Protein 6JPL (pdb70)

GO terms:
  GO:0005737 cytoplasm (C, IDA)
  GO:0005768 endosome (C, IDA)
  GO:0002130 wobble position ribose methylation (P, IMP)
  GO:0005737 cytoplasm (C, HDA)
  GO:0032456 endocytic recycling (P, IMP)
  GO:0002130 wobble position ribose methylation (P, IPI)
  GO:0002128 tRNA nucleoside ribose methylation (P, IDA)
  GO:0030234 enzyme regulator activity (F, IDA)

Secondary structure (DSSP, 8-state):
-EEEEEE----EEEEETTEEEEEETTEEEEEETTTTEEEEEEE-SSS----EEEE-TTSEEEEEETTEEEEEEHHHHHH-SB-GGG-EE-SS-EEEEEE-TTSSEEEEEETTS-EEEEETT--EEEEE--SSS---EEEEEEEEEETTEEEEEEEETTS-EEEEETTTTEEEEEE---SS-EEEEEE-TTSSEEEEEETTSEEEEEETTT--EEEEEE--SS-EEEEEEETTTTEEEEEETTSEEEEEEEEE-SSSSEEEEEEEEEE-S-SS-EEEEEEETTTTEEEEEETTS-EEEEETTTTTSSS-SEEEEEHHHHHHHH-S-PPTT--EEEEEEETTEEEEEETT-EEEEEETTT--EEEEEE-GGGGSS-EEEEEGGGTEEEEE-SSSEEEEEEE-TTT--EEEEEEEE-TT-SS--EEEEEEEETTEEEEEEE-S-SSSPEEEEEEETTT--EEEEEEEPPPSS--EEEEEEETTEEEEEESTT-EEEEETT-TTSPPEEE--SSS-S-EEEEEEEEEETTEEEEEEEETTSEEEEEEEEE--EEEEEEEEEE-SSSEEEEEEE-TTS-EEEEEEETTEEEEEETTTTEEEEEEE--TT--SEEEEEETTEEEEEEEETTEEEEEEEEPPSS-SEEE----SS-EEEEEEPPP-SS---GGGGGEEEEEEEETTS-EEEEEEETTT--EEEEEEE---SS---EEEE-SSSEEEEE-STT-EEEEEEE--SSS--EEEEEEEPP-----EEEEEEEE-TTSS-EEEEEEETTSEEEEEEEETTTTEEEEEEEEE--SS-EEEEEEEEETTEEEEEEEETTSEEEEEE-GGGSSEEE-SSS--EEE-------EEPPPPSEEEE--SS-EEEEEEEE-TTSSEEEEEEEETTS-EEEEEEEE-TT--EEEEEEEEETTSSSS-EEEEEEETTTTEEEEEETTSEEEEEEEETTEEEEEEEEE-S-EEEEEEEEEE----EEEEEEEEEEEEEE-/--HHHHHHHHTT-SSTTHHHHHHHHTTT-TTS-TT--EEEEET-TT-HHHHHHHIIIIITS-GGG-SS-EEEEEESS-----TTEEEEE--TTSSHHHHHHHHHTTSPPEEEEEE---PPP-S-HHHHHHHHHHHHHHHHHHHHHHEEEEEEEEEEEE-STTHHHHHHHTGGGEEEEEEE--SSS-TTS-EEEEEEEEE---------HHHHHHHHH-S-----EE-----/-EEEEEE----EEEEETTEEEEEETTEEEEEETTTTEEEEEEE-SSS----EEEE-TTSEEEEEETTEEEEEEHHHHHH-SB-GGG-EE-SS-EEEEEE-TTSSEEEEEETTS-EEEEETT--EEEEE--SSS---EEEEEEEEEETTEEEEEEEETTS-EEEEETTTTEEEEEE---SS-EEEEEE-TTSSEEEEEETTSEEEEEETTT--EEEEEE--SS-EEEEEEETTTTEEEEEETTSEEEEEEEEE-SSSSEEEEEEEEEE-S-SS-EEEEEEETTTTEEEEEETTS-EEEEETTTTTSSS-SEEEEEHHHHHHHH-S-PPTT--EEEEEEETTEEEEEETT-EEEEEETTT--EEEEEE-GGGGSS-EEEEEGGGTEEEEE-TTSEEEEEEE-TTT--EEEEEEEE-TT-SS--EEEEEEEETTEEEEEEE-S-TTSPEEEEEEETTT--EEEEEEE---SS--EEEEEEETTEEEEEESTT-EEEEETT-TTSPPEEE--SSS-S-EEEEEEEEEETTEEEEEEEETTSEEEEEEEEE--EEEEEEEEEE-SSSEEEEEEE-TTS-EEEEEEETTEEEEEETTTTEEEEEEE--TT--SEEEEEETTEEEEEEEETTEEEEEEEEPPSS-SEEE----SS-EEEEEEPPP-SS---GGGGGEEEEEEEETTS-EEEEEEETTT--EEEEEEE---SS---EEEE-SSSEEEEE-STT-EEEEEEE--SSS--EEEEEEEPP-----EEEEEEEE-TTSS-EEEEEEETTSEEEEEEEETTTTEEEEEEEEE--SS-EEEEEEEEETTEEEEEEEETT-EEEEEE-GGGSSEEE-SSS--EEE-------EEPPPPSEEEE--SS-EEEEEEEE-TTSSEEEEEEEETTS-EEEEEEEE-TT--EEEEEEEEETTSSSS-EEEEEEETTTTEEEEEETTSEEEEEEEETTEEEEEEEEE-S-EEEEEEEEEE----EEEEEEEEEEEEEE-/--HHHHHHHHTT-SSTTHHHHHHHHTTT-TTS-TT--EEEEES-TT-HHHHHHHIIIIITS-GGG-SS-EEEEEESS-----TTEEEEE--TTSHHHHHHHHHHTTS--EEEEEE---PPP-S-HHHHHHHHHHHHHHHHHHHHHHEEEEEEEEEEEE-STTHHHHHHHTGGGEEEEEEE--SSS-TTS-EEEEEEEEE---------HHHHHHHHH-S-----EE-----

Radius of gyration: 40.27 Å; Cα contacts (8 Å, |Δi|>4): 6974; chains: 4; bounding box: 94×99×113 Å

Structure (mmCIF, N/CA/C/O backbone):
data_6JPL
#
_entry.id   6JPL
#
_cell.length_a   253.558
_cell.length_b   110.671
_cell.length_c   133.559
_cell.angle_alpha   90.000
_cell.angle_beta   90.010
_cell.angle_gamma   90.000
#
_symmetry.space_group_name_H-M   'C 1 2 1'
#
loop_
_entity.id
_entity.type
_entity.pdbx_description
1 polymer "tRNA (guanosine(34)-2'-O)-methyltransferase non-catalytic subunit TRM734"
2 polymer "tRNA (cytidine(34)/guanosine(34)-2'-O)-methyltransferase"
3 non-polymer '4-(2-HYDROXYETHYL)-1-PIPERAZINE ETHANESULFONIC ACID'
4 non-polymer 'SULFATE ION'
5 non-polymer S-ADENOSYLMETHIONINE
6 water water
#
loop_
_atom_site.group_PDB
_atom_site.id
_atom_site.type_symbol
_atom_site.label_atom_id
_atom_site.label_alt_id
_atom_site.label_comp_id
_atom_site.label_asym_id
_atom_site.label_entity_id
_atom_site.label_seq_id
_atom_site.pdbx_PDB_ins_code
_atom_site.Cartn_x
_atom_site.Cartn_y
_atom_site.Cartn_z
_atom_site.occupancy
_atom_site.B_iso_or_equiv
_atom_site.auth_seq_id
_atom_site.auth_comp_id
_atom_site.auth_asym_id
_atom_site.auth_atom_id
_atom_site.pdbx_PDB_model_num
ATOM 1 N N . MET A 1 1 ? -47.866 20.988 41.592 1.00 52.43 1 MET A N 1
ATOM 2 C CA . MET A 1 1 ? -47.163 22.131 42.169 1.00 48.41 1 MET A CA 1
ATOM 3 C C . MET A 1 1 ? -47.650 22.383 43.588 1.00 50.48 1 MET A C 1
ATOM 4 O O . MET A 1 1 ? -48.814 22.134 43.884 1.00 45.85 1 MET A O 1
ATOM 9 N N . LYS A 1 2 ? -46.796 22.903 44.469 1.00 46.64 2 LYS A N 1
ATOM 10 C CA . LYS A 1 2 ? -47.219 23.183 45.832 1.00 47.31 2 LYS A CA 1
ATOM 11 C C . LYS A 1 2 ? -46.957 24.638 46.180 1.00 44.48 2 LYS A C 1
ATOM 12 O O . LYS A 1 2 ? -45.860 25.156 45.943 1.00 42.75 2 LYS A O 1
ATOM 18 N N . ASP A 1 3 ? -47.962 25.278 46.768 1.00 46.33 3 ASP A N 1
ATOM 19 C CA . ASP A 1 3 ? -47.839 26.660 47.196 1.00 43.96 3 ASP A CA 1
ATOM 20 C C . ASP A 1 3 ? -47.104 26.706 48.525 1.00 47.92 3 ASP A C 1
ATOM 21 O O . ASP A 1 3 ? -47.409 25.925 49.429 1.00 51.94 3 ASP A O 1
ATOM 26 N N . LEU A 1 4 ? -46.137 27.622 48.638 1.00 45.21 4 LEU A N 1
ATOM 27 C CA . LEU A 1 4 ? -45.228 27.717 49.777 1.00 40.45 4 LEU A CA 1
ATOM 28 C C . LEU A 1 4 ? -45.489 28.963 50.622 1.00 45.94 4 LEU A C 1
ATOM 29 O O . LEU A 1 4 ? -45.788 28.860 51.816 1.00 40.25 4 LEU A O 1
ATOM 34 N N . SER A 1 5 ? -45.388 30.158 50.036 1.00 42.91 5 SER A N 1
ATOM 35 C CA . SER A 1 5 ? -45.711 31.388 50.742 1.00 38.55 5 SER A CA 1
ATOM 36 C C . SER A 1 5 ? -46.478 32.331 49.824 1.00 40.80 5 SER A C 1
ATOM 37 O O . SER A 1 5 ? -46.451 32.210 48.589 1.00 38.07 5 SER A O 1
ATOM 40 N N . HIS A 1 6 ? -47.123 33.310 50.456 1.00 39.52 6 HIS A N 1
ATOM 41 C CA . HIS A 1 6 ? -47.853 34.352 49.753 1.00 36.82 6 HIS A CA 1
ATOM 42 C C . HIS A 1 6 ? -47.751 35.653 50.526 1.00 35.41 6 HIS A C 1
ATOM 43 O O . HIS A 1 6 ? -48.020 35.684 51.731 1.00 34.10 6 HIS A O 1
ATOM 50 N N . TYR A 1 7 ? -47.424 36.731 49.820 1.00 33.59 7 TYR A N 1
ATOM 51 C CA . TYR A 1 7 ? -47.513 38.079 50.371 1.00 32.57 7 TYR A CA 1
ATOM 52 C C . TYR A 1 7 ? -48.390 38.909 49.447 1.00 31.98 7 TYR A C 1
ATOM 53 O O . TYR A 1 7 ? -48.096 39.034 48.251 1.00 29.71 7 TYR A O 1
ATOM 62 N N . GLY A 1 8 ? -49.494 39.429 49.980 1.00 32.80 8 GLY A N 1
ATOM 63 C CA . GLY A 1 8 ? -50.436 40.144 49.157 1.00 27.60 8 GLY A CA 1
ATOM 64 C C . GLY A 1 8 ? -51.610 40.646 49.950 1.00 31.72 8 GLY A C 1
ATOM 65 O O . GLY A 1 8 ? -51.612 40.587 51.180 1.00 31.02 8 GLY A O 1
ATOM 66 N N . PRO A 1 9 ? -52.641 41.132 49.248 1.00 30.99 9 PRO A N 1
ATOM 67 C CA . PRO A 1 9 ? -53.772 41.782 49.914 1.00 29.68 9 PRO A CA 1
ATOM 68 C C . PRO A 1 9 ? -54.305 40.989 51.099 1.00 29.98 9 PRO A C 1
ATOM 69 O O . PRO A 1 9 ? -54.618 39.808 50.981 1.00 28.46 9 PRO A O 1
ATOM 73 N N . ALA A 1 10 ? -54.386 41.654 52.254 1.00 32.71 10 ALA A N 1
ATOM 74 C CA . ALA A 1 10 ? -54.892 41.081 53.500 1.00 28.99 10 ALA A CA 1
ATOM 75 C C . ALA A 1 10 ? -56.124 41.879 53.902 1.00 30.03 10 ALA A C 1
ATOM 76 O O . ALA A 1 10 ? -56.013 43.035 54.309 1.00 32.10 10 ALA A O 1
ATOM 78 N N . LEU A 1 11 ? -57.302 41.285 53.767 1.00 29.22 11 LEU A N 1
ATOM 79 C CA . LEU A 1 11 ? -58.506 42.092 53.751 1.00 27.22 11 LEU A CA 1
ATOM 80 C C . LEU A 1 11 ? -59.084 42.385 55.139 1.00 32.61 11 LEU A C 1
ATOM 81 O O . LEU A 1 11 ? -59.839 43.347 55.275 1.00 31.86 11 LEU A O 1
ATOM 86 N N . CYS A 1 12 ? -58.742 41.621 56.177 1.00 29.41 12 CYS A N 1
ATOM 87 C CA . CYS A 1 12 ? -59.339 41.851 57.487 1.00 32.10 12 CYS A CA 1
ATOM 88 C C . CYS A 1 12 ? -58.388 41.383 58.577 1.00 32.86 12 CYS A C 1
ATOM 89 O O . CYS A 1 12 ? -57.495 40.571 58.340 1.00 34.23 12 CYS A O 1
ATOM 92 N N . VAL A 1 13 ? -58.589 41.920 59.778 1.00 30.99 13 VAL A N 1
ATOM 93 C CA . VAL A 1 13 ? -57.821 41.526 60.954 1.00 34.64 13 VAL A CA 1
ATOM 94 C C . VAL A 1 13 ? -58.710 41.624 62.180 1.00 33.97 13 VAL A C 1
ATOM 95 O O . VAL A 1 13 ? -59.556 42.516 62.285 1.00 34.51 13 VAL A O 1
ATOM 99 N N . LYS A 1 14 ? -58.486 40.717 63.129 1.00 38.51 14 LYS A N 1
ATOM 100 C CA . LYS A 1 14 ? -59.215 40.712 64.392 1.00 35.88 14 LYS A CA 1
ATOM 101 C C . LYS A 1 14 ? -58.255 40.439 65.532 1.00 34.39 14 LYS A C 1
ATOM 102 O O . LYS A 1 14 ? -57.424 39.531 65.439 1.00 36.54 14 LYS A O 1
ATOM 108 N N . PHE A 1 15 ? -58.378 41.227 66.598 1.00 35.89 15 PHE A N 1
ATOM 109 C CA . PHE A 1 15 ? -57.761 40.896 67.874 1.00 35.80 15 PHE A CA 1
ATOM 110 C C . PHE A 1 15 ? -58.592 39.833 68.586 1.00 43.61 15 PHE A C 1
ATOM 111 O O . PHE A 1 15 ? -59.829 39.902 68.595 1.00 39.97 15 PHE A O 1
ATOM 119 N N . TYR A 1 16 ? -57.911 38.854 69.202 1.00 43.11 16 TYR A N 1
ATOM 120 C CA . TYR A 1 16 ? -58.608 37.808 69.964 1.00 49.55 16 TYR A CA 1
ATOM 121 C C . TYR A 1 16 ? -57.676 37.315 71.076 1.00 47.64 16 TYR A C 1
ATOM 122 O O . TYR A 1 16 ? -56.873 36.409 70.854 1.00 47.57 16 TYR A O 1
ATOM 131 N N . ASN A 1 17 ? -57.813 37.906 72.270 1.00 51.72 17 ASN A N 1
ATOM 132 C CA . ASN A 1 17 ? -57.087 37.461 73.460 1.00 47.72 17 ASN A CA 1
ATOM 133 C C . ASN A 1 17 ? -55.630 37.125 73.171 1.00 51.30 17 ASN A C 1
ATOM 134 O O . ASN A 1 17 ? -55.241 35.949 73.234 1.00 50.56 17 ASN A O 1
ATOM 139 N N . ASP A 1 18 ? -54.829 38.120 72.814 1.00 43.16 18 ASP A N 1
ATOM 140 C CA . ASP A 1 18 ? -53.394 37.962 72.576 1.00 47.20 18 ASP A CA 1
ATOM 141 C C . ASP A 1 18 ? -53.095 37.338 71.217 1.00 43.86 18 ASP A C 1
ATOM 142 O O . ASP A 1 18 ? -51.926 37.212 70.864 1.00 44.10 18 ASP A O 1
ATOM 147 N N . TYR A 1 19 ? -54.095 36.973 70.436 1.00 46.73 19 TYR A N 1
ATOM 148 C CA . TYR A 1 19 ? -53.874 36.644 69.040 1.00 43.58 19 TYR A CA 1
ATOM 149 C C . TYR A 1 19 ? -54.306 37.800 68.152 1.00 40.86 19 TYR A C 1
ATOM 150 O O . TYR A 1 19 ? -55.207 38.573 68.491 1.00 40.83 19 TYR A O 1
ATOM 159 N N . VAL A 1 20 ? -53.669 37.897 66.993 1.00 43.90 20 VAL A N 1
ATOM 160 C CA . VAL A 1 20 ? -54.245 38.576 65.841 1.00 38.99 20 VAL A CA 1
ATOM 161 C C . VAL A 1 20 ? -54.563 37.502 64.818 1.00 36.27 20 VAL A C 1
ATOM 162 O O . VAL A 1 20 ? -53.698 36.682 64.487 1.00 38.10 20 VAL A O 1
ATOM 166 N N . LEU A 1 21 ? -55.804 37.475 64.355 1.00 34.33 21 LEU A N 1
ATOM 167 C CA . LEU A 1 21 ? -56.189 36.642 63.224 1.00 36.53 21 LEU A CA 1
ATOM 168 C C . LEU A 1 21 ? -56.337 37.552 62.010 1.00 38.38 21 LEU A C 1
ATOM 169 O O . LEU A 1 21 ? -57.060 38.555 62.059 1.00 37.66 21 LEU A O 1
ATOM 174 N N . ALA A 1 22 ? -55.627 37.232 60.942 1.00 31.48 22 ALA A N 1
ATOM 175 C CA . ALA A 1 22 ? -55.627 38.074 59.765 1.00 34.36 22 ALA A CA 1
ATOM 176 C C . ALA A 1 22 ? -56.134 37.264 58.597 1.00 33.03 22 ALA A C 1
ATOM 177 O O . ALA A 1 22 ? -55.621 36.171 58.337 1.00 36.65 22 ALA A O 1
ATOM 179 N N . GLY A 1 23 ? -57.149 37.791 57.915 1.00 29.12 23 GLY A N 1
ATOM 180 C CA . GLY A 1 23 ? -57.488 37.300 56.591 1.00 31.92 23 GLY A CA 1
ATOM 181 C C . GLY A 1 23 ? -56.364 37.688 55.652 1.00 31.92 23 GLY A C 1
ATOM 182 O O . GLY A 1 23 ? -56.010 38.874 55.557 1.00 34.34 23 GLY A O 1
ATOM 183 N N . TYR A 1 24 ? -55.748 36.712 55.010 1.00 33.00 24 TYR A N 1
ATOM 184 C CA . TYR A 1 24 ? -54.492 36.948 54.308 1.00 34.95 24 TYR A CA 1
ATOM 185 C C . TYR A 1 24 ? -54.584 36.152 53.016 1.00 33.25 24 TYR A C 1
ATOM 186 O O . TYR A 1 24 ? -54.268 34.963 53.001 1.00 37.07 24 TYR A O 1
ATOM 195 N N . GLY A 1 25 ? -55.008 36.795 51.938 1.00 32.82 25 GLY A N 1
ATOM 196 C CA . GLY A 1 25 ? -55.349 36.043 50.756 1.00 30.77 25 GLY A CA 1
ATOM 197 C C . GLY A 1 25 ? -56.448 35.064 51.123 1.00 34.10 25 GLY A C 1
ATOM 198 O O . GLY A 1 25 ? -57.389 35.406 51.844 1.00 34.48 25 GLY A O 1
ATOM 199 N N . PRO A 1 26 ? -56.356 33.825 50.648 1.00 33.90 26 PRO A N 1
ATOM 200 C CA . PRO A 1 26 ? -57.339 32.813 51.032 1.00 31.48 26 PRO A CA 1
ATOM 201 C C . PRO A 1 26 ? -57.037 32.132 52.357 1.00 36.85 26 PRO A C 1
ATOM 202 O O . PRO A 1 26 ? -57.694 31.136 52.673 1.00 37.50 26 PRO A O 1
ATOM 206 N N . PHE A 1 27 ? -56.059 32.619 53.128 1.00 35.78 27 PHE A N 1
ATOM 207 C CA . PHE A 1 27 ? -55.698 32.010 54.404 1.00 36.51 27 PHE A CA 1
ATOM 208 C C . PHE A 1 27 ? -56.173 32.874 55.567 1.00 38.89 27 PHE A C 1
ATOM 209 O O . PHE A 1 27 ? -56.545 34.047 55.407 1.00 34.11 27 PHE A O 1
ATOM 217 N N . ILE A 1 28 ? -56.169 32.261 56.754 1.00 38.09 28 ILE A N 1
ATOM 218 C CA . ILE A 1 28 ? -56.098 32.977 58.024 1.00 37.20 28 ILE A CA 1
ATOM 219 C C . ILE A 1 28 ? -54.698 32.753 58.570 1.00 39.73 28 ILE A C 1
ATOM 220 O O . ILE A 1 28 ? -54.187 31.622 58.546 1.00 40.14 28 ILE A O 1
ATOM 225 N N . HIS A 1 29 ? -54.063 33.844 58.992 1.00 34.21 29 HIS A N 1
ATOM 226 C CA . HIS A 1 29 ? -52.817 33.827 59.741 1.00 36.68 29 HIS A CA 1
ATOM 227 C C . HIS A 1 29 ? -53.141 34.087 61.204 1.00 39.24 29 HIS A C 1
ATOM 228 O O . HIS A 1 29 ? -53.896 35.019 61.514 1.00 40.21 29 HIS A O 1
ATOM 235 N N . VAL A 1 30 ? -52.568 33.289 62.104 1.00 38.19 30 VAL A N 1
ATOM 236 C CA . VAL A 1 30 ? -52.730 33.521 63.538 1.00 40.47 30 VAL A CA 1
ATOM 237 C C . VAL A 1 30 ? -51.375 33.943 64.080 1.00 39.75 30 VAL A C 1
ATOM 238 O O . VAL A 1 30 ? -50.380 33.227 63.914 1.00 41.49 30 VAL A O 1
ATOM 242 N N . TYR A 1 31 ? -51.329 35.120 64.684 1.00 35.92 31 TYR A N 1
ATOM 243 C CA . TYR A 1 31 ? -50.106 35.662 65.248 1.00 43.21 31 TYR A CA 1
ATOM 244 C C . TYR A 1 31 ? -50.249 35.811 66.752 1.00 41.12 31 TYR A C 1
ATOM 245 O O . TYR A 1 31 ? -51.312 36.193 67.249 1.00 41.88 31 TYR A O 1
ATOM 254 N N . ASP A 1 32 ? -49.163 35.538 67.468 1.00 45.79 32 ASP A N 1
ATOM 255 C CA . ASP A 1 32 ? -49.005 36.025 68.835 1.00 41.84 32 ASP A CA 1
ATOM 256 C C . ASP A 1 32 ? -48.459 37.440 68.716 1.00 38.29 32 ASP A C 1
ATOM 257 O O . ASP A 1 32 ? -47.300 37.636 68.358 1.00 40.27 32 ASP A O 1
ATOM 262 N N . TYR A 1 33 ? -49.303 38.443 68.950 1.00 39.15 33 TYR A N 1
ATOM 263 C CA . TYR A 1 33 ? -48.930 39.778 68.493 1.00 40.09 33 TYR A CA 1
ATOM 264 C C . TYR A 1 33 ? -47.930 40.479 69.405 1.00 46.47 33 TYR A C 1
ATOM 265 O O . TYR A 1 33 ? -47.226 41.385 68.933 1.00 45.97 33 TYR A O 1
ATOM 274 N N . HIS A 1 34 ? -47.806 40.077 70.677 1.00 42.92 34 HIS A N 1
ATOM 275 C CA . HIS A 1 34 ? -46.787 40.720 71.512 1.00 41.38 34 HIS A CA 1
ATOM 276 C C . HIS A 1 34 ? -45.384 40.347 71.059 1.00 37.13 34 HIS A C 1
ATOM 277 O O . HIS A 1 34 ? -44.476 41.186 71.085 1.00 39.09 34 HIS A O 1
ATOM 284 N N . SER A 1 35 ? -45.185 39.115 70.596 1.00 41.60 35 SER A N 1
ATOM 285 C CA . SER A 1 35 ? -43.882 38.705 70.081 1.00 39.25 35 SER A CA 1
ATOM 286 C C . SER A 1 35 ? -43.801 38.727 68.556 1.00 44.98 35 SER A C 1
ATOM 287 O O . SER A 1 35 ? -42.724 38.457 68.009 1.00 40.48 35 SER A O 1
ATOM 290 N N . ALA A 1 36 ? -44.916 39.002 67.864 1.00 41.65 36 ALA A N 1
ATOM 291 C CA . ALA A 1 36 ? -44.959 39.013 66.405 1.00 44.03 36 ALA A CA 1
ATOM 292 C C . ALA A 1 36 ? -44.608 37.645 65.825 1.00 42.33 36 ALA A C 1
ATOM 293 O O . ALA A 1 36 ? -43.980 37.538 64.778 1.00 43.89 36 ALA A O 1
ATOM 295 N N . THR A 1 37 ? -45.021 36.578 66.481 1.00 46.20 37 THR A N 1
ATOM 296 C CA . THR A 1 37 ? -44.690 35.255 65.969 1.00 46.55 37 THR A CA 1
ATOM 297 C C . THR A 1 37 ? -45.884 34.703 65.211 1.00 43.22 37 THR A C 1
ATOM 298 O O . THR A 1 37 ? -47.018 34.773 65.698 1.00 42.06 37 THR A O 1
ATOM 302 N N . LEU A 1 38 ? -45.625 34.180 64.013 1.00 41.65 38 LEU A N 1
ATOM 303 C CA . LEU A 1 38 ? -46.655 33.547 63.210 1.00 44.11 38 LEU A CA 1
ATOM 304 C C . LEU A 1 38 ? -46.857 32.140 63.739 1.00 44.18 38 LEU A C 1
ATOM 305 O O . LEU A 1 38 ? -45.988 31.282 63.578 1.00 41.64 38 LEU A O 1
ATOM 310 N N . ILE A 1 39 ? -48.003 31.901 64.366 1.00 42.60 39 ILE A N 1
ATOM 311 C CA . ILE A 1 39 ? -48.270 30.587 64.934 1.00 45.44 39 ILE A CA 1
ATOM 312 C C . ILE A 1 39 ? -48.637 29.588 63.846 1.00 43.89 39 ILE A C 1
ATOM 313 O O . ILE A 1 39 ? -48.113 28.471 63.816 1.00 47.91 39 ILE A O 1
ATOM 318 N N . ASN A 1 40 ? -49.543 29.956 62.943 1.00 42.36 40 ASN A N 1
ATOM 319 C CA . ASN A 1 40 ? -49.905 29.050 61.858 1.00 42.45 40 ASN A CA 1
ATOM 320 C C . ASN A 1 40 ? -50.559 29.834 60.725 1.00 41.00 40 ASN A C 1
ATOM 321 O O . ASN A 1 40 ? -51.110 30.916 60.930 1.00 39.41 40 ASN A O 1
ATOM 326 N N . LYS A 1 41 ? -50.477 29.255 59.527 1.00 39.16 41 LYS A N 1
ATOM 327 C CA . LYS A 1 41 ? -51.152 29.707 58.316 1.00 42.99 41 LYS A CA 1
ATOM 328 C C . LYS A 1 41 ? -52.100 28.601 57.912 1.00 41.92 41 LYS A C 1
ATOM 329 O O . LYS A 1 41 ? -51.654 27.488 57.621 1.00 43.23 41 LYS A O 1
ATOM 335 N N . CYS A 1 42 ? -53.391 28.896 57.854 1.00 40.92 42 CYS A N 1
ATOM 336 C CA . CYS A 1 42 ? -54.357 27.874 57.478 1.00 39.68 42 CYS A CA 1
ATOM 337 C C . CYS A 1 42 ? -55.176 28.370 56.294 1.00 39.31 42 CYS A C 1
ATOM 338 O O . CYS A 1 42 ? -55.813 29.423 56.379 1.00 34.18 42 CYS A O 1
ATOM 341 N N . ARG A 1 43 ? -55.156 27.623 55.195 1.00 37.00 43 ARG A N 1
ATOM 342 C CA . ARG A 1 43 ? -55.954 27.991 54.031 1.00 39.96 43 ARG A CA 1
ATOM 343 C C . ARG A 1 43 ? -57.428 27.682 54.293 1.00 42.53 43 ARG A C 1
ATOM 344 O O . ARG A 1 43 ? -57.786 26.532 54.563 1.00 44.75 43 ARG A O 1
ATOM 352 N N . LEU A 1 44 ? -58.288 28.705 54.217 1.00 36.64 44 LEU A N 1
ATOM 353 C CA . LEU A 1 44 ? -59.721 28.484 54.400 1.00 37.24 44 LEU A CA 1
ATOM 354 C C . LEU A 1 44 ? -60.482 28.281 53.087 1.00 40.21 44 LEU A C 1
ATOM 355 O O . LEU A 1 44 ? -61.465 27.533 53.064 1.00 41.23 44 LEU A O 1
ATOM 360 N N . PHE A 1 45 ? -60.090 28.955 52.000 1.00 39.16 45 PHE A N 1
ATOM 361 C CA . PHE A 1 45 ? -60.847 28.921 50.748 1.00 42.77 45 PHE A CA 1
ATOM 362 C C . PHE A 1 45 ? -59.972 28.416 49.607 1.00 42.46 45 PHE A C 1
ATOM 363 O O . PHE A 1 45 ? -58.757 28.607 49.612 1.00 43.27 45 PHE A O 1
ATOM 371 N N . HIS A 1 46 ? -60.598 27.792 48.607 1.00 44.93 46 HIS A N 1
ATOM 372 C CA . HIS A 1 46 ? -59.819 27.264 47.486 1.00 51.74 46 HIS A CA 1
ATOM 373 C C . HIS A 1 46 ? -59.111 28.388 46.736 1.00 49.43 46 HIS A C 1
ATOM 374 O O . HIS A 1 46 ? -57.900 28.317 46.485 1.00 49.54 46 HIS A O 1
ATOM 381 N N . TYR A 1 47 ? -59.841 29.448 46.390 1.00 49.18 47 TYR A N 1
ATOM 382 C CA . TYR A 1 47 ? -59.227 30.575 45.692 1.00 52.43 47 TYR A CA 1
ATOM 383 C C . TYR A 1 47 ? -59.655 31.950 46.206 1.00 46.95 47 TYR A C 1
ATOM 384 O O . TYR A 1 47 ? -58.883 32.904 46.051 1.00 47.25 47 TYR A O 1
ATOM 393 N N . ASN A 1 48 ? -60.830 32.098 46.815 1.00 42.01 48 ASN A N 1
ATOM 394 C CA . ASN A 1 48 ? -61.307 33.412 47.234 1.00 39.66 48 ASN A CA 1
ATOM 395 C C . ASN A 1 48 ? -60.506 33.936 48.422 1.00 38.72 48 ASN A C 1
ATOM 396 O O . ASN A 1 48 ? -60.106 33.187 49.321 1.00 38.23 48 ASN A O 1
ATOM 401 N N . LYS A 1 49 ? -60.316 35.246 48.449 1.00 35.72 49 LYS A N 1
ATOM 402 C CA . LYS A 1 49 ? -59.693 35.852 49.613 1.00 34.93 49 LYS A CA 1
ATOM 403 C C . LYS A 1 49 ? -60.716 35.917 50.748 1.00 33.44 49 LYS A C 1
ATOM 404 O O . LYS A 1 49 ? -61.921 35.901 50.520 1.00 35.77 49 LYS A O 1
ATOM 410 N N . VAL A 1 50 ? -60.215 35.967 51.979 1.00 33.23 50 VAL A N 1
ATOM 411 C CA . VAL A 1 50 ? -61.039 36.139 53.170 1.00 30.73 50 VAL A CA 1
ATOM 412 C C . VAL A 1 50 ? -61.289 37.636 53.322 1.00 35.79 50 VAL A C 1
ATOM 413 O O . VAL A 1 50 ? -60.371 38.395 53.653 1.00 32.62 50 VAL A O 1
ATOM 417 N N . HIS A 1 51 ? -62.531 38.064 53.081 1.00 29.53 51 HIS A N 1
ATOM 418 C CA . HIS A 1 51 ? -62.916 39.465 53.258 1.00 32.19 51 HIS A CA 1
ATOM 419 C C . HIS A 1 51 ? -63.278 39.823 54.694 1.00 32.52 51 HIS A C 1
ATOM 420 O O . HIS A 1 51 ? -63.160 40.996 55.089 1.00 32.23 51 HIS A O 1
ATOM 427 N N . GLY A 1 52 ? -63.785 38.871 55.462 1.00 32.94 52 GLY A N 1
ATOM 428 C CA . GLY A 1 52 ? -64.206 39.153 56.823 1.00 36.19 52 GLY A CA 1
ATOM 429 C C . GLY A 1 52 ? -64.140 37.901 57.668 1.00 38.95 52 GLY A C 1
ATOM 430 O O . GLY A 1 52 ? -64.238 36.777 57.160 1.00 34.68 52 GLY A O 1
ATOM 431 N N . LEU A 1 53 ? -63.956 38.096 58.968 1.00 34.98 53 LEU A N 1
ATOM 432 C CA . LEU A 1 53 ? -63.921 36.971 59.887 1.00 37.65 53 LEU A CA 1
ATOM 433 C C . LEU A 1 53 ? -64.379 37.483 61.237 1.00 36.87 53 LEU A C 1
ATOM 434 O O . LEU A 1 53 ? -64.240 38.670 61.529 1.00 39.18 53 LEU A O 1
ATOM 439 N N . SER A 1 54 ? -65.001 36.601 62.023 1.00 40.70 54 SER A N 1
ATOM 440 C CA . SER A 1 54 ? -65.307 36.900 63.421 1.00 43.50 54 SER A CA 1
ATOM 441 C C . SER A 1 54 ? -65.281 35.610 64.234 1.00 44.76 54 SER A C 1
ATOM 442 O O . SER A 1 54 ? -65.437 34.507 63.702 1.00 46.32 54 SER A O 1
ATOM 445 N N . LEU A 1 55 ? -65.078 35.764 65.536 1.00 50.27 55 LEU A N 1
ATOM 446 C CA . LEU A 1 55 ? -64.922 34.636 66.443 1.00 49.54 55 LEU A CA 1
ATOM 447 C C . LEU A 1 55 ? -66.060 34.595 67.447 1.00 48.41 55 LEU A C 1
ATOM 448 O O . LEU A 1 55 ? -66.445 35.625 68.003 1.00 47.17 55 LEU A O 1
ATOM 453 N N . SER A 1 56 ? -66.607 33.406 67.669 1.00 49.50 56 SER A N 1
ATOM 454 C CA . SER A 1 56 ? -67.481 33.246 68.823 1.00 51.78 56 SER A CA 1
ATOM 455 C C . SER A 1 56 ? -66.642 33.176 70.095 1.00 55.67 56 SER A C 1
ATOM 456 O O . SER A 1 56 ? -65.430 32.949 70.056 1.00 53.90 56 SER A O 1
ATOM 459 N N . SER A 1 57 ? -67.306 33.405 71.232 1.00 57.34 57 SER A N 1
ATOM 460 C CA . SER A 1 57 ? -66.636 33.297 72.526 1.00 60.85 57 SER A CA 1
ATOM 461 C C . SER A 1 57 ? -65.995 31.925 72.726 1.00 63.01 57 SER A C 1
ATOM 462 O O . SER A 1 57 ? -64.941 31.816 73.366 1.00 65.85 57 SER A O 1
ATOM 465 N N . GLU A 1 58 ? -66.581 30.879 72.147 1.00 58.12 58 GLU A N 1
ATOM 466 C CA . GLU A 1 58 ? -66.113 29.513 72.316 1.00 57.44 58 GLU A CA 1
ATOM 467 C C . GLU A 1 58 ? -65.139 29.067 71.223 1.00 63.07 58 GLU A C 1
ATOM 468 O O . GLU A 1 58 ? -64.954 27.858 71.030 1.00 64.86 58 GLU A O 1
ATOM 474 N N . GLY A 1 59 ? -64.538 30.000 70.484 1.00 59.38 59 GLY A N 1
ATOM 475 C CA . GLY A 1 59 ? -63.491 29.639 69.542 1.00 58.75 59 GLY A CA 1
ATOM 476 C C . GLY A 1 59 ? -63.918 29.213 68.148 1.00 53.80 59 GLY A C 1
ATOM 477 O O . GLY A 1 59 ? -63.081 28.706 67.392 1.00 51.74 59 GLY A O 1
ATOM 478 N N . LYS A 1 60 ? -65.185 29.360 67.780 1.00 54.61 60 LYS A N 1
ATOM 479 C CA . LYS A 1 60 ? -65.551 29.129 66.389 1.00 53.71 60 LYS A CA 1
ATOM 480 C C . LYS A 1 60 ? -65.245 30.372 65.554 1.00 45.69 60 LYS A C 1
ATOM 481 O O . LYS A 1 60 ? -65.448 31.506 66.003 1.00 45.77 60 LYS A O 1
ATOM 487 N N . ILE A 1 61 ? -64.738 30.158 64.344 1.00 36.82 61 ILE A N 1
ATOM 488 C CA . ILE A 1 61 ? -64.444 31.249 63.416 1.00 43.10 61 ILE A CA 1
ATOM 489 C C . ILE A 1 61 ? -65.440 31.211 62.262 1.00 37.28 61 ILE A C 1
ATOM 490 O O . ILE A 1 61 ? -65.525 30.213 61.535 1.00 36.37 61 ILE A O 1
ATOM 495 N N . LEU A 1 62 ? -66.159 32.313 62.068 1.00 33.93 62 LEU A N 1
ATOM 496 C CA . LEU A 1 62 ? -66.966 32.518 60.867 1.00 36.30 62 LEU A CA 1
ATOM 497 C C . LEU A 1 62 ? -66.197 33.410 59.886 1.00 36.49 62 LEU A C 1
ATOM 498 O O . LEU A 1 62 ? -65.853 34.550 60.210 1.00 35.19 62 LEU A O 1
ATOM 503 N N . ALA A 1 63 ? -65.926 32.896 58.694 1.00 38.89 63 ALA A N 1
ATOM 504 C CA . ALA A 1 63 ? -65.200 33.650 57.675 1.00 39.67 63 ALA A CA 1
ATOM 505 C C . ALA A 1 63 ? -65.962 33.616 56.358 1.00 39.40 63 ALA A C 1
ATOM 506 O O . ALA A 1 63 ? -66.614 32.617 56.022 1.00 38.81 63 ALA A O 1
ATOM 508 N N . TYR A 1 64 ? -65.880 34.724 55.618 1.00 36.59 64 TYR A N 1
ATOM 509 C CA . TYR A 1 64 ? -66.539 34.857 54.323 1.00 35.79 64 TYR A CA 1
ATOM 510 C C . TYR A 1 64 ? -65.634 35.640 53.379 1.00 35.71 64 TYR A C 1
ATOM 511 O O . TYR A 1 64 ? -64.719 36.339 53.806 1.00 34.73 64 TYR A O 1
ATOM 520 N N . GLY A 1 65 ? -65.916 35.536 52.084 1.00 35.51 65 GLY A N 1
ATOM 521 C CA . GLY A 1 65 ? -65.194 36.296 51.079 1.00 34.48 65 GLY A CA 1
ATOM 522 C C . GLY A 1 65 ? -65.761 36.042 49.700 1.00 35.52 65 GLY A C 1
ATOM 523 O O . GLY A 1 65 ? -65.737 34.900 49.223 1.00 34.03 65 GLY A O 1
ATOM 524 N N . ALA A 1 66 ? -66.281 37.086 49.053 1.00 32.35 66 ALA A N 1
ATOM 525 C CA . ALA A 1 66 ? -66.953 36.967 47.750 1.00 33.58 66 ALA A CA 1
ATOM 526 C C . ALA A 1 66 ? -68.121 36.014 47.961 1.00 35.71 66 ALA A C 1
ATOM 527 O O . ALA A 1 66 ? -68.989 36.315 48.798 1.00 37.91 66 ALA A O 1
ATOM 529 N N . ARG A 1 67 ? -68.193 34.871 47.282 1.00 34.94 67 ARG A N 1
ATOM 530 C CA . ARG A 1 67 ? -69.309 33.968 47.528 1.00 42.96 67 ARG A CA 1
ATOM 531 C C . ARG A 1 67 ? -68.969 32.853 48.510 1.00 42.71 67 ARG A C 1
ATOM 532 O O . ARG A 1 67 ? -69.806 31.978 48.740 1.00 41.72 67 ARG A O 1
ATOM 540 N N . SER A 1 68 ? -67.782 32.869 49.112 1.00 36.45 68 SER A N 1
ATOM 541 C CA . SER A 1 68 ? -67.396 31.806 50.022 1.00 35.99 68 SER A CA 1
ATOM 542 C C . SER A 1 68 ? -67.741 32.152 51.468 1.00 38.89 68 SER A C 1
ATOM 543 O O . SER A 1 68 ? -67.683 33.314 51.888 1.00 38.24 68 SER A O 1
ATOM 546 N N . VAL A 1 69 ? -68.103 31.122 52.232 1.00 36.34 69 VAL A N 1
ATOM 547 C CA . VAL A 1 69 ? -68.296 31.253 53.670 1.00 33.17 69 VAL A CA 1
ATOM 548 C C . VAL A 1 69 ? -67.846 29.953 54.307 1.00 38.98 69 VAL A C 1
ATOM 549 O O . VAL A 1 69 ? -67.930 28.883 53.702 1.00 40.42 69 VAL A O 1
ATOM 553 N N . THR A 1 70 ? -67.332 30.050 55.528 1.00 38.16 70 THR A N 1
ATOM 554 C CA . THR A 1 70 ? -66.971 28.843 56.243 1.00 38.19 70 THR A CA 1
ATOM 555 C C . THR A 1 70 ? -67.121 29.085 57.737 1.00 37.14 70 THR A C 1
ATOM 556 O O . THR A 1 70 ? -67.057 30.221 58.218 1.00 37.72 70 THR A O 1
ATOM 560 N N . ILE A 1 71 ? -67.368 28.001 58.462 1.00 43.77 71 ILE A N 1
ATOM 561 C CA . ILE A 1 71 ? -67.319 27.988 59.919 1.00 41.55 71 ILE A CA 1
ATOM 562 C C . ILE A 1 71 ? -66.277 26.964 60.326 1.00 40.26 71 ILE A C 1
ATOM 563 O O . ILE A 1 71 ? -66.328 25.804 59.899 1.00 39.63 71 ILE A O 1
ATOM 568 N N . VAL A 1 72 ? -65.327 27.393 61.138 1.00 37.41 72 VAL A N 1
ATOM 569 C CA . VAL A 1 72 ? -64.139 26.603 61.375 1.00 39.08 72 VAL A CA 1
ATOM 570 C C . VAL A 1 72 ? -63.723 26.803 62.830 1.00 44.14 72 VAL A C 1
ATOM 571 O O . VAL A 1 72 ? -64.049 27.815 63.460 1.00 45.37 72 VAL A O 1
ATOM 575 N N . GLU A 1 73 ? -63.036 25.808 63.375 1.00 42.94 73 GLU A N 1
ATOM 576 C CA . GLU A 1 73 ? -62.633 25.808 64.770 1.00 49.40 73 GLU A CA 1
ATOM 577 C C . GLU A 1 73 ? -61.251 26.447 64.931 1.00 44.40 73 GLU A C 1
ATOM 578 O O . GLU A 1 73 ? -60.312 26.100 64.208 1.00 45.40 73 GLU A O 1
ATOM 584 N N . LEU A 1 74 ? -61.131 27.384 65.880 1.00 42.32 74 LEU A N 1
ATOM 585 C CA . LEU A 1 74 ? -59.846 28.037 66.117 1.00 44.01 74 LEU A CA 1
ATOM 586 C C . LEU A 1 74 ? -58.754 27.018 66.396 1.00 50.11 74 LEU A C 1
ATOM 587 O O . LEU A 1 74 ? -57.609 27.188 65.962 1.00 47.40 74 LEU A O 1
ATOM 592 N N . GLU A 1 75 ? -59.091 25.943 67.108 1.00 49.82 75 GLU A N 1
ATOM 593 C CA . GLU A 1 75 ? -58.088 24.939 67.408 1.00 54.26 75 GLU A CA 1
ATOM 594 C C . GLU A 1 75 ? -57.606 24.239 66.142 1.00 51.98 75 GLU A C 1
ATOM 595 O O . GLU A 1 75 ? -56.428 23.882 66.043 1.00 52.09 75 GLU A O 1
ATOM 601 N N . ASP A 1 76 ? -58.479 24.045 65.156 1.00 49.33 76 ASP A N 1
ATOM 602 C CA . ASP A 1 76 ? -58.005 23.455 63.908 1.00 51.74 76 ASP A CA 1
ATOM 603 C C . ASP A 1 76 ? -57.162 24.442 63.116 1.00 51.07 76 ASP A C 1
ATOM 604 O O . ASP A 1 76 ? -56.123 24.069 62.556 1.00 53.67 76 ASP A O 1
ATOM 609 N N . VAL A 1 77 ? -57.588 25.705 63.072 1.00 48.28 77 VAL A N 1
ATOM 610 C CA . VAL A 1 77 ? -56.841 26.735 62.355 1.00 48.82 77 VAL A CA 1
ATOM 611 C C . VAL A 1 77 ? -55.446 26.892 62.950 1.00 48.39 77 VAL A C 1
ATOM 612 O O . VAL A 1 77 ? -54.469 27.142 62.222 1.00 41.07 77 VAL A O 1
ATOM 616 N N . LEU A 1 78 ? -55.317 26.666 64.264 1.00 48.85 78 LEU A N 1
ATOM 617 C CA . LEU A 1 78 ? -54.005 26.727 64.913 1.00 47.97 78 LEU A CA 1
ATOM 618 C C . LEU A 1 78 ? -53.051 25.638 64.430 1.00 46.58 78 LEU A C 1
ATOM 619 O O . LEU A 1 78 ? -51.838 25.838 64.485 1.00 49.67 78 LEU A O 1
ATOM 624 N N . LYS A 1 79 ? -53.546 24.482 63.965 1.00 50.55 79 LYS A N 1
ATOM 625 C CA . LYS A 1 79 ? -52.633 23.375 63.681 1.00 52.04 79 LYS A CA 1
ATOM 626 C C . LYS A 1 79 ? -52.731 22.760 62.293 1.00 53.02 79 LYS A C 1
ATOM 627 O O . LYS A 1 79 ? -51.812 22.033 61.902 1.00 55.53 79 LYS A O 1
ATOM 633 N N . LYS A 1 80 ? -53.774 23.028 61.529 1.00 53.41 80 LYS A N 1
ATOM 634 C CA . LYS A 1 80 ? -53.898 22.398 60.227 1.00 54.75 80 LYS A CA 1
ATOM 635 C C . LYS A 1 80 ? -53.421 23.334 59.120 1.00 53.31 80 LYS A C 1
ATOM 636 O O . LYS A 1 80 ? -53.544 24.558 59.212 1.00 53.84 80 LYS A O 1
ATOM 642 N N . GLU A 1 81 ? -52.825 22.731 58.089 1.00 50.60 81 GLU A N 1
ATOM 643 C CA . GLU A 1 81 ? -52.417 23.457 56.890 1.00 52.61 81 GLU A CA 1
ATOM 644 C C . GLU A 1 81 ? -53.614 24.014 56.120 1.00 48.36 81 GLU A C 1
ATOM 645 O O . GLU A 1 81 ? -53.553 25.126 55.581 1.00 47.27 81 GLU A O 1
ATOM 651 N N . SER A 1 82 ? -54.693 23.246 56.015 1.00 42.89 82 SER A N 1
ATOM 652 C CA . SER A 1 82 ? -55.808 23.648 55.175 1.00 41.70 82 SER A CA 1
ATOM 653 C C . SER A 1 82 ? -57.107 23.089 55.734 1.00 44.49 82 SER A C 1
ATOM 654 O O . SER A 1 82 ? -57.143 21.991 56.295 1.00 45.17 82 SER A O 1
ATOM 657 N N . LEU A 1 83 ? -58.181 23.856 55.544 1.00 43.85 83 LEU A N 1
ATOM 658 C CA . LEU A 1 83 ? -59.537 23.489 55.929 1.00 41.92 83 LEU A CA 1
ATOM 659 C C . LEU A 1 83 ? -60.519 23.818 54.805 1.00 47.01 83 LEU A C 1
ATOM 660 O O . LEU A 1 83 ? -61.693 24.127 55.064 1.00 45.34 83 LEU A O 1
ATOM 665 N N . VAL A 1 84 ? -60.049 23.746 53.552 1.00 41.52 84 VAL A N 1
ATOM 666 C CA . VAL A 1 84 ? -60.851 24.124 52.397 1.00 46.31 84 VAL A CA 1
ATOM 667 C C . VAL A 1 84 ? -62.062 23.228 52.189 1.00 47.77 84 VAL A C 1
ATOM 668 O O . VAL A 1 84 ? -62.974 23.606 51.450 1.00 48.93 84 VAL A O 1
ATOM 672 N N . ASP A 1 85 ? -62.102 22.040 52.805 1.00 48.20 85 ASP A N 1
ATOM 673 C CA . ASP A 1 85 ? -63.274 21.184 52.613 1.00 51.81 85 ASP A CA 1
ATOM 674 C C . ASP A 1 85 ? -64.506 21.761 53.289 1.00 50.01 85 ASP A C 1
ATOM 675 O O . ASP A 1 85 ? -65.629 21.412 52.917 1.00 54.83 85 ASP A O 1
ATOM 680 N N . PHE A 1 86 ? -64.323 22.630 54.268 1.00 48.19 86 PHE A N 1
ATOM 681 C CA . PHE A 1 86 ? -65.448 23.241 54.946 1.00 46.23 86 PHE A CA 1
ATOM 682 C C . PHE A 1 86 ? -65.961 24.468 54.211 1.00 47.47 86 PHE A C 1
ATOM 683 O O . PHE A 1 86 ? -67.002 25.013 54.592 1.00 47.66 86 PHE A O 1
ATOM 691 N N . GLU A 1 87 ? -65.284 24.880 53.146 1.00 48.33 87 GLU A N 1
ATOM 692 C CA . GLU A 1 87 ? -65.737 26.021 52.368 1.00 43.76 87 GLU A CA 1
ATOM 693 C C . GLU A 1 87 ? -67.072 25.723 51.707 1.00 48.62 87 GLU A C 1
ATOM 694 O O . GLU A 1 87 ? -67.246 24.667 51.089 1.00 49.67 87 GLU A O 1
ATOM 700 N N . ARG A 1 88 ? -68.010 26.667 51.819 1.00 44.81 88 ARG A N 1
ATOM 701 C CA . ARG A 1 88 ? -69.272 26.615 51.095 1.00 48.60 88 ARG A CA 1
ATOM 702 C C . ARG A 1 88 ? -69.391 27.840 50.194 1.00 45.34 88 ARG A C 1
ATOM 703 O O . ARG A 1 88 ? -68.864 28.914 50.507 1.00 39.93 88 ARG A O 1
ATOM 711 N N . ILE A 1 89 ? -70.085 27.670 49.066 1.00 43.73 89 ILE A N 1
ATOM 712 C CA . ILE A 1 89 ? -70.259 28.722 48.072 1.00 42.12 89 ILE A CA 1
ATOM 713 C C . ILE A 1 89 ? -71.716 29.168 48.086 1.00 43.27 89 ILE A C 1
ATOM 714 O O . ILE A 1 89 ? -72.616 28.362 47.840 1.00 46.29 89 ILE A O 1
ATOM 719 N N . ASN A 1 90 ? -71.958 30.447 48.359 1.00 44.34 90 ASN A N 1
ATOM 720 C CA . ASN A 1 90 ? -73.301 30.994 48.242 1.00 43.65 90 ASN A CA 1
ATOM 721 C C . ASN A 1 90 ? -73.548 31.483 46.817 1.00 47.89 90 ASN A C 1
ATOM 722 O O . ASN A 1 90 ? -72.614 31.836 46.092 1.00 48.06 90 ASN A O 1
ATOM 727 N N . SER A 1 91 ? -74.823 31.520 46.420 1.00 47.22 91 SER A N 1
ATOM 728 C CA . SER A 1 91 ? -75.135 31.935 45.057 1.00 48.57 91 SER A CA 1
ATOM 729 C C . SER A 1 91 ? -74.831 33.419 44.822 1.00 46.10 91 SER A C 1
ATOM 730 O O . SER A 1 91 ? -74.478 33.794 43.700 1.00 45.12 91 SER A O 1
ATOM 733 N N . ASP A 1 92 ? -74.959 34.269 45.845 1.00 42.59 92 ASP A N 1
ATOM 734 C CA . ASP A 1 92 ? -74.695 35.702 45.750 1.00 40.25 92 ASP A CA 1
ATOM 735 C C . ASP A 1 92 ? -73.451 36.091 46.560 1.00 44.19 92 ASP A C 1
ATOM 736 O O . ASP A 1 92 ? -73.082 35.430 47.542 1.00 38.61 92 ASP A O 1
ATOM 741 N N . TRP A 1 93 ? -72.838 37.214 46.170 1.00 38.87 93 TRP A N 1
ATOM 742 C CA . TRP A 1 93 ? -71.745 37.791 46.952 1.00 39.97 93 TRP A CA 1
ATOM 743 C C . TRP A 1 93 ? -72.187 38.021 48.397 1.00 37.04 93 TRP A C 1
ATOM 744 O O . TRP A 1 93 ? -73.285 38.529 48.652 1.00 34.94 93 TRP A O 1
ATOM 755 N N . ILE A 1 94 ? -71.320 37.654 49.336 1.00 29.17 94 ILE A N 1
ATOM 756 C CA . ILE A 1 94 ? -71.574 37.808 50.769 1.00 35.27 94 ILE A CA 1
ATOM 757 C C . ILE A 1 94 ? -70.915 39.099 51.226 1.00 33.14 94 ILE A C 1
ATOM 758 O O . ILE A 1 94 ? -69.683 39.223 51.214 1.00 34.59 94 ILE A O 1
ATOM 763 N N . THR A 1 95 ? -71.739 40.059 51.621 1.00 33.79 95 THR A N 1
ATOM 764 C CA . THR A 1 95 ? -71.256 41.354 52.091 1.00 35.39 95 THR A CA 1
ATOM 765 C C . THR A 1 95 ? -70.853 41.328 53.562 1.00 36.24 95 THR A C 1
ATOM 766 O O . THR A 1 95 ? -69.899 42.006 53.953 1.00 38.29 95 THR A O 1
ATOM 770 N N . GLY A 1 96 ? -71.568 40.569 54.396 1.00 34.16 96 GLY A N 1
ATOM 771 C CA . GLY A 1 96 ? -71.198 40.468 55.795 1.00 35.17 96 GLY A CA 1
ATOM 772 C C . GLY A 1 96 ? -71.675 39.170 56.410 1.00 37.05 96 GLY A C 1
ATOM 773 O O . GLY A 1 96 ? -72.505 38.458 55.843 1.00 39.89 96 GLY A O 1
ATOM 774 N N . ALA A 1 97 ? -71.137 38.874 57.593 1.00 38.68 97 ALA A N 1
ATOM 775 C CA . ALA A 1 97 ? -71.494 37.678 58.341 1.00 37.41 97 ALA A CA 1
ATOM 776 C C . ALA A 1 97 ? -71.270 37.939 59.822 1.00 41.62 97 ALA A C 1
ATOM 777 O O . ALA A 1 97 ? -70.257 38.528 60.191 1.00 40.51 97 ALA A O 1
ATOM 779 N N . THR A 1 98 ? -72.236 37.536 60.655 1.00 41.06 98 THR A N 1
ATOM 780 C CA . THR A 1 98 ? -72.156 37.599 62.117 1.00 38.17 98 THR A CA 1
ATOM 781 C C . THR A 1 98 ? -72.747 36.324 62.702 1.00 41.36 98 THR A C 1
ATOM 782 O O . THR A 1 98 ? -73.673 35.733 62.138 1.00 41.84 98 THR A O 1
ATOM 786 N N . PHE A 1 99 ? -72.212 35.915 63.844 1.00 40.64 99 PHE A N 1
ATOM 787 C CA . PHE A 1 99 ? -72.872 34.897 64.641 1.00 38.04 99 PHE A CA 1
ATOM 788 C C . PHE A 1 99 ? -74.148 35.464 65.239 1.00 42.57 99 PHE A C 1
ATOM 789 O O . PHE A 1 99 ? -74.240 36.661 65.551 1.00 37.99 99 PHE A O 1
ATOM 797 N N . SER A 1 100 ? -75.145 34.596 65.399 1.00 41.28 100 SER A N 1
ATOM 798 C CA . SER A 1 100 ? -76.281 34.966 66.229 1.00 42.42 100 SER A CA 1
ATOM 799 C C . SER A 1 100 ? -75.800 35.180 67.654 1.00 40.13 100 SER A C 1
ATOM 800 O O . SER A 1 100 ? -74.712 34.738 68.040 1.00 38.26 100 SER A O 1
ATOM 803 N N . PHE A 1 101 ? -76.641 35.852 68.441 1.00 41.42 101 PHE A N 1
ATOM 804 C CA . PHE A 1 101 ? -76.287 36.195 69.812 1.00 40.26 101 PHE A CA 1
ATOM 805 C C . PHE A 1 101 ? -75.810 34.981 70.603 1.00 42.61 101 PHE A C 1
ATOM 806 O O . PHE A 1 101 ? -74.864 35.078 71.388 1.00 39.65 101 PHE A O 1
ATOM 814 N N . ASP A 1 102 ? -76.465 33.840 70.437 1.00 45.65 102 ASP A N 1
ATOM 815 C CA . ASP A 1 102 ? -76.059 32.642 71.161 1.00 43.77 102 ASP A CA 1
ATOM 816 C C . ASP A 1 102 ? -75.082 31.773 70.385 1.00 45.19 102 ASP A C 1
ATOM 817 O O . ASP A 1 102 ? -74.764 30.670 70.844 1.00 41.73 102 ASP A O 1
ATOM 822 N N . ASN A 1 103 ? -74.638 32.219 69.203 1.00 43.12 103 ASN A N 1
ATOM 823 C CA . ASN A 1 103 ? -73.654 31.507 68.388 1.00 40.00 103 ASN A CA 1
ATOM 824 C C . ASN A 1 103 ? -74.168 30.174 67.888 1.00 40.43 103 ASN A C 1
ATOM 825 O O . ASN A 1 103 ? -73.375 29.301 67.526 1.00 44.12 103 ASN A O 1
ATOM 830 N N . LEU A 1 104 ? -75.485 29.996 67.860 1.00 43.50 104 LEU A N 1
ATOM 831 C CA . LEU A 1 104 ? -76.079 28.768 67.345 1.00 45.61 104 LEU A CA 1
ATOM 832 C C . LEU A 1 104 ? -76.468 28.867 65.874 1.00 45.27 104 LEU A C 1
ATOM 833 O O . LEU A 1 104 ? -76.549 27.833 65.204 1.00 47.83 104 LEU A O 1
ATOM 838 N N . GLN A 1 105 ? -76.720 30.072 65.365 1.00 44.00 105 GLN A N 1
ATOM 839 C CA . GLN A 1 105 ? -76.886 30.327 63.940 1.00 45.74 105 GLN A CA 1
ATOM 840 C C . GLN A 1 105 ? -75.830 31.332 63.476 1.00 47.81 105 GLN A C 1
ATOM 841 O O . GLN A 1 105 ? -75.133 31.960 64.286 1.00 42.59 105 GLN A O 1
ATOM 847 N N . ILE A 1 106 ? -75.729 31.491 62.152 1.00 42.93 106 ILE A N 1
ATOM 848 C CA . ILE A 1 106 ? -74.998 32.598 61.542 1.00 42.52 106 ILE A CA 1
ATOM 849 C C . ILE A 1 106 ? -75.968 33.389 60.672 1.00 43.18 106 ILE A C 1
ATOM 850 O O . ILE A 1 106 ? -76.977 32.858 60.191 1.00 41.31 106 ILE A O 1
ATOM 855 N N . TYR A 1 107 ? -75.685 34.682 60.520 1.00 38.07 107 TYR A N 1
ATOM 856 C CA . TYR A 1 107 ? -76.467 35.580 59.679 1.00 38.65 107 TYR A CA 1
ATOM 857 C C . TYR A 1 107 ? -75.569 36.059 58.545 1.00 41.79 107 TYR A C 1
ATOM 858 O O . TYR A 1 107 ? -74.508 36.640 58.799 1.00 41.24 107 TYR A O 1
ATOM 867 N N . LEU A 1 108 ? -75.987 35.825 57.305 1.00 40.63 108 LEU A N 1
ATOM 868 C CA . LEU A 1 108 ? -75.220 36.218 56.128 1.00 39.39 108 LEU A CA 1
ATOM 869 C C . LEU A 1 108 ? -75.951 37.346 55.410 1.00 36.57 108 LEU A C 1
ATOM 870 O O . LEU A 1 108 ? -77.100 37.173 54.989 1.00 37.56 108 LEU A O 1
ATOM 875 N N . LEU A 1 109 ? -75.289 38.493 55.269 1.00 35.24 109 LEU A N 1
ATOM 876 C CA . LEU A 1 109 ? -75.833 39.607 54.500 1.00 33.44 109 LEU A CA 1
ATOM 877 C C . LEU A 1 109 ? -75.311 39.499 53.069 1.00 37.28 109 LEU A C 1
ATOM 878 O O . LEU A 1 109 ? -74.091 39.492 52.854 1.00 35.55 109 LEU A O 1
ATOM 883 N N . THR A 1 110 ? -76.223 39.380 52.095 1.00 35.57 110 THR A N 1
ATOM 884 C CA . THR A 1 110 ? -75.804 39.353 50.701 1.00 34.21 110 THR A CA 1
ATOM 885 C C . THR A 1 110 ? -75.693 40.773 50.174 1.00 36.51 110 THR A C 1
ATOM 886 O O . THR A 1 110 ? -76.142 41.732 50.808 1.00 32.99 110 THR A O 1
ATOM 890 N N . CYS A 1 111 ? -75.111 40.893 48.972 1.00 32.44 111 CYS A N 1
ATOM 891 C CA . CYS A 1 111 ? -74.961 42.186 48.319 1.00 38.26 111 CYS A CA 1
ATOM 892 C C . CYS A 1 111 ? -76.287 42.769 47.869 1.00 38.69 111 CYS A C 1
ATOM 893 O O . CYS A 1 111 ? -76.331 43.939 47.478 1.00 39.93 111 CYS A O 1
ATOM 896 N N . TYR A 1 112 ? -77.361 41.994 47.919 1.00 36.67 112 TYR A N 1
ATOM 897 C CA . TYR A 1 112 ? -78.676 42.510 47.586 1.00 41.74 112 TYR A CA 1
ATOM 898 C C . TYR A 1 112 ? -79.518 42.770 48.823 1.00 40.85 112 TYR A C 1
ATOM 899 O O . TYR A 1 112 ? -80.746 42.879 48.721 1.00 41.54 112 TYR A O 1
ATOM 908 N N . ASN A 1 113 ? -78.871 42.903 49.985 1.00 36.79 113 ASN A N 1
ATOM 909 C CA . ASN A 1 113 ? -79.532 43.291 51.235 1.00 42.83 113 ASN A CA 1
ATOM 910 C C . ASN A 1 113 ? -80.563 42.249 51.682 1.00 36.23 113 ASN A C 1
ATOM 911 O O . ASN A 1 113 ? -81.581 42.596 52.267 1.00 38.35 113 ASN A O 1
ATOM 916 N N . LYS A 1 114 ? -80.307 40.965 51.417 1.00 39.06 114 LYS A N 1
ATOM 917 C CA . LYS A 1 114 ? -81.064 39.864 52.010 1.00 40.32 114 LYS A CA 1
ATOM 918 C C . LYS A 1 114 ? -80.187 39.225 53.070 1.00 38.28 114 LYS A C 1
ATOM 919 O O . LYS A 1 114 ? -78.966 39.145 52.907 1.00 38.82 114 LYS A O 1
ATOM 925 N N . VAL A 1 115 ? -80.797 38.791 54.167 1.00 39.61 115 VAL A N 1
ATOM 926 C CA . VAL A 1 115 ? -80.077 38.098 55.223 1.00 41.36 115 VAL A CA 1
ATOM 927 C C . VAL A 1 115 ? -80.479 36.630 55.188 1.00 42.04 115 VAL A C 1
ATOM 928 O O . VAL A 1 115 ? -81.672 36.305 55.156 1.00 41.88 115 VAL A O 1
ATOM 932 N N . LEU A 1 116 ? -79.487 35.749 55.149 1.00 40.38 116 LEU A N 1
ATOM 933 C CA . LEU A 1 116 ? -79.709 34.312 55.203 1.00 41.40 116 LEU A CA 1
ATOM 934 C C . LEU A 1 116 ? -79.364 33.843 56.609 1.00 40.05 116 LEU A C 1
ATOM 935 O O . LEU A 1 116 ? -78.204 33.924 57.017 1.00 43.19 116 LEU A O 1
ATOM 940 N N . ILE A 1 117 ? -80.355 33.348 57.339 1.00 38.84 117 ILE A N 1
ATOM 941 C CA . ILE A 1 117 ? -80.125 32.762 58.655 1.00 36.50 117 ILE A CA 1
ATOM 942 C C . ILE A 1 117 ? -79.802 31.292 58.445 1.00 40.12 117 ILE A C 1
ATOM 943 O O . ILE A 1 117 ? -80.648 30.525 57.974 1.00 42.78 117 ILE A O 1
ATOM 948 N N . CYS A 1 118 ? -78.578 30.899 58.793 1.00 37.41 118 CYS A N 1
ATOM 949 C CA . CYS A 1 118 ? -78.074 29.565 58.520 1.00 38.63 118 CYS A CA 1
ATOM 950 C C . CYS A 1 118 ? -77.741 28.826 59.811 1.00 40.94 118 CYS A C 1
ATOM 951 O O . CYS A 1 118 ? -77.604 29.425 60.882 1.00 40.93 118 CYS A O 1
ATOM 954 N N . ASP A 1 119 ? -77.622 27.502 59.700 1.00 43.76 119 ASP A N 1
ATOM 955 C CA . ASP A 1 119 ? -77.150 26.704 60.820 1.00 44.05 119 ASP A CA 1
ATOM 956 C C . ASP A 1 119 ? -75.630 26.649 60.769 1.00 41.58 119 ASP A C 1
ATOM 957 O O . ASP A 1 119 ? -75.006 27.126 59.818 1.00 41.61 119 ASP A O 1
ATOM 962 N N . LEU A 1 120 ? -75.018 26.025 61.779 1.00 47.40 120 LEU A N 1
ATOM 963 C CA . LEU A 1 120 ? -73.552 26.049 61.765 1.00 42.68 120 LEU A CA 1
ATOM 964 C C . LEU A 1 120 ? -72.933 25.101 60.766 1.00 43.98 120 LEU A C 1
ATOM 965 O O . LEU A 1 120 ? -71.716 24.943 60.793 1.00 50.02 120 LEU A O 1
ATOM 970 N N . ASN A 1 121 ? -73.690 24.493 59.858 1.00 47.34 121 ASN A N 1
ATOM 971 C CA . ASN A 1 121 ? -73.133 23.913 58.644 1.00 48.48 121 ASN A CA 1
ATOM 972 C C . ASN A 1 121 ? -73.287 24.864 57.466 1.00 47.73 121 ASN A C 1
ATOM 973 O O . ASN A 1 121 ? -73.076 24.462 56.317 1.00 49.49 121 ASN A O 1
ATOM 978 N N . CYS A 1 122 ? -73.700 26.105 57.733 1.00 43.82 122 CYS A N 1
ATOM 979 C CA . CYS A 1 122 ? -73.916 27.122 56.709 1.00 48.28 122 CYS A CA 1
ATOM 980 C C . CYS A 1 122 ? -75.088 26.773 55.796 1.00 48.72 122 CYS A C 1
ATOM 981 O O . CYS A 1 122 ? -75.160 27.253 54.662 1.00 52.45 122 CYS A O 1
ATOM 984 N N . GLU A 1 123 ? -76.036 25.970 56.283 1.00 48.68 123 GLU A N 1
ATOM 985 C CA . GLU A 1 123 ? -77.237 25.676 55.513 1.00 46.82 123 GLU A CA 1
ATOM 986 C C . GLU A 1 123 ? -78.318 26.664 55.907 1.00 44.53 123 GLU A C 1
ATOM 987 O O . GLU A 1 123 ? -78.470 26.995 57.084 1.00 45.99 123 GLU A O 1
ATOM 993 N N . VAL A 1 124 ? -79.022 27.178 54.900 1.00 41.59 124 VAL A N 1
ATOM 994 C CA . VAL A 1 124 ? -80.032 28.204 55.110 1.00 40.14 124 VAL A CA 1
ATOM 995 C C . VAL A 1 124 ? -81.221 27.602 55.848 1.00 44.68 124 VAL A C 1
ATOM 996 O O . VAL A 1 124 ? -81.719 26.528 55.485 1.00 40.41 124 VAL A O 1
ATOM 1000 N N . LEU A 1 125 ? -81.678 28.299 56.885 1.00 41.14 125 LEU A N 1
ATOM 1001 C CA . LEU A 1 125 ? -82.912 27.989 57.588 1.00 42.17 125 LEU A CA 1
ATOM 1002 C C . LEU A 1 125 ? -84.074 28.829 57.081 1.00 45.07 125 LEU A C 1
ATOM 1003 O O . LEU A 1 125 ? -85.166 28.300 56.850 1.00 45.58 125 LEU A O 1
ATOM 1008 N N . PHE A 1 126 ? -83.852 30.123 56.881 1.00 45.64 126 PHE A N 1
ATOM 1009 C CA . PHE A 1 126 ? -84.823 31.009 56.242 1.00 43.32 126 PHE A CA 1
ATOM 1010 C C . PHE A 1 126 ? -84.107 32.304 55.869 1.00 40.65 126 PHE A C 1
ATOM 1011 O O . PHE A 1 126 ? -82.912 32.478 56.128 1.00 45.75 126 PHE A O 1
ATOM 1019 N N . ARG A 1 127 ? -84.840 33.194 55.218 1.00 37.84 127 ARG A N 1
ATOM 1020 C CA . ARG A 1 127 ? -84.303 34.440 54.692 1.00 42.70 127 ARG A CA 1
ATOM 1021 C C . ARG A 1 127 ? -85.150 35.612 55.160 1.00 44.81 127 ARG A C 1
ATOM 1022 O O . ARG A 1 127 ? -86.377 35.516 55.256 1.00 46.83 127 ARG A O 1
ATOM 1030 N N . LYS A 1 128 ? -84.492 36.725 55.435 1.00 44.63 128 LYS A N 1
ATOM 1031 C CA . LYS A 1 128 ? -85.189 37.953 55.748 1.00 43.49 128 LYS A CA 1
ATOM 1032 C C . LYS A 1 128 ? -84.827 38.991 54.700 1.00 47.54 128 LYS A C 1
ATOM 1033 O O . LYS A 1 128 ? -83.731 38.953 54.126 1.00 47.41 128 LYS A O 1
ATOM 1039 N N . SER A 1 129 ? -85.781 39.868 54.393 1.00 44.21 129 SER A N 1
ATOM 1040 C CA . SER A 1 129 ? -85.522 40.936 53.439 1.00 47.87 129 SER A CA 1
ATOM 1041 C C . SER A 1 129 ? -86.566 42.018 53.617 1.00 48.57 129 SER A C 1
ATOM 1042 O O . SER A 1 129 ? -87.611 41.806 54.231 1.00 52.90 129 SER A O 1
ATOM 1045 N N . LEU A 1 130 ? -86.262 43.183 53.076 1.00 51.84 130 LEU A N 1
ATOM 1046 C CA . LEU A 1 130 ? -87.203 44.282 53.100 1.00 48.20 130 LEU A CA 1
ATOM 1047 C C . LEU A 1 130 ? -88.176 44.175 51.934 1.00 52.66 130 LEU A C 1
ATOM 1048 O O . LEU A 1 130 ? -88.000 43.386 50.999 1.00 56.65 130 LEU A O 1
ATOM 1053 N N . GLY A 1 131 ? -89.214 44.993 52.003 1.00 53.00 131 GLY A N 1
ATOM 1054 C CA . GLY A 1 131 ? -90.053 45.231 50.858 1.00 64.95 131 GLY A CA 1
ATOM 1055 C C . GLY A 1 131 ? -89.576 46.446 50.083 1.00 67.55 131 GLY A C 1
ATOM 1056 O O . GLY A 1 131 ? -88.787 47.254 50.575 1.00 66.61 131 GLY A O 1
ATOM 1057 N N . GLY A 1 132 ? -90.034 46.539 48.846 1.00 72.77 132 GLY A N 1
ATOM 1058 C CA . GLY A 1 132 ? -89.642 47.612 47.959 1.00 74.40 132 GLY A CA 1
ATOM 1059 C C . GLY A 1 132 ? -88.646 47.127 46.932 1.00 76.42 132 GLY A C 1
ATOM 1060 O O . GLY A 1 132 ? -88.365 45.930 46.797 1.00 75.78 132 GLY A O 1
ATOM 1061 N N . GLU A 1 133 ? -88.070 48.092 46.218 1.00 82.30 133 GLU A N 1
ATOM 1062 C CA . GLU A 1 133 ? -87.184 47.714 45.130 1.00 83.70 133 GLU A CA 1
ATOM 1063 C C . GLU A 1 133 ? -85.830 47.314 45.694 1.00 73.42 133 GLU A C 1
ATOM 1064 O O . GLU A 1 133 ? -85.454 47.679 46.812 1.00 68.84 133 GLU A O 1
ATOM 1070 N N . ARG A 1 134 ? -85.110 46.535 44.899 1.00 72.74 134 ARG A N 1
ATOM 1071 C CA . ARG A 1 134 ? -83.837 45.980 45.316 1.00 72.91 134 ARG A CA 1
ATOM 1072 C C . ARG A 1 134 ? -82.859 47.081 45.664 1.00 65.52 134 ARG A C 1
ATOM 1073 O O . ARG A 1 134 ? -82.922 48.192 45.131 1.00 67.58 134 ARG A O 1
ATOM 1081 N N . SER A 1 135 ? -81.919 46.742 46.532 1.00 58.74 135 SER A N 1
ATOM 1082 C CA . SER A 1 135 ? -80.764 47.580 46.802 1.00 58.05 135 SER A CA 1
ATOM 1083 C C . SER A 1 135 ? -79.523 46.753 46.526 1.00 53.34 135 SER A C 1
ATOM 1084 O O . SER A 1 135 ? -79.448 45.588 46.936 1.00 48.97 135 SER A O 1
ATOM 1087 N N . ILE A 1 136 ? -78.570 47.352 45.820 1.00 49.63 136 ILE A N 1
ATOM 1088 C CA . ILE A 1 136 ? -77.251 46.778 45.622 1.00 46.85 136 ILE A CA 1
ATOM 1089 C C . ILE A 1 136 ? -76.318 47.390 46.660 1.00 44.31 136 ILE A C 1
ATOM 1090 O O . ILE A 1 136 ? -76.323 48.610 46.866 1.00 41.51 136 ILE A O 1
ATOM 1095 N N . LEU A 1 137 ? -75.537 46.549 47.332 1.00 40.69 137 LEU A N 1
ATOM 1096 C CA . LEU A 1 137 ? -74.704 46.997 48.439 1.00 39.12 137 LEU A CA 1
ATOM 1097 C C . LEU A 1 137 ? -73.232 46.925 48.062 1.00 39.63 137 LEU A C 1
ATOM 1098 O O . LEU A 1 137 ? -72.797 45.981 47.398 1.00 40.76 137 LEU A O 1
ATOM 1103 N N . TYR A 1 138 ? -72.470 47.928 48.491 1.00 35.78 138 TYR A N 1
ATOM 1104 C CA . TYR A 1 138 ? -71.021 47.828 48.482 1.00 40.21 138 TYR A CA 1
ATOM 1105 C C . TYR A 1 138 ? -70.459 47.551 49.862 1.00 38.15 138 TYR A C 1
ATOM 1106 O O . TYR A 1 138 ? -69.280 47.234 49.971 1.00 41.16 138 TYR A O 1
ATOM 1115 N N . SER A 1 139 ? -71.287 47.613 50.899 1.00 36.26 139 SER A N 1
ATOM 1116 C CA . SER A 1 139 ? -70.866 47.333 52.263 1.00 36.21 139 SER A CA 1
ATOM 1117 C C . SER A 1 139 ? -72.099 47.061 53.123 1.00 35.61 139 SER A C 1
ATOM 1118 O O . SER A 1 139 ? -73.241 47.311 52.718 1.00 37.50 139 SER A O 1
ATOM 1121 N N . GLY A 1 140 ? -71.842 46.598 54.334 1.00 29.98 140 GLY A N 1
ATOM 1122 C CA . GLY A 1 140 ? -72.865 46.447 55.345 1.00 32.49 140 GLY A CA 1
ATOM 1123 C C . GLY A 1 140 ? -72.419 45.521 56.449 1.00 35.44 140 GLY A C 1
ATOM 1124 O O . GLY A 1 140 ? -71.538 44.678 56.284 1.00 37.91 140 GLY A O 1
ATOM 1125 N N . ILE A 1 141 ? -73.044 45.681 57.608 1.00 33.10 141 ILE A N 1
ATOM 1126 C CA . ILE A 1 141 ? -72.807 44.778 58.719 1.00 32.96 141 ILE A CA 1
ATOM 1127 C C . ILE A 1 141 ? -74.120 44.448 59.405 1.00 36.69 141 ILE A C 1
ATOM 1128 O O . ILE A 1 141 ? -75.085 45.229 59.391 1.00 38.44 141 ILE A O 1
ATOM 1133 N N . ILE A 1 142 ? -74.131 43.281 60.035 1.00 37.26 142 ILE A N 1
ATOM 1134 C CA . ILE A 1 142 ? -75.212 42.871 60.912 1.00 41.15 142 ILE A CA 1
ATOM 1135 C C . ILE A 1 142 ? -74.718 43.011 62.346 1.00 36.60 142 ILE A C 1
ATOM 1136 O O . ILE A 1 142 ? -73.732 42.384 62.743 1.00 38.74 142 ILE A O 1
ATOM 1141 N N . LYS A 1 143 ? -75.399 43.852 63.107 1.00 39.08 143 LYS A N 1
ATOM 1142 C CA . LYS A 1 143 ? -75.039 44.190 64.474 1.00 40.74 143 LYS A CA 1
ATOM 1143 C C . LYS A 1 143 ? -76.041 43.537 65.425 1.00 39.94 143 LYS A C 1
ATOM 1144 O O . LYS A 1 143 ? -77.238 43.852 65.384 1.00 43.93 143 LYS A O 1
ATOM 1150 N N . VAL A 1 144 ? -75.553 42.625 66.258 1.00 34.33 144 VAL A N 1
ATOM 1151 C CA . VAL A 1 144 ? -76.359 41.855 67.199 1.00 37.19 144 VAL A CA 1
ATOM 1152 C C . VAL A 1 144 ? -76.321 42.563 68.547 1.00 42.72 144 VAL A C 1
ATOM 1153 O O . VAL A 1 144 ? -75.294 42.539 69.232 1.00 40.53 144 VAL A O 1
ATOM 1157 N N . PHE A 1 145 ? -77.425 43.203 68.942 1.00 45.16 145 PHE A N 1
ATOM 1158 C CA . PHE A 1 145 ? -77.481 43.844 70.251 1.00 41.96 145 PHE A CA 1
ATOM 1159 C C . PHE A 1 145 ? -77.985 42.896 71.340 1.00 41.50 145 PHE A C 1
ATOM 1160 O O . PHE A 1 145 ? -77.529 42.964 72.483 1.00 45.74 145 PHE A O 1
ATOM 1168 N N . GLY A 1 146 ? -78.926 42.023 71.018 1.00 44.60 146 GLY A N 1
ATOM 1169 C CA . GLY A 1 146 ? -79.438 41.060 71.967 1.00 44.62 146 GLY A CA 1
ATOM 1170 C C . GLY A 1 146 ? -79.999 39.874 71.214 1.00 45.14 146 GLY A C 1
ATOM 1171 O O . GLY A 1 146 ? -79.977 39.850 69.980 1.00 45.32 146 GLY A O 1
ATOM 1172 N N . PRO A 1 147 ? -80.549 38.886 71.932 1.00 44.80 147 PRO A N 1
ATOM 1173 C CA . PRO A 1 147 ? -81.039 37.670 71.252 1.00 42.06 147 PRO A CA 1
ATOM 1174 C C . PRO A 1 147 ? -81.999 37.949 70.107 1.00 43.32 147 PRO A C 1
ATOM 1175 O O . PRO A 1 147 ? -81.938 37.262 69.074 1.00 40.14 147 PRO A O 1
ATOM 1179 N N . ASP A 1 148 ? -82.875 38.944 70.269 1.00 40.49 148 ASP A N 1
ATOM 1180 C CA . ASP A 1 148 ? -83.917 39.280 69.297 1.00 46.46 148 ASP A CA 1
ATOM 1181 C C . ASP A 1 148 ? -83.766 40.672 68.684 1.00 46.55 148 ASP A C 1
ATOM 1182 O O . ASP A 1 148 ? -84.684 41.127 67.997 1.00 46.20 148 ASP A O 1
ATOM 1187 N N . LYS A 1 149 ? -82.688 41.391 68.974 1.00 41.02 149 LYS A N 1
ATOM 1188 C CA . LYS A 1 149 ? -82.491 42.760 68.497 1.00 43.40 149 LYS A CA 1
ATOM 1189 C C . LYS A 1 149 ? -81.282 42.749 67.555 1.00 43.63 149 LYS A C 1
ATOM 1190 O O . LYS A 1 149 ? -80.135 42.941 67.974 1.00 41.37 149 LYS A O 1
ATOM 1196 N N . VAL A 1 150 ? -81.540 42.520 66.272 1.00 38.59 150 VAL A N 1
ATOM 1197 C CA . VAL A 1 150 ? -80.477 42.425 65.279 1.00 41.68 150 VAL A CA 1
ATOM 1198 C C . VAL A 1 150 ? -80.733 43.491 64.218 1.00 42.99 150 VAL A C 1
ATOM 1199 O O . VAL A 1 150 ? -81.790 43.492 63.574 1.00 42.28 150 VAL A O 1
ATOM 1203 N N . TYR A 1 151 ? -79.773 44.401 64.044 1.00 41.78 151 TYR A N 1
ATOM 1204 C CA . TYR A 1 151 ? -79.882 45.463 63.050 1.00 42.04 151 TYR A CA 1
ATOM 1205 C C . TYR A 1 151 ? -79.051 45.119 61.823 1.00 39.35 151 TYR A C 1
ATOM 1206 O O . TYR A 1 151 ? -77.883 44.739 61.935 1.00 39.98 151 TYR A O 1
ATOM 1215 N N . VAL A 1 152 ? -79.679 45.218 60.663 1.00 41.38 152 VAL A N 1
ATOM 1216 C CA . VAL A 1 152 ? -79.021 45.073 59.377 1.00 39.96 152 VAL A CA 1
ATOM 1217 C C . VAL A 1 152 ? -78.728 46.484 58.895 1.00 43.41 152 VAL A C 1
ATOM 1218 O O . VAL A 1 152 ? -79.643 47.318 58.817 1.00 40.86 152 VAL A O 1
ATOM 1222 N N . ASN A 1 153 ? -77.449 46.765 58.639 1.00 38.12 153 ASN A N 1
ATOM 1223 C CA . ASN A 1 153 ? -76.954 48.110 58.340 1.00 41.06 153 ASN A CA 1
ATOM 1224 C C . ASN A 1 153 ? -76.299 48.068 56.971 1.00 37.28 153 ASN A C 1
ATOM 1225 O O . ASN A 1 153 ? -75.166 47.598 56.851 1.00 39.08 153 ASN A O 1
ATOM 1230 N N . ALA A 1 154 ? -77.018 48.520 55.948 1.00 36.89 154 ALA A N 1
ATOM 1231 C CA . ALA A 1 154 ? -76.661 48.261 54.559 1.00 42.58 154 ALA A CA 1
ATOM 1232 C C . ALA A 1 154 ? -76.183 49.536 53.872 1.00 43.47 154 ALA A C 1
ATOM 1233 O O . ALA A 1 154 ? -76.906 50.543 53.852 1.00 42.13 154 ALA A O 1
ATOM 1235 N N . GLY A 1 155 ? -74.989 49.478 53.278 1.00 38.23 155 GLY A N 1
ATOM 1236 C CA . GLY A 1 155 ? -74.468 50.620 52.542 1.00 37.92 155 GLY A CA 1
ATOM 1237 C C . GLY A 1 155 ? -74.655 50.448 51.053 1.00 35.44 155 GLY A C 1
ATOM 1238 O O . GLY A 1 155 ? -73.948 49.642 50.447 1.00 36.00 155 GLY A O 1
ATOM 1239 N N . THR A 1 156 ? -75.612 51.171 50.458 1.00 32.60 156 THR A N 1
ATOM 1240 C CA . THR A 1 156 ? -75.957 50.969 49.058 1.00 41.30 156 THR A CA 1
ATOM 1241 C C . THR A 1 156 ? -74.992 51.700 48.124 1.00 40.84 156 THR A C 1
ATOM 1242 O O . THR A 1 156 ? -74.257 52.612 48.519 1.00 37.28 156 THR A O 1
ATOM 1246 N N . VAL A 1 157 ? -75.000 51.268 46.862 1.00 41.81 157 VAL A N 1
ATOM 1247 C CA . VAL A 1 157 ? -74.193 51.927 45.844 1.00 43.78 157 VAL A CA 1
ATOM 1248 C C . VAL A 1 157 ? -74.713 53.339 45.584 1.00 46.64 157 VAL A C 1
ATOM 1249 O O . VAL A 1 157 ? -73.937 54.231 45.226 1.00 44.28 157 VAL A O 1
ATOM 1253 N N . MET A 1 158 ? -76.020 53.576 45.776 1.00 45.19 158 MET A N 1
ATOM 1254 C CA . MET A 1 158 ? -76.637 54.881 45.556 1.00 43.43 158 MET A CA 1
ATOM 1255 C C . MET A 1 158 ? -76.367 55.883 46.672 1.00 50.32 158 MET A C 1
ATOM 1256 O O . MET A 1 158 ? -76.825 57.030 46.560 1.00 51.24 158 MET A O 1
ATOM 1261 N N . GLY A 1 159 ? -75.680 55.488 47.749 1.00 44.03 159 GLY A N 1
ATOM 1262 C CA . GLY A 1 159 ? -75.301 56.433 48.789 1.00 42.07 159 GLY A CA 1
ATOM 1263 C C . GLY A 1 159 ? -76.252 56.570 49.962 1.00 48.65 159 GLY A C 1
ATOM 1264 O O . GLY A 1 159 ? -76.112 57.526 50.742 1.00 41.13 159 GLY A O 1
ATOM 1265 N N . GLY A 1 160 ? -77.221 55.663 50.108 1.00 43.63 160 GLY A N 1
ATOM 1266 C CA . GLY A 1 160 ? -78.022 55.591 51.309 1.00 42.57 160 GLY A CA 1
ATOM 1267 C C . GLY A 1 160 ? -77.517 54.483 52.213 1.00 38.56 160 GLY A C 1
ATOM 1268 O O . GLY A 1 160 ? -76.965 53.489 51.748 1.00 43.45 160 GLY A O 1
ATOM 1269 N N . VAL A 1 161 ? -77.674 54.690 53.517 1.00 39.64 161 VAL A N 1
ATOM 1270 C CA . VAL A 1 161 ? -77.392 53.681 54.531 1.00 37.91 161 VAL A CA 1
ATOM 1271 C C . VAL A 1 161 ? -78.743 53.211 55.075 1.00 47.22 161 VAL A C 1
ATOM 1272 O O . VAL A 1 161 ? -79.428 53.954 55.794 1.00 45.10 161 VAL A O 1
ATOM 1276 N N . ILE A 1 162 ? -79.139 51.986 54.736 1.00 44.05 162 ILE A N 1
ATOM 1277 C CA . ILE A 1 162 ? -80.411 51.430 55.190 1.00 40.88 162 ILE A CA 1
ATOM 1278 C C . ILE A 1 162 ? -80.159 50.647 56.474 1.00 43.22 162 ILE A C 1
ATOM 1279 O O . ILE A 1 162 ? -79.374 49.691 56.487 1.00 43.95 162 ILE A O 1
ATOM 1284 N N . ILE A 1 163 ? -80.808 51.064 57.560 1.00 42.91 163 ILE A N 1
ATOM 1285 C CA . ILE A 1 163 ? -80.763 50.357 58.834 1.00 41.18 163 ILE A CA 1
ATOM 1286 C C . ILE A 1 163 ? -82.141 49.754 59.077 1.00 45.63 163 ILE A C 1
ATOM 1287 O O . ILE A 1 163 ? -83.138 50.485 59.171 1.00 39.82 163 ILE A O 1
ATOM 1292 N N . TRP A 1 164 ? -82.206 48.422 59.151 1.00 43.05 164 TRP A N 1
ATOM 1293 C CA . TRP A 1 164 ? -83.485 47.755 59.341 1.00 42.82 164 TRP A CA 1
ATOM 1294 C C . TRP A 1 164 ? -83.390 46.633 60.364 1.00 39.68 164 TRP A C 1
ATOM 1295 O O . TRP A 1 164 ? -82.320 46.059 60.591 1.00 38.74 164 TRP A O 1
ATOM 1306 N N . ASP A 1 165 ? -84.541 46.333 60.982 1.00 44.14 165 ASP A N 1
ATOM 1307 C CA . ASP A 1 165 ? -84.627 45.314 62.028 1.00 41.64 165 ASP A CA 1
ATOM 1308 C C . ASP A 1 165 ? -84.793 43.938 61.402 1.00 38.65 165 ASP A C 1
ATOM 1309 O O . ASP A 1 165 ? -85.733 43.710 60.638 1.00 39.12 165 ASP A O 1
ATOM 1314 N N . LEU A 1 166 ? -83.889 43.018 61.742 1.00 38.23 166 LEU A N 1
ATOM 1315 C CA . LEU A 1 166 ? -83.824 41.738 61.041 1.00 39.85 166 LEU A CA 1
ATOM 1316 C C . LEU A 1 166 ? -85.125 40.936 61.191 1.00 43.70 166 LEU A C 1
ATOM 1317 O O . LEU A 1 166 ? -85.738 40.526 60.200 1.00 42.58 166 LEU A O 1
ATOM 1322 N N . PHE A 1 167 ? -85.552 40.671 62.424 1.00 43.71 167 PHE A N 1
ATOM 1323 C CA . PHE A 1 167 ? -86.608 39.670 62.566 1.00 45.73 167 PHE A CA 1
ATOM 1324 C C . PHE A 1 167 ? -87.975 40.198 62.169 1.00 46.38 167 PHE A C 1
ATOM 1325 O O . PHE A 1 167 ? -88.777 39.441 61.601 1.00 51.07 167 PHE A O 1
ATOM 1333 N N . SER A 1 168 ? -88.239 41.486 62.381 1.00 42.38 168 SER A N 1
ATOM 1334 C CA . SER A 1 168 ? -89.487 42.068 61.922 1.00 43.70 168 SER A CA 1
ATOM 1335 C C . SER A 1 168 ? -89.439 42.532 60.473 1.00 44.00 168 SER A C 1
ATOM 1336 O O . SER A 1 168 ? -90.471 42.987 59.961 1.00 41.98 168 SER A O 1
ATOM 1339 N N . GLU A 1 169 ? -88.276 42.458 59.810 1.00 40.90 169 GLU A N 1
ATOM 1340 C CA . GLU A 1 169 ? -88.136 42.895 58.421 1.00 40.33 169 GLU A CA 1
ATOM 1341 C C . GLU A 1 169 ? -88.683 44.311 58.235 1.00 41.99 169 GLU A C 1
ATOM 1342 O O . GLU A 1 169 ? -89.442 44.596 57.311 1.00 45.25 169 GLU A O 1
ATOM 1348 N N . THR A 1 170 ? -88.304 45.202 59.140 1.00 39.30 170 THR A N 1
ATOM 1349 C CA . THR A 1 170 ? -88.872 46.540 59.216 1.00 44.08 170 THR A CA 1
ATOM 1350 C C . THR A 1 170 ? -87.760 47.575 59.083 1.00 41.50 170 THR A C 1
ATOM 1351 O O . THR A 1 170 ? -86.762 47.516 59.806 1.00 44.26 170 THR A O 1
ATOM 1355 N N . LYS A 1 171 ? -87.949 48.524 58.171 1.00 42.68 171 LYS A N 1
ATOM 1356 C CA . LYS A 1 171 ? -87.009 49.618 57.990 1.00 45.33 171 LYS A CA 1
ATOM 1357 C C . LYS A 1 171 ? -87.051 50.549 59.196 1.00 48.56 171 LYS A C 1
ATOM 1358 O O . LYS A 1 171 ? -88.122 50.962 59.642 1.00 50.28 171 LYS A O 1
ATOM 1364 N N . ILE A 1 172 ? -85.880 50.839 59.751 1.00 45.95 172 ILE A N 1
ATOM 1365 C CA . ILE A 1 172 ? -85.725 51.782 60.845 1.00 40.34 172 ILE A CA 1
ATOM 1366 C C . ILE A 1 172 ? -85.313 53.159 60.332 1.00 47.09 172 ILE A C 1
ATOM 1367 O O . ILE A 1 172 ? -85.851 54.182 60.754 1.00 48.69 172 ILE A O 1
ATOM 1372 N N . HIS A 1 173 ? -84.326 53.207 59.437 1.00 49.75 173 HIS A N 1
ATOM 1373 C CA . HIS A 1 173 ? -83.796 54.473 58.951 1.00 45.46 173 HIS A CA 1
ATOM 1374 C C . HIS A 1 173 ? -83.350 54.327 57.504 1.00 42.46 173 HIS A C 1
ATOM 1375 O O . HIS A 1 173 ? -82.872 53.270 57.077 1.00 41.90 173 HIS A O 1
ATOM 1382 N N . ASN A 1 174 ? -83.459 55.423 56.770 1.00 42.55 174 ASN A N 1
ATOM 1383 C CA . ASN A 1 174 ? -82.817 55.561 55.473 1.00 43.22 174 ASN A CA 1
ATOM 1384 C C . ASN A 1 174 ? -81.955 56.806 55.648 1.00 47.39 174 ASN A C 1
ATOM 1385 O O . ASN A 1 174 ? -82.455 57.929 55.547 1.00 44.38 174 ASN A O 1
ATOM 1390 N N . LEU A 1 175 ? -80.681 56.599 55.991 1.00 43.80 175 LEU A N 1
ATOM 1391 C CA . LEU A 1 175 ? -79.756 57.703 56.227 1.00 42.71 175 LEU A CA 1
ATOM 1392 C C . LEU A 1 175 ? -79.213 58.184 54.889 1.00 42.31 175 LEU A C 1
ATOM 1393 O O . LEU A 1 175 ? -78.442 57.470 54.231 1.00 43.32 175 LEU A O 1
ATOM 1398 N N . LEU A 1 176 ? -79.604 59.396 54.500 1.00 42.15 176 LEU A N 1
ATOM 1399 C CA . LEU A 1 176 ? -79.186 60.046 53.263 1.00 41.63 176 LEU A CA 1
ATOM 1400 C C . LEU A 1 176 ? -78.338 61.271 53.594 1.00 42.41 176 LEU A C 1
ATOM 1401 O O . LEU A 1 176 ? -78.488 61.881 54.656 1.00 40.82 176 LEU A O 1
ATOM 1406 N N . GLY A 1 177 ? -77.416 61.608 52.695 1.00 42.28 177 GLY A N 1
ATOM 1407 C CA . GLY A 1 177 ? -76.509 62.715 52.933 1.00 45.16 177 GLY A CA 1
ATOM 1408 C C . GLY A 1 177 ? -75.157 62.539 52.255 1.00 50.05 177 GLY A C 1
ATOM 1409 O O . GLY A 1 177 ? -74.555 63.514 51.789 1.00 46.21 177 GLY A O 1
ATOM 1410 N N . HIS A 1 178 ? -74.669 61.298 52.200 1.00 46.06 178 HIS A N 1
ATOM 1411 C CA . HIS A 1 178 ? -73.459 60.987 51.458 1.00 47.00 178 HIS A CA 1
ATOM 1412 C C . HIS A 1 178 ? -73.652 61.311 49.980 1.00 46.38 178 HIS A C 1
ATOM 1413 O O . HIS A 1 178 ? -74.769 61.381 49.477 1.00 45.29 178 HIS A O 1
ATOM 1420 N N . GLU A 1 179 ? -72.538 61.527 49.280 1.00 44.80 179 GLU A N 1
ATOM 1421 C CA . GLU A 1 179 ? -72.607 61.810 47.855 1.00 48.25 179 GLU A CA 1
ATOM 1422 C C . GLU A 1 179 ? -72.233 60.620 46.983 1.00 47.95 179 GLU A C 1
ATOM 1423 O O . GLU A 1 179 ? -72.684 60.551 45.836 1.00 58.41 179 GLU A O 1
ATOM 1429 N N . GLY A 1 180 ? -71.456 59.672 47.482 1.00 46.66 180 GLY A N 1
ATOM 1430 C CA . GLY A 1 180 ? -71.122 58.546 46.629 1.00 49.54 180 GLY A CA 1
ATOM 1431 C C . GLY A 1 180 ? -71.639 57.227 47.162 1.00 48.29 180 GLY A C 1
ATOM 1432 O O . GLY A 1 180 ? -72.536 57.209 48.004 1.00 44.17 180 GLY A O 1
ATOM 1433 N N . SER A 1 181 ? -71.095 56.123 46.667 1.00 42.30 181 SER A N 1
ATOM 1434 C CA . SER A 1 181 ? -71.419 54.812 47.199 1.00 43.23 181 SER A CA 1
ATOM 1435 C C . SER A 1 181 ? -70.883 54.675 48.617 1.00 43.92 181 SER A C 1
ATOM 1436 O O . SER A 1 181 ? -69.860 55.272 48.975 1.00 43.14 181 SER A O 1
ATOM 1439 N N . ILE A 1 182 ? -71.568 53.859 49.417 1.00 38.44 182 ILE A N 1
ATOM 1440 C CA . ILE A 1 182 ? -71.216 53.660 50.821 1.00 38.05 182 ILE A CA 1
ATOM 1441 C C . ILE A 1 182 ? -70.250 52.488 50.916 1.00 36.49 182 ILE A C 1
ATOM 1442 O O . ILE A 1 182 ? -70.621 51.350 50.613 1.00 35.26 182 ILE A O 1
ATOM 1447 N N . PHE A 1 183 ? -69.011 52.746 51.342 1.00 35.58 183 PHE A N 1
ATOM 1448 C CA . PHE A 1 183 ? -68.068 51.638 51.416 1.00 33.16 183 PHE A CA 1
ATOM 1449 C C . PHE A 1 183 ? -67.884 51.087 52.821 1.00 32.62 183 PHE A C 1
ATOM 1450 O O . PHE A 1 183 ? -67.327 50.005 52.963 1.00 33.71 183 PHE A O 1
ATOM 1458 N N . TYR A 1 184 ? -68.397 51.742 53.853 1.00 31.64 184 TYR A N 1
ATOM 1459 C CA . TYR A 1 184 ? -68.453 51.014 55.107 1.00 33.98 184 TYR A CA 1
ATOM 1460 C C . TYR A 1 184 ? -69.466 51.632 56.048 1.00 35.64 184 TYR A C 1
ATOM 1461 O O . TYR A 1 184 ? -69.687 52.849 56.043 1.00 35.50 184 TYR A O 1
ATOM 1470 N N . VAL A 1 185 ? -70.081 50.755 56.845 1.00 29.96 185 VAL A N 1
ATOM 1471 C CA . VAL A 1 185 ? -71.027 51.119 57.885 1.00 30.77 185 VAL A CA 1
ATOM 1472 C C . VAL A 1 185 ? -70.634 50.393 59.159 1.00 31.76 185 VAL A C 1
ATOM 1473 O O . VAL A 1 185 ? -70.346 49.189 59.127 1.00 30.96 185 VAL A O 1
ATOM 1477 N N . ASN A 1 186 ? -70.679 51.101 60.287 1.00 31.66 186 ASN A N 1
ATOM 1478 C CA . ASN A 1 186 ? -70.529 50.430 61.567 1.00 33.00 186 ASN A CA 1
ATOM 1479 C C . ASN A 1 186 ? -71.416 51.123 62.596 1.00 34.94 186 ASN A C 1
ATOM 1480 O O . ASN A 1 186 ? -71.867 52.257 62.398 1.00 34.45 186 ASN A O 1
ATOM 1485 N N . LEU A 1 187 ? -71.690 50.410 63.686 1.00 36.56 187 LEU A N 1
ATOM 1486 C CA . LEU A 1 187 ? -72.531 50.892 64.776 1.00 36.01 187 LEU A CA 1
ATOM 1487 C C . LEU A 1 187 ? -71.726 50.866 66.063 1.00 32.86 187 LEU A C 1
ATOM 1488 O O . LEU A 1 187 ? -70.963 49.929 66.305 1.00 36.01 187 LEU A O 1
ATOM 1493 N N . SER A 1 188 ? -71.907 51.883 66.898 1.00 36.81 188 SER A N 1
ATOM 1494 C CA . SER A 1 188 ? -71.288 51.866 68.220 1.00 38.41 188 SER A CA 1
ATOM 1495 C C . SER A 1 188 ? -71.842 50.707 69.050 1.00 38.12 188 SER A C 1
ATOM 1496 O O . SER A 1 188 ? -72.968 50.260 68.850 1.00 39.04 188 SER A O 1
ATOM 1499 N N . ASN A 1 189 ? -71.024 50.198 69.973 1.00 42.55 189 ASN A N 1
ATOM 1500 C CA . ASN A 1 189 ? -71.470 49.094 70.817 1.00 47.34 189 ASN A CA 1
ATOM 1501 C C . ASN A 1 189 ? -72.642 49.490 71.710 1.00 45.91 189 ASN A C 1
ATOM 1502 O O . ASN A 1 189 ? -73.568 48.697 71.898 1.00 47.02 189 ASN A O 1
ATOM 1507 N N . ASN A 1 190 ? -72.644 50.717 72.239 1.00 43.34 190 ASN A N 1
ATOM 1508 C CA . ASN A 1 190 ? -73.712 51.144 73.145 1.00 42.93 190 ASN A CA 1
ATOM 1509 C C . ASN A 1 190 ? -74.994 51.519 72.426 1.00 43.29 190 ASN A C 1
ATOM 1510 O O . ASN A 1 190 ? -75.871 52.108 73.056 1.00 43.91 190 ASN A O 1
ATOM 1515 N N . GLY A 1 191 ? -75.121 51.221 71.133 1.00 45.34 191 GLY A N 1
ATOM 1516 C CA . GLY A 1 191 ? -76.355 51.502 70.423 1.00 38.37 191 GLY A CA 1
ATOM 1517 C C . GLY A 1 191 ? -76.638 52.960 70.141 1.00 41.94 191 GLY A C 1
ATOM 1518 O O . GLY A 1 191 ? -77.716 53.280 69.618 1.00 41.49 191 GLY A O 1
ATOM 1519 N N . ARG A 1 192 ? -75.716 53.872 70.443 1.00 41.05 192 ARG A N 1
ATOM 1520 C CA . ARG A 1 192 ? -76.045 55.276 70.203 1.00 40.73 192 ARG A CA 1
ATOM 1521 C C . ARG A 1 192 ? -75.875 55.700 68.750 1.00 44.40 192 ARG A C 1
ATOM 1522 O O . ARG A 1 192 ? -76.612 56.581 68.296 1.00 41.07 192 ARG A O 1
ATOM 1530 N N . TYR A 1 193 ? -74.901 55.139 68.014 1.00 40.58 193 TYR A N 1
ATOM 1531 C CA . TYR A 1 193 ? -74.429 55.790 66.795 1.00 38.17 193 TYR A CA 1
ATOM 1532 C C . TYR A 1 193 ? -74.220 54.828 65.634 1.00 38.03 193 TYR A C 1
ATOM 1533 O O . TYR A 1 193 ? -73.851 53.659 65.805 1.00 33.24 193 TYR A O 1
ATOM 1542 N N . VAL A 1 194 ? -74.397 55.390 64.443 1.00 35.99 194 VAL A N 1
ATOM 1543 C CA . VAL A 1 194 ? -73.953 54.826 63.179 1.00 35.46 194 VAL A CA 1
ATOM 1544 C C . VAL A 1 194 ? -72.786 55.672 62.665 1.00 41.36 194 VAL A C 1
ATOM 1545 O O . VAL A 1 194 ? -72.766 56.899 62.837 1.00 38.22 194 VAL A O 1
ATOM 1549 N N . ALA A 1 195 ? -71.818 55.015 62.029 1.00 35.83 195 ALA A N 1
ATOM 1550 C CA . ALA A 1 195 ? -70.785 55.683 61.251 1.00 37.80 195 ALA A CA 1
ATOM 1551 C C . ALA A 1 195 ? -70.770 55.090 59.848 1.00 35.22 195 ALA A C 1
ATOM 1552 O O . ALA A 1 195 ? -70.876 53.870 59.675 1.00 37.05 195 ALA A O 1
ATOM 1554 N N . SER A 1 196 ? -70.717 55.951 58.846 1.00 36.56 196 SER A N 1
ATOM 1555 C CA . SER A 1 196 ? -70.617 55.504 57.470 1.00 32.42 196 SER A CA 1
ATOM 1556 C C . SER A 1 196 ? -69.528 56.300 56.765 1.00 38.16 196 SER A C 1
ATOM 1557 O O . SER A 1 196 ? -69.209 57.432 57.139 1.00 39.28 196 SER A O 1
ATOM 1560 N N . CYS A 1 197 ? -68.984 55.704 55.713 1.00 38.88 197 CYS A N 1
ATOM 1561 C CA . CYS A 1 197 ? -67.976 56.352 54.892 1.00 42.37 197 CYS A CA 1
ATOM 1562 C C . CYS A 1 197 ? -68.217 55.971 53.441 1.00 42.91 197 CYS A C 1
ATOM 1563 O O . CYS A 1 197 ? -68.807 54.924 53.141 1.00 42.90 197 CYS A O 1
ATOM 1566 N N . SER A 1 198 ? -67.763 56.849 52.548 1.00 38.45 198 SER A N 1
ATOM 1567 C CA . SER A 1 198 ? -68.029 56.741 51.126 1.00 44.31 198 SER A CA 1
ATOM 1568 C C . SER A 1 198 ? -66.759 57.054 50.334 1.00 49.73 198 SER A C 1
ATOM 1569 O O . SER A 1 198 ? -65.668 57.251 50.893 1.00 43.40 198 SER A O 1
ATOM 1572 N N . ASP A 1 199 ? -66.892 57.057 49.008 1.00 48.05 199 ASP A N 1
ATOM 1573 C CA . ASP A 1 199 ? -65.853 57.621 48.157 1.00 51.04 199 ASP A CA 1
ATOM 1574 C C . ASP A 1 199 ? -66.030 59.124 47.948 1.00 49.87 199 ASP A C 1
ATOM 1575 O O . ASP A 1 199 ? -65.271 59.712 47.172 1.00 46.31 199 ASP A O 1
ATOM 1580 N N . ASP A 1 200 ? -67.016 59.756 48.617 1.00 46.54 200 ASP A N 1
ATOM 1581 C CA . ASP A 1 200 ? -66.995 61.213 48.712 1.00 42.32 200 ASP A CA 1
ATOM 1582 C C . ASP A 1 200 ? -65.948 61.714 49.693 1.00 45.99 200 ASP A C 1
ATOM 1583 O O . ASP A 1 200 ? -65.876 62.925 49.915 1.00 52.71 200 ASP A O 1
ATOM 1588 N N . ARG A 1 201 ? -65.185 60.809 50.310 1.00 40.18 201 ARG A N 1
ATOM 1589 C CA . ARG A 1 201 ? -64.100 61.059 51.248 1.00 40.87 201 ARG A CA 1
ATOM 1590 C C . ARG A 1 201 ? -64.594 61.499 52.624 1.00 42.03 201 ARG A C 1
ATOM 1591 O O . ARG A 1 201 ? -63.769 61.843 53.499 1.00 38.06 201 ARG A O 1
ATOM 1599 N N . SER A 1 202 ? -65.897 61.487 52.879 1.00 41.71 202 SER A N 1
ATOM 1600 C CA . SER A 1 202 ? -66.391 61.917 54.181 1.00 45.39 202 SER A CA 1
ATOM 1601 C C . SER A 1 202 ? -66.759 60.733 55.079 1.00 41.70 202 SER A C 1
ATOM 1602 O O . SER A 1 202 ? -67.139 59.655 54.609 1.00 39.63 202 SER A O 1
ATOM 1605 N N . ILE A 1 203 ? -66.642 60.954 56.384 1.00 33.10 203 ILE A N 1
ATOM 1606 C CA . ILE A 1 203 ? -67.220 60.077 57.392 1.00 40.56 203 ILE A CA 1
ATOM 1607 C C . ILE A 1 203 ? -68.424 60.789 58.001 1.00 43.11 203 ILE A C 1
ATOM 1608 O O . ILE A 1 203 ? -68.355 61.987 58.314 1.00 44.07 203 ILE A O 1
ATOM 1613 N N . ARG A 1 204 ? -69.537 60.075 58.136 1.00 38.63 204 ARG A N 1
ATOM 1614 C CA . ARG A 1 204 ? -70.746 60.663 58.710 1.00 43.98 204 ARG A CA 1
ATOM 1615 C C . ARG A 1 204 ? -71.188 59.906 59.955 1.00 43.62 204 ARG A C 1
ATOM 1616 O O . ARG A 1 204 ? -71.336 58.679 59.929 1.00 42.26 204 ARG A O 1
ATOM 1624 N N . LEU A 1 205 ? -71.354 60.648 61.047 1.00 38.94 205 LEU A N 1
ATOM 1625 C CA . LEU A 1 205 ? -71.833 60.121 62.311 1.00 39.15 205 LEU A CA 1
ATOM 1626 C C . LEU A 1 205 ? -73.333 60.394 62.411 1.00 44.64 205 LEU A C 1
ATOM 1627 O O . LEU A 1 205 ? -73.779 61.530 62.211 1.00 41.81 205 LEU A O 1
ATOM 1632 N N . TRP A 1 206 ? -74.108 59.343 62.666 1.00 41.25 206 TRP A N 1
ATOM 1633 C CA . TRP A 1 206 ? -75.556 59.430 62.698 1.00 40.11 206 TRP A CA 1
ATOM 1634 C C . TRP A 1 206 ? -76.083 59.013 64.065 1.00 42.01 206 TRP A C 1
ATOM 1635 O O . TRP A 1 206 ? -75.508 58.156 64.751 1.00 41.65 206 TRP A O 1
ATOM 1646 N N . ASP A 1 207 ? -77.197 59.620 64.442 1.00 44.86 207 ASP A N 1
ATOM 1647 C CA . ASP A 1 207 ? -77.913 59.263 65.663 1.00 45.06 207 ASP A CA 1
ATOM 1648 C C . ASP A 1 207 ? -78.747 58.021 65.375 1.00 43.96 207 ASP A C 1
ATOM 1649 O O . ASP A 1 207 ? -79.682 58.071 64.570 1.00 42.20 207 ASP A O 1
ATOM 1654 N N . LEU A 1 208 ? -78.403 56.896 66.003 1.00 40.09 208 LEU A N 1
ATOM 1655 C CA . LEU A 1 208 ? -79.134 55.666 65.702 1.00 44.40 208 LEU A CA 1
ATOM 1656 C C . LEU A 1 208 ? -80.588 55.730 66.186 1.00 48.41 208 LEU A C 1
ATOM 1657 O O . LEU A 1 208 ? -81.469 55.093 65.595 1.00 46.73 208 LEU A O 1
ATOM 1662 N N . GLU A 1 209 ? -80.859 56.482 67.254 1.00 46.06 209 GLU A N 1
ATOM 1663 C CA . GLU A 1 209 ? -82.232 56.629 67.725 1.00 50.90 209 GLU A CA 1
ATOM 1664 C C . GLU A 1 209 ? -83.042 57.509 66.776 1.00 52.20 209 GLU A C 1
ATOM 1665 O O . GLU A 1 209 ? -84.037 57.062 66.198 1.00 47.55 209 GLU A O 1
ATOM 1671 N N . THR A 1 210 ? -82.594 58.750 66.551 1.00 52.56 210 THR A N 1
ATOM 1672 C CA . THR A 1 210 ? -83.362 59.714 65.766 1.00 48.40 210 THR A CA 1
ATOM 1673 C C . THR A 1 210 ? -83.135 59.634 64.261 1.00 49.07 210 THR A C 1
ATOM 1674 O O . THR A 1 210 ? -83.926 60.220 63.508 1.00 51.97 210 THR A O 1
ATOM 1678 N N . GLY A 1 211 ? -82.105 58.925 63.799 1.00 47.11 211 GLY A N 1
ATOM 1679 C CA . GLY A 1 211 ? -81.781 58.891 62.377 1.00 47.42 211 GLY A CA 1
ATOM 1680 C C . GLY A 1 211 ? -81.239 60.185 61.804 1.00 45.19 211 GLY A C 1
ATOM 1681 O O . GLY A 1 211 ? -81.149 60.319 60.579 1.00 49.44 211 GLY A O 1
ATOM 1682 N N . LYS A 1 212 ? -80.838 61.124 62.653 1.00 45.61 212 LYS A N 1
ATOM 1683 C CA . LYS A 1 212 ? -80.305 62.409 62.222 1.00 50.13 212 LYS A CA 1
ATOM 1684 C C . LYS A 1 212 ? -78.789 62.358 62.080 1.00 45.26 212 LYS A C 1
ATOM 1685 O O . LYS A 1 212 ? -78.094 61.714 62.877 1.00 46.26 212 LYS A O 1
ATOM 1691 N N . GLN A 1 213 ? -78.280 63.061 61.076 1.00 42.85 213 GLN A N 1
ATOM 1692 C CA . GLN A 1 213 ? -76.845 63.229 60.920 1.00 41.80 213 GLN A CA 1
ATOM 1693 C C . GLN A 1 213 ? -76.324 64.204 61.972 1.00 46.62 213 GLN A C 1
ATOM 1694 O O . GLN A 1 213 ? -76.865 65.297 62.151 1.00 48.40 213 GLN A O 1
ATOM 1700 N N . LEU A 1 214 ? -75.288 63.799 62.690 1.00 45.66 214 LEU A N 1
ATOM 1701 C CA . LEU A 1 214 ? -74.732 64.612 63.763 1.00 46.51 214 LEU A CA 1
ATOM 1702 C C . LEU A 1 214 ? -73.455 65.331 63.360 1.00 49.41 214 LEU A C 1
ATOM 1703 O O . LEU A 1 214 ? -73.225 66.459 63.792 1.00 49.40 214 LEU A O 1
ATOM 1708 N N . SER A 1 215 ? -72.602 64.694 62.560 1.00 51.10 215 SER A N 1
ATOM 1709 C CA . SER A 1 215 ? -71.292 65.263 62.286 1.00 47.00 215 SER A CA 1
ATOM 1710 C C . SER A 1 215 ? -70.780 64.696 60.970 1.00 46.06 215 SER A C 1
ATOM 1711 O O . SER A 1 215 ? -71.088 63.556 60.610 1.00 44.86 215 SER A O 1
ATOM 1714 N N . VAL A 1 216 ? -70.033 65.516 60.237 1.00 45.75 216 VAL A N 1
ATOM 1715 C CA . VAL A 1 216 ? -69.376 65.088 59.006 1.00 44.07 216 VAL A CA 1
ATOM 1716 C C . VAL A 1 216 ? -67.889 65.343 59.166 1.00 45.26 216 VAL A C 1
ATOM 1717 O O . VAL A 1 216 ? -67.474 66.483 59.412 1.00 47.44 216 VAL A O 1
ATOM 1721 N N . GLY A 1 217 ? -67.088 64.296 59.008 1.00 39.54 217 GLY A N 1
ATOM 1722 C CA . GLY A 1 217 ? -65.658 64.444 59.174 1.00 41.72 217 GLY A CA 1
ATOM 1723 C C . GLY A 1 217 ? -64.947 64.365 57.839 1.00 42.06 217 GLY A C 1
ATOM 1724 O O . GLY A 1 217 ? -65.121 63.394 57.099 1.00 43.04 217 GLY A O 1
ATOM 1725 N N . TRP A 1 218 ? -64.157 65.385 57.510 1.00 45.35 218 TRP A N 1
ATOM 1726 C CA . TRP A 1 218 ? -63.326 65.397 56.312 1.00 41.08 218 TRP A CA 1
ATOM 1727 C C . TRP A 1 218 ? -61.859 65.451 56.684 1.00 44.58 218 TRP A C 1
ATOM 1728 O O . TRP A 1 218 ? -61.383 66.484 57.154 1.00 47.70 218 TRP A O 1
ATOM 1739 N N . SER A 1 219 ? -61.157 64.335 56.521 1.00 43.20 219 SER A N 1
ATOM 1740 C CA . SER A 1 219 ? -59.718 64.304 56.757 1.00 40.05 219 SER A CA 1
ATOM 1741 C C . SER A 1 219 ? -58.995 63.442 55.733 1.00 43.00 219 SER A C 1
ATOM 1742 O O . SER A 1 219 ? -57.988 63.871 55.154 1.00 46.94 219 SER A O 1
ATOM 1745 N N . HIS A 1 220 ? -59.456 62.200 55.567 1.00 38.89 220 HIS A N 1
ATOM 1746 C CA . HIS A 1 220 ? -58.903 61.320 54.548 1.00 39.72 220 HIS A CA 1
ATOM 1747 C C . HIS A 1 220 ? -58.875 62.009 53.188 1.00 39.16 220 HIS A C 1
ATOM 1748 O O . HIS A 1 220 ? -59.733 62.835 52.868 1.00 37.70 220 HIS A O 1
ATOM 1755 N N . THR A 1 221 ? -57.874 61.649 52.381 1.00 39.44 221 THR A N 1
ATOM 1756 C CA . THR A 1 221 ? -57.637 62.277 51.084 1.00 39.64 221 THR A CA 1
ATOM 1757 C C . THR A 1 221 ? -57.988 61.364 49.920 1.00 40.45 221 THR A C 1
ATOM 1758 O O . THR A 1 221 ? -57.757 61.739 48.762 1.00 45.69 221 THR A O 1
ATOM 1762 N N . ALA A 1 222 ? -58.503 60.169 50.193 1.00 35.71 222 ALA A N 1
ATOM 1763 C CA . ALA A 1 222 ? -59.027 59.281 49.164 1.00 35.85 222 ALA A CA 1
ATOM 1764 C C . ALA A 1 222 ? -60.113 58.407 49.804 1.00 39.56 222 ALA A C 1
ATOM 1765 O O . ALA A 1 222 ? -60.505 58.616 50.956 1.00 40.70 222 ALA A O 1
ATOM 1767 N N . ARG A 1 223 ? -60.583 57.410 49.062 1.00 35.95 223 ARG A N 1
ATOM 1768 C CA . ARG A 1 223 ? -61.739 56.632 49.485 1.00 37.53 223 ARG A CA 1
ATOM 1769 C C . ARG A 1 223 ? -61.460 55.895 50.792 1.00 36.30 223 ARG A C 1
ATOM 1770 O O . ARG A 1 223 ? -60.329 55.479 51.078 1.00 33.57 223 ARG A O 1
ATOM 1778 N N . ILE A 1 224 ? -62.489 55.770 51.612 1.00 37.66 224 ILE A N 1
ATOM 1779 C CA . ILE A 1 224 ? -62.361 55.150 52.920 1.00 34.76 224 ILE A CA 1
ATOM 1780 C C . ILE A 1 224 ? -62.973 53.763 52.858 1.00 33.05 224 ILE A C 1
ATOM 1781 O O . ILE A 1 224 ? -64.100 53.599 52.382 1.00 34.71 224 ILE A O 1
ATOM 1786 N N . TRP A 1 225 ? -62.228 52.759 53.321 1.00 29.83 225 TRP A N 1
ATOM 1787 C CA . TRP A 1 225 ? -62.628 51.372 53.122 1.00 32.29 225 TRP A CA 1
ATOM 1788 C C . TRP A 1 225 ? -63.147 50.672 54.380 1.00 34.29 225 TRP A C 1
ATOM 1789 O O . TRP A 1 225 ? -63.725 49.582 54.267 1.00 32.77 225 TRP A O 1
ATOM 1800 N N . ASN A 1 226 ? -62.915 51.230 55.567 1.00 31.24 226 ASN A N 1
ATOM 1801 C CA . ASN A 1 226 ? -63.272 50.534 56.790 1.00 29.27 226 ASN A CA 1
ATOM 1802 C C . ASN A 1 226 ? -63.247 51.515 57.953 1.00 31.75 226 ASN A C 1
ATOM 1803 O O . ASN A 1 226 ? -62.431 52.441 57.979 1.00 34.91 226 ASN A O 1
ATOM 1808 N N . LEU A 1 227 ? -64.145 51.304 58.917 1.00 27.59 227 LEU A N 1
ATOM 1809 C CA . LEU A 1 227 ? -64.140 52.124 60.124 1.00 30.58 227 LEU A CA 1
ATOM 1810 C C . LEU A 1 227 ? -64.848 51.372 61.240 1.00 31.97 227 LEU A C 1
ATOM 1811 O O . LEU A 1 227 ? -65.585 50.412 60.990 1.00 31.30 227 LEU A O 1
ATOM 1816 N N . MET A 1 228 ? -64.624 51.828 62.476 1.00 33.03 228 MET A N 1
ATOM 1817 C CA . MET A 1 228 ? -65.240 51.188 63.640 1.00 34.43 228 MET A CA 1
ATOM 1818 C C . MET A 1 228 ? -65.075 52.080 64.860 1.00 36.15 228 MET A C 1
ATOM 1819 O O . MET A 1 228 ? -64.164 52.909 64.930 1.00 36.03 228 MET A O 1
ATOM 1824 N N . PHE A 1 229 ? -65.982 51.897 65.819 1.00 39.43 229 PHE A N 1
ATOM 1825 C CA . PHE A 1 229 ? -65.919 52.549 67.116 1.00 36.06 229 PHE A CA 1
ATOM 1826 C C . PHE A 1 229 ? -65.024 51.741 68.040 1.00 35.39 229 PHE A C 1
ATOM 1827 O O . PHE A 1 229 ? -64.922 50.524 67.904 1.00 37.10 229 PHE A O 1
ATOM 1835 N N . PHE A 1 230 ? -64.378 52.430 68.979 1.00 36.46 230 PHE A N 1
ATOM 1836 C CA . PHE A 1 230 ? -63.520 51.782 69.965 1.00 40.35 230 PHE A CA 1
ATOM 1837 C C . PHE A 1 230 ? -63.410 52.686 71.185 1.00 42.62 230 PHE A C 1
ATOM 1838 O O . PHE A 1 230 ? -63.874 53.827 71.180 1.00 42.22 230 PHE A O 1
ATOM 1846 N N . ASP A 1 231 ? -62.787 52.155 72.236 1.00 40.70 231 ASP A N 1
ATOM 1847 C CA . ASP A 1 231 ? -62.637 52.849 73.516 1.00 45.71 231 ASP A CA 1
ATOM 1848 C C . ASP A 1 231 ? -63.999 53.266 74.089 1.00 49.17 231 ASP A C 1
ATOM 1849 O O . ASP A 1 231 ? -64.276 54.449 74.333 1.00 44.12 231 ASP A O 1
ATOM 1854 N N . ASN A 1 232 ? -64.847 52.259 74.312 1.00 47.87 232 ASN A N 1
ATOM 1855 C CA . ASN A 1 232 ? -66.207 52.466 74.826 1.00 49.60 232 ASN A CA 1
ATOM 1856 C C . ASN A 1 232 ? -66.973 53.493 74.003 1.00 47.30 232 ASN A C 1
ATOM 1857 O O . ASN A 1 232 ? -67.666 54.367 74.547 1.00 38.48 232 ASN A O 1
ATOM 1862 N N . ASP A 1 233 ? -66.836 53.387 72.680 1.00 44.56 233 ASP A N 1
ATOM 1863 C CA . ASP A 1 233 ? -67.591 54.206 71.741 1.00 42.12 233 ASP A CA 1
ATOM 1864 C C . ASP A 1 233 ? -67.254 55.685 71.855 1.00 43.03 233 ASP A C 1
ATOM 1865 O O . ASP A 1 233 ? -68.020 56.524 71.385 1.00 39.51 233 ASP A O 1
ATOM 1870 N N . SER A 1 234 ? -66.115 56.024 72.470 1.00 42.17 234 SER A N 1
ATOM 1871 C CA . SER A 1 234 ? -65.691 57.418 72.557 1.00 43.88 234 SER A CA 1
ATOM 1872 C C . SER A 1 234 ? -64.824 57.852 71.387 1.00 45.22 234 SER A C 1
ATOM 1873 O O . SER A 1 234 ? -64.603 59.060 71.220 1.00 47.15 234 SER A O 1
ATOM 1876 N N . LYS A 1 235 ? -64.349 56.906 70.570 1.00 42.08 235 LYS A N 1
ATOM 1877 C CA . LYS A 1 235 ? -63.466 57.208 69.451 1.00 42.04 235 LYS A CA 1
ATOM 1878 C C . LYS A 1 235 ? -63.863 56.401 68.223 1.00 39.76 235 LYS A C 1
ATOM 1879 O O . LYS A 1 235 ? -64.541 55.375 68.311 1.00 37.59 235 LYS A O 1
ATOM 1885 N N . LEU A 1 236 ? -63.408 56.872 67.068 1.00 41.99 236 LEU A N 1
ATOM 1886 C CA . LEU A 1 236 ? -63.630 56.195 65.801 1.00 37.84 236 LEU A CA 1
ATOM 1887 C C . LEU A 1 236 ? -62.292 56.063 65.080 1.00 39.73 236 LEU A C 1
ATOM 1888 O O . LEU A 1 236 ? -61.461 56.976 65.127 1.00 37.55 236 LEU A O 1
ATOM 1893 N N . ILE A 1 237 ? -62.072 54.918 64.444 1.00 33.88 237 ILE A N 1
ATOM 1894 C CA . ILE A 1 237 ? -60.846 54.643 63.711 1.00 34.97 237 ILE A CA 1
ATOM 1895 C C . ILE A 1 237 ? -61.229 54.305 62.276 1.00 34.37 237 ILE A C 1
ATOM 1896 O O . ILE A 1 237 ? -62.182 53.563 62.043 1.00 31.16 237 ILE A O 1
ATOM 1901 N N . SER A 1 238 ? -60.529 54.899 61.317 1.00 35.92 238 SER A N 1
ATOM 1902 C CA . SER A 1 238 ? -60.813 54.669 59.912 1.00 31.87 238 SER A CA 1
ATOM 1903 C C . SER A 1 238 ? -59.522 54.432 59.145 1.00 33.76 238 SER A C 1
ATOM 1904 O O . SER A 1 238 ? -58.416 54.783 59.576 1.00 35.89 238 SER A O 1
ATOM 1907 N N . VAL A 1 239 ? -59.690 53.860 57.968 1.00 34.70 239 VAL A N 1
ATOM 1908 C CA . VAL A 1 239 ? -58.588 53.268 57.239 1.00 30.43 239 VAL A CA 1
ATOM 1909 C C . VAL A 1 239 ? -58.940 53.406 55.764 1.00 36.85 239 VAL A C 1
ATOM 1910 O O . VAL A 1 239 ? -60.111 53.255 55.397 1.00 32.51 239 VAL A O 1
ATOM 1914 N N . SER A 1 240 ? -57.956 53.772 54.924 1.00 35.56 240 SER A N 1
ATOM 1915 C CA . SER A 1 240 ? -58.279 54.369 53.630 1.00 30.60 240 SER A CA 1
ATOM 1916 C C . SER A 1 240 ? -57.340 53.985 52.483 1.00 29.83 240 SER A C 1
ATOM 1917 O O . SER A 1 240 ? -56.218 53.509 52.664 1.00 30.88 240 SER A O 1
ATOM 1920 N N . GLU A 1 241 ? -57.837 54.253 51.275 1.00 30.29 241 GLU A N 1
ATOM 1921 C CA . GLU A 1 241 ? -57.025 54.231 50.059 1.00 31.27 241 GLU A CA 1
ATOM 1922 C C . GLU A 1 241 ? -55.815 55.160 50.163 1.00 29.53 241 GLU A C 1
ATOM 1923 O O . GLU A 1 241 ? -54.782 54.886 49.556 1.00 30.79 241 GLU A O 1
ATOM 1929 N N . ASP A 1 242 ? -55.889 56.213 50.979 1.00 31.27 242 ASP A N 1
ATOM 1930 C CA . ASP A 1 242 ? -54.757 57.117 51.154 1.00 32.71 242 ASP A CA 1
ATOM 1931 C C . ASP A 1 242 ? -53.640 56.531 52.011 1.00 34.03 242 ASP A C 1
ATOM 1932 O O . ASP A 1 242 ? -52.697 57.249 52.344 1.00 30.37 242 ASP A O 1
ATOM 1937 N N . CYS A 1 243 ? -53.732 55.262 52.403 1.00 34.53 243 CYS A N 1
ATOM 1938 C CA . CYS A 1 243 ? -52.710 54.579 53.185 1.00 31.97 243 CYS A CA 1
ATOM 1939 C C . CYS A 1 243 ? -52.561 55.113 54.606 1.00 32.86 243 CYS A C 1
ATOM 1940 O O . CYS A 1 243 ? -51.558 54.805 55.271 1.00 32.63 243 CYS A O 1
ATOM 1943 N N . THR A 1 244 ? -53.505 55.899 55.102 1.00 32.86 244 THR A N 1
ATOM 1944 C CA . THR A 1 244 ? -53.457 56.348 56.484 1.00 32.99 244 THR A CA 1
ATOM 1945 C C . THR A 1 244 ? -54.540 55.664 57.305 1.00 34.06 244 THR A C 1
ATOM 1946 O O . THR A 1 244 ? -55.585 55.258 56.785 1.00 30.67 244 THR A O 1
ATOM 1950 N N . CYS A 1 245 ? -54.253 55.528 58.593 1.00 33.96 245 CYS A N 1
ATOM 1951 C CA . CYS A 1 245 ? -55.205 55.135 59.615 1.00 31.16 245 CYS A CA 1
ATOM 1952 C C . CYS A 1 245 ? -55.490 56.367 60.468 1.00 30.58 245 CYS A C 1
ATOM 1953 O O . CYS A 1 245 ? -54.557 56.992 60.982 1.00 36.74 245 CYS A O 1
ATOM 1956 N N . ARG A 1 246 ? -56.760 56.740 60.609 1.00 32.54 246 ARG A N 1
ATOM 1957 C CA . ARG A 1 246 ? -57.106 57.980 61.295 1.00 32.13 246 ARG A CA 1
ATOM 1958 C C . ARG A 1 246 ? -58.010 57.711 62.481 1.00 35.99 246 ARG A C 1
ATOM 1959 O O . ARG A 1 246 ? -59.004 56.981 62.375 1.00 34.47 246 ARG A O 1
ATOM 1967 N N . VAL A 1 247 ? -57.653 58.307 63.608 1.00 41.05 247 VAL A N 1
ATOM 1968 C CA . VAL A 1 247 ? -58.409 58.199 64.845 1.00 35.99 247 VAL A CA 1
ATOM 1969 C C . VAL A 1 247 ? -59.176 59.494 65.053 1.00 42.02 247 VAL A C 1
ATOM 1970 O O . VAL A 1 247 ? -58.643 60.590 64.833 1.00 43.66 247 VAL A O 1
ATOM 1974 N N . TRP A 1 248 ? -60.445 59.369 65.439 1.00 40.38 248 TRP A N 1
ATOM 1975 C CA . TRP A 1 248 ? -61.331 60.498 65.644 1.00 41.76 248 TRP A CA 1
ATOM 1976 C C . TRP A 1 248 ? -61.885 60.430 67.058 1.00 42.13 248 TRP A C 1
ATOM 1977 O O . TRP A 1 248 ? -62.090 59.344 67.606 1.00 41.01 248 TRP A O 1
ATOM 1988 N N . ASN A 1 249 ? -62.126 61.595 67.646 1.00 41.71 249 ASN A N 1
ATOM 1989 C CA . ASN A 1 249 ? -62.824 61.672 68.920 1.00 44.65 249 ASN A CA 1
ATOM 1990 C C . ASN A 1 249 ? -64.304 61.881 68.659 1.00 46.06 249 ASN A C 1
ATOM 1991 O O . ASN A 1 249 ? -64.690 62.678 67.793 1.00 45.27 249 ASN A O 1
ATOM 1996 N N . ILE A 1 250 ? -65.131 61.151 69.399 1.00 46.24 250 ILE A N 1
ATOM 1997 C CA . ILE A 1 250 ? -66.560 61.434 69.459 1.00 50.11 250 ILE A CA 1
ATOM 1998 C C . ILE A 1 250 ? -66.731 62.375 70.644 1.00 48.33 250 ILE A C 1
ATOM 1999 O O . ILE A 1 250 ? -66.491 61.982 71.784 1.00 51.75 250 ILE A O 1
ATOM 2004 N N . ILE A 1 251 ? -67.052 63.636 70.381 1.00 48.64 251 ILE A N 1
ATOM 2005 C CA . ILE A 1 251 ? -67.157 64.639 71.439 1.00 53.26 251 ILE A CA 1
ATOM 2006 C C . ILE A 1 251 ? -68.638 64.904 71.674 1.00 50.91 251 ILE A C 1
ATOM 2007 O O . ILE A 1 251 ? -69.328 65.452 70.808 1.00 50.39 251 ILE A O 1
ATOM 2012 N N . GLU A 1 252 ? -69.121 64.530 72.849 1.00 59.22 252 GLU A N 1
ATOM 2013 C CA . GLU A 1 252 ? -70.536 64.612 73.186 1.00 64.94 252 GLU A CA 1
ATOM 2014 C C . GLU A 1 252 ? -70.796 65.850 74.027 1.00 66.97 252 GLU A C 1
ATOM 2015 O O . GLU A 1 252 ? -70.079 66.112 74.995 1.00 66.27 252 GLU A O 1
ATOM 2021 N N . SER A 1 253 ? -71.800 66.621 73.630 1.00 74.10 253 SER A N 1
ATOM 2022 C CA . SER A 1 253 ? -72.242 67.778 74.388 1.00 78.93 253 SER A CA 1
ATOM 2023 C C . SER A 1 253 ? -73.765 67.794 74.395 1.00 82.90 253 SER A C 1
ATOM 2024 O O . SER A 1 253 ? -74.424 67.006 73.712 1.00 83.32 253 SER A O 1
ATOM 2027 N N . ARG A 1 254 ? -74.322 68.673 75.226 1.00 87.83 254 ARG A N 1
ATOM 2028 C CA . ARG A 1 254 ? -75.768 68.860 75.272 1.00 85.12 254 ARG A CA 1
ATOM 2029 C C . ARG A 1 254 ? -76.274 69.611 74.042 1.00 84.56 254 ARG A C 1
ATOM 2030 O O . ARG A 1 254 ? -77.245 69.190 73.396 1.00 81.54 254 ARG A O 1
ATOM 2038 N N . GLU A 1 255 ? -75.601 70.708 73.682 1.00 82.41 255 GLU A N 1
ATOM 2039 C CA . GLU A 1 255 ? -76.121 71.613 72.660 1.00 83.05 255 GLU A CA 1
ATOM 2040 C C . GLU A 1 255 ? -75.998 71.042 71.243 1.00 84.21 255 GLU A C 1
ATOM 2041 O O . GLU A 1 255 ? -76.748 71.448 70.349 1.00 87.42 255 GLU A O 1
ATOM 2047 N N . ASN A 1 256 ? -75.051 70.136 71.007 1.00 83.74 256 ASN A N 1
ATOM 2048 C CA . ASN A 1 256 ? -75.005 69.306 69.808 1.00 79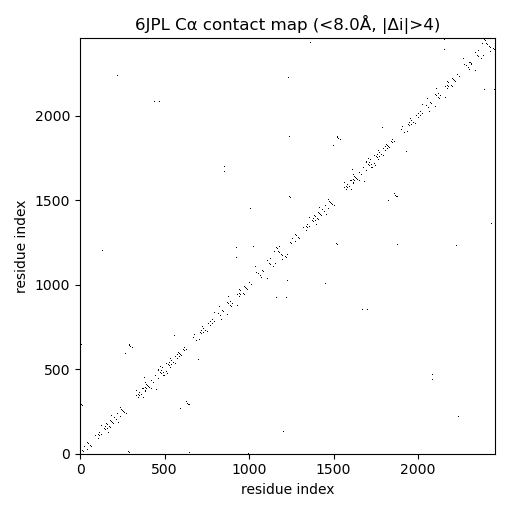.49 256 ASN A CA 1
ATOM 2049 C C . ASN A 1 256 ? -74.809 67.881 70.298 1.00 77.51 256 ASN A C 1
ATOM 2050 O O . ASN A 1 256 ? -74.038 67.670 71.237 1.00 82.66 256 ASN A O 1
ATOM 2055 N N . VAL A 1 257 ? -75.496 66.900 69.705 1.00 70.13 257 VAL A N 1
ATOM 2056 C CA . VAL A 1 257 ? -75.487 65.573 70.330 1.00 71.55 257 VAL A CA 1
ATOM 2057 C C . VAL A 1 257 ? -74.064 65.037 70.433 1.00 70.77 257 VAL A C 1
ATOM 2058 O O . VAL A 1 257 ? -73.594 64.683 71.525 1.00 67.79 257 VAL A O 1
ATOM 2062 N N . ALA A 1 258 ? -73.344 65.018 69.311 1.00 61.56 258 ALA A N 1
ATOM 2063 C CA . ALA A 1 258 ? -71.979 64.511 69.273 1.00 54.89 258 ALA A CA 1
ATOM 2064 C C . ALA A 1 258 ? -71.341 64.963 67.975 1.00 53.11 258 ALA A C 1
ATOM 2065 O O . ALA A 1 258 ? -72.025 65.151 66.967 1.00 53.33 258 ALA A O 1
ATOM 2067 N N . GLU A 1 259 ? -70.027 65.100 67.992 1.00 53.40 259 GLU A N 1
ATOM 2068 C CA . GLU A 1 259 ? -69.329 65.481 66.778 1.00 52.65 259 GLU A CA 1
ATOM 2069 C C . GLU A 1 259 ? -68.001 64.753 66.699 1.00 49.90 259 GLU A C 1
ATOM 2070 O O . GLU A 1 259 ? -67.363 64.482 67.720 1.00 48.72 259 GLU A O 1
ATOM 2076 N N . LEU A 1 260 ? -67.624 64.419 65.459 1.00 51.45 260 LEU A N 1
ATOM 2077 C CA . LEU A 1 260 ? -66.330 63.836 65.131 1.00 48.37 260 LEU A CA 1
ATOM 2078 C C . LEU A 1 260 ? -65.262 64.914 65.092 1.00 46.76 260 LEU A C 1
ATOM 2079 O O . LEU A 1 260 ? -65.471 65.990 64.535 1.00 48.70 260 LEU A O 1
ATOM 2084 N N . SER A 1 261 ? -64.112 64.620 65.682 1.00 47.36 261 SER A N 1
ATOM 2085 C CA . SER A 1 261 ? -62.997 65.557 65.706 1.00 47.89 261 SER A CA 1
ATOM 2086 C C . SER A 1 261 ? -61.716 64.777 65.456 1.00 43.77 261 SER A C 1
ATOM 2087 O O . SER A 1 261 ? -61.439 63.817 66.181 1.00 43.06 261 SER A O 1
ATOM 2090 N N . ILE A 1 262 ? -60.956 65.152 64.413 1.00 46.67 262 ILE A N 1
ATOM 2091 C CA . ILE A 1 262 ? -59.751 64.396 64.068 1.00 42.27 262 ILE A CA 1
ATOM 2092 C C . ILE A 1 262 ? -58.739 64.477 65.203 1.00 44.20 262 ILE A C 1
ATOM 2093 O O . ILE A 1 262 ? -58.529 65.534 65.814 1.00 47.07 262 ILE A O 1
ATOM 2098 N N . SER A 1 263 ? -58.101 63.348 65.493 1.00 44.04 263 SER A N 1
ATOM 2099 C CA . SER A 1 263 ? -57.193 63.247 66.628 1.00 44.18 263 SER A CA 1
ATOM 2100 C C . SER A 1 263 ? -55.782 62.838 66.231 1.00 42.28 263 SER A C 1
ATOM 2101 O O . SER A 1 263 ? -54.814 63.438 66.710 1.00 47.79 263 SER A O 1
ATOM 2104 N N . ASN A 1 264 ? -55.631 61.823 65.386 1.00 42.80 264 ASN A N 1
ATOM 2105 C CA . ASN A 1 264 ? -54.315 61.313 65.016 1.00 41.23 264 ASN A CA 1
ATOM 2106 C C . ASN A 1 264 ? -54.383 60.764 63.597 1.00 42.45 264 ASN A C 1
ATOM 2107 O O . ASN A 1 264 ? -55.405 60.210 63.179 1.00 40.74 264 ASN A O 1
ATOM 2112 N N . VAL A 1 265 ? -53.274 60.898 62.874 1.00 41.31 265 VAL A N 1
ATOM 2113 C CA . VAL A 1 265 ? -53.127 60.401 61.514 1.00 34.96 265 VAL A CA 1
ATOM 2114 C C . VAL A 1 265 ? -51.880 59.531 61.473 1.00 39.06 265 VAL A C 1
ATOM 2115 O O . VAL A 1 265 ? -50.793 59.987 61.841 1.00 40.10 265 VAL A O 1
ATOM 2119 N N . TYR A 1 266 ? -52.027 58.286 61.026 1.00 40.44 266 TYR A N 1
ATOM 2120 C CA . TYR A 1 266 ? -50.908 57.352 60.937 1.00 38.50 266 TYR A CA 1
ATOM 2121 C C . TYR A 1 266 ? -50.793 56.873 59.501 1.00 35.83 266 TYR A C 1
ATOM 2122 O O . TYR A 1 266 ? -51.738 56.286 58.965 1.00 34.31 266 TYR A O 1
ATOM 2131 N N . GLU A 1 267 ? -49.638 57.104 58.894 1.00 39.27 267 GLU A N 1
ATOM 2132 C CA . GLU A 1 267 ? -49.322 56.587 57.562 1.00 38.40 267 GLU A CA 1
ATOM 2133 C C . GLU A 1 267 ? -48.620 55.243 57.738 1.00 34.76 267 GLU A C 1
ATOM 2134 O O . GLU A 1 267 ? -47.501 55.195 58.255 1.00 35.21 267 GLU A O 1
ATOM 2140 N N . VAL A 1 268 ? -49.266 54.150 57.319 1.00 28.57 268 VAL A N 1
ATOM 2141 C CA . VAL A 1 268 ? -48.880 52.830 57.823 1.00 32.67 268 VAL A CA 1
ATOM 2142 C C . VAL A 1 268 ? -48.777 51.739 56.758 1.00 32.87 268 VAL A C 1
ATOM 2143 O O . VAL A 1 268 ? -48.285 50.639 57.041 1.00 33.48 268 VAL A O 1
ATOM 2147 N N . HIS A 1 269 ? -49.239 52.006 55.537 1.00 30.95 269 HIS A N 1
ATOM 2148 C CA . HIS A 1 269 ? -49.137 51.023 54.467 1.00 32.25 269 HIS A CA 1
ATOM 2149 C C . HIS A 1 269 ? -48.613 51.642 53.174 1.00 31.78 269 HIS A C 1
ATOM 2150 O O . HIS A 1 269 ? -48.606 52.856 52.991 1.00 35.09 269 HIS A O 1
ATOM 2157 N N . LEU A 1 270 ? -48.184 50.778 52.272 1.00 31.23 270 LEU A N 1
ATOM 2158 C CA . LEU A 1 270 ? -47.636 51.213 51.001 1.00 31.92 270 LEU A CA 1
ATOM 2159 C C . LEU A 1 270 ? -48.761 51.428 49.995 1.00 35.90 270 LEU A C 1
ATOM 2160 O O . LEU A 1 270 ? -49.844 50.824 50.077 1.00 30.54 270 LEU A O 1
ATOM 2165 N N . ILE A 1 271 ? -48.475 52.282 49.022 1.00 31.71 271 ILE A N 1
ATOM 2166 C CA . ILE A 1 271 ? -49.435 52.625 47.987 1.00 36.73 271 ILE A CA 1
ATOM 2167 C C . ILE A 1 271 ? -49.881 51.330 47.265 1.00 34.58 271 ILE A C 1
ATOM 2168 O O . ILE A 1 271 ? -49.036 50.550 46.857 1.00 34.86 271 ILE A O 1
ATOM 2173 N N . LYS A 1 272 ? -51.196 51.052 47.256 1.00 30.25 272 LYS A N 1
ATOM 2174 C CA . LYS A 1 272 ? -52.101 51.932 47.991 1.00 35.27 272 LYS A CA 1
ATOM 2175 C C . LYS A 1 272 ? -53.023 51.333 49.096 1.00 36.82 272 LYS A C 1
ATOM 2176 O O . LYS A 1 272 ? -52.689 51.485 50.259 1.00 54.97 272 LYS A O 1
ATOM 2182 N N . SER A 1 273 ? -54.120 50.663 48.869 1.00 36.01 273 SER A N 1
ATOM 2183 C CA . SER A 1 273 ? -55.163 50.773 49.918 1.00 28.84 273 SER A CA 1
ATOM 2184 C C . SER A 1 273 ? -54.899 50.019 51.247 1.00 30.89 273 SER A C 1
ATOM 2185 O O . SER A 1 273 ? -54.126 49.053 51.326 1.00 28.30 273 SER A O 1
ATOM 2188 N N . ILE A 1 274 ? -55.599 50.467 52.311 1.00 33.07 274 ILE A N 1
ATOM 2189 C CA . ILE A 1 274 ? -55.731 49.722 53.574 1.00 30.98 274 ILE A CA 1
ATOM 2190 C C . ILE A 1 274 ? -57.156 49.176 53.714 1.00 29.83 274 ILE A C 1
ATOM 2191 O O . ILE A 1 274 ? -58.123 49.946 53.697 1.00 31.19 274 ILE A O 1
ATOM 2196 N N . TRP A 1 275 ? -57.280 47.862 53.939 1.00 30.51 275 TRP A N 1
ATOM 2197 C CA . TRP A 1 275 ? -58.565 47.153 53.945 1.00 31.27 275 TRP A CA 1
ATOM 2198 C C . TRP A 1 275 ? -59.098 46.818 55.337 1.00 34.28 275 TRP A C 1
ATOM 2199 O O . TRP A 1 275 ? -60.310 46.942 55.569 1.00 33.43 275 TRP A O 1
ATOM 2210 N N . GLY A 1 276 ? -58.248 46.375 56.267 1.00 28.62 276 GLY A N 1
ATOM 2211 C CA . GLY A 1 276 ? -58.703 45.878 57.552 1.00 29.87 276 GLY A CA 1
ATOM 2212 C C . GLY A 1 276 ? -58.192 46.717 58.710 1.00 35.65 276 GLY A C 1
ATOM 2213 O O . GLY A 1 276 ? -57.144 47.363 58.612 1.00 36.72 276 GLY A O 1
ATOM 2214 N N . VAL A 1 277 ? -58.944 46.703 59.813 1.00 32.86 277 VAL A N 1
ATOM 2215 C CA . VAL A 1 277 ? -58.554 47.396 61.039 1.00 29.62 277 VAL A CA 1
ATOM 2216 C C . VAL A 1 277 ? -59.273 46.761 62.223 1.00 32.88 277 VAL A C 1
ATOM 2217 O O . VAL A 1 277 ? -60.431 46.348 62.119 1.00 34.36 277 VAL A O 1
ATOM 2221 N N . ASP A 1 278 ? -58.593 46.723 63.365 1.00 34.63 278 ASP A N 1
ATOM 2222 C CA . ASP A 1 278 ? -59.209 46.350 64.632 1.00 39.94 278 ASP A CA 1
ATOM 2223 C C . ASP A 1 278 ? -58.402 46.988 65.756 1.00 38.89 278 ASP A C 1
ATOM 2224 O O . ASP A 1 278 ? -57.206 47.260 65.601 1.00 37.73 278 ASP A O 1
ATOM 2229 N N . VAL A 1 279 ? -59.074 47.224 66.883 1.00 34.73 279 VAL A N 1
ATOM 2230 C CA . VAL A 1 279 ? -58.508 47.885 68.049 1.00 35.46 279 VAL A CA 1
ATOM 2231 C C . VAL A 1 279 ? -58.644 46.958 69.255 1.00 39.80 279 VAL A C 1
ATOM 2232 O O . VAL A 1 279 ? -59.667 46.287 69.426 1.00 39.65 279 VAL A O 1
ATOM 2236 N N . LYS A 1 280 ? -57.596 46.893 70.067 1.00 44.68 280 LYS A N 1
ATOM 2237 C CA . LYS A 1 280 ? -57.626 46.194 71.350 1.00 45.19 280 LYS A CA 1
ATOM 2238 C C . LYS A 1 280 ? -57.786 47.282 72.413 1.00 44.03 280 LYS A C 1
ATOM 2239 O O . LYS A 1 280 ? -56.843 48.023 72.699 1.00 42.79 280 LYS A O 1
ATOM 2245 N N . ASP A 1 281 ? -59.011 47.434 72.933 1.00 44.17 281 ASP A N 1
ATOM 2246 C CA . ASP A 1 281 ? -59.306 48.556 73.827 1.00 50.15 281 ASP A CA 1
ATOM 2247 C C . ASP A 1 281 ? -58.419 48.560 75.073 1.00 51.18 281 ASP A C 1
ATOM 2248 O O . ASP A 1 281 ? -58.000 49.628 75.535 1.00 47.88 281 ASP A O 1
ATOM 2253 N N . ASP A 1 282 ? -58.126 47.385 75.638 1.00 47.59 282 ASP A N 1
ATOM 2254 C CA . ASP A 1 282 ? -57.324 47.345 76.858 1.00 50.36 282 ASP A CA 1
ATOM 2255 C C . ASP A 1 282 ? -55.979 48.042 76.647 1.00 53.86 282 ASP A C 1
ATOM 2256 O O . ASP A 1 282 ? -55.604 48.923 77.425 1.00 52.34 282 ASP A O 1
ATOM 2261 N N . GLU A 1 283 ? -55.221 47.645 75.617 1.00 49.37 283 GLU A N 1
ATOM 2262 C CA . GLU A 1 283 ? -53.888 48.209 75.430 1.00 46.19 283 GLU A CA 1
ATOM 2263 C C . GLU A 1 283 ? -53.875 49.452 74.540 1.00 43.04 283 GLU A C 1
ATOM 2264 O O . GLU A 1 283 ? -52.818 50.082 74.402 1.00 41.32 283 GLU A O 1
ATOM 2270 N N . MET A 1 284 ? -55.016 49.863 73.996 1.00 42.94 284 MET A N 1
ATOM 2271 C CA . MET A 1 284 ? -55.058 50.969 73.032 1.00 47.02 284 MET A CA 1
ATOM 2272 C C . MET A 1 284 ? -54.054 50.741 71.896 1.00 41.22 284 MET A C 1
ATOM 2273 O O . MET A 1 284 ? -53.236 51.598 71.561 1.00 40.61 284 MET A O 1
ATOM 2278 N N . ILE A 1 285 ? -54.108 49.544 71.326 1.00 39.67 285 ILE A N 1
ATOM 2279 C CA . ILE A 1 285 ? -53.326 49.148 70.160 1.00 40.51 285 ILE A CA 1
ATOM 2280 C C . ILE A 1 285 ? -54.295 48.919 68.998 1.00 42.18 285 ILE A C 1
ATOM 2281 O O . ILE A 1 285 ? -55.420 48.442 69.204 1.00 40.24 285 ILE A O 1
ATOM 2286 N N . ALA A 1 286 ? -53.877 49.267 67.784 1.00 37.93 286 ALA A N 1
ATOM 2287 C CA . ALA A 1 286 ? -54.645 48.931 66.590 1.00 38.08 286 ALA A CA 1
ATOM 2288 C C . ALA A 1 286 ? -53.840 47.995 65.698 1.00 37.87 286 ALA A C 1
ATOM 2289 O O . ALA A 1 286 ? -52.610 47.944 65.755 1.00 33.68 286 ALA A O 1
ATOM 2291 N N . VAL A 1 287 ? -54.547 47.240 64.864 1.00 34.31 287 VAL A N 1
ATOM 2292 C CA . VAL A 1 287 ? -53.905 46.413 63.856 1.00 32.24 287 VAL A CA 1
ATOM 2293 C C . VAL A 1 287 ? -54.543 46.760 62.514 1.00 34.41 287 VAL A C 1
ATOM 2294 O O . VAL A 1 287 ? -55.766 46.906 62.432 1.00 35.27 287 VAL A O 1
ATOM 2298 N N . THR A 1 288 ? -53.721 46.953 61.470 1.00 34.01 288 THR A N 1
ATOM 2299 C CA . THR A 1 288 ? -54.244 47.270 60.143 1.00 27.68 288 THR A CA 1
ATOM 2300 C C . THR A 1 288 ? -53.695 46.291 59.114 1.00 32.46 288 THR A C 1
ATOM 2301 O O . THR A 1 288 ? -52.551 45.831 59.228 1.00 29.68 288 THR A O 1
ATOM 2305 N N . SER A 1 289 ? -54.522 45.959 58.107 1.00 28.93 289 SER A N 1
ATOM 2306 C CA . SER A 1 289 ? -54.115 45.039 57.046 1.00 28.59 289 SER A CA 1
ATOM 2307 C C . SER A 1 289 ? -54.225 45.719 55.683 1.00 32.13 289 SER A C 1
ATOM 2308 O O . SER A 1 289 ? -55.252 46.340 55.359 1.00 28.71 289 SER A O 1
ATOM 2311 N N . GLY A 1 290 ? -53.177 45.575 54.868 1.00 28.83 290 GLY A N 1
ATOM 2312 C CA . GLY A 1 290 ? -53.078 46.404 53.684 1.00 27.24 290 GLY A CA 1
ATOM 2313 C C . GLY A 1 290 ? -53.096 45.657 52.365 1.00 31.79 290 GLY A C 1
ATOM 2314 O O . GLY A 1 290 ? -52.911 44.435 52.316 1.00 32.50 290 GLY A O 1
ATOM 2315 N N . ASN A 1 291 ? -53.331 46.393 51.278 1.00 29.52 291 ASN A N 1
ATOM 2316 C CA . ASN A 1 291 ? -53.160 45.811 49.961 1.00 28.61 291 ASN A CA 1
ATOM 2317 C C . ASN A 1 291 ? -51.742 45.316 49.763 1.00 29.46 291 ASN A C 1
ATOM 2318 O O . ASN A 1 291 ? -51.516 44.369 48.995 1.00 27.76 291 ASN A O 1
ATOM 2323 N N . ASP A 1 292 ? -50.777 45.945 50.445 1.00 27.04 292 ASP A N 1
ATOM 2324 C CA . ASP A 1 292 ? -49.371 45.561 50.401 1.00 29.88 292 ASP A CA 1
ATOM 2325 C C . ASP A 1 292 ? -49.061 44.272 51.167 1.00 32.83 292 ASP A C 1
ATOM 2326 O O . ASP A 1 292 ? -47.915 43.845 51.145 1.00 32.57 292 ASP A O 1
ATOM 2331 N N . GLY A 1 293 ? -50.025 43.633 51.832 1.00 31.27 293 GLY A N 1
ATOM 2332 C CA . GLY A 1 293 ? -49.711 42.433 52.581 1.00 32.09 293 GLY A CA 1
ATOM 2333 C C . GLY A 1 293 ? -49.009 42.700 53.885 1.00 31.51 293 GLY A C 1
ATOM 2334 O O . GLY A 1 293 ? -48.526 41.762 54.530 1.00 33.22 293 GLY A O 1
ATOM 2335 N N . ARG A 1 294 ? -48.913 43.955 54.267 1.00 29.75 294 ARG A N 1
ATOM 2336 C CA . ARG A 1 294 ? -48.369 44.338 55.547 1.00 33.72 294 ARG A CA 1
ATOM 2337 C C . ARG A 1 294 ? -49.482 44.262 56.584 1.00 29.59 294 ARG A C 1
ATOM 2338 O O . ARG A 1 294 ? -50.639 44.554 56.283 1.00 30.82 294 ARG A O 1
ATOM 2346 N N . LEU A 1 295 ? -49.133 43.802 57.780 1.00 30.95 295 LEU A N 1
ATOM 2347 C CA . LEU A 1 295 ? -49.987 43.870 58.964 1.00 33.32 295 LEU A CA 1
ATOM 2348 C C . LEU A 1 295 ? -49.254 44.747 59.970 1.00 32.83 295 LEU A C 1
ATOM 2349 O O . LEU A 1 295 ? -48.181 44.373 60.460 1.00 35.19 295 LEU A O 1
ATOM 2354 N N . LYS A 1 296 ? -49.811 45.917 60.254 1.00 27.97 296 LYS A N 1
ATOM 2355 C CA . LYS A 1 296 ? -49.145 46.922 61.064 1.00 31.33 296 LYS A CA 1
ATOM 2356 C C . LYS A 1 296 ? -49.827 47.025 62.423 1.00 32.74 296 LYS A C 1
ATOM 2357 O O . LYS A 1 296 ? -51.057 47.099 62.499 1.00 32.57 296 LYS A O 1
ATOM 2363 N N . LEU A 1 297 ? -49.027 47.042 63.484 1.00 32.37 297 LEU A N 1
ATOM 2364 C CA . LEU A 1 297 ? -49.500 47.326 64.831 1.00 34.34 297 LEU A CA 1
ATOM 2365 C C . LEU A 1 297 ? -49.220 48.793 65.136 1.00 32.78 297 LEU A C 1
ATOM 2366 O O . LEU A 1 297 ? -48.107 49.286 64.890 1.00 35.57 297 LEU A O 1
ATOM 2371 N N . ILE A 1 298 ? -50.217 49.490 65.655 1.00 31.47 298 ILE A N 1
ATOM 2372 C CA . ILE A 1 298 ? -50.133 50.927 65.875 1.00 35.48 298 ILE A CA 1
ATOM 2373 C C . ILE A 1 298 ? -50.336 51.189 67.358 1.00 39.10 298 ILE A C 1
ATOM 2374 O O . ILE A 1 298 ? -51.370 50.810 67.924 1.00 42.10 298 ILE A O 1
ATOM 2379 N N . ASP A 1 299 ? -49.365 51.846 67.987 1.00 44.34 299 ASP A N 1
ATOM 2380 C CA . ASP A 1 299 ? -49.543 52.328 69.354 1.00 43.86 299 ASP A CA 1
ATOM 2381 C C . ASP A 1 299 ? -50.426 53.565 69.317 1.00 40.18 299 ASP A C 1
ATOM 2382 O O . ASP A 1 299 ? -49.964 54.652 68.956 1.00 44.11 299 ASP A O 1
ATOM 2387 N N . LEU A 1 300 ? -51.686 53.422 69.720 1.00 40.09 300 LEU A N 1
ATOM 2388 C CA . LEU A 1 300 ? -52.581 54.577 69.683 1.00 39.77 300 LEU A CA 1
ATOM 2389 C C . LEU A 1 300 ? -52.247 55.623 70.741 1.00 40.16 300 LEU A C 1
ATOM 2390 O O . LEU A 1 300 ? -52.841 56.709 70.726 1.00 35.03 300 LEU A O 1
ATOM 2395 N N . LEU A 1 301 ? -51.319 55.335 71.655 1.00 42.59 301 LEU A N 1
ATOM 2396 C CA . LEU A 1 301 ? -50.944 56.277 72.705 1.00 46.34 301 LEU A CA 1
ATOM 2397 C C . LEU A 1 301 ? -49.471 56.638 72.613 1.00 45.14 301 LEU A C 1
ATOM 2398 O O . LEU A 1 301 ? -48.799 56.826 73.630 1.00 43.05 301 LEU A O 1
ATOM 2403 N N . GLN A 1 302 ? -48.960 56.739 71.386 1.00 44.08 302 GLN A N 1
ATOM 2404 C CA . GLN A 1 302 ? -47.554 57.066 71.193 1.00 45.95 302 GLN A CA 1
ATOM 2405 C C . GLN A 1 302 ? -47.189 58.353 71.906 1.00 48.39 302 GLN A C 1
ATOM 2406 O O . GLN A 1 302 ? -46.078 58.482 72.424 1.00 46.09 302 GLN A O 1
ATOM 2412 N N . LEU A 1 303 ? -48.126 59.288 71.996 1.00 42.47 303 LEU A N 1
ATOM 2413 C CA . LEU A 1 303 ? -47.855 60.567 72.621 1.00 41.78 303 LEU A CA 1
ATOM 2414 C C . LEU A 1 303 ? -48.254 60.610 74.102 1.00 48.47 303 LEU A C 1
ATOM 2415 O O . LEU A 1 303 ? -48.086 61.653 74.744 1.00 44.17 303 LEU A O 1
ATOM 2420 N N . LYS A 1 304 ? -48.787 59.520 74.664 1.00 45.35 304 LYS A N 1
ATOM 2421 C CA . LYS A 1 304 ? -49.354 59.605 76.012 1.00 46.44 304 LYS A CA 1
ATOM 2422 C C . LYS A 1 304 ? -49.012 58.453 76.937 1.00 45.25 304 LYS A C 1
ATOM 2423 O O . LYS A 1 304 ? -49.236 58.593 78.143 1.00 45.31 304 LYS A O 1
ATOM 2429 N N . ARG A 1 305 ? -48.514 57.318 76.438 1.00 45.71 305 ARG A N 1
ATOM 2430 C CA . ARG A 1 305 ? -48.489 56.089 77.231 1.00 47.97 305 ARG A CA 1
ATOM 2431 C C . ARG A 1 305 ? -47.702 56.258 78.526 1.00 49.12 305 ARG A C 1
ATOM 2432 O O . ARG A 1 305 ? -48.161 55.857 79.597 1.00 49.34 305 ARG A O 1
ATOM 2440 N N . HIS A 1 306 ? -46.512 56.840 78.451 1.00 47.33 306 HIS A N 1
ATOM 2441 C CA . HIS A 1 306 ? -45.679 56.942 79.641 1.00 49.22 306 HIS A CA 1
ATOM 2442 C C . HIS A 1 306 ? -45.815 58.267 80.366 1.00 48.65 306 HIS A C 1
ATOM 2443 O O . HIS A 1 306 ? -45.337 58.376 81.497 1.00 56.18 306 HIS A O 1
ATOM 2450 N N . GLY A 1 307 ? -46.473 59.254 79.773 1.00 47.23 307 GLY A N 1
ATOM 2451 C CA . GLY A 1 307 ? -46.778 60.488 80.461 1.00 42.44 307 GLY A CA 1
ATOM 2452 C C . GLY A 1 307 ? -45.719 61.563 80.368 1.00 44.33 307 GLY A C 1
ATOM 2453 O O . GLY A 1 307 ? -45.966 62.685 80.814 1.00 44.65 307 GLY A O 1
ATOM 2454 N N . ASP A 1 308 ? -44.563 61.285 79.775 1.00 39.99 308 ASP A N 1
ATOM 2455 C CA . ASP A 1 308 ? -43.572 62.335 79.583 1.00 43.75 308 ASP A CA 1
ATOM 2456 C C . ASP A 1 308 ? -43.176 62.509 78.119 1.00 43.52 308 ASP A C 1
ATOM 2457 O O . ASP A 1 308 ? -42.091 63.022 77.838 1.00 41.99 308 ASP A O 1
ATOM 2462 N N . GLU A 1 309 ? -44.042 62.121 77.179 1.00 37.52 309 GLU A N 1
ATOM 2463 C CA . GLU A 1 309 ? -43.663 62.155 75.766 1.00 39.85 309 GLU A CA 1
ATOM 2464 C C . GLU A 1 309 ? -43.505 63.579 75.240 1.00 37.74 309 GLU A C 1
ATOM 2465 O O . GLU A 1 309 ? -42.674 63.824 74.364 1.00 38.82 309 GLU A O 1
ATOM 2471 N N . GLU A 1 310 ? -44.316 64.520 75.720 1.00 39.13 310 GLU A N 1
ATOM 2472 C CA . GLU A 1 310 ? -44.337 65.880 75.194 1.00 40.95 310 GLU A CA 1
ATOM 2473 C C . GLU A 1 310 ? -44.254 66.900 76.319 1.00 41.35 310 GLU A C 1
ATOM 2474 O O . GLU A 1 310 ? -45.050 66.857 77.260 1.00 47.93 310 GLU A O 1
ATOM 2480 N N . THR A 1 311 ? -43.334 67.850 76.178 1.00 39.36 311 THR A N 1
ATOM 2481 C CA . THR A 1 311 ? -43.074 68.898 77.153 1.00 41.72 311 THR A CA 1
ATOM 2482 C C . THR A 1 311 ? -42.573 70.121 76.413 1.00 42.03 311 THR A C 1
ATOM 2483 O O . THR A 1 311 ? -41.831 69.985 75.436 1.00 38.10 311 THR A O 1
ATOM 2487 N N . SER A 1 312 ? -42.943 71.307 76.887 1.00 37.82 312 SER A N 1
ATOM 2488 C CA . SER A 1 312 ? -42.398 72.505 76.269 1.00 43.64 312 SER A CA 1
ATOM 2489 C C . SER A 1 312 ? -42.239 73.597 77.314 1.00 41.12 312 SER A C 1
ATOM 2490 O O . SER A 1 312 ? -42.944 73.619 78.323 1.00 42.47 312 SER A O 1
ATOM 2493 N N . PHE A 1 313 ? -41.287 74.493 77.064 1.00 40.35 313 PHE A N 1
ATOM 2494 C CA . PHE A 1 313 ? -40.980 75.598 77.958 1.00 40.39 313 PHE A CA 1
ATOM 2495 C C . PHE A 1 313 ? -40.714 76.830 77.122 1.00 41.17 313 PHE A C 1
ATOM 2496 O O . PHE A 1 313 ? -39.892 76.782 76.203 1.00 38.64 313 PHE A O 1
ATOM 2504 N N . SER A 1 314 ? -41.403 77.923 77.436 1.00 41.29 314 SER A N 1
ATOM 2505 C CA . SER A 1 314 ? -40.992 79.205 76.896 1.00 40.57 314 SER A CA 1
ATOM 2506 C C . SER A 1 314 ? -39.899 79.798 77.775 1.00 40.01 314 SER A C 1
ATOM 2507 O O . SER A 1 314 ? -39.621 79.323 78.878 1.00 36.92 314 SER A O 1
ATOM 2510 N N . LEU A 1 315 ? -39.295 80.873 77.286 1.00 40.41 315 LEU A N 1
ATOM 2511 C CA . LEU A 1 315 ? -38.311 81.561 78.102 1.00 42.07 315 LEU A CA 1
ATOM 2512 C C . LEU A 1 315 ? -38.920 82.067 79.413 1.00 45.29 315 LEU A C 1
ATOM 2513 O O . LEU A 1 315 ? -38.227 82.121 80.438 1.00 45.42 315 LEU A O 1
ATOM 2518 N N . ASP A 1 316 ? -40.223 82.390 79.420 1.00 43.04 316 ASP A N 1
ATOM 2519 C CA . ASP A 1 316 ? -40.858 82.844 80.652 1.00 39.38 316 ASP A CA 1
ATOM 2520 C C . ASP A 1 316 ? -41.002 81.714 81.658 1.00 44.11 316 ASP A C 1
ATOM 2521 O O . ASP A 1 316 ? -40.782 81.922 82.862 1.00 42.02 316 ASP A O 1
ATOM 2526 N N . ASP A 1 317 ? -41.419 80.524 81.200 1.00 40.90 317 ASP A N 1
ATOM 2527 C CA . ASP A 1 317 ? -41.443 79.374 82.105 1.00 42.10 317 ASP A CA 1
ATOM 2528 C C . ASP A 1 317 ? -40.066 79.164 82.718 1.00 46.23 317 ASP A C 1
ATOM 2529 O O . ASP A 1 317 ? -39.933 78.946 83.928 1.00 48.04 317 ASP A O 1
ATOM 2534 N N . ILE A 1 318 ? -39.025 79.250 81.894 1.00 40.69 318 ILE A N 1
ATOM 2535 C CA . ILE A 1 318 ? -37.682 79.005 82.392 1.00 49.70 318 ILE A CA 1
ATOM 2536 C C . ILE A 1 318 ? -37.303 80.077 83.406 1.00 50.77 318 ILE A C 1
ATOM 2537 O O . ILE A 1 318 ? -36.788 79.776 84.490 1.00 48.06 318 ILE A O 1
ATOM 2542 N N . ALA A 1 319 ? -37.592 81.340 83.079 1.00 48.03 319 ALA A N 1
ATOM 2543 C CA . ALA A 1 319 ? -37.314 82.432 84.002 1.00 49.09 319 ALA A CA 1
ATOM 2544 C C . ALA A 1 319 ? -38.094 82.297 85.305 1.00 51.62 319 ALA A C 1
ATOM 2545 O O . ALA A 1 319 ? -37.631 82.766 86.349 1.00 53.98 319 ALA A O 1
ATOM 2547 N N . LYS A 1 320 ? -39.270 81.662 85.277 1.00 51.51 320 LYS A N 1
ATOM 2548 C CA . LYS A 1 320 ? -40.005 81.471 86.525 1.00 53.03 320 LYS A CA 1
ATOM 2549 C C . LYS A 1 320 ? -39.208 80.631 87.506 1.00 53.01 320 LYS A C 1
ATOM 2550 O O . LYS A 1 320 ? -39.412 80.738 88.719 1.00 48.60 320 LYS A O 1
ATOM 2556 N N . GLN A 1 321 ? -38.304 79.789 87.001 1.00 55.04 321 GLN A N 1
ATOM 2557 C CA . GLN A 1 321 ? -37.515 78.881 87.826 1.00 51.22 321 GLN A CA 1
ATOM 2558 C C . GLN A 1 321 ? -36.083 79.350 88.045 1.00 53.10 321 GLN A C 1
ATOM 2559 O O . GLN A 1 321 ? -35.553 79.185 89.144 1.00 58.34 321 GLN A O 1
ATOM 2565 N N . CYS A 1 322 ? -35.440 79.926 87.027 1.00 55.18 322 CYS A N 1
ATOM 2566 C CA . CYS A 1 322 ? -34.104 80.495 87.182 1.00 50.39 322 CYS A CA 1
ATOM 2567 C C . CYS A 1 322 ? -34.130 81.914 87.723 1.00 57.14 322 CYS A C 1
ATOM 2568 O O . CYS A 1 322 ? -33.078 82.442 88.092 1.00 59.63 322 CYS A O 1
ATOM 2571 N N . GLY A 1 323 ? -35.279 82.570 87.707 1.00 57.55 323 GLY A N 1
ATOM 2572 C CA . GLY A 1 323 ? -35.333 83.981 88.009 1.00 54.55 323 GLY A CA 1
ATOM 2573 C C . GLY A 1 323 ? -35.328 84.822 86.751 1.00 57.50 323 GLY A C 1
ATOM 2574 O O . GLY A 1 323 ? -35.069 84.353 85.640 1.00 57.18 323 GLY A O 1
ATOM 2575 N N . ASP A 1 324 ? -35.636 86.101 86.952 1.00 61.41 324 ASP A N 1
ATOM 2576 C CA . ASP A 1 324 ? -35.708 87.079 85.872 1.00 59.18 324 ASP A CA 1
ATOM 2577 C C . ASP A 1 324 ? -34.272 87.505 85.558 1.00 63.21 324 ASP A C 1
ATOM 2578 O O . ASP A 1 324 ? -33.773 88.534 86.020 1.00 68.78 324 ASP A O 1
ATOM 2583 N N . ILE A 1 325 ? -33.584 86.671 84.775 1.00 57.22 325 ILE A N 1
ATOM 2584 C CA . ILE A 1 325 ? -32.175 86.893 84.462 1.00 55.07 325 ILE A CA 1
ATOM 2585 C C . ILE A 1 325 ? -31.920 87.169 82.995 1.00 57.19 325 ILE A C 1
ATOM 2586 O O . ILE A 1 325 ? -30.790 87.542 82.646 1.00 57.36 325 ILE A O 1
ATOM 2591 N N . PHE A 1 326 ? -32.898 86.999 82.118 1.00 52.93 326 PHE A N 1
ATOM 2592 C CA . PHE A 1 326 ? -32.627 87.090 80.695 1.00 55.81 326 PHE A CA 1
ATOM 2593 C C . PHE A 1 326 ? -32.777 88.522 80.203 1.00 58.25 326 PHE A C 1
ATOM 2594 O O . PHE A 1 326 ? -33.633 89.272 80.679 1.00 62.90 326 PHE A O 1
ATOM 2602 N N . GLU A 1 327 ? -31.909 88.898 79.271 1.00 56.11 327 GLU A N 1
ATOM 2603 C CA . GLU A 1 327 ? -31.888 90.234 78.707 1.00 57.30 327 GLU A CA 1
ATOM 2604 C C . GLU A 1 327 ? -32.862 90.332 77.546 1.00 57.28 327 GLU A C 1
ATOM 2605 O O . GLU A 1 327 ? -33.377 89.333 77.039 1.00 55.62 327 GLU A O 1
ATOM 2611 N N . LYS A 1 328 ? -33.102 91.562 77.115 1.00 60.46 328 LYS A N 1
ATOM 2612 C CA . LYS A 1 328 ? -33.906 91.768 75.922 1.00 63.37 328 LYS A CA 1
ATOM 2613 C C . LYS A 1 328 ? -33.271 91.016 74.758 1.00 63.91 328 LYS A C 1
ATOM 2614 O O . LYS A 1 328 ? -32.049 91.072 74.560 1.00 59.65 328 LYS A O 1
ATOM 2620 N N . ASN A 1 329 ? -34.102 90.254 74.042 1.00 58.28 329 ASN A N 1
ATOM 2621 C CA . ASN A 1 329 ? -33.737 89.548 72.818 1.00 58.57 329 ASN A CA 1
ATOM 2622 C C . ASN A 1 329 ? -32.819 88.350 73.045 1.00 56.56 329 ASN A C 1
ATOM 2623 O O . ASN A 1 329 ? -32.210 87.855 72.091 1.00 56.61 329 ASN A O 1
ATOM 2628 N N . GLU A 1 330 ? -32.688 87.868 74.280 1.00 55.45 330 GLU A N 1
ATOM 2629 C CA . GLU A 1 330 ? -31.846 86.710 74.567 1.00 53.52 330 GLU A CA 1
ATOM 2630 C C . GLU A 1 330 ? -32.673 85.437 74.445 1.00 54.38 330 GLU A C 1
ATOM 2631 O O . GLU A 1 330 ? -33.759 85.343 75.028 1.00 53.59 330 GLU A O 1
ATOM 2637 N N . SER A 1 331 ? -32.160 84.457 73.701 1.00 48.74 331 SER A N 1
ATOM 2638 C CA . SER A 1 331 ? -32.887 83.209 73.511 1.00 50.23 331 SER A CA 1
ATOM 2639 C C . SER A 1 331 ? -31.917 82.039 73.570 1.00 44.40 331 SER A C 1
ATOM 2640 O O . SER A 1 331 ? -30.698 82.204 73.504 1.00 44.71 331 SER A O 1
ATOM 2643 N N . ILE A 1 332 ? -32.485 80.840 73.690 1.00 42.14 332 ILE A N 1
ATOM 2644 C CA . ILE A 1 332 ? -31.696 79.618 73.702 1.00 40.33 332 ILE A CA 1
ATOM 2645 C C . ILE A 1 332 ? -31.142 79.363 72.307 1.00 44.41 332 ILE A C 1
ATOM 2646 O O . ILE A 1 332 ? -31.880 79.388 71.317 1.00 43.83 332 ILE A O 1
ATOM 2651 N N . LYS A 1 333 ? -29.824 79.146 72.214 1.00 50.29 333 LYS A N 1
ATOM 2652 C CA . LYS A 1 333 ? -29.169 78.961 70.921 1.00 46.29 333 LYS A CA 1
ATOM 2653 C C . LYS A 1 333 ? -28.474 77.615 70.753 1.00 44.98 333 LYS A C 1
ATOM 2654 O O . LYS A 1 333 ? -27.941 77.354 69.673 1.00 49.69 333 LYS A O 1
ATOM 2660 N N . GLY A 1 334 ? -28.460 76.760 71.772 1.00 42.89 334 GLY A N 1
ATOM 2661 C CA . GLY A 1 334 ? -27.887 75.431 71.644 1.00 37.48 334 GLY A CA 1
ATOM 2662 C C . GLY A 1 334 ? -28.354 74.570 72.793 1.00 39.53 334 GLY A C 1
ATOM 2663 O O . GLY A 1 334 ? -28.751 75.082 73.845 1.00 38.82 334 GLY A O 1
ATOM 2664 N N . PHE A 1 335 ? -28.336 73.253 72.581 1.00 33.56 335 PHE A N 1
ATOM 2665 C CA . PHE A 1 335 ? -28.785 72.358 73.638 1.00 34.81 335 PHE A CA 1
ATOM 2666 C C . PHE A 1 335 ? -28.312 70.937 73.358 1.00 37.46 335 PHE A C 1
ATOM 2667 O O . PHE A 1 335 ? -28.196 70.515 72.206 1.00 37.33 335 PHE A O 1
ATOM 2675 N N . GLN A 1 336 ? -28.081 70.194 74.437 1.00 39.20 336 GLN A N 1
ATOM 2676 C CA . GLN A 1 336 ? -27.682 68.798 74.354 1.00 40.54 336 GLN A CA 1
ATOM 2677 C C . GLN A 1 336 ? -28.452 68.021 75.402 1.00 37.89 336 GLN A C 1
ATOM 2678 O O . GLN A 1 336 ? -28.776 68.549 76.463 1.00 38.42 336 GLN A O 1
ATOM 2684 N N . TRP A 1 337 ? -28.721 66.759 75.106 1.00 34.86 337 TRP A N 1
ATOM 2685 C CA . TRP A 1 337 ? -29.338 65.861 76.065 1.00 37.90 337 TRP A CA 1
ATOM 2686 C C . TRP A 1 337 ? -28.265 64.973 76.681 1.00 41.59 337 TRP A C 1
ATOM 2687 O O . TRP A 1 337 ? -27.428 64.408 75.967 1.00 43.72 337 TRP A O 1
ATOM 2698 N N . PHE A 1 338 ? -28.288 64.864 78.002 1.00 38.87 338 PHE A N 1
ATOM 2699 C CA . PHE A 1 338 ? -27.450 63.949 78.757 1.00 38.59 338 PHE A CA 1
ATOM 2700 C C . PHE A 1 338 ? -28.359 63.093 79.642 1.00 45.25 338 PHE A C 1
ATOM 2701 O O . PHE A 1 338 ? -29.590 63.237 79.641 1.00 41.31 338 PHE A O 1
ATOM 2709 N N . SER A 1 339 ? -27.742 62.192 80.404 1.00 48.57 339 SER A N 1
ATOM 2710 C CA . SER A 1 339 ? -28.501 61.290 81.272 1.00 50.30 339 SER A CA 1
ATOM 2711 C C . SER A 1 339 ? -29.460 62.053 82.183 1.00 44.47 339 SER A C 1
ATOM 2712 O O . SER A 1 339 ? -30.588 61.614 82.419 1.00 51.29 339 SER A O 1
ATOM 2715 N N . PHE A 1 340 ? -29.018 63.190 82.713 1.00 42.36 340 PHE A N 1
ATOM 2716 C CA . PHE A 1 340 ? -29.814 63.959 83.654 1.00 45.33 340 PHE A CA 1
ATOM 2717 C C . PHE A 1 340 ? -30.838 64.866 82.982 1.00 42.64 340 PHE A C 1
ATOM 2718 O O . PHE A 1 340 ? -31.750 65.351 83.656 1.00 44.04 340 PHE A O 1
ATOM 2726 N N . GLY A 1 341 ? -30.683 65.150 81.699 1.00 39.52 341 GLY A N 1
ATOM 2727 C CA . GLY A 1 341 ? -31.557 66.106 81.060 1.00 41.50 341 GLY A CA 1
ATOM 2728 C C . GLY A 1 341 ? -30.808 66.993 80.094 1.00 41.99 341 GLY A C 1
ATOM 2729 O O . GLY A 1 341 ? -29.911 66.521 79.383 1.00 41.58 341 GLY A O 1
ATOM 2730 N N . VAL A 1 342 ? -31.141 68.279 80.066 1.00 36.17 342 VAL A N 1
ATOM 2731 C CA . VAL A 1 342 ? -30.665 69.172 79.025 1.00 35.38 342 VAL A CA 1
ATOM 2732 C C . VAL A 1 342 ? -29.600 70.090 79.593 1.00 41.13 342 VAL A C 1
ATOM 2733 O O . VAL A 1 342 ? -29.698 70.554 80.737 1.00 41.20 342 VAL A O 1
ATOM 2737 N N . ILE A 1 343 ? -28.566 70.325 78.796 1.00 37.67 343 ILE A N 1
ATOM 2738 C CA . ILE A 1 343 ? -27.711 71.485 78.946 1.00 38.74 343 ILE A CA 1
ATOM 2739 C C . ILE A 1 343 ? -28.003 72.353 77.741 1.00 39.33 343 ILE A C 1
ATOM 2740 O O . ILE A 1 343 ? -28.046 71.853 76.611 1.00 37.70 343 ILE A O 1
ATOM 2745 N N . ALA A 1 344 ? -28.264 73.630 77.986 1.00 39.71 344 ALA A N 1
ATOM 2746 C CA . ALA A 1 344 ? -28.549 74.580 76.931 1.00 38.74 344 ALA A CA 1
ATOM 2747 C C . ALA A 1 344 ? -27.679 75.814 77.141 1.00 40.64 344 ALA A C 1
ATOM 2748 O O . ALA A 1 344 ? -27.179 76.061 78.240 1.00 40.08 344 ALA A O 1
ATOM 2750 N N . ILE A 1 345 ? -27.513 76.603 76.082 1.00 40.37 345 ILE A N 1
ATOM 2751 C CA . ILE A 1 345 ? -26.761 77.847 76.165 1.00 42.40 345 ILE A CA 1
ATOM 2752 C C . ILE A 1 345 ? -27.545 78.917 75.418 1.00 40.13 345 ILE A C 1
ATOM 2753 O O . ILE A 1 345 ? -28.135 78.649 74.366 1.00 40.34 345 ILE A O 1
ATOM 2758 N N . THR A 1 346 ? -27.567 80.125 75.978 1.00 41.77 346 THR A N 1
ATOM 2759 C CA . THR A 1 346 ? -28.279 81.238 75.377 1.00 44.00 346 THR A CA 1
ATOM 2760 C C . THR A 1 346 ? -27.366 82.040 74.468 1.00 45.53 346 THR A C 1
ATOM 2761 O O . THR A 1 346 ? -26.139 81.893 74.483 1.00 49.40 346 THR A O 1
ATOM 2765 N N . SER A 1 347 ? -27.995 82.929 73.690 1.00 44.29 347 SER A N 1
ATOM 2766 C CA . SER A 1 347 ? -27.307 83.837 72.781 1.00 48.83 347 SER A CA 1
ATOM 2767 C C . SER A 1 347 ? -26.367 84.787 73.501 1.00 48.37 347 SER A C 1
ATOM 2768 O O . SER A 1 347 ? -25.569 85.464 72.841 1.00 49.45 347 SER A O 1
ATOM 2771 N N . LEU A 1 348 ? -26.486 84.894 74.820 1.00 47.80 348 LEU A N 1
ATOM 2772 C CA . LEU A 1 348 ? -25.592 85.689 75.643 1.00 52.74 348 LEU A CA 1
ATOM 2773 C C . LEU A 1 348 ? -24.642 84.824 76.466 1.00 49.90 348 LEU A C 1
ATOM 2774 O O . LEU A 1 348 ? -23.983 85.338 77.370 1.00 47.80 348 LEU A O 1
ATOM 2779 N N . GLY A 1 349 ? -24.550 83.528 76.167 1.00 49.32 349 GLY A N 1
ATOM 2780 C CA . GLY A 1 349 ? -23.613 82.665 76.860 1.00 46.91 349 GLY A CA 1
ATOM 2781 C C . GLY A 1 349 ? -24.032 82.224 78.242 1.00 46.97 349 GLY A C 1
ATOM 2782 O O . GLY A 1 349 ? -23.178 81.845 79.043 1.00 49.17 349 GLY A O 1
ATOM 2783 N N . LYS A 1 350 ? -25.323 82.264 78.558 1.00 50.03 350 LYS A N 1
ATOM 2784 C CA . LYS A 1 350 ? -25.810 81.684 79.800 1.00 46.02 350 LYS A CA 1
ATOM 2785 C C . LYS A 1 350 ? -26.010 80.188 79.593 1.00 43.03 350 LYS A C 1
ATOM 2786 O O . LYS A 1 350 ? -26.670 79.766 78.643 1.00 44.78 350 LYS A O 1
ATOM 2792 N N . ILE A 1 351 ? -25.418 79.386 80.459 1.00 43.92 351 ILE A N 1
ATOM 2793 C CA . ILE A 1 351 ? -25.491 77.939 80.348 1.00 40.93 351 ILE A CA 1
ATOM 2794 C C . ILE A 1 351 ? -26.501 77.455 81.372 1.00 44.90 351 ILE A C 1
ATOM 2795 O O . ILE A 1 351 ? -26.314 77.656 82.581 1.00 43.76 351 ILE A O 1
ATOM 2800 N N . LEU A 1 352 ? -27.558 76.806 80.886 1.00 42.36 352 LEU A N 1
ATOM 2801 C CA . LEU A 1 352 ? -28.696 76.388 81.685 1.00 40.09 352 LEU A CA 1
ATOM 2802 C C . LEU A 1 352 ? -28.774 74.871 81.729 1.00 41.42 352 LEU A C 1
ATOM 2803 O O . LEU A 1 352 ? -28.353 74.174 80.798 1.00 44.94 352 LEU A O 1
ATOM 2808 N N . LYS A 1 353 ? -29.353 74.365 82.803 1.00 39.41 353 LYS A N 1
ATOM 2809 C CA . LYS A 1 353 ? -29.493 72.936 82.999 1.00 42.46 353 LYS A CA 1
ATOM 2810 C C . LYS A 1 353 ? -30.947 72.630 83.311 1.00 44.62 353 LYS A C 1
ATOM 2811 O O . LYS A 1 353 ? -31.546 73.255 84.193 1.00 43.00 353 LYS A O 1
ATOM 2817 N N . TYR A 1 354 ? -31.521 71.695 82.565 1.00 42.13 354 TYR A N 1
ATOM 2818 C CA . TYR A 1 354 ? -32.860 71.203 82.833 1.00 42.55 354 TYR A CA 1
ATOM 2819 C C . TYR A 1 354 ? -32.740 69.780 83.347 1.00 44.59 354 TYR A C 1
ATOM 2820 O O . TYR A 1 354 ? -32.096 68.938 82.709 1.00 46.26 354 TYR A O 1
ATOM 2829 N N . SER A 1 355 ? -33.347 69.512 84.494 1.00 43.75 355 SER A N 1
ATOM 2830 C CA . SER A 1 355 ? -33.285 68.190 85.094 1.00 45.48 355 SER A CA 1
ATOM 2831 C C . SER A 1 355 ? -34.508 67.386 84.667 1.00 45.39 355 SER A C 1
ATOM 2832 O O . SER A 1 355 ? -35.644 67.775 84.954 1.00 47.21 355 SER A O 1
ATOM 2835 N N . ASP A 1 356 ? -34.277 66.256 83.996 1.00 47.32 356 ASP A N 1
ATOM 2836 C CA . ASP A 1 356 ? -35.393 65.383 83.626 1.00 47.86 356 ASP A CA 1
ATOM 2837 C C . ASP A 1 356 ? -36.138 64.858 84.854 1.00 48.64 356 ASP A C 1
ATOM 2838 O O . ASP A 1 356 ? -37.342 64.574 84.774 1.00 50.44 356 ASP A O 1
ATOM 2843 N N . VAL A 1 357 ? -35.455 64.723 85.993 1.00 47.02 357 VAL A N 1
ATOM 2844 C CA . VAL A 1 357 ? -36.092 64.161 87.187 1.00 48.46 357 VAL A CA 1
ATOM 2845 C C . VAL A 1 357 ? -36.999 65.192 87.859 1.00 50.36 357 VAL A C 1
ATOM 2846 O O . VAL A 1 357 ? -38.200 64.955 88.041 1.00 53.55 357 VAL A O 1
ATOM 2850 N N . THR A 1 358 ? -36.439 66.348 88.250 1.00 46.68 358 THR A N 1
ATOM 2851 C CA . THR A 1 358 ? -37.195 67.364 88.984 1.00 46.42 358 THR A CA 1
ATOM 2852 C C . THR A 1 358 ? -38.035 68.293 88.093 1.00 50.72 358 THR A C 1
ATOM 2853 O O . THR A 1 358 ? -38.904 69.008 88.614 1.00 49.86 358 THR A O 1
ATOM 2857 N N . LYS A 1 359 ? -37.807 68.313 86.780 1.00 45.17 359 LYS A N 1
ATOM 2858 C CA . LYS A 1 359 ? -38.470 69.218 85.841 1.00 44.29 359 LYS A CA 1
ATOM 2859 C C . LYS A 1 359 ? -38.080 70.681 86.056 1.00 45.10 359 LYS A C 1
ATOM 2860 O O . LYS A 1 359 ? -38.757 71.581 85.558 1.00 48.03 359 LYS A O 1
ATOM 2866 N N . GLN A 1 360 ? -36.979 70.954 86.749 1.00 45.28 360 GLN A N 1
ATOM 2867 C CA . GLN A 1 360 ? -36.569 72.318 87.049 1.00 47.16 360 GLN A CA 1
ATOM 2868 C C . GLN A 1 360 ? -35.415 72.765 86.154 1.00 47.70 360 GLN A C 1
ATOM 2869 O O . GLN A 1 360 ? -34.534 71.979 85.798 1.00 45.73 360 GLN A O 1
ATOM 2875 N N . TRP A 1 361 ? -35.429 74.046 85.804 1.00 44.82 361 TRP A N 1
ATOM 2876 C CA . TRP A 1 361 ? -34.329 74.710 85.125 1.00 45.87 361 TRP A CA 1
ATOM 2877 C C . TRP A 1 361 ? -33.504 75.494 86.136 1.00 47.72 361 TRP A C 1
ATOM 2878 O O . TRP A 1 361 ? -34.035 76.017 87.117 1.00 49.88 361 TRP A O 1
ATOM 2889 N N . LYS A 1 362 ? -32.204 75.609 85.874 1.00 43.77 362 LYS A N 1
ATOM 2890 C CA . LYS A 1 362 ? -31.381 76.465 86.712 1.00 45.96 362 LYS A CA 1
ATOM 2891 C C . LYS A 1 362 ? -30.187 76.996 85.925 1.00 45.13 362 LYS A C 1
ATOM 2892 O O . LYS A 1 362 ? -29.698 76.369 84.979 1.00 47.19 362 LYS A O 1
ATOM 2898 N N . LEU A 1 363 ? -29.768 78.199 86.286 1.00 41.71 363 LEU A N 1
ATOM 2899 C CA . LEU A 1 363 ? -28.574 78.774 85.701 1.00 44.29 363 LEU A CA 1
ATOM 2900 C C . LEU A 1 363 ? -27.353 78.054 86.254 1.00 47.53 363 LEU A C 1
ATOM 2901 O O . LEU A 1 363 ? -27.227 77.888 87.467 1.00 50.69 363 LEU A O 1
ATOM 2906 N N . LEU A 1 364 ? -26.471 77.585 85.374 1.00 46.62 364 LEU A N 1
ATOM 2907 C CA . LEU A 1 364 ? -25.256 76.915 85.843 1.00 51.20 364 LEU A CA 1
ATOM 2908 C C . LEU A 1 364 ? -24.040 77.818 85.842 1.00 45.89 364 LEU A C 1
ATOM 2909 O O . LEU A 1 364 ? -23.260 77.774 86.791 1.00 55.34 364 LEU A O 1
ATOM 2914 N N . LEU A 1 365 ? -23.887 78.672 84.831 1.00 41.65 365 LEU A N 1
ATOM 2915 C CA . LEU A 1 365 ? -22.774 79.611 84.753 1.00 50.78 365 LEU A CA 1
ATOM 2916 C C . LEU A 1 365 ? -22.950 80.427 83.481 1.00 51.55 365 LEU A C 1
ATOM 2917 O O . LEU A 1 365 ? -23.726 80.077 82.585 1.00 47.81 365 LEU A O 1
ATOM 2922 N N . THR A 1 366 ? -22.191 81.511 83.406 1.00 52.58 366 THR A N 1
ATOM 2923 C CA . THR A 1 366 ? -22.209 82.406 82.266 1.00 52.36 366 THR A CA 1
ATOM 2924 C C . THR A 1 366 ? -20.789 82.524 81.746 1.00 50.94 366 THR A C 1
ATOM 2925 O O . THR A 1 366 ? -19.849 82.639 82.533 1.00 53.29 366 THR A O 1
ATOM 2929 N N . ASN A 1 367 ? -20.620 82.411 80.438 1.00 49.16 367 ASN A N 1
ATOM 2930 C CA . ASN A 1 367 ? -19.312 82.613 79.830 1.00 50.43 367 ASN A CA 1
ATOM 2931 C C . ASN A 1 367 ? -19.498 83.590 78.673 1.00 53.23 367 ASN A C 1
ATOM 2932 O O . ASN A 1 367 ? -19.928 83.207 77.580 1.00 52.11 367 ASN A O 1
ATOM 2937 N N . GLU A 1 368 ? -19.143 84.851 78.930 1.00 59.71 368 GLU A N 1
ATOM 2938 C CA . GLU A 1 368 ? -19.449 85.956 78.031 1.00 59.62 368 GLU A CA 1
ATOM 2939 C C . GLU A 1 368 ? -18.801 85.799 76.663 1.00 61.15 368 GLU A C 1
ATOM 2940 O O . GLU A 1 368 ? -19.283 86.406 75.699 1.00 59.72 368 GLU A O 1
ATOM 2946 N N . LYS A 1 369 ? -17.725 85.004 76.558 1.00 57.29 369 LYS A N 1
ATOM 2947 C CA . LYS A 1 369 ? -17.127 84.719 75.253 1.00 55.35 369 LYS A CA 1
ATOM 2948 C C . LYS A 1 369 ? -18.150 84.149 74.281 1.00 53.00 369 LYS A C 1
ATOM 2949 O O . LYS A 1 369 ? -18.081 84.405 73.071 1.00 53.31 369 LYS A O 1
ATOM 2955 N N . PHE A 1 370 ? -19.112 83.383 74.789 1.00 51.35 370 PHE A N 1
ATOM 2956 C CA . PHE A 1 370 ? -20.054 82.667 73.946 1.00 55.60 370 PHE A CA 1
ATOM 2957 C C . PHE A 1 370 ? -21.384 83.413 73.788 1.00 58.75 370 PHE A C 1
ATOM 2958 O O . PHE A 1 370 ? -22.421 82.804 73.498 1.00 52.33 370 PHE A O 1
ATOM 2966 N N . ASN A 1 371 ? -21.350 84.743 73.921 1.00 57.42 371 ASN A N 1
ATOM 2967 C CA . ASN A 1 371 ? -22.412 85.604 73.426 1.00 55.48 371 ASN A CA 1
ATOM 2968 C C . ASN A 1 371 ? -22.184 86.000 71.983 1.00 58.07 371 ASN A C 1
ATOM 2969 O O . ASN A 1 371 ? -22.843 86.918 71.489 1.00 62.14 371 ASN A O 1
ATOM 2974 N N . SER A 1 372 ? -21.251 85.348 71.305 1.00 60.14 372 SER A N 1
ATOM 2975 C CA . SER A 1 372 ? -20.922 85.660 69.924 1.00 63.10 372 SER A CA 1
ATOM 2976 C C . SER A 1 372 ? -21.208 84.425 69.076 1.00 62.91 372 SER A C 1
ATOM 2977 O O . SER A 1 372 ? -20.283 83.726 68.648 1.00 58.95 372 SER A O 1
ATOM 2980 N N . TYR A 1 373 ? -22.502 84.153 68.863 1.00 63.18 373 TYR A N 1
ATOM 2981 C CA . TYR A 1 373 ? -23.013 83.078 68.012 1.00 63.54 373 TYR A CA 1
ATOM 2982 C C . TYR A 1 373 ? -22.493 81.724 68.486 1.00 60.04 373 TYR A C 1
ATOM 2983 O O . TYR A 1 373 ? -21.733 81.065 67.764 1.00 59.73 373 TYR A O 1
ATOM 2992 N N . PRO A 1 374 ? -22.880 81.274 69.678 1.00 59.82 374 PRO A N 1
ATOM 2993 C CA . PRO A 1 374 ? -22.391 79.981 70.175 1.00 52.12 374 PRO A CA 1
ATOM 2994 C C . PRO A 1 374 ? -22.939 78.804 69.376 1.00 54.16 374 PRO A C 1
ATOM 2995 O O . PRO A 1 374 ? -24.074 78.817 68.892 1.00 58.69 374 PRO A O 1
ATOM 2999 N N . ILE A 1 375 ? -22.101 77.780 69.236 1.00 51.62 375 ILE A N 1
ATOM 3000 C CA . ILE A 1 375 ? -22.455 76.495 68.645 1.00 49.81 375 ILE A CA 1
ATOM 3001 C C . ILE A 1 375 ? -22.332 75.470 69.762 1.00 51.51 375 ILE A C 1
ATOM 3002 O O . ILE A 1 375 ? -21.449 75.585 70.621 1.00 52.45 375 ILE A O 1
ATOM 3007 N N . THR A 1 376 ? -23.202 74.470 69.751 1.00 47.08 376 THR A N 1
ATOM 3008 C CA . THR A 1 376 ? -23.251 73.466 70.797 1.00 43.50 376 THR A CA 1
ATOM 3009 C C . THR A 1 376 ? -23.013 72.092 70.190 1.00 44.11 376 THR A C 1
ATOM 3010 O O . THR A 1 376 ? -23.611 71.744 69.175 1.00 47.87 376 THR A O 1
ATOM 3014 N N . ASN A 1 377 ? -22.151 71.318 70.829 1.00 45.00 377 ASN A N 1
ATOM 3015 C CA . ASN A 1 377 ? -21.863 69.947 70.460 1.00 45.33 377 ASN A CA 1
ATOM 3016 C C . ASN A 1 377 ? -21.793 69.157 71.757 1.00 44.41 377 ASN A C 1
ATOM 3017 O O . ASN A 1 377 ? -21.916 69.724 72.849 1.00 42.78 377 ASN A O 1
ATOM 3022 N N . GLY A 1 378 ? -21.629 67.842 71.644 1.00 43.71 378 GLY A N 1
ATOM 3023 C CA . GLY A 1 378 ? -21.555 67.016 72.833 1.00 42.98 378 GLY A CA 1
ATOM 3024 C C . GLY A 1 378 ? -21.165 65.588 72.524 1.00 45.47 378 GLY A C 1
ATOM 3025 O O . GLY A 1 378 ? -21.297 65.108 71.393 1.00 42.60 378 GLY A O 1
ATOM 3026 N N . ILE A 1 379 ? -20.673 64.918 73.561 1.00 47.64 379 ILE A N 1
ATOM 3027 C CA . ILE A 1 379 ? -20.500 63.473 73.566 1.00 47.53 379 ILE A CA 1
ATOM 3028 C C . ILE A 1 379 ? -21.514 62.958 74.581 1.00 47.62 379 ILE A C 1
ATOM 3029 O O . ILE A 1 379 ? -21.241 62.948 75.786 1.00 45.62 379 ILE A O 1
ATOM 3034 N N . GLN A 1 380 ? -22.699 62.560 74.103 1.00 48.26 380 GLN A N 1
ATOM 3035 C CA . GLN A 1 380 ? -23.828 62.306 74.999 1.00 52.62 380 GLN A CA 1
ATOM 3036 C C . GLN A 1 380 ? -23.492 61.256 76.046 1.00 52.62 380 GLN A C 1
ATOM 3037 O O . GLN A 1 380 ? -23.754 61.447 77.236 1.00 52.98 380 GLN A O 1
ATOM 3043 N N . THR A 1 381 ? -22.904 60.137 75.616 1.00 58.94 381 THR A N 1
ATOM 3044 C CA . THR A 1 381 ? -22.639 59.018 76.513 1.00 50.99 381 THR A CA 1
ATOM 3045 C C . THR A 1 381 ? -21.655 59.376 77.613 1.00 57.59 381 THR A C 1
ATOM 3046 O O . THR A 1 381 ? -21.594 58.679 78.630 1.00 57.82 381 THR A O 1
ATOM 3050 N N . GLN A 1 382 ? -20.876 60.439 77.441 1.00 56.99 382 GLN A N 1
ATOM 3051 C CA . GLN A 1 382 ? -19.902 60.816 78.448 1.00 51.54 382 GLN A CA 1
ATOM 3052 C C . GLN A 1 382 ? -20.209 62.144 79.109 1.00 50.21 382 GLN A C 1
ATOM 3053 O O . GLN A 1 382 ? -19.393 62.628 79.901 1.00 49.59 382 GLN A O 1
ATOM 3059 N N . ASN A 1 383 ? -21.396 62.704 78.872 1.00 48.29 383 ASN A N 1
ATOM 3060 C CA . ASN A 1 383 ? -21.845 63.885 79.603 1.00 47.66 383 ASN A CA 1
ATOM 3061 C C . ASN A 1 383 ? -20.859 65.036 79.437 1.00 43.33 383 ASN A C 1
ATOM 3062 O O . ASN A 1 383 ? -20.494 65.711 80.402 1.00 44.98 383 ASN A O 1
ATOM 3067 N N . ILE A 1 384 ? -20.420 65.254 78.205 1.00 41.13 384 ILE A N 1
ATOM 3068 C CA . ILE A 1 384 ? -19.471 66.308 77.872 1.00 43.73 384 ILE A CA 1
ATOM 3069 C C . ILE A 1 384 ? -20.149 67.268 76.905 1.00 42.25 384 ILE A C 1
ATOM 3070 O O . ILE A 1 384 ? -20.561 66.868 75.807 1.00 42.55 384 ILE A O 1
ATOM 3075 N N . ALA A 1 385 ? -20.232 68.534 77.294 1.00 40.55 385 ALA A N 1
ATOM 3076 C CA . ALA A 1 385 ? -20.751 69.578 76.431 1.00 39.73 385 ALA A CA 1
ATOM 3077 C C . ALA A 1 385 ? -19.587 70.304 75.790 1.00 41.73 385 ALA A C 1
ATOM 3078 O O . ALA A 1 385 ? -18.542 70.506 76.421 1.00 40.67 385 ALA A O 1
ATOM 3080 N N . VAL A 1 386 ? -19.778 70.703 74.539 1.00 39.68 386 VAL A N 1
ATOM 3081 C CA . VAL A 1 386 ? -18.751 71.363 73.745 1.00 41.94 386 VAL A CA 1
ATOM 3082 C C . VAL A 1 386 ? -19.354 72.643 73.187 1.00 44.92 386 VAL A C 1
ATOM 3083 O O . VAL A 1 386 ? -20.271 72.596 72.353 1.00 45.84 386 VAL A O 1
ATOM 3087 N N . PHE A 1 387 ? -18.825 73.782 73.623 1.00 40.08 387 PHE A N 1
ATOM 3088 C CA . PHE A 1 387 ? -19.291 75.086 73.195 1.00 41.56 387 PHE A CA 1
ATOM 3089 C C . PHE A 1 387 ? -18.203 75.740 72.362 1.00 40.38 387 PHE A C 1
ATOM 3090 O O . PHE A 1 387 ? -17.040 75.754 72.761 1.00 43.61 387 PHE A O 1
ATOM 3098 N N . SER A 1 388 ? -18.574 76.258 71.204 1.00 41.13 388 SER A N 1
ATOM 3099 C CA . SER A 1 388 ? -17.657 77.004 70.363 1.00 44.06 388 SER A CA 1
ATOM 3100 C C . SER A 1 388 ? -18.329 78.309 69.962 1.00 46.72 388 SER A C 1
ATOM 3101 O O . SER A 1 388 ? -19.512 78.525 70.229 1.00 46.58 388 SER A O 1
ATOM 3104 N N . ASN A 1 389 ? -17.558 79.210 69.363 1.00 45.36 389 ASN A N 1
ATOM 3105 C CA . ASN A 1 389 ? -18.109 80.476 68.895 1.00 51.23 389 ASN A CA 1
ATOM 3106 C C . ASN A 1 389 ? -17.430 80.826 67.582 1.00 47.86 389 ASN A C 1
ATOM 3107 O O . ASN A 1 389 ? -16.729 80.006 66.985 1.00 48.38 389 ASN A O 1
ATOM 3112 N N . ASN A 1 390 ? -17.661 82.050 67.125 1.00 50.82 390 ASN A N 1
ATOM 3113 C CA . ASN A 1 390 ? -17.086 82.542 65.885 1.00 53.01 390 ASN A CA 1
ATOM 3114 C C . ASN A 1 390 ? -15.736 83.224 66.097 1.00 54.07 390 ASN A C 1
ATOM 3115 O O . ASN A 1 390 ? -15.199 83.802 65.149 1.00 54.66 390 ASN A O 1
ATOM 3120 N N . LYS A 1 391 ? -15.200 83.189 67.328 1.00 52.39 391 LYS A N 1
ATOM 3121 C CA . LYS A 1 391 ? -13.931 83.811 67.703 1.00 52.09 391 LYS A CA 1
ATOM 3122 C C . LYS A 1 391 ? -12.887 82.781 68.128 1.00 55.82 391 LYS A C 1
ATOM 3123 O O . LYS A 1 391 ? -12.064 83.063 69.001 1.00 58.18 391 LYS A O 1
ATOM 3129 N N . SER A 1 392 ? -12.937 81.573 67.567 1.00 53.79 392 SER A N 1
ATOM 3130 C CA . SER A 1 392 ? -11.928 80.534 67.808 1.00 54.05 392 SER A CA 1
ATOM 3131 C C . SER A 1 392 ? -11.817 80.123 69.278 1.00 49.50 392 SER A C 1
ATOM 3132 O O . SER A 1 392 ? -10.761 79.659 69.707 1.00 54.12 392 SER A O 1
ATOM 3135 N N . ASP A 1 393 ? -12.887 80.236 70.058 1.00 47.07 393 ASP A N 1
ATOM 3136 C CA . ASP A 1 393 ? -12.874 79.814 71.453 1.00 48.61 393 ASP A CA 1
ATOM 3137 C C . ASP A 1 393 ? -13.660 78.519 71.633 1.00 47.49 393 ASP A C 1
ATOM 3138 O O . ASP A 1 393 ? -14.643 78.269 70.931 1.00 46.84 393 ASP A O 1
ATOM 3143 N N . ILE A 1 394 ? -13.217 77.697 72.583 1.00 45.95 394 ILE A N 1
ATOM 3144 C CA . ILE A 1 394 ? -13.833 76.407 72.882 1.00 44.33 394 ILE A CA 1
ATOM 3145 C C . ILE A 1 394 ? -14.011 76.294 74.392 1.00 43.90 394 ILE A C 1
ATOM 3146 O O . ILE A 1 394 ? -13.119 76.675 75.155 1.00 47.16 394 ILE A O 1
ATOM 3151 N N . LEU A 1 395 ? -15.143 75.743 74.825 1.00 40.83 395 LEU A N 1
ATOM 3152 C CA . LEU A 1 395 ? -15.382 75.446 76.233 1.00 41.59 395 LEU A CA 1
ATOM 3153 C C . LEU A 1 395 ? -15.904 74.022 76.351 1.00 41.56 395 LEU A C 1
ATOM 3154 O O . LEU A 1 395 ? -16.920 73.680 75.739 1.00 44.06 395 LEU A O 1
ATOM 3159 N N . LEU A 1 396 ? -15.222 73.199 77.140 1.00 39.52 396 LEU A N 1
ATOM 3160 C CA . LEU A 1 396 ? -15.615 71.819 77.384 1.00 38.45 396 LEU A CA 1
ATOM 3161 C C . LEU A 1 396 ? -16.029 71.709 78.833 1.00 40.40 396 LEU A C 1
ATOM 3162 O O . LEU A 1 396 ? -15.369 72.265 79.704 1.00 44.44 396 LEU A O 1
ATOM 3167 N N . ILE A 1 397 ? -17.133 71.020 79.097 1.00 43.02 397 ILE A N 1
ATOM 3168 C CA . ILE A 1 397 ? -17.588 70.813 80.466 1.00 41.65 397 ILE A CA 1
ATOM 3169 C C . ILE A 1 397 ? -18.048 69.375 80.568 1.00 41.71 397 ILE A C 1
ATOM 3170 O O . ILE A 1 397 ? -18.751 68.886 79.679 1.00 44.38 397 ILE A O 1
ATOM 3175 N N . LYS A 1 398 ? -17.629 68.688 81.628 1.00 45.35 398 LYS A N 1
ATOM 3176 C CA . LYS A 1 398 ? -18.073 67.332 81.919 1.00 48.95 398 LYS A CA 1
ATOM 3177 C C . LYS A 1 398 ? -18.957 67.340 83.161 1.00 50.07 398 LYS A C 1
ATOM 3178 O O . LYS A 1 398 ? -18.670 68.047 84.130 1.00 51.44 398 LYS A O 1
ATOM 3184 N N . PHE A 1 399 ? -20.033 66.549 83.127 1.00 49.72 399 PHE A N 1
ATOM 3185 C CA . PHE A 1 399 ? -21.037 66.507 84.184 1.00 52.26 399 PHE A CA 1
ATOM 3186 C C . PHE A 1 399 ? -21.103 65.120 84.813 1.00 55.13 399 PHE A C 1
ATOM 3187 O O . PHE A 1 399 ? -20.978 64.113 84.110 1.00 56.89 399 PHE A O 1
ATOM 3195 N N . SER A 1 400 ? -21.340 65.070 86.132 1.00 54.63 400 SER A N 1
ATOM 3196 C CA . SER A 1 400 ? -21.576 63.798 86.821 1.00 58.17 400 SER A CA 1
ATOM 3197 C C . SER A 1 400 ? -22.899 63.169 86.379 1.00 61.32 400 SER A C 1
ATOM 3198 O O . SER A 1 400 ? -23.834 63.862 85.973 1.00 59.80 400 SER A O 1
ATOM 3201 N N . LYS A 1 401 ? -22.969 61.836 86.475 1.00 64.01 401 LYS A N 1
ATOM 3202 C CA . LYS A 1 401 ? -24.033 61.034 85.870 1.00 66.57 401 LYS A CA 1
ATOM 3203 C C . LYS A 1 401 ? -25.430 61.510 86.249 1.00 66.59 401 LYS A C 1
ATOM 3204 O O . LYS A 1 401 ? -26.180 62.018 85.408 1.00 67.77 401 LYS A O 1
ATOM 3210 N N . ASP A 1 402 ? -25.791 61.338 87.516 1.00 72.60 402 ASP A N 1
ATOM 3211 C CA . ASP A 1 402 ? -27.089 61.763 88.029 1.00 71.89 402 ASP A CA 1
ATOM 3212 C C . ASP A 1 402 ? -27.030 63.171 88.596 1.00 69.06 402 ASP A C 1
ATOM 3213 O O . ASP A 1 402 ? -27.960 63.966 88.401 1.00 62.06 402 ASP A O 1
ATOM 3218 N N . SER A 1 403 ? -25.927 63.479 89.279 1.00 67.77 403 SER A N 1
ATOM 3219 C CA . SER A 1 403 ? -25.818 64.726 90.020 1.00 64.59 403 SER A CA 1
ATOM 3220 C C . SER A 1 403 ? -25.850 65.930 89.079 1.00 64.10 403 SER A C 1
ATOM 3221 O O . SER A 1 403 ? -26.490 66.943 89.379 1.00 60.48 403 SER A O 1
ATOM 3224 N N . ALA A 1 404 ? -25.167 65.832 87.931 1.00 66.08 404 ALA A N 1
ATOM 3225 C CA . ALA A 1 404 ? -24.966 66.906 86.950 1.00 58.48 404 ALA A CA 1
ATOM 3226 C C . ALA A 1 404 ? -24.008 67.983 87.441 1.00 56.71 404 ALA A C 1
ATOM 3227 O O . ALA A 1 404 ? -23.939 69.071 86.846 1.00 53.56 404 ALA A O 1
ATOM 3229 N N . ASP A 1 405 ? -23.255 67.713 88.504 1.00 60.43 405 ASP A N 1
ATOM 3230 C CA . ASP A 1 405 ? -22.234 68.646 88.950 1.00 55.99 405 ASP A CA 1
ATOM 3231 C C . ASP A 1 405 ? -21.137 68.760 87.906 1.00 54.19 405 ASP A C 1
ATOM 3232 O O . ASP A 1 405 ? -20.803 67.793 87.211 1.00 56.54 405 ASP A O 1
ATOM 3237 N N . ILE A 1 406 ? -20.586 69.964 87.782 1.00 53.04 406 ILE A N 1
ATOM 3238 C CA . ILE A 1 406 ? -19.437 70.157 86.908 1.00 55.24 406 ILE A CA 1
ATOM 3239 C C . ILE A 1 406 ? -18.232 69.503 87.564 1.00 55.32 406 ILE A C 1
ATOM 3240 O O . ILE A 1 406 ? -17.846 69.864 88.683 1.00 56.09 406 ILE A O 1
ATOM 3245 N N . ILE A 1 407 ? -17.665 68.502 86.900 1.00 53.86 407 ILE A N 1
ATOM 3246 C CA . ILE A 1 407 ? -16.531 67.779 87.454 1.00 51.34 407 ILE A CA 1
ATOM 3247 C C . ILE A 1 407 ? -15.250 67.998 86.663 1.00 50.06 407 ILE A C 1
ATOM 3248 O O . ILE A 1 407 ? -14.166 67.726 87.197 1.00 56.39 407 ILE A O 1
ATOM 3253 N N . GLU A 1 408 ? -15.328 68.491 85.428 1.00 53.14 408 GLU A N 1
ATOM 3254 C CA . GLU A 1 408 ? -14.155 68.894 84.656 1.00 49.57 408 GLU A CA 1
ATOM 3255 C C . GLU A 1 408 ? -14.552 70.032 83.730 1.00 51.81 408 GLU A C 1
ATOM 3256 O O . GLU A 1 408 ? -15.674 70.077 83.218 1.00 52.31 408 GLU A O 1
ATOM 3262 N N . THR A 1 409 ? -13.622 70.951 83.511 1.00 51.88 409 THR A N 1
ATOM 3263 C CA . THR A 1 409 ? -13.863 72.040 82.582 1.00 45.48 409 THR A CA 1
ATOM 3264 C C . THR A 1 409 ? -12.531 72.462 81.993 1.00 46.22 409 THR A C 1
ATOM 3265 O O . THR A 1 409 ? -11.508 72.435 82.678 1.00 48.11 409 THR A O 1
ATOM 3269 N N . GLU A 1 410 ? -12.544 72.796 80.706 1.00 45.89 410 GLU A N 1
ATOM 3270 C CA . GLU A 1 410 ? -11.361 73.304 80.025 1.00 44.47 410 GLU A CA 1
ATOM 3271 C C . GLU A 1 410 ? -11.800 74.282 78.955 1.00 41.80 410 GLU A C 1
ATOM 3272 O O . GLU A 1 410 ? -12.867 74.138 78.353 1.00 41.46 410 GLU A O 1
ATOM 3278 N N . GLU A 1 411 ? -10.942 75.251 78.695 1.00 43.70 411 GLU A N 1
ATOM 3279 C CA . GLU A 1 411 ? -11.225 76.315 77.751 1.00 41.82 411 GLU A CA 1
ATOM 3280 C C . GLU A 1 411 ? -9.954 76.607 76.976 1.00 46.13 411 GLU A C 1
ATOM 3281 O O . GLU A 1 411 ? -8.858 76.530 77.531 1.00 48.00 411 GLU A O 1
ATOM 3287 N N . PHE A 1 412 ? -10.079 76.902 75.690 1.00 47.41 412 PHE A N 1
ATOM 3288 C CA . PHE A 1 412 ? -8.882 77.322 74.978 1.00 50.61 412 PHE A CA 1
ATOM 3289 C C . PHE A 1 412 ? -9.280 78.075 73.727 1.00 48.33 412 PHE A C 1
ATOM 3290 O O . PHE A 1 412 ? -10.454 78.153 73.363 1.00 49.48 412 PHE A O 1
ATOM 3298 N N . HIS A 1 413 ? -8.275 78.684 73.118 1.00 48.14 413 HIS A N 1
ATOM 3299 C CA . HIS A 1 413 ? -8.420 79.535 71.955 1.00 48.66 413 HIS A CA 1
ATOM 3300 C C . HIS A 1 413 ? -7.423 79.031 70.929 1.00 48.39 413 HIS A C 1
ATOM 3301 O O . HIS A 1 413 ? -6.311 78.655 71.295 1.00 52.30 413 HIS A O 1
ATOM 3308 N N . LEU A 1 414 ? -7.819 78.980 69.658 1.00 50.50 414 LEU A N 1
ATOM 3309 C CA . LEU A 1 414 ? -6.934 78.472 68.607 1.00 54.90 414 LEU A CA 1
ATOM 3310 C C . LEU A 1 414 ? -6.465 79.637 67.751 1.00 53.75 414 LEU A C 1
ATOM 3311 O O . LEU A 1 414 ? -7.217 80.174 66.932 1.00 53.71 414 LEU A O 1
ATOM 3316 N N . ASP A 1 415 ? -5.200 80.007 67.946 1.00 55.76 415 ASP A N 1
ATOM 3317 C CA . ASP A 1 415 ? -4.613 81.123 67.217 1.00 55.12 415 ASP A CA 1
ATOM 3318 C C . ASP A 1 415 ? -4.525 80.845 65.719 1.00 53.01 415 ASP A C 1
ATOM 3319 O O . ASP A 1 415 ? -4.444 81.790 64.928 1.00 53.34 415 ASP A O 1
ATOM 3324 N N . GLU A 1 416 ? -4.520 79.569 65.304 1.00 51.36 416 GLU A N 1
ATOM 3325 C CA . GLU A 1 416 ? -4.487 79.258 63.871 1.00 55.69 416 GLU A CA 1
ATOM 3326 C C . GLU A 1 416 ? -5.712 79.769 63.105 1.00 53.79 416 GLU A C 1
ATOM 3327 O O . GLU A 1 416 ? -5.650 79.880 61.879 1.00 54.70 416 GLU A O 1
ATOM 3333 N N . LEU A 1 417 ? -6.823 80.050 63.783 1.00 53.77 417 LEU A N 1
ATOM 3334 C CA . LEU A 1 417 ? -8.106 80.344 63.149 1.00 54.78 417 LEU A CA 1
ATOM 3335 C C . LEU A 1 417 ? -8.515 81.794 63.386 1.00 53.87 417 LEU A C 1
ATOM 3336 O O . LEU A 1 417 ? -8.541 82.246 64.531 1.00 54.38 417 LEU A O 1
ATOM 3341 N N . SER A 1 418 ? -8.857 82.516 62.314 1.00 57.48 418 SER A N 1
ATOM 3342 C CA . SER A 1 418 ? -9.253 83.918 62.460 1.00 62.03 418 SER A CA 1
ATOM 3343 C C . SER A 1 418 ? -10.650 83.970 63.035 1.00 68.14 418 SER A C 1
ATOM 3344 O O . SER A 1 418 ? -10.901 84.488 64.133 1.00 73.41 418 SER A O 1
ATOM 3347 N N . LYS A 1 419 ? -11.569 83.457 62.226 1.00 62.41 419 LYS A N 1
ATOM 3348 C CA . LYS A 1 419 ? -12.994 83.359 62.433 1.00 62.21 419 LYS A CA 1
ATOM 3349 C C . LYS A 1 419 ? -13.303 81.880 62.364 1.00 63.88 419 LYS A C 1
ATOM 3350 O O . LYS A 1 419 ? -12.652 81.146 61.622 1.00 65.31 419 LYS A O 1
ATOM 3356 N N . THR A 1 420 ? -14.251 81.422 63.156 1.00 53.86 420 THR A N 1
ATOM 3357 C CA . THR A 1 420 ? -14.612 80.016 63.126 1.00 54.81 420 THR A CA 1
ATOM 3358 C C . THR A 1 420 ? -16.094 79.897 62.805 1.00 53.33 420 THR A C 1
ATOM 3359 O O . THR A 1 420 ? -16.921 80.620 63.372 1.00 49.11 420 THR A O 1
ATOM 3363 N N . ASN A 1 421 ? -16.425 79.001 61.879 1.00 56.63 421 ASN A N 1
ATOM 3364 C CA . ASN A 1 421 ? -17.800 78.867 61.419 1.00 57.77 421 ASN A CA 1
ATOM 3365 C C . ASN A 1 421 ? -18.337 77.449 61.523 1.00 58.57 421 ASN A C 1
ATOM 3366 O O . ASN A 1 421 ? -19.498 77.225 61.159 1.00 56.75 421 ASN A O 1
ATOM 3371 N N . ASN A 1 422 ? -17.538 76.485 61.986 1.00 53.41 422 ASN A N 1
ATOM 3372 C CA . ASN A 1 422 ? -18.050 75.127 62.117 1.00 54.42 422 ASN A CA 1
ATOM 3373 C C . ASN A 1 422 ? -17.209 74.300 63.073 1.00 46.54 422 ASN A C 1
ATOM 3374 O O . ASN A 1 422 ? -15.993 74.201 62.913 1.00 46.17 422 ASN A O 1
ATOM 3379 N N . CYS A 1 423 ? -17.885 73.651 64.013 1.00 41.73 423 CYS A N 1
ATOM 3380 C CA . CYS A 1 423 ? -17.266 72.778 64.988 1.00 40.53 423 CYS A CA 1
ATOM 3381 C C . CYS A 1 423 ? -17.984 71.440 64.976 1.00 40.52 423 CYS A C 1
ATOM 3382 O O . CYS A 1 423 ? -19.194 71.385 65.215 1.00 46.17 423 CYS A O 1
ATOM 3385 N N . LEU A 1 424 ? -17.243 70.366 64.720 1.00 35.99 424 LEU A N 1
ATOM 3386 C CA . LEU A 1 424 ? -17.779 69.014 64.744 1.00 35.25 424 LEU A CA 1
ATOM 3387 C C . LEU A 1 424 ? -17.049 68.189 65.804 1.00 40.21 424 LEU A C 1
ATOM 3388 O O . LEU A 1 424 ? -15.889 68.459 66.139 1.00 35.70 424 LEU A O 1
ATOM 3393 N N . VAL A 1 425 ? -17.750 67.191 66.350 1.00 35.35 425 VAL A N 1
ATOM 3394 C CA . VAL A 1 425 ? -17.176 66.269 67.320 1.00 37.71 425 VAL A CA 1
ATOM 3395 C C . VAL A 1 425 ? -17.591 64.858 66.950 1.00 38.16 425 VAL A C 1
ATOM 3396 O O . VAL A 1 425 ? -18.635 64.645 66.326 1.00 40.46 425 VAL A O 1
ATOM 3400 N N . THR A 1 426 ? -16.752 63.891 67.317 1.00 37.01 426 THR A N 1
ATOM 3401 C CA . THR A 1 426 ? -17.086 62.480 67.169 1.00 35.07 426 THR A CA 1
ATOM 3402 C C . THR A 1 426 ? -16.278 61.682 68.183 1.00 40.72 426 THR A C 1
ATOM 3403 O O . THR A 1 426 ? -15.245 62.143 68.678 1.00 39.25 426 THR A O 1
ATOM 3407 N N . GLU A 1 427 ? -16.758 60.474 68.480 1.00 43.21 427 GLU A N 1
ATOM 3408 C CA . GLU A 1 427 ? -16.041 59.595 69.393 1.00 42.57 427 GLU A CA 1
ATOM 3409 C C . GLU A 1 427 ? -14.797 59.032 68.710 1.00 43.00 427 GLU A C 1
ATOM 3410 O O . GLU A 1 427 ? -14.760 58.854 67.490 1.00 42.00 427 GLU A O 1
ATOM 3416 N N . TYR A 1 428 ? -13.758 58.775 69.506 1.00 40.24 428 TYR A N 1
ATOM 3417 C CA . TYR A 1 428 ? -12.496 58.262 68.974 1.00 46.58 428 TYR A CA 1
ATOM 3418 C C . TYR A 1 428 ? -12.168 56.889 69.541 1.00 46.56 428 TYR A C 1
ATOM 3419 O O . TYR A 1 428 ? -12.122 55.918 68.783 1.00 44.51 428 TYR A O 1
ATOM 3428 N N . ASP A 1 429 ? -11.956 56.773 70.848 1.00 44.64 429 ASP A N 1
ATOM 3429 C CA . ASP A 1 429 ? -11.730 55.471 71.467 1.00 48.23 429 ASP A CA 1
ATOM 3430 C C . ASP A 1 429 ? -12.138 55.574 72.931 1.00 47.38 429 ASP A C 1
ATOM 3431 O O . ASP A 1 429 ? -12.786 56.540 73.344 1.00 47.77 429 ASP A O 1
ATOM 3436 N N . ASP A 1 430 ? -11.760 54.566 73.717 1.00 56.04 430 ASP A N 1
ATOM 3437 C CA . ASP A 1 430 ? -12.202 54.477 75.104 1.00 57.38 430 ASP A CA 1
ATOM 3438 C C . ASP A 1 430 ? -11.740 55.661 75.953 1.00 57.15 430 ASP A C 1
ATOM 3439 O O . ASP A 1 430 ? -12.339 55.929 77.001 1.00 52.38 430 ASP A O 1
ATOM 3444 N N . ASP A 1 431 ? -10.700 56.384 75.529 1.00 51.36 431 ASP A N 1
ATOM 3445 C CA . ASP A 1 431 ? -10.129 57.439 76.355 1.00 48.98 431 ASP A CA 1
ATOM 3446 C C . ASP A 1 431 ? -10.244 58.849 75.796 1.00 45.36 431 ASP A C 1
ATOM 3447 O O . ASP A 1 431 ? -9.929 59.803 76.518 1.00 43.97 431 ASP A O 1
ATOM 3452 N N . SER A 1 432 ? -10.676 59.030 74.555 1.00 42.72 432 SER A N 1
ATOM 3453 C CA . SER A 1 432 ? -10.649 60.374 74.003 1.00 45.99 432 SER A CA 1
ATOM 3454 C C . SER A 1 432 ? -11.694 60.507 72.904 1.00 39.80 432 SER A C 1
ATOM 3455 O O . SER A 1 432 ? -12.241 59.521 72.412 1.00 37.97 432 SER A O 1
ATOM 3458 N N . PHE A 1 433 ? -11.968 61.753 72.537 1.00 36.65 433 PHE A N 1
ATOM 3459 C CA . PHE A 1 433 ? -12.824 62.071 71.406 1.00 41.60 433 PHE A CA 1
ATOM 3460 C C . PHE A 1 433 ? -12.117 63.092 70.526 1.00 39.26 433 PHE A C 1
ATOM 3461 O O . PHE A 1 433 ? -11.098 63.667 70.912 1.00 38.08 433 PHE A O 1
ATOM 3469 N N . LEU A 1 434 ? -12.669 63.312 69.333 1.00 34.89 434 LEU A N 1
ATOM 3470 C CA . LEU A 1 434 ? -12.130 64.262 68.373 1.00 34.80 434 LEU A CA 1
ATOM 3471 C C . LEU A 1 434 ? -13.033 65.487 68.272 1.00 38.82 434 LEU A C 1
ATOM 3472 O O . LEU A 1 434 ? -14.248 65.410 68.496 1.00 34.85 434 LEU A O 1
ATOM 3477 N N . LEU A 1 435 ? -12.414 66.619 67.943 1.00 33.84 435 LEU A N 1
ATOM 3478 C CA . LEU A 1 435 ? -13.093 67.894 67.753 1.00 35.13 435 LEU A CA 1
ATOM 3479 C C . LEU A 1 435 ? -12.419 68.585 66.586 1.00 38.75 435 LEU A C 1
ATOM 3480 O O . LEU A 1 435 ? -11.193 68.732 66.593 1.00 37.33 435 LEU A O 1
ATOM 3485 N N . THR A 1 436 ? -13.203 68.990 65.582 1.00 34.01 436 THR A N 1
ATOM 3486 C CA . THR A 1 436 ? -12.671 69.723 64.442 1.00 34.08 436 THR A CA 1
ATOM 3487 C C . THR A 1 436 ? -13.249 71.127 64.373 1.00 37.96 436 THR A C 1
ATOM 3488 O O . THR A 1 436 ? -14.393 71.382 64.770 1.00 41.67 436 THR A O 1
ATOM 3492 N N . LEU A 1 437 ? -12.417 72.045 63.900 1.00 36.64 437 LEU A N 1
ATOM 3493 C CA . LEU A 1 437 ? -12.756 73.451 63.825 1.00 35.25 437 LEU A CA 1
ATOM 3494 C C . LEU A 1 437 ? -12.211 73.983 62.518 1.00 41.38 437 LEU A C 1
ATOM 3495 O O . LEU A 1 437 ? -11.113 73.620 62.093 1.00 46.27 437 LEU A O 1
ATOM 3500 N N . GLN A 1 438 ? -13.004 74.806 61.864 1.00 42.43 438 GLN A N 1
ATOM 3501 C CA . GLN A 1 438 ? -12.709 75.268 60.525 1.00 44.65 438 GLN A CA 1
ATOM 3502 C C . GLN A 1 438 ? -12.996 76.760 60.483 1.00 50.73 438 GLN A C 1
ATOM 3503 O O . GLN A 1 438 ? -13.730 77.298 61.322 1.00 52.42 438 GLN A O 1
ATOM 3509 N N . SER A 1 439 ? -12.391 77.427 59.519 1.00 45.80 439 SER A N 1
ATOM 3510 C CA . SER A 1 439 ? -12.590 78.848 59.291 1.00 48.74 439 SER A CA 1
ATOM 3511 C C . SER A 1 439 ? -12.917 79.023 57.826 1.00 46.78 439 SER A C 1
ATOM 3512 O O . SER A 1 439 ? -12.660 78.130 57.011 1.00 43.53 439 SER A O 1
ATOM 3515 N N . PRO A 1 440 ? -13.495 80.162 57.443 1.00 47.70 440 PRO A N 1
ATOM 3516 C CA . PRO A 1 440 ? -13.734 80.403 56.014 1.00 46.61 440 PRO A CA 1
ATOM 3517 C C . PRO A 1 440 ? -12.514 80.893 55.233 1.00 52.20 440 PRO A C 1
ATOM 3518 O O . PRO A 1 440 ? -12.590 80.921 53.997 1.00 53.61 440 PRO A O 1
ATOM 3522 N N . ASN A 1 441 ? -11.397 81.292 55.879 1.00 50.66 441 ASN A N 1
ATOM 3523 C CA . ASN A 1 441 ? -10.199 81.677 55.104 1.00 52.16 441 ASN A CA 1
ATOM 3524 C C . ASN A 1 441 ? -9.659 80.449 54.384 1.00 50.82 441 ASN A C 1
ATOM 3525 O O . ASN A 1 441 ? -9.415 79.422 55.026 1.00 54.73 441 ASN A O 1
ATOM 3530 N N . PRO A 1 442 ? -9.477 80.507 53.062 1.00 56.29 442 PRO A N 1
ATOM 3531 C CA . PRO A 1 442 ? -9.007 79.319 52.330 1.00 57.35 442 PRO A CA 1
ATOM 3532 C C . PRO A 1 442 ? -7.600 78.893 52.710 1.00 57.29 442 PRO A C 1
ATOM 3533 O O . PRO A 1 442 ? -7.259 77.710 52.565 1.00 57.82 442 PRO A O 1
ATOM 3537 N N . ARG A 1 443 ? -6.763 79.829 53.165 1.00 54.68 443 ARG A N 1
ATOM 3538 C CA . ARG A 1 443 ? -5.390 79.497 53.517 1.00 57.25 443 ARG A CA 1
ATOM 3539 C C . ARG A 1 443 ? -5.245 78.980 54.947 1.00 55.11 443 ARG A C 1
ATOM 3540 O O . ARG A 1 443 ? -4.276 78.274 55.234 1.00 51.11 443 ARG A O 1
ATOM 3548 N N . GLU A 1 444 ? -6.175 79.294 55.848 1.00 54.83 444 GLU A N 1
ATOM 3549 C CA . GLU A 1 444 ? -6.091 78.740 57.193 1.00 49.62 444 GLU A CA 1
ATOM 3550 C C . GLU A 1 444 ? -6.314 77.223 57.174 1.00 45.06 444 GLU A C 1
ATOM 3551 O O . GLU A 1 444 ? -6.728 76.630 56.174 1.00 50.79 444 GLU A O 1
ATOM 3557 N N . LYS A 1 445 ? -5.990 76.594 58.291 1.00 40.88 445 LYS A N 1
ATOM 3558 C CA . LYS A 1 445 ? -5.951 75.146 58.394 1.00 44.01 445 LYS A CA 1
ATOM 3559 C C . LYS A 1 445 ? -7.286 74.575 58.850 1.00 42.41 445 LYS A C 1
ATOM 3560 O O . LYS A 1 445 ? -8.085 75.241 59.515 1.00 40.63 445 LYS A O 1
ATOM 3566 N N . PHE A 1 446 ? -7.497 73.303 58.516 1.00 40.65 446 PHE A N 1
ATOM 3567 C CA . PHE A 1 446 ? -8.551 72.505 59.129 1.00 36.83 446 PHE A CA 1
ATOM 3568 C C . PHE A 1 446 ? -7.954 71.820 60.352 1.00 36.18 446 PHE A C 1
ATOM 3569 O O . PHE A 1 446 ? -7.022 71.019 60.218 1.00 40.81 446 PHE A O 1
ATOM 3577 N N . VAL A 1 447 ? -8.469 72.149 61.535 1.00 36.03 447 VAL A N 1
ATOM 3578 C CA . VAL A 1 447 ? -7.875 71.758 62.811 1.00 31.27 447 VAL A CA 1
ATOM 3579 C C . VAL A 1 447 ? -8.654 70.614 63.446 1.00 41.06 447 VAL A C 1
ATOM 3580 O O . VAL A 1 447 ? -9.862 70.740 63.703 1.00 38.12 447 VAL A O 1
ATOM 3584 N N . CYS A 1 448 ? -7.955 69.526 63.772 1.00 35.75 448 CYS A N 1
ATOM 3585 C CA . CYS A 1 448 ? -8.545 68.405 64.492 1.00 31.70 448 CYS A CA 1
ATOM 3586 C C . CYS A 1 448 ? -7.791 68.190 65.802 1.00 35.91 448 CYS A C 1
ATOM 3587 O O . CYS A 1 448 ? -6.573 67.973 65.793 1.00 39.89 448 CYS A O 1
ATOM 3590 N N . LEU A 1 449 ? -8.519 68.241 66.918 1.00 34.77 449 LEU A N 1
ATOM 3591 C CA . LEU A 1 449 ? -7.992 68.052 68.256 1.00 31.44 449 LEU A CA 1
ATOM 3592 C C . LEU A 1 449 ? -8.441 66.704 68.796 1.00 37.95 449 LEU A C 1
ATOM 3593 O O . LEU A 1 449 ? -9.615 66.336 68.677 1.00 37.26 449 LEU A O 1
ATOM 3598 N N . GLU A 1 450 ? -7.512 65.971 69.398 1.00 37.80 450 GLU A N 1
ATOM 3599 C CA . GLU A 1 450 ? -7.830 64.762 70.152 1.00 36.00 450 GLU A CA 1
ATOM 3600 C C . GLU A 1 450 ? -7.846 65.133 71.627 1.00 39.91 450 GLU A C 1
ATOM 3601 O O . GLU A 1 450 ? -6.850 65.637 72.150 1.00 37.39 450 GLU A O 1
ATOM 3607 N N . ILE A 1 451 ? -8.975 64.901 72.289 1.00 37.22 451 ILE A N 1
ATOM 3608 C CA . ILE A 1 451 ? -9.246 65.449 73.608 1.00 36.24 451 ILE A CA 1
ATOM 3609 C C . ILE A 1 451 ? -9.569 64.310 74.557 1.00 39.57 451 ILE A C 1
ATOM 3610 O O . ILE A 1 451 ? -10.312 63.389 74.203 1.00 39.16 451 ILE A O 1
ATOM 3615 N N . SER A 1 452 ? -9.033 64.389 75.770 1.00 39.66 452 SER A N 1
ATOM 3616 C CA . SER A 1 452 ? -9.251 63.341 76.754 1.00 40.77 452 SER A CA 1
ATOM 3617 C C . SER A 1 452 ? -10.704 63.307 77.209 1.00 40.76 452 SER A C 1
ATOM 3618 O O . SER A 1 452 ? -11.286 64.336 77.558 1.00 40.48 452 SER A O 1
ATOM 3621 N N . LEU A 1 453 ? -11.278 62.106 77.249 1.00 43.43 453 LEU A N 1
ATOM 3622 C CA . LEU A 1 453 ? -12.583 61.924 77.870 1.00 43.91 453 LEU A CA 1
ATOM 3623 C C . LEU A 1 453 ? -12.536 62.085 79.385 1.00 50.28 453 LEU A C 1
ATOM 3624 O O . LEU A 1 453 ? -13.583 62.320 80.009 1.00 47.71 453 LEU A O 1
ATOM 3629 N N . GLN A 1 454 ? -11.350 61.973 79.992 1.00 49.40 454 GLN A N 1
ATOM 3630 C CA . GLN A 1 454 ? -11.282 61.961 81.446 1.00 51.61 454 GLN A CA 1
ATOM 3631 C C . GLN A 1 454 ? -11.171 63.357 82.043 1.00 46.87 454 GLN A C 1
ATOM 3632 O O . GLN A 1 454 ? -11.874 63.670 83.010 1.00 43.25 454 GLN A O 1
ATOM 3638 N N . ASN A 1 455 ? -10.335 64.220 81.460 1.00 41.55 455 ASN A N 1
ATOM 3639 C CA . ASN A 1 455 ? -10.129 65.562 81.986 1.00 41.91 455 ASN A CA 1
ATOM 3640 C C . ASN A 1 455 ? -10.189 66.640 80.905 1.00 40.54 455 ASN A C 1
ATOM 3641 O O . ASN A 1 455 ? -9.760 67.781 81.150 1.00 41.59 455 ASN A O 1
ATOM 3646 N N . LEU A 1 456 ? -10.656 66.299 79.706 1.00 40.00 456 LEU A N 1
ATOM 3647 C CA . LEU A 1 456 ? -10.923 67.274 78.647 1.00 42.15 456 LEU A CA 1
ATOM 3648 C C . LEU A 1 456 ? -9.679 68.045 78.240 1.00 42.17 456 LEU A C 1
ATOM 3649 O O . LEU A 1 456 ? -9.773 69.169 77.743 1.00 42.20 456 LEU A O 1
ATOM 3654 N N . LYS A 1 457 ? -8.507 67.464 78.434 1.00 41.67 457 LYS A N 1
ATOM 3655 C CA . LYS A 1 457 ? -7.306 68.128 77.963 1.00 44.11 457 LYS A CA 1
ATOM 3656 C C . LYS A 1 457 ? -6.963 67.636 76.564 1.00 39.75 457 LYS A C 1
ATOM 3657 O O . LYS A 1 457 ? -7.295 66.510 76.179 1.00 38.47 457 LYS A O 1
ATOM 3663 N N . ILE A 1 458 ? -6.272 68.498 75.824 1.00 35.35 458 ILE A N 1
ATOM 3664 C CA . ILE A 1 458 ? -5.824 68.223 74.467 1.00 36.62 458 ILE A CA 1
ATOM 3665 C C . ILE A 1 458 ? -4.640 67.268 74.513 1.00 40.55 458 ILE A C 1
ATOM 3666 O O . ILE A 1 458 ? -3.640 67.536 75.191 1.00 41.26 458 ILE A O 1
ATOM 3671 N N . LYS A 1 459 ? -4.766 66.139 73.815 1.00 36.50 459 LYS A N 1
ATOM 3672 C CA . LYS A 1 459 ? -3.731 65.122 73.686 1.00 35.81 459 LYS A CA 1
ATOM 3673 C C . LYS A 1 459 ? -2.871 65.340 72.454 1.00 40.82 459 LYS A C 1
ATOM 3674 O O . LYS A 1 459 ? -1.674 65.012 72.463 1.00 36.23 459 LYS A O 1
ATOM 3680 N N . SER A 1 460 ? -3.476 65.827 71.372 1.00 37.73 460 SER A N 1
ATOM 3681 C CA . SER A 1 460 ? -2.729 66.144 70.166 1.00 37.81 460 SER A CA 1
ATOM 3682 C C . SER A 1 460 ? -3.593 67.033 69.291 1.00 40.35 460 SER A C 1
ATOM 3683 O O . SER A 1 460 ? -4.818 66.930 69.290 1.00 37.15 460 SER A O 1
ATOM 3686 N N . LYS A 1 461 ? -2.927 67.905 68.550 1.00 38.92 461 LYS A N 1
ATOM 3687 C CA . LYS A 1 461 ? -3.559 68.843 67.652 1.00 36.40 461 LYS A CA 1
ATOM 3688 C C . LYS A 1 461 ? -3.006 68.570 66.261 1.00 40.96 461 LYS A C 1
ATOM 3689 O O . LYS A 1 461 ? -1.794 68.405 66.100 1.00 42.51 461 LYS A O 1
ATOM 3695 N N . HIS A 1 462 ? -3.896 68.468 65.272 1.00 41.66 462 HIS A N 1
ATOM 3696 C CA . HIS A 1 462 ? -3.516 68.242 63.887 1.00 40.68 462 HIS A CA 1
ATOM 3697 C C . HIS A 1 462 ? -4.073 69.361 63.022 1.00 39.96 462 HIS A C 1
ATOM 3698 O O . HIS A 1 462 ? -5.207 69.803 63.214 1.00 38.34 462 HIS A O 1
ATOM 3705 N N . CYS A 1 463 ? -3.255 69.829 62.092 1.00 39.62 463 CYS A N 1
ATOM 3706 C CA . CYS A 1 463 ? -3.601 70.937 61.219 1.00 40.12 463 CYS A CA 1
ATOM 3707 C C . CYS A 1 463 ? -3.418 70.471 59.781 1.00 39.16 463 CYS A C 1
ATOM 3708 O O . CYS A 1 463 ? -2.310 70.099 59.381 1.00 38.54 463 CYS A O 1
ATOM 3711 N N . PHE A 1 464 ? -4.506 70.492 59.013 1.00 41.85 464 PHE A N 1
ATOM 3712 C CA . PHE A 1 464 ? -4.525 70.026 57.639 1.00 37.21 464 PHE A CA 1
ATOM 3713 C C . PHE A 1 464 ? -4.835 71.167 56.687 1.00 38.24 464 PHE A C 1
ATOM 3714 O O . PHE A 1 464 ? -5.554 72.114 57.029 1.00 40.44 464 PHE A O 1
ATOM 3722 N N . ASN A 1 465 ? -4.303 71.055 55.478 1.00 37.80 465 ASN A N 1
ATOM 3723 C CA . ASN A 1 465 ? -4.679 71.977 54.416 1.00 44.50 465 ASN A CA 1
ATOM 3724 C C . ASN A 1 465 ? -6.045 71.606 53.857 1.00 41.97 465 ASN A C 1
ATOM 3725 O O . ASN A 1 465 ? -6.362 70.426 53.676 1.00 39.86 465 ASN A O 1
ATOM 3730 N N . LYS A 1 466 ? -6.843 72.613 53.589 1.00 45.60 466 LYS A N 1
ATOM 3731 C CA . LYS A 1 466 ? -8.183 72.358 53.085 1.00 46.35 466 LYS A CA 1
ATOM 3732 C C . LYS A 1 466 ? -8.155 72.241 51.567 1.00 42.40 466 LYS A C 1
ATOM 3733 O O . LYS A 1 466 ? -7.624 73.129 50.897 1.00 42.94 466 LYS A O 1
ATOM 3739 N N . PRO A 1 467 ? -8.717 71.180 50.991 1.00 47.10 467 PRO A N 1
ATOM 3740 C CA . PRO A 1 467 ? -8.911 71.145 49.536 1.00 51.95 467 PRO A CA 1
ATOM 3741 C C . PRO A 1 467 ? -9.790 72.305 49.085 1.00 49.28 467 PRO A C 1
ATOM 3742 O O . PRO A 1 467 ? -10.350 73.058 49.891 1.00 51.57 467 PRO A O 1
ATOM 3746 N N . GLU A 1 468 ? -9.921 72.439 47.766 1.00 54.79 468 GLU A N 1
ATOM 3747 C CA . GLU A 1 468 ? -10.419 73.691 47.200 1.00 61.49 468 GLU A CA 1
ATOM 3748 C C . GLU A 1 468 ? -11.878 73.952 47.573 1.00 59.15 468 GLU A C 1
ATOM 3749 O O . GLU A 1 468 ? -12.203 74.988 48.161 1.00 63.76 468 GLU A O 1
ATOM 3755 N N . ASN A 1 469 ? -12.778 73.033 47.260 1.00 54.35 469 ASN A N 1
ATOM 3756 C CA . ASN A 1 469 ? -14.203 73.319 47.455 1.00 63.16 469 ASN A CA 1
ATOM 3757 C C . ASN A 1 469 ? -14.695 72.503 48.646 1.00 62.99 469 ASN A C 1
ATOM 3758 O O . ASN A 1 469 ? -15.351 71.470 48.488 1.00 60.19 469 ASN A O 1
ATOM 3763 N N . PHE A 1 470 ? -14.388 72.989 49.854 1.00 60.83 470 PHE A N 1
ATOM 3764 C CA . PHE A 1 470 ? -14.517 72.174 51.055 1.00 54.43 470 PHE A CA 1
ATOM 3765 C C . PHE A 1 470 ? -15.055 73.007 52.202 1.00 54.40 470 PHE A C 1
ATOM 3766 O O . PHE A 1 470 ? -14.413 73.969 52.638 1.00 55.85 470 PHE A O 1
ATOM 3774 N N . SER A 1 471 ? -16.206 72.596 52.720 1.00 48.61 471 SER A N 1
ATOM 3775 C CA . SER A 1 471 ? -16.788 73.167 53.929 1.00 47.15 471 SER A CA 1
ATOM 3776 C C . SER A 1 471 ? -17.320 71.981 54.715 1.00 47.28 471 SER A C 1
ATOM 3777 O O . SER A 1 471 ? -18.207 71.274 54.222 1.00 46.47 471 SER A O 1
ATOM 3780 N N . SER A 1 472 ? -16.736 71.721 55.887 1.00 42.38 472 SER A N 1
ATOM 3781 C CA . SER A 1 472 ? -17.009 70.490 56.627 1.00 39.13 472 SER A CA 1
ATOM 3782 C C . SER A 1 472 ? -18.430 70.479 57.196 1.00 37.51 472 SER A C 1
ATOM 3783 O O . SER A 1 472 ? -18.904 71.467 57.756 1.00 32.95 472 SER A O 1
ATOM 3786 N N . SER A 1 473 ? -19.114 69.346 57.067 1.00 37.01 473 SER A N 1
ATOM 3787 C CA . SER A 1 473 ? -20.494 69.270 57.548 1.00 41.58 473 SER A CA 1
ATOM 3788 C C . SER A 1 473 ? -20.758 68.131 58.505 1.00 35.30 473 SER A C 1
ATOM 3789 O O . SER A 1 473 ? -21.701 68.229 59.299 1.00 36.55 473 SER A O 1
ATOM 3792 N N . CYS A 1 474 ? -19.957 67.080 58.491 1.00 31.97 474 CYS A N 1
ATOM 3793 C CA . CYS A 1 474 ? -20.118 66.021 59.473 1.00 32.60 474 CYS A CA 1
ATOM 3794 C C . CYS A 1 474 ? -18.774 65.316 59.616 1.00 37.46 474 CYS A C 1
ATOM 3795 O O . CYS A 1 474 ? -17.876 65.477 58.783 1.00 33.29 474 CYS A O 1
ATOM 3798 N N . LEU A 1 475 ? -18.643 64.543 60.685 1.00 36.24 475 LEU A N 1
ATOM 3799 C CA . LEU A 1 475 ? -17.354 63.972 61.042 1.00 34.17 475 LEU A CA 1
ATOM 3800 C C . LEU A 1 475 ? -17.524 62.583 61.641 1.00 36.84 475 LEU A C 1
ATOM 3801 O O . LEU A 1 475 ? -18.390 62.362 62.497 1.00 35.77 475 LEU A O 1
ATOM 3806 N N . THR A 1 476 ? -16.691 61.653 61.188 1.00 34.64 476 THR A N 1
ATOM 3807 C CA . THR A 1 476 ? -16.569 60.354 61.823 1.00 35.95 476 THR A CA 1
ATOM 3808 C C . THR A 1 476 ? -15.096 59.953 61.801 1.00 33.31 476 THR A C 1
ATOM 3809 O O . THR A 1 476 ? -14.332 60.418 60.960 1.00 37.70 476 THR A O 1
ATOM 3813 N N . SER A 1 477 ? -14.695 59.094 62.728 1.00 36.13 477 SER A N 1
ATOM 3814 C CA . SER A 1 477 ? -13.317 58.633 62.802 1.00 38.71 477 SER A CA 1
ATOM 3815 C C . SER A 1 477 ? -13.267 57.128 62.595 1.00 38.28 477 SER A C 1
ATOM 3816 O O . SER A 1 477 ? -14.189 56.402 62.986 1.00 37.05 477 SER A O 1
ATOM 3819 N N . PHE A 1 478 ? -12.205 56.665 61.948 1.00 34.32 478 PHE A N 1
ATOM 3820 C CA . PHE A 1 478 ? -12.062 55.240 61.682 1.00 39.94 478 PHE A CA 1
ATOM 3821 C C . PHE A 1 478 ? -10.583 54.915 61.739 1.00 35.84 478 PHE A C 1
ATOM 3822 O O . PHE A 1 478 ? -9.807 55.441 60.943 1.00 33.19 478 PHE A O 1
ATOM 3830 N N . ARG A 1 479 ? -10.207 54.044 62.663 1.00 45.54 479 ARG A N 1
ATOM 3831 C CA . ARG A 1 479 ? -8.803 53.731 62.908 1.00 43.32 479 ARG A CA 1
ATOM 3832 C C . ARG A 1 479 ? -8.046 55.061 63.135 1.00 41.76 479 ARG A C 1
ATOM 3833 O O . ARG A 1 479 ? -8.358 55.761 64.107 1.00 44.25 479 ARG A O 1
ATOM 3841 N N . ASN A 1 480 ? -7.097 55.447 62.270 1.00 41.44 480 ASN A N 1
ATOM 3842 C CA . ASN A 1 480 ? -6.272 56.644 62.398 1.00 44.40 480 ASN A CA 1
ATOM 3843 C C . ASN A 1 480 ? -6.644 57.718 61.386 1.00 43.11 480 ASN A C 1
ATOM 3844 O O . ASN A 1 480 ? -5.851 58.643 61.139 1.00 39.61 480 ASN A O 1
ATOM 3849 N N . HIS A 1 481 ? -7.822 57.599 60.778 1.00 40.22 481 HIS A N 1
ATOM 3850 C CA . HIS A 1 481 ? -8.285 58.543 59.778 1.00 39.74 481 HIS A CA 1
ATOM 3851 C C . HIS A 1 481 ? -9.556 59.216 60.255 1.00 35.93 481 HIS A C 1
ATOM 3852 O O . HIS A 1 481 ? -10.327 58.654 61.042 1.00 37.68 481 HIS A O 1
ATOM 3859 N N . ILE A 1 482 ? -9.782 60.424 59.768 1.00 31.26 482 ILE A N 1
ATOM 3860 C CA . ILE A 1 482 ? -11.072 61.068 59.933 1.00 39.57 482 ILE A CA 1
ATOM 3861 C C . ILE A 1 482 ? -11.708 61.186 58.555 1.00 34.28 482 ILE A C 1
ATOM 3862 O O . ILE A 1 482 ? -11.041 61.561 57.583 1.00 33.92 482 ILE A O 1
ATOM 3867 N N . LEU A 1 483 ? -12.982 60.835 58.474 1.00 37.69 483 LEU A N 1
ATOM 3868 C CA . LEU A 1 483 ? -13.795 61.038 57.278 1.00 32.58 483 LEU A CA 1
ATOM 3869 C C . LEU A 1 483 ? -14.643 62.277 57.515 1.00 31.33 483 LEU A C 1
ATOM 3870 O O . LEU A 1 483 ? -15.430 62.312 58.465 1.00 32.78 483 LEU A O 1
ATOM 3875 N N . VAL A 1 484 ? -14.442 63.311 56.704 1.00 31.05 484 VAL A N 1
ATOM 3876 C CA . VAL A 1 484 ? -15.107 64.592 56.909 1.00 30.98 484 VAL A CA 1
ATOM 3877 C C . VAL A 1 484 ? -16.120 64.813 55.784 1.00 38.41 484 VAL A C 1
ATOM 3878 O O . VAL A 1 484 ? -15.747 65.056 54.625 1.00 35.55 484 VAL A O 1
ATOM 3882 N N . GLY A 1 485 ? -17.404 64.760 56.127 1.00 37.15 485 GLY A N 1
ATOM 3883 C CA . GLY A 1 485 ? -18.427 65.134 55.170 1.00 38.02 485 GLY A CA 1
ATOM 3884 C C . GLY A 1 485 ? -18.333 66.616 54.844 1.00 40.47 485 GLY A C 1
ATOM 3885 O O . GLY A 1 485 ? -18.046 67.452 55.710 1.00 36.55 485 GLY A O 1
ATOM 3886 N N . SER A 1 486 ? -18.545 66.935 53.566 1.00 32.43 486 SER A N 1
ATOM 3887 C CA . SER A 1 486 ? -18.442 68.302 53.081 1.00 35.36 486 SER A CA 1
ATOM 3888 C C . SER A 1 486 ? -19.629 68.629 52.174 1.00 40.61 486 SER A C 1
ATOM 3889 O O . SER A 1 486 ? -20.455 67.772 51.823 1.00 36.16 486 SER A O 1
ATOM 3892 N N . ARG A 1 487 ? -19.694 69.892 51.782 1.00 36.98 487 ARG A N 1
ATOM 3893 C CA . ARG A 1 487 ? -20.640 70.312 50.779 1.00 40.01 487 ARG A CA 1
ATOM 3894 C C . ARG A 1 487 ? -20.310 69.684 49.427 1.00 41.57 487 ARG A C 1
ATOM 3895 O O . ARG A 1 487 ? -19.255 69.065 49.230 1.00 40.32 487 ARG A O 1
ATOM 3903 N N . PHE A 1 488 ? -21.257 69.848 48.492 1.00 38.17 488 PHE A N 1
ATOM 3904 C CA . PHE A 1 488 ? -21.149 69.362 47.117 1.00 38.36 488 PHE A CA 1
ATOM 3905 C C . PHE A 1 488 ? -21.003 67.844 47.062 1.00 37.64 488 PHE A C 1
ATOM 3906 O O . PHE A 1 488 ? -20.443 67.289 46.115 1.00 38.10 488 PHE A O 1
ATOM 3914 N N . SER A 1 489 ? -21.519 67.159 48.078 1.00 36.83 489 SER A N 1
ATOM 3915 C CA . SER A 1 489 ? -21.436 65.702 48.176 1.00 38.62 489 SER A CA 1
ATOM 3916 C C . SER A 1 489 ? -19.990 65.207 48.276 1.00 38.53 489 SER A C 1
ATOM 3917 O O . SER A 1 489 ? -19.692 64.048 47.947 1.00 36.71 489 SER A O 1
ATOM 3920 N N . THR A 1 490 ? -19.083 66.069 48.721 1.00 35.99 490 THR A N 1
ATOM 3921 C CA . THR A 1 490 ? -17.684 65.701 48.866 1.00 38.34 490 THR A CA 1
ATOM 3922 C C . THR A 1 490 ? -17.431 65.071 50.232 1.00 39.52 490 THR A C 1
ATOM 3923 O O . THR A 1 490 ? -18.043 65.434 51.243 1.00 42.60 490 THR A O 1
ATOM 3927 N N . LEU A 1 491 ? -16.508 64.123 50.253 1.00 39.97 491 LEU A N 1
ATOM 3928 C CA . LEU A 1 491 ? -16.032 63.504 51.477 1.00 40.23 491 LEU A CA 1
ATOM 3929 C C . LEU A 1 491 ? -14.506 63.561 51.438 1.00 44.13 491 LEU A C 1
ATOM 3930 O O . LEU A 1 491 ? -13.901 63.171 50.430 1.00 42.44 491 LEU A O 1
ATOM 3935 N N . VAL A 1 492 ? -13.894 64.126 52.489 1.00 36.49 492 VAL A N 1
ATOM 3936 C CA . VAL A 1 492 ? -12.439 64.271 52.598 1.00 38.22 492 VAL A CA 1
ATOM 3937 C C . VAL A 1 492 ? -11.940 63.403 53.755 1.00 34.50 492 VAL A C 1
ATOM 3938 O O . VAL A 1 492 ? -12.386 63.561 54.895 1.00 34.80 492 VAL A O 1
ATOM 3942 N N . ILE A 1 493 ? -11.014 62.496 53.465 1.00 32.54 493 ILE A N 1
ATOM 3943 C CA . ILE A 1 493 ? -10.448 61.593 54.453 1.00 39.45 493 ILE A CA 1
ATOM 3944 C C . ILE A 1 493 ? -9.028 62.061 54.752 1.00 40.84 493 ILE A C 1
ATOM 3945 O O . ILE A 1 493 ? -8.184 62.109 53.848 1.00 38.68 493 ILE A O 1
ATOM 3950 N N . TYR A 1 494 ? -8.762 62.389 56.012 1.00 36.16 494 TYR A N 1
ATOM 3951 C CA . TYR A 1 494 ? -7.426 62.776 56.451 1.00 35.69 494 TYR A CA 1
ATOM 3952 C C . TYR A 1 494 ? -6.829 61.673 57.307 1.00 38.70 494 TYR A C 1
ATOM 3953 O O . TYR A 1 494 ? -7.537 60.818 57.854 1.00 38.18 494 TYR A O 1
ATOM 3962 N N . ASN A 1 495 ? -5.504 61.727 57.417 1.00 35.71 495 ASN A N 1
ATOM 3963 C CA . ASN A 1 495 ? -4.683 60.774 58.149 1.00 35.15 495 ASN A CA 1
ATOM 3964 C C . ASN A 1 495 ? -4.149 61.491 59.387 1.00 37.06 495 ASN A C 1
ATOM 3965 O O . ASN A 1 495 ? -3.352 62.430 59.271 1.00 34.73 495 ASN A O 1
ATOM 3970 N N . LEU A 1 496 ? -4.605 61.072 60.567 1.00 33.97 496 LEU A N 1
ATOM 3971 C CA . LEU A 1 496 ? -4.176 61.727 61.797 1.00 36.20 496 LEU A CA 1
ATOM 3972 C C . LEU A 1 496 ? -2.690 61.514 62.089 1.00 42.43 496 LEU A C 1
ATOM 3973 O O . LEU A 1 496 ? -2.129 62.231 62.925 1.00 41.77 496 LEU A O 1
ATOM 3978 N N . LEU A 1 497 ? -2.057 60.523 61.457 1.00 38.22 497 LEU A N 1
ATOM 3979 C CA . LEU A 1 497 ? -0.638 60.264 61.672 1.00 40.06 497 LEU A CA 1
ATOM 3980 C C . LEU A 1 497 ? 0.263 61.114 60.793 1.00 39.46 497 LEU A C 1
ATOM 3981 O O . LEU A 1 497 ? 1.469 61.159 61.043 1.00 42.96 497 LEU A O 1
ATOM 3986 N N . ASP A 1 498 ? -0.271 61.773 59.768 1.00 36.30 498 ASP A N 1
ATOM 3987 C CA . ASP A 1 498 ? 0.590 62.485 58.824 1.00 36.45 498 ASP A CA 1
ATOM 3988 C C . ASP A 1 498 ? -0.224 63.608 58.188 1.00 37.43 498 ASP A C 1
ATOM 3989 O O . ASP A 1 498 ? -0.845 63.422 57.142 1.00 40.29 498 ASP A O 1
ATOM 3994 N N . GLU A 1 499 ? -0.161 64.783 58.799 1.00 37.42 499 GLU A N 1
ATOM 3995 C CA . GLU A 1 499 ? -0.921 65.920 58.322 1.00 36.84 499 GLU A CA 1
ATOM 3996 C C . GLU A 1 499 ? -0.310 66.561 57.083 1.00 43.75 499 GLU A C 1
ATOM 3997 O O . GLU A 1 499 ? -0.868 67.533 56.561 1.00 45.84 499 GLU A O 1
ATOM 4003 N N . SER A 1 500 ? 0.802 66.041 56.584 1.00 44.44 500 SER A N 1
ATOM 4004 C CA . SER A 1 500 ? 1.300 66.471 55.291 1.00 41.34 500 SER A CA 1
ATOM 4005 C C . SER A 1 500 ? 0.860 65.557 54.162 1.00 43.53 500 SER A C 1
ATOM 4006 O O . SER A 1 500 ? 1.017 65.924 52.994 1.00 41.04 500 SER A O 1
ATOM 4009 N N . GLU A 1 501 ? 0.376 64.358 54.479 1.00 41.75 501 GLU A N 1
ATOM 4010 C CA . GLU A 1 501 ? -0.088 63.451 53.439 1.00 43.89 501 GLU A CA 1
ATOM 4011 C C . GLU A 1 501 ? -1.254 64.074 52.678 1.00 43.72 501 GLU A C 1
ATOM 4012 O O . GLU A 1 501 ? -2.079 64.791 53.246 1.00 40.17 501 GLU A O 1
ATOM 4018 N N . GLU A 1 502 ? -1.309 63.819 51.387 1.00 45.55 502 GLU A N 1
ATOM 4019 C CA . GLU A 1 502 ? -2.399 64.371 50.596 1.00 47.94 502 GLU A CA 1
ATOM 4020 C C . GLU A 1 502 ? -3.711 63.720 51.020 1.00 42.17 502 GLU A C 1
ATOM 4021 O O . GLU A 1 502 ? -3.779 62.493 51.136 1.00 41.44 502 GLU A O 1
ATOM 4027 N N . PRO A 1 503 ? -4.742 64.493 51.310 1.00 38.38 503 PRO A N 1
ATOM 4028 C CA . PRO A 1 503 ? -6.024 63.888 51.697 1.00 43.14 503 PRO A CA 1
ATOM 4029 C C . PRO A 1 503 ? -6.599 63.046 50.569 1.00 42.76 503 PRO A C 1
ATOM 4030 O O . PRO A 1 503 ? -6.348 63.290 49.390 1.00 46.12 503 PRO A O 1
ATOM 4034 N N . PHE A 1 504 ? -7.327 62.006 50.949 1.00 42.11 504 PHE A N 1
ATOM 4035 C CA . PHE A 1 504 ? -8.105 61.217 50.004 1.00 42.48 504 PHE A CA 1
ATOM 4036 C C . PHE A 1 504 ? -9.463 61.897 49.838 1.00 45.81 504 PHE A C 1
ATOM 4037 O O . PHE A 1 504 ? -10.207 62.064 50.815 1.00 40.32 504 PHE A O 1
ATOM 4045 N N . ILE A 1 505 ? -9.767 62.317 48.614 1.00 45.18 505 ILE A N 1
ATOM 4046 C CA . ILE A 1 505 ? -10.920 63.159 48.325 1.00 44.25 505 ILE A CA 1
ATOM 4047 C C . ILE A 1 505 ? -11.889 62.388 47.447 1.00 44.64 505 ILE A C 1
ATOM 4048 O O . ILE A 1 505 ? -11.539 61.988 46.332 1.00 42.93 505 ILE A O 1
ATOM 4053 N N . ILE A 1 506 ? -13.097 62.182 47.946 1.00 43.12 506 ILE A N 1
ATOM 4054 C CA . ILE A 1 506 ? -14.179 61.593 47.174 1.00 44.59 506 ILE A CA 1
ATOM 4055 C C . ILE A 1 506 ? -15.097 62.741 46.789 1.00 44.13 506 ILE A C 1
ATOM 4056 O O . ILE A 1 506 ? -15.669 63.406 47.660 1.00 40.52 506 ILE A O 1
ATOM 4061 N N . ARG A 1 507 ? -15.183 63.038 45.500 1.00 46.23 507 ARG A N 1
ATOM 4062 C CA . ARG A 1 507 ? -16.011 64.146 45.049 1.00 48.74 507 ARG A CA 1
ATOM 4063 C C . ARG A 1 507 ? -17.365 63.623 44.585 1.00 43.00 507 ARG A C 1
ATOM 4064 O O . ARG A 1 507 ? -17.516 62.444 44.263 1.00 45.82 507 ARG A O 1
ATOM 4072 N N . ARG A 1 508 ? -18.366 64.495 44.649 1.00 47.26 508 ARG A N 1
ATOM 4073 C CA . ARG A 1 508 ? -19.649 64.276 43.988 1.00 46.24 508 ARG A CA 1
ATOM 4074 C C . ARG A 1 508 ? -20.151 62.846 44.178 1.00 45.22 508 ARG A C 1
ATOM 4075 O O . ARG A 1 508 ? -20.197 62.071 43.220 1.00 43.75 508 ARG A O 1
ATOM 4083 N N . LEU A 1 509 ? -20.516 62.482 45.413 1.00 40.18 509 LEU A N 1
ATOM 4084 C CA . LEU A 1 509 ? -21.068 61.160 45.665 1.00 39.61 509 LEU A CA 1
ATOM 4085 C C . LEU A 1 509 ? -22.518 61.054 45.224 1.00 40.27 509 LEU A C 1
ATOM 4086 O O . LEU A 1 509 ? -23.021 59.944 45.052 1.00 44.09 509 LEU A O 1
ATOM 4091 N N . SER A 1 510 ? -23.191 62.183 45.060 1.00 38.95 510 SER A N 1
ATOM 4092 C CA . SER A 1 510 ? -24.619 62.229 44.797 1.00 34.21 510 SER A CA 1
ATOM 4093 C C . SER A 1 510 ? -24.917 63.583 44.191 1.00 36.85 510 SER A C 1
ATOM 4094 O O . SER A 1 510 ? -24.060 64.479 44.215 1.00 38.99 510 SER A O 1
ATOM 4097 N N . PRO A 1 511 ? -26.123 63.780 43.647 1.00 37.56 511 PRO A N 1
ATOM 4098 C CA . PRO A 1 511 ? -26.472 65.112 43.130 1.00 35.20 511 PRO A CA 1
ATOM 4099 C C . PRO A 1 511 ? -26.606 66.171 44.206 1.00 35.74 511 PRO A C 1
ATOM 4100 O O . PRO A 1 511 ? -26.719 67.354 43.863 1.00 41.14 511 PRO A O 1
ATOM 4104 N N . GLY A 1 512 ? -26.588 65.804 45.484 1.00 37.79 512 GLY A N 1
ATOM 4105 C CA . GLY A 1 512 ? -26.898 66.739 46.527 1.00 35.78 512 GLY A CA 1
ATOM 4106 C C . GLY A 1 512 ? -25.726 67.656 46.921 1.00 39.87 512 GLY A C 1
ATOM 4107 O O . GLY A 1 512 ? -24.650 67.655 46.320 1.00 37.70 512 GLY A O 1
ATOM 4108 N N . ASP A 1 513 ? -25.953 68.401 48.006 1.00 33.88 513 ASP A N 1
ATOM 4109 C CA . ASP A 1 513 ? -24.999 69.359 48.481 1.00 33.38 513 ASP A CA 1
ATOM 4110 C C . ASP A 1 513 ? -24.451 68.867 49.809 1.00 35.11 513 ASP A C 1
ATOM 4111 O O . ASP A 1 513 ? -23.474 68.069 49.812 1.00 35.21 513 ASP A O 1
ATOM 4116 N N . THR A 1 514 ? -25.015 69.230 50.958 1.00 30.60 514 THR A N 1
ATOM 4117 C CA . THR A 1 514 ? -24.403 68.970 52.253 1.00 33.13 514 THR A CA 1
ATOM 4118 C C . THR A 1 514 ? -24.415 67.486 52.642 1.00 33.05 514 THR A C 1
ATOM 4119 O O . THR A 1 514 ? -25.473 66.854 52.701 1.00 34.63 514 THR A O 1
ATOM 4123 N N . THR A 1 515 ? -23.239 66.941 52.964 1.00 31.61 515 THR A N 1
ATOM 4124 C CA . THR A 1 515 ? -23.140 65.607 53.567 1.00 32.90 515 THR A CA 1
ATOM 4125 C C . THR A 1 515 ? -23.570 65.676 55.041 1.00 35.05 515 THR A C 1
ATOM 4126 O O . THR A 1 515 ? -23.000 66.452 55.817 1.00 34.11 515 THR A O 1
ATOM 4130 N N . THR A 1 516 ? -24.568 64.871 55.438 1.00 31.09 516 THR A N 1
ATOM 4131 C CA . THR A 1 516 ? -25.146 65.038 56.770 1.00 30.10 516 THR A CA 1
ATOM 4132 C C . THR A 1 516 ? -24.690 64.015 57.796 1.00 29.90 516 THR A C 1
ATOM 4133 O O . THR A 1 516 ? -24.787 64.304 58.994 1.00 27.88 516 THR A O 1
ATOM 4137 N N . SER A 1 517 ? -24.230 62.836 57.373 1.00 28.67 517 SER A N 1
ATOM 4138 C CA . SER A 1 517 ? -23.768 61.831 58.319 1.00 27.46 517 SER A CA 1
ATOM 4139 C C . SER A 1 517 ? -22.859 60.864 57.579 1.00 34.88 517 SER A C 1
ATOM 4140 O O . SER A 1 517 ? -23.038 60.627 56.374 1.00 29.75 517 SER A O 1
ATOM 4143 N N . ILE A 1 518 ? -21.856 60.355 58.305 1.00 34.33 518 ILE A N 1
ATOM 4144 C CA . ILE A 1 518 ? -20.982 59.265 57.869 1.00 30.52 518 ILE A CA 1
ATOM 4145 C C . ILE A 1 518 ? -20.972 58.244 58.992 1.00 34.99 518 ILE A C 1
ATOM 4146 O O . ILE A 1 518 ? -20.627 58.574 60.133 1.00 38.64 518 ILE A O 1
ATOM 4151 N N . GLU A 1 519 ? -21.347 57.011 58.688 1.00 34.22 519 GLU A N 1
ATOM 4152 C CA . GLU A 1 519 ? -21.515 56.029 59.743 1.00 30.92 519 GLU A CA 1
ATOM 4153 C C . GLU A 1 519 ? -20.900 54.714 59.294 1.00 36.05 519 GLU A C 1
ATOM 4154 O O . GLU A 1 519 ? -21.242 54.189 58.226 1.00 34.45 519 GLU A O 1
ATOM 4160 N N . PHE A 1 520 ? -19.975 54.205 60.106 1.00 37.00 520 PHE A N 1
ATOM 4161 C CA . PHE A 1 520 ? -19.338 52.926 59.848 1.00 34.49 520 PHE A CA 1
ATOM 4162 C C . PHE A 1 520 ? -20.381 51.825 59.929 1.00 32.86 520 PHE A C 1
ATOM 4163 O O . PHE A 1 520 ? -21.246 51.836 60.804 1.00 33.75 520 PHE A O 1
ATOM 4171 N N . VAL A 1 521 ? -20.323 50.880 59.003 1.00 34.52 521 VAL A N 1
ATOM 4172 C CA . VAL A 1 521 ? -21.305 49.804 58.940 1.00 34.34 521 VAL A CA 1
ATOM 4173 C C . VAL A 1 521 ? -20.684 48.463 59.279 1.00 35.96 521 VAL A C 1
ATOM 4174 O O . VAL A 1 521 ? -21.166 47.755 60.163 1.00 35.26 521 VAL A O 1
ATOM 4178 N N . GLU A 1 522 ? -19.633 48.077 58.560 1.00 34.13 522 GLU A N 1
ATOM 4179 C CA . GLU A 1 522 ? -19.056 46.749 58.669 1.00 35.70 522 GLU A CA 1
ATOM 4180 C C . GLU A 1 522 ? -17.726 46.754 57.933 1.00 36.06 522 GLU A C 1
ATOM 4181 O O . GLU A 1 522 ? -17.448 47.638 57.115 1.00 36.57 522 GLU A O 1
ATOM 4187 N N . ASP A 1 523 ? -16.890 45.771 58.254 1.00 43.58 523 ASP A N 1
ATOM 4188 C CA . ASP A 1 523 ? -15.599 45.630 57.594 1.00 43.21 523 ASP A CA 1
ATOM 4189 C C . ASP A 1 523 ? -15.363 44.161 57.303 1.00 44.59 523 ASP A C 1
ATOM 4190 O O . ASP A 1 523 ? -15.915 43.283 57.967 1.00 39.39 523 ASP A O 1
ATOM 4195 N N . LYS A 1 524 ? -14.560 43.906 56.281 1.00 44.05 524 LYS A N 1
ATOM 4196 C CA . LYS A 1 524 ? -14.219 42.547 55.907 1.00 46.20 524 LYS A CA 1
ATOM 4197 C C . LYS A 1 524 ? -12.914 42.605 55.129 1.00 45.81 524 LYS A C 1
ATOM 4198 O O . LYS A 1 524 ? -12.721 43.511 54.317 1.00 45.80 524 LYS A O 1
ATOM 4204 N N . ASP A 1 525 ? -12.012 41.659 55.405 1.00 50.63 525 ASP A N 1
ATOM 4205 C CA . ASP A 1 525 ? -10.692 41.637 54.773 1.00 46.17 525 ASP A CA 1
ATOM 4206 C C . ASP A 1 525 ? -10.025 42.996 54.934 1.00 45.88 525 ASP A C 1
ATOM 4207 O O . ASP A 1 525 ? -9.896 43.498 56.050 1.00 45.88 525 ASP A O 1
ATOM 4212 N N . ASN A 1 526 ? -9.671 43.642 53.827 1.00 50.76 526 ASN A N 1
ATOM 4213 C CA . ASN A 1 526 ? -9.061 44.965 53.871 1.00 51.76 526 ASN A CA 1
ATOM 4214 C C . ASN A 1 526 ? -10.027 46.075 53.455 1.00 44.68 526 ASN A C 1
ATOM 4215 O O . ASN A 1 526 ? -9.601 47.100 52.912 1.00 46.34 526 ASN A O 1
ATOM 4220 N N . SER A 1 527 ? -11.320 45.905 53.707 1.00 41.98 527 SER A N 1
ATOM 4221 C CA . SER A 1 527 ? -12.310 46.893 53.294 1.00 44.19 527 SER A CA 1
ATOM 4222 C C . SER A 1 527 ? -13.247 47.240 54.437 1.00 38.29 527 SER A C 1
ATOM 4223 O O . SER A 1 527 ? -13.621 46.376 55.235 1.00 42.93 527 SER A O 1
ATOM 4226 N N . ALA A 1 528 ? -13.642 48.508 54.499 1.00 37.32 528 ALA A N 1
ATOM 4227 C CA . ALA A 1 528 ? -14.643 48.971 55.448 1.00 38.23 528 ALA A CA 1
ATOM 4228 C C . ALA A 1 528 ? -15.788 49.637 54.686 1.00 39.79 528 ALA A C 1
ATOM 4229 O O . ALA A 1 528 ? -15.558 50.303 53.673 1.00 36.06 528 ALA A O 1
ATOM 4231 N N . VAL A 1 529 ? -17.021 49.464 55.165 1.00 38.76 529 VAL A N 1
ATOM 4232 C CA . VAL A 1 529 ? -18.206 49.991 54.486 1.00 38.81 529 VAL A CA 1
ATOM 4233 C C . VAL A 1 529 ? -18.786 51.127 55.316 1.00 35.69 529 VAL A C 1
ATOM 4234 O O . VAL A 1 529 ? -18.959 50.985 56.529 1.00 35.07 529 VAL A O 1
ATOM 4238 N N . PHE A 1 530 ? -19.111 52.242 54.664 1.00 35.72 530 PHE A N 1
ATOM 4239 C CA . PHE A 1 530 ? -19.706 53.374 55.359 1.00 36.07 530 PHE A CA 1
ATOM 4240 C C . PHE A 1 530 ? -21.014 53.813 54.703 1.00 36.12 530 PHE A C 1
ATOM 4241 O O . PHE A 1 530 ? -21.133 53.874 53.473 1.00 35.94 530 PHE A O 1
ATOM 4249 N N . SER A 1 531 ? -21.973 54.156 55.550 1.00 32.53 531 SER A N 1
ATOM 4250 C CA . SER A 1 531 ? -23.181 54.846 55.145 1.00 34.50 531 SER A CA 1
ATOM 4251 C C . SER A 1 531 ? -22.891 56.337 55.107 1.00 32.24 531 SER A C 1
ATOM 4252 O O . SER A 1 531 ? -22.326 56.884 56.056 1.00 37.45 531 SER A O 1
ATOM 4255 N N . VAL A 1 532 ? -23.257 56.989 54.014 1.00 31.38 532 VAL A N 1
ATOM 4256 C CA . VAL A 1 532 ? -23.046 58.422 53.837 1.00 29.99 532 VAL A CA 1
ATOM 4257 C C . VAL A 1 532 ? -24.362 59.029 53.377 1.00 33.50 532 VAL A C 1
ATOM 4258 O O . VAL A 1 532 ? -24.882 58.668 52.307 1.00 33.22 532 VAL A O 1
ATOM 4262 N N . THR A 1 533 ? -24.919 59.915 54.187 1.00 26.80 533 THR A N 1
ATOM 4263 C CA . THR A 1 533 ? -26.205 60.502 53.862 1.00 29.45 533 THR A CA 1
ATOM 4264 C C . THR A 1 533 ? -25.984 61.924 53.402 1.00 27.40 533 THR A C 1
ATOM 4265 O O . THR A 1 533 ? -24.989 62.555 53.753 1.00 29.92 533 THR A O 1
ATOM 4269 N N . ASN A 1 534 ? -26.914 62.411 52.595 1.00 29.01 534 ASN A N 1
ATOM 4270 C CA . ASN A 1 534 ? -26.867 63.753 52.039 1.00 31.28 534 ASN A CA 1
ATOM 4271 C C . ASN A 1 534 ? -28.183 64.469 52.339 1.00 34.68 534 ASN A C 1
ATOM 4272 O O . ASN A 1 534 ? -29.263 63.872 52.245 1.00 31.04 534 ASN A O 1
ATOM 4277 N N . ARG A 1 535 ? -28.093 65.756 52.683 1.00 32.80 535 ARG A N 1
ATOM 4278 C CA . ARG A 1 535 ? -29.276 66.489 53.117 1.00 34.30 535 ARG A CA 1
ATOM 4279 C C . ARG A 1 535 ? -30.411 66.392 52.095 1.00 36.44 535 ARG A C 1
ATOM 4280 O O . ARG A 1 535 ? -31.584 66.306 52.473 1.00 33.59 535 ARG A O 1
ATOM 4288 N N . ASP A 1 536 ? -30.080 66.382 50.796 1.00 30.61 536 ASP A N 1
ATOM 4289 C CA . ASP A 1 536 ? -31.085 66.413 49.736 1.00 37.68 536 ASP A CA 1
ATOM 4290 C C . ASP A 1 536 ? -31.773 65.074 49.498 1.00 36.13 536 ASP A C 1
ATOM 4291 O O . ASP A 1 536 ? -32.564 64.960 48.554 1.00 39.12 536 ASP A O 1
ATOM 4296 N N . GLY A 1 537 ? -31.487 64.067 50.310 1.00 32.91 537 GLY A N 1
ATOM 4297 C CA . GLY A 1 537 ? -32.206 62.821 50.306 1.00 29.81 537 GLY A CA 1
ATOM 4298 C C . GLY A 1 537 ? -31.400 61.634 49.860 1.00 32.03 537 GLY A C 1
ATOM 4299 O O . GLY A 1 537 ? -31.842 60.498 50.073 1.00 36.49 537 GLY A O 1
ATOM 4300 N N . TYR A 1 538 ? -30.240 61.842 49.255 1.00 30.54 538 TYR A N 1
ATOM 4301 C CA . TYR A 1 538 ? -29.453 60.730 48.746 1.00 30.09 538 TYR A CA 1
ATOM 4302 C C . TYR A 1 538 ? -28.654 60.090 49.861 1.00 32.18 538 TYR A C 1
ATOM 4303 O O . TYR A 1 538 ? -28.150 60.772 50.754 1.00 30.63 538 TYR A O 1
ATOM 4312 N N . TYR A 1 539 ? -28.534 58.774 49.800 1.00 30.16 539 TYR A N 1
ATOM 4313 C CA . TYR A 1 539 ? -27.617 58.065 50.654 1.00 26.95 539 TYR A CA 1
ATOM 4314 C C . TYR A 1 539 ? -26.815 57.088 49.806 1.00 32.22 539 TYR A C 1
ATOM 4315 O O . TYR A 1 539 ? -27.306 56.525 48.819 1.00 32.59 539 TYR A O 1
ATOM 4324 N N . VAL A 1 540 ? -25.551 56.947 50.170 1.00 30.95 540 VAL A N 1
ATOM 4325 C CA . VAL A 1 540 ? -24.585 56.141 49.449 1.00 30.70 540 VAL A CA 1
ATOM 4326 C C . VAL A 1 540 ? -23.841 55.301 50.472 1.00 32.01 540 VAL A C 1
ATOM 4327 O O . VAL A 1 540 ? -23.548 55.779 51.571 1.00 34.17 540 VAL A O 1
ATOM 4331 N N . PHE A 1 541 ? -23.557 54.050 50.124 1.00 32.96 541 PHE A N 1
ATOM 4332 C CA . PHE A 1 541 ? -22.685 53.180 50.903 1.00 33.30 541 PHE A CA 1
ATOM 4333 C C . PHE A 1 541 ? -21.389 53.041 50.123 1.00 38.27 541 PHE A C 1
ATOM 4334 O O . PHE A 1 541 ? -21.416 52.581 48.974 1.00 36.39 541 PHE A O 1
ATOM 4342 N N . ILE A 1 542 ? -20.263 53.445 50.734 1.00 33.35 542 ILE A N 1
ATOM 4343 C CA . ILE A 1 542 ? -18.958 53.378 50.083 1.00 33.41 542 ILE A CA 1
ATOM 4344 C C . ILE A 1 542 ? -18.135 52.296 50.753 1.00 36.55 542 ILE A C 1
ATOM 4345 O O . ILE A 1 542 ? -18.290 51.995 51.949 1.00 36.85 542 ILE A O 1
ATOM 4350 N N . GLU A 1 543 ? -17.245 51.717 49.960 1.00 38.89 543 GLU A N 1
ATOM 4351 C CA . GLU A 1 543 ? -16.295 50.712 50.410 1.00 39.71 543 GLU A CA 1
ATOM 4352 C C . GLU A 1 543 ? -14.895 51.317 50.344 1.00 43.11 543 GLU A C 1
ATOM 4353 O O . GLU A 1 543 ? -14.438 51.711 49.268 1.00 40.64 543 GLU A O 1
ATOM 4359 N N . LEU A 1 544 ? -14.235 51.400 51.494 1.00 42.86 544 LEU A N 1
ATOM 4360 C CA . LEU A 1 544 ? -12.873 51.909 51.610 1.00 42.09 544 LEU A CA 1
ATOM 4361 C C . LEU A 1 544 ? -11.950 50.719 51.777 1.00 43.20 544 LEU A C 1
ATOM 4362 O O . LEU A 1 544 ? -12.108 49.945 52.731 1.00 36.72 544 LEU A O 1
ATOM 4367 N N . THR A 1 545 ? -10.974 50.588 50.880 1.00 41.70 545 THR A N 1
ATOM 4368 C CA . THR A 1 545 ? -10.049 49.464 50.925 1.00 52.56 545 THR A CA 1
ATOM 4369 C C . THR A 1 545 ? -8.610 49.955 51.057 1.00 52.62 545 THR A C 1
ATOM 4370 O O . THR A 1 545 ? -8.209 50.908 50.375 1.00 51.36 545 THR A O 1
ATOM 4374 N N . LYS A 1 546 ? -7.856 49.312 51.958 1.00 58.50 546 LYS A N 1
ATOM 4375 C CA . LYS A 1 546 ? -6.412 49.512 52.127 1.00 63.10 546 LYS A CA 1
ATOM 4376 C C . LYS A 1 546 ? -5.675 48.486 51.279 1.00 64.84 546 LYS A C 1
ATOM 4377 O O . LYS A 1 546 ? -5.698 47.293 51.598 1.00 63.42 546 LYS A O 1
ATOM 4383 N N . ASN A 1 547 ? -4.970 48.942 50.247 1.00 69.96 547 ASN A N 1
ATOM 4384 C CA . ASN A 1 547 ? -4.286 48.010 49.339 1.00 77.89 547 ASN A CA 1
ATOM 4385 C C . ASN A 1 547 ? -2.822 47.749 49.716 1.00 78.34 547 ASN A C 1
ATOM 4386 O O . ASN A 1 547 ? -2.167 48.584 50.337 1.00 81.07 547 ASN A O 1
ATOM 4391 N N . ARG A 1 555 ? -2.008 52.897 50.805 1.00 75.44 555 ARG A N 1
ATOM 4392 C CA . ARG A 1 555 ? -2.847 53.651 49.868 1.00 75.40 555 ARG A CA 1
ATOM 4393 C C . ARG A 1 555 ? -4.299 53.183 49.901 1.00 70.79 555 ARG A C 1
ATOM 4394 O O . ARG A 1 555 ? -4.566 51.990 50.050 1.00 67.40 555 ARG A O 1
ATOM 4402 N N . LEU A 1 556 ? -5.239 54.104 49.714 1.00 66.44 556 LEU A N 1
ATOM 4403 C CA . LEU A 1 556 ? -6.650 53.755 49.742 1.00 61.17 556 LEU A CA 1
ATOM 4404 C C . LEU A 1 556 ? -7.259 53.798 48.350 1.00 57.52 556 LEU A C 1
ATOM 4405 O O . LEU A 1 556 ? -6.793 54.503 47.455 1.00 54.37 556 LEU A O 1
ATOM 4410 N N . SER A 1 557 ? -8.337 53.035 48.202 1.00 52.98 557 SER A N 1
ATOM 4411 C CA . SER A 1 557 ? -9.218 53.116 47.055 1.00 52.11 557 SER A CA 1
ATOM 4412 C C . SER A 1 557 ? -10.646 53.019 47.581 1.00 51.09 557 SER A C 1
ATOM 4413 O O . SER A 1 557 ? -10.877 52.619 48.731 1.00 42.81 557 SER A O 1
ATOM 4416 N N . TYR A 1 558 ? -11.611 53.389 46.737 1.00 44.14 558 TYR A N 1
ATOM 4417 C CA . TYR A 1 558 ? -13.001 53.292 47.152 1.00 46.53 558 TYR A CA 1
ATOM 4418 C C . TYR A 1 558 ? -13.881 52.863 45.985 1.00 47.50 558 TYR A C 1
ATOM 4419 O O . TYR A 1 558 ? -13.542 53.061 44.818 1.00 42.10 558 TYR A O 1
ATOM 4428 N N . LYS A 1 559 ? -15.006 52.239 46.342 1.00 45.89 559 LYS A N 1
ATOM 4429 C CA . LYS A 1 559 ? -16.088 51.842 45.450 1.00 48.06 559 LYS A CA 1
ATOM 4430 C C . LYS A 1 559 ? -17.419 52.183 46.104 1.00 42.34 559 LYS A C 1
ATOM 4431 O O . LYS A 1 559 ? -17.568 52.076 47.325 1.00 42.07 559 LYS A O 1
ATOM 4437 N N . VAL A 1 560 ? -18.399 52.542 45.284 1.00 41.48 560 VAL A N 1
ATOM 4438 C CA . VAL A 1 560 ? -19.760 52.771 45.764 1.00 38.96 560 VAL A CA 1
ATOM 4439 C C . VAL A 1 560 ? -20.510 51.441 45.712 1.00 40.02 560 VAL A C 1
ATOM 4440 O O . VAL A 1 560 ? -20.651 50.837 44.641 1.00 36.98 560 VAL A O 1
ATOM 4444 N N . LEU A 1 561 ? -20.976 50.963 46.866 1.00 34.55 561 LEU A N 1
ATOM 4445 C CA . LEU A 1 561 ? -21.707 49.704 46.868 1.00 33.79 561 LEU A CA 1
ATOM 4446 C C . LEU A 1 561 ? -23.210 49.906 46.745 1.00 38.76 561 LEU A C 1
ATOM 4447 O O . LEU A 1 561 ? -23.904 49.043 46.191 1.00 37.07 561 LEU A O 1
ATOM 4452 N N . HIS A 1 562 ? -23.728 51.011 47.274 1.00 36.50 562 HIS A N 1
ATOM 4453 C CA . HIS A 1 562 ? -25.155 51.246 47.333 1.00 38.65 562 HIS A CA 1
ATOM 4454 C C . HIS A 1 562 ? -25.420 52.714 47.094 1.00 38.36 562 HIS A C 1
ATOM 4455 O O . HIS A 1 562 ? -24.646 53.558 47.558 1.00 36.83 562 HIS A O 1
ATOM 4462 N N . SER A 1 563 ? -26.489 53.004 46.341 1.00 34.05 563 SER A N 1
ATOM 4463 C CA . SER A 1 563 ? -27.004 54.360 46.205 1.00 30.65 563 SER A CA 1
ATOM 4464 C C . SER A 1 563 ? -28.517 54.329 46.094 1.00 35.84 563 SER A C 1
ATOM 4465 O O . SER A 1 563 ? -29.098 53.440 45.457 1.00 34.82 563 SER A O 1
ATOM 4468 N N . ASN A 1 564 ? -29.145 55.329 46.695 1.00 33.48 564 ASN A N 1
ATOM 4469 C CA . ASN A 1 564 ? -30.588 55.425 46.687 1.00 32.17 564 ASN A CA 1
ATOM 4470 C C . ASN A 1 564 ? -30.967 56.828 47.123 1.00 31.91 564 ASN A C 1
ATOM 4471 O O . ASN A 1 564 ? -30.137 57.597 47.602 1.00 29.48 564 ASN A O 1
ATOM 4476 N N . LYS A 1 565 ? -32.241 57.147 46.953 1.00 32.34 565 LYS A N 1
ATOM 4477 C CA . LYS A 1 565 ? -32.782 58.419 47.382 1.00 34.17 565 LYS A CA 1
ATOM 4478 C C . LYS A 1 565 ? -34.000 58.163 48.251 1.00 32.49 565 LYS A C 1
ATOM 4479 O O . LYS A 1 565 ? -34.836 57.323 47.910 1.00 35.44 565 LYS A O 1
ATOM 4485 N N . MET A 1 566 ? -34.102 58.878 49.372 1.00 34.72 566 MET A N 1
ATOM 4486 C CA . MET A 1 566 ? -35.320 58.828 50.172 1.00 35.41 566 MET A CA 1
ATOM 4487 C C . MET A 1 566 ? -36.498 59.297 49.327 1.00 36.04 566 MET A C 1
ATOM 4488 O O . MET A 1 566 ? -36.347 60.108 48.416 1.00 35.22 566 MET A O 1
ATOM 4493 N N . MET A 1 567 ? -37.684 58.810 49.667 1.00 37.69 567 MET A N 1
ATOM 4494 C CA . MET A 1 567 ? -38.879 59.209 48.930 1.00 44.77 567 MET A CA 1
ATOM 4495 C C . MET A 1 567 ? -39.084 60.726 48.957 1.00 43.53 567 MET A C 1
ATOM 4496 O O . MET A 1 567 ? -39.396 61.331 47.931 1.00 51.32 567 MET A O 1
ATOM 4501 N N . LYS A 1 568 ? -38.875 61.364 50.102 1.00 49.81 568 LYS A N 1
ATOM 4502 C CA . LYS A 1 568 ? -39.290 62.749 50.285 1.00 51.50 568 LYS A CA 1
ATOM 4503 C C . LYS A 1 568 ? -38.425 63.386 51.367 1.00 46.27 568 LYS A C 1
ATOM 4504 O O . LYS A 1 568 ? -38.031 62.713 52.318 1.00 50.36 568 LYS A O 1
ATOM 4510 N N . GLY A 1 569 ? -38.126 64.671 51.208 1.00 44.15 569 GLY A N 1
ATOM 4511 C CA . GLY A 1 569 ? -37.651 65.493 52.304 1.00 43.32 569 GLY A CA 1
ATOM 4512 C C . GLY A 1 569 ? -36.151 65.436 52.527 1.00 41.60 569 GLY A C 1
ATOM 4513 O O . GLY A 1 569 ? -35.394 64.773 51.817 1.00 37.97 569 GLY A O 1
ATOM 4514 N N . PHE A 1 570 ? -35.718 66.190 53.530 1.00 34.27 570 PHE A N 1
ATOM 4515 C CA . PHE A 1 570 ? -34.303 66.257 53.865 1.00 35.36 570 PHE A CA 1
ATOM 4516 C C . PHE A 1 570 ? -33.891 65.035 54.673 1.00 36.06 570 PHE A C 1
ATOM 4517 O O . PHE A 1 570 ? -34.630 64.575 55.551 1.00 35.91 570 PHE A O 1
ATOM 4525 N N . LEU A 1 571 ? -32.722 64.487 54.349 1.00 27.09 571 LEU A N 1
ATOM 4526 C CA . LEU A 1 571 ? -32.163 63.335 55.048 1.00 30.68 571 LEU A CA 1
ATOM 4527 C C . LEU A 1 571 ? -31.008 63.821 55.930 1.00 32.36 571 LEU A C 1
ATOM 4528 O O . LEU A 1 571 ? -29.949 64.207 55.421 1.00 32.36 571 LEU A O 1
ATOM 4533 N N . GLU A 1 572 ? -31.212 63.816 57.248 1.00 33.54 572 GLU A N 1
ATOM 4534 C CA . GLU A 1 572 ? -30.250 64.430 58.163 1.00 34.23 572 GLU A CA 1
ATOM 4535 C C . GLU A 1 572 ? -29.327 63.420 58.829 1.00 30.77 572 GLU A C 1
ATOM 4536 O O . GLU A 1 572 ? -28.312 63.828 59.391 1.00 32.52 572 GLU A O 1
ATOM 4542 N N . GLY A 1 573 ? -29.627 62.129 58.740 1.00 30.74 573 GLY A N 1
ATOM 4543 C CA . GLY A 1 573 ? -28.771 61.110 59.309 1.00 28.47 573 GLY A CA 1
ATOM 4544 C C . GLY A 1 573 ? -29.408 59.753 59.137 1.00 32.20 573 GLY A C 1
ATOM 4545 O O . GLY A 1 573 ? -30.597 59.639 58.816 1.00 30.45 573 GLY A O 1
ATOM 4546 N N . ALA A 1 574 ? -28.586 58.719 59.331 1.00 33.26 574 ALA A N 1
ATOM 4547 C CA . ALA A 1 574 ? -29.061 57.340 59.244 1.00 33.16 574 ALA A CA 1
ATOM 4548 C C . ALA A 1 574 ? -28.135 56.450 60.049 1.00 31.87 574 ALA A C 1
ATOM 4549 O O . ALA A 1 574 ? -26.933 56.704 60.123 1.00 35.59 574 ALA A O 1
ATOM 4551 N N . PHE A 1 575 ? -28.703 55.403 60.641 1.00 29.51 575 PHE A N 1
ATOM 4552 C CA . PHE A 1 575 ? -27.937 54.448 61.438 1.00 36.14 575 PHE A CA 1
ATOM 4553 C C . PHE A 1 575 ? -28.604 53.088 61.316 1.00 37.38 575 PHE A C 1
ATOM 4554 O O . PHE A 1 575 ? -29.735 52.969 60.839 1.00 35.17 575 PHE A O 1
ATOM 4562 N N . PHE A 1 576 ? -27.906 52.059 61.775 1.00 36.22 576 PHE A N 1
ATOM 4563 C CA . PHE A 1 576 ? -28.466 50.717 61.810 1.00 37.24 576 PHE A CA 1
ATOM 4564 C C . PHE A 1 576 ? -28.880 50.389 63.242 1.00 39.21 576 PHE A C 1
ATOM 4565 O O . PHE A 1 576 ? -28.176 50.732 64.192 1.00 37.00 576 PHE A O 1
ATOM 4573 N N . ASN A 1 577 ? -30.063 49.797 63.401 1.00 39.75 577 ASN A N 1
ATOM 4574 C CA . ASN A 1 577 ? -30.521 49.402 64.724 1.00 40.89 577 ASN A CA 1
ATOM 4575 C C . ASN A 1 577 ? -30.007 47.995 65.045 1.00 38.74 577 ASN A C 1
ATOM 4576 O O . ASN A 1 577 ? -29.256 47.397 64.274 1.00 40.45 577 ASN A O 1
ATOM 4581 N N . SER A 1 578 ? -30.385 47.462 66.209 1.00 37.73 578 SER A N 1
ATOM 4582 C CA . SER A 1 578 ? -29.848 46.161 66.602 1.00 41.85 578 SER A CA 1
ATOM 4583 C C . SER A 1 578 ? -30.338 45.031 65.710 1.00 44.60 578 SER A C 1
ATOM 4584 O O . SER A 1 578 ? -29.690 43.973 65.662 1.00 46.92 578 SER A O 1
ATOM 4587 N N . LYS A 1 579 ? -31.457 45.219 65.011 1.00 40.70 579 LYS A N 1
ATOM 4588 C CA . LYS A 1 579 ? -31.956 44.203 64.093 1.00 42.38 579 LYS A CA 1
ATOM 4589 C C . LYS A 1 579 ? -31.325 44.302 62.712 1.00 41.32 579 LYS A C 1
ATOM 4590 O O . LYS A 1 579 ? -31.717 43.550 61.817 1.00 42.75 579 LYS A O 1
ATOM 4596 N N . GLY A 1 580 ? -30.397 45.235 62.501 1.00 39.36 580 GLY A N 1
ATOM 4597 C CA . GLY A 1 580 ? -29.789 45.389 61.192 1.00 38.74 580 GLY A CA 1
ATOM 4598 C C . GLY A 1 580 ? -30.624 46.170 60.203 1.00 39.80 580 GLY A C 1
ATOM 4599 O O . GLY A 1 580 ? -30.422 46.037 58.996 1.00 36.11 580 GLY A O 1
ATOM 4600 N N . GLU A 1 581 ? -31.584 46.955 60.673 1.00 38.72 581 GLU A N 1
ATOM 4601 C CA . GLU A 1 581 ? -32.460 47.722 59.802 1.00 37.49 581 GLU A CA 1
ATOM 4602 C C . GLU A 1 581 ? -31.964 49.153 59.716 1.00 39.13 581 GLU A C 1
ATOM 4603 O O . GLU A 1 581 ? -31.564 49.748 60.721 1.00 40.20 581 GLU A O 1
ATOM 4609 N N . TYR A 1 582 ? -31.991 49.697 58.508 1.00 38.66 582 TYR A N 1
ATOM 4610 C CA . TYR A 1 582 ? -31.487 51.036 58.235 1.00 34.04 582 TYR A CA 1
ATOM 4611 C C . TYR A 1 582 ? -32.549 52.038 58.657 1.00 34.15 582 TYR A C 1
ATOM 4612 O O . TYR A 1 582 ? -33.643 52.075 58.081 1.00 34.43 582 TYR A O 1
ATOM 4621 N N . ILE A 1 583 ? -32.242 52.832 59.673 1.00 32.66 583 ILE A N 1
ATOM 4622 C CA . ILE A 1 583 ? -33.162 53.818 60.217 1.00 27.87 583 ILE A CA 1
ATOM 4623 C C . ILE A 1 583 ? -32.671 55.192 59.800 1.00 34.50 583 ILE A C 1
ATOM 4624 O O . ILE A 1 583 ? -31.464 55.460 59.833 1.00 32.64 583 ILE A O 1
ATOM 4629 N N . THR A 1 584 ? -33.598 56.054 59.378 1.00 33.31 584 THR A N 1
ATOM 4630 C CA . THR A 1 584 ? -33.255 57.359 58.825 1.00 29.41 584 THR A CA 1
ATOM 4631 C C . THR A 1 584 ? -34.075 58.421 59.534 1.00 29.96 584 THR A C 1
ATOM 4632 O O . THR A 1 584 ? -35.168 58.151 60.031 1.00 30.03 584 THR A O 1
ATOM 4636 N N . TYR A 1 585 ? -33.559 59.645 59.546 1.00 30.88 585 TYR A N 1
ATOM 4637 C CA . TYR A 1 585 ? -34.315 60.745 60.115 1.00 28.24 585 TYR A CA 1
ATOM 4638 C C . TYR A 1 585 ? -34.021 62.004 59.322 1.00 32.74 585 TYR A C 1
ATOM 4639 O O . TYR A 1 585 ? -32.974 62.124 58.675 1.00 29.43 585 TYR A O 1
ATOM 4648 N N . GLY A 1 586 ? -34.977 62.929 59.368 1.00 31.28 586 GLY A N 1
ATOM 4649 C CA . GLY A 1 586 ? -34.867 64.157 58.605 1.00 30.38 586 GLY A CA 1
ATOM 4650 C C . GLY A 1 586 ? -36.152 64.953 58.724 1.00 34.52 586 GLY A C 1
ATOM 4651 O O . GLY A 1 586 ? -36.923 64.785 59.682 1.00 34.16 586 GLY A O 1
ATOM 4652 N N . PHE A 1 587 ? -36.359 65.825 57.745 1.00 32.09 587 PHE A N 1
ATOM 4653 C CA . PHE A 1 587 ? -37.531 66.679 57.689 1.00 36.42 587 PHE A CA 1
ATOM 4654 C C . PHE A 1 587 ? -38.177 66.660 56.308 1.00 41.05 587 PHE A C 1
ATOM 4655 O O . PHE A 1 587 ? -37.493 66.666 55.278 1.00 38.54 587 PHE A O 1
ATOM 4663 N N . LYS A 1 588 ? -39.504 66.670 56.314 1.00 42.23 588 LYS A N 1
ATOM 4664 C CA . LYS A 1 588 ? -40.371 66.838 55.151 1.00 44.37 588 LYS A CA 1
ATOM 4665 C C . LYS A 1 588 ? -41.092 68.151 55.427 1.00 45.33 588 LYS A C 1
ATOM 4666 O O . LYS A 1 588 ? -42.098 68.169 56.139 1.00 40.45 588 LYS A O 1
ATOM 4672 N N . SER A 1 589 ? -40.545 69.247 54.911 1.00 43.94 589 SER A N 1
ATOM 4673 C CA . SER A 1 589 ? -41.042 70.596 55.185 1.00 48.84 589 SER A CA 1
ATOM 4674 C C . SER A 1 589 ? -41.019 70.768 56.699 1.00 50.81 589 SER A C 1
ATOM 4675 O O . SER A 1 589 ? -39.936 70.646 57.297 1.00 56.22 589 SER A O 1
ATOM 4678 N N . SER A 1 590 ? -42.143 70.989 57.365 1.00 52.36 590 SER A N 1
ATOM 4679 C CA . SER A 1 590 ? -42.086 71.322 58.779 1.00 54.94 590 SER A CA 1
ATOM 4680 C C . SER A 1 590 ? -42.068 70.103 59.684 1.00 49.74 590 SER A C 1
ATOM 4681 O O . SER A 1 590 ? -41.968 70.268 60.898 1.00 52.56 590 SER A O 1
ATOM 4684 N N . LEU A 1 591 ? -42.100 68.895 59.126 1.00 47.85 591 LEU A N 1
ATOM 4685 C CA . LEU A 1 591 ? -42.320 67.673 59.888 1.00 42.68 591 LEU A CA 1
ATOM 4686 C C . LEU A 1 591 ? -41.010 66.910 60.086 1.00 40.75 591 LEU A C 1
ATOM 4687 O O . LEU A 1 591 ? -40.354 66.533 59.109 1.00 36.67 591 LEU A O 1
ATOM 4692 N N . PHE A 1 592 ? -40.647 66.650 61.343 1.00 34.98 592 PHE A N 1
ATOM 4693 C CA . PHE A 1 592 ? -39.553 65.732 61.611 1.00 36.29 592 PHE A CA 1
ATOM 4694 C C . PHE A 1 592 ? -40.055 64.310 61.390 1.00 30.21 592 PHE A C 1
ATOM 4695 O O . PHE A 1 592 ? -41.179 63.988 61.758 1.00 34.00 592 PHE A O 1
ATOM 4703 N N . TYR A 1 593 ? -39.218 63.452 60.804 1.00 30.55 593 TYR A N 1
ATOM 4704 C CA . TYR A 1 593 ? -39.554 62.042 60.651 1.00 31.73 593 TYR A CA 1
ATOM 4705 C C . TYR A 1 593 ? -38.427 61.165 61.173 1.00 32.46 593 TYR A C 1
ATOM 4706 O O . TYR A 1 593 ? -37.251 61.517 61.081 1.00 33.26 593 TYR A O 1
ATOM 4715 N N . LEU A 1 594 ? -38.813 60.000 61.691 1.00 34.30 594 LEU A N 1
ATOM 4716 C CA . LEU A 1 594 ? -37.926 58.872 61.957 1.00 32.65 594 LEU A CA 1
ATOM 4717 C C . LEU A 1 594 ? -38.491 57.697 61.162 1.00 32.38 594 LEU A C 1
ATOM 4718 O O . LEU A 1 594 ? -39.670 57.362 61.312 1.00 35.44 594 LEU A O 1
ATOM 4723 N N . TYR A 1 595 ? -37.696 57.125 60.256 1.00 32.70 595 TYR A N 1
ATOM 4724 C CA . TYR A 1 595 ? -38.245 56.245 59.223 1.00 28.70 595 TYR A CA 1
ATOM 4725 C C . TYR A 1 595 ? -37.398 54.995 59.080 1.00 30.70 595 TYR A C 1
ATOM 4726 O O . TYR A 1 595 ? -36.167 55.071 58.984 1.00 35.17 595 TYR A O 1
ATOM 4735 N N . ASN A 1 596 ? -38.055 53.850 59.089 1.00 28.99 596 ASN A N 1
ATOM 4736 C CA . ASN A 1 596 ? -37.388 52.571 58.880 1.00 30.00 596 ASN A CA 1
ATOM 4737 C C . ASN A 1 596 ? -37.303 52.374 57.373 1.00 34.73 596 ASN A C 1
ATOM 4738 O O . ASN A 1 596 ? -38.300 52.041 56.724 1.00 32.46 596 ASN A O 1
ATOM 4743 N N . GLU A 1 597 ? -36.112 52.636 56.804 1.00 32.58 597 GLU A N 1
ATOM 4744 C CA . GLU A 1 597 ? -35.944 52.611 55.354 1.00 30.54 597 GLU A CA 1
ATOM 4745 C C . GLU A 1 597 ? -35.789 51.193 54.806 1.00 31.42 597 GLU A C 1
ATOM 4746 O O . GLU A 1 597 ? -36.032 50.965 53.614 1.00 34.42 597 GLU A O 1
ATOM 4752 N N . THR A 1 598 ? -35.407 50.230 55.647 1.00 33.27 598 THR A N 1
ATOM 4753 C CA . THR A 1 598 ? -35.337 48.839 55.211 1.00 34.45 598 THR A CA 1
ATOM 4754 C C . THR A 1 598 ? -36.724 48.278 54.910 1.00 34.84 598 THR A C 1
ATOM 4755 O O . THR A 1 598 ? -36.909 47.552 53.938 1.00 36.05 598 THR A O 1
ATOM 4759 N N . ASN A 1 599 ? -37.696 48.544 55.771 1.00 36.80 599 ASN A N 1
ATOM 4760 C CA . ASN A 1 599 ? -39.030 47.994 55.597 1.00 37.64 599 ASN A CA 1
ATOM 4761 C C . ASN A 1 599 ? -40.062 49.058 55.265 1.00 33.44 599 ASN A C 1
ATOM 4762 O O . ASN A 1 599 ? -41.244 48.748 55.198 1.00 32.62 599 ASN A O 1
ATOM 4767 N N . CYS A 1 600 ? -39.633 50.303 55.068 1.00 30.56 600 CYS A N 1
ATOM 4768 C CA . CYS A 1 600 ? -40.464 51.348 54.489 1.00 32.55 600 CYS A CA 1
ATOM 4769 C C . CYS A 1 600 ? -41.704 51.633 55.335 1.00 33.43 600 CYS A C 1
ATOM 4770 O O . CYS A 1 600 ? -42.829 51.575 54.854 1.00 31.62 600 CYS A O 1
ATOM 4773 N N . TYR A 1 601 ? -41.485 51.976 56.604 1.00 32.80 601 TYR A N 1
ATOM 4774 C CA . TYR A 1 601 ? -42.582 52.546 57.372 1.00 32.50 601 TYR A CA 1
ATOM 4775 C C . TYR A 1 601 ? -42.024 53.575 58.335 1.00 34.25 601 TYR A C 1
ATOM 4776 O O . TYR A 1 601 ? -40.885 53.469 58.805 1.00 33.20 601 TYR A O 1
ATOM 4785 N N . GLU A 1 602 ? -42.852 54.563 58.634 1.00 33.04 602 GLU A N 1
ATOM 4786 C CA . GLU A 1 602 ? -42.466 55.624 59.537 1.00 36.95 602 GLU A CA 1
ATOM 4787 C C . GLU A 1 602 ? -42.558 55.151 60.976 1.00 38.02 602 GLU A C 1
ATOM 4788 O O . GLU A 1 602 ? -43.556 54.544 61.376 1.00 39.02 602 GLU A O 1
ATOM 4794 N N . LEU A 1 603 ? -41.525 55.462 61.763 1.00 31.43 603 LEU A N 1
ATOM 4795 C CA . LEU A 1 603 ? -41.549 55.153 63.190 1.00 36.86 603 LEU A CA 1
ATOM 4796 C C . LEU A 1 603 ? -42.179 56.257 64.021 1.00 34.22 603 LEU A C 1
ATOM 4797 O O . LEU A 1 603 ? -42.767 55.970 65.065 1.00 32.64 603 LEU A O 1
ATOM 4802 N N . ALA A 1 604 ? -42.010 57.515 63.625 1.00 35.62 604 ALA A N 1
ATOM 4803 C CA . ALA A 1 604 ? -42.525 58.615 64.427 1.00 36.01 604 ALA A CA 1
ATOM 4804 C C . ALA A 1 604 ? -42.405 59.905 63.634 1.00 29.60 604 ALA A C 1
ATOM 4805 O O . ALA A 1 604 ? -41.686 59.983 62.637 1.00 34.82 604 ALA A O 1
ATOM 4807 N N . SER A 1 605 ? -43.137 60.915 64.079 1.00 30.39 605 SER A N 1
ATOM 4808 C CA . SER A 1 605 ? -43.094 62.187 63.384 1.00 33.76 605 SER A CA 1
ATOM 4809 C C . SER A 1 605 ? -43.462 63.284 64.363 1.00 30.28 605 SER A C 1
ATOM 4810 O O . SER A 1 605 ? -44.073 63.032 65.402 1.00 33.30 605 SER A O 1
ATOM 4813 N N . GLU A 1 606 ? -43.061 64.507 64.030 1.00 31.02 606 GLU A N 1
ATOM 4814 C CA . GLU A 1 606 ? -43.234 65.622 64.946 1.00 35.41 606 GLU A CA 1
ATOM 4815 C C . GLU A 1 606 ? -43.222 66.915 64.144 1.00 35.52 606 GLU A C 1
ATOM 4816 O O . GLU A 1 606 ? -42.375 67.099 63.267 1.00 40.90 606 GLU A O 1
ATOM 4822 N N . VAL A 1 607 ? -44.144 67.814 64.466 1.00 38.95 607 VAL A N 1
ATOM 4823 C CA . VAL A 1 607 ? -44.243 69.107 63.800 1.00 42.11 607 VAL A CA 1
ATOM 4824 C C . VAL A 1 607 ? -43.282 70.054 64.504 1.00 43.90 607 VAL A C 1
ATOM 4825 O O . VAL A 1 607 ? -43.513 70.438 65.649 1.00 43.69 607 VAL A O 1
ATOM 4829 N N . CYS A 1 608 ? -42.199 70.418 63.825 1.00 39.89 608 CYS A N 1
ATOM 4830 C CA . CYS A 1 608 ? -41.237 71.367 64.350 1.00 43.65 608 CYS A CA 1
ATOM 4831 C C . CYS A 1 608 ? -41.424 72.726 63.686 1.00 49.08 608 CYS A C 1
ATOM 4832 O O . CYS A 1 608 ? -42.389 72.961 62.947 1.00 51.16 608 CYS A O 1
ATOM 4835 N N . GLY A 1 609 ? -40.458 73.614 63.895 1.00 54.28 609 GLY A N 1
ATOM 4836 C CA . GLY A 1 609 ? -40.623 74.980 63.445 1.00 64.45 609 GLY A CA 1
ATOM 4837 C C . GLY A 1 609 ? -40.308 75.245 61.990 1.00 68.91 609 GLY A C 1
ATOM 4838 O O . GLY A 1 609 ? -39.395 76.023 61.702 1.00 74.07 609 GLY A O 1
ATOM 4839 N N . GLY A 1 610 ? -41.103 74.663 61.079 1.00 67.74 610 GLY A N 1
ATOM 4840 C CA . GLY A 1 610 ? -41.073 74.956 59.653 1.00 67.20 610 GLY A CA 1
ATOM 4841 C C . GLY A 1 610 ? -39.693 75.185 59.071 1.00 77.67 610 GLY A C 1
ATOM 4842 O O . GLY A 1 610 ? -39.181 74.354 58.309 1.00 74.68 610 GLY A O 1
ATOM 4843 N N . SER A 1 611 ? -39.075 76.314 59.447 1.00 76.28 611 SER A N 1
ATOM 4844 C CA . SER A 1 611 ? -37.654 76.521 59.183 1.00 75.99 611 SER A CA 1
ATOM 4845 C C . SER A 1 611 ? -36.786 75.523 59.945 1.00 74.51 611 SER A C 1
ATOM 4846 O O . SER A 1 611 ? -35.697 75.165 59.466 1.00 70.86 611 SER A O 1
ATOM 4849 N N . HIS A 1 612 ? -37.259 75.062 61.106 1.00 70.45 612 HIS A N 1
ATOM 4850 C CA . HIS A 1 612 ? -36.565 74.118 62.000 1.00 70.68 612 HIS A CA 1
ATOM 4851 C C . HIS A 1 612 ? -35.064 74.413 62.080 1.00 64.63 612 HIS A C 1
ATOM 4852 O O . HIS A 1 612 ? -34.210 73.568 61.805 1.00 64.26 612 HIS A O 1
ATOM 4859 N N . ARG A 1 613 ? -34.758 75.649 62.473 1.00 59.01 613 ARG A N 1
ATOM 4860 C CA . ARG A 1 613 ? -33.367 76.073 62.477 1.00 64.26 613 ARG A CA 1
ATOM 4861 C C . ARG A 1 613 ? -32.572 75.400 63.593 1.00 58.21 613 ARG A C 1
ATOM 4862 O O . ARG A 1 613 ? -31.396 75.063 63.394 1.00 57.37 613 ARG A O 1
ATOM 4870 N N . LEU A 1 614 ? -33.188 75.149 64.751 1.00 44.58 614 LEU A N 1
ATOM 4871 C CA . LEU A 1 614 ? -32.467 74.566 65.884 1.00 42.09 614 LEU A CA 1
ATOM 4872 C C . LEU A 1 614 ? -33.179 73.318 66.381 1.00 40.50 614 LEU A C 1
ATOM 4873 O O . LEU A 1 614 ? -34.300 73.403 66.890 1.00 35.44 614 LEU A O 1
ATOM 4878 N N . TRP A 1 615 ? -32.495 72.180 66.297 1.00 34.40 615 TRP A N 1
ATOM 4879 C CA . TRP A 1 615 ? -33.047 70.901 66.706 1.00 33.55 615 TRP A CA 1
ATOM 4880 C C . TRP A 1 615 ? -31.890 69.961 67.025 1.00 32.47 615 TRP A C 1
ATOM 4881 O O . TRP A 1 615 ? -30.753 70.165 66.597 1.00 31.52 615 TRP A O 1
ATOM 4892 N N . ASN A 1 616 ? -32.200 68.915 67.766 1.00 31.33 616 ASN A N 1
ATOM 4893 C CA . ASN A 1 616 ? -31.200 67.936 68.131 1.00 30.95 616 ASN A CA 1
ATOM 4894 C C . ASN A 1 616 ? -31.947 66.661 68.464 1.00 34.11 616 ASN A C 1
ATOM 4895 O O . ASN A 1 616 ? -33.063 66.703 69.001 1.00 39.80 616 ASN A O 1
ATOM 4900 N N . LEU A 1 617 ? -31.349 65.544 68.102 1.00 35.38 617 LEU A N 1
ATOM 4901 C CA . LEU A 1 617 ? -31.880 64.219 68.360 1.00 40.05 617 LEU A CA 1
ATOM 4902 C C . LEU A 1 617 ? -30.854 63.453 69.177 1.00 40.81 617 LEU A C 1
ATOM 4903 O O . LEU A 1 617 ? -29.665 63.518 68.880 1.00 39.55 617 LEU A O 1
ATOM 4908 N N . ALA A 1 618 ? -31.295 62.730 70.205 1.00 38.53 618 ALA A N 1
ATOM 4909 C CA . ALA A 1 618 ? -30.363 61.939 70.998 1.00 36.33 618 ALA A CA 1
ATOM 4910 C C . ALA A 1 618 ? -30.964 60.575 71.299 1.00 41.03 618 ALA A C 1
ATOM 4911 O O . ALA A 1 618 ? -32.179 60.441 71.484 1.00 40.89 618 ALA A O 1
ATOM 4913 N N . LYS A 1 619 ? -30.105 59.559 71.349 1.00 39.39 619 LYS A N 1
ATOM 4914 C CA . LYS A 1 619 ? -30.546 58.222 71.708 1.00 44.62 619 LYS A CA 1
ATOM 4915 C C . LYS A 1 619 ? -30.608 58.086 73.220 1.00 48.43 619 LYS A C 1
ATOM 4916 O O . LYS A 1 619 ? -29.722 58.553 73.939 1.00 53.13 619 LYS A O 1
ATOM 4922 N N . ILE A 1 620 ? -31.695 57.488 73.703 1.00 46.55 620 ILE A N 1
ATOM 4923 C CA . ILE A 1 620 ? -31.897 57.234 75.121 1.00 48.49 620 ILE A CA 1
ATOM 4924 C C . ILE A 1 620 ? -32.345 55.787 75.240 1.00 52.28 620 ILE A C 1
ATOM 4925 O O . ILE A 1 620 ? -32.800 55.174 74.270 1.00 52.63 620 ILE A O 1
ATOM 4930 N N . THR A 1 621 ? -32.230 55.244 76.446 1.00 56.88 621 THR A N 1
ATOM 4931 C CA . THR A 1 621 ? -32.665 53.869 76.642 1.00 59.23 621 THR A CA 1
ATOM 4932 C C . THR A 1 621 ? -34.162 53.811 76.410 1.00 57.07 621 THR A C 1
ATOM 4933 O O . THR A 1 621 ? -34.920 54.587 77.001 1.00 57.79 621 THR A O 1
ATOM 4937 N N . ASP A 1 622 ? -34.558 52.957 75.467 1.00 58.75 622 ASP A N 1
ATOM 4938 C CA . ASP A 1 622 ? -35.935 52.750 75.037 1.00 61.55 622 ASP A CA 1
ATOM 4939 C C . ASP A 1 622 ? -36.449 53.838 74.103 1.00 55.71 622 ASP A C 1
ATOM 4940 O O . ASP A 1 622 ? -37.671 54.034 73.995 1.00 54.97 622 ASP A O 1
ATOM 4945 N N . GLY A 1 623 ? -35.560 54.536 73.399 1.00 52.88 623 GLY A N 1
ATOM 4946 C CA . GLY A 1 623 ? -36.005 55.435 72.353 1.00 45.17 623 GLY A CA 1
ATOM 4947 C C . GLY A 1 623 ? -35.062 56.568 71.997 1.00 44.94 623 GLY A C 1
ATOM 4948 O O . GLY A 1 623 ? -33.838 56.405 71.935 1.00 43.87 623 GLY A O 1
ATOM 4949 N N . HIS A 1 624 ? -35.650 57.726 71.733 1.00 39.34 624 HIS A N 1
ATOM 4950 C CA . HIS A 1 624 ? -34.916 58.926 71.408 1.00 39.39 624 HIS A CA 1
ATOM 4951 C C . HIS A 1 624 ? -35.601 60.098 72.081 1.00 37.72 624 HIS A C 1
ATOM 4952 O O . HIS A 1 624 ? -36.792 60.046 72.400 1.00 40.74 624 HIS A O 1
ATOM 4959 N N . VAL A 1 625 ? -34.835 61.168 72.263 1.00 36.51 625 VAL A N 1
ATOM 4960 C CA . VAL A 1 625 ? -35.352 62.479 72.624 1.00 36.83 625 VAL A CA 1
ATOM 4961 C C . VAL A 1 625 ? -35.061 63.433 71.481 1.00 36.14 625 VAL A C 1
ATOM 4962 O O . VAL A 1 625 ? -33.916 63.540 71.031 1.00 37.62 625 VAL A O 1
ATOM 4966 N N . LEU A 1 626 ? -36.084 64.146 71.044 1.00 34.68 626 LEU A N 1
ATOM 4967 C CA . LEU A 1 626 ? -35.962 65.180 70.034 1.00 32.52 626 LEU A CA 1
ATOM 4968 C C . LEU A 1 626 ? -36.152 66.515 70.730 1.00 34.27 626 LEU A C 1
ATOM 4969 O O . LEU A 1 626 ? -37.166 66.719 71.406 1.00 38.95 626 LEU A O 1
ATOM 4974 N N . MET A 1 627 ? -35.174 67.403 70.582 1.00 35.32 627 MET A N 1
ATOM 4975 C CA . MET A 1 627 ? -35.195 68.752 71.133 1.00 34.09 627 MET A CA 1
ATOM 4976 C C . MET A 1 627 ? -35.298 69.730 69.973 1.00 34.11 627 MET A C 1
ATOM 4977 O O . MET A 1 627 ? -34.656 69.529 68.935 1.00 33.85 627 MET A O 1
ATOM 4982 N N . TYR A 1 628 ? -36.128 70.765 70.118 1.00 32.30 628 TYR A N 1
ATOM 4983 C CA . TYR A 1 628 ? -36.228 71.757 69.050 1.00 36.85 628 TYR A CA 1
ATOM 4984 C C . TYR A 1 628 ? -36.919 73.009 69.566 1.00 39.35 628 TYR A C 1
ATOM 4985 O O . TYR A 1 628 ? -37.681 72.975 70.535 1.00 34.84 628 TYR A O 1
ATOM 4994 N N . ILE A 1 629 ? -36.679 74.109 68.859 1.00 43.24 629 ILE A N 1
ATOM 4995 C CA . ILE A 1 629 ? -37.299 75.395 69.147 1.00 44.09 629 ILE A CA 1
ATOM 4996 C C . ILE A 1 629 ? -38.433 75.603 68.156 1.00 38.81 629 ILE A C 1
ATOM 4997 O O . ILE A 1 629 ? -38.222 75.538 66.944 1.00 42.85 629 ILE A O 1
ATOM 5002 N N . LYS A 1 630 ? -39.636 75.857 68.659 1.00 46.01 630 LYS A N 1
ATOM 5003 C CA . LYS A 1 630 ? -40.757 76.186 67.788 1.00 48.15 630 LYS A CA 1
ATOM 5004 C C . LYS A 1 630 ? -41.558 77.295 68.444 1.00 45.83 630 LYS A C 1
ATOM 5005 O O . LYS A 1 630 ? -41.960 77.169 69.604 1.00 45.80 630 LYS A O 1
ATOM 5011 N N . ALA A 1 631 ? -41.780 78.374 67.696 1.00 54.01 631 ALA A N 1
ATOM 5012 C CA . ALA A 1 631 ? -42.640 79.478 68.114 1.00 53.73 631 ALA A CA 1
ATOM 5013 C C . ALA A 1 631 ? -42.278 79.934 69.527 1.00 47.77 631 ALA A C 1
ATOM 5014 O O . ALA A 1 631 ? -43.096 79.924 70.439 1.00 46.24 631 ALA A O 1
ATOM 5016 N N . SER A 1 632 ? -41.005 80.291 69.700 1.00 52.08 632 SER A N 1
ATOM 5017 C CA . SER A 1 632 ? -40.501 80.837 70.963 1.00 49.22 632 SER A CA 1
ATOM 5018 C C . SER A 1 632 ? -40.685 79.861 72.121 1.00 46.53 632 SER A C 1
ATOM 5019 O O . SER A 1 632 ? -40.791 80.269 73.282 1.00 49.03 632 SER A O 1
ATOM 5022 N N . ARG A 1 633 ? -40.754 78.568 71.816 1.00 42.85 633 ARG A N 1
ATOM 5023 C CA . ARG A 1 633 ? -40.803 77.531 72.833 1.00 44.54 633 ARG A CA 1
ATOM 5024 C C . ARG A 1 633 ? -39.696 76.514 72.592 1.00 43.13 633 ARG A C 1
ATOM 5025 O O . ARG A 1 633 ? -39.420 76.149 71.445 1.00 39.01 633 ARG A O 1
ATOM 5033 N N . PHE A 1 634 ? -39.098 76.033 73.681 1.00 36.79 634 PHE A N 1
ATOM 5034 C CA . PHE A 1 634 ? -38.209 74.879 73.648 1.00 39.89 634 PHE A CA 1
ATOM 5035 C C . PHE A 1 634 ? -39.039 73.629 73.934 1.00 39.93 634 PHE A C 1
ATOM 5036 O O . PHE A 1 634 ? -39.655 73.528 75.002 1.00 38.56 634 PHE A O 1
ATOM 5044 N N . HIS A 1 635 ? -39.051 72.685 72.984 1.00 34.30 635 HIS A N 1
ATOM 5045 C CA . HIS A 1 635 ? -39.848 71.460 73.053 1.00 36.60 635 HIS A CA 1
ATOM 5046 C C . HIS A 1 635 ? -38.978 70.229 73.290 1.00 38.35 635 HIS A C 1
ATOM 5047 O O . HIS A 1 635 ? -37.903 70.088 72.697 1.00 37.16 635 HIS A O 1
ATOM 5054 N N . LEU A 1 636 ? -39.466 69.316 74.125 1.00 37.95 636 LEU A N 1
ATOM 5055 C CA . LEU A 1 636 ? -38.860 68.002 74.296 1.00 38.70 636 LEU A CA 1
ATOM 5056 C C . LEU A 1 636 ? -39.874 66.948 73.893 1.00 40.63 636 LEU A C 1
ATOM 5057 O O . LEU A 1 636 ? -40.909 66.796 74.548 1.00 41.51 636 LEU A O 1
ATOM 5062 N N . ARG A 1 637 ? -39.560 66.189 72.859 1.00 41.92 637 ARG A N 1
ATOM 5063 C CA . ARG A 1 637 ? -40.404 65.088 72.427 1.00 38.96 637 ARG A CA 1
ATOM 5064 C C . ARG A 1 637 ? -39.639 63.798 72.675 1.00 38.55 637 ARG A C 1
ATOM 5065 O O . ARG A 1 637 ? -38.541 63.611 72.138 1.00 42.83 637 ARG A O 1
ATOM 5073 N N . LYS A 1 638 ? -40.197 62.929 73.502 1.00 37.50 638 LYS A N 1
ATOM 5074 C CA . LYS A 1 638 ? -39.614 61.618 73.735 1.00 42.57 638 LYS A CA 1
ATOM 5075 C C . LYS A 1 638 ? -40.283 60.627 72.796 1.00 39.53 638 LYS A C 1
ATOM 5076 O O . LYS A 1 638 ? -41.510 60.587 72.702 1.00 38.48 638 LYS A O 1
ATOM 5082 N N . ILE A 1 639 ? -39.478 59.872 72.069 1.00 39.10 639 ILE A N 1
ATOM 5083 C CA . ILE A 1 639 ? -39.971 58.948 71.064 1.00 38.81 639 ILE A CA 1
ATOM 5084 C C . ILE A 1 639 ? -39.651 57.559 71.586 1.00 44.16 639 ILE A C 1
ATOM 5085 O O . ILE A 1 639 ? -38.524 57.070 71.451 1.00 42.77 639 ILE A O 1
ATOM 5090 N N . TYR A 1 640 ? -40.633 56.929 72.211 1.00 45.95 640 TYR A N 1
ATOM 5091 C CA . TYR A 1 640 ? -40.393 55.643 72.836 1.00 49.02 640 TYR A CA 1
ATOM 5092 C C . TYR A 1 640 ? -40.520 54.536 71.809 1.00 45.07 640 TYR A C 1
ATOM 5093 O O . TYR A 1 640 ? -41.321 54.628 70.876 1.00 45.20 640 TYR A O 1
ATOM 5102 N N . ASN A 1 641 ? -39.736 53.476 71.998 1.00 45.71 641 ASN A N 1
ATOM 5103 C CA . ASN A 1 641 ? -39.964 52.265 71.226 1.00 47.25 641 ASN A CA 1
ATOM 5104 C C . ASN A 1 641 ? -41.389 51.803 71.449 1.00 51.18 641 ASN A C 1
ATOM 5105 O O . ASN A 1 641 ? -41.932 51.936 72.552 1.00 49.83 641 ASN A O 1
ATOM 5110 N N . SER A 1 642 ? -42.011 51.305 70.379 1.00 48.75 642 SER A N 1
ATOM 5111 C CA . SER A 1 642 ? -43.407 50.912 70.472 1.00 48.03 642 SER A CA 1
ATOM 5112 C C . SER A 1 642 ? -43.582 49.840 71.536 1.00 41.69 642 SER A C 1
ATOM 5113 O O . SER A 1 642 ? -42.713 48.986 71.731 1.00 42.53 642 SER A O 1
ATOM 5116 N N . ILE A 1 643 ? -44.712 49.906 72.239 1.00 47.09 643 ILE A N 1
ATOM 5117 C CA . ILE A 1 643 ? -45.033 48.870 73.206 1.00 45.70 643 ILE A CA 1
ATOM 5118 C C . ILE A 1 643 ? -45.247 47.505 72.556 1.00 46.06 643 ILE A C 1
ATOM 5119 O O . ILE A 1 643 ? -45.116 46.482 73.236 1.00 47.48 643 ILE A O 1
ATOM 5124 N N . VAL A 1 644 ? -45.546 47.444 71.256 1.00 42.72 644 VAL A N 1
ATOM 5125 C CA . VAL A 1 644 ? -45.628 46.150 70.568 1.00 35.48 644 VAL A CA 1
ATOM 5126 C C . VAL A 1 644 ? -44.737 46.201 69.334 1.00 38.96 644 VAL A C 1
ATOM 5127 O O . VAL A 1 644 ? -44.245 47.285 68.987 1.00 39.22 644 VAL A O 1
ATOM 5131 N N . PRO A 1 645 ? -44.445 45.075 68.675 1.00 37.34 645 PRO A N 1
ATOM 5132 C CA . PRO A 1 645 ? -43.696 45.145 67.406 1.00 35.78 645 PRO A CA 1
ATOM 5133 C C . PRO A 1 645 ? -44.402 46.039 66.389 1.00 33.38 645 PRO A C 1
ATOM 5134 O O . PRO A 1 645 ? -45.611 46.267 66.452 1.00 33.49 645 PRO A O 1
ATOM 5138 N N . GLU A 1 646 ? -43.610 46.596 65.477 1.00 35.59 646 GLU A N 1
ATOM 5139 C CA . GLU A 1 646 ? -44.153 47.520 64.491 1.00 35.15 646 GLU A CA 1
ATOM 5140 C C . GLU A 1 646 ? -45.050 46.795 63.499 1.00 34.41 646 GLU A C 1
ATOM 5141 O O . GLU A 1 646 ? -46.108 47.316 63.113 1.00 35.20 646 GLU A O 1
ATOM 5147 N N . THR A 1 647 ? -44.647 45.591 63.079 1.00 35.68 647 THR A N 1
ATOM 5148 C CA . THR A 1 647 ? -45.383 44.825 62.085 1.00 38.64 647 THR A CA 1
ATOM 5149 C C . THR A 1 647 ? -45.492 43.359 62.490 1.00 38.82 647 THR A C 1
ATOM 5150 O O . THR A 1 647 ? -44.633 42.819 63.194 1.00 38.34 647 THR A O 1
ATOM 5154 N N . LEU A 1 648 ? -46.555 42.713 62.011 1.00 32.27 648 LEU A N 1
ATOM 5155 C CA . LEU A 1 648 ? -46.645 41.261 62.027 1.00 32.19 648 LEU A CA 1
ATOM 5156 C C . LEU A 1 648 ? -46.204 40.647 60.713 1.00 32.31 648 LEU A C 1
ATOM 5157 O O . LEU A 1 648 ? -45.805 39.482 60.691 1.00 34.15 648 LEU A O 1
ATOM 5162 N N . GLU A 1 649 ? -46.349 41.387 59.608 1.00 35.01 649 GLU A N 1
ATOM 5163 C CA . GLU A 1 649 ? -45.685 41.122 58.337 1.00 32.05 649 GLU A CA 1
ATOM 5164 C C . GLU A 1 649 ? -45.213 42.457 57.783 1.00 33.88 649 GLU A C 1
ATOM 5165 O O . GLU A 1 649 ? -45.937 43.456 57.853 1.00 36.67 649 GLU A O 1
ATOM 5171 N N . ASN A 1 650 ? -44.007 42.480 57.222 1.00 33.37 650 ASN A N 1
ATOM 5172 C CA . ASN A 1 650 ? -43.520 43.745 56.691 1.00 34.95 650 ASN A CA 1
ATOM 5173 C C . ASN A 1 650 ? -44.238 44.146 55.404 1.00 32.45 650 ASN A C 1
ATOM 5174 O O . ASN A 1 650 ? -44.479 45.336 55.192 1.00 30.05 650 ASN A O 1
ATOM 5179 N N . GLY A 1 651 ? -44.602 43.176 54.563 1.00 28.28 651 GLY A N 1
ATOM 5180 C CA . GLY A 1 651 ? -45.321 43.423 53.332 1.00 29.97 651 GLY A CA 1
ATOM 5181 C C . GLY A 1 651 ? -44.396 43.619 52.140 1.00 37.00 651 GLY A C 1
ATOM 5182 O O . GLY A 1 651 ? -43.174 43.752 52.261 1.00 31.34 651 GLY A O 1
ATOM 5183 N N . VAL A 1 652 ? -45.012 43.638 50.959 1.00 32.80 652 VAL A N 1
ATOM 5184 C CA . VAL A 1 652 ? -44.314 43.887 49.706 1.00 28.97 652 VAL A CA 1
ATOM 5185 C C . VAL A 1 652 ? -44.955 45.105 49.052 1.00 32.38 652 VAL A C 1
ATOM 5186 O O . VAL A 1 652 ? -45.490 45.980 49.742 1.00 34.42 652 VAL A O 1
ATOM 5190 N N . HIS A 1 653 ? -44.864 45.206 47.731 1.00 33.47 653 HIS A N 1
ATOM 5191 C CA . HIS A 1 653 ? -45.524 46.289 47.013 1.00 28.61 653 HIS A CA 1
ATOM 5192 C C . HIS A 1 653 ? -47.032 46.234 47.227 1.00 32.30 653 HIS A C 1
ATOM 5193 O O . HIS A 1 653 ? -47.623 45.159 47.344 1.00 33.02 653 HIS A O 1
ATOM 5200 N N . GLY A 1 654 ? -47.661 47.404 47.228 1.00 30.94 654 GLY A N 1
ATOM 5201 C CA . GLY A 1 654 ? -49.099 47.510 47.269 1.00 31.41 654 GLY A CA 1
ATOM 5202 C C . GLY A 1 654 ? -49.733 47.797 45.926 1.00 36.16 654 GLY A C 1
ATOM 5203 O O . GLY A 1 654 ? -50.922 48.147 45.891 1.00 29.46 654 GLY A O 1
ATOM 5204 N N . ARG A 1 655 ? -48.967 47.701 44.828 1.00 31.56 655 ARG A N 1
ATOM 5205 C CA . ARG A 1 655 ? -49.457 47.794 43.450 1.00 32.56 655 ARG A CA 1
ATOM 5206 C C . ARG A 1 655 ? -48.885 46.626 42.668 1.00 33.85 655 ARG A C 1
ATOM 5207 O O . ARG A 1 655 ? -48.045 45.861 43.170 1.00 29.83 655 ARG A O 1
ATOM 5215 N N . GLU A 1 656 ? -49.291 46.557 41.402 1.00 31.70 656 GLU A N 1
ATOM 5216 C CA . GLU A 1 656 ? -48.911 45.465 40.514 1.00 33.80 656 GLU A CA 1
ATOM 5217 C C . GLU A 1 656 ? -47.400 45.255 40.454 1.00 34.62 656 GLU A C 1
ATOM 5218 O O . GLU A 1 656 ? -46.621 46.209 40.331 1.00 29.49 656 GLU A O 1
ATOM 5224 N N . ILE A 1 657 ? -47.007 43.981 40.462 1.00 31.89 657 ILE A N 1
ATOM 5225 C CA . ILE A 1 657 ? -45.628 43.551 40.288 1.00 31.10 657 ILE A CA 1
ATOM 5226 C C . ILE A 1 657 ? -45.514 43.119 38.833 1.00 36.01 657 ILE A C 1
ATOM 5227 O O . ILE A 1 657 ? -46.026 42.062 38.451 1.00 38.58 657 ILE A O 1
ATOM 5232 N N . ARG A 1 658 ? -44.857 43.961 38.015 1.00 33.63 658 ARG A N 1
ATOM 5233 C CA . ARG A 1 658 ? -44.721 43.759 36.573 1.00 30.41 658 ARG A CA 1
ATOM 5234 C C . ARG A 1 658 ? -43.562 42.837 36.200 1.00 33.30 658 ARG A C 1
ATOM 5235 O O . ARG A 1 658 ? -43.562 42.270 35.101 1.00 32.87 658 ARG A O 1
ATOM 5243 N N . ASP A 1 659 ? -42.556 42.692 37.061 1.00 30.79 659 ASP A N 1
ATOM 5244 C CA . ASP A 1 659 ? -41.476 41.776 36.742 1.00 27.69 659 ASP A CA 1
ATOM 5245 C C . ASP A 1 659 ? -40.796 41.350 38.033 1.00 31.18 659 ASP A C 1
ATOM 5246 O O . ASP A 1 659 ? -40.903 42.016 39.069 1.00 30.25 659 ASP A O 1
ATOM 5251 N N . ILE A 1 660 ? -40.115 40.211 37.951 1.00 32.89 660 ILE A N 1
ATOM 5252 C CA . ILE A 1 660 ? -39.416 39.579 39.065 1.00 28.15 660 ILE A CA 1
ATOM 5253 C C . ILE A 1 660 ? -38.129 39.006 38.489 1.00 36.98 660 ILE A C 1
ATOM 5254 O O . ILE A 1 660 ? -38.139 38.457 37.381 1.00 36.97 660 ILE A O 1
ATOM 5259 N N . SER A 1 661 ? -37.013 39.144 39.217 1.00 33.69 661 SER A N 1
ATOM 5260 C CA . SER A 1 661 ? -35.774 38.509 38.783 1.00 33.89 661 SER A CA 1
ATOM 5261 C C . SER A 1 661 ? -35.005 37.991 39.987 1.00 37.60 661 SER A C 1
ATOM 5262 O O . SER A 1 661 ? -34.844 38.700 40.987 1.00 33.75 661 SER A O 1
ATOM 5265 N N . ILE A 1 662 ? -34.563 36.742 39.890 1.00 35.10 662 ILE A N 1
ATOM 5266 C CA . ILE A 1 662 ? -33.736 36.110 40.900 1.00 37.26 662 ILE A CA 1
ATOM 5267 C C . ILE A 1 662 ? -32.274 36.227 40.479 1.00 36.65 662 ILE A C 1
ATOM 5268 O O . ILE A 1 662 ? -31.926 36.033 39.303 1.00 34.72 662 ILE A O 1
ATOM 5273 N N . CYS A 1 663 ? -31.420 36.574 41.432 1.00 39.09 663 CYS A N 1
ATOM 5274 C CA . CYS A 1 663 ? -29.993 36.683 41.157 1.00 41.79 663 CYS A CA 1
ATOM 5275 C C . CYS A 1 663 ? -29.448 35.295 40.867 1.00 42.16 663 CYS A C 1
ATOM 5276 O O . CYS A 1 663 ? -29.600 34.394 41.701 1.00 44.93 663 CYS A O 1
ATOM 5279 N N . PRO A 1 664 ? -28.848 35.068 39.709 1.00 41.18 664 PRO A N 1
ATOM 5280 C CA . PRO A 1 664 ? -28.447 33.707 39.346 1.00 45.31 664 PRO A CA 1
ATOM 5281 C C . PRO A 1 664 ? -27.306 33.190 40.209 1.00 56.54 664 PRO A C 1
ATOM 5282 O O . PRO A 1 664 ? -26.503 33.952 40.760 1.00 50.81 664 PRO A O 1
ATOM 5286 N N . VAL A 1 665 ? -27.302 31.866 40.379 1.00 62.01 665 VAL A N 1
ATOM 5287 C CA . VAL A 1 665 ? -26.221 31.187 41.075 1.00 65.89 665 VAL A CA 1
ATOM 5288 C C . VAL A 1 665 ? -24.905 31.419 40.334 1.00 68.95 665 VAL A C 1
ATOM 5289 O O . VAL A 1 665 ? -24.868 31.557 39.105 1.00 66.16 665 VAL A O 1
ATOM 5293 N N . SER A 1 666 ? -23.813 31.468 41.091 1.00 76.21 666 SER A N 1
ATOM 5294 C CA . SER A 1 666 ? -22.513 31.829 40.547 1.00 81.81 666 SER A CA 1
ATOM 5295 C C . SER A 1 666 ? -21.431 30.980 41.198 1.00 86.18 666 SER A C 1
ATOM 5296 O O . SER A 1 666 ? -21.659 30.305 42.210 1.00 79.36 666 SER A O 1
ATOM 5299 N N . ASN A 1 667 ? -20.242 31.009 40.586 1.00 93.93 667 ASN A N 1
ATOM 5300 C CA . ASN A 1 667 ? -19.016 30.512 41.207 1.00 95.10 667 ASN A CA 1
ATOM 5301 C C . ASN A 1 667 ? -18.320 31.554 42.077 1.00 94.69 667 ASN A C 1
ATOM 5302 O O . ASN A 1 667 ? -17.319 31.226 42.726 1.00 94.88 667 ASN A O 1
ATOM 5307 N N . THR A 1 668 ? -18.819 32.790 42.111 1.00 98.40 668 THR A N 1
ATOM 5308 C CA . THR A 1 668 ? -18.187 33.833 42.904 1.00 95.76 668 THR A CA 1
ATOM 5309 C C . THR A 1 668 ? -18.488 33.592 44.385 1.00 92.65 668 THR A C 1
ATOM 5310 O O . THR A 1 668 ? -19.190 32.647 44.763 1.00 93.09 668 THR A O 1
ATOM 5314 N N . ASN A 1 669 ? -17.962 34.466 45.239 1.00 92.24 669 ASN A N 1
ATOM 5315 C CA . ASN A 1 669 ? -18.081 34.274 46.684 1.00 91.86 669 ASN A CA 1
ATOM 5316 C C . ASN A 1 669 ? -19.264 35.064 47.250 1.00 84.77 669 ASN A C 1
ATOM 5317 O O . ASN A 1 669 ? -19.114 36.084 47.930 1.00 80.42 669 ASN A O 1
ATOM 5322 N N . THR A 1 670 ? -20.463 34.555 46.966 1.00 79.86 670 THR A N 1
ATOM 5323 C CA . THR A 1 670 ? -21.660 35.047 47.634 1.00 72.57 670 THR A CA 1
ATOM 5324 C C . THR A 1 670 ? -21.619 34.637 49.104 1.00 71.76 670 THR A C 1
ATOM 5325 O O . THR A 1 670 ? -21.220 33.517 49.443 1.00 74.68 670 THR A O 1
ATOM 5329 N N . ASN A 1 671 ? -22.011 35.562 49.978 1.00 66.52 671 ASN A N 1
ATOM 5330 C CA . ASN A 1 671 ? -21.825 35.382 51.413 1.00 67.28 671 ASN A CA 1
ATOM 5331 C C . ASN A 1 671 ? -22.661 34.206 51.927 1.00 68.73 671 ASN A C 1
ATOM 5332 O O . ASN A 1 671 ? -23.734 33.896 51.402 1.00 67.90 671 ASN A O 1
ATOM 5337 N N . ASP A 1 672 ? -22.140 33.539 52.963 1.00 73.83 672 ASP A N 1
ATOM 5338 C CA . ASP A 1 672 ? -22.767 32.324 53.481 1.00 74.36 672 ASP A CA 1
ATOM 5339 C C . ASP A 1 672 ? -24.141 32.574 54.090 1.00 71.91 672 ASP A C 1
ATOM 5340 O O . ASP A 1 672 ? -24.933 31.633 54.184 1.00 73.56 672 ASP A O 1
ATOM 5345 N N . ASN A 1 673 ? -24.443 33.804 54.520 1.00 71.22 673 ASN A N 1
ATOM 5346 C CA . ASN A 1 673 ? -25.758 34.069 55.107 1.00 65.63 673 ASN A CA 1
ATOM 5347 C C . ASN A 1 673 ? -26.879 33.824 54.107 1.00 65.53 673 ASN A C 1
ATOM 5348 O O . ASN A 1 673 ? -27.984 33.411 54.488 1.00 66.26 673 ASN A O 1
ATOM 5353 N N . PHE A 1 674 ? -26.611 34.052 52.826 1.00 65.31 674 PHE A N 1
ATOM 5354 C CA . PHE A 1 674 ? -27.620 33.897 51.789 1.00 61.42 674 PHE A CA 1
ATOM 5355 C C . PHE A 1 674 ? -27.745 32.457 51.300 1.00 57.53 674 PHE A C 1
ATOM 5356 O O . PHE A 1 674 ? -28.521 32.200 50.376 1.00 54.54 674 PHE A O 1
ATOM 5364 N N . LYS A 1 675 ? -27.013 31.521 51.917 1.00 64.49 675 LYS A N 1
ATOM 5365 C CA . LYS A 1 675 ? -26.888 30.159 51.394 1.00 61.66 675 LYS A CA 1
ATOM 5366 C C . LYS A 1 675 ? -28.210 29.404 51.386 1.00 54.39 675 LYS A C 1
ATOM 5367 O O . LYS A 1 675 ? -28.395 28.503 50.560 1.00 49.24 675 LYS A O 1
ATOM 5373 N N . ASP A 1 676 ? -29.129 29.732 52.293 1.00 52.24 676 ASP A N 1
ATOM 5374 C CA . ASP A 1 676 ? -30.383 28.996 52.399 1.00 50.58 676 ASP A CA 1
ATOM 5375 C C . ASP A 1 676 ? -31.483 29.558 51.496 1.00 52.19 676 ASP A C 1
ATOM 5376 O O . ASP A 1 676 ? -32.645 29.127 51.593 1.00 44.16 676 ASP A O 1
ATOM 5381 N N . GLY A 1 677 ? -31.152 30.475 50.611 1.00 48.53 677 GLY A N 1
ATOM 5382 C CA . GLY A 1 677 ? -32.165 31.127 49.807 1.00 49.24 677 GLY A CA 1
ATOM 5383 C C . GLY A 1 677 ? -31.589 31.825 48.628 1.00 45.17 677 GLY A C 1
ATOM 5384 O O . GLY A 1 677 ? -30.555 31.417 48.100 1.00 48.11 677 GLY A O 1
ATOM 5385 N N . HIS A 1 678 ? -32.263 32.897 48.212 1.00 42.71 678 HIS A N 1
ATOM 5386 C CA . HIS A 1 678 ? -31.877 33.623 47.013 1.00 41.24 678 HIS A CA 1
ATOM 5387 C C . HIS A 1 678 ? -32.213 35.092 47.159 1.00 41.33 678 HIS A C 1
ATOM 5388 O O . HIS A 1 678 ? -33.274 35.448 47.679 1.00 41.53 678 HIS A O 1
ATOM 5395 N N . ILE A 1 679 ? -31.335 35.922 46.627 1.00 37.83 679 ILE A N 1
ATOM 5396 C CA . ILE A 1 679 ? -31.581 37.346 46.475 1.00 34.84 679 ILE A CA 1
ATOM 5397 C C . ILE A 1 679 ? -32.428 37.556 45.228 1.00 39.07 679 ILE A C 1
ATOM 5398 O O . ILE A 1 679 ? -32.226 36.881 44.207 1.00 37.23 679 ILE A O 1
ATOM 5403 N N . PHE A 1 680 ? -33.407 38.460 45.302 1.00 35.06 680 PHE A N 1
ATOM 5404 C CA . PHE A 1 680 ? -34.243 38.700 44.133 1.00 35.68 680 PHE A CA 1
ATOM 5405 C C . PHE A 1 680 ? -34.810 40.115 44.180 1.00 33.45 680 PHE A C 1
ATOM 5406 O O . PHE A 1 680 ? -34.751 40.808 45.201 1.00 29.93 680 PHE A O 1
ATOM 5414 N N . CYS A 1 681 ? -35.354 40.523 43.037 1.00 25.23 681 CYS A N 1
ATOM 5415 C CA . CYS A 1 681 ? -35.929 41.833 42.796 1.00 29.29 681 CYS A CA 1
ATOM 5416 C C . CYS A 1 681 ? -37.383 41.699 42.367 1.00 35.46 681 CYS A C 1
ATOM 5417 O O . CYS A 1 681 ? -37.732 40.793 41.601 1.00 33.55 681 CYS A O 1
ATOM 5420 N N . THR A 1 682 ? -38.212 42.631 42.817 1.00 32.52 682 THR A N 1
ATOM 5421 C CA . THR A 1 682 ? -39.546 42.832 42.276 1.00 32.03 682 THR A CA 1
ATOM 5422 C C . THR A 1 682 ? -39.618 44.251 41.740 1.00 32.44 682 THR A C 1
ATOM 5423 O O . THR A 1 682 ? -39.039 45.174 42.326 1.00 31.51 682 THR A O 1
ATOM 5427 N N . ALA A 1 683 ? -40.312 44.414 40.617 1.00 30.13 683 ALA A N 1
ATOM 5428 C CA . ALA A 1 683 ? -40.431 45.693 39.936 1.00 24.91 683 ALA A CA 1
ATOM 5429 C C . ALA A 1 683 ? -41.908 46.004 39.751 1.00 30.80 683 ALA A C 1
ATOM 5430 O O . ALA A 1 683 ? -42.646 45.215 39.141 1.00 31.10 683 ALA A O 1
ATOM 5432 N N . SER A 1 684 ? -42.330 47.161 40.238 1.00 25.61 684 SER A N 1
ATOM 5433 C CA . SER A 1 684 ? -43.741 47.410 40.440 1.00 30.01 684 SER A CA 1
ATOM 5434 C C . SER A 1 684 ? -44.203 48.660 39.702 1.00 31.69 684 SER A C 1
ATOM 5435 O O . SER A 1 684 ? -43.416 49.568 39.380 1.00 33.02 684 SER A O 1
ATOM 5438 N N . GLU A 1 685 ? -45.517 48.707 39.464 1.00 34.33 685 GLU A N 1
ATOM 5439 C CA . GLU A 1 685 ? -46.131 49.918 38.942 1.00 29.86 685 GLU A CA 1
ATOM 5440 C C . GLU A 1 685 ? -46.041 51.073 39.939 1.00 30.21 685 GLU A C 1
ATOM 5441 O O . GLU A 1 685 ? -46.256 52.226 39.552 1.00 26.75 685 GLU A O 1
ATOM 5447 N N . ASP A 1 686 ? -45.690 50.802 41.213 1.00 29.79 686 ASP A N 1
ATOM 5448 C CA . ASP A 1 686 ? -45.472 51.892 42.165 1.00 30.18 686 ASP A CA 1
ATOM 5449 C C . ASP A 1 686 ? -44.142 52.643 41.914 1.00 30.29 686 ASP A C 1
ATOM 5450 O O . ASP A 1 686 ? -43.813 53.566 42.657 1.00 28.79 686 ASP A O 1
ATOM 5455 N N . THR A 1 687 ? -43.401 52.268 40.868 1.00 29.04 687 THR A N 1
ATOM 5456 C CA . THR A 1 687 ? -42.178 52.885 40.330 1.00 31.68 687 THR A CA 1
ATOM 5457 C C . THR A 1 687 ? -40.937 52.483 41.119 1.00 31.34 687 THR A C 1
ATOM 5458 O O . THR A 1 687 ? -39.882 53.052 40.876 1.00 32.68 687 THR A O 1
ATOM 5462 N N . THR A 1 688 ? -41.021 51.533 42.043 1.00 28.31 688 THR A N 1
ATOM 5463 C CA . THR A 1 688 ? -39.875 51.123 42.832 1.00 24.59 688 THR A CA 1
ATOM 5464 C C . THR A 1 688 ? -39.428 49.726 42.417 1.00 32.27 688 THR A C 1
ATOM 5465 O O . THR A 1 688 ? -40.210 48.929 41.872 1.00 30.95 688 THR A O 1
ATOM 5469 N N . ILE A 1 689 ? -38.154 49.443 42.685 1.00 28.85 689 ILE A N 1
ATOM 5470 C CA . ILE A 1 689 ? -37.593 48.100 42.621 1.00 29.29 689 ILE A CA 1
ATOM 5471 C C . ILE A 1 689 ? -37.259 47.707 44.054 1.00 31.79 689 ILE A C 1
ATOM 5472 O O . ILE A 1 689 ? -36.559 48.451 44.751 1.00 31.14 689 ILE A O 1
ATOM 5477 N N . LYS A 1 690 ? -37.781 46.575 44.516 1.00 29.08 690 LYS A N 1
ATOM 5478 C CA . LYS A 1 690 ? -37.505 46.090 45.868 1.00 30.65 690 LYS A CA 1
ATOM 5479 C C . LYS A 1 690 ? -36.575 44.894 45.783 1.00 30.26 690 LYS A C 1
ATOM 5480 O O . LYS A 1 690 ? -36.852 43.929 45.061 1.00 36.55 690 LYS A O 1
ATOM 5486 N N . LEU A 1 691 ? -35.474 44.973 46.507 1.00 32.53 691 LEU A N 1
ATOM 5487 C CA . LEU A 1 691 ? -34.437 43.951 46.539 1.00 31.94 691 LEU A CA 1
ATOM 5488 C C . LEU A 1 691 ? -34.555 43.245 47.876 1.00 30.59 691 LEU A C 1
ATOM 5489 O O . LEU A 1 691 ? -34.471 43.885 48.924 1.00 33.70 691 LEU A O 1
ATOM 5494 N N . GLY A 1 692 ? -34.784 41.949 47.835 1.00 30.52 692 GLY A N 1
ATOM 5495 C CA . GLY A 1 692 ? -34.970 41.188 49.036 1.00 31.96 692 GLY A CA 1
ATOM 5496 C C . GLY A 1 692 ? -34.385 39.804 48.898 1.00 37.37 692 GLY A C 1
ATOM 5497 O O . GLY A 1 692 ? -33.521 39.557 48.049 1.00 38.50 692 GLY A O 1
ATOM 5498 N N . TYR A 1 693 ? -34.881 38.889 49.720 1.00 36.30 693 TYR A N 1
ATOM 5499 C CA . TYR A 1 693 ? -34.390 37.530 49.783 1.00 36.24 693 TYR A CA 1
ATOM 5500 C C . TYR A 1 693 ? -35.553 36.629 50.166 1.00 37.28 693 TYR A C 1
ATOM 5501 O O . TYR A 1 693 ? -36.462 37.046 50.903 1.00 33.72 693 TYR A O 1
ATOM 5510 N N . PHE A 1 694 ? -35.514 35.383 49.686 1.00 33.17 694 PHE A N 1
ATOM 5511 C CA . PHE A 1 694 ? -36.450 34.381 50.172 1.00 37.94 694 PHE A CA 1
ATOM 5512 C C . PHE A 1 694 ? -35.712 33.111 50.564 1.00 39.74 694 PHE A C 1
ATOM 5513 O O . PHE A 1 694 ? -34.698 32.745 49.967 1.00 41.16 694 PHE A O 1
ATOM 5521 N N . ASN A 1 695 ? -36.238 32.452 51.591 1.00 39.85 695 ASN A N 1
ATOM 5522 C CA . ASN A 1 695 ? -35.718 31.167 52.035 1.00 43.56 695 ASN A CA 1
ATOM 5523 C C . ASN A 1 695 ? -36.228 30.048 51.131 1.00 43.08 695 ASN A C 1
ATOM 5524 O O . ASN A 1 695 ? -37.433 29.938 50.883 1.00 43.59 695 ASN A O 1
ATOM 5529 N N . ASN A 1 696 ? -35.312 29.184 50.688 1.00 46.70 696 ASN A N 1
ATOM 5530 C CA . ASN A 1 696 ? -35.657 28.124 49.742 1.00 46.84 696 ASN A CA 1
ATOM 5531 C C . ASN A 1 696 ? -36.648 27.134 50.328 1.00 50.29 696 ASN A C 1
ATOM 5532 O O . ASN A 1 696 ? -37.482 26.581 49.604 1.00 49.20 696 ASN A O 1
ATOM 5537 N N . ARG A 1 697 ? -36.544 26.861 51.624 1.00 47.50 697 ARG A N 1
ATOM 5538 C CA . ARG A 1 697 ? -37.396 25.850 52.235 1.00 49.95 697 ARG A CA 1
ATOM 5539 C C . ARG A 1 697 ? -38.787 26.397 52.541 1.00 47.47 697 ARG A C 1
ATOM 5540 O O . ARG A 1 697 ? -39.798 25.738 52.278 1.00 50.96 697 ARG A O 1
ATOM 5548 N N . THR A 1 698 ? -38.851 27.582 53.135 1.00 46.02 698 THR A N 1
ATOM 5549 C CA . THR A 1 698 ? -40.084 28.138 53.671 1.00 45.28 698 THR A CA 1
ATOM 5550 C C . THR A 1 698 ? -40.737 29.178 52.767 1.00 45.01 698 THR A C 1
ATOM 5551 O O . THR A 1 698 ? -41.885 29.547 53.018 1.00 46.04 698 THR A O 1
ATOM 5555 N N . GLY A 1 699 ? -40.025 29.700 51.760 1.00 48.42 699 GLY A N 1
ATOM 5556 C CA . GLY A 1 699 ? -40.538 30.794 50.955 1.00 42.68 699 GLY A CA 1
ATOM 5557 C C . GLY A 1 699 ? -40.735 32.088 51.714 1.00 42.49 699 GLY A C 1
ATOM 5558 O O . GLY A 1 699 ? -41.368 33.010 51.190 1.00 40.71 699 GLY A O 1
ATOM 5559 N N . LYS A 1 700 ? -40.234 32.172 52.944 1.00 39.44 700 LYS A N 1
ATOM 5560 C CA . LYS A 1 700 ? -40.307 33.403 53.716 1.00 41.92 700 LYS A CA 1
ATOM 5561 C C . LYS A 1 700 ? -39.467 34.482 53.043 1.00 40.77 700 LYS A C 1
ATOM 5562 O O . LYS A 1 700 ? -38.360 34.222 52.564 1.00 37.36 700 LYS A O 1
ATOM 5568 N N . VAL A 1 701 ? -40.006 35.693 52.987 1.00 37.10 701 VAL A N 1
ATOM 5569 C CA . VAL A 1 701 ? -39.404 36.780 52.231 1.00 39.99 701 VAL A CA 1
ATOM 5570 C C . VAL A 1 701 ? -38.929 37.839 53.209 1.00 38.00 701 VAL A C 1
ATOM 5571 O O . VAL A 1 701 ? -39.660 38.205 54.134 1.00 40.46 701 VAL A O 1
ATOM 5575 N N . GLN A 1 702 ? -37.721 38.357 52.988 1.00 36.75 702 GLN A N 1
ATOM 5576 C CA . GLN A 1 702 ? -37.236 39.496 53.749 1.00 43.15 702 GLN A CA 1
ATOM 5577 C C . GLN A 1 702 ? -36.847 40.611 52.788 1.00 40.56 702 GLN A C 1
ATOM 5578 O O . GLN A 1 702 ? -36.313 40.353 51.698 1.00 37.79 702 GLN A O 1
ATOM 5584 N N . ASN A 1 703 ? -37.117 41.844 53.204 1.00 36.94 703 ASN A N 1
ATOM 5585 C CA . ASN A 1 703 ? -36.752 43.034 52.452 1.00 35.26 703 ASN A CA 1
ATOM 5586 C C . ASN A 1 703 ? -35.371 43.520 52.837 1.00 39.33 703 ASN A C 1
ATOM 5587 O O . ASN A 1 703 ? -34.954 43.430 53.999 1.00 41.65 703 ASN A O 1
ATOM 5592 N N . PHE A 1 704 ? -34.670 44.067 51.851 1.00 35.05 704 PHE A N 1
ATOM 5593 C CA . PHE A 1 704 ? -33.465 44.835 52.122 1.00 35.01 704 PHE A CA 1
ATOM 5594 C C . PHE A 1 704 ? -33.655 46.289 51.726 1.00 34.43 704 PHE A C 1
ATOM 5595 O O . PHE A 1 704 ? -33.548 47.172 52.585 1.00 34.55 704 PHE A O 1
ATOM 5603 N N . TRP A 1 705 ? -33.967 46.555 50.461 1.00 26.95 705 TRP A N 1
ATOM 5604 C CA . TRP A 1 705 ? -33.934 47.901 49.928 1.00 31.12 705 TRP A CA 1
ATOM 5605 C C . TRP A 1 705 ? -35.104 48.129 48.976 1.00 32.44 705 TRP A C 1
ATOM 5606 O O . TRP A 1 705 ? -35.547 47.214 48.276 1.00 32.28 705 TRP A O 1
ATOM 5617 N N . THR A 1 706 ? -35.541 49.381 48.904 1.00 30.07 706 THR A N 1
ATOM 5618 C CA . THR A 1 706 ? -36.538 49.845 47.946 1.00 31.05 706 THR A CA 1
ATOM 5619 C C . THR A 1 706 ? -35.837 50.918 47.118 1.00 30.94 706 THR A C 1
ATOM 5620 O O . THR A 1 706 ? -35.607 52.024 47.615 1.00 31.94 706 THR A O 1
ATOM 5624 N N . GLN A 1 707 ? -35.443 50.588 45.886 1.00 28.88 707 GLN A N 1
ATOM 5625 C CA . GLN A 1 707 ? -34.728 51.530 45.020 1.00 27.18 707 GLN A CA 1
ATOM 5626 C C . GLN A 1 707 ? -35.699 52.467 44.291 1.00 32.41 707 GLN A C 1
ATOM 5627 O O . GLN A 1 707 ? -36.657 52.005 43.658 1.00 29.38 707 GLN A O 1
ATOM 5633 N N . ARG A 1 708 ? -35.442 53.784 44.335 1.00 33.07 708 ARG A N 1
ATOM 5634 C CA . ARG A 1 708 ? -36.452 54.747 43.889 1.00 33.13 708 ARG A CA 1
ATOM 5635 C C . ARG A 1 708 ? -36.062 55.582 42.674 1.00 31.79 708 ARG A C 1
ATOM 5636 O O . ARG A 1 708 ? -36.773 56.533 42.358 1.00 34.76 708 ARG A O 1
ATOM 5644 N N . LYS A 1 709 ? -34.993 55.249 41.962 1.00 32.44 709 LYS A N 1
ATOM 5645 C CA . LYS A 1 709 ? -34.572 56.088 40.839 1.00 30.23 709 LYS A CA 1
ATOM 5646 C C . LYS A 1 709 ? -35.672 56.253 39.782 1.00 35.77 709 LYS A C 1
ATOM 5647 O O . LYS A 1 709 ? -35.891 57.365 39.277 1.00 31.52 709 LYS A O 1
ATOM 5653 N N . HIS A 1 710 ? -36.382 55.172 39.432 1.00 33.73 710 HIS A N 1
ATOM 5654 C CA . HIS A 1 710 ? -37.349 55.266 38.332 1.00 34.75 710 HIS A CA 1
ATOM 5655 C C . HIS A 1 710 ? -38.443 56.280 38.637 1.00 34.61 710 HIS A C 1
ATOM 5656 O O . HIS A 1 710 ? -38.944 56.379 39.768 1.00 34.69 710 HIS A O 1
ATOM 5663 N N . VAL A 1 711 ? -38.793 57.052 37.615 1.00 37.44 711 VAL A N 1
ATOM 5664 C CA . VAL A 1 711 ? -39.844 58.060 37.721 1.00 38.83 711 VAL A CA 1
ATOM 5665 C C . VAL A 1 711 ? -41.247 57.510 37.463 1.00 35.34 711 VAL A C 1
ATOM 5666 O O . VAL A 1 711 ? -42.232 58.087 37.939 1.00 40.21 711 VAL A O 1
ATOM 5670 N N . SER A 1 712 ? -41.377 56.410 36.738 1.00 35.31 712 SER A N 1
ATOM 5671 C CA . SER A 1 712 ? -42.699 55.903 36.405 1.00 40.79 712 SER A CA 1
ATOM 5672 C C . SER A 1 712 ? -42.693 54.396 36.594 1.00 39.63 712 SER A C 1
ATOM 5673 O O . SER A 1 712 ? -41.681 53.804 36.996 1.00 33.77 712 SER A O 1
ATOM 5676 N N . GLY A 1 713 ? -43.835 53.778 36.305 1.00 33.50 713 GLY A N 1
ATOM 5677 C CA . GLY A 1 713 ? -44.022 52.387 36.678 1.00 31.08 713 GLY A CA 1
ATOM 5678 C C . GLY A 1 713 ? -43.063 51.472 35.942 1.00 30.43 713 GLY A C 1
ATOM 5679 O O . GLY A 1 713 ? -42.845 51.608 34.740 1.00 34.29 713 GLY A O 1
ATOM 5680 N N . LEU A 1 714 ? -42.517 50.501 36.674 1.00 31.77 714 LEU A N 1
ATOM 5681 C CA . LEU A 1 714 ? -41.544 49.579 36.103 1.00 32.36 714 LEU A CA 1
ATOM 5682 C C . LEU A 1 714 ? -42.195 48.665 35.065 1.00 32.71 714 LEU A C 1
ATOM 5683 O O . LEU A 1 714 ? -43.351 48.281 35.177 1.00 35.24 714 LEU A O 1
ATOM 5688 N N . GLN A 1 715 ? -41.424 48.293 34.063 1.00 38.45 715 GLN A N 1
ATOM 5689 C CA . GLN A 1 715 ? -41.842 47.322 33.065 1.00 41.59 715 GLN A CA 1
ATOM 5690 C C . GLN A 1 715 ? -41.083 46.015 33.195 1.00 37.83 715 GLN A C 1
ATOM 5691 O O . GLN A 1 715 ? -41.675 44.930 33.146 1.00 38.45 715 GLN A O 1
ATOM 5697 N N . ARG A 1 716 ? -39.766 46.110 33.317 1.00 33.56 716 ARG A N 1
ATOM 5698 C CA . ARG A 1 716 ? -38.872 44.967 33.306 1.00 34.15 716 ARG A CA 1
ATOM 5699 C C . ARG A 1 716 ? -37.792 45.159 34.352 1.00 37.09 716 ARG A C 1
ATOM 5700 O O . ARG A 1 716 ? -37.401 46.289 34.658 1.00 37.02 716 ARG A O 1
ATOM 5708 N N . CYS A 1 717 ? -37.325 44.044 34.900 1.00 34.79 717 CYS A N 1
ATOM 5709 C CA . CYS A 1 717 ? -36.072 43.978 35.637 1.00 35.58 717 CYS A CA 1
ATOM 5710 C C . CYS A 1 717 ? -35.533 42.584 35.404 1.00 39.38 717 CYS A C 1
ATOM 5711 O O . CYS A 1 717 ? -36.289 41.604 35.411 1.00 36.86 717 CYS A O 1
ATOM 5714 N N . GLN A 1 718 ? -34.240 42.500 35.147 1.00 34.95 718 GLN A N 1
ATOM 5715 C CA . GLN A 1 718 ? -33.674 41.191 34.913 1.00 40.15 718 GLN A CA 1
ATOM 5716 C C . GLN A 1 718 ? -32.227 41.214 35.374 1.00 37.32 718 GLN A C 1
ATOM 5717 O O . GLN A 1 718 ? -31.468 42.116 35.009 1.00 41.64 718 GLN A O 1
ATOM 5723 N N . PHE A 1 719 ? -31.865 40.256 36.216 1.00 36.71 719 PHE A N 1
ATOM 5724 C CA . PHE A 1 719 ? -30.459 40.015 36.479 1.00 37.44 719 PHE A CA 1
ATOM 5725 C C . PHE A 1 719 ? -29.854 39.395 35.231 1.00 40.09 719 PHE A C 1
ATOM 5726 O O . PHE A 1 719 ? -30.199 38.268 34.863 1.00 39.11 719 PHE A O 1
ATOM 5734 N N . ILE A 1 720 ? -28.985 40.147 34.556 1.00 38.44 720 ILE A N 1
ATOM 5735 C CA . ILE A 1 720 ? -28.340 39.632 33.356 1.00 40.16 720 ILE A CA 1
ATOM 5736 C C . ILE A 1 720 ? -27.126 38.767 33.669 1.00 41.88 720 ILE A C 1
ATOM 5737 O O . ILE A 1 720 ? -26.683 38.016 32.797 1.00 47.15 720 ILE A O 1
ATOM 5742 N N . ASN A 1 721 ? -26.581 38.838 34.881 1.00 41.59 721 ASN A N 1
ATOM 5743 C CA . ASN A 1 721 ? -25.638 37.830 35.374 1.00 41.33 721 ASN A CA 1
ATOM 5744 C C . ASN A 1 721 ? -25.631 37.918 36.899 1.00 46.11 721 ASN A C 1
ATOM 5745 O O . ASN A 1 721 ? -26.556 38.486 37.494 1.00 43.00 721 ASN A O 1
ATOM 5750 N N . HIS A 1 722 ? -24.590 37.360 37.530 1.00 43.12 722 HIS A N 1
ATOM 5751 C CA . HIS A 1 722 ? -24.560 37.257 38.988 1.00 47.25 722 HIS A CA 1
ATOM 5752 C C . HIS A 1 722 ? -24.438 38.605 39.690 1.00 44.56 722 HIS A C 1
ATOM 5753 O O . HIS A 1 722 ? -24.804 38.703 40.863 1.00 45.00 722 HIS A O 1
ATOM 5760 N N . LYS A 1 723 ? -23.951 39.651 39.021 1.00 46.29 723 LYS A N 1
ATOM 5761 C CA . LYS A 1 723 ? -23.807 40.935 39.693 1.00 46.78 723 LYS A CA 1
ATOM 5762 C C . LYS A 1 723 ? -24.368 42.131 38.930 1.00 43.38 723 LYS A C 1
ATOM 5763 O O . LYS A 1 723 ? -24.262 43.258 39.428 1.00 42.01 723 LYS A O 1
ATOM 5769 N N . LEU A 1 724 ? -24.965 41.931 37.756 1.00 39.68 724 LEU A N 1
ATOM 5770 C CA . LEU A 1 724 ? -25.526 43.022 36.973 1.00 37.68 724 LEU A CA 1
ATOM 5771 C C . LEU A 1 724 ? -27.022 42.805 36.786 1.00 38.64 724 LEU A C 1
ATOM 5772 O O . LEU A 1 724 ? -27.499 41.673 36.650 1.00 40.41 724 LEU A O 1
ATOM 5777 N N . MET A 1 725 ? -27.761 43.906 36.772 1.00 39.34 725 MET A N 1
ATOM 5778 C CA . MET A 1 725 ? -29.206 43.869 36.675 1.00 35.56 725 MET A CA 1
ATOM 5779 C C . MET A 1 725 ? -29.662 45.078 35.879 1.00 35.45 725 MET A C 1
ATOM 5780 O O . MET A 1 725 ? -29.177 46.188 36.103 1.00 38.43 725 MET A O 1
ATOM 5785 N N . ILE A 1 726 ? -30.586 44.867 34.951 1.00 32.67 726 ILE A N 1
ATOM 5786 C CA . ILE A 1 726 ? -31.115 45.937 34.116 1.00 33.59 726 ILE A CA 1
ATOM 5787 C C . ILE A 1 726 ? -32.607 46.059 34.387 1.00 32.98 726 ILE A C 1
ATOM 5788 O O . ILE A 1 726 ? -33.310 45.046 34.481 1.00 32.28 726 ILE A O 1
ATOM 5793 N N . SER A 1 727 ? -33.070 47.280 34.539 1.00 32.35 727 SER A N 1
ATOM 5794 C CA . SER A 1 727 ? -34.461 47.585 34.716 1.00 36.06 727 SER A CA 1
ATOM 5795 C C . SER A 1 727 ? -34.885 48.645 33.722 1.00 35.51 727 SER A C 1
ATOM 5796 O O . SER A 1 727 ? -34.088 49.401 33.299 1.00 39.34 727 SER A O 1
ATOM 5799 N N . SER A 1 728 ? -36.149 48.687 33.358 1.00 34.20 728 SER A N 1
ATOM 5800 C CA . SER A 1 728 ? -36.644 49.703 32.471 1.00 36.66 728 SER A CA 1
ATOM 5801 C C . SER A 1 728 ? -38.067 50.017 32.793 1.00 37.47 728 SER A C 1
ATOM 5802 O O . SER A 1 728 ? -38.745 49.202 33.324 1.00 39.29 728 SER A O 1
ATOM 5805 N N . SER A 1 729 ? -38.503 51.223 32.493 1.00 39.67 729 SER A N 1
ATOM 5806 C CA . SER A 1 729 ? -39.838 51.663 32.851 1.00 45.59 729 SER A CA 1
ATOM 5807 C C . SER A 1 729 ? -40.638 52.311 31.733 1.00 58.94 729 SER A C 1
ATOM 5808 O O . SER A 1 729 ? -41.512 51.702 31.162 1.00 56.71 729 SER A O 1
ATOM 5811 N N . ALA A 1 730 ? -40.343 53.589 31.507 1.00 60.73 730 ALA A N 1
ATOM 5812 C CA . ALA A 1 730 ? -40.882 54.438 30.443 1.00 63.75 730 ALA A CA 1
ATOM 5813 C C . ALA A 1 730 ? -40.059 55.688 30.560 1.00 66.76 730 ALA A C 1
ATOM 5814 O O . ALA A 1 730 ? -39.199 55.764 31.426 1.00 64.80 730 ALA A O 1
ATOM 5816 N N . ARG A 1 731 ? -40.293 56.661 29.708 1.00 64.66 731 ARG A N 1
ATOM 5817 C CA . ARG A 1 731 ? -39.343 57.740 29.517 1.00 59.90 731 ARG A CA 1
ATOM 5818 C C . ARG A 1 731 ? -37.972 57.184 29.317 1.00 63.68 731 ARG A C 1
ATOM 5819 O O . ARG A 1 731 ? -36.990 57.742 29.754 1.00 63.00 731 ARG A O 1
ATOM 5827 N N . GLU A 1 732 ? -37.924 56.077 28.617 1.00 56.89 732 GLU A N 1
ATOM 5828 C CA . GLU A 1 732 ? -36.674 55.544 28.177 1.00 55.35 732 GLU A CA 1
ATOM 5829 C C . GLU A 1 732 ? -35.754 55.382 29.317 1.00 52.72 732 GLU A C 1
ATOM 5830 O O . GLU A 1 732 ? -34.557 55.390 29.153 1.00 53.71 732 GLU A O 1
ATOM 5836 N N . GLU A 1 733 ? -36.324 55.232 30.485 1.00 47.49 733 GLU A N 1
ATOM 5837 C CA . GLU A 1 733 ? -35.548 54.863 31.613 1.00 41.69 733 GLU A CA 1
ATOM 5838 C C . GLU A 1 733 ? -35.097 53.426 31.480 1.00 37.97 733 GLU A C 1
ATOM 5839 O O . GLU A 1 733 ? -35.865 52.533 31.625 1.00 44.93 733 GLU A O 1
ATOM 5845 N N . LEU A 1 734 ? -33.832 53.215 31.211 1.00 38.96 734 LEU A N 1
ATOM 5846 C CA . LEU A 1 734 ? -33.241 51.926 31.341 1.00 36.37 734 LEU A CA 1
ATOM 5847 C C . LEU A 1 734 ? -31.988 52.130 32.150 1.00 38.12 734 LEU A C 1
ATOM 5848 O O . LEU A 1 734 ? -31.206 52.974 31.830 1.00 36.84 734 LEU A O 1
ATOM 5853 N N . PHE A 1 735 ? -31.835 51.355 33.216 1.00 35.88 735 PHE A N 1
ATOM 5854 C CA . PHE A 1 735 ? -30.730 51.498 34.167 1.00 35.66 735 PHE A CA 1
ATOM 5855 C C . PHE A 1 735 ? -29.994 50.181 34.313 1.00 36.51 735 PHE A C 1
ATOM 5856 O O . PHE A 1 735 ? -30.616 49.148 34.587 1.00 37.53 735 PHE A O 1
ATOM 5864 N N . LEU A 1 736 ? -28.675 50.232 34.230 1.00 33.30 736 LEU A N 1
ATOM 5865 C CA . LEU A 1 736 ? -27.842 49.091 34.565 1.00 34.89 736 LEU A CA 1
ATOM 5866 C C . LEU A 1 736 ? -27.420 49.244 36.019 1.00 42.19 736 LEU A C 1
ATOM 5867 O O . LEU A 1 736 ? -26.933 50.306 36.420 1.00 40.98 736 LEU A O 1
ATOM 5872 N N . TRP A 1 737 ? -27.655 48.206 36.813 1.00 40.03 737 TRP A N 1
ATOM 5873 C CA . TRP A 1 737 ? -27.351 48.210 38.234 1.00 37.57 737 TRP A CA 1
ATOM 5874 C C . TRP A 1 737 ? -26.252 47.202 38.517 1.00 39.77 737 TRP A C 1
ATOM 5875 O O . TRP A 1 737 ? -26.118 46.192 37.817 1.00 37.33 737 TRP A O 1
ATOM 5886 N N . GLU A 1 738 ? -25.473 47.470 39.560 1.00 38.25 738 GLU A N 1
ATOM 5887 C CA . GLU A 1 738 ? -24.484 46.513 40.033 1.00 40.59 738 GLU A CA 1
ATOM 5888 C C . GLU A 1 738 ? -24.822 46.100 41.454 1.00 36.18 738 GLU A C 1
ATOM 5889 O O . GLU A 1 738 ? -25.034 46.952 42.328 1.00 36.95 738 GLU A O 1
ATOM 5895 N N . LEU A 1 739 ? -24.859 44.799 41.677 1.00 36.80 739 LEU A N 1
ATOM 5896 C CA . LEU A 1 739 ? -25.192 44.221 42.964 1.00 33.83 739 LEU A CA 1
ATOM 5897 C C . LEU A 1 739 ? -23.915 43.748 43.639 1.00 39.97 739 LEU A C 1
ATOM 5898 O O . LEU A 1 739 ? -23.014 43.224 42.979 1.00 38.19 739 LEU A O 1
ATOM 5903 N N . ASN A 1 740 ? -23.853 43.914 44.957 1.00 36.30 740 ASN A N 1
ATOM 5904 C CA . ASN A 1 740 ? -22.769 43.376 45.769 1.00 34.54 740 ASN A CA 1
ATOM 5905 C C . ASN A 1 740 ? -23.400 42.554 46.877 1.00 39.29 740 ASN A C 1
ATOM 5906 O O . ASN A 1 740 ? -24.224 43.068 47.647 1.00 37.06 740 ASN A O 1
ATOM 5911 N N . ASP A 1 741 ? -23.049 41.277 46.933 1.00 36.03 741 ASP A N 1
ATOM 5912 C CA . ASP A 1 741 ? -23.550 40.388 47.967 1.00 41.17 741 ASP A CA 1
ATOM 5913 C C . ASP A 1 741 ? -22.403 39.764 48.772 1.00 44.25 741 ASP A C 1
ATOM 5914 O O . ASP A 1 741 ? -22.509 38.632 49.246 1.00 43.24 741 ASP A O 1
ATOM 5919 N N . LYS A 1 742 ? -21.305 40.500 48.958 1.00 38.86 742 LYS A N 1
ATOM 5920 C CA . LYS A 1 742 ? -20.141 39.905 49.612 1.00 48.55 742 LYS A CA 1
ATOM 5921 C C . LYS A 1 742 ? -20.160 40.042 51.118 1.00 43.90 742 LYS A C 1
ATOM 5922 O O . LYS A 1 742 ? -19.477 39.278 51.796 1.00 46.90 742 LYS A O 1
ATOM 5928 N N . TYR A 1 743 ? -20.964 40.949 51.660 1.00 43.15 743 TYR A N 1
ATOM 5929 C CA . TYR A 1 743 ? -20.970 41.169 53.091 1.00 37.28 743 TYR A CA 1
ATOM 5930 C C . TYR A 1 743 ? -22.041 40.328 53.782 1.00 46.36 743 TYR A C 1
ATOM 5931 O O . TYR A 1 743 ? -22.827 39.618 53.149 1.00 47.04 743 TYR A O 1
ATOM 5940 N N . ASN A 1 744 ? -22.074 40.423 55.113 1.00 45.05 744 ASN A N 1
ATOM 5941 C CA . ASN A 1 744 ? -22.685 39.395 55.946 1.00 46.33 744 ASN A CA 1
ATOM 5942 C C . ASN A 1 744 ? -24.193 39.540 56.067 1.00 52.68 744 ASN A C 1
ATOM 5943 O O . ASN A 1 744 ? -24.899 38.542 56.240 1.00 53.88 744 ASN A O 1
ATOM 5948 N N . LYS A 1 745 ? -24.711 40.759 56.078 1.00 44.09 745 LYS A N 1
ATOM 5949 C CA . LYS A 1 745 ? -26.105 40.908 56.447 1.00 42.71 745 LYS A CA 1
ATOM 5950 C C . LYS A 1 745 ? -27.026 41.263 55.296 1.00 43.47 745 LYS A C 1
ATOM 5951 O O . LYS A 1 745 ? -28.187 40.866 55.319 1.00 47.74 745 LYS A O 1
ATOM 5957 N N . ARG A 1 746 ? -26.543 41.958 54.273 1.00 40.88 746 ARG A N 1
ATOM 5958 C CA . ARG A 1 746 ? -27.455 42.459 53.261 1.00 39.29 746 ARG A CA 1
ATOM 5959 C C . ARG A 1 746 ? -26.683 42.655 51.974 1.00 39.37 746 ARG A C 1
ATOM 5960 O O . ARG A 1 746 ? -25.477 42.910 52.011 1.00 41.85 746 ARG A O 1
ATOM 5968 N N . PRO A 1 747 ? -27.342 42.537 50.837 1.00 41.12 747 PRO A N 1
ATOM 5969 C CA . PRO A 1 747 ? -26.715 42.960 49.585 1.00 33.68 747 PRO A CA 1
ATOM 5970 C C . PRO A 1 747 ? -26.823 44.465 49.451 1.00 31.45 747 PRO A C 1
ATOM 5971 O O . PRO A 1 747 ? -27.607 45.126 50.138 1.00 33.14 747 PRO A O 1
ATOM 5975 N N . TYR A 1 748 ? -26.028 44.992 48.538 1.00 33.47 748 TYR A N 1
ATOM 5976 C CA . TYR A 1 748 ? -26.021 46.400 48.184 1.00 32.33 748 TYR A CA 1
ATOM 5977 C C . TYR A 1 748 ? -26.205 46.521 46.676 1.00 36.20 748 TYR A C 1
ATOM 5978 O O . TYR A 1 748 ? -25.821 45.619 45.926 1.00 35.96 748 TYR A O 1
ATOM 5987 N N . MET A 1 749 ? -26.823 47.618 46.223 1.00 35.21 749 MET A N 1
ATOM 5988 C CA . MET A 1 749 ? -27.030 47.810 44.792 1.00 34.00 749 MET A CA 1
ATOM 5989 C C . MET A 1 749 ? -26.861 49.275 44.427 1.00 31.37 749 MET A C 1
ATOM 5990 O O . MET A 1 749 ? -27.324 50.155 45.146 1.00 31.59 749 MET A O 1
ATOM 5995 N N . THR A 1 750 ? -26.206 49.542 43.303 1.00 33.90 750 THR A N 1
ATOM 5996 C CA . THR A 1 750 ? -26.009 50.923 42.898 1.00 34.17 750 THR A CA 1
ATOM 5997 C C . THR A 1 750 ? -26.124 51.029 41.386 1.00 33.74 750 THR A C 1
ATOM 5998 O O . THR A 1 750 ? -25.978 50.052 40.653 1.00 39.16 750 THR A O 1
ATOM 6002 N N . ILE A 1 751 ? -26.416 52.233 40.923 1.00 38.73 751 ILE A N 1
ATOM 6003 C CA . ILE A 1 751 ? -26.581 52.447 39.497 1.00 40.70 751 ILE A CA 1
ATOM 6004 C C . ILE A 1 751 ? -25.204 52.443 38.850 1.00 46.40 751 ILE A C 1
ATOM 6005 O O . ILE A 1 751 ? -24.262 53.072 39.347 1.00 47.03 751 ILE A O 1
ATOM 6010 N N . ARG A 1 752 ? -25.050 51.701 37.764 1.00 46.37 752 ARG A N 1
ATOM 6011 C CA . ARG A 1 752 ? -23.779 51.841 37.081 1.00 44.15 752 ARG A CA 1
ATOM 6012 C C . ARG A 1 752 ? -23.870 52.776 35.894 1.00 45.91 752 ARG A C 1
ATOM 6013 O O . ARG A 1 752 ? -22.967 53.584 35.697 1.00 47.71 752 ARG A O 1
ATOM 6021 N N . GLN A 1 753 ? -24.965 52.742 35.143 1.00 44.12 753 GLN A N 1
ATOM 6022 C CA . GLN A 1 753 ? -25.137 53.706 34.073 1.00 40.68 753 GLN A CA 1
ATOM 6023 C C . GLN A 1 753 ? -26.580 53.688 33.606 1.00 41.37 753 GLN A C 1
ATOM 6024 O O . GLN A 1 753 ? -27.259 52.664 33.697 1.00 42.92 753 GLN A O 1
ATOM 6030 N N . ALA A 1 754 ? -27.036 54.824 33.098 1.00 42.68 754 ALA A N 1
ATOM 6031 C CA . ALA A 1 754 ? -28.352 54.950 32.501 1.00 40.22 754 ALA A CA 1
ATOM 6032 C C . ALA A 1 754 ? -28.209 54.978 30.985 1.00 46.13 754 ALA A C 1
ATOM 6033 O O . ALA A 1 754 ? -27.193 55.433 30.457 1.00 48.18 754 ALA A O 1
ATOM 6035 N N . LEU A 1 755 ? -29.218 54.460 30.293 1.00 44.57 755 LEU A N 1
ATOM 6036 C CA . LEU A 1 755 ? -29.175 54.430 28.843 1.00 42.31 755 LEU A CA 1
ATOM 6037 C C . LEU A 1 755 ? -29.376 55.838 28.299 1.00 46.13 755 LEU A C 1
ATOM 6038 O O . LEU A 1 755 ? -30.225 56.577 28.808 1.00 41.13 755 LEU A O 1
ATOM 6043 N N . PRO A 1 756 ? -28.654 56.216 27.235 1.00 45.23 756 PRO A N 1
ATOM 6044 C CA . PRO A 1 756 ? -28.932 57.498 26.569 1.00 43.56 756 PRO A CA 1
ATOM 6045 C C . PRO A 1 756 ? -30.395 57.586 26.165 1.00 46.97 756 PRO A C 1
ATOM 6046 O O . PRO A 1 756 ? -31.025 56.586 25.819 1.00 51.10 756 PRO A O 1
ATOM 6050 N N . VAL A 1 757 ? -30.936 58.799 26.192 1.00 49.08 757 VAL A N 1
ATOM 6051 C CA . VAL A 1 757 ? -32.342 59.011 25.890 1.00 52.22 757 VAL A CA 1
ATOM 6052 C C . VAL A 1 757 ? -32.480 59.943 24.693 1.00 58.38 757 VAL A C 1
ATOM 6053 O O . VAL A 1 757 ? -31.679 60.863 24.497 1.00 56.04 757 VAL A O 1
ATOM 6057 N N . SER A 1 758 ? -33.509 59.687 23.884 1.00 54.06 758 SER A N 1
ATOM 6058 C CA . SER A 1 758 ? -33.804 60.495 22.702 1.00 62.35 758 SER A CA 1
ATOM 6059 C C . SER A 1 758 ? -34.032 61.966 23.050 1.00 61.57 758 SER A C 1
ATOM 6060 O O . SER A 1 758 ? -35.098 62.353 23.533 1.00 66.38 758 SER A O 1
ATOM 6063 N N . ASP A 1 763 ? -44.312 61.143 24.765 1.00 77.03 763 ASP A N 1
ATOM 6064 C CA . ASP A 1 763 ? -43.012 60.487 24.820 1.00 78.77 763 ASP A CA 1
ATOM 6065 C C . ASP A 1 763 ? -43.194 58.971 24.621 1.00 79.39 763 ASP A C 1
ATOM 6066 O O . ASP A 1 763 ? -44.307 58.509 24.360 1.00 76.12 763 ASP A O 1
ATOM 6071 N N . LEU A 1 764 ? -42.122 58.189 24.756 1.00 76.06 764 LEU A N 1
ATOM 6072 C CA . LEU A 1 764 ? -42.169 56.788 24.361 1.00 69.31 764 LEU A CA 1
ATOM 6073 C C . LEU A 1 764 ? -41.440 55.915 25.374 1.00 71.32 764 LEU A C 1
ATOM 6074 O O . LEU A 1 764 ? -40.553 56.371 26.101 1.00 70.99 764 LEU A O 1
ATOM 6079 N N . ARG A 1 765 ? -41.817 54.634 25.397 1.00 71.11 765 ARG A N 1
ATOM 6080 C CA . ARG A 1 765 ? -41.374 53.687 26.414 1.00 64.71 765 ARG A CA 1
ATOM 6081 C C . ARG A 1 765 ? -40.434 52.635 25.834 1.00 61.75 765 ARG A C 1
ATOM 6082 O O . ARG A 1 765 ? -40.544 52.255 24.663 1.00 57.82 765 ARG A O 1
ATOM 6090 N N . ILE A 1 766 ? -39.541 52.133 26.684 1.00 55.74 766 ILE A N 1
ATOM 6091 C CA . ILE A 1 766 ? -38.754 50.949 26.368 1.00 52.59 766 ILE A CA 1
ATOM 6092 C C . ILE A 1 766 ? -39.581 49.742 26.785 1.00 53.31 766 ILE A C 1
ATOM 6093 O O . ILE A 1 766 ? -39.664 49.410 27.974 1.00 51.78 766 ILE A O 1
ATOM 6098 N N . MET A 1 767 ? -40.149 49.049 25.797 1.00 49.76 767 MET A N 1
ATOM 6099 C CA . MET A 1 767 ? -41.007 47.919 26.109 1.00 47.20 767 MET A CA 1
ATOM 6100 C C . MET A 1 767 ? -40.233 46.688 26.562 1.00 44.80 767 MET A C 1
ATOM 6101 O O . MET A 1 767 ? -40.741 45.926 27.391 1.00 44.89 767 MET A O 1
ATOM 6106 N N . ASP A 1 768 ? -39.023 46.470 26.054 1.00 43.11 768 ASP A N 1
ATOM 6107 C CA . ASP A 1 768 ? -38.277 45.261 26.396 1.00 37.58 768 ASP A CA 1
ATOM 6108 C C . ASP A 1 768 ? -36.828 45.456 25.969 1.00 33.28 768 ASP A C 1
ATOM 6109 O O . ASP A 1 768 ? -36.496 46.392 25.243 1.00 36.94 768 ASP A O 1
ATOM 6114 N N . PHE A 1 769 ? -35.980 44.519 26.382 1.00 33.58 769 PHE A N 1
ATOM 6115 C CA . PHE A 1 769 ? -34.569 44.550 26.056 1.00 36.80 769 PHE A CA 1
ATOM 6116 C C . PHE A 1 769 ? -34.061 43.130 26.166 1.00 36.39 769 PHE A C 1
ATOM 6117 O O . PHE A 1 769 ? -34.710 42.271 26.770 1.00 34.24 769 PHE A O 1
ATOM 6125 N N . ASP A 1 770 ? -32.883 42.902 25.593 1.00 31.26 770 ASP A N 1
ATOM 6126 C CA . ASP A 1 770 ? -32.149 41.668 25.836 1.00 37.38 770 ASP A CA 1
ATOM 6127 C C . ASP A 1 770 ? -30.666 41.970 25.663 1.00 36.71 770 ASP A C 1
ATOM 6128 O O . ASP A 1 770 ? -30.282 43.006 25.106 1.00 35.32 770 ASP A O 1
ATOM 6133 N N . VAL A 1 771 ? -29.828 41.080 26.184 1.00 36.65 771 VAL A N 1
ATOM 6134 C CA . VAL A 1 771 ? -28.398 41.337 26.209 1.00 37.66 771 VAL A CA 1
ATOM 6135 C C . VAL A 1 771 ? -27.671 40.089 25.742 1.00 44.08 771 VAL A C 1
ATOM 6136 O O . VAL A 1 771 ? -28.127 38.962 25.965 1.00 44.06 771 VAL A O 1
ATOM 6140 N N . LYS A 1 772 ? -26.514 40.294 25.110 1.00 43.14 772 LYS A N 1
ATOM 6141 C CA . LYS A 1 772 ? -25.591 39.200 24.842 1.00 45.44 772 LYS A CA 1
ATOM 6142 C C . LYS A 1 772 ? -24.203 39.619 25.300 1.00 46.27 772 LYS A C 1
ATOM 6143 O O . LYS A 1 772 ? -23.732 40.706 24.942 1.00 45.68 772 LYS A O 1
ATOM 6149 N N . PHE A 1 773 ? -23.547 38.765 26.083 1.00 47.40 773 PHE A N 1
ATOM 6150 C CA . PHE A 1 773 ? -22.242 39.135 26.616 1.00 52.88 773 PHE A CA 1
ATOM 6151 C C . PHE A 1 773 ? -21.144 38.927 25.581 1.00 59.04 773 PHE A C 1
ATOM 6152 O O . PHE A 1 773 ? -21.217 38.041 24.719 1.00 58.29 773 PHE A O 1
ATOM 6160 N N . ILE A 1 774 ? -20.131 39.787 25.658 1.00 57.42 774 ILE A N 1
ATOM 6161 C CA . ILE A 1 774 ? -18.976 39.718 24.764 1.00 61.33 774 ILE A CA 1
ATOM 6162 C C . ILE A 1 774 ? -17.881 38.899 25.441 1.00 65.06 774 ILE A C 1
ATOM 6163 O O . ILE A 1 774 ? -16.991 39.435 26.095 1.00 69.07 774 ILE A O 1
ATOM 6168 N N . SER A 1 775 ? -18.020 37.570 25.352 1.00 67.34 775 SER A N 1
ATOM 6169 C CA . SER A 1 775 ? -17.079 36.565 25.853 1.00 75.69 775 SER A CA 1
ATOM 6170 C C . SER A 1 775 ? -16.596 36.909 27.267 1.00 80.48 775 SER A C 1
ATOM 6171 O O . SER A 1 775 ? -17.394 37.026 28.207 1.00 79.26 775 SER A O 1
ATOM 6174 N N . GLN A 1 776 ? -15.275 37.043 27.416 1.00 79.24 776 GLN A N 1
ATOM 6175 C CA . GLN A 1 776 ? -14.622 37.403 28.676 1.00 81.18 776 GLN A CA 1
ATOM 6176 C C . GLN A 1 776 ? -14.989 38.783 29.232 1.00 80.97 776 GLN A C 1
ATOM 6177 O O . GLN A 1 776 ? -14.780 39.030 30.424 1.00 82.88 776 GLN A O 1
ATOM 6183 N N . SER A 1 777 ? -15.502 39.689 28.396 1.00 80.72 777 SER A N 1
ATOM 6184 C CA . SER A 1 777 ? -15.271 41.120 28.588 1.00 74.62 777 SER A CA 1
ATOM 6185 C C . SER A 1 777 ? -15.989 41.688 29.805 1.00 71.15 777 SER A C 1
ATOM 6186 O O . SER A 1 777 ? -15.470 42.596 30.462 1.00 74.26 777 SER A O 1
ATOM 6189 N N . GLY A 1 778 ? -17.197 41.234 30.091 1.00 66.08 778 GLY A N 1
ATOM 6190 C CA . GLY A 1 778 ? -18.053 42.057 30.914 1.00 65.43 778 GLY A CA 1
ATOM 6191 C C . GLY A 1 778 ? -18.658 43.227 30.175 1.00 62.94 778 GLY A C 1
ATOM 6192 O O . GLY A 1 778 ? -19.538 43.901 30.729 1.00 58.60 778 GLY A O 1
ATOM 6193 N N . ASP A 1 779 ? -18.195 43.508 28.955 1.00 61.78 779 ASP A N 1
ATOM 6194 C CA . ASP A 1 779 ? -18.973 44.275 27.996 1.00 56.16 779 ASP A CA 1
ATOM 6195 C C . ASP A 1 779 ? -20.110 43.397 27.471 1.00 50.53 779 ASP A C 1
ATOM 6196 O O . ASP A 1 779 ? -20.084 42.168 27.594 1.00 47.95 779 ASP A O 1
ATOM 6201 N N . PHE A 1 780 ? -21.118 44.034 26.881 1.00 45.72 780 PHE A N 1
ATOM 6202 C CA . PHE A 1 780 ? -22.218 43.268 26.313 1.00 48.36 780 PHE A CA 1
ATOM 6203 C C . PHE A 1 780 ? -22.934 44.110 25.272 1.00 46.29 780 PHE A C 1
ATOM 6204 O O . PHE A 1 780 ? -22.792 45.337 25.228 1.00 43.69 780 PHE A O 1
ATOM 6212 N N . LEU A 1 781 ? -23.688 43.416 24.415 1.00 43.99 781 LEU A N 1
ATOM 6213 C CA . LEU A 1 781 ? -24.580 44.046 23.452 1.00 42.37 781 LEU A CA 1
ATOM 6214 C C . LEU A 1 781 ? -25.976 44.119 24.057 1.00 41.99 781 LEU A C 1
ATOM 6215 O O . LEU A 1 781 ? -26.416 43.198 24.749 1.00 38.40 781 LEU A O 1
ATOM 6220 N N . LEU A 1 782 ? -26.668 45.216 23.792 1.00 40.42 782 LEU A N 1
ATOM 6221 C CA . LEU A 1 782 ? -28.007 45.445 24.310 1.00 40.40 782 LEU A CA 1
ATOM 6222 C C . LEU A 1 782 ? -28.921 45.800 23.150 1.00 43.48 782 LEU A C 1
ATOM 6223 O O . LEU A 1 782 ? -28.571 46.656 22.330 1.00 44.19 782 LEU A O 1
ATOM 6228 N N . VAL A 1 783 ? -30.087 45.148 23.076 1.00 40.30 783 VAL A N 1
ATOM 6229 C CA . VAL A 1 783 ? -31.132 45.537 22.139 1.00 38.25 783 VAL A CA 1
ATOM 6230 C C . VAL A 1 783 ? -32.311 46.049 22.952 1.00 38.37 783 VAL A C 1
ATOM 6231 O O . VAL A 1 783 ? -32.713 45.422 23.937 1.00 36.92 783 VAL A O 1
ATOM 6235 N N . THR A 1 784 ? -32.865 47.180 22.536 1.00 36.86 784 THR A N 1
ATOM 6236 C CA . THR A 1 784 ? -34.067 47.733 23.128 1.00 42.95 784 THR A CA 1
ATOM 6237 C C . THR A 1 784 ? -35.096 47.966 22.030 1.00 41.87 784 THR A C 1
ATOM 6238 O O . THR A 1 784 ? -34.739 48.304 20.903 1.00 41.00 784 THR A O 1
ATOM 6242 N N . VAL A 1 785 ? -36.378 47.779 22.359 1.00 40.43 785 VAL A N 1
ATOM 6243 C CA . VAL A 1 785 ? -37.466 48.080 21.431 1.00 42.14 785 VAL A CA 1
ATOM 6244 C C . VAL A 1 785 ? -38.452 49.031 22.103 1.00 41.25 785 VAL A C 1
ATOM 6245 O O . VAL A 1 785 ? -38.657 48.987 23.314 1.00 46.67 785 VAL A O 1
ATOM 6249 N N . TYR A 1 786 ? -39.078 49.889 21.311 1.00 52.34 786 TYR A N 1
ATOM 6250 C CA . TYR A 1 786 ? -39.806 51.026 21.858 1.00 52.28 786 TYR A CA 1
ATOM 6251 C C . TYR A 1 786 ? -41.258 51.015 21.394 1.00 56.48 786 TYR A C 1
ATOM 6252 O O . TYR A 1 786 ? -41.639 50.273 20.481 1.00 55.82 786 TYR A O 1
ATOM 6261 N N . SER A 1 787 ? -42.062 51.876 22.036 1.00 58.55 787 SER A N 1
ATOM 6262 C CA . SER A 1 787 ? -43.482 52.001 21.697 1.00 61.04 787 SER A CA 1
ATOM 6263 C C . SER A 1 787 ? -43.698 52.461 20.261 1.00 62.13 787 SER A C 1
ATOM 6264 O O . SER A 1 787 ? -44.737 52.157 19.671 1.00 62.30 787 SER A O 1
ATOM 6267 N N . ASP A 1 788 ? -42.753 53.205 19.684 1.00 62.41 788 ASP A N 1
ATOM 6268 C CA . ASP A 1 788 ? -42.920 53.739 18.337 1.00 58.30 788 ASP A CA 1
ATOM 6269 C C . ASP A 1 788 ? -42.405 52.789 17.269 1.00 57.02 788 ASP A C 1
ATOM 6270 O O . ASP A 1 788 ? -42.193 53.212 16.126 1.00 57.75 788 ASP A O 1
ATOM 6275 N N . SER A 1 789 ? -42.195 51.523 17.624 1.00 55.50 789 SER A N 1
ATOM 6276 C CA . SER A 1 789 ? -41.674 50.474 16.752 1.00 58.47 789 SER A CA 1
ATOM 6277 C C . SER A 1 789 ? -40.184 50.595 16.478 1.00 54.21 789 SER A C 1
ATOM 6278 O O . SER A 1 789 ? -39.663 49.830 15.662 1.00 57.37 789 SER A O 1
ATOM 6281 N N . THR A 1 790 ? -39.472 51.516 17.124 1.00 54.39 790 THR A N 1
ATOM 6282 C CA . THR A 1 790 ? -38.056 51.592 16.799 1.00 51.36 790 THR A CA 1
ATOM 6283 C C . THR A 1 790 ? -37.305 50.462 17.501 1.00 48.22 790 THR A C 1
ATOM 6284 O O . THR A 1 790 ? -37.788 49.834 18.448 1.00 48.88 790 THR A O 1
ATOM 6288 N N . ILE A 1 791 ? -36.134 50.166 16.965 1.00 46.69 791 ILE A N 1
ATOM 6289 C CA . ILE A 1 791 ? -35.235 49.139 17.467 1.00 45.66 791 ILE A CA 1
ATOM 6290 C C . ILE A 1 791 ? -33.862 49.775 17.531 1.00 48.64 791 ILE A C 1
ATOM 6291 O O . ILE A 1 791 ? -33.444 50.448 16.580 1.00 51.16 791 ILE A O 1
ATOM 6296 N N . LYS A 1 792 ? -33.172 49.595 18.646 1.00 46.53 792 LYS A N 1
ATOM 6297 C CA . LYS A 1 792 ? -31.814 50.095 18.778 1.00 45.00 792 LYS A CA 1
ATOM 6298 C C . LYS A 1 792 ? -30.947 48.994 19.347 1.00 44.37 792 LYS A C 1
ATOM 6299 O O . LYS A 1 792 ? -31.412 48.180 20.150 1.00 42.33 792 LYS A O 1
ATOM 6305 N N . ILE A 1 793 ? -29.715 48.921 18.855 1.00 41.15 793 ILE A N 1
ATOM 6306 C CA . ILE A 1 793 ? -28.715 47.984 19.343 1.00 44.08 793 ILE A CA 1
ATOM 6307 C C . ILE A 1 793 ? -27.584 48.816 19.940 1.00 46.99 793 ILE A C 1
ATOM 6308 O O . ILE A 1 793 ? -27.173 49.822 19.348 1.00 47.72 793 ILE A O 1
ATOM 6313 N N . TRP A 1 794 ? -27.110 48.422 21.119 1.00 45.21 794 TRP A N 1
ATOM 6314 C CA . TRP A 1 794 ? -26.113 49.192 21.851 1.00 43.32 794 TRP A CA 1
ATOM 6315 C C . TRP A 1 794 ? -24.943 48.306 22.228 1.00 43.21 794 TRP A C 1
ATOM 6316 O O . TRP A 1 794 ? -25.098 47.105 22.468 1.00 45.33 794 TRP A O 1
ATOM 6327 N N . HIS A 1 795 ? -23.768 48.920 22.307 1.00 47.91 795 HIS A N 1
ATOM 6328 C CA . HIS A 1 795 ? -22.597 48.285 22.891 1.00 46.31 795 HIS A CA 1
ATOM 6329 C C . HIS A 1 795 ? -22.366 48.969 24.230 1.00 49.93 795 HIS A C 1
ATOM 6330 O O . HIS A 1 795 ? -22.231 50.201 24.288 1.00 47.63 795 HIS A O 1
ATOM 6337 N N . TYR A 1 796 ? -22.424 48.186 25.306 1.00 49.64 796 TYR A N 1
ATOM 6338 C CA . TYR A 1 796 ? -22.067 48.665 26.630 1.00 50.53 796 TYR A CA 1
ATOM 6339 C C . TYR A 1 796 ? -20.618 48.286 26.871 1.00 48.07 796 TYR A C 1
ATOM 6340 O O . TYR A 1 796 ? -20.271 47.097 26.859 1.00 45.48 796 TYR A O 1
ATOM 6349 N N . ARG A 1 797 ? -19.789 49.272 27.154 1.00 47.15 797 ARG A N 1
ATOM 6350 C CA . ARG A 1 797 ? -18.395 48.978 27.443 1.00 56.41 797 ARG A CA 1
ATOM 6351 C C . ARG A 1 797 ? -18.064 49.359 28.868 1.00 53.91 797 ARG A C 1
ATOM 6352 O O . ARG A 1 797 ? -18.341 50.482 29.311 1.00 51.43 797 ARG A O 1
ATOM 6360 N N . GLU A 1 798 ? -17.468 48.399 29.569 1.00 50.83 798 GLU A N 1
ATOM 6361 C CA . GLU A 1 798 ? -17.289 48.519 31.002 1.00 55.61 798 GLU A CA 1
ATOM 6362 C C . GLU A 1 798 ? -16.340 49.667 31.332 1.00 62.69 798 GLU A C 1
ATOM 6363 O O . GLU A 1 798 ? -16.727 50.624 32.013 1.00 59.31 798 GLU A O 1
ATOM 6369 N N . ASN A 1 799 ? -15.122 49.629 30.766 1.00 61.27 799 ASN A N 1
ATOM 6370 C CA . ASN A 1 799 ? -14.059 50.550 31.172 1.00 60.09 799 ASN A CA 1
ATOM 6371 C C . ASN A 1 799 ? -14.466 52.012 31.020 1.00 57.70 799 ASN A C 1
ATOM 6372 O O . ASN A 1 799 ? -14.230 52.814 31.929 1.00 59.99 799 ASN A O 1
ATOM 6377 N N . GLN A 1 800 ? -15.077 52.390 29.905 1.00 57.70 800 GLN A N 1
ATOM 6378 C CA . GLN A 1 800 ? -15.569 53.761 29.830 1.00 58.86 800 GLN A CA 1
ATOM 6379 C C . GLN A 1 800 ? -17.003 53.891 30.297 1.00 59.58 800 GLN A C 1
ATOM 6380 O O . GLN A 1 800 ? -17.563 54.994 30.229 1.00 54.91 800 GLN A O 1
ATOM 6386 N N . ASN A 1 801 ? -17.582 52.809 30.810 1.00 59.75 801 ASN A N 1
ATOM 6387 C CA . ASN A 1 801 ? -18.915 52.810 31.402 1.00 54.11 801 ASN A CA 1
ATOM 6388 C C . ASN A 1 801 ? -19.901 53.629 30.569 1.00 55.27 801 ASN A C 1
ATOM 6389 O O . ASN A 1 801 ? -20.531 54.577 31.043 1.00 53.05 801 ASN A O 1
ATOM 6394 N N . LYS A 1 802 ? -20.014 53.271 29.290 1.00 50.85 802 LYS A N 1
ATOM 6395 C CA . LYS A 1 802 ? -20.984 53.954 28.446 1.00 52.42 802 LYS A CA 1
ATOM 6396 C C . LYS A 1 802 ? -21.629 52.993 27.449 1.00 44.89 802 LYS A C 1
ATOM 6397 O O . LYS A 1 802 ? -21.154 51.875 27.203 1.00 45.70 802 LYS A O 1
ATOM 6403 N N . PHE A 1 803 ? -22.775 53.438 26.937 1.00 48.83 803 PHE A N 1
ATOM 6404 C CA . PHE A 1 803 ? -23.554 52.732 25.926 1.00 44.94 803 PHE A CA 1
ATOM 6405 C C . PHE A 1 803 ? -23.315 53.427 24.589 1.00 50.90 803 PHE A C 1
ATOM 6406 O O . PHE A 1 803 ? -23.642 54.611 24.440 1.00 48.40 803 PHE A O 1
ATOM 6414 N N . ASP A 1 804 ? -22.788 52.691 23.611 1.00 47.18 804 ASP A N 1
ATOM 6415 C CA . ASP A 1 804 ? -22.640 53.209 22.257 1.00 51.12 804 ASP A CA 1
ATOM 6416 C C . ASP A 1 804 ? -23.716 52.627 21.346 1.00 48.35 804 ASP A C 1
ATOM 6417 O O . ASP A 1 804 ? -23.841 51.406 21.227 1.00 51.04 804 ASP A O 1
ATOM 6422 N N . LEU A 1 805 ? -24.461 53.502 20.683 1.00 44.19 805 LEU A N 1
ATOM 6423 C CA . LEU A 1 805 ? -25.429 53.085 19.682 1.00 43.97 805 LEU A CA 1
ATOM 6424 C C . LEU A 1 805 ? -24.707 52.574 18.433 1.00 53.59 805 LEU A C 1
ATOM 6425 O O . LEU A 1 805 ? -23.984 53.330 17.777 1.00 51.71 805 LEU A O 1
ATOM 6430 N N . ILE A 1 806 ? -24.897 51.299 18.093 1.00 52.16 806 ILE A N 1
ATOM 6431 C CA . ILE A 1 806 ? -24.282 50.732 16.894 1.00 51.76 806 ILE A CA 1
ATOM 6432 C C . ILE A 1 806 ? -25.295 50.361 15.803 1.00 50.43 806 ILE A C 1
ATOM 6433 O O . ILE A 1 806 ? -24.877 50.035 14.681 1.00 53.57 806 ILE A O 1
ATOM 6438 N N . MET A 1 807 ? -26.598 50.413 16.078 1.00 52.00 807 MET A N 1
ATOM 6439 C CA . MET A 1 807 ? -27.603 50.101 15.066 1.00 49.42 807 MET A CA 1
ATOM 6440 C C . MET A 1 807 ? -28.941 50.688 15.486 1.00 49.65 807 MET A C 1
ATOM 6441 O O . MET A 1 807 ? -29.290 50.683 16.668 1.00 47.97 807 MET A O 1
ATOM 6446 N N . GLN A 1 808 ? -29.695 51.178 14.507 1.00 55.46 808 GLN A N 1
ATOM 6447 C CA . GLN A 1 808 ? -31.051 51.626 14.769 1.00 49.83 808 GLN A CA 1
ATOM 6448 C C . GLN A 1 808 ? -31.906 51.350 13.546 1.00 54.99 808 GLN A C 1
ATOM 6449 O O . GLN A 1 808 ? -31.408 51.300 12.416 1.00 51.80 808 GLN A O 1
ATOM 6455 N N . GLY A 1 809 ? -33.197 51.164 13.796 1.00 51.97 809 GLY A N 1
ATOM 6456 C CA . GLY A 1 809 ? -34.139 50.870 12.742 1.00 46.97 809 GLY A CA 1
ATOM 6457 C C . GLY A 1 809 ? -35.551 50.948 13.275 1.00 53.00 809 GLY A C 1
ATOM 6458 O O . GLY A 1 809 ? -35.793 51.414 14.388 1.00 48.59 809 GLY A O 1
ATOM 6459 N N . ARG A 1 810 ? -36.485 50.457 12.474 1.00 51.53 810 ARG A N 1
ATOM 6460 C CA . ARG A 1 810 ? -37.885 50.524 12.845 1.00 57.98 810 ARG A CA 1
ATOM 6461 C C . ARG A 1 810 ? -38.590 49.333 12.223 1.00 58.19 810 ARG A C 1
ATOM 6462 O O . ARG A 1 810 ? -38.255 48.917 11.109 1.00 57.03 810 ARG A O 1
ATOM 6470 N N . TYR A 1 811 ? -39.574 48.791 12.934 1.00 56.02 811 TYR A N 1
ATOM 6471 C CA . TYR A 1 811 ? -40.318 47.668 12.367 1.00 58.25 811 TYR A CA 1
ATOM 6472 C C . TYR A 1 811 ? -41.399 48.191 11.428 1.00 58.80 811 TYR A C 1
ATOM 6473 O O . TYR A 1 811 ? -41.357 47.961 10.216 1.00 63.22 811 TYR A O 1
ATOM 6482 N N . LYS A 1 812 ? -42.315 48.948 11.995 1.00 55.64 812 LYS A N 1
ATOM 6483 C CA . LYS A 1 812 ? -43.303 49.682 11.255 1.00 64.77 812 LYS A CA 1
ATOM 6484 C C . LYS A 1 812 ? -43.675 50.886 12.092 1.00 70.18 812 LYS A C 1
ATOM 6485 O O . LYS A 1 812 ? -42.845 51.707 12.384 1.00 70.55 812 LYS A O 1
ATOM 6491 N N . THR A 1 813 ? -44.920 50.990 12.503 1.00 72.91 813 THR A N 1
ATOM 6492 C CA . THR A 1 813 ? -45.297 52.011 13.462 1.00 69.79 813 THR A CA 1
ATOM 6493 C C . THR A 1 813 ? -45.924 51.451 14.739 1.00 74.18 813 THR A C 1
ATOM 6494 O O . THR A 1 813 ? -45.963 52.174 15.747 1.00 74.20 813 THR A O 1
ATOM 6498 N N . CYS A 1 814 ? -46.327 50.176 14.764 1.00 68.43 814 CYS A N 1
ATOM 6499 C CA . CYS A 1 814 ? -47.015 49.655 15.940 1.00 69.78 814 CYS A CA 1
ATOM 6500 C C . CYS A 1 814 ? -46.023 49.369 17.059 1.00 70.67 814 CYS A C 1
ATOM 6501 O O . CYS A 1 814 ? -44.808 49.314 16.852 1.00 66.46 814 CYS A O 1
ATOM 6504 N N . CYS A 1 815 ? -46.561 49.174 18.260 1.00 65.63 815 CYS A N 1
ATOM 6505 C CA . CYS A 1 815 ? -45.723 48.890 19.417 1.00 63.39 815 CYS A CA 1
ATOM 6506 C C . CYS A 1 815 ? -45.020 47.529 19.297 1.00 56.92 815 CYS A C 1
ATOM 6507 O O . CYS A 1 815 ? -45.541 46.573 18.714 1.00 53.76 815 CYS A O 1
ATOM 6510 N N . LEU A 1 816 ? -43.832 47.442 19.886 1.00 54.75 816 LEU A N 1
ATOM 6511 C CA . LEU A 1 816 ? -43.036 46.220 19.919 1.00 54.74 816 LEU A CA 1
ATOM 6512 C C . LEU A 1 816 ? -42.936 45.757 21.362 1.00 52.80 816 LEU A C 1
ATOM 6513 O O . LEU A 1 816 ? -42.320 46.438 22.183 1.00 60.59 816 LEU A O 1
ATOM 6518 N N . PHE A 1 817 ? -43.476 44.585 21.663 1.00 47.60 817 PHE A N 1
ATOM 6519 C CA . PHE A 1 817 ? -43.582 44.213 23.070 1.00 49.66 817 PHE A CA 1
ATOM 6520 C C . PHE A 1 817 ? -42.394 43.436 23.612 1.00 43.29 817 PHE A C 1
ATOM 6521 O O . PHE A 1 817 ? -42.044 43.603 24.786 1.00 50.26 817 PHE A O 1
ATOM 6529 N N . ASN A 1 818 ? -41.798 42.548 22.825 1.00 41.20 818 ASN A N 1
ATOM 6530 C CA . ASN A 1 818 ? -40.705 41.720 23.317 1.00 41.17 818 ASN A CA 1
ATOM 6531 C C . ASN A 1 818 ? -39.599 41.654 22.286 1.00 39.55 818 ASN A C 1
ATOM 6532 O O . ASN A 1 818 ? -39.826 41.809 21.090 1.00 41.08 818 ASN A O 1
ATOM 6537 N N . VAL A 1 819 ? -38.395 41.385 22.765 1.00 38.16 819 VAL A N 1
ATOM 6538 C CA . VAL A 1 819 ? -37.256 41.231 21.879 1.00 40.61 819 VAL A CA 1
ATOM 6539 C C . VAL A 1 819 ? -36.297 40.265 22.541 1.00 41.02 819 VAL A C 1
ATOM 6540 O O . VAL A 1 819 ? -36.186 40.220 23.765 1.00 39.88 819 VAL A O 1
ATOM 6544 N N . VAL A 1 820 ? -35.571 39.514 21.727 1.00 41.78 820 VAL A N 1
ATOM 6545 C CA . VAL A 1 820 ? -34.668 38.511 22.265 1.00 38.56 820 VAL A CA 1
ATOM 6546 C C . VAL A 1 820 ? -33.531 38.336 21.261 1.00 44.40 820 VAL A C 1
ATOM 6547 O O . VAL A 1 820 ? -33.741 38.422 20.038 1.00 44.79 820 VAL A O 1
ATOM 6551 N N . PHE A 1 821 ? -32.312 38.195 21.784 1.00 37.76 821 PHE A N 1
ATOM 6552 C CA . PHE A 1 821 ? -31.152 37.805 20.984 1.00 38.63 821 PHE A CA 1
ATOM 6553 C C . PHE A 1 821 ? -31.133 36.296 20.869 1.00 42.55 821 PHE A C 1
ATOM 6554 O O . PHE A 1 821 ? -31.246 35.592 21.882 1.00 39.80 821 PHE A O 1
ATOM 6562 N N . ILE A 1 822 ? -30.921 35.790 19.659 1.00 42.52 822 ILE A N 1
ATOM 6563 C CA . ILE A 1 822 ? -30.713 34.363 19.477 1.00 42.00 822 ILE A CA 1
ATOM 6564 C C . ILE A 1 822 ? -29.453 34.193 18.646 1.00 45.89 822 ILE A C 1
ATOM 6565 O O . ILE A 1 822 ? -29.342 34.757 17.548 1.00 42.42 822 ILE A O 1
ATOM 6570 N N . ALA A 1 823 ? -28.504 33.438 19.177 1.00 47.28 823 ALA A N 1
ATOM 6571 C CA . ALA A 1 823 ? -27.274 33.111 18.480 1.00 50.45 823 ALA A CA 1
ATOM 6572 C C . ALA A 1 823 ? -27.368 31.667 18.021 1.00 51.04 823 ALA A C 1
ATOM 6573 O O . ALA A 1 823 ? -27.439 30.754 18.851 1.00 52.30 823 ALA A O 1
ATOM 6575 N N . LEU A 1 824 ? -27.351 31.471 16.705 1.00 49.95 824 LEU A N 1
ATOM 6576 C CA . LEU A 1 824 ? -27.356 30.153 16.086 1.00 53.17 824 LEU A CA 1
ATOM 6577 C C . LEU A 1 824 ? -26.206 30.104 15.093 1.00 55.49 824 LEU A C 1
ATOM 6578 O O . LEU A 1 824 ? -26.047 31.034 14.293 1.00 54.60 824 LEU A O 1
ATOM 6583 N N . LYS A 1 825 ? -25.391 29.042 15.170 1.00 56.87 825 LYS A N 1
ATOM 6584 C CA . LYS A 1 825 ? -24.197 28.891 14.338 1.00 53.95 825 LYS A CA 1
ATOM 6585 C C . LYS A 1 825 ? -23.354 30.149 14.473 1.00 57.46 825 LYS A C 1
ATOM 6586 O O . LYS A 1 825 ? -22.959 30.514 15.579 1.00 59.33 825 LYS A O 1
ATOM 6592 N N . GLU A 1 826 ? -23.097 30.843 13.368 1.00 55.67 826 GLU A N 1
ATOM 6593 C CA . GLU A 1 826 ? -22.289 32.057 13.408 1.00 59.68 826 GLU A CA 1
ATOM 6594 C C . GLU A 1 826 ? -23.122 33.301 13.149 1.00 57.50 826 GLU A C 1
ATOM 6595 O O . GLU A 1 826 ? -22.579 34.343 12.759 1.00 57.00 826 GLU A O 1
ATOM 6601 N N . GLU A 1 827 ? -24.429 33.216 13.367 1.00 53.12 827 GLU A N 1
ATOM 6602 C CA . GLU A 1 827 ? -25.311 34.347 13.145 1.00 53.79 827 GLU A CA 1
ATOM 6603 C C . GLU A 1 827 ? -25.836 34.875 14.470 1.00 50.37 827 GLU A C 1
ATOM 6604 O O . GLU A 1 827 ? -26.123 34.108 15.397 1.00 46.47 827 GLU A O 1
ATOM 6610 N N . LEU A 1 828 ? -25.956 36.195 14.538 1.00 51.54 828 LEU A N 1
ATOM 6611 C CA . LEU A 1 828 ? -26.622 36.876 15.636 1.00 47.77 828 LEU A CA 1
ATOM 6612 C C . LEU A 1 828 ? -27.988 37.329 15.141 1.00 41.87 828 LEU A C 1
ATOM 6613 O O . LEU A 1 828 ? -28.081 38.207 14.278 1.00 41.44 828 LEU A O 1
ATOM 6618 N N . LEU A 1 829 ? -29.041 36.738 15.691 1.00 42.52 829 LEU A N 1
ATOM 6619 C CA . LEU A 1 829 ? -30.410 37.042 15.298 1.00 42.53 829 LEU A CA 1
ATOM 6620 C C . LEU A 1 829 ? -31.108 37.884 16.358 1.00 43.42 829 LEU A C 1
ATOM 6621 O O . LEU A 1 829 ? -30.869 37.732 17.566 1.00 39.12 829 LEU A O 1
ATOM 6626 N N . VAL A 1 830 ? -31.970 38.779 15.879 1.00 41.15 830 VAL A N 1
ATOM 6627 C CA . VAL A 1 830 ? -32.880 39.557 16.709 1.00 39.86 830 VAL A CA 1
ATOM 6628 C C . VAL A 1 830 ? -34.297 39.147 16.339 1.00 44.77 830 VAL A C 1
ATOM 6629 O O . VAL A 1 830 ? -34.664 39.177 15.157 1.00 43.32 830 VAL A O 1
ATOM 6633 N N . VAL A 1 831 ? -35.081 38.773 17.351 1.00 42.24 831 VAL A N 1
ATOM 6634 C CA . VAL A 1 831 ? -36.455 38.318 17.217 1.00 37.69 831 VAL A CA 1
ATOM 6635 C C . VAL A 1 831 ? -37.356 39.289 17.978 1.00 40.29 831 VAL A C 1
ATOM 6636 O O . VAL A 1 831 ? -37.171 39.484 19.181 1.00 39.15 831 VAL A O 1
ATOM 6640 N N . ILE A 1 832 ? -38.340 39.878 17.291 1.00 38.79 832 ILE A N 1
ATOM 6641 C CA . ILE A 1 832 ? -39.307 40.763 17.930 1.00 35.77 832 ILE A CA 1
ATOM 6642 C C . ILE A 1 832 ? -40.706 40.183 17.758 1.00 43.62 832 ILE A C 1
ATOM 6643 O O . ILE A 1 832 ? -40.966 39.338 16.893 1.00 40.60 832 ILE A O 1
ATOM 6648 N N . SER A 1 833 ? -41.617 40.658 18.601 1.00 39.17 833 SER A N 1
ATOM 6649 C CA . SER A 1 833 ? -43.018 40.257 18.561 1.00 44.13 833 SER A CA 1
ATOM 6650 C C . SER A 1 833 ? -43.846 41.533 18.578 1.00 47.00 833 SER A C 1
ATOM 6651 O O . SER A 1 833 ? -44.224 42.026 19.650 1.00 48.66 833 SER A O 1
ATOM 6654 N N . PRO A 1 834 ? -44.150 42.092 17.409 1.00 49.44 834 PRO A N 1
ATOM 6655 C CA . PRO A 1 834 ? -45.001 43.285 17.348 1.00 48.22 834 PRO A CA 1
ATOM 6656 C C . PRO A 1 834 ? -46.440 42.965 17.727 1.00 44.58 834 PRO A C 1
ATOM 6657 O O . PRO A 1 834 ? -46.870 41.811 17.767 1.00 41.51 834 PRO A O 1
ATOM 6661 N N . THR A 1 835 ? -47.205 44.036 17.946 1.00 43.71 835 THR A N 1
ATOM 6662 C CA . THR A 1 835 ? -48.614 43.917 18.290 1.00 46.27 835 THR A CA 1
ATOM 6663 C C . THR A 1 835 ? -49.457 43.343 17.151 1.00 46.98 835 THR A C 1
ATOM 6664 O O . THR A 1 835 ? -50.599 42.956 17.398 1.00 45.78 835 THR A O 1
ATOM 6668 N N . ASP A 1 836 ? -48.912 43.213 15.936 1.00 43.84 836 ASP A N 1
ATOM 6669 C CA . ASP A 1 836 ? -49.639 42.516 14.882 1.00 45.94 836 ASP A CA 1
ATOM 6670 C C . ASP A 1 836 ? -49.653 41.009 15.083 1.00 45.54 836 ASP A C 1
ATOM 6671 O O . ASP A 1 836 ? -50.311 40.302 14.312 1.00 43.25 836 ASP A O 1
ATOM 6676 N N . GLY A 1 837 ? -48.933 40.497 16.071 1.00 45.88 837 GLY A N 1
ATOM 6677 C CA . GLY A 1 837 ? -48.940 39.079 16.337 1.00 39.01 837 GLY A CA 1
ATOM 6678 C C . GLY A 1 837 ? -47.945 38.265 15.549 1.00 39.86 837 GLY A C 1
ATOM 6679 O O . GLY A 1 837 ? -47.955 37.032 15.671 1.00 40.35 837 GLY A O 1
ATOM 6680 N N . HIS A 1 838 ? -47.067 38.907 14.779 1.00 41.53 838 HIS A N 1
ATOM 6681 C CA . HIS A 1 838 ? -46.018 38.218 14.032 1.00 44.21 838 HIS A CA 1
ATOM 6682 C C . HIS A 1 838 ? -44.769 37.978 14.887 1.00 42.83 838 HIS A C 1
ATOM 6683 O O . HIS A 1 838 ? -44.463 38.733 15.813 1.00 41.20 838 HIS A O 1
ATOM 6690 N N . LEU A 1 839 ? -44.023 36.935 14.524 1.00 45.95 839 LEU A N 1
ATOM 6691 C CA . LEU A 1 839 ? -42.635 36.755 14.931 1.00 43.44 839 LEU A CA 1
ATOM 6692 C C . LEU A 1 839 ? -41.770 37.234 13.772 1.00 47.28 839 LEU A C 1
ATOM 6693 O O . LEU A 1 839 ? -41.895 36.716 12.653 1.00 48.48 839 LEU A O 1
ATOM 6698 N N . VAL A 1 840 ? -40.922 38.234 14.032 1.00 44.69 840 VAL A N 1
ATOM 6699 C CA . VAL A 1 840 ? -40.083 38.883 13.027 1.00 43.23 840 VAL A CA 1
ATOM 6700 C C . VAL A 1 840 ? -38.618 38.700 13.410 1.00 47.64 840 VAL A C 1
ATOM 6701 O O . VAL A 1 840 ? -38.224 39.019 14.539 1.00 46.38 840 VAL A O 1
ATOM 6705 N N . VAL A 1 841 ? -37.814 38.197 12.465 1.00 49.12 841 VAL A N 1
ATOM 6706 C CA . VAL A 1 841 ? -36.415 37.839 12.697 1.00 44.95 841 VAL A CA 1
ATOM 6707 C C . VAL A 1 841 ? -35.523 38.757 11.877 1.00 46.80 841 VAL A C 1
ATOM 6708 O O . VAL A 1 841 ? -35.774 38.978 10.686 1.00 45.69 841 VAL A O 1
ATOM 6712 N N . TYR A 1 842 ? -34.461 39.266 12.503 1.00 44.69 842 TYR A N 1
ATOM 6713 C CA . TYR A 1 842 ? -33.424 40.020 11.810 1.00 42.50 842 TYR A CA 1
ATOM 6714 C C . TYR A 1 842 ? -32.096 39.302 12.000 1.00 44.72 842 TYR A C 1
ATOM 6715 O O . TYR A 1 842 ? -31.835 38.732 13.064 1.00 42.07 842 TYR A O 1
ATOM 6724 N N . ASN A 1 843 ? -31.265 39.315 10.964 1.00 45.70 843 ASN A N 1
ATOM 6725 C CA . ASN A 1 843 ? -29.918 38.757 11.037 1.00 48.40 843 ASN A CA 1
ATOM 6726 C C . ASN A 1 843 ? -28.971 39.951 10.942 1.00 48.87 843 ASN A C 1
ATOM 6727 O O . ASN A 1 843 ? -28.787 40.523 9.863 1.00 46.79 843 ASN A O 1
ATOM 6732 N N . ILE A 1 844 ? -28.391 40.352 12.074 1.00 44.50 844 ILE A N 1
ATOM 6733 C CA . ILE A 1 844 ? -27.626 41.596 12.099 1.00 47.20 844 ILE A CA 1
ATOM 6734 C C . ILE A 1 844 ? -26.130 41.370 11.953 1.00 45.15 844 ILE A C 1
ATOM 6735 O O . ILE A 1 844 ? -25.367 42.339 12.022 1.00 47.97 844 ILE A O 1
ATOM 6740 N N . THR A 1 845 ? -25.699 40.125 11.732 1.00 43.18 845 THR A N 1
ATOM 6741 C CA . THR A 1 845 ? -24.295 39.742 11.854 1.00 49.79 845 THR A CA 1
ATOM 6742 C C . THR A 1 845 ? -23.378 40.601 10.991 1.00 52.50 845 THR A C 1
ATOM 6743 O O . THR A 1 845 ? -22.390 41.168 11.481 1.00 51.33 845 THR A O 1
ATOM 6747 N N . GLU A 1 846 ? -23.713 40.728 9.706 1.00 52.11 846 GLU A N 1
ATOM 6748 C CA . GLU A 1 846 ? -22.901 41.481 8.759 1.00 52.45 846 GLU A CA 1
ATOM 6749 C C . GLU A 1 846 ? -22.790 42.952 9.109 1.00 57.01 846 GLU A C 1
ATOM 6750 O O . GLU A 1 846 ? -21.888 43.624 8.601 1.00 62.20 846 GLU A O 1
ATOM 6756 N N . TYR A 1 847 ? -23.700 43.486 9.923 1.00 52.49 847 TYR A N 1
ATOM 6757 C CA . TYR A 1 847 ? -23.777 44.923 10.126 1.00 50.10 847 TYR A CA 1
ATOM 6758 C C . TYR A 1 847 ? -23.291 45.375 11.493 1.00 51.60 847 TYR A C 1
ATOM 6759 O O . TYR A 1 847 ? -23.363 46.572 11.787 1.00 53.47 847 TYR A O 1
ATOM 6768 N N . VAL A 1 848 ? -22.785 44.474 12.331 1.00 52.79 848 VAL A N 1
ATOM 6769 C CA . VAL A 1 848 ? -22.189 44.891 13.602 1.00 49.96 848 VAL A CA 1
ATOM 6770 C C . VAL A 1 848 ? -20.763 44.357 13.704 1.00 51.78 848 VAL A C 1
ATOM 6771 O O . VAL A 1 848 ? -20.469 43.252 13.226 1.00 46.27 848 VAL A O 1
ATOM 6775 N N . PRO A 1 849 ? -19.838 45.115 14.321 1.00 52.40 849 PRO A N 1
ATOM 6776 C CA . PRO A 1 849 ? -18.424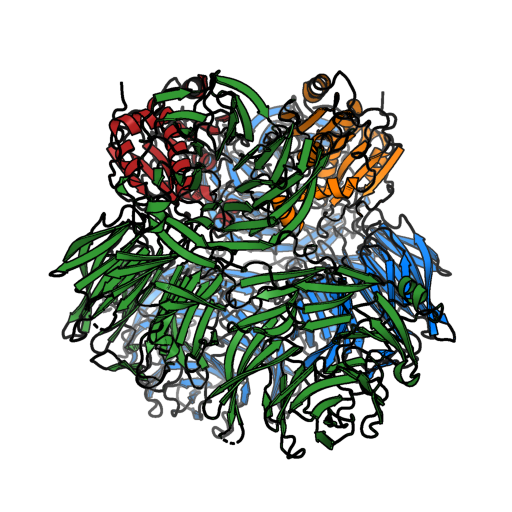 44.716 14.403 1.00 50.97 849 PRO A CA 1
ATOM 6777 C C . PRO A 1 849 ? -18.150 43.617 15.428 1.00 49.27 849 PRO A C 1
ATOM 6778 O O . PRO A 1 849 ? -17.222 43.710 16.225 1.00 49.83 849 PRO A O 1
ATOM 6782 N N . PHE A 1 850 ? -18.956 42.559 15.393 1.00 53.57 850 PHE A N 1
ATOM 6783 C CA . PHE A 1 850 ? -18.844 41.453 16.331 1.00 52.42 850 PHE A CA 1
ATOM 6784 C C . PHE A 1 850 ? -19.016 40.137 15.589 1.00 50.09 850 PHE A C 1
ATOM 6785 O O . PHE A 1 850 ? -19.651 40.078 14.538 1.00 51.18 850 PHE A O 1
ATOM 6793 N N . SER A 1 851 ? -18.460 39.075 16.159 1.00 52.72 851 SER A N 1
ATOM 6794 C CA . SER A 1 851 ? -18.546 37.747 15.578 1.00 52.88 851 SER A CA 1
ATOM 6795 C C . SER A 1 851 ? -19.143 36.779 16.586 1.00 55.74 851 SER A C 1
ATOM 6796 O O . SER A 1 851 ? -18.989 36.954 17.797 1.00 57.42 851 SER A O 1
ATOM 6799 N N . VAL A 1 852 ? -19.787 35.732 16.073 1.00 56.09 852 VAL A N 1
ATOM 6800 C CA . VAL A 1 852 ? -20.481 34.744 16.892 1.00 55.31 852 VAL A CA 1
ATOM 6801 C C . VAL A 1 852 ? -19.685 33.448 16.877 1.00 59.75 852 VAL A C 1
ATOM 6802 O O . VAL A 1 852 ? -19.434 32.873 15.811 1.00 60.03 852 VAL A O 1
ATOM 6806 N N . ASP A 1 853 ? -19.318 32.979 18.056 1.00 66.57 853 ASP A N 1
ATOM 6807 C CA . ASP A 1 853 ? -18.677 31.677 18.188 1.00 73.00 853 ASP A CA 1
ATOM 6808 C C . ASP A 1 853 ? -19.717 30.598 17.904 1.00 75.12 853 ASP A C 1
ATOM 6809 O O . ASP A 1 853 ? -20.841 30.689 18.413 1.00 76.22 853 ASP A O 1
ATOM 6814 N N . PRO A 1 854 ? -19.398 29.583 17.085 1.00 79.45 854 PRO A N 1
ATOM 6815 C CA . PRO A 1 854 ? -20.430 28.602 16.688 1.00 75.35 854 PRO A CA 1
ATOM 6816 C C . PRO A 1 854 ? -21.162 27.884 17.826 1.00 76.24 854 PRO A C 1
ATOM 6817 O O . PRO A 1 854 ? -22.334 27.536 17.628 1.00 77.37 854 PRO A O 1
ATOM 6821 N N . ILE A 1 855 ? -20.561 27.649 19.005 1.00 79.76 855 ILE A N 1
ATOM 6822 C CA . ILE A 1 855 ? -21.332 27.009 20.070 1.00 82.16 855 ILE A CA 1
ATOM 6823 C C . ILE A 1 855 ? -21.211 27.488 21.522 1.00 82.75 855 ILE A C 1
ATOM 6824 O O . ILE A 1 855 ? -20.132 27.811 22.025 1.00 79.78 855 ILE A O 1
ATOM 6829 N N . SER A 1 856 ? -22.378 27.510 22.183 1.00 87.81 856 SER A N 1
ATOM 6830 C CA . SER A 1 856 ? -22.831 28.444 23.220 1.00 86.70 856 SER A CA 1
ATOM 6831 C C . SER A 1 856 ? -22.867 29.907 22.770 1.00 81.38 856 SER A C 1
ATOM 6832 O O . SER A 1 856 ? -23.139 30.795 23.587 1.00 79.10 856 SER A O 1
ATOM 6835 N N . GLY A 1 857 ? -22.617 30.167 21.481 1.00 77.67 857 GLY A N 1
ATOM 6836 C CA . GLY A 1 857 ? -23.002 31.409 20.836 1.00 74.57 857 GLY A CA 1
ATOM 6837 C C . GLY A 1 857 ? -22.440 32.656 21.476 1.00 74.82 857 GLY A C 1
ATOM 6838 O O . GLY A 1 857 ? -23.188 33.567 21.838 1.00 71.39 857 GLY A O 1
ATOM 6839 N N . ASP A 1 858 ? -21.121 32.717 21.605 1.00 76.96 858 ASP A N 1
ATOM 6840 C CA . ASP A 1 858 ? -20.457 33.781 22.339 1.00 72.60 858 ASP A CA 1
ATOM 6841 C C . ASP A 1 858 ? -20.021 34.865 21.365 1.00 63.52 858 ASP A C 1
ATOM 6842 O O . ASP A 1 858 ? -19.560 34.569 20.260 1.00 62.51 858 ASP A O 1
ATOM 6847 N N . LEU A 1 859 ? -20.189 36.117 21.767 1.00 56.85 859 LEU A N 1
ATOM 6848 C CA . LEU A 1 859 ? -19.754 37.231 20.939 1.00 59.30 859 LEU A CA 1
ATOM 6849 C C . LEU A 1 859 ? -18.253 37.480 21.087 1.00 61.34 859 LEU A C 1
ATOM 6850 O O . LEU A 1 859 ? -17.679 37.306 22.165 1.00 57.59 859 LEU A O 1
ATOM 6855 N N . VAL A 1 860 ? -17.619 37.903 19.990 1.00 59.68 860 VAL A N 1
ATOM 6856 C CA . VAL A 1 860 ? -16.212 38.296 19.992 1.00 57.11 860 VAL A CA 1
ATOM 6857 C C . VAL A 1 860 ? -16.079 39.711 19.432 1.00 57.77 860 VAL A C 1
ATOM 6858 O O . VAL A 1 860 ? -16.566 40.007 18.331 1.00 52.01 860 VAL A O 1
ATOM 6862 N N . ASP A 1 861 ? -15.433 40.583 20.208 1.00 55.15 861 ASP A N 1
ATOM 6863 C CA . ASP A 1 861 ? -15.257 41.980 19.839 1.00 57.04 861 ASP A CA 1
ATOM 6864 C C . ASP A 1 861 ? -14.166 42.094 18.780 1.00 58.17 861 ASP A C 1
ATOM 6865 O O . ASP A 1 861 ? -13.069 41.559 18.959 1.00 54.12 861 ASP A O 1
ATOM 6870 N N . HIS A 1 862 ? -14.479 42.771 17.668 1.00 55.43 862 HIS A N 1
ATOM 6871 C CA . HIS A 1 862 ? -13.512 43.068 16.621 1.00 54.68 862 HIS A CA 1
ATOM 6872 C C . HIS A 1 862 ? -12.768 44.370 16.859 1.00 57.46 862 HIS A C 1
ATOM 6873 O O . HIS A 1 862 ? -11.841 44.675 16.105 1.00 60.58 862 HIS A O 1
ATOM 6880 N N . LYS A 1 863 ? -13.176 45.151 17.862 1.00 56.26 863 LYS A N 1
ATOM 6881 C CA . LYS A 1 863 ? -12.480 46.378 18.254 1.00 60.87 863 LYS A CA 1
ATOM 6882 C C . LYS A 1 863 ? -12.428 47.384 17.103 1.00 59.52 863 LYS A C 1
ATOM 6883 O O . LYS A 1 863 ? -11.367 47.895 16.744 1.00 60.62 863 LYS A O 1
ATOM 6889 N N . LEU A 1 864 ? -13.588 47.667 16.524 1.00 55.43 864 LEU A N 1
ATOM 6890 C CA . LEU A 1 864 ? -13.714 48.650 15.460 1.00 55.52 864 LEU A CA 1
ATOM 6891 C C . LEU A 1 864 ? -14.387 49.917 15.973 1.00 57.65 864 LEU A C 1
ATOM 6892 O O . LEU A 1 864 ? -14.918 49.970 17.085 1.00 61.57 864 LEU A O 1
ATOM 6897 N N . ASP A 1 865 ? -14.349 50.955 15.147 1.00 56.94 865 ASP A N 1
ATOM 6898 C CA . ASP A 1 865 ? -14.937 52.215 15.559 1.00 59.95 865 ASP A CA 1
ATOM 6899 C C . ASP A 1 865 ? -16.450 52.177 15.412 1.00 62.78 865 ASP A C 1
ATOM 6900 O O . ASP A 1 865 ? -17.004 51.402 14.626 1.00 62.11 865 ASP A O 1
ATOM 6905 N N . ALA A 1 866 ? -17.117 53.044 16.178 1.00 62.46 866 ALA A N 1
ATOM 6906 C CA . ALA A 1 866 ? -18.573 53.003 16.295 1.00 68.45 866 ALA A CA 1
ATOM 6907 C C . ALA A 1 866 ? -19.217 53.740 15.123 1.00 64.51 866 ALA A C 1
ATOM 6908 O O . ALA A 1 866 ? -19.165 54.972 15.032 1.00 63.51 866 ALA A O 1
ATOM 6910 N N . THR A 1 867 ? -19.855 52.983 14.246 1.00 64.96 867 THR A N 1
ATOM 6911 C CA . THR A 1 867 ? -20.747 53.526 13.240 1.00 62.86 867 THR A CA 1
ATOM 6912 C C . THR A 1 867 ? -22.160 53.061 13.563 1.00 61.09 867 THR A C 1
ATOM 6913 O O . THR A 1 867 ? -22.351 51.983 14.137 1.00 59.62 867 THR A O 1
ATOM 6917 N N . ILE A 1 868 ? -23.154 53.887 13.235 1.00 55.39 868 ILE A N 1
ATOM 6918 C CA . ILE A 1 868 ? -24.548 53.516 13.454 1.00 55.97 868 ILE A CA 1
ATOM 6919 C C . ILE A 1 868 ? -25.036 52.845 12.174 1.00 60.91 868 ILE A C 1
ATOM 6920 O O . ILE A 1 868 ? -25.328 53.512 11.181 1.00 62.29 868 ILE A O 1
ATOM 6925 N N . SER A 1 869 ? -25.113 51.520 12.192 1.00 57.14 869 SER A N 1
ATOM 6926 C CA . SER A 1 869 ? -25.681 50.829 11.050 1.00 53.01 869 SER A CA 1
ATOM 6927 C C . SER A 1 869 ? -27.187 51.008 11.036 1.00 55.60 869 SER A C 1
ATOM 6928 O O . SER A 1 869 ? -27.828 51.233 12.070 1.00 55.75 869 SER A O 1
ATOM 6931 N N . ASN A 1 870 ? -27.757 50.883 9.848 1.00 53.26 870 ASN A N 1
ATOM 6932 C CA . ASN A 1 870 ? -29.197 50.802 9.728 1.00 50.74 870 ASN A CA 1
ATOM 6933 C C . ASN A 1 870 ? -29.607 49.345 9.917 1.00 50.62 870 ASN A C 1
ATOM 6934 O O . ASN A 1 870 ? -28.841 48.422 9.631 1.00 49.26 870 ASN A O 1
ATOM 6939 N N . LEU A 1 871 ? -30.794 49.151 10.460 1.00 50.62 871 LEU A N 1
ATOM 6940 C CA . LEU A 1 871 ? -31.321 47.811 10.657 1.00 47.80 871 LEU A CA 1
ATOM 6941 C C . LEU A 1 871 ? -31.661 47.196 9.302 1.00 42.13 871 LEU A C 1
ATOM 6942 O O . LEU A 1 871 ? -32.383 47.816 8.519 1.00 43.85 871 LEU A O 1
ATOM 6947 N N . PRO A 1 872 ? -31.178 45.994 8.989 1.00 39.52 872 PRO A N 1
ATOM 6948 C CA . PRO A 1 872 ? -31.559 45.351 7.723 1.00 45.87 872 PRO A CA 1
ATOM 6949 C C . PRO A 1 872 ? -33.035 44.968 7.706 1.00 46.65 872 PRO A C 1
ATOM 6950 O O . PRO A 1 872 ? -33.724 44.928 8.729 1.00 46.88 872 PRO A O 1
ATOM 6954 N N . ALA A 1 873 ? -33.510 44.662 6.503 1.00 47.13 873 ALA A N 1
ATOM 6955 C CA . ALA A 1 873 ? -34.845 44.124 6.332 1.00 43.62 873 ALA A CA 1
ATOM 6956 C C . ALA A 1 873 ? -34.928 42.751 6.990 1.00 46.27 873 ALA A C 1
ATOM 6957 O O . ALA A 1 873 ? -33.923 42.033 7.074 1.00 47.74 873 ALA A O 1
ATOM 6959 N N . PRO A 1 874 ? -36.105 42.372 7.486 1.00 43.45 874 PRO A N 1
ATOM 6960 C CA . PRO A 1 874 ? -36.229 41.077 8.161 1.00 41.91 874 PRO A CA 1
ATOM 6961 C C . PRO A 1 874 ? -35.943 39.925 7.213 1.00 45.26 874 PRO A C 1
ATOM 6962 O O . PRO A 1 874 ? -36.223 39.999 6.017 1.00 49.28 874 PRO A O 1
ATOM 6966 N N . VAL A 1 875 ? -35.346 38.859 7.763 1.00 46.83 875 VAL A N 1
ATOM 6967 C CA . VAL A 1 875 ? -35.179 37.607 7.030 1.00 41.70 875 VAL A CA 1
ATOM 6968 C C . VAL A 1 875 ? -36.333 36.632 7.254 1.00 46.90 875 VAL A C 1
ATOM 6969 O O . VAL A 1 875 ? -36.438 35.633 6.525 1.00 51.16 875 VAL A O 1
ATOM 6973 N N . ALA A 1 876 ? -37.186 36.862 8.251 1.00 47.30 876 ALA A N 1
ATOM 6974 C CA . ALA A 1 876 ? -38.352 36.008 8.456 1.00 46.32 876 ALA A CA 1
ATOM 6975 C C . ALA A 1 876 ? -39.460 36.798 9.137 1.00 46.75 876 ALA A C 1
ATOM 6976 O O . ALA A 1 876 ? -39.197 37.646 9.996 1.00 46.36 876 ALA A O 1
ATOM 6978 N N . GLN A 1 877 ? -40.700 36.514 8.734 1.00 47.86 877 GLN A N 1
ATOM 6979 C CA . GLN A 1 877 ? -41.890 37.184 9.259 1.00 42.60 877 GLN A CA 1
ATOM 6980 C C . GLN A 1 877 ? -42.991 36.137 9.346 1.00 47.32 877 GLN A C 1
ATOM 6981 O O . GLN A 1 877 ? -43.604 35.790 8.330 1.00 51.03 877 GLN A O 1
ATOM 6987 N N . LEU A 1 878 ? -43.258 35.635 10.542 1.00 47.50 878 LEU A N 1
ATOM 6988 C CA . LEU A 1 878 ? -44.267 34.602 10.671 1.00 43.07 878 LEU A CA 1
ATOM 6989 C C . LEU A 1 878 ? -45.427 35.098 11.525 1.00 46.49 878 LEU A C 1
ATOM 6990 O O . LEU A 1 878 ? -45.219 35.493 12.686 1.00 44.38 878 LEU A O 1
ATOM 6995 N N . PRO A 1 879 ? -46.652 35.103 10.995 1.00 47.87 879 PRO A N 1
ATOM 6996 C CA . PRO A 1 879 ? -47.822 35.413 11.832 1.00 45.04 879 PRO A CA 1
ATOM 6997 C C . PRO A 1 879 ? -48.123 34.250 12.768 1.00 44.18 879 PRO A C 1
ATOM 6998 O O . PRO A 1 879 ? -48.071 33.082 12.368 1.00 43.15 879 PRO A O 1
ATOM 7002 N N . VAL A 1 880 ? -48.381 34.570 14.036 1.00 41.08 880 VAL A N 1
ATOM 7003 C CA . VAL A 1 880 ? -48.554 33.523 15.037 1.00 40.85 880 VAL A CA 1
ATOM 7004 C C . VAL A 1 880 ? -49.834 33.748 15.827 1.00 46.97 880 VAL A C 1
ATOM 7005 O O . VAL A 1 880 ? -50.684 32.859 15.930 1.00 45.23 880 VAL A O 1
ATOM 7009 N N . HIS A 1 881 ? -49.963 34.929 16.411 1.00 46.04 881 HIS A N 1
ATOM 7010 C CA . HIS A 1 881 ? -51.106 35.299 17.218 1.00 42.17 881 HIS A CA 1
ATOM 7011 C C . HIS A 1 881 ? -51.912 36.343 16.463 1.00 51.58 881 HIS A C 1
ATOM 7012 O O . HIS A 1 881 ? -51.400 37.026 15.570 1.00 48.33 881 HIS A O 1
ATOM 7019 N N . GLN A 1 882 ? -53.176 36.484 16.844 1.00 51.35 882 GLN A N 1
ATOM 7020 C CA . GLN A 1 882 ? -54.059 37.431 16.180 1.00 55.33 882 GLN A CA 1
ATOM 7021 C C . GLN A 1 882 ? -54.012 38.819 16.801 1.00 55.78 882 GLN A C 1
ATOM 7022 O O . GLN A 1 882 ? -54.807 39.682 16.422 1.00 58.14 882 GLN A O 1
ATOM 7028 N N . SER A 1 883 ? -53.134 39.036 17.771 1.00 52.90 883 SER A N 1
ATOM 7029 C CA . SER A 1 883 ? -53.037 40.314 18.462 1.00 53.19 883 SER A CA 1
ATOM 7030 C C . SER A 1 883 ? -51.663 40.384 19.134 1.00 52.52 883 SER A C 1
ATOM 7031 O O . SER A 1 883 ? -50.743 39.647 18.762 1.00 47.25 883 SER A O 1
ATOM 7034 N N . GLY A 1 884 ? -51.535 41.240 20.146 1.00 55.18 884 GLY A N 1
ATOM 7035 C CA . GLY A 1 884 ? -50.240 41.445 20.769 1.00 48.06 884 GLY A CA 1
ATOM 7036 C C . GLY A 1 884 ? -49.712 40.188 21.433 1.00 49.42 884 GLY A C 1
ATOM 7037 O O . GLY A 1 884 ? -50.467 39.343 21.921 1.00 48.20 884 GLY A O 1
ATOM 7038 N N . VAL A 1 885 ? -48.387 40.062 21.429 1.00 49.66 885 VAL A N 1
ATOM 7039 C CA . VAL A 1 885 ? -47.686 38.954 22.065 1.00 43.10 885 VAL A CA 1
ATOM 7040 C C . VAL A 1 885 ? -47.149 39.463 23.390 1.00 41.51 885 VAL A C 1
ATOM 7041 O O . VAL A 1 885 ? -46.325 40.382 23.420 1.00 45.40 885 VAL A O 1
ATOM 7045 N N . LYS A 1 886 ? -47.644 38.900 24.486 1.00 40.12 886 LYS A N 1
ATOM 7046 C CA . LYS A 1 886 ? -47.268 39.366 25.809 1.00 37.80 886 LYS A CA 1
ATOM 7047 C C . LYS A 1 886 ? -46.030 38.684 26.355 1.00 41.81 886 LYS A C 1
ATOM 7048 O O . LYS A 1 886 ? -45.319 39.283 27.168 1.00 42.57 886 LYS A O 1
ATOM 7054 N N . SER A 1 887 ? -45.771 37.436 25.992 1.00 36.17 887 SER A N 1
ATOM 7055 C CA . SER A 1 887 ? -44.607 36.755 26.538 1.00 41.37 887 SER A CA 1
ATOM 7056 C C . SER A 1 887 ? -43.825 36.083 25.421 1.00 39.11 887 SER A C 1
ATOM 7057 O O . SER A 1 887 ? -44.406 35.530 24.480 1.00 41.23 887 SER A O 1
ATOM 7060 N N . LEU A 1 888 ? -42.504 36.140 25.536 1.00 35.48 888 LEU A N 1
ATOM 7061 C CA . LEU A 1 888 ? -41.609 35.606 24.522 1.00 41.40 888 LEU A CA 1
ATOM 7062 C C . LEU A 1 888 ? -40.452 34.926 25.233 1.00 40.17 888 LEU A C 1
ATOM 7063 O O . LEU A 1 888 ? -39.836 35.509 26.127 1.00 40.52 888 LEU A O 1
ATOM 7068 N N . ASP A 1 889 ? -40.175 33.693 24.838 1.00 40.84 889 ASP A N 1
ATOM 7069 C CA . ASP A 1 889 ? -39.068 32.924 25.377 1.00 37.48 889 ASP A CA 1
ATOM 7070 C C . ASP A 1 889 ? -38.553 32.038 24.254 1.00 40.07 889 ASP A C 1
ATOM 7071 O O . ASP A 1 889 ? -39.220 31.860 23.228 1.00 42.04 889 ASP A O 1
ATOM 7076 N N . TYR A 1 890 ? -37.355 31.493 24.431 1.00 40.24 890 TYR A N 1
ATOM 7077 C CA . TYR A 1 890 ? -36.803 30.629 23.392 1.00 43.54 890 TYR A CA 1
ATOM 7078 C C . TYR A 1 890 ? -35.801 29.689 24.023 1.00 45.58 890 TYR A C 1
ATOM 7079 O O . TYR A 1 890 ? -35.240 29.987 25.075 1.00 46.99 890 TYR A O 1
ATOM 7088 N N . VAL A 1 891 ? -35.549 28.570 23.345 1.00 49.62 891 VAL A N 1
ATOM 7089 C CA . VAL A 1 891 ? -34.475 27.653 23.724 1.00 47.80 891 VAL A CA 1
ATOM 7090 C C . VAL A 1 891 ? -33.839 27.094 22.456 1.00 52.30 891 VAL A C 1
ATOM 7091 O O . VAL A 1 891 ? -34.546 26.636 21.550 1.00 52.65 891 VAL A O 1
ATOM 7095 N N . ALA A 1 892 ? -32.510 27.135 22.390 1.00 48.20 892 ALA A N 1
ATOM 7096 C CA . ALA A 1 892 ? -31.774 26.625 21.247 1.00 53.69 892 ALA A CA 1
ATOM 7097 C C . ALA A 1 892 ? -31.380 25.175 21.490 1.00 52.59 892 ALA A C 1
ATOM 7098 O O . ALA A 1 892 ? -31.202 24.749 22.631 1.00 48.65 892 ALA A O 1
ATOM 7100 N N . ASN A 1 893 ? -31.246 24.419 20.399 1.00 56.32 893 ASN A N 1
ATOM 7101 C CA . ASN A 1 893 ? -30.878 23.010 20.495 1.00 59.76 893 ASN A CA 1
ATOM 7102 C C . ASN A 1 893 ? -29.392 22.869 20.839 1.00 60.84 893 ASN A C 1
ATOM 7103 O O . ASN A 1 893 ? -28.650 23.851 20.963 1.00 64.19 893 ASN A O 1
ATOM 7108 N N . ALA A 1 894 ? -28.955 21.616 21.004 1.00 62.94 894 ALA A N 1
ATOM 7109 C CA . ALA A 1 894 ? -27.595 21.351 21.470 1.00 60.28 894 ALA A CA 1
ATOM 7110 C C . ALA A 1 894 ? -26.547 21.837 20.478 1.00 63.86 894 ALA A C 1
ATOM 7111 O O . ALA A 1 894 ? -25.449 22.243 20.880 1.00 59.54 894 ALA A O 1
ATOM 7113 N N . THR A 1 895 ? -26.851 21.782 19.185 1.00 63.78 895 THR A N 1
ATOM 7114 C CA . THR A 1 895 ? -25.921 22.218 18.153 1.00 63.00 895 THR A CA 1
ATOM 7115 C C . THR A 1 895 ? -26.098 23.678 17.754 1.00 64.49 895 THR A C 1
ATOM 7116 O O . THR A 1 895 ? -25.400 24.137 16.838 1.00 57.59 895 THR A O 1
ATOM 7120 N N . ARG A 1 896 ? -27.017 24.405 18.402 1.00 59.88 896 ARG A N 1
ATOM 7121 C CA . ARG A 1 896 ? -27.263 25.820 18.111 1.00 55.10 896 ARG A CA 1
ATOM 7122 C C . ARG A 1 896 ? -27.484 26.038 16.623 1.00 57.87 896 ARG A C 1
ATOM 7123 O O . ARG A 1 896 ? -27.002 27.011 16.032 1.00 54.71 896 ARG A O 1
ATOM 7131 N N . THR A 1 897 ? -28.186 25.089 16.009 1.00 53.23 897 THR A N 1
ATOM 7132 C CA . THR A 1 897 ? -28.637 25.202 14.636 1.00 56.95 897 THR A CA 1
ATOM 7133 C C . THR A 1 897 ? -30.110 25.581 14.542 1.00 58.80 897 THR A C 1
ATOM 7134 O O . THR A 1 897 ? -30.577 25.937 13.450 1.00 57.32 897 THR A O 1
ATOM 7138 N N . SER A 1 898 ? -30.839 25.524 15.659 1.00 56.77 898 SER A N 1
ATOM 7139 C CA . SER A 1 898 ? -32.255 25.854 15.675 1.00 56.37 898 SER A CA 1
ATOM 7140 C C . SER A 1 898 ? -32.693 26.231 17.082 1.00 53.85 898 SER A C 1
ATOM 7141 O O . SER A 1 898 ? -32.084 25.829 18.075 1.00 54.84 898 SER A O 1
ATOM 7144 N N . ALA A 1 899 ? -33.818 26.934 17.154 1.00 54.69 899 ALA A N 1
ATOM 7145 C CA . ALA A 1 899 ? -34.386 27.307 18.436 1.00 54.27 899 ALA A CA 1
ATOM 7146 C C . ALA A 1 899 ? -35.897 27.223 18.375 1.00 50.54 899 ALA A C 1
ATOM 7147 O O . ALA A 1 899 ? -36.518 27.578 17.367 1.00 48.68 899 ALA A O 1
ATOM 7149 N N . THR A 1 900 ? -36.484 26.777 19.471 1.00 49.18 900 THR A N 1
ATOM 7150 C CA . THR A 1 900 ? -37.927 26.756 19.601 1.00 55.12 900 THR A CA 1
ATOM 7151 C C . THR A 1 900 ? -38.356 27.974 20.415 1.00 49.98 900 THR A C 1
ATOM 7152 O O . THR A 1 900 ? -37.770 28.274 21.462 1.00 45.43 900 THR A O 1
ATOM 7156 N N . ILE A 1 901 ? -39.353 28.685 19.905 1.00 47.32 901 ILE A N 1
ATOM 7157 C CA . ILE A 1 901 ? -39.762 29.988 20.406 1.00 43.23 901 ILE A CA 1
ATOM 7158 C C . ILE A 1 901 ? -41.177 29.850 20.930 1.00 42.73 901 ILE A C 1
ATOM 7159 O O . ILE A 1 901 ? -42.074 29.446 20.183 1.00 47.93 901 ILE A O 1
ATOM 7164 N N . LEU A 1 902 ? -41.383 30.207 22.197 1.00 40.99 902 LEU A N 1
ATOM 7165 C CA . LEU A 1 902 ? -42.674 30.101 22.864 1.00 42.28 902 LEU A CA 1
ATOM 7166 C C . LEU A 1 902 ? -43.308 31.479 23.031 1.00 44.77 902 LEU A C 1
ATOM 7167 O O . LEU A 1 902 ? -42.676 32.393 23.577 1.00 42.05 902 LEU A O 1
ATOM 7172 N N . THR A 1 903 ? -44.572 31.623 22.602 1.00 40.66 903 THR A N 1
ATOM 7173 C CA . THR A 1 903 ? -45.259 32.904 22.708 1.00 40.69 903 THR A CA 1
ATOM 7174 C C . THR A 1 903 ? -46.604 32.757 23.399 1.00 41.36 903 THR A C 1
ATOM 7175 O O . THR A 1 903 ? -47.365 31.822 23.130 1.00 40.56 903 THR A O 1
ATOM 7179 N N . GLY A 1 904 ? -46.886 33.698 24.294 1.00 41.18 904 GLY A N 1
ATOM 7180 C CA . GLY A 1 904 ? -48.176 33.796 24.956 1.00 38.23 904 GLY A CA 1
ATOM 7181 C C . GLY A 1 904 ? -48.870 35.051 24.482 1.00 35.68 904 GLY A C 1
ATOM 7182 O O . GLY A 1 904 ? -48.251 36.109 24.364 1.00 40.82 904 GLY A O 1
ATOM 7183 N N . GLY A 1 905 ? -50.151 34.928 24.170 1.00 36.56 905 GLY A N 1
ATOM 7184 C CA . GLY A 1 905 ? -50.784 36.032 23.493 1.00 39.90 905 GLY A CA 1
ATOM 7185 C C . GLY A 1 905 ? -51.859 36.756 24.258 1.00 36.28 905 GLY A C 1
ATOM 7186 O O . GLY A 1 905 ? -52.479 36.193 25.157 1.00 36.24 905 GLY A O 1
ATOM 7187 N N . ASP A 1 906 ? -52.112 38.007 23.884 1.00 40.22 906 ASP A N 1
ATOM 7188 C CA . ASP A 1 906 ? -53.307 38.673 24.378 1.00 45.15 906 ASP A CA 1
ATOM 7189 C C . ASP A 1 906 ? -54.580 37.996 23.866 1.00 45.27 906 ASP A C 1
ATOM 7190 O O . ASP A 1 906 ? -55.658 38.245 24.418 1.00 45.59 906 ASP A O 1
ATOM 7195 N N . ASP A 1 907 ? -54.468 37.093 22.883 1.00 44.70 907 ASP A N 1
ATOM 7196 C CA . ASP A 1 907 ? -55.602 36.339 22.356 1.00 47.47 907 ASP A CA 1
ATOM 7197 C C . ASP A 1 907 ? -55.862 35.048 23.140 1.00 43.93 907 ASP A C 1
ATOM 7198 O O . ASP A 1 907 ? -56.560 34.158 22.646 1.00 46.97 907 ASP A O 1
ATOM 7203 N N . ASN A 1 908 ? -55.306 34.958 24.348 1.00 39.93 908 ASN A N 1
ATOM 7204 C CA . ASN A 1 908 ? -55.249 33.771 25.220 1.00 44.33 908 ASN A CA 1
ATOM 7205 C C . ASN A 1 908 ? -54.851 32.486 24.479 1.00 40.00 908 ASN A C 1
ATOM 7206 O O . ASN A 1 908 ? -55.167 31.381 24.914 1.00 43.95 908 ASN A O 1
ATOM 7211 N N . GLY A 1 909 ? -54.056 32.610 23.422 1.00 39.36 909 GLY A N 1
ATOM 7212 C CA . GLY A 1 909 ? -53.454 31.465 22.775 1.00 42.68 909 GLY A CA 1
ATOM 7213 C C . GLY A 1 909 ? -51.980 31.298 23.135 1.00 42.43 909 GLY A C 1
ATOM 7214 O O . GLY A 1 909 ? -51.318 32.242 23.544 1.00 41.93 909 GLY A O 1
ATOM 7215 N N . LEU A 1 910 ? -51.475 30.070 22.989 1.00 42.07 910 LEU A N 1
ATOM 7216 C CA . LEU A 1 910 ? -50.088 29.735 23.293 1.00 39.03 910 LEU A CA 1
ATOM 7217 C C . LEU A 1 910 ? -49.416 29.146 22.056 1.00 42.99 910 LEU A C 1
ATOM 7218 O O . LEU A 1 910 ? -49.794 28.064 21.591 1.00 44.10 910 LEU A O 1
ATOM 7223 N N . GLY A 1 911 ? -48.395 29.825 21.549 1.00 39.08 911 GLY A N 1
ATOM 7224 C CA . GLY A 1 911 ? -47.757 29.453 20.291 1.00 42.09 911 GLY A CA 1
ATOM 7225 C C . GLY A 1 911 ? -46.378 28.855 20.502 1.00 45.85 911 GLY A C 1
ATOM 7226 O O . GLY A 1 911 ? -45.646 29.249 21.420 1.00 50.25 911 GLY A O 1
ATOM 7227 N N . LEU A 1 912 ? -46.035 27.882 19.660 1.00 46.33 912 LEU A N 1
ATOM 7228 C CA . LEU A 1 912 ? -44.725 27.243 19.679 1.00 46.49 912 LEU A CA 1
ATOM 7229 C C . LEU A 1 912 ? -44.181 27.254 18.263 1.00 51.51 912 LEU A C 1
ATOM 7230 O O . LEU A 1 912 ? -44.781 26.656 17.365 1.00 56.02 912 LEU A O 1
ATOM 7235 N N . SER A 1 913 ? -43.058 27.924 18.059 1.00 52.30 913 SER A N 1
ATOM 7236 C CA . SER A 1 913 ? -42.508 28.094 16.729 1.00 45.76 913 SER A CA 1
ATOM 7237 C C . SER A 1 913 ? -41.084 27.572 16.696 1.00 49.23 913 SER A C 1
ATOM 7238 O O . SER A 1 913 ? -40.443 27.405 17.736 1.00 50.65 913 SER A O 1
ATOM 7241 N N . ASN A 1 914 ? -40.614 27.299 15.474 1.00 51.56 914 ASN A N 1
ATOM 7242 C CA . ASN A 1 914 ? -39.287 26.760 15.211 1.00 54.03 914 ASN A CA 1
ATOM 7243 C C . ASN A 1 914 ? -38.513 27.740 14.349 1.00 50.73 914 ASN A C 1
ATOM 7244 O O . ASN A 1 914 ? -39.010 28.181 13.307 1.00 49.77 914 ASN A O 1
ATOM 7249 N N . LEU A 1 915 ? -37.310 28.089 14.795 1.00 48.97 915 LEU A N 1
ATOM 7250 C CA . LEU A 1 915 ? -36.390 28.939 14.048 1.00 49.94 915 LEU A CA 1
ATOM 7251 C C . LEU A 1 915 ? -35.193 28.083 13.662 1.00 53.59 915 LEU A C 1
ATOM 7252 O O . LEU A 1 915 ? -34.500 27.564 14.540 1.00 51.37 915 LEU A O 1
ATOM 7257 N N . LYS A 1 916 ? -34.935 27.947 12.364 1.00 52.78 916 LYS A N 1
ATOM 7258 C CA . LYS A 1 916 ? -33.853 27.073 11.933 1.00 60.06 916 LYS A CA 1
ATOM 7259 C C . LYS A 1 916 ? -32.988 27.706 10.852 1.00 57.75 916 LYS A C 1
ATOM 7260 O O . LYS A 1 916 ? -33.441 28.524 10.039 1.00 55.16 916 LYS A O 1
ATOM 7266 N N . LEU A 1 917 ? -31.723 27.306 10.881 1.00 57.65 917 LEU A N 1
ATOM 7267 C CA . LEU A 1 917 ? -30.723 27.630 9.875 1.00 62.15 917 LEU A CA 1
ATOM 7268 C C . LEU A 1 917 ? -30.411 26.342 9.127 1.00 63.44 917 LEU A C 1
ATOM 7269 O O . LEU A 1 917 ? -30.185 25.303 9.758 1.00 63.20 917 LEU A O 1
ATOM 7274 N N . ASP A 1 918 ? -30.397 26.393 7.801 1.00 60.56 918 ASP A N 1
ATOM 7275 C CA . ASP A 1 918 ? -29.973 25.212 7.066 1.00 65.34 918 ASP A CA 1
ATOM 7276 C C . ASP A 1 918 ? -28.450 25.244 6.907 1.00 69.41 918 ASP A C 1
ATOM 7277 O O . ASP A 1 918 ? -27.753 26.046 7.541 1.00 68.24 918 ASP A O 1
ATOM 7282 N N . ASP A 1 919 ? -27.913 24.350 6.067 1.00 72.46 919 ASP A N 1
ATOM 7283 C CA . ASP A 1 919 ? -26.468 24.297 5.858 1.00 66.97 919 ASP A CA 1
ATOM 7284 C C . ASP A 1 919 ? -25.939 25.589 5.254 1.00 66.73 919 ASP A C 1
ATOM 7285 O O . ASP A 1 919 ? -24.777 25.953 5.478 1.00 65.73 919 ASP A O 1
ATOM 7290 N N . SER A 1 920 ? -26.774 26.298 4.507 1.00 65.63 920 SER A N 1
ATOM 7291 C CA . SER A 1 920 ? -26.393 27.545 3.866 1.00 64.87 920 SER A CA 1
ATOM 7292 C C . SER A 1 920 ? -26.647 28.771 4.736 1.00 63.67 920 SER A C 1
ATOM 7293 O O . SER A 1 920 ? -26.403 29.891 4.276 1.00 61.91 920 SER A O 1
ATOM 7296 N N . ASN A 1 921 ? -27.084 28.578 5.988 1.00 64.32 921 ASN A N 1
ATOM 7297 C CA . ASN A 1 921 ? -27.419 29.656 6.931 1.00 62.81 921 ASN A CA 1
ATOM 7298 C C . ASN A 1 921 ? -28.623 30.476 6.481 1.00 61.37 921 ASN A C 1
ATOM 7299 O O . ASN A 1 921 ? -28.681 31.684 6.718 1.00 65.90 921 ASN A O 1
ATOM 7304 N N . LYS A 1 922 ? -29.597 29.837 5.855 1.00 59.75 922 LYS A N 1
ATOM 7305 C CA . LYS A 1 922 ? -30.845 30.496 5.518 1.00 61.40 922 LYS A CA 1
ATOM 7306 C C . LYS A 1 922 ? -31.814 30.352 6.689 1.00 59.95 922 LYS A C 1
ATOM 7307 O O . LYS A 1 922 ? -31.965 29.262 7.254 1.00 58.74 922 LYS A O 1
ATOM 7313 N N . VAL A 1 923 ? -32.468 31.449 7.051 1.00 57.20 923 VAL A N 1
ATOM 7314 C CA . VAL A 1 923 ? -33.340 31.463 8.216 1.00 58.61 923 VAL A CA 1
ATOM 7315 C C . VAL A 1 923 ? -34.738 31.099 7.751 1.00 52.53 923 VAL A C 1
ATOM 7316 O O . VAL A 1 923 ? -35.255 31.688 6.798 1.00 57.16 923 VAL A O 1
ATOM 7320 N N . THR A 1 924 ? -35.345 30.125 8.416 1.00 53.23 924 THR A N 1
ATOM 7321 C CA . THR A 1 924 ? -36.749 29.807 8.222 1.00 54.50 924 THR A CA 1
ATOM 7322 C C . THR A 1 924 ? -37.426 29.737 9.581 1.00 57.24 924 THR A C 1
ATOM 7323 O O . THR A 1 924 ? -36.893 29.141 10.525 1.00 56.11 924 THR A O 1
ATOM 7327 N N . LEU A 1 925 ? -38.597 30.356 9.670 1.00 55.67 925 LEU A N 1
ATOM 7328 C CA . LEU A 1 925 ? -39.397 30.384 10.882 1.00 51.07 925 LEU A CA 1
ATOM 7329 C C . LEU A 1 925 ? -40.740 29.769 10.540 1.00 54.31 925 LEU A C 1
ATOM 7330 O O . LEU A 1 925 ? -41.460 30.292 9.684 1.00 52.82 925 LEU A O 1
ATOM 7335 N N . LYS A 1 926 ? -41.061 28.649 11.183 1.00 50.79 926 LYS A N 1
ATOM 7336 C CA . LYS A 1 926 ? -42.299 27.943 10.913 1.00 52.92 926 LYS A CA 1
ATOM 7337 C C . LYS A 1 926 ? -42.950 27.588 12.238 1.00 57.06 926 LYS A C 1
ATOM 7338 O O . LYS A 1 926 ? -42.267 27.373 13.244 1.00 57.92 926 LYS A O 1
ATOM 7344 N N . THR A 1 927 ? -44.273 27.554 12.249 1.00 49.15 927 THR A N 1
ATOM 7345 C CA . THR A 1 927 ? -44.959 27.331 13.506 1.00 58.12 927 THR A CA 1
ATOM 7346 C C . THR A 1 927 ? -45.217 25.844 13.716 1.00 57.71 927 THR A C 1
ATOM 7347 O O . THR A 1 927 ? -45.531 25.107 12.776 1.00 60.58 927 THR A O 1
ATOM 7351 N N . SER A 1 928 ? -44.988 25.405 14.947 1.00 53.92 928 SER A N 1
ATOM 7352 C CA . SER A 1 928 ? -44.994 24.004 15.328 1.00 52.16 928 SER A CA 1
ATOM 7353 C C . SER A 1 928 ? -46.285 23.572 16.007 1.00 54.54 928 SER A C 1
ATOM 7354 O O . SER A 1 928 ? -46.644 22.391 15.943 1.00 52.84 928 SER A O 1
ATOM 7357 N N . ASP A 1 929 ? -46.981 24.497 16.662 1.00 53.55 929 ASP A N 1
ATOM 7358 C CA . ASP A 1 929 ? -48.234 24.193 17.336 1.00 50.35 929 ASP A CA 1
ATOM 7359 C C . ASP A 1 929 ? -48.846 25.507 17.788 1.00 52.11 929 ASP A C 1
ATOM 7360 O O . ASP A 1 929 ? -48.139 26.502 17.964 1.00 54.15 929 ASP A O 1
ATOM 7365 N N . PHE A 1 930 ? -50.166 25.503 17.971 1.00 49.52 930 PHE A N 1
ATOM 7366 C CA . PHE A 1 930 ? -50.859 26.670 18.507 1.00 49.49 930 PHE A CA 1
ATOM 7367 C C . PHE A 1 930 ? -52.098 26.218 19.262 1.00 47.80 930 PHE A C 1
ATOM 7368 O O . PHE A 1 930 ? -53.001 25.637 18.656 1.00 55.39 930 PHE A O 1
ATOM 7376 N N . ILE A 1 931 ? -52.143 26.482 20.569 1.00 52.49 931 ILE A N 1
ATOM 7377 C CA . ILE A 1 931 ? -53.274 26.125 21.432 1.00 48.27 931 ILE A CA 1
ATOM 7378 C C . ILE A 1 931 ? -54.138 27.371 21.560 1.00 47.94 931 ILE A C 1
ATOM 7379 O O . ILE A 1 931 ? -53.792 28.295 22.298 1.00 48.08 931 ILE A O 1
ATOM 7384 N N . ALA A 1 932 ? -55.262 27.408 20.835 1.00 50.11 932 ALA A N 1
ATOM 7385 C CA . ALA A 1 932 ? -56.054 28.636 20.738 1.00 48.85 932 ALA A CA 1
ATOM 7386 C C . ALA A 1 932 ? -56.705 29.022 22.062 1.00 49.47 932 ALA A C 1
ATOM 7387 O O . ALA A 1 932 ? -56.937 30.217 22.317 1.00 49.36 932 ALA A O 1
ATOM 7389 N N . ALA A 1 933 ? -57.043 28.044 22.898 1.00 43.40 933 ALA A N 1
ATOM 7390 C CA . ALA A 1 933 ? -57.684 28.389 24.163 1.00 49.71 933 ALA A CA 1
ATOM 7391 C C . ALA A 1 933 ? -56.792 27.948 25.311 1.00 47.88 933 ALA A C 1
ATOM 7392 O O . ALA A 1 933 ? -57.234 27.212 26.202 1.00 47.42 933 ALA A O 1
ATOM 7394 N N . ALA A 1 934 ? -55.533 28.401 25.292 1.00 42.83 934 ALA A N 1
ATOM 7395 C CA . ALA A 1 934 ? -54.589 28.042 26.342 1.00 41.23 934 ALA A CA 1
ATOM 7396 C C . ALA A 1 934 ? -54.980 28.623 27.691 1.00 37.34 934 ALA A C 1
ATOM 7397 O O . ALA A 1 934 ? -54.555 28.101 28.722 1.00 39.65 934 ALA A O 1
ATOM 7399 N N . ALA A 1 935 ? -55.790 29.673 27.713 1.00 39.02 935 ALA A N 1
ATOM 7400 C CA . ALA A 1 935 ? -56.204 30.270 28.976 1.00 47.75 935 ALA A CA 1
ATOM 7401 C C . ALA A 1 935 ? -57.515 31.007 28.741 1.00 40.05 935 ALA A C 1
ATOM 7402 O O . ALA A 1 935 ? -57.910 31.251 27.604 1.00 48.18 935 ALA A O 1
ATOM 7404 N N . SER A 1 936 ? -58.178 31.372 29.830 1.00 41.71 936 SER A N 1
ATOM 7405 C CA . SER A 1 936 ? -59.426 32.118 29.741 1.00 40.51 936 SER A CA 1
ATOM 7406 C C . SER A 1 936 ? -59.213 33.594 29.441 1.00 46.95 936 SER A C 1
ATOM 7407 O O . SER A 1 936 ? -60.182 34.285 29.089 1.00 43.45 936 SER A O 1
ATOM 7410 N N . SER A 1 937 ? -58.001 34.107 29.651 1.00 44.87 937 SER A N 1
ATOM 7411 C CA . SER A 1 937 ? -57.725 35.525 29.453 1.00 41.03 937 SER A CA 1
ATOM 7412 C C . SER A 1 937 ? -56.273 35.682 29.048 1.00 40.24 937 SER A C 1
ATOM 7413 O O . SER A 1 937 ? -55.575 34.696 28.800 1.00 39.63 937 SER A O 1
ATOM 7416 N N . THR A 1 938 ? -55.819 36.932 29.005 1.00 40.20 938 THR A N 1
ATOM 7417 C CA . THR A 1 938 ? -54.475 37.248 28.532 1.00 41.54 938 THR A CA 1
ATOM 7418 C C . THR A 1 938 ? -53.423 36.350 29.173 1.00 39.36 938 THR A C 1
ATOM 7419 O O . THR A 1 938 ? -53.344 36.252 30.398 1.00 35.66 938 THR A O 1
ATOM 7423 N N . ILE A 1 939 ? -52.599 35.716 28.342 1.00 35.97 939 ILE A N 1
ATOM 7424 C CA . ILE A 1 939 ? -51.424 35.007 28.831 1.00 34.43 939 ILE A CA 1
ATOM 7425 C C . ILE A 1 939 ? -50.317 36.041 29.002 1.00 35.07 939 ILE A C 1
ATOM 7426 O O . ILE A 1 939 ? -49.991 36.769 28.061 1.00 38.26 939 ILE A O 1
ATOM 7431 N N . THR A 1 940 ? -49.774 36.137 30.221 1.00 34.52 940 THR A N 1
ATOM 7432 C CA . THR A 1 940 ? -48.859 37.207 30.593 1.00 33.16 940 THR A CA 1
ATOM 7433 C C . THR A 1 940 ? -47.414 36.764 30.790 1.00 32.86 940 THR A C 1
ATOM 7434 O O . THR A 1 940 ? -46.536 37.621 30.770 1.00 34.99 940 THR A O 1
ATOM 7438 N N . SER A 1 941 ? -47.149 35.472 30.992 1.00 34.40 941 SER A N 1
ATOM 7439 C CA . SER A 1 941 ? -45.789 34.938 31.079 1.00 35.83 941 SER A CA 1
ATOM 7440 C C . SER A 1 941 ? -45.788 33.545 30.485 1.00 37.03 941 SER A C 1
ATOM 7441 O O . SER A 1 941 ? -46.751 32.800 30.665 1.00 37.96 941 SER A O 1
ATOM 7444 N N . GLY A 1 942 ? -44.700 33.188 29.809 1.00 36.11 942 GLY A N 1
ATOM 7445 C CA . GLY A 1 942 ? -44.547 31.844 29.287 1.00 33.81 942 GLY A CA 1
ATOM 7446 C C . GLY A 1 942 ? -43.084 31.482 29.203 1.00 39.11 942 GLY A C 1
ATOM 7447 O O . GLY A 1 942 ? -42.371 31.993 28.335 1.00 38.20 942 GLY A O 1
ATOM 7448 N N . MET A 1 943 ? -42.614 30.622 30.101 1.00 37.12 943 MET A N 1
ATOM 7449 C CA . MET A 1 943 ? -41.198 30.320 30.205 1.00 41.73 943 MET A CA 1
ATOM 7450 C C . MET A 1 943 ? -40.949 28.852 29.910 1.00 43.54 943 MET A C 1
ATOM 7451 O O . MET A 1 943 ? -41.677 27.972 30.389 1.00 46.74 943 MET A O 1
ATOM 7456 N N . LEU A 1 944 ? -39.887 28.598 29.160 1.00 41.67 944 LEU A N 1
ATOM 7457 C CA . LEU A 1 944 ? -39.441 27.245 28.883 1.00 45.63 944 LEU A CA 1
ATOM 7458 C C . LEU A 1 944 ? -38.507 26.815 29.999 1.00 46.82 944 LEU A C 1
ATOM 7459 O O . LEU A 1 944 ? -37.701 27.611 30.486 1.00 45.84 944 LEU A O 1
ATOM 7464 N N . ILE A 1 945 ? -38.663 25.567 30.437 1.00 47.38 945 ILE A N 1
ATOM 7465 C CA . ILE A 1 945 ? -37.841 24.969 31.479 1.00 53.26 945 ILE A CA 1
ATOM 7466 C C . ILE A 1 945 ? -37.469 23.566 31.020 1.00 56.57 945 ILE A C 1
ATOM 7467 O O . ILE A 1 945 ? -38.044 23.029 30.070 1.00 52.29 945 ILE A O 1
ATOM 7472 N N . ASN A 1 946 ? -36.518 22.960 31.733 1.00 62.40 946 ASN A N 1
ATOM 7473 C CA . ASN A 1 946 ? -36.068 21.589 31.475 1.00 63.56 946 ASN A CA 1
ATOM 7474 C C . ASN A 1 946 ? -35.664 21.403 30.011 1.00 60.72 946 ASN A C 1
ATOM 7475 O O . ASN A 1 946 ? -36.195 20.559 29.282 1.00 65.03 946 ASN A O 1
ATOM 7480 N N . GLY A 1 947 ? -34.717 22.232 29.582 1.00 59.23 947 GLY A N 1
ATOM 7481 C CA . GLY A 1 947 ? -34.208 22.154 28.222 1.00 55.52 947 GLY A CA 1
ATOM 7482 C C . GLY A 1 947 ? -35.250 22.314 27.142 1.00 55.86 947 GLY A C 1
ATOM 7483 O O . GLY A 1 947 ? -35.099 21.750 26.056 1.00 59.66 947 GLY A O 1
ATOM 7484 N N . GLY A 1 948 ? -36.304 23.078 27.400 1.00 59.28 948 GLY A N 1
ATOM 7485 C CA . GLY A 1 948 ? -37.366 23.228 26.435 1.00 53.13 948 GLY A CA 1
ATOM 7486 C C . GLY A 1 948 ? -38.427 22.151 26.471 1.00 57.82 948 GLY A C 1
ATOM 7487 O O . GLY A 1 948 ? -39.355 22.186 25.652 1.00 58.93 948 GLY A O 1
ATOM 7488 N N . LYS A 1 949 ? -38.333 21.194 27.387 1.00 56.94 949 LYS A N 1
ATOM 7489 C CA . LYS A 1 949 ? -39.320 20.123 27.398 1.00 56.61 949 LYS A CA 1
ATOM 7490 C C . LYS A 1 949 ? -40.628 20.552 2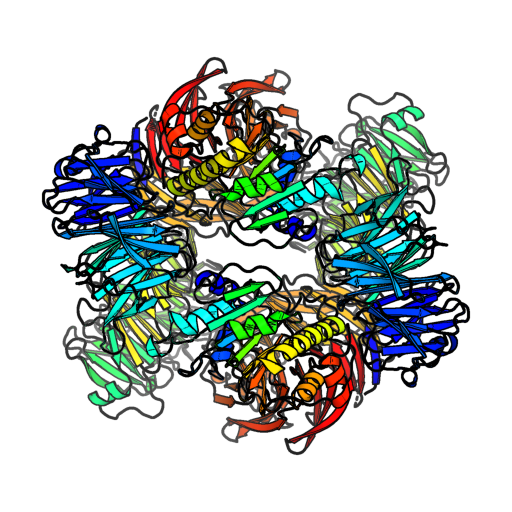8.051 1.00 59.05 949 LYS A C 1
ATOM 7491 O O . LYS A 1 949 ? -41.687 20.009 27.710 1.00 60.46 949 LYS A O 1
ATOM 7497 N N . GLU A 1 950 ? -40.592 21.524 28.965 1.00 55.02 950 GLU A N 1
ATOM 7498 C CA . GLU A 1 950 ? -41.781 21.912 29.713 1.00 53.39 950 GLU A CA 1
ATOM 7499 C C . GLU A 1 950 ? -42.009 23.415 29.617 1.00 51.94 950 GLU A C 1
ATOM 7500 O O . GLU A 1 950 ? -41.127 24.183 29.231 1.00 47.06 950 GLU A O 1
ATOM 7506 N N . VAL A 1 951 ? -43.216 23.828 29.979 1.00 47.93 951 VAL A N 1
ATOM 7507 C CA . VAL A 1 951 ? -43.609 25.227 29.916 1.00 47.21 951 VAL A CA 1
ATOM 7508 C C . VAL A 1 951 ? -44.430 25.538 31.151 1.00 46.27 951 VAL A C 1
ATOM 7509 O O . VAL A 1 951 ? -45.335 24.778 31.512 1.00 45.69 951 VAL A O 1
ATOM 7513 N N . ILE A 1 952 ? -44.134 26.656 31.794 1.00 43.60 952 ILE A N 1
ATOM 7514 C CA . ILE A 1 952 ? -44.996 27.194 32.833 1.00 41.69 952 ILE A CA 1
ATOM 7515 C C . ILE A 1 952 ? -45.569 28.497 32.311 1.00 40.16 952 ILE A C 1
ATOM 7516 O O . ILE A 1 952 ? -44.825 29.363 31.830 1.00 40.42 952 ILE A O 1
ATOM 7521 N N . THR A 1 953 ? -46.882 28.633 32.375 1.00 38.13 953 THR A N 1
ATOM 7522 C CA . THR A 1 953 ? -47.487 29.881 31.966 1.00 36.57 953 THR A CA 1
ATOM 7523 C C . THR A 1 953 ? -48.251 30.497 33.119 1.00 39.50 953 THR A C 1
ATOM 7524 O O . THR A 1 953 ? -48.738 29.822 34.033 1.00 35.94 953 THR A O 1
ATOM 7528 N N . THR A 1 954 ? -48.408 31.795 32.982 1.00 39.02 954 THR A N 1
ATOM 7529 C CA . THR A 1 954 ? -49.162 32.635 33.882 1.00 36.24 954 THR A CA 1
ATOM 7530 C C . THR A 1 954 ? -50.174 33.392 33.028 1.00 36.43 954 THR A C 1
ATOM 7531 O O . THR A 1 954 ? -49.957 33.599 31.821 1.00 32.84 954 THR A O 1
ATOM 7535 N N . SER A 1 955 ? -51.321 33.718 33.618 1.00 34.50 955 SER A N 1
ATOM 7536 C CA . SER A 1 955 ? -52.308 34.500 32.886 1.00 33.97 955 SER A CA 1
ATOM 7537 C C . SER A 1 955 ? -53.243 35.189 33.867 1.00 33.65 955 SER A C 1
ATOM 7538 O O . SER A 1 955 ? -53.346 34.817 35.032 1.00 34.38 955 SER A O 1
ATOM 7541 N N . VAL A 1 956 ? -53.953 36.192 33.355 1.00 36.74 956 VAL A N 1
ATOM 7542 C CA . VAL A 1 956 ? -54.850 37.015 34.156 1.00 35.24 956 VAL A CA 1
ATOM 7543 C C . VAL A 1 956 ? -56.051 36.240 34.696 1.00 36.27 956 VAL A C 1
ATOM 7544 O O . VAL A 1 956 ? -56.766 36.729 35.580 1.00 33.92 956 VAL A O 1
ATOM 7548 N N . ASP A 1 957 ? -56.286 35.022 34.217 1.00 35.77 957 ASP A N 1
ATOM 7549 C CA . ASP A 1 957 ? -57.317 34.191 34.829 1.00 37.44 957 ASP A CA 1
ATOM 7550 C C . ASP A 1 957 ? -56.881 33.581 36.154 1.00 36.64 957 ASP A C 1
ATOM 7551 O O . ASP A 1 957 ? -57.662 32.839 36.749 1.00 40.22 957 ASP A O 1
ATOM 7556 N N . GLN A 1 958 ? -55.656 33.855 36.613 1.00 37.36 958 GLN A N 1
ATOM 7557 C CA . GLN A 1 958 ? -55.140 33.381 37.898 1.00 34.81 958 GLN A CA 1
ATOM 7558 C C . GLN A 1 958 ? -55.007 31.867 37.932 1.00 38.54 958 GLN A C 1
ATOM 7559 O O . GLN A 1 958 ? -55.050 31.250 39.004 1.00 38.03 958 GLN A O 1
ATOM 7565 N N . VAL A 1 959 ? -54.790 31.260 36.770 1.00 34.64 959 VAL A N 1
ATOM 7566 C CA . VAL A 1 959 ? -54.520 29.836 36.677 1.00 39.75 959 VAL A CA 1
ATOM 7567 C C . VAL A 1 959 ? -53.087 29.675 36.207 1.00 37.02 959 VAL A C 1
ATOM 7568 O O . VAL A 1 959 ? -52.735 30.129 35.114 1.00 42.39 959 VAL A O 1
ATOM 7572 N N . ILE A 1 960 ? -52.266 29.030 37.015 1.00 37.34 960 ILE A N 1
ATOM 7573 C CA . ILE A 1 960 ? -50.909 28.671 36.622 1.00 39.89 960 ILE A CA 1
ATOM 7574 C C . ILE A 1 960 ? -50.967 27.333 35.887 1.00 42.79 960 ILE A C 1
ATOM 7575 O O . ILE A 1 960 ? -51.516 26.356 36.404 1.00 44.24 960 ILE A O 1
ATOM 7580 N N . ARG A 1 961 ? -50.427 27.277 34.678 1.00 38.87 961 ARG A N 1
ATOM 7581 C CA . ARG A 1 961 ? -50.465 26.048 33.899 1.00 42.84 961 ARG A CA 1
ATOM 7582 C C . ARG A 1 961 ? -49.063 25.514 33.619 1.00 45.63 961 ARG A C 1
ATOM 7583 O O . ARG A 1 961 ? -48.154 26.270 33.251 1.00 48.53 961 ARG A O 1
ATOM 7591 N N . ALA A 1 962 ? -48.901 24.204 33.802 1.00 43.59 962 ALA A N 1
ATOM 7592 C CA . ALA A 1 962 ? -47.678 23.484 33.461 1.00 44.84 962 ALA A CA 1
ATOM 7593 C C . ALA A 1 962 ? -47.924 22.676 32.196 1.00 45.94 962 ALA A C 1
ATOM 7594 O O . ALA A 1 962 ? -48.957 22.015 32.078 1.00 49.93 962 ALA A O 1
ATOM 7596 N N . TRP A 1 963 ? -46.994 22.739 31.246 1.00 47.95 963 TRP A N 1
ATOM 7597 C CA . TRP A 1 963 ? -47.178 22.083 29.957 1.00 49.94 963 TRP A CA 1
ATOM 7598 C C . TRP A 1 963 ? -45.984 21.187 29.663 1.00 55.17 963 TRP A C 1
ATOM 7599 O O . TRP A 1 963 ? -44.900 21.340 30.236 1.00 54.21 963 TRP A O 1
ATOM 7610 N N . GLU A 1 964 ? -46.195 20.245 28.748 1.00 57.57 964 GLU A N 1
ATOM 7611 C CA . GLU A 1 964 ? -45.114 19.435 28.212 1.00 56.97 964 GLU A CA 1
ATOM 7612 C C . GLU A 1 964 ? -45.099 19.554 26.696 1.00 53.57 964 GLU A C 1
ATOM 7613 O O . GLU A 1 964 ? -46.149 19.702 26.066 1.00 56.70 964 GLU A O 1
ATOM 7619 N N . ILE A 1 965 ? -43.901 19.521 26.122 1.00 54.71 965 ILE A N 1
ATOM 7620 C CA . ILE A 1 965 ? -43.699 19.619 24.681 1.00 57.25 965 ILE A CA 1
ATOM 7621 C C . ILE A 1 965 ? -43.158 18.281 24.199 1.00 61.26 965 ILE A C 1
ATOM 7622 O O . ILE A 1 965 ? -42.098 17.836 24.658 1.00 55.70 965 ILE A O 1
ATOM 7627 N N . THR A 1 966 ? -43.880 17.633 23.284 1.00 55.94 966 THR A N 1
ATOM 7628 C CA . THR A 1 966 ? -43.425 16.382 22.682 1.00 59.19 966 THR A CA 1
ATOM 7629 C C . THR A 1 966 ? -43.554 16.499 21.171 1.00 61.55 966 THR A C 1
ATOM 7630 O O . THR A 1 966 ? -44.659 16.707 20.655 1.00 58.58 966 THR A O 1
ATOM 7634 N N . ALA A 1 967 ? -42.422 16.392 20.475 1.00 60.19 967 ALA A N 1
ATOM 7635 C CA . ALA A 1 967 ? -42.359 16.515 19.020 1.00 61.30 967 ALA A CA 1
ATOM 7636 C C . ALA A 1 967 ? -42.984 17.828 18.548 1.00 60.52 967 ALA A C 1
ATOM 7637 O O . ALA A 1 967 ? -43.827 17.857 17.648 1.00 60.63 967 ALA A O 1
ATOM 7639 N N . GLY A 1 968 ? -42.568 18.928 19.179 1.00 61.39 968 GLY A N 1
ATOM 7640 C CA . GLY A 1 968 ? -43.058 20.244 18.805 1.00 52.06 968 GLY A CA 1
ATOM 7641 C C . GLY A 1 968 ? -44.517 20.494 19.099 1.00 54.71 968 GLY A C 1
ATOM 7642 O O . GLY A 1 968 ? -45.104 21.446 18.573 1.00 56.03 968 GLY A O 1
ATOM 7643 N N . LYS A 1 969 ? -45.126 19.675 19.933 1.00 56.87 969 LYS A N 1
ATOM 7644 C CA . LYS A 1 969 ? -46.545 19.779 20.207 1.00 55.50 969 LYS A CA 1
ATOM 7645 C C . LYS A 1 969 ? -46.754 19.955 21.702 1.00 57.82 969 LYS A C 1
ATOM 7646 O O . LYS A 1 969 ? -46.059 19.330 22.514 1.00 55.91 969 LYS A O 1
ATOM 7652 N N . LEU A 1 970 ? -47.693 20.829 22.061 1.00 55.83 970 LEU A N 1
ATOM 7653 C CA . LEU A 1 970 ? -47.916 21.194 23.455 1.00 58.43 970 LEU A CA 1
ATOM 7654 C C . LEU A 1 970 ? -49.100 20.422 24.013 1.00 54.30 970 LEU A C 1
ATOM 7655 O O . LEU A 1 970 ? -50.120 20.260 23.340 1.00 52.85 970 LEU A O 1
ATOM 7660 N N . SER A 1 971 ? -48.963 19.949 25.247 1.00 56.09 971 SER A N 1
ATOM 7661 C CA . SER A 1 971 ? -50.098 19.381 25.959 1.00 55.95 971 SER A CA 1
ATOM 7662 C C . SER A 1 971 ? -50.097 19.888 27.395 1.00 53.10 971 SER A C 1
ATOM 7663 O O . SER A 1 971 ? -49.050 19.910 28.054 1.00 53.36 971 SER A O 1
ATOM 7666 N N . LEU A 1 972 ? -51.283 20.270 27.878 1.00 52.48 972 LEU A N 1
ATOM 7667 C CA . LEU A 1 972 ? -51.434 20.758 29.241 1.00 52.25 972 LEU A CA 1
ATOM 7668 C C . LEU A 1 972 ? -51.335 19.593 30.206 1.00 52.74 972 LEU A C 1
ATOM 7669 O O . LEU A 1 972 ? -52.123 18.650 30.118 1.00 59.95 972 LEU A O 1
ATOM 7674 N N . VAL A 1 973 ? -50.394 19.664 31.143 1.00 49.48 973 VAL A N 1
ATOM 7675 C CA . VAL A 1 973 ? -50.183 18.571 32.080 1.00 54.39 973 VAL A CA 1
ATOM 7676 C C . VAL A 1 973 ? -50.586 18.907 33.516 1.00 57.69 973 VAL A C 1
ATOM 7677 O O . VAL A 1 973 ? -50.874 17.980 34.289 1.00 57.88 973 VAL A O 1
ATOM 7681 N N . ASP A 1 974 ? -50.650 20.179 33.897 1.00 56.96 974 ASP A N 1
ATOM 7682 C CA . ASP A 1 974 ? -51.097 20.502 35.247 1.00 53.36 974 ASP A CA 1
ATOM 7683 C C . ASP A 1 974 ? -51.561 21.951 35.283 1.00 50.13 974 ASP A C 1
ATOM 7684 O O . ASP A 1 974 ? -51.158 22.773 34.459 1.00 46.30 974 ASP A O 1
ATOM 7689 N N . LYS A 1 975 ? -52.416 22.249 36.256 1.00 48.07 975 LYS A N 1
ATOM 7690 C CA . LYS A 1 975 ? -52.908 23.602 36.450 1.00 45.72 975 LYS A CA 1
ATOM 7691 C C . LYS A 1 975 ? -53.235 23.781 37.928 1.00 46.70 975 LYS A C 1
ATOM 7692 O O . LYS A 1 975 ? -53.397 22.808 38.667 1.00 45.61 975 LYS A O 1
ATOM 7698 N N . LYS A 1 976 ? -53.252 25.038 38.369 1.00 47.18 976 LYS A N 1
ATOM 7699 C CA . LYS A 1 976 ? -53.419 25.360 39.784 1.00 41.27 976 LYS A CA 1
ATOM 7700 C C . LYS A 1 976 ? -53.728 26.845 39.906 1.00 39.14 976 LYS A C 1
ATOM 7701 O O . LYS A 1 976 ? -53.068 27.667 39.263 1.00 37.46 976 LYS A O 1
ATOM 7707 N N . ARG A 1 977 ? -54.736 27.184 40.702 1.00 38.77 977 ARG A N 1
ATOM 7708 C CA . ARG A 1 977 ? -55.117 28.575 40.870 1.00 36.02 977 ARG A CA 1
ATOM 7709 C C . ARG A 1 977 ? -54.194 29.276 41.862 1.00 42.32 977 ARG A C 1
ATOM 7710 O O . ARG A 1 977 ? -53.681 28.659 42.805 1.00 42.64 977 ARG A O 1
ATOM 7718 N N . THR A 1 978 ? -54.015 30.591 41.664 1.00 37.02 978 THR A N 1
ATOM 7719 C CA . THR A 1 978 ? -53.324 31.446 42.625 1.00 35.81 978 THR A CA 1
ATOM 7720 C C . THR A 1 978 ? -54.240 32.594 43.014 1.00 33.90 978 THR A C 1
ATOM 7721 O O . THR A 1 978 ? -55.086 33.010 42.213 1.00 33.68 978 THR A O 1
ATOM 7725 N N . THR A 1 979 ? -54.100 33.084 44.262 1.00 34.58 979 THR A N 1
ATOM 7726 C CA . THR A 1 979 ? -54.825 34.297 44.649 1.00 34.26 979 THR A CA 1
ATOM 7727 C C . THR A 1 979 ? -54.257 35.537 44.013 1.00 33.28 979 THR A C 1
ATOM 7728 O O . THR A 1 979 ? -54.883 36.594 44.128 1.00 38.79 979 THR A O 1
ATOM 7732 N N . VAL A 1 980 ? -53.065 35.463 43.442 1.00 34.84 980 VAL A N 1
ATOM 7733 C CA . VAL A 1 980 ? -52.439 36.673 42.936 1.00 33.74 980 VAL A CA 1
ATOM 7734 C C . VAL A 1 980 ? -53.278 37.168 41.767 1.00 32.49 980 VAL A C 1
ATOM 7735 O O . VAL A 1 980 ? -53.229 36.606 40.664 1.00 31.71 980 VAL A O 1
ATOM 7739 N N . ALA A 1 981 ? -54.099 38.185 42.023 1.00 28.01 981 ALA A N 1
ATOM 7740 C CA . ALA A 1 981 ? -54.950 38.720 40.972 1.00 31.79 981 ALA A CA 1
ATOM 7741 C C . ALA A 1 981 ? -54.093 39.388 39.899 1.00 32.88 981 ALA A C 1
ATOM 7742 O O . ALA A 1 981 ? -52.963 39.830 40.161 1.00 32.08 981 ALA A O 1
ATOM 7744 N N . ASP A 1 982 ? -54.616 39.418 38.669 1.00 32.19 982 ASP A N 1
ATOM 7745 C CA . ASP A 1 982 ? -53.952 40.112 37.557 1.00 31.27 982 ASP A CA 1
ATOM 7746 C C . ASP A 1 982 ? -52.550 39.545 37.341 1.00 32.99 982 ASP A C 1
ATOM 7747 O O . ASP A 1 982 ? -51.568 40.272 37.214 1.00 32.81 982 ASP A O 1
ATOM 7752 N N . THR A 1 983 ? -52.476 38.217 37.338 1.00 34.59 983 THR A N 1
ATOM 7753 C CA . THR A 1 983 ? -51.214 37.499 37.363 1.00 31.33 983 THR A CA 1
ATOM 7754 C C . THR A 1 983 ? -50.410 37.858 36.131 1.00 34.63 983 THR A C 1
ATOM 7755 O O . THR A 1 983 ? -50.856 37.617 34.997 1.00 30.75 983 THR A O 1
ATOM 7759 N N . GLY A 1 984 ? -49.234 38.438 36.352 1.00 32.55 984 GLY A N 1
ATOM 7760 C CA . GLY A 1 984 ? -48.553 39.103 35.258 1.00 35.32 984 GLY A CA 1
ATOM 7761 C C . GLY A 1 984 ? -47.053 38.944 35.193 1.00 35.27 984 GLY A C 1
ATOM 7762 O O . GLY A 1 984 ? -46.441 39.374 34.207 1.00 37.23 984 GLY A O 1
ATOM 7763 N N . SER A 1 985 ? -46.440 38.321 36.204 1.00 32.38 985 SER A N 1
ATOM 7764 C CA . SER A 1 985 ? -44.997 38.095 36.168 1.00 35.60 985 SER A CA 1
ATOM 7765 C C . SER A 1 985 ? -44.679 36.735 36.770 1.00 37.56 985 SER A C 1
ATOM 7766 O O . SER A 1 985 ? -45.412 36.212 37.626 1.00 37.27 985 SER A O 1
ATOM 7769 N N . LEU A 1 986 ? -43.577 36.170 36.297 1.00 32.87 986 LEU A N 1
ATOM 7770 C CA . LEU A 1 986 ? -43.161 34.822 36.639 1.00 36.17 986 LEU A CA 1
ATOM 7771 C C . LEU A 1 986 ? -41.646 34.760 36.598 1.00 38.92 986 LEU A C 1
ATOM 7772 O O . LEU A 1 986 ? -41.014 35.295 35.681 1.00 39.80 986 LEU A O 1
ATOM 7777 N N . GLU A 1 987 ? -41.071 34.117 37.600 1.00 39.14 987 GLU A N 1
ATOM 7778 C CA . GLU A 1 987 ? -39.644 33.848 37.611 1.00 39.98 987 GLU A CA 1
ATOM 7779 C C . GLU A 1 987 ? -39.441 32.447 38.169 1.00 40.15 987 GLU A C 1
ATOM 7780 O O . GLU A 1 987 ? -40.144 32.043 39.101 1.00 39.27 987 GLU A O 1
ATOM 7786 N N . ILE A 1 988 ? -38.490 31.712 37.592 1.00 42.30 988 ILE A N 1
ATOM 7787 C CA . ILE A 1 988 ? -38.229 30.321 37.942 1.00 43.71 988 ILE A CA 1
ATOM 7788 C C . ILE A 1 988 ? -36.735 30.141 38.135 1.00 47.62 988 ILE A C 1
ATOM 7789 O O . ILE A 1 988 ? -35.939 30.625 37.326 1.00 49.39 988 ILE A O 1
ATOM 7794 N N . ILE A 1 989 ? -36.352 29.411 39.177 1.00 47.15 989 ILE A N 1
ATOM 7795 C CA . ILE A 1 989 ? -34.963 29.010 39.356 1.00 50.76 989 ILE A CA 1
ATOM 7796 C C . ILE A 1 989 ? -34.917 27.535 39.744 1.00 56.61 989 ILE A C 1
ATOM 7797 O O . ILE A 1 989 ? -35.781 27.044 40.482 1.00 57.94 989 ILE A O 1
ATOM 7802 N N . SER A 1 990 ? -33.921 26.823 39.212 1.00 57.49 990 SER A N 1
ATOM 7803 C CA . SER A 1 990 ? -33.712 25.419 39.534 1.00 67.43 990 SER A CA 1
ATOM 7804 C C . SER A 1 990 ? -32.894 25.337 40.805 1.00 68.78 990 SER A C 1
ATOM 7805 O O . SER A 1 990 ? -32.040 26.184 41.077 1.00 72.34 990 SER A O 1
ATOM 7808 N N . ASN A 1 991 ? -33.151 24.301 41.583 1.00 75.69 991 ASN A N 1
ATOM 7809 C CA . ASN A 1 991 ? -32.453 24.197 42.855 1.00 84.07 991 ASN A CA 1
ATOM 7810 C C . ASN A 1 991 ? -31.074 23.568 42.695 1.00 87.46 991 ASN A C 1
ATOM 7811 O O . ASN A 1 991 ? -30.091 24.101 43.218 1.00 93.10 991 ASN A O 1
ATOM 7816 N N . ASP A 1 992 ? -30.963 22.482 41.929 1.00 89.55 992 ASP A N 1
ATOM 7817 C CA . ASP A 1 992 ? -29.646 21.969 41.528 1.00 94.26 992 ASP A CA 1
ATOM 7818 C C . ASP A 1 992 ? -29.678 21.321 40.137 1.00 91.40 992 ASP A C 1
ATOM 7819 O O . ASP A 1 992 ? -28.833 21.608 39.285 1.00 88.76 992 ASP A O 1
ATOM 7824 N N . SER A 1 997 ? -35.351 18.423 37.357 1.00 89.56 997 SER A N 1
ATOM 7825 C CA . SER A 1 997 ? -34.938 19.132 38.569 1.00 88.95 997 SER A CA 1
ATOM 7826 C C . SER A 1 997 ? -36.130 19.811 39.254 1.00 82.46 997 SER A C 1
ATOM 7827 O O . SER A 1 997 ? -37.089 20.222 38.593 1.00 82.09 997 SER A O 1
ATOM 7830 N N . GLU A 1 998 ? -36.085 19.897 40.582 1.00 77.10 998 GLU A N 1
ATOM 7831 C CA . GLU A 1 998 ? -37.120 20.617 41.313 1.00 72.99 998 GLU A CA 1
ATOM 7832 C C . GLU A 1 998 ? -36.953 22.123 41.095 1.00 70.40 998 GLU A C 1
ATOM 7833 O O . GLU A 1 998 ? -35.832 22.640 41.062 1.00 69.59 998 GLU A O 1
ATOM 7839 N N . LYS A 1 999 ? -38.067 22.841 40.958 1.00 65.14 999 LYS A N 1
ATOM 7840 C CA . LYS A 1 999 ? -38.012 24.263 40.648 1.00 58.08 999 LYS A CA 1
ATOM 7841 C C . LYS A 1 999 ? -38.736 25.099 41.695 1.00 52.79 999 LYS A C 1
ATOM 7842 O O . LYS A 1 999 ? -39.660 24.635 42.366 1.00 55.16 999 LYS A O 1
ATOM 7848 N N . THR A 1 1000 ? -38.292 26.343 41.838 1.00 51.31 1000 THR A N 1
ATOM 7849 C CA . THR A 1 1000 ? -38.987 27.341 42.636 1.00 47.55 1000 THR A CA 1
ATOM 7850 C C . THR A 1 1000 ? -39.618 28.353 41.693 1.00 44.22 1000 THR A C 1
ATOM 7851 O O . THR A 1 1000 ? -38.941 28.879 40.805 1.00 43.10 1000 THR A O 1
ATOM 7855 N N . LEU A 1 1001 ? -40.908 28.619 41.877 1.00 41.54 1001 LEU A N 1
ATOM 7856 C CA . LEU A 1 1001 ? -41.615 29.579 41.043 1.00 42.02 1001 LEU A CA 1
ATOM 7857 C C . LEU A 1 1001 ? -41.969 30.793 41.886 1.00 39.71 1001 LEU A C 1
ATOM 7858 O O . LEU A 1 1001 ? -42.499 30.657 42.993 1.00 37.01 1001 LEU A O 1
ATOM 7863 N N . LEU A 1 1002 ? -41.677 31.968 41.357 1.00 41.08 1002 LEU A N 1
ATOM 7864 C CA . LEU A 1 1002 ? -42.110 33.226 41.941 1.00 40.25 1002 LEU A CA 1
ATOM 7865 C C . LEU A 1 1002 ? -43.173 33.802 41.023 1.00 37.15 1002 LEU A C 1
ATOM 7866 O O . LEU A 1 1002 ? -42.939 33.967 39.823 1.00 37.25 1002 LEU A O 1
ATOM 7871 N N . ILE A 1 1003 ? -44.335 34.082 41.596 1.00 39.00 1003 ILE A N 1
ATOM 7872 C CA . ILE A 1 1003 ? -45.547 34.426 40.874 1.00 32.99 1003 ILE A CA 1
ATOM 7873 C C . ILE A 1 1003 ? -45.951 35.822 41.307 1.00 33.20 1003 ILE A C 1
ATOM 7874 O O . ILE A 1 1003 ? -46.227 36.051 42.490 1.00 31.99 1003 ILE A O 1
ATOM 7879 N N . GLY A 1 1004 ? -46.015 36.748 40.360 1.00 31.23 1004 GLY A N 1
ATOM 7880 C CA . GLY A 1 1004 ? -46.288 38.133 40.672 1.00 31.90 1004 GLY A CA 1
ATOM 7881 C C . GLY A 1 1004 ? -47.502 38.692 39.954 1.00 33.81 1004 GLY A C 1
ATOM 7882 O O . GLY A 1 1004 ? -47.811 38.321 38.815 1.00 34.50 1004 GLY A O 1
ATOM 7883 N N . GLY A 1 1005 ? -48.162 39.627 40.624 1.00 31.33 1005 GLY A N 1
ATOM 7884 C CA . GLY A 1 1005 ? -49.251 40.405 40.077 1.00 30.75 1005 GLY A CA 1
ATOM 7885 C C . GLY A 1 1005 ? -49.626 41.419 41.130 1.00 31.98 1005 GLY A C 1
ATOM 7886 O O . GLY A 1 1005 ? -48.802 42.255 41.507 1.00 31.60 1005 GLY A O 1
ATOM 7887 N N . VAL A 1 1006 ? -50.856 41.373 41.628 1.00 32.36 1006 VAL A N 1
ATOM 7888 C CA . VAL A 1 1006 ? -51.192 42.089 42.858 1.00 31.51 1006 VAL A CA 1
ATOM 7889 C C . VAL A 1 1006 ? -50.929 41.094 43.988 1.00 30.76 1006 VAL A C 1
ATOM 7890 O O . VAL A 1 1006 ? -51.782 40.281 44.354 1.00 29.23 1006 VAL A O 1
ATOM 7894 N N . GLY A 1 1007 ? -49.714 41.130 44.498 1.00 30.13 1007 GLY A N 1
ATOM 7895 C CA . GLY A 1 1007 ? -49.251 40.129 45.440 1.00 30.60 1007 GLY A CA 1
ATOM 7896 C C . GLY A 1 1007 ? -48.123 39.310 44.851 1.00 36.33 1007 GLY A C 1
ATOM 7897 O O . GLY A 1 1007 ? -47.776 39.417 43.674 1.00 30.85 1007 GLY A O 1
ATOM 7898 N N . LEU A 1 1008 ? -47.545 38.473 45.726 1.00 32.43 1008 LEU A N 1
ATOM 7899 C CA . LEU A 1 1008 ? -46.421 37.609 45.380 1.00 33.61 1008 LEU A CA 1
ATOM 7900 C C . LEU A 1 1008 ? -46.598 36.252 46.052 1.00 33.85 1008 LEU A C 1
ATOM 7901 O O . LEU A 1 1008 ? -46.802 36.173 47.271 1.00 34.11 1008 LEU A O 1
ATOM 7906 N N . SER A 1 1009 ? -46.452 35.190 45.270 1.00 30.20 1009 SER A N 1
ATOM 7907 C CA . SER A 1 1009 ? -46.530 33.838 45.784 1.00 33.89 1009 SER A CA 1
ATOM 7908 C C . SER A 1 1009 ? -45.284 33.087 45.352 1.00 35.68 1009 SER A C 1
ATOM 7909 O O . SER A 1 1009 ? -44.735 33.338 44.280 1.00 32.77 1009 SER A O 1
ATOM 7912 N N . ILE A 1 1010 ? -44.834 32.177 46.209 1.00 35.57 1010 ILE A N 1
ATOM 7913 C CA . ILE A 1 1010 ? -43.679 31.330 45.938 1.00 38.01 1010 ILE A CA 1
ATOM 7914 C C . ILE A 1 1010 ? -44.151 29.885 45.943 1.00 38.54 1010 ILE A C 1
ATOM 7915 O O . ILE A 1 1010 ? -44.786 29.437 46.906 1.00 41.31 1010 ILE A O 1
ATOM 7920 N N . TRP A 1 1011 ? -43.848 29.160 44.877 1.00 37.80 1011 TRP A N 1
ATOM 7921 C CA . TRP A 1 1011 ? -44.284 27.779 44.742 1.00 40.83 1011 TRP A CA 1
ATOM 7922 C C . TRP A 1 1011 ? -43.098 26.887 44.426 1.00 42.17 1011 TRP A C 1
ATOM 7923 O O . TRP A 1 1011 ? -42.048 27.347 43.961 1.00 44.41 1011 TRP A O 1
ATOM 7934 N N . LYS A 1 1012 ? -43.313 25.589 44.615 1.00 47.26 1012 LYS A N 1
ATOM 7935 C CA . LYS A 1 1012 ? -42.355 24.565 44.234 1.00 47.89 1012 LYS A CA 1
ATOM 7936 C C . LYS A 1 1012 ? -42.989 23.658 43.192 1.00 50.59 1012 LYS A C 1
ATOM 7937 O O . LYS A 1 1012 ? -44.200 23.400 43.227 1.00 49.93 1012 LYS A O 1
ATOM 7943 N N . LYS A 1 1013 ? -42.172 23.187 42.256 1.00 53.15 1013 LYS A N 1
ATOM 7944 C CA . LYS A 1 1013 ? -42.654 22.256 41.238 1.00 55.44 1013 LYS A CA 1
ATOM 7945 C C . LYS A 1 1013 ? -41.840 20.959 41.239 1.00 54.58 1013 LYS A C 1
ATOM 7946 O O . LYS A 1 1013 ? -40.618 20.998 41.332 1.00 55.14 1013 LYS A O 1
ATOM 7952 N N . ARG B 2 9 ? -55.106 60.654 29.534 1.00 80.30 9 ARG B N 1
ATOM 7953 C CA . ARG B 2 9 ? -53.803 61.294 29.695 1.00 83.65 9 ARG B CA 1
ATOM 7954 C C . ARG B 2 9 ? -52.912 61.108 28.451 1.00 82.93 9 ARG B C 1
ATOM 7955 O O . ARG B 2 9 ? -51.905 61.807 28.264 1.00 83.82 9 ARG B O 1
ATOM 7963 N N . ASP B 2 10 ? -53.329 60.209 27.562 1.00 79.46 10 ASP B N 1
ATOM 7964 C CA . ASP B 2 10 ? -52.445 59.698 26.529 1.00 73.89 10 ASP B CA 1
ATOM 7965 C C . ASP B 2 10 ? -52.786 60.236 25.140 1.00 70.62 10 ASP B C 1
ATOM 7966 O O . ASP B 2 10 ? -53.397 61.309 24.995 1.00 69.17 10 ASP B O 1
ATOM 7971 N N . LEU B 2 11 ? -52.378 59.472 24.125 1.00 66.40 11 LEU B N 1
ATOM 7972 C CA . LEU B 2 11 ? -52.773 59.680 22.740 1.00 67.03 11 LEU B CA 1
ATOM 7973 C C . LEU B 2 11 ? -54.270 59.959 22.615 1.00 69.95 11 LEU B C 1
ATOM 7974 O O . LEU B 2 11 ? -54.686 60.997 22.091 1.00 70.27 11 LEU B O 1
ATOM 7979 N N . TYR B 2 12 ? -55.099 59.016 23.062 1.00 68.29 12 TYR B N 1
ATOM 7980 C CA . TYR B 2 12 ? -56.526 59.086 22.760 1.00 64.92 12 TYR B CA 1
ATOM 7981 C C . TYR B 2 12 ? -57.242 60.177 23.537 1.00 61.46 12 TYR B C 1
ATOM 7982 O O . TYR B 2 12 ? -58.198 60.763 23.020 1.00 63.59 12 TYR B O 1
ATOM 7991 N N . TYR B 2 13 ? -56.824 60.459 24.772 1.00 61.29 13 TYR B N 1
ATOM 7992 C CA . TYR B 2 13 ? -57.361 61.632 25.449 1.00 63.36 13 TYR B CA 1
ATOM 7993 C C . TYR B 2 13 ? -57.090 62.881 24.624 1.00 66.05 13 TYR B C 1
ATOM 7994 O O . TYR B 2 13 ? -57.963 63.746 24.484 1.00 63.42 13 TYR B O 1
ATOM 8003 N N . ARG B 2 14 ? -55.885 62.970 24.046 1.00 68.61 14 ARG B N 1
ATOM 8004 C CA . ARG B 2 14 ? -55.551 64.061 23.129 1.00 70.71 14 ARG B CA 1
ATOM 8005 C C . ARG B 2 14 ? -56.427 64.047 21.874 1.00 65.12 14 ARG B C 1
ATOM 8006 O O . ARG B 2 14 ? -57.064 65.058 21.556 1.00 64.27 14 ARG B O 1
ATOM 8014 N N . LYS B 2 15 ? -56.466 62.927 21.125 1.00 62.87 15 LYS B N 1
ATOM 8015 C CA . LYS B 2 15 ? -57.274 62.988 19.908 1.00 62.15 15 LYS B CA 1
ATOM 8016 C C . LYS B 2 15 ? -58.775 62.972 20.196 1.00 65.62 15 LYS B C 1
ATOM 8017 O O . LYS B 2 15 ? -59.560 63.196 19.270 1.00 66.09 15 LYS B O 1
ATOM 8023 N N . ALA B 2 16 ? -59.215 62.656 21.422 1.00 65.80 16 ALA B N 1
ATOM 8024 C CA . ALA B 2 16 ? -60.635 62.845 21.723 1.00 63.27 16 ALA B CA 1
ATOM 8025 C C . ALA B 2 16 ? -60.988 64.331 21.752 1.00 62.54 16 ALA B C 1
ATOM 8026 O O . ALA B 2 16 ? -62.014 64.746 21.193 1.00 58.18 16 ALA B O 1
ATOM 8028 N N . LYS B 2 17 ? -60.142 65.149 22.394 1.00 64.37 17 LYS B N 1
ATOM 8029 C CA . LYS B 2 17 ? -60.374 66.591 22.405 1.00 64.76 17 LYS B CA 1
ATOM 8030 C C . LYS B 2 17 ? -60.278 67.179 20.998 1.00 61.83 17 LYS B C 1
ATOM 8031 O O . LYS B 2 17 ? -61.002 68.128 20.673 1.00 60.64 17 LYS B O 1
ATOM 8037 N N . GLU B 2 18 ? -59.395 66.631 20.153 1.00 58.60 18 GLU B N 1
ATOM 8038 C CA . GLU B 2 18 ? -59.240 67.136 18.791 1.00 56.29 18 GLU B CA 1
ATOM 8039 C C . GLU B 2 18 ? -60.460 66.842 17.932 1.00 57.82 18 GLU B C 1
ATOM 8040 O O . GLU B 2 18 ? -60.758 67.601 17.003 1.00 55.42 18 GLU B O 1
ATOM 8046 N N . GLN B 2 19 ? -61.164 65.751 18.206 1.00 60.04 19 GLN B N 1
ATOM 8047 C CA . GLN B 2 19 ? -62.324 65.361 17.424 1.00 53.77 19 GLN B CA 1
ATOM 8048 C C . GLN B 2 19 ? -63.642 65.702 18.111 1.00 55.90 19 GLN B C 1
ATOM 8049 O O . GLN B 2 19 ? -64.710 65.318 17.615 1.00 53.02 19 GLN B O 1
ATOM 8055 N N . GLY B 2 20 ? -63.597 66.404 19.243 1.00 54.77 20 GLY B N 1
ATOM 8056 C CA . GLY B 2 20 ? -64.837 66.757 19.908 1.00 54.85 20 GLY B CA 1
ATOM 8057 C C . GLY B 2 20 ? -65.577 65.599 20.543 1.00 57.31 20 GLY B C 1
ATOM 8058 O O . GLY B 2 20 ? -66.790 65.686 20.737 1.00 53.68 20 GLY B O 1
ATOM 8059 N N . TYR B 2 21 ? -64.889 64.501 20.854 1.00 59.17 21 TYR B N 1
ATOM 8060 C CA . TYR B 2 21 ? -65.515 63.383 21.544 1.00 53.38 21 TYR B CA 1
ATOM 8061 C C . TYR B 2 21 ? -65.424 63.597 23.050 1.00 52.93 21 TYR B C 1
ATOM 8062 O O . TYR B 2 21 ? -64.410 64.080 23.566 1.00 54.23 21 TYR B O 1
ATOM 8071 N N . ARG B 2 22 ? -66.489 63.222 23.751 1.00 47.29 22 ARG B N 1
ATOM 8072 C CA . ARG B 2 22 ? -66.550 63.504 25.178 1.00 52.52 22 ARG B CA 1
ATOM 8073 C C . ARG B 2 22 ? -65.523 62.705 25.970 1.00 56.57 22 ARG B C 1
ATOM 8074 O O . ARG B 2 22 ? -65.152 63.120 27.073 1.00 54.09 22 ARG B O 1
ATOM 8082 N N . ALA B 2 23 ? -65.088 61.552 25.460 1.00 54.55 23 ALA B N 1
ATOM 8083 C CA . ALA B 2 23 ? -64.086 60.759 26.162 1.00 54.40 23 ALA B CA 1
ATOM 8084 C C . ALA B 2 23 ? -63.254 59.968 25.165 1.00 52.66 23 ALA B C 1
ATOM 8085 O O . ALA B 2 23 ? -63.691 59.682 24.043 1.00 49.33 23 ALA B O 1
ATOM 8087 N N . ARG B 2 24 ? -62.060 59.573 25.623 1.00 51.71 24 ARG B N 1
ATOM 8088 C CA . ARG B 2 24 ? -61.187 58.728 24.813 1.00 56.20 24 ARG B CA 1
ATOM 8089 C C . ARG B 2 24 ? -61.857 57.408 24.449 1.00 51.79 24 ARG B C 1
ATOM 8090 O O . ARG B 2 24 ? -61.547 56.825 23.404 1.00 50.10 24 ARG B O 1
ATOM 8098 N N . SER B 2 25 ? -62.786 56.927 25.288 1.00 50.30 25 SER B N 1
ATOM 8099 C CA . SER B 2 25 ? -63.441 55.648 25.032 1.00 52.02 25 SER B CA 1
ATOM 8100 C C . SER B 2 25 ? -64.166 55.619 23.697 1.00 47.52 25 SER B C 1
ATOM 8101 O O . SER B 2 25 ? -64.538 54.536 23.232 1.00 47.64 25 SER B O 1
ATOM 8104 N N . ALA B 2 26 ? -64.407 56.781 23.087 1.00 53.20 26 ALA B N 1
ATOM 8105 C CA . ALA B 2 26 ? -65.061 56.804 21.782 1.00 49.77 26 ALA B CA 1
ATOM 8106 C C . ALA B 2 26 ? -64.302 55.965 20.764 1.00 46.72 26 ALA B C 1
ATOM 8107 O O . ALA B 2 26 ? -64.905 55.376 19.864 1.00 50.73 26 ALA B O 1
ATOM 8109 N N . PHE B 2 27 ? -62.983 55.889 20.896 1.00 51.13 27 PHE B N 1
ATOM 8110 C CA . PHE B 2 27 ? -62.197 55.133 19.927 1.00 57.58 27 PHE B CA 1
ATOM 8111 C C . PHE B 2 27 ? -62.339 53.628 20.128 1.00 57.89 27 PHE B C 1
ATOM 8112 O O . PHE B 2 27 ? -62.230 52.872 19.157 1.00 54.90 27 PHE B O 1
ATOM 8120 N N . LYS B 2 28 ? -62.662 53.179 21.350 1.00 57.27 28 LYS B N 1
ATOM 8121 C CA . LYS B 2 28 ? -62.926 51.757 21.558 1.00 55.73 28 LYS B CA 1
ATOM 8122 C C . LYS B 2 28 ? -64.098 51.271 20.712 1.00 51.60 28 LYS B C 1
ATOM 8123 O O . LYS B 2 28 ? -64.033 50.188 20.131 1.00 54.43 28 LYS B O 1
ATOM 8129 N N . LEU B 2 29 ? -65.178 52.051 20.617 1.00 53.06 29 LEU B N 1
ATOM 8130 C CA . LEU B 2 29 ? -66.279 51.617 19.760 1.00 52.10 29 LEU B CA 1
ATOM 8131 C C . LEU B 2 29 ? -65.950 51.782 18.278 1.00 55.02 29 LEU B C 1
ATOM 8132 O O . LEU B 2 29 ? -66.392 50.974 17.452 1.00 55.71 29 LEU B O 1
ATOM 8137 N N . LEU B 2 30 ? -65.164 52.801 17.923 1.00 52.59 30 LEU B N 1
ATOM 8138 C CA . LEU B 2 30 ? -64.736 52.942 16.534 1.00 55.21 30 LEU B CA 1
ATOM 8139 C C . LEU B 2 30 ? -63.783 51.818 16.147 1.00 61.74 30 LEU B C 1
ATOM 8140 O O . LEU B 2 30 ? -64.036 51.080 15.187 1.00 65.33 30 LEU B O 1
ATOM 8145 N N . GLN B 2 31 ? -62.677 51.675 16.894 1.00 59.52 31 GLN B N 1
ATOM 8146 C CA . GLN B 2 31 ? -61.741 50.573 16.679 1.00 63.16 31 GLN B CA 1
ATOM 8147 C C . GLN B 2 31 ? -62.424 49.218 16.759 1.00 63.82 31 GLN B C 1
ATOM 8148 O O . GLN B 2 31 ? -61.946 48.263 16.142 1.00 71.70 31 GLN B O 1
ATOM 8154 N N . LEU B 2 32 ? -63.545 49.115 17.474 1.00 65.42 32 LEU B N 1
ATOM 8155 C CA . LEU B 2 32 ? -64.310 47.879 17.427 1.00 66.13 32 LEU B CA 1
ATOM 8156 C C . LEU B 2 32 ? -64.914 47.706 16.046 1.00 66.41 32 LEU B C 1
ATOM 8157 O O . LEU B 2 32 ? -64.733 46.667 15.409 1.00 70.25 32 LEU B O 1
ATOM 8162 N N . ASN B 2 33 ? -65.571 48.747 15.533 1.00 67.87 33 ASN B N 1
ATOM 8163 C CA . ASN B 2 33 ? -66.335 48.612 14.300 1.00 70.54 33 ASN B CA 1
ATOM 8164 C C . ASN B 2 33 ? -65.448 48.552 13.057 1.00 70.13 33 ASN B C 1
ATOM 8165 O O . ASN B 2 33 ? -65.912 48.107 12.004 1.00 74.16 33 ASN B O 1
ATOM 8170 N N . ASP B 2 34 ? -64.161 48.874 13.178 1.00 68.02 34 ASP B N 1
ATOM 8171 C CA . ASP B 2 34 ? -63.170 48.598 12.141 1.00 72.65 34 ASP B CA 1
ATOM 8172 C C . ASP B 2 34 ? -63.144 47.119 11.758 1.00 79.47 34 ASP B C 1
ATOM 8173 O O . ASP B 2 34 ? -62.268 46.671 11.004 1.00 78.68 34 ASP B O 1
ATOM 8178 N N . GLN B 2 35 ? -64.020 46.350 12.405 1.00 80.44 35 GLN B N 1
ATOM 8179 C CA . GLN B 2 35 ? -64.445 45.001 12.043 1.00 80.66 35 GLN B CA 1
ATOM 8180 C C . GLN B 2 35 ? -65.732 44.717 12.809 1.00 81.16 35 GLN B C 1
ATOM 8181 O O . GLN B 2 35 ? -66.238 45.576 13.531 1.00 85.58 35 GLN B O 1
ATOM 8187 N N . PHE B 2 36 ? -66.322 43.548 12.542 1.00 76.67 36 PHE B N 1
ATOM 8188 C CA . PHE B 2 36 ? -67.700 43.218 12.920 1.00 81.94 36 PHE B CA 1
ATOM 8189 C C . PHE B 2 36 ? -68.599 44.124 12.089 1.00 83.94 36 PHE B C 1
ATOM 8190 O O . PHE B 2 36 ? -69.699 43.715 11.707 1.00 83.17 36 PHE B O 1
ATOM 8198 N N . HIS B 2 37 ? -68.143 45.366 11.847 1.00 80.52 37 HIS B N 1
ATOM 8199 C CA . HIS B 2 37 ? -68.788 46.331 10.946 1.00 82.14 37 HIS B CA 1
ATOM 8200 C C . HIS B 2 37 ? -70.287 46.430 11.211 1.00 81.33 37 HIS B C 1
ATOM 8201 O O . HIS B 2 37 ? -71.079 46.646 10.288 1.00 81.64 37 HIS B O 1
ATOM 8208 N N . PHE B 2 38 ? -70.679 46.270 12.486 1.00 83.86 38 PHE B N 1
ATOM 8209 C CA . PHE B 2 38 ? -72.084 46.335 12.870 1.00 79.14 38 PHE B CA 1
ATOM 8210 C C . PHE B 2 38 ? -72.631 47.745 12.788 1.00 78.95 38 PHE B C 1
ATOM 8211 O O . PHE B 2 38 ? -73.845 47.924 12.930 1.00 77.04 38 PHE B O 1
ATOM 8219 N N . LEU B 2 39 ? -71.779 48.742 12.552 1.00 74.00 39 LEU B N 1
ATOM 8220 C CA . LEU B 2 39 ? -72.265 50.090 12.330 1.00 79.67 39 LEU B CA 1
ATOM 8221 C C . LEU B 2 39 ? -72.001 50.562 10.910 1.00 77.62 39 LEU B C 1
ATOM 8222 O O . LEU B 2 39 ? -72.313 51.712 10.582 1.00 77.15 39 LEU B O 1
ATOM 8227 N N . ASP B 2 40 ? -71.515 49.682 10.042 1.00 75.93 40 ASP B N 1
ATOM 8228 C CA . ASP B 2 40 ? -71.349 49.987 8.631 1.00 77.43 40 ASP B CA 1
ATOM 8229 C C . ASP B 2 40 ? -72.493 49.442 7.784 1.00 80.89 40 ASP B C 1
ATOM 8230 O O . ASP B 2 40 ? -72.445 49.552 6.553 1.00 78.64 40 ASP B O 1
ATOM 8235 N N . ASP B 2 41 ? -73.510 48.851 8.415 1.00 78.31 41 ASP B N 1
ATOM 8236 C CA . ASP B 2 41 ? -74.654 48.317 7.690 1.00 78.41 41 ASP B CA 1
ATOM 8237 C C . ASP B 2 41 ? -75.602 49.439 7.287 1.00 81.66 41 ASP B C 1
ATOM 8238 O O . ASP B 2 41 ? -76.083 50.173 8.159 1.00 79.30 41 ASP B O 1
ATOM 8243 N N . PRO B 2 42 ? -75.895 49.609 5.990 1.00 83.62 42 PRO B N 1
ATOM 8244 C CA . PRO B 2 42 ? -76.994 50.508 5.584 1.00 84.72 42 PRO B CA 1
ATOM 8245 C C . PRO B 2 42 ? -78.351 50.158 6.195 1.00 81.45 42 PRO B C 1
ATOM 8246 O O . PRO B 2 42 ? -79.148 51.067 6.466 1.00 78.91 42 PRO B O 1
ATOM 8250 N N . ASN B 2 43 ? -78.650 48.869 6.392 1.00 81.99 43 ASN B N 1
ATOM 8251 C CA . ASN B 2 43 ? -79.928 48.442 6.956 1.00 84.14 43 ASN B CA 1
ATOM 8252 C C . ASN B 2 43 ? -80.042 48.759 8.448 1.00 84.06 43 ASN B C 1
ATOM 8253 O O . ASN B 2 43 ? -81.126 48.594 9.024 1.00 85.94 43 ASN B O 1
ATOM 8258 N N . LEU B 2 44 ? -78.946 49.186 9.085 1.00 83.27 44 LEU B N 1
ATOM 8259 C CA . LEU B 2 44 ? -78.942 49.456 10.520 1.00 85.22 44 LEU B CA 1
ATOM 8260 C C . LEU B 2 44 ? -79.801 50.667 10.836 1.00 82.66 44 LEU B C 1
ATOM 8261 O O . LEU B 2 44 ? -79.718 51.709 10.175 1.00 82.34 44 LEU B O 1
ATOM 8266 N N . LYS B 2 45 ? -80.654 50.507 11.831 1.00 76.83 45 LYS B N 1
ATOM 8267 C CA . LYS B 2 45 ? -81.705 51.476 12.019 1.00 80.23 45 LYS B CA 1
ATOM 8268 C C . LYS B 2 45 ? -81.850 51.932 13.470 1.00 78.73 45 LYS B C 1
ATOM 8269 O O . LYS B 2 45 ? -81.990 53.126 13.740 1.00 74.80 45 LYS B O 1
ATOM 8275 N N . ARG B 2 46 ? -81.938 51.003 14.407 1.00 77.08 46 ARG B N 1
ATOM 8276 C CA . ARG B 2 46 ? -82.254 51.358 15.779 1.00 77.56 46 ARG B CA 1
ATOM 8277 C C . ARG B 2 46 ? -81.218 50.779 16.740 1.00 75.01 46 ARG B C 1
ATOM 8278 O O . ARG B 2 46 ? -80.949 49.570 16.729 1.00 73.91 46 ARG B O 1
ATOM 8286 N N . VAL B 2 47 ? -80.654 51.650 17.575 1.00 67.62 47 VAL B N 1
ATOM 8287 C CA . VAL B 2 47 ? -79.585 51.303 18.491 1.00 61.84 47 VAL B CA 1
ATOM 8288 C C . VAL B 2 47 ? -79.910 51.879 19.859 1.00 61.67 47 VAL B C 1
ATOM 8289 O O . VAL B 2 47 ? -80.550 52.930 19.979 1.00 54.39 47 VAL B O 1
ATOM 8293 N N . VAL B 2 48 ? -79.459 51.171 20.894 1.00 63.05 48 VAL B N 1
ATOM 8294 C CA . VAL B 2 48 ? -79.594 51.579 22.286 1.00 59.72 48 VAL B CA 1
ATOM 8295 C C . VAL B 2 48 ? -78.216 51.547 22.931 1.00 54.41 48 VAL B C 1
ATOM 8296 O O . VAL B 2 48 ? -77.517 50.531 22.860 1.00 52.84 48 VAL B O 1
ATOM 8300 N N . ASP B 2 49 ? -77.832 52.659 23.552 1.00 51.67 49 ASP B N 1
ATOM 8301 C CA . ASP B 2 49 ? -76.568 52.798 24.269 1.00 53.41 49 ASP B CA 1
ATOM 8302 C C . ASP B 2 49 ? -76.896 52.839 25.759 1.00 51.51 49 ASP B C 1
ATOM 8303 O O . ASP B 2 49 ? -77.468 53.822 26.242 1.00 49.76 49 ASP B O 1
ATOM 8308 N N . LEU B 2 50 ? -76.522 51.786 26.489 1.00 51.61 50 LEU B N 1
ATOM 8309 C CA . LEU B 2 50 ? -76.855 51.662 27.908 1.00 55.51 50 LEU B CA 1
ATOM 8310 C C . LEU B 2 50 ? -75.699 52.121 28.789 1.00 52.03 50 LEU B C 1
ATOM 8311 O O . LEU B 2 50 ? -74.534 51.824 28.512 1.00 47.21 50 LEU B O 1
ATOM 8316 N N . CYS B 2 51 ? -76.038 52.833 29.861 1.00 52.87 51 CYS B N 1
ATOM 8317 C CA . CYS B 2 51 ? -75.050 53.419 30.759 1.00 58.11 51 CYS B CA 1
ATOM 8318 C C . CYS B 2 51 ? -74.104 54.336 29.977 1.00 54.78 51 CYS B C 1
ATOM 8319 O O . CYS B 2 51 ? -72.888 54.253 30.094 1.00 54.80 51 CYS B O 1
ATOM 8322 N N . ALA B 2 52 ? -74.686 55.227 29.169 1.00 54.72 52 ALA B N 1
ATOM 8323 C CA . ALA B 2 52 ? -73.931 55.962 28.158 1.00 48.86 52 ALA B CA 1
ATOM 8324 C C . ALA B 2 52 ? -73.105 57.121 28.705 1.00 52.42 52 ALA B C 1
ATOM 8325 O O . ALA B 2 52 ? -72.243 57.631 27.981 1.00 51.97 52 ALA B O 1
ATOM 8327 N N . ALA B 2 53 ? -73.374 57.594 29.918 1.00 54.01 53 ALA B N 1
ATOM 8328 C CA . ALA B 2 53 ? -72.727 58.816 30.409 1.00 54.40 53 ALA B CA 1
ATOM 8329 C C . ALA B 2 53 ? -71.215 58.691 30.399 1.00 53.43 53 ALA B C 1
ATOM 8330 O O . ALA B 2 53 ? -70.684 57.678 30.807 1.00 56.09 53 ALA B O 1
ATOM 8332 N N . PRO B 2 54 ? -70.515 59.729 29.934 1.00 50.98 54 PRO B N 1
ATOM 8333 C CA . PRO B 2 54 ? -71.061 61.012 29.488 1.00 49.87 54 PRO B CA 1
ATOM 8334 C C . PRO B 2 54 ? -71.545 61.060 28.027 1.00 49.83 54 PRO B C 1
ATOM 8335 O O . PRO B 2 54 ? -72.010 62.127 27.642 1.00 54.15 54 PRO B O 1
ATOM 8339 N N . GLY B 2 55 ? -71.434 59.988 27.246 1.00 51.24 55 GLY B N 1
ATOM 8340 C CA . GLY B 2 55 ? -72.023 59.929 25.915 1.00 48.55 55 GLY B CA 1
ATOM 8341 C C . GLY B 2 55 ? -71.102 59.821 24.683 1.00 49.68 55 GLY B C 1
ATOM 8342 O O . GLY B 2 55 ? -71.569 60.079 23.564 1.00 48.67 55 GLY B O 1
ATOM 8343 N N . SER B 2 56 ? -69.839 59.439 24.850 1.00 44.54 56 SER B N 1
ATOM 8344 C CA . SER B 2 56 ? -68.943 59.382 23.700 1.00 48.72 56 SER B CA 1
ATOM 8345 C C . SER B 2 56 ? -69.298 58.243 22.742 1.00 47.54 56 SER B C 1
ATOM 8346 O O . SER B 2 56 ? -69.132 58.392 21.524 1.00 47.18 56 SER B O 1
ATOM 8349 N N . TRP B 2 57 ? -69.783 57.102 23.245 1.00 44.87 57 TRP B N 1
ATOM 8350 C CA . TRP B 2 57 ? -70.279 56.082 22.320 1.00 44.18 57 TRP B CA 1
ATOM 8351 C C . TRP B 2 57 ? -71.543 56.541 21.607 1.00 46.38 57 TRP B C 1
ATOM 8352 O O . TRP B 2 57 ? -71.821 56.097 20.491 1.00 45.90 57 TRP B O 1
ATOM 8363 N N . SER B 2 58 ? -72.345 57.381 22.252 1.00 45.38 58 SER B N 1
ATOM 8364 C CA . SER B 2 58 ? -73.537 57.878 21.588 1.00 49.15 58 SER B CA 1
ATOM 8365 C C . SER B 2 58 ? -73.175 58.908 20.530 1.00 44.09 58 SER B C 1
ATOM 8366 O O . SER B 2 58 ? -73.874 59.031 19.524 1.00 45.02 58 SER B O 1
ATOM 8369 N N . GLN B 2 59 ? -72.102 59.660 20.753 1.00 44.41 59 GLN B N 1
ATOM 8370 C CA . GLN B 2 59 ? -71.571 60.523 19.705 1.00 45.51 59 GLN B CA 1
ATOM 8371 C C . GLN B 2 59 ? -71.139 59.694 18.511 1.00 47.31 59 GLN B C 1
ATOM 8372 O O . GLN B 2 59 ? -71.470 60.016 17.365 1.00 45.91 59 GLN B O 1
ATOM 8378 N N . VAL B 2 60 ? -70.377 58.624 18.771 1.00 48.47 60 VAL B N 1
ATOM 8379 C CA . VAL B 2 60 ? -69.924 57.746 17.698 1.00 48.93 60 VAL B CA 1
ATOM 8380 C C . VAL B 2 60 ? -71.121 57.186 16.957 1.00 47.45 60 VAL B C 1
ATOM 8381 O O . VAL B 2 60 ? -71.155 57.167 15.723 1.00 51.31 60 VAL B O 1
ATOM 8385 N N . LEU B 2 61 ? -72.138 56.760 17.699 1.00 48.49 61 LEU B N 1
ATOM 8386 C CA . LEU B 2 61 ? -73.356 56.289 17.065 1.00 50.23 61 LEU B CA 1
ATOM 8387 C C . LEU B 2 61 ? -73.988 57.396 16.235 1.00 53.73 61 LEU B C 1
ATOM 8388 O O . LEU B 2 61 ? -74.509 57.145 15.141 1.00 60.78 61 LEU B O 1
ATOM 8393 N N . SER B 2 62 ? -73.938 58.631 16.732 1.00 48.76 62 SER B N 1
ATOM 8394 C CA . SER B 2 62 ? -74.567 59.736 16.016 1.00 57.51 62 SER B CA 1
ATOM 8395 C C . SER B 2 62 ? -73.815 60.039 14.733 1.00 56.18 62 SER B C 1
ATOM 8396 O O . SER B 2 62 ? -74.418 60.183 13.662 1.00 50.12 62 SER B O 1
ATOM 8399 N N . ARG B 2 63 ? -72.490 60.135 14.834 1.00 52.28 63 ARG B N 1
ATOM 8400 C CA . ARG B 2 63 ? -71.677 60.471 13.679 1.00 55.50 63 ARG B CA 1
ATOM 8401 C C . ARG B 2 63 ? -71.767 59.392 12.613 1.00 60.78 63 ARG B C 1
ATOM 8402 O O . ARG B 2 63 ? -71.896 59.697 11.422 1.00 64.29 63 ARG B O 1
ATOM 8410 N N . LYS B 2 64 ? -71.736 58.124 13.020 1.00 59.45 64 LYS B N 1
ATOM 8411 C CA . LYS B 2 64 ? -71.771 57.050 12.037 1.00 62.43 64 LYS B CA 1
ATOM 8412 C C . LYS B 2 64 ? -73.138 56.948 11.378 1.00 64.84 64 LYS B C 1
ATOM 8413 O O . LYS B 2 64 ? -73.225 56.776 10.158 1.00 72.62 64 LYS B O 1
ATOM 8419 N N . LEU B 2 65 ? -74.213 57.077 12.156 1.00 64.05 65 LEU B N 1
ATOM 8420 C CA . LEU B 2 65 ? -75.561 56.853 11.639 1.00 69.04 65 LEU B CA 1
ATOM 8421 C C . LEU B 2 65 ? -76.173 58.062 10.937 1.00 73.15 65 LEU B C 1
ATOM 8422 O O . LEU B 2 65 ? -77.186 57.905 10.241 1.00 74.11 65 LEU B O 1
ATOM 8427 N N . PHE B 2 66 ? -75.645 59.266 11.148 1.00 67.98 66 PHE B N 1
ATOM 8428 C CA . PHE B 2 66 ? -76.280 60.437 10.554 1.00 67.59 66 PHE B CA 1
ATOM 8429 C C . PHE B 2 66 ? -75.283 61.307 9.790 1.00 67.31 66 PHE B C 1
ATOM 8430 O O . PHE B 2 66 ? -75.406 61.460 8.572 1.00 73.13 66 PHE B O 1
ATOM 8438 N N . ASP B 2 67 ? -74.298 61.884 10.487 1.00 62.75 67 ASP B N 1
ATOM 8439 C CA . ASP B 2 67 ? -73.298 62.722 9.819 1.00 63.75 67 ASP B CA 1
ATOM 8440 C C . ASP B 2 67 ? -72.592 61.996 8.683 1.00 69.12 67 ASP B C 1
ATOM 8441 O O . ASP B 2 67 ? -72.172 62.630 7.707 1.00 67.66 67 ASP B O 1
ATOM 8446 N N . GLU B 2 68 ? -72.413 60.680 8.805 1.00 72.92 68 GLU B N 1
ATOM 8447 C CA . GLU B 2 68 ? -71.649 59.907 7.836 1.00 74.70 68 GLU B CA 1
ATOM 8448 C C . GLU B 2 68 ? -72.501 58.931 7.028 1.00 78.37 68 GLU B C 1
ATOM 8449 O O . GLU B 2 68 ? -71.957 57.990 6.443 1.00 82.62 68 GLU B O 1
ATOM 8455 N N . SER B 2 69 ? -73.812 59.139 6.940 1.00 77.73 69 SER B N 1
ATOM 8456 C CA . SER B 2 69 ? -74.617 58.183 6.203 1.00 82.72 69 SER B CA 1
ATOM 8457 C C . SER B 2 69 ? -75.446 58.873 5.131 1.00 85.38 69 SER B C 1
ATOM 8458 O O . SER B 2 69 ? -75.960 59.975 5.362 1.00 81.38 69 SER B O 1
ATOM 8461 N N . PRO B 2 70 ? -75.538 58.289 3.937 1.00 87.93 70 PRO B N 1
ATOM 8462 C CA . PRO B 2 70 ? -76.446 58.810 2.908 1.00 90.56 70 PRO B CA 1
ATOM 8463 C C . PRO B 2 70 ? -77.853 59.008 3.461 1.00 90.86 70 PRO B C 1
ATOM 8464 O O . PRO B 2 70 ? -78.318 58.237 4.305 1.00 89.43 70 PRO B O 1
ATOM 8468 N N . SER B 2 71 ? -78.518 60.077 3.007 1.00 92.14 71 SER B N 1
ATOM 8469 C CA . SER B 2 71 ? -79.872 60.391 3.466 1.00 93.43 71 SER B CA 1
ATOM 8470 C C . SER B 2 71 ? -80.829 59.222 3.245 1.00 94.54 71 SER B C 1
ATOM 8471 O O . SER B 2 71 ? -81.864 59.141 3.921 1.00 90.89 71 SER B O 1
ATOM 8474 N N . SER B 2 72 ? -80.476 58.329 2.306 1.00 97.71 72 SER B N 1
ATOM 8475 C CA . SER B 2 72 ? -81.264 57.153 1.928 1.00 99.70 72 SER B CA 1
ATOM 8476 C C . SER B 2 72 ? -81.330 56.094 3.034 1.00 97.54 72 SER B C 1
ATOM 8477 O O . SER B 2 72 ? -82.250 55.272 3.041 1.00 99.90 72 SER B O 1
ATOM 8480 N N . ASP B 2 73 ? -80.319 56.000 3.892 1.00 97.24 73 ASP B N 1
ATOM 8481 C CA . ASP B 2 73 ? -80.360 55.084 5.035 1.00 96.92 73 ASP B CA 1
ATOM 8482 C C . ASP B 2 73 ? -80.611 55.779 6.377 1.00 93.56 73 ASP B C 1
ATOM 8483 O O . ASP B 2 73 ? -80.551 55.116 7.419 1.00 89.17 73 ASP B O 1
ATOM 8488 N N . LYS B 2 74 ? -80.867 57.094 6.384 1.00 93.51 74 LYS B N 1
ATOM 8489 C CA . LYS B 2 74 ? -81.233 57.779 7.620 1.00 90.45 74 LYS B CA 1
ATOM 8490 C C . LYS B 2 74 ? -82.729 57.687 7.987 1.00 88.71 74 LYS B C 1
ATOM 8491 O O . LYS B 2 74 ? -83.133 58.477 8.852 1.00 85.40 74 LYS B O 1
ATOM 8497 N N . GLU B 2 75 ? -83.553 56.758 7.484 1.00 90.83 75 GLU B N 1
ATOM 8498 C CA . GLU B 2 75 ? -84.994 56.830 7.751 1.00 94.02 75 GLU B CA 1
ATOM 8499 C C . GLU B 2 75 ? -85.385 55.791 8.777 1.00 88.55 75 GLU B C 1
ATOM 8500 O O . GLU B 2 75 ? -85.008 54.616 8.676 1.00 90.74 75 GLU B O 1
ATOM 8506 N N . ASP B 2 76 ? -86.194 56.244 9.722 1.00 82.39 76 ASP B N 1
ATOM 8507 C CA . ASP B 2 76 ? -86.599 55.542 10.924 1.00 87.91 76 ASP B CA 1
ATOM 8508 C C . ASP B 2 76 ? -85.427 55.247 11.849 1.00 83.88 76 ASP B C 1
ATOM 8509 O O . ASP B 2 76 ? -85.620 54.593 12.878 1.00 82.29 76 ASP B O 1
ATOM 8514 N N . ARG B 2 77 ? -84.225 55.749 11.536 1.00 79.36 77 ARG B N 1
ATOM 8515 C CA . ARG B 2 77 ? -83.090 55.553 12.430 1.00 79.11 77 ARG B CA 1
ATOM 8516 C C . ARG B 2 77 ? -83.324 56.314 13.727 1.00 75.49 77 ARG B C 1
ATOM 8517 O O . ARG B 2 77 ? -83.706 57.488 13.718 1.00 76.99 77 ARG B O 1
ATOM 8525 N N . LYS B 2 78 ? -83.070 55.644 14.849 1.00 71.06 78 LYS B N 1
ATOM 8526 C CA . LYS B 2 78 ? -83.376 56.211 16.156 1.00 70.02 78 LYS B CA 1
ATOM 8527 C C . LYS B 2 78 ? -82.344 55.727 17.166 1.00 67.96 78 LYS B C 1
ATOM 8528 O O . LYS B 2 78 ? -82.141 54.519 17.325 1.00 67.73 78 LYS B O 1
ATOM 8534 N N . ILE B 2 79 ? -81.710 56.667 17.858 1.00 62.13 79 ILE B N 1
ATOM 8535 C CA . ILE B 2 79 ? -80.688 56.355 18.846 1.00 56.46 79 ILE B CA 1
ATOM 8536 C C . ILE B 2 79 ? -81.205 56.783 20.204 1.00 54.96 79 ILE B C 1
ATOM 8537 O O . ILE B 2 79 ? -81.456 57.974 20.428 1.00 51.46 79 ILE B O 1
ATOM 8542 N N . VAL B 2 80 ? -81.317 55.824 21.119 1.00 57.01 80 VAL B N 1
ATOM 8543 C CA . VAL B 2 80 ? -81.682 56.073 22.507 1.00 55.38 80 VAL B CA 1
ATOM 8544 C C . VAL B 2 80 ? -80.492 55.720 23.388 1.00 57.08 80 VAL B C 1
ATOM 8545 O O . VAL B 2 80 ? -79.946 54.613 23.289 1.00 52.60 80 VAL B O 1
ATOM 8549 N N . SER B 2 81 ? -80.092 56.654 24.246 1.00 54.86 81 SER B N 1
ATOM 8550 C CA . SER B 2 81 ? -79.011 56.425 25.187 1.00 51.38 81 SER B CA 1
ATOM 8551 C C . SER B 2 81 ? -79.525 56.653 26.607 1.00 54.67 81 SER B C 1
ATOM 8552 O O . SER B 2 81 ? -80.141 57.686 26.896 1.00 53.01 81 SER B O 1
ATOM 8555 N N . VAL B 2 82 ? -79.269 55.681 27.481 1.00 51.03 82 VAL B N 1
ATOM 8556 C CA . VAL B 2 82 ? -79.839 55.613 28.822 1.00 59.22 82 VAL B CA 1
ATOM 8557 C C . VAL B 2 82 ? -78.723 55.680 29.857 1.00 55.39 82 VAL B C 1
ATOM 8558 O O . VAL B 2 82 ? -77.678 55.039 29.701 1.00 56.66 82 VAL B O 1
ATOM 8562 N N . ASP B 2 83 ? -78.951 56.466 30.906 1.00 58.38 83 ASP B N 1
ATOM 8563 C CA . ASP B 2 83 ? -78.078 56.506 32.072 1.00 64.66 83 ASP B CA 1
ATOM 8564 C C . ASP B 2 83 ? -78.860 57.088 33.241 1.00 67.99 83 ASP B C 1
ATOM 8565 O O . ASP B 2 83 ? -79.724 57.947 33.051 1.00 68.84 83 ASP B O 1
ATOM 8570 N N . LEU B 2 84 ? -78.554 56.617 34.453 1.00 70.24 84 LEU B N 1
ATOM 8571 C CA . LEU B 2 84 ? -79.170 57.238 35.621 1.00 70.05 84 LEU B CA 1
ATOM 8572 C C . LEU B 2 84 ? -78.613 58.625 35.868 1.00 67.23 84 LEU B C 1
ATOM 8573 O O . LEU B 2 84 ? -79.271 59.448 36.509 1.00 68.70 84 LEU B O 1
ATOM 8578 N N . GLN B 2 85 ? -77.499 58.883 35.410 1.00 67.78 85 GLN B N 1
ATOM 8579 C CA . GLN B 2 85 ? -76.995 60.239 35.499 1.00 68.06 85 GLN B CA 1
ATOM 8580 C C . GLN B 2 85 ? -77.489 61.048 34.292 1.00 73.15 85 GLN B C 1
ATOM 8581 O O . GLN B 2 85 ? -77.708 60.483 33.210 1.00 68.94 85 GLN B O 1
ATOM 8587 N N . PRO B 2 86 ? -77.727 62.361 34.446 1.00 74.95 86 PRO B N 1
ATOM 8588 C CA . PRO B 2 86 ? -78.166 63.178 33.298 1.00 71.97 86 PRO B CA 1
ATOM 8589 C C . PRO B 2 86 ? -77.046 63.485 32.305 1.00 71.89 86 PRO B C 1
ATOM 8590 O O . PRO B 2 86 ? -75.951 63.911 32.679 1.00 64.12 86 PRO B O 1
ATOM 8594 N N . MET B 2 87 ? -77.393 63.472 31.026 1.00 67.63 87 MET B N 1
ATOM 8595 C CA . MET B 2 87 ? -76.395 63.616 29.977 1.00 66.72 87 MET B CA 1
ATOM 8596 C C . MET B 2 87 ? -76.647 64.873 29.160 1.00 61.18 87 MET B C 1
ATOM 8597 O O . MET B 2 87 ? -77.798 65.268 28.939 1.00 62.26 87 MET B O 1
ATOM 8602 N N . SER B 2 88 ? -75.563 65.506 28.734 1.00 52.90 88 SER B N 1
ATOM 8603 C CA . SER B 2 88 ? -75.696 66.625 27.820 1.00 58.22 88 SER B CA 1
ATOM 8604 C C . SER B 2 88 ? -76.262 66.123 26.492 1.00 59.06 88 SER B C 1
ATOM 8605 O O . SER B 2 88 ? -75.885 65.043 26.029 1.00 58.37 88 SER B O 1
ATOM 8608 N N . PRO B 2 89 ? -77.180 66.865 25.872 1.00 60.13 89 PRO B N 1
ATOM 8609 C CA . PRO B 2 89 ? -77.858 66.353 24.674 1.00 58.39 89 PRO B CA 1
ATOM 8610 C C . PRO B 2 89 ? -76.904 66.165 23.506 1.00 52.12 89 PRO B C 1
ATOM 8611 O O . PRO B 2 89 ? -75.905 66.871 23.363 1.00 51.96 89 PRO B O 1
ATOM 8615 N N . ILE B 2 90 ? -77.230 65.190 22.666 1.00 51.32 90 ILE B N 1
ATOM 8616 C CA . ILE B 2 90 ? -76.417 64.867 21.500 1.00 53.27 90 ILE B CA 1
ATOM 8617 C C . ILE B 2 90 ? -77.306 64.917 20.262 1.00 47.63 90 ILE B C 1
ATOM 8618 O O . ILE B 2 90 ? -78.394 64.325 20.267 1.00 45.77 90 ILE B O 1
ATOM 8623 N N . PRO B 2 91 ? -76.877 65.578 19.185 1.00 51.39 91 PRO B N 1
ATOM 8624 C CA . PRO B 2 91 ? -77.682 65.609 17.952 1.00 47.98 91 PRO B CA 1
ATOM 8625 C C . PRO B 2 91 ? -78.072 64.211 17.497 1.00 49.72 91 PRO B C 1
ATOM 8626 O O . PRO B 2 91 ? -77.242 63.303 17.438 1.00 53.67 91 PRO B O 1
ATOM 8630 N N . HIS B 2 92 ? -79.360 64.039 17.208 1.00 53.43 92 HIS B N 1
ATOM 8631 C CA . HIS B 2 92 ? -79.956 62.801 16.715 1.00 54.11 92 HIS B CA 1
ATOM 8632 C C . HIS B 2 92 ? -79.980 61.690 17.759 1.00 52.94 92 HIS B C 1
ATOM 8633 O O . HIS B 2 92 ? -80.084 60.515 17.408 1.00 52.96 92 HIS B O 1
ATOM 8640 N N . VAL B 2 93 ? -79.902 62.033 19.042 1.00 52.06 93 VAL B N 1
ATOM 8641 C CA . VAL B 2 93 ? -79.961 61.054 20.119 1.00 55.76 93 VAL B CA 1
ATOM 8642 C C . VAL B 2 93 ? -81.034 61.474 21.117 1.00 54.44 93 VAL B C 1
ATOM 8643 O O . VAL B 2 93 ? -81.038 62.613 21.595 1.00 52.10 93 VAL B O 1
ATOM 8647 N N . THR B 2 94 ? -81.924 60.548 21.451 1.00 52.37 94 THR B N 1
ATOM 8648 C CA . THR B 2 94 ? -82.842 60.739 22.561 1.00 55.70 94 THR B CA 1
ATOM 8649 C C . THR B 2 94 ? -82.168 60.212 23.824 1.00 57.47 94 THR B C 1
ATOM 8650 O O . THR B 2 94 ? -81.882 59.013 23.926 1.00 57.61 94 THR B O 1
ATOM 8654 N N . THR B 2 95 ? -81.901 61.097 24.774 1.00 54.69 95 THR B N 1
ATOM 8655 C CA . THR B 2 95 ? -81.230 60.712 26.006 1.00 57.61 95 THR B CA 1
ATOM 8656 C C . THR B 2 95 ? -82.276 60.525 27.095 1.00 63.00 95 THR B C 1
ATOM 8657 O O . THR B 2 95 ? -83.051 61.445 27.386 1.00 65.25 95 THR B O 1
ATOM 8661 N N . LEU B 2 96 ? -82.303 59.335 27.685 1.00 64.92 96 LEU B N 1
ATOM 8662 C CA . LEU B 2 96 ? -83.229 59.000 28.756 1.00 62.80 96 LEU B CA 1
ATOM 8663 C C . LEU B 2 96 ? -82.462 58.902 30.059 1.00 65.40 96 LEU B C 1
ATOM 8664 O O . LEU B 2 96 ? -81.467 58.178 30.142 1.00 67.16 96 LEU B O 1
ATOM 8669 N N . GLN B 2 97 ? -82.949 59.588 31.081 1.00 70.21 97 GLN B N 1
ATOM 8670 C CA . GLN B 2 97 ? -82.398 59.474 32.423 1.00 67.54 97 GLN B CA 1
ATOM 8671 C C . GLN B 2 97 ? -83.297 58.494 33.154 1.00 70.49 97 GLN B C 1
ATOM 8672 O O . GLN B 2 97 ? -84.363 58.841 33.665 1.00 73.30 97 GLN B O 1
ATOM 8678 N N . ALA B 2 98 ? -82.894 57.240 33.144 1.00 68.63 98 ALA B N 1
ATOM 8679 C CA . ALA B 2 98 ? -83.731 56.213 33.721 1.00 73.32 98 ALA B CA 1
ATOM 8680 C C . ALA B 2 98 ? -82.835 55.092 34.218 1.00 77.03 98 ALA B C 1
ATOM 8681 O O . ALA B 2 98 ? -81.631 55.056 33.947 1.00 75.05 98 ALA B O 1
ATOM 8683 N N . ASP B 2 99 ? -83.438 54.180 34.964 1.00 80.70 99 ASP B N 1
ATOM 8684 C CA . ASP B 2 99 ? -82.743 53.015 35.472 1.00 78.57 99 ASP B CA 1
ATOM 8685 C C . ASP B 2 99 ? -83.015 51.876 34.511 1.00 78.47 99 ASP B C 1
ATOM 8686 O O . ASP B 2 99 ? -84.167 51.635 34.139 1.00 82.81 99 ASP B O 1
ATOM 8691 N N . ILE B 2 100 ? -81.955 51.182 34.104 1.00 76.56 100 ILE B N 1
ATOM 8692 C CA . ILE B 2 100 ? -82.125 50.078 33.182 1.00 76.76 100 ILE B CA 1
ATOM 8693 C C . ILE B 2 100 ? -82.931 48.939 33.795 1.00 74.84 100 ILE B C 1
ATOM 8694 O O . ILE B 2 100 ? -83.164 47.947 33.133 1.00 73.58 100 ILE B O 1
ATOM 8699 N N . THR B 2 101 ? -83.312 49.017 35.068 1.00 80.58 101 THR B N 1
ATOM 8700 C CA . THR B 2 101 ? -84.181 47.982 35.632 1.00 83.44 101 THR B CA 1
ATOM 8701 C C . THR B 2 101 ? -85.660 48.383 35.765 1.00 82.91 101 THR B C 1
ATOM 8702 O O . THR B 2 101 ? -86.507 47.489 35.849 1.00 90.23 101 THR B O 1
ATOM 8706 N N . HIS B 2 102 ? -85.984 49.680 35.705 1.00 85.62 102 HIS B N 1
ATOM 8707 C CA . HIS B 2 102 ? -87.220 50.318 36.186 1.00 89.18 102 HIS B CA 1
ATOM 8708 C C . HIS B 2 102 ? -88.325 49.897 35.184 1.00 92.68 102 HIS B C 1
ATOM 8709 O O . HIS B 2 102 ? -88.078 49.119 34.248 1.00 88.34 102 HIS B O 1
ATOM 8716 N N . PRO B 2 103 ? -89.530 50.343 35.453 1.00 96.94 103 PRO B N 1
ATOM 8717 C CA . PRO B 2 103 ? -90.725 49.859 34.771 1.00 96.26 103 PRO B CA 1
ATOM 8718 C C . PRO B 2 103 ? -90.802 50.173 33.279 1.00 92.16 103 PRO B C 1
ATOM 8719 O O . PRO B 2 103 ? -90.443 49.397 32.404 1.00 89.20 103 PRO B O 1
ATOM 8723 N N . LYS B 2 104 ? -91.347 51.344 33.035 1.00 90.05 104 LYS B N 1
ATOM 8724 C CA . LYS B 2 104 ? -91.513 51.960 31.737 1.00 95.00 104 LYS B CA 1
ATOM 8725 C C . LYS B 2 104 ? -90.176 52.152 31.036 1.00 93.08 104 LYS B C 1
ATOM 8726 O O . LYS B 2 104 ? -90.166 52.454 29.844 1.00 87.55 104 LYS B O 1
ATOM 8732 N N . THR B 2 105 ? -89.041 51.947 31.715 1.00 94.57 105 THR B N 1
ATOM 8733 C CA . THR B 2 105 ? -87.792 52.183 31.004 1.00 85.95 105 THR B CA 1
ATOM 8734 C C . THR B 2 105 ? -87.657 51.192 29.858 1.00 87.85 105 THR B C 1
ATOM 8735 O O . THR B 2 105 ? -87.113 51.532 28.803 1.00 88.93 105 THR B O 1
ATOM 8739 N N . LEU B 2 106 ? -88.271 50.020 29.983 1.00 86.44 106 LEU B N 1
ATOM 8740 C CA . LEU B 2 106 ? -88.428 49.206 28.787 1.00 90.77 106 LEU B CA 1
ATOM 8741 C C . LEU B 2 106 ? -89.680 49.613 28.009 1.00 93.58 106 LEU B C 1
ATOM 8742 O O . LEU B 2 106 ? -89.660 49.641 26.772 1.00 90.12 106 LEU B O 1
ATOM 8747 N N . ALA B 2 107 ? -90.752 49.998 28.708 1.00 95.30 107 ALA B N 1
ATOM 8748 C CA . ALA B 2 107 ? -91.933 50.532 28.026 1.00 92.82 107 ALA B CA 1
ATOM 8749 C C . ALA B 2 107 ? -91.625 51.850 27.317 1.00 95.68 107 ALA B C 1
ATOM 8750 O O . ALA B 2 107 ? -92.099 52.095 26.202 1.00 96.11 107 ALA B O 1
ATOM 8752 N N . ARG B 2 108 ? -90.899 52.754 27.971 1.00 95.15 108 ARG B N 1
ATOM 8753 C CA . ARG B 2 108 ? -90.643 54.019 27.300 1.00 92.68 108 ARG B CA 1
ATOM 8754 C C . ARG B 2 108 ? -89.701 53.808 26.120 1.00 90.82 108 ARG B C 1
ATOM 8755 O O . ARG B 2 108 ? -90.038 54.195 24.998 1.00 92.98 108 ARG B O 1
ATOM 8763 N N . ILE B 2 109 ? -88.629 53.025 26.305 1.00 89.10 109 ILE B N 1
ATOM 8764 C CA . ILE B 2 109 ? -87.793 52.635 25.167 1.00 88.23 109 ILE B CA 1
ATOM 8765 C C . ILE B 2 109 ? -88.637 51.926 24.112 1.00 90.22 109 ILE B C 1
ATOM 8766 O O . ILE B 2 109 ? -88.444 52.129 22.906 1.00 88.16 109 ILE B O 1
ATOM 8771 N N . LEU B 2 110 ? -89.596 51.104 24.551 1.00 89.95 110 LEU B N 1
ATOM 8772 C CA . LEU B 2 110 ? -90.551 50.505 23.627 1.00 94.05 110 LEU B CA 1
ATOM 8773 C C . LEU B 2 110 ? -91.137 51.562 22.696 1.00 93.30 110 LEU B C 1
ATOM 8774 O O . LEU B 2 110 ? -91.048 51.449 21.468 1.00 90.11 110 LEU B O 1
ATOM 8779 N N . LYS B 2 111 ? -91.692 52.629 23.278 1.00 91.16 111 LYS B N 1
ATOM 8780 C CA . LYS B 2 111 ? -92.390 53.646 22.497 1.00 90.72 111 LYS B CA 1
ATOM 8781 C C . LYS B 2 111 ? -91.472 54.434 21.554 1.00 92.58 111 LYS B C 1
ATOM 8782 O O . LYS B 2 111 ? -91.878 54.737 20.426 1.00 90.77 111 LYS B O 1
ATOM 8788 N N . LEU B 2 112 ? -90.244 54.800 21.976 1.00 88.81 112 LEU B N 1
ATOM 8789 C CA . LEU B 2 112 ? -89.480 55.658 21.067 1.00 87.25 112 LEU B CA 1
ATOM 8790 C C . LEU B 2 112 ? -89.078 54.908 19.800 1.00 86.87 112 LEU B C 1
ATOM 8791 O O . LEU B 2 112 ? -88.609 55.537 18.847 1.00 86.64 112 LEU B O 1
ATOM 8796 N N . PHE B 2 113 ? -89.199 53.585 19.776 1.00 90.56 113 PHE B N 1
ATOM 8797 C CA . PHE B 2 113 ? -89.243 52.877 18.505 1.00 91.94 113 PHE B CA 1
ATOM 8798 C C . PHE B 2 113 ? -90.699 52.574 18.154 1.00 92.55 113 PHE B C 1
ATOM 8799 O O . PHE B 2 113 ? -91.589 52.615 19.008 1.00 91.60 113 PHE B O 1
ATOM 8807 N N . GLY B 2 114 ? -90.934 52.255 16.884 1.00 88.79 114 GLY B N 1
ATOM 8808 C CA . GLY B 2 114 ? -92.284 51.958 16.437 1.00 91.84 114 GLY B CA 1
ATOM 8809 C C . GLY B 2 114 ? -92.740 50.586 16.900 1.00 93.45 114 GLY B C 1
ATOM 8810 O O . GLY B 2 114 ? -93.262 49.799 16.101 1.00 87.84 114 GLY B O 1
ATOM 8811 N N . ASN B 2 115 ? -92.575 50.313 18.204 1.00 92.04 115 ASN B N 1
ATOM 8812 C CA . ASN B 2 115 ? -92.605 48.962 18.781 1.00 87.01 115 ASN B CA 1
ATOM 8813 C C . ASN B 2 115 ? -91.703 48.002 18.039 1.00 85.85 115 ASN B C 1
ATOM 8814 O O . ASN B 2 115 ? -91.980 46.809 17.903 1.00 85.22 115 ASN B O 1
ATOM 8819 N N . GLU B 2 116 ? -90.637 48.532 17.523 1.00 87.31 116 GLU B N 1
ATOM 8820 C CA . GLU B 2 116 ? -89.617 47.727 16.906 1.00 90.34 116 GLU B CA 1
ATOM 8821 C C . GLU B 2 116 ? -88.474 47.412 17.847 1.00 88.12 116 GLU B C 1
ATOM 8822 O O . GLU B 2 116 ? -88.078 48.221 18.697 1.00 89.54 116 GLU B O 1
ATOM 8828 N N . LYS B 2 117 ? -87.983 46.203 17.701 1.00 83.67 117 LYS B N 1
ATOM 8829 C CA . LYS B 2 117 ? -86.835 45.790 18.449 1.00 79.81 117 LYS B CA 1
ATOM 8830 C C . LYS B 2 117 ? -85.592 46.438 17.855 1.00 85.48 117 LYS B C 1
ATOM 8831 O O . LYS B 2 117 ? -85.523 46.748 16.657 1.00 80.75 117 LYS B O 1
ATOM 8837 N N . ALA B 2 118 ? -84.611 46.658 18.723 1.00 80.70 118 ALA B N 1
ATOM 8838 C CA . ALA B 2 118 ? -83.397 47.350 18.335 1.00 72.13 118 ALA B CA 1
ATOM 8839 C C . ALA B 2 118 ? -82.523 46.424 17.513 1.00 73.49 118 ALA B C 1
ATOM 8840 O O . ALA B 2 118 ? -82.520 45.210 17.719 1.00 76.43 118 ALA B O 1
ATOM 8842 N N . ASP B 2 119 ? -81.825 46.994 16.531 1.00 72.68 119 ASP B N 1
ATOM 8843 C CA . ASP B 2 119 ? -80.824 46.218 15.810 1.00 77.28 119 ASP B CA 1
ATOM 8844 C C . ASP B 2 119 ? -79.663 45.828 16.702 1.00 81.13 119 ASP B C 1
ATOM 8845 O O . ASP B 2 119 ? -79.041 44.780 16.487 1.00 78.07 119 ASP B O 1
ATOM 8850 N N . PHE B 2 120 ? -79.316 46.689 17.658 1.00 78.82 120 PHE B N 1
ATOM 8851 C CA . PHE B 2 120 ? -78.007 46.612 18.284 1.00 75.60 120 PHE B CA 1
ATOM 8852 C C . PHE B 2 120 ? -78.059 47.420 19.570 1.00 72.13 120 PHE B C 1
ATOM 8853 O O . PHE B 2 120 ? -78.520 48.566 19.571 1.00 68.22 120 PHE B O 1
ATOM 8861 N N . VAL B 2 121 ? -77.590 46.816 20.655 1.00 68.98 121 VAL B N 1
ATOM 8862 C CA . VAL B 2 121 ? -77.539 47.438 21.969 1.00 63.60 121 VAL B CA 1
ATOM 8863 C C . VAL B 2 121 ? -76.096 47.363 22.436 1.00 64.54 121 VAL B C 1
ATOM 8864 O O . VAL B 2 121 ? -75.475 46.293 22.392 1.00 61.63 121 VAL B O 1
ATOM 8868 N N . CYS B 2 122 ? -75.552 48.499 22.846 1.00 56.80 122 CYS B N 1
ATOM 8869 C CA . CYS B 2 122 ? -74.188 48.549 23.324 1.00 52.24 122 CYS B CA 1
ATOM 8870 C C . CYS B 2 122 ? -74.175 49.121 24.732 1.00 54.42 122 CYS B C 1
ATOM 8871 O O . CYS B 2 122 ? -75.099 49.829 25.144 1.00 51.47 122 CYS B O 1
ATOM 8874 N N . SER B 2 123 ? -73.143 48.759 25.486 1.00 51.82 123 SER B N 1
ATOM 8875 C CA . SER B 2 123 ? -72.932 49.347 26.798 1.00 52.03 123 SER B CA 1
ATOM 8876 C C . SER B 2 123 ? -71.444 49.395 27.075 1.00 47.40 123 SER B C 1
ATOM 8877 O O . SER B 2 123 ? -70.768 48.369 27.011 1.00 50.81 123 SER B O 1
ATOM 8880 N N . ASP B 2 124 ? -70.948 50.582 27.388 1.00 44.80 124 ASP B N 1
ATOM 8881 C CA . ASP B 2 124 ? -69.567 50.775 27.795 1.00 50.69 124 ASP B CA 1
ATOM 8882 C C . ASP B 2 124 ? -69.458 51.121 29.282 1.00 48.12 124 ASP B C 1
ATOM 8883 O O . ASP B 2 124 ? -68.487 51.748 29.711 1.00 52.37 124 ASP B O 1
ATOM 8888 N N . GLY B 2 125 ? -70.467 50.759 30.064 1.00 41.92 125 GLY B N 1
ATOM 8889 C CA . GLY B 2 125 ? -70.506 51.151 31.455 1.00 51.25 125 GLY B CA 1
ATOM 8890 C C . GLY B 2 125 ? -69.547 50.343 32.311 1.00 51.04 125 GLY B C 1
ATOM 8891 O O . GLY B 2 125 ? -69.360 49.141 32.116 1.00 46.63 125 GLY B O 1
ATOM 8892 N N . ALA B 2 126 ? -68.923 51.029 33.264 1.00 51.98 126 ALA B N 1
ATOM 8893 C CA . ALA B 2 126 ? -68.157 50.391 34.324 1.00 51.68 126 ALA B CA 1
ATOM 8894 C C . ALA B 2 126 ? -67.996 51.341 35.495 1.00 50.58 126 ALA B C 1
ATOM 8895 O O . ALA B 2 126 ? -67.673 52.520 35.308 1.00 51.35 126 ALA B O 1
ATOM 8897 N N . PRO B 2 127 ? -68.203 50.862 36.712 1.00 52.16 127 PRO B N 1
ATOM 8898 C CA . PRO B 2 127 ? -67.883 51.676 37.886 1.00 50.27 127 PRO B CA 1
ATOM 8899 C C . PRO B 2 127 ? -66.378 51.853 38.006 1.00 48.83 127 PRO B C 1
ATOM 8900 O O . PRO B 2 127 ? -65.589 51.111 37.413 1.00 44.45 127 PRO B O 1
ATOM 8904 N N . ASP B 2 128 ? -65.986 52.867 38.774 1.00 44.60 128 ASP B N 1
ATOM 8905 C CA . ASP B 2 128 ? -64.573 53.077 39.072 1.00 52.89 128 ASP B CA 1
ATOM 8906 C C . ASP B 2 128 ? -64.042 51.885 39.852 1.00 43.97 128 ASP B C 1
ATOM 8907 O O . ASP B 2 128 ? -64.668 51.442 40.815 1.00 51.30 128 ASP B O 1
ATOM 8912 N N . VAL B 2 129 ? -62.913 51.333 39.423 1.00 40.36 129 VAL B N 1
ATOM 8913 C CA . VAL B 2 129 ? -62.398 50.168 40.128 1.00 39.72 129 VAL B CA 1
ATOM 8914 C C . VAL B 2 129 ? -61.911 50.567 41.521 1.00 42.11 129 VAL B C 1
ATOM 8915 O O . VAL B 2 129 ? -61.438 51.695 41.761 1.00 37.94 129 VAL B O 1
ATOM 8919 N N . THR B 2 130 ? -62.081 49.644 42.468 1.00 37.39 130 THR B N 1
ATOM 8920 C CA . THR B 2 130 ? -61.584 49.840 43.823 1.00 34.60 130 THR B CA 1
ATOM 8921 C C . THR B 2 130 ? -60.153 49.370 43.991 1.00 37.84 130 THR B C 1
ATOM 8922 O O . THR B 2 130 ? -59.465 49.828 44.908 1.00 36.85 130 THR B O 1
ATOM 8926 N N . GLY B 2 131 ? -59.685 48.476 43.129 1.00 37.96 131 GLY B N 1
ATOM 8927 C CA . GLY B 2 131 ? -58.427 47.816 43.356 1.00 32.18 131 GLY B CA 1
ATOM 8928 C C . GLY B 2 131 ? -58.593 46.451 43.973 1.00 36.44 131 GLY B C 1
ATOM 8929 O O . GLY B 2 131 ? -57.612 45.701 44.050 1.00 39.41 131 GLY B O 1
ATOM 8930 N N . LEU B 2 132 ? -59.804 46.119 44.425 1.00 32.64 132 LEU B N 1
ATOM 8931 C CA . LEU B 2 132 ? -60.139 44.781 44.909 1.00 36.68 132 LEU B CA 1
ATOM 8932 C C . LEU B 2 132 ? -60.694 44.014 43.721 1.00 35.63 132 LEU B C 1
ATOM 8933 O O . LEU B 2 132 ? -61.868 44.180 43.363 1.00 35.67 132 LEU B O 1
ATOM 8938 N N . HIS B 2 133 ? -59.868 43.153 43.127 1.00 32.56 133 HIS B N 1
ATOM 8939 C CA . HIS B 2 133 ? -60.219 42.575 41.831 1.00 35.83 133 HIS B CA 1
ATOM 8940 C C . HIS B 2 133 ? -61.473 41.707 41.900 1.00 37.32 133 HIS B C 1
ATOM 8941 O O . HIS B 2 133 ? -62.303 41.744 40.983 1.00 38.06 133 HIS B O 1
ATOM 8948 N N . ASP B 2 134 ? -61.620 40.892 42.946 1.00 34.84 134 ASP B N 1
ATOM 8949 C CA . ASP B 2 134 ? -62.802 40.037 42.988 1.00 35.60 134 ASP B CA 1
ATOM 8950 C C . ASP B 2 134 ? -64.066 40.882 43.088 1.00 33.10 134 ASP B C 1
ATOM 8951 O O . ASP B 2 134 ? -65.043 40.626 42.381 1.00 35.29 134 ASP B O 1
ATOM 8956 N N . LEU B 2 135 ? -64.038 41.945 43.885 1.00 33.16 135 LEU B N 1
ATOM 8957 C CA . LEU B 2 135 ? -65.190 42.842 43.930 1.00 38.89 135 LEU B CA 1
ATOM 8958 C C . LEU B 2 135 ? -65.406 43.544 42.586 1.00 38.28 135 LEU B C 1
ATOM 8959 O O . LEU B 2 135 ? -66.536 43.608 42.075 1.00 35.47 135 LEU B O 1
ATOM 8964 N N . ASP B 2 136 ? -64.332 44.079 41.994 1.00 37.38 136 ASP B N 1
ATOM 8965 C CA . ASP B 2 136 ? -64.480 44.820 40.746 1.00 36.91 136 ASP B CA 1
ATOM 8966 C C . ASP B 2 136 ? -65.060 43.932 39.655 1.00 36.86 136 ASP B C 1
ATOM 8967 O O . ASP B 2 136 ? -65.950 44.355 38.906 1.00 36.10 136 ASP B O 1
ATOM 8972 N N . GLU B 2 137 ? -64.584 42.688 39.572 1.00 35.62 137 GLU B N 1
ATOM 8973 C CA . GLU B 2 137 ? -65.092 41.769 38.561 1.00 40.21 137 GLU B CA 1
ATOM 8974 C C . GLU B 2 137 ? -66.546 41.399 38.823 1.00 38.03 137 GLU B C 1
ATOM 8975 O O . GLU B 2 137 ? -67.350 41.311 37.889 1.00 36.89 137 GLU B O 1
ATOM 8981 N N . TYR B 2 138 ? -66.891 41.148 40.082 1.00 39.56 138 TYR B N 1
ATOM 8982 C CA . TYR B 2 138 ? -68.259 40.763 40.394 1.00 41.56 138 TYR B CA 1
ATOM 8983 C C . TYR B 2 138 ? -69.217 41.889 40.051 1.00 40.22 138 TYR B C 1
ATOM 8984 O O . TYR B 2 138 ? -70.231 41.672 39.384 1.00 41.03 138 TYR B O 1
ATOM 8993 N N . VAL B 2 139 ? -68.887 43.107 40.484 1.00 41.79 139 VAL B N 1
ATOM 8994 C CA . VAL B 2 139 ? -69.716 44.270 40.194 1.00 39.89 139 VAL B CA 1
ATOM 8995 C C . VAL B 2 139 ? -69.885 44.447 38.693 1.00 45.45 139 VAL B C 1
ATOM 8996 O O . VAL B 2 139 ? -70.980 44.768 38.210 1.00 48.00 139 VAL B O 1
ATOM 9000 N N . GLN B 2 140 ? -68.812 44.230 37.931 1.00 41.51 140 GLN B N 1
ATOM 9001 C CA . GLN B 2 140 ? -68.915 44.330 36.479 1.00 44.36 140 GLN B CA 1
ATOM 9002 C C . GLN B 2 140 ? -69.864 43.272 35.924 1.00 46.32 140 GLN B C 1
ATOM 9003 O O . GLN B 2 140 ? -70.656 43.560 35.021 1.00 44.29 140 GLN B O 1
ATOM 9009 N N . GLN B 2 141 ? -69.806 42.041 36.448 1.00 48.23 141 GLN B N 1
ATOM 9010 C CA . GLN B 2 141 ? -70.763 41.020 36.011 1.00 50.82 141 GLN B CA 1
ATOM 9011 C C . GLN B 2 141 ? -72.190 41.436 36.335 1.00 52.39 141 GLN B C 1
ATOM 9012 O O . GLN B 2 141 ? -73.114 41.165 35.559 1.00 53.65 141 GLN B O 1
ATOM 9018 N N . GLN B 2 142 ? -72.383 42.093 37.483 1.00 48.84 142 GLN B N 1
ATOM 9019 C CA . GLN B 2 142 ? -73.699 42.602 37.863 1.00 52.25 142 GLN B CA 1
ATOM 9020 C C . GLN B 2 142 ? -74.241 43.543 36.797 1.00 54.88 142 GLN B C 1
ATOM 9021 O O . GLN B 2 142 ? -75.367 43.377 36.317 1.00 57.53 142 GLN B O 1
ATOM 9027 N N . LEU B 2 143 ? -73.445 44.553 36.431 1.00 57.01 143 LEU B N 1
ATOM 9028 C CA . LEU B 2 143 ? -73.847 45.521 35.417 1.00 54.47 143 LEU B CA 1
ATOM 9029 C C . LEU B 2 143 ? -74.197 44.830 34.104 1.00 54.61 143 LEU B C 1
ATOM 9030 O O . LEU B 2 143 ? -75.193 45.172 33.458 1.00 53.69 143 LEU B O 1
ATOM 9035 N N . ILE B 2 144 ? -73.402 43.843 33.700 1.00 49.71 144 ILE B N 1
ATOM 9036 C CA . ILE B 2 144 ? -73.681 43.153 32.448 1.00 51.79 144 ILE B CA 1
ATOM 9037 C C . ILE B 2 144 ? -74.983 42.373 32.548 1.00 60.85 144 ILE B C 1
ATOM 9038 O O . ILE B 2 144 ? -75.805 42.400 31.624 1.00 61.55 144 ILE B O 1
ATOM 9043 N N . MET B 2 145 ? -75.202 41.680 33.670 1.00 61.97 145 MET B N 1
ATOM 9044 C CA . MET B 2 145 ? -76.442 40.930 33.850 1.00 61.13 145 MET B CA 1
ATOM 9045 C C . MET B 2 145 ? -77.658 41.846 33.768 1.00 63.11 145 MET B C 1
ATOM 9046 O O . MET B 2 145 ? -78.575 41.608 32.973 1.00 65.70 145 MET B O 1
ATOM 9051 N N . SER B 2 146 ? -77.682 42.903 34.582 1.00 60.77 146 SER B N 1
ATOM 9052 C CA . SER B 2 146 ? -78.823 43.811 34.563 1.00 60.15 146 SER B CA 1
ATOM 9053 C C . SER B 2 146 ? -78.998 44.455 33.188 1.00 67.61 146 SER B C 1
ATOM 9054 O O . SER B 2 146 ? -80.126 44.614 32.707 1.00 75.04 146 SER B O 1
ATOM 9057 N N . ALA B 2 147 ? -77.899 44.821 32.528 1.00 65.14 147 ALA B N 1
ATOM 9058 C CA . ALA B 2 147 ? -78.003 45.276 31.147 1.00 65.08 147 ALA B CA 1
ATOM 9059 C C . ALA B 2 147 ? -78.565 44.187 30.248 1.00 70.35 147 ALA B C 1
ATOM 9060 O O . ALA B 2 147 ? -79.325 44.476 29.318 1.00 73.25 147 ALA B O 1
ATOM 9062 N N . LEU B 2 148 ? -78.211 42.924 30.515 1.00 70.21 148 LEU B N 1
ATOM 9063 C CA . LEU B 2 148 ? -78.662 41.834 29.651 1.00 71.30 148 LEU B CA 1
ATOM 9064 C C . LEU B 2 148 ? -80.171 41.641 29.631 1.00 77.45 148 LEU B C 1
ATOM 9065 O O . LEU B 2 148 ? -80.711 41.169 28.625 1.00 77.80 148 LEU B O 1
ATOM 9070 N N . GLN B 2 149 ? -80.881 41.993 30.697 1.00 73.88 149 GLN B N 1
ATOM 9071 C CA . GLN B 2 149 ? -82.309 41.697 30.692 1.00 77.35 149 GLN B CA 1
ATOM 9072 C C . GLN B 2 149 ? -83.105 42.701 29.834 1.00 81.61 149 GLN B C 1
ATOM 9073 O O . GLN B 2 149 ? -84.120 42.329 29.224 1.00 83.36 149 GLN B O 1
ATOM 9079 N N . LEU B 2 150 ? -82.622 43.956 29.690 1.00 77.11 150 LEU B N 1
ATOM 9080 C CA . LEU B 2 150 ? -83.242 44.810 28.667 1.00 77.55 150 LEU B CA 1
ATOM 9081 C C . LEU B 2 150 ? -82.872 44.322 27.291 1.00 78.09 150 LEU B C 1
ATOM 9082 O O . LEU B 2 150 ? -83.717 44.265 26.393 1.00 75.37 150 LEU B O 1
ATOM 9087 N N . THR B 2 151 ? -81.598 44.007 27.102 1.00 74.63 151 THR B N 1
ATOM 9088 C CA . THR B 2 151 ? -81.185 43.473 25.820 1.00 73.99 151 THR B CA 1
ATOM 9089 C C . THR B 2 151 ? -81.897 42.162 25.517 1.00 79.74 151 THR B C 1
ATOM 9090 O O . THR B 2 151 ? -82.072 41.814 24.345 1.00 80.83 151 THR B O 1
ATOM 9094 N N . ALA B 2 152 ? -82.320 41.430 26.556 1.00 82.53 152 ALA B N 1
ATOM 9095 C CA . ALA B 2 152 ? -83.073 40.193 26.351 1.00 80.59 152 ALA B CA 1
ATOM 9096 C C . ALA B 2 152 ? -84.327 40.444 25.520 1.00 81.29 152 ALA B C 1
ATOM 9097 O O . ALA B 2 152 ? -84.674 39.642 24.644 1.00 82.20 152 ALA B O 1
ATOM 9099 N N . CYS B 2 153 ? -85.007 41.563 25.775 1.00 80.94 153 CYS B N 1
ATOM 9100 C CA . CYS B 2 153 ? -86.261 41.904 25.092 1.00 77.85 153 CYS B CA 1
ATOM 9101 C C . CYS B 2 153 ? -85.983 42.761 23.857 1.00 78.05 153 CYS B C 1
ATOM 9102 O O . CYS B 2 153 ? -86.017 42.262 22.730 1.00 78.37 153 CYS B O 1
ATOM 9105 N N . ILE B 2 154 ? -85.633 44.035 24.072 1.00 72.20 154 ILE B N 1
ATOM 9106 C CA . ILE B 2 154 ? -85.581 45.039 23.011 1.00 72.20 154 ILE B CA 1
ATOM 9107 C C . ILE B 2 154 ? -84.712 44.610 21.839 1.00 78.33 154 ILE B C 1
ATOM 9108 O O . ILE B 2 154 ? -84.840 45.152 20.735 1.00 81.27 154 ILE B O 1
ATOM 9113 N N . LEU B 2 155 ? -83.799 43.671 22.059 1.00 77.87 155 LEU B N 1
ATOM 9114 C CA . LEU B 2 155 ? -82.930 43.276 20.964 1.00 78.55 155 LEU B CA 1
ATOM 9115 C C . LEU B 2 155 ? -83.709 42.454 19.937 1.00 81.63 155 LEU B C 1
ATOM 9116 O O . LEU B 2 155 ? -84.484 41.554 20.287 1.00 77.90 155 LEU B O 1
ATOM 9121 N N . LYS B 2 156 ? -83.519 42.803 18.666 1.00 81.01 156 LYS B N 1
ATOM 9122 C CA . LYS B 2 156 ? -84.062 42.017 17.571 1.00 81.34 156 LYS B CA 1
ATOM 9123 C C . LYS B 2 156 ? -83.367 40.665 17.541 1.00 86.24 156 LYS B C 1
ATOM 9124 O O . LYS B 2 156 ? -82.136 40.587 17.660 1.00 83.36 156 LYS B O 1
ATOM 9130 N N . LYS B 2 157 ? -84.157 39.600 17.411 1.00 83.15 157 LYS B N 1
ATOM 9131 C CA . LYS B 2 157 ? -83.592 38.265 17.246 1.00 84.53 157 LYS B CA 1
ATOM 9132 C C . LYS B 2 157 ? -82.607 38.255 16.085 1.00 84.38 157 LYS B C 1
ATOM 9133 O O . LYS B 2 157 ? -82.948 38.641 14.963 1.00 82.49 157 LYS B O 1
ATOM 9139 N N . GLY B 2 158 ? -81.381 37.826 16.363 1.00 80.30 158 GLY B N 1
ATOM 9140 C CA . GLY B 2 158 ? -80.310 37.896 15.392 1.00 83.85 158 GLY B CA 1
ATOM 9141 C C . GLY B 2 158 ? -79.536 39.198 15.382 1.00 88.74 158 GLY B C 1
ATOM 9142 O O . GLY B 2 158 ? -78.777 39.440 14.433 1.00 87.50 158 GLY B O 1
ATOM 9143 N N . GLY B 2 159 ? -79.696 40.039 16.408 1.00 89.40 159 GLY B N 1
ATOM 9144 C CA . GLY B 2 159 ? -79.020 41.326 16.491 1.00 88.15 159 GLY B CA 1
ATOM 9145 C C . GLY B 2 159 ? -77.917 41.331 17.537 1.00 84.52 159 GLY B C 1
ATOM 9146 O O . GLY B 2 159 ? -78.005 40.645 18.559 1.00 82.07 159 GLY B O 1
ATOM 9147 N N . THR B 2 160 ? -76.877 42.117 17.278 1.00 77.91 160 THR B N 1
ATOM 9148 C CA . THR B 2 160 ? -75.678 42.098 18.101 1.00 77.42 160 THR B CA 1
ATOM 9149 C C . THR B 2 160 ? -75.853 42.906 19.392 1.00 78.66 160 THR B C 1
ATOM 9150 O O . THR B 2 160 ? -76.576 43.907 19.429 1.00 75.70 160 THR B O 1
ATOM 9154 N N . PHE B 2 161 ? -75.185 42.443 20.463 1.00 79.04 161 PHE B N 1
ATOM 9155 C CA . PHE B 2 161 ? -75.116 43.112 21.769 1.00 73.97 161 PHE B CA 1
ATOM 9156 C C . PHE B 2 161 ? -73.662 43.235 22.209 1.00 69.35 161 PHE B C 1
ATOM 9157 O O . PHE B 2 161 ? -72.946 42.232 22.269 1.00 71.14 161 PHE B O 1
ATOM 9165 N N . VAL B 2 162 ? -73.236 44.454 22.542 1.00 64.29 162 VAL B N 1
ATOM 9166 C CA . VAL B 2 162 ? -71.843 44.761 22.856 1.00 59.00 162 VAL B CA 1
ATOM 9167 C C . VAL B 2 162 ? -71.764 45.326 24.267 1.00 62.14 162 VAL B C 1
ATOM 9168 O O . VAL B 2 162 ? -72.557 46.204 24.637 1.00 56.84 162 VAL B O 1
ATOM 9172 N N . ALA B 2 163 ? -70.798 44.834 25.045 1.00 55.34 163 ALA B N 1
ATOM 9173 C CA . ALA B 2 163 ? -70.654 45.237 26.434 1.00 51.74 163 ALA B CA 1
ATOM 9174 C C . ALA B 2 163 ? -69.188 45.185 26.837 1.00 51.66 163 ALA B C 1
ATOM 9175 O O . ALA B 2 163 ? -68.417 44.355 26.346 1.00 54.15 163 ALA B O 1
ATOM 9177 N N . LYS B 2 164 ? -68.811 46.087 27.737 1.00 49.09 164 LYS B N 1
ATOM 9178 C CA . LYS B 2 164 ? -67.483 46.069 28.330 1.00 47.41 164 LYS B CA 1
ATOM 9179 C C . LYS B 2 164 ? -67.422 45.061 29.472 1.00 44.79 164 LYS B C 1
ATOM 9180 O O . LYS B 2 164 ? -68.326 44.997 30.311 1.00 41.36 164 LYS B O 1
ATOM 9186 N N . ILE B 2 165 ? -66.353 44.273 29.500 1.00 45.56 165 ILE B N 1
ATOM 9187 C CA . ILE B 2 165 ? -66.164 43.253 30.526 1.00 45.07 165 ILE B CA 1
ATOM 9188 C C . ILE B 2 165 ? -64.851 43.472 31.263 1.00 43.94 165 ILE B C 1
ATOM 9189 O O . ILE B 2 165 ? -63.952 44.204 30.824 1.00 44.68 165 ILE B O 1
ATOM 9194 N N . PHE B 2 166 ? -64.778 42.835 32.421 1.00 44.25 166 PHE B N 1
ATOM 9195 C CA . PHE B 2 166 ? -63.582 42.714 33.245 1.00 45.16 166 PHE B CA 1
ATOM 9196 C C . PHE B 2 166 ? -63.053 41.314 32.960 1.00 43.96 166 PHE B C 1
ATOM 9197 O O . PHE B 2 166 ? -63.641 40.318 33.383 1.00 48.20 166 PHE B O 1
ATOM 9205 N N . ARG B 2 167 ? -61.985 41.228 32.175 1.00 48.17 167 ARG B N 1
ATOM 9206 C CA . ARG B 2 167 ? -61.526 39.949 31.617 1.00 48.90 167 ARG B CA 1
ATOM 9207 C C . ARG B 2 167 ? -60.625 39.181 32.593 1.00 51.30 167 ARG B C 1
ATOM 9208 O O . ARG B 2 167 ? -59.496 38.818 32.264 1.00 52.52 167 ARG B O 1
ATOM 9216 N N . GLY B 2 168 ? -61.152 38.904 33.789 1.00 45.96 168 GLY B N 1
ATOM 9217 C CA . GLY B 2 168 ? -60.395 38.342 34.909 1.00 41.76 168 GLY B CA 1
ATOM 9218 C C . GLY B 2 168 ? -60.644 36.866 35.183 1.00 42.89 168 GLY B C 1
ATOM 9219 O O . GLY B 2 168 ? -60.785 36.047 34.269 1.00 44.20 168 GLY B O 1
ATOM 9220 N N . ARG B 2 169 ? -60.672 36.518 36.471 1.00 42.56 169 ARG B N 1
ATOM 9221 C CA . ARG B 2 169 ? -60.673 35.120 36.907 1.00 45.13 169 ARG B CA 1
ATOM 9222 C C . ARG B 2 169 ? -61.959 34.376 36.533 1.00 46.39 169 ARG B C 1
ATOM 9223 O O . ARG B 2 169 ? -61.924 33.176 36.256 1.00 41.22 169 ARG B O 1
ATOM 9231 N N . ASP B 2 170 ? -63.114 35.042 36.592 1.00 46.79 170 ASP B N 1
ATOM 9232 C CA . ASP B 2 170 ? -64.393 34.358 36.428 1.00 52.46 170 ASP B CA 1
ATOM 9233 C C . ASP B 2 170 ? -65.072 34.708 35.111 1.00 55.84 170 ASP B C 1
ATOM 9234 O O . ASP B 2 170 ? -66.284 34.511 34.974 1.00 56.71 170 ASP B O 1
ATOM 9239 N N . ILE B 2 171 ? -64.320 35.234 34.142 1.00 54.98 171 ILE B N 1
ATOM 9240 C CA . ILE B 2 171 ? -64.939 35.641 32.887 1.00 58.05 171 ILE B CA 1
ATOM 9241 C C . ILE B 2 171 ? -65.540 34.438 32.179 1.00 62.18 171 ILE B C 1
ATOM 9242 O O . ILE B 2 171 ? -66.593 34.543 31.541 1.00 62.51 171 ILE B O 1
ATOM 9247 N N . ASP B 2 172 ? -64.894 33.275 32.285 1.00 59.50 172 ASP B N 1
ATOM 9248 C CA . ASP B 2 172 ? -65.395 32.106 31.575 1.00 65.10 172 ASP B CA 1
ATOM 9249 C C . ASP B 2 172 ? -66.773 31.675 32.067 1.00 67.04 172 ASP B C 1
ATOM 9250 O O . ASP B 2 172 ? -67.511 31.036 31.312 1.00 72.28 172 ASP B O 1
ATOM 9255 N N . MET B 2 173 ? -67.155 32.029 33.296 1.00 67.08 173 MET B N 1
ATOM 9256 C CA . MET B 2 173 ? -68.532 31.795 33.720 1.00 71.89 173 MET B CA 1
ATOM 9257 C C . MET B 2 173 ? -69.485 32.639 32.896 1.00 74.46 173 MET B C 1
ATOM 9258 O O . MET B 2 173 ? -70.503 32.143 32.399 1.00 75.35 173 MET B O 1
ATOM 9263 N N . LEU B 2 174 ? -69.158 33.921 32.739 1.00 70.62 174 LEU B N 1
ATOM 9264 C CA . LEU B 2 174 ? -70.010 34.809 31.968 1.00 70.06 174 LEU B CA 1
ATOM 9265 C C . LEU B 2 174 ? -70.167 34.304 30.543 1.00 70.44 174 LEU B C 1
ATOM 9266 O O . LEU B 2 174 ? -71.268 34.341 29.993 1.00 70.25 174 LEU B O 1
ATOM 9271 N N . TYR B 2 175 ? -69.091 33.781 29.946 1.00 67.70 175 TYR B N 1
ATOM 9272 C CA . TYR B 2 175 ? -69.171 33.317 28.561 1.00 70.70 175 TYR B CA 1
ATOM 9273 C C . TYR B 2 175 ? -70.203 32.209 28.394 1.00 78.81 175 TYR B C 1
ATOM 9274 O O . TYR B 2 175 ? -70.975 32.215 27.428 1.00 80.63 175 TYR B O 1
ATOM 9283 N N . SER B 2 176 ? -70.250 31.250 29.322 1.00 77.76 176 SER B N 1
ATOM 9284 C CA . SER B 2 176 ? -71.187 30.151 29.110 1.00 82.14 176 SER B CA 1
ATOM 9285 C C . SER B 2 176 ? -72.564 30.464 29.687 1.00 82.58 176 SER B C 1
ATOM 9286 O O . SER B 2 176 ? -73.575 30.003 29.144 1.00 89.27 176 SER B O 1
ATOM 9289 N N . GLN B 2 177 ? -72.640 31.304 30.728 1.00 80.38 177 GLN B N 1
ATOM 9290 C CA . GLN B 2 177 ? -73.936 31.879 31.088 1.00 83.35 177 GLN B CA 1
ATOM 9291 C C . GLN B 2 177 ? -74.551 32.580 29.895 1.00 81.93 177 GLN B C 1
ATOM 9292 O O . GLN B 2 177 ? -75.779 32.723 29.798 1.00 87.29 177 GLN B O 1
ATOM 9298 N N . LEU B 2 178 ? -73.704 32.995 28.972 1.00 77.98 178 LEU B N 1
ATOM 9299 C CA . LEU B 2 178 ? -74.086 33.750 27.806 1.00 77.81 178 LEU B CA 1
ATOM 9300 C C . LEU B 2 178 ? -74.172 32.869 26.559 1.00 83.92 178 LEU B C 1
ATOM 9301 O O . LEU B 2 178 ? -74.586 33.341 25.494 1.00 84.73 178 LEU B O 1
ATOM 9306 N N . GLY B 2 179 ? -73.834 31.581 26.689 1.00 84.75 179 GLY B N 1
ATOM 9307 C CA . GLY B 2 179 ? -73.921 30.670 25.556 1.00 87.27 179 GLY B CA 1
ATOM 9308 C C . GLY B 2 179 ? -75.346 30.392 25.120 1.00 86.69 179 GLY B C 1
ATOM 9309 O O . GLY B 2 179 ? -75.616 30.201 23.930 1.00 84.69 179 GLY B O 1
ATOM 9310 N N . TYR B 2 180 ? -76.270 30.322 26.083 1.00 87.23 180 TYR B N 1
ATOM 9311 C CA . TYR B 2 180 ? -77.664 30.012 25.791 1.00 89.69 180 TYR B CA 1
ATOM 9312 C C . TYR B 2 180 ? -78.296 31.025 24.838 1.00 91.13 180 TYR B C 1
ATOM 9313 O O . TYR B 2 180 ? -79.327 30.726 24.220 1.00 91.89 180 TYR B O 1
ATOM 9322 N N . LEU B 2 181 ? -77.705 32.217 24.703 1.00 88.91 181 LEU B N 1
ATOM 9323 C CA . LEU B 2 181 ? -78.382 33.342 24.079 1.00 84.02 181 LEU B CA 1
ATOM 9324 C C . LEU B 2 181 ? -77.737 33.898 22.815 1.00 84.95 181 LEU B C 1
ATOM 9325 O O . LEU B 2 181 ? -78.274 34.861 22.261 1.00 88.04 181 LEU B O 1
ATOM 9330 N N . PHE B 2 182 ? -76.631 33.348 22.320 1.00 82.53 182 PHE B N 1
ATOM 9331 C CA . PHE B 2 182 ? -76.027 33.969 21.145 1.00 87.40 182 PHE B CA 1
ATOM 9332 C C . PHE B 2 182 ? -75.413 32.940 20.208 1.00 85.72 182 PHE B C 1
ATOM 9333 O O . PHE B 2 182 ? -74.996 31.857 20.622 1.00 88.36 182 PHE B O 1
ATOM 9341 N N . ASP B 2 183 ? -75.376 33.305 18.924 1.00 88.06 183 ASP B N 1
ATOM 9342 C CA . ASP B 2 183 ? -74.801 32.436 17.899 1.00 94.15 183 ASP B CA 1
ATOM 9343 C C . ASP B 2 183 ? -73.288 32.350 18.037 1.00 90.16 183 ASP B C 1
ATOM 9344 O O . ASP B 2 183 ? -72.721 31.254 18.116 1.00 93.68 183 ASP B O 1
ATOM 9349 N N . LYS B 2 184 ? -72.620 33.499 18.069 1.00 84.63 184 LYS B N 1
ATOM 9350 C CA . LYS B 2 184 ? -71.166 33.560 18.159 1.00 85.78 184 LYS B CA 1
ATOM 9351 C C . LYS B 2 184 ? -70.808 34.604 19.198 1.00 86.09 184 LYS B C 1
ATOM 9352 O O . LYS B 2 184 ? -71.092 35.793 19.009 1.00 84.00 184 LYS B O 1
ATOM 9358 N N . ILE B 2 185 ? -70.176 34.168 20.282 1.00 86.49 185 ILE B N 1
ATOM 9359 C CA . ILE B 2 185 ? -69.728 35.068 21.333 1.00 76.91 185 ILE B CA 1
ATOM 9360 C C . ILE B 2 185 ? -68.251 35.329 21.118 1.00 76.21 185 ILE B C 1
ATOM 9361 O O . ILE B 2 185 ? -67.444 34.395 21.025 1.00 78.24 185 ILE B O 1
ATOM 9366 N N . VAL B 2 186 ? -67.909 36.602 21.009 1.00 72.84 186 VAL B N 1
ATOM 9367 C CA . VAL B 2 186 ? -66.556 37.022 20.709 1.00 72.78 186 VAL B CA 1
ATOM 9368 C C . VAL B 2 186 ? -66.099 37.924 21.848 1.00 75.83 186 VAL B C 1
ATOM 9369 O O . VAL B 2 186 ? -66.906 38.500 22.586 1.00 75.23 186 VAL B O 1
ATOM 9373 N N . CYS B 2 187 ? -64.785 38.038 21.987 1.00 69.90 187 CYS B N 1
ATOM 9374 C CA . CYS B 2 187 ? -64.179 38.828 23.033 1.00 64.65 187 CYS B CA 1
ATOM 9375 C C . CYS B 2 187 ? -63.034 39.577 22.392 1.00 67.19 187 CYS B C 1
ATOM 9376 O O . CYS B 2 187 ? -62.250 38.981 21.650 1.00 63.06 187 CYS B O 1
ATOM 9379 N N . ALA B 2 188 ? -62.949 40.878 22.663 1.00 68.82 188 ALA B N 1
ATOM 9380 C CA . ALA B 2 188 ? -62.006 41.715 21.939 1.00 63.65 188 ALA B CA 1
ATOM 9381 C C . ALA B 2 188 ? -61.442 42.836 22.787 1.00 62.79 188 ALA B C 1
ATOM 9382 O O . ALA B 2 188 ? -62.199 43.629 23.351 1.00 68.65 188 ALA B O 1
ATOM 9384 N N . LYS B 2 189 ? -60.150 42.923 22.844 1.00 66.23 189 LYS B N 1
ATOM 9385 C CA . LYS B 2 189 ? -59.683 44.260 23.110 1.00 65.77 189 LYS B CA 1
ATOM 9386 C C . LYS B 2 189 ? -59.717 45.044 21.804 1.00 79.29 189 LYS B C 1
ATOM 9387 O O . LYS B 2 189 ? -59.619 44.461 20.713 1.00 79.14 189 LYS B O 1
ATOM 9393 N N . PRO B 2 190 ? -59.944 46.349 21.879 1.00 77.61 190 PRO B N 1
ATOM 9394 C CA . PRO B 2 190 ? -59.517 47.213 20.780 1.00 70.70 190 PRO B CA 1
ATOM 9395 C C . PRO B 2 190 ? -58.056 47.501 21.025 1.00 75.56 190 PRO B C 1
ATOM 9396 O O . PRO B 2 190 ? -57.364 46.696 21.657 1.00 77.99 190 PRO B O 1
ATOM 9400 N N . ARG B 2 191 ? -57.598 48.671 20.611 1.00 73.03 191 ARG B N 1
ATOM 9401 C CA . ARG B 2 191 ? -56.208 49.065 20.777 1.00 68.60 191 ARG B CA 1
ATOM 9402 C C . ARG B 2 191 ? -56.069 50.375 21.524 1.00 69.10 191 ARG B C 1
ATOM 9403 O O . ARG B 2 191 ? -54.982 50.671 22.036 1.00 68.48 191 ARG B O 1
ATOM 9411 N N . SER B 2 192 ? -57.140 51.152 21.620 1.00 68.60 192 SER B N 1
ATOM 9412 C CA . SER B 2 192 ? -57.290 52.238 22.570 1.00 67.61 192 SER B CA 1
ATOM 9413 C C . SER B 2 192 ? -57.611 51.741 23.972 1.00 67.94 192 SER B C 1
ATOM 9414 O O . SER B 2 192 ? -57.784 52.565 24.878 1.00 62.34 192 SER B O 1
ATOM 9417 N N . SER B 2 193 ? -57.736 50.427 24.168 1.00 69.94 193 SER B N 1
ATOM 9418 C CA . SER B 2 193 ? -57.913 49.879 25.509 1.00 70.75 193 SER B CA 1
ATOM 9419 C C . SER B 2 193 ? -56.545 49.770 26.177 1.00 70.64 193 SER B C 1
ATOM 9420 O O . SER B 2 193 ? -55.682 49.005 25.722 1.00 63.90 193 SER B O 1
ATOM 9423 N N . ARG B 2 194 ? -56.350 50.553 27.245 1.00 69.57 194 ARG B N 1
ATOM 9424 C CA . ARG B 2 194 ? -55.066 50.636 27.939 1.00 70.11 194 ARG B CA 1
ATOM 9425 C C . ARG B 2 194 ? -54.536 49.259 28.330 1.00 75.03 194 ARG B C 1
ATOM 9426 O O . ARG B 2 194 ? -55.250 48.455 28.942 1.00 72.89 194 ARG B O 1
ATOM 9434 N N . GLY B 2 195 ? -53.260 49.007 27.996 1.00 72.36 195 GLY B N 1
ATOM 9435 C CA . GLY B 2 195 ? -52.607 47.770 28.411 1.00 71.63 195 GLY B CA 1
ATOM 9436 C C . GLY B 2 195 ? -52.690 47.501 29.904 1.00 71.77 195 GLY B C 1
ATOM 9437 O O . GLY B 2 195 ? -52.724 46.340 30.327 1.00 68.86 195 GLY B O 1
ATOM 9438 N N . THR B 2 196 ? -52.733 48.565 30.721 1.00 70.85 196 THR B N 1
ATOM 9439 C CA . THR B 2 196 ? -52.812 48.490 32.181 1.00 70.03 196 THR B CA 1
ATOM 9440 C C . THR B 2 196 ? -54.229 48.259 32.710 1.00 74.51 196 THR B C 1
ATOM 9441 O O . THR B 2 196 ? -54.451 48.371 33.927 1.00 74.86 196 THR B O 1
ATOM 9445 N N . SER B 2 197 ? -55.192 47.961 31.842 1.00 73.49 197 SER B N 1
ATOM 9446 C CA . SER B 2 197 ? -56.558 47.672 32.254 1.00 66.47 197 SER B CA 1
ATOM 9447 C C . SER B 2 197 ? -56.890 46.229 31.905 1.00 61.74 197 SER B C 1
ATOM 9448 O O . SER B 2 197 ? -56.436 45.700 30.878 1.00 60.61 197 SER B O 1
ATOM 9451 N N . LEU B 2 198 ? -57.676 45.595 32.774 1.00 57.94 198 LEU B N 1
ATOM 9452 C CA . LEU B 2 198 ? -58.209 44.259 32.529 1.00 54.52 198 LEU B CA 1
ATOM 9453 C C . LEU B 2 198 ? -59.408 44.282 31.577 1.00 52.31 198 LEU B C 1
ATOM 9454 O O . LEU B 2 198 ? -60.204 43.338 31.524 1.00 49.68 198 LEU B O 1
ATOM 9459 N N . GLU B 2 199 ? -59.512 45.360 30.813 1.00 50.24 199 GLU B N 1
ATOM 9460 C CA . GLU B 2 199 ? -60.672 45.643 29.998 1.00 49.39 199 GLU B CA 1
ATOM 9461 C C . GLU B 2 199 ? -60.702 44.762 28.762 1.00 49.36 199 GLU B C 1
ATOM 9462 O O . GLU B 2 199 ? -59.673 44.383 28.207 1.00 48.78 199 GLU B O 1
ATOM 9468 N N . ALA B 2 200 ? -61.908 44.430 28.343 1.00 42.80 200 ALA B N 1
ATOM 9469 C CA . ALA B 2 200 ? -62.134 43.811 27.055 1.00 50.59 200 ALA B CA 1
ATOM 9470 C C . ALA B 2 200 ? -63.598 44.032 26.723 1.00 48.11 200 ALA B C 1
ATOM 9471 O O . ALA B 2 200 ? -64.341 44.650 27.489 1.00 44.24 200 ALA B O 1
ATOM 9473 N N . PHE B 2 201 ? -64.002 43.575 25.558 1.00 47.83 201 PHE B N 1
ATOM 9474 C CA . PHE B 2 201 ? -65.380 43.752 25.151 1.00 49.29 201 PHE B CA 1
ATOM 9475 C C . PHE B 2 201 ? -65.905 42.425 24.663 1.00 52.73 201 PHE B C 1
ATOM 9476 O O . PHE B 2 201 ? -65.203 41.672 23.983 1.00 58.50 201 PHE B O 1
ATOM 9484 N N . ILE B 2 202 ? -67.122 42.132 25.067 1.00 56.01 202 ILE B N 1
ATOM 9485 C CA . ILE B 2 202 ? -67.806 40.919 24.674 1.00 60.48 202 ILE B CA 1
ATOM 9486 C C . ILE B 2 202 ? -68.741 41.333 23.535 1.00 66.06 202 ILE B C 1
ATOM 9487 O O . ILE B 2 202 ? -69.706 42.083 23.727 1.00 62.73 202 ILE B O 1
ATOM 9492 N N . VAL B 2 203 ? -68.368 40.970 22.312 1.00 67.92 203 VAL B N 1
ATOM 9493 C CA . VAL B 2 203 ? -69.111 41.354 21.117 1.00 68.82 203 VAL B CA 1
ATOM 9494 C C . VAL B 2 203 ? -70.001 40.170 20.766 1.00 70.82 203 VAL B C 1
ATOM 9495 O O . VAL B 2 203 ? -69.569 39.235 20.091 1.00 74.64 203 VAL B O 1
ATOM 9499 N N . CYS B 2 204 ? -71.247 40.207 21.220 1.00 67.21 204 CYS B N 1
ATOM 9500 C CA . CYS B 2 204 ? -72.167 39.094 21.032 1.00 75.99 204 CYS B CA 1
ATOM 9501 C C . CYS B 2 204 ? -72.889 39.253 19.691 1.00 81.75 204 CYS B C 1
ATOM 9502 O O . CYS B 2 204 ? -73.701 40.167 19.522 1.00 81.31 204 CYS B O 1
ATOM 9505 N N . LEU B 2 205 ? -72.613 38.352 18.747 1.00 82.39 205 LEU B N 1
ATOM 9506 C CA . LEU B 2 205 ? -73.211 38.390 17.417 1.00 78.91 205 LEU B CA 1
ATOM 9507 C C . LEU B 2 205 ? -74.360 37.399 17.298 1.00 81.81 205 LEU B C 1
ATOM 9508 O O . LEU B 2 205 ? -74.358 36.332 17.918 1.00 81.58 205 LEU B O 1
ATOM 9513 N N . GLY B 2 206 ? -75.339 37.764 16.469 1.00 86.63 206 GLY B N 1
ATOM 9514 C CA . GLY B 2 206 ? -76.493 36.930 16.197 1.00 83.71 206 GLY B CA 1
ATOM 9515 C C . GLY B 2 206 ? -77.303 36.559 17.422 1.00 83.98 206 GLY B C 1
ATOM 9516 O O . GLY B 2 206 ? -77.142 35.463 17.963 1.00 88.43 206 GLY B O 1
ATOM 9517 N N . TYR B 2 207 ? -78.170 37.458 17.873 1.00 80.75 207 TYR B N 1
ATOM 9518 C CA . TYR B 2 207 ? -79.029 37.163 19.013 1.00 81.88 207 TYR B CA 1
ATOM 9519 C C . TYR B 2 207 ? -79.871 35.923 18.736 1.00 85.14 207 TYR B C 1
ATOM 9520 O O . TYR B 2 207 ? -80.653 35.891 17.780 1.00 86.90 207 TYR B O 1
ATOM 9529 N N . ASN B 2 208 ? -79.707 34.907 19.580 1.00 88.33 208 ASN B N 1
ATOM 9530 C CA . ASN B 2 208 ? -80.356 33.603 19.464 1.00 92.87 208 ASN B CA 1
ATOM 9531 C C . ASN B 2 208 ? -81.504 33.484 20.482 1.00 89.79 208 ASN B C 1
ATOM 9532 O O . ASN B 2 208 ? -81.871 34.509 21.074 1.00 83.25 208 ASN B O 1
ATOM 9537 N N . PRO B 2 209 ? -82.109 32.311 20.738 1.00 96.31 209 PRO B N 1
ATOM 9538 C CA . PRO B 2 209 ? -83.389 32.318 21.453 1.00 97.83 209 PRO B CA 1
ATOM 9539 C C . PRO B 2 209 ? -83.201 32.554 22.941 1.00 99.45 209 PRO B C 1
ATOM 9540 O O . PRO B 2 209 ? -82.470 31.810 23.615 1.00 95.87 209 PRO B O 1
ATOM 9544 N N . PRO B 2 210 ? -83.835 33.610 23.491 1.00 99.63 210 PRO B N 1
ATOM 9545 C CA . PRO B 2 210 ? -83.934 33.734 24.955 1.00 102.01 210 PRO B CA 1
ATOM 9546 C C . PRO B 2 210 ? -84.844 32.677 25.582 1.00 103.92 210 PRO B C 1
ATOM 9547 O O . PRO B 2 210 ? -85.016 31.580 25.036 1.00 104.20 210 PRO B O 1
ATOM 9551 N N . SER B 2 211 ? -85.439 33.002 26.731 1.00 102.71 211 SER B N 1
ATOM 9552 C CA . SER B 2 211 ? -86.256 32.041 27.467 1.00 102.80 211 SER B CA 1
ATOM 9553 C C . SER B 2 211 ? -87.721 32.106 27.038 1.00 106.83 211 SER B C 1
ATOM 9554 O O . SER B 2 211 ? -88.020 32.457 25.891 1.00 106.06 211 SER B O 1
ATOM 9557 N N . ASN B 2 212 ? -88.634 31.785 27.955 1.00 107.32 212 ASN B N 1
ATOM 9558 C CA . ASN B 2 212 ? -90.072 31.736 27.676 1.00 102.76 212 ASN B CA 1
ATOM 9559 C C . ASN B 2 212 ? -90.863 31.733 28.984 1.00 99.84 212 ASN B C 1
ATOM 9560 O O . ASN B 2 212 ? -91.530 32.713 29.324 1.00 97.26 212 ASN B O 1
ATOM 9565 N N . ASN B 2 233 ? -87.754 43.819 44.218 1.00 85.79 233 ASN B N 1
ATOM 9566 C CA . ASN B 2 233 ? -86.897 42.894 44.953 1.00 85.47 233 ASN B CA 1
ATOM 9567 C C . ASN B 2 233 ? -87.420 41.463 44.836 1.00 90.52 233 ASN B C 1
ATOM 9568 O O . ASN B 2 233 ? -88.015 40.921 45.771 1.00 93.45 233 ASN B O 1
ATOM 9573 N N . LYS B 2 234 ? -87.167 40.846 43.686 1.00 97.06 234 LYS B N 1
ATOM 9574 C CA . LYS B 2 234 ? -87.484 39.433 43.498 1.00 96.46 234 LYS B CA 1
ATOM 9575 C C . LYS B 2 234 ? -86.503 38.832 42.492 1.00 98.40 234 LYS B C 1
ATOM 9576 O O . LYS B 2 234 ? -85.427 39.390 42.251 1.00 102.04 234 LYS B O 1
ATOM 9582 N N . LEU B 2 235 ? -86.865 37.671 41.948 1.00 95.08 235 LEU B N 1
ATOM 9583 C CA . LEU B 2 235 ? -85.984 36.874 41.101 1.00 99.95 235 LEU B CA 1
ATOM 9584 C C . LEU B 2 235 ? -85.576 37.654 39.849 1.00 101.01 235 LEU B C 1
ATOM 9585 O O . LEU B 2 235 ? -86.425 38.249 39.176 1.00 99.62 235 LEU B O 1
ATOM 9590 N N . CYS B 2 236 ? -84.273 37.650 39.534 1.00 99.41 236 CYS B N 1
ATOM 9591 C CA . CYS B 2 236 ? -83.721 38.381 38.391 1.00 99.78 236 CYS B CA 1
ATOM 9592 C C . CYS B 2 236 ? -82.875 37.452 37.517 1.00 97.12 236 CYS B C 1
ATOM 9593 O O . CYS B 2 236 ? -82.638 36.287 37.856 1.00 96.19 236 CYS B O 1
ATOM 9596 N N . ILE B 2 237 ? -82.426 37.985 36.368 1.00 94.78 237 ILE B N 1
ATOM 9597 C CA . ILE B 2 237 ? -81.687 37.178 35.392 1.00 93.45 237 ILE B CA 1
ATOM 9598 C C . ILE B 2 237 ? -80.406 36.624 36.006 1.00 92.22 237 ILE B C 1
ATOM 9599 O O . ILE B 2 237 ? -79.965 35.519 35.664 1.00 92.87 237 ILE B O 1
ATOM 9604 N N . SER B 2 238 ? -79.776 37.386 36.904 1.00 90.30 238 SER B N 1
ATOM 9605 C CA . SER B 2 238 ? -78.527 36.930 37.500 1.00 89.83 238 SER B CA 1
ATOM 9606 C C . SER B 2 238 ? -78.735 35.653 38.307 1.00 94.03 238 SER B C 1
ATOM 9607 O O . SER B 2 238 ? -77.887 34.755 38.279 1.00 92.23 238 SER B O 1
ATOM 9610 N N . ASP B 2 239 ? -79.858 35.547 39.029 1.00 95.51 239 ASP B N 1
ATOM 9611 C CA . ASP B 2 239 ? -80.154 34.306 39.742 1.00 95.70 239 ASP B CA 1
ATOM 9612 C C . ASP B 2 239 ? -80.732 33.200 38.864 1.00 97.03 239 ASP B C 1
ATOM 9613 O O . ASP B 2 239 ? -80.554 32.021 39.194 1.00 96.23 239 ASP B O 1
ATOM 9618 N N . LYS B 2 240 ? -81.444 33.523 37.776 1.00 97.98 240 LYS B N 1
ATOM 9619 C CA . LYS B 2 240 ? -81.885 32.443 36.890 1.00 100.63 240 LYS B CA 1
ATOM 9620 C C . LYS B 2 240 ? -80.821 32.015 35.872 1.00 99.02 240 LYS B C 1
ATOM 9621 O O . LYS B 2 240 ? -80.872 30.873 35.401 1.00 100.75 240 LYS B O 1
ATOM 9627 N N . LEU B 2 241 ? -79.853 32.879 35.515 1.00 96.52 241 LEU B N 1
ATOM 9628 C CA . LEU B 2 241 ? -78.675 32.354 34.813 1.00 98.20 241 LEU B CA 1
ATOM 9629 C C . LEU B 2 241 ? -77.732 31.645 35.771 1.00 95.85 241 LEU B C 1
ATOM 9630 O O . LEU B 2 241 ? -77.088 30.662 35.393 1.00 94.38 241 LEU B O 1
ATOM 9635 N N . SER B 2 242 ? -77.670 32.097 37.025 1.00 98.01 242 SER B N 1
ATOM 9636 C CA . SER B 2 242 ? -77.011 31.306 38.058 1.00 99.47 242 SER B CA 1
ATOM 9637 C C . SER B 2 242 ? -77.755 29.997 38.299 1.00 103.00 242 SER B C 1
ATOM 9638 O O . SER B 2 242 ? -77.147 28.992 38.688 1.00 103.23 242 SER B O 1
ATOM 9641 N N . HIS B 2 243 ? -79.072 30.001 38.077 1.00 104.43 243 HIS B N 1
ATOM 9642 C CA . HIS B 2 243 ? -79.890 28.807 38.277 1.00 106.16 243 HIS B CA 1
ATOM 9643 C C . HIS B 2 243 ? -79.459 27.682 37.338 1.00 104.48 243 HIS B C 1
ATOM 9644 O O . HIS B 2 243 ? -79.097 26.586 37.786 1.00 105.74 243 HIS B O 1
ATOM 9651 N N . TRP B 2 244 ? -79.430 27.956 36.033 1.00 99.29 244 TRP B N 1
ATOM 9652 C CA . TRP B 2 244 ? -79.220 26.891 35.060 1.00 101.92 244 TRP B CA 1
ATOM 9653 C C . TRP B 2 244 ? -77.742 26.562 34.881 1.00 105.12 244 TRP B C 1
ATOM 9654 O O . TRP B 2 244 ? -77.357 25.390 34.953 1.00 103.56 244 TRP B O 1
ATOM 9665 N N . ASN B 2 245 ? -76.921 27.589 34.641 1.00 105.59 245 ASN B N 1
ATOM 9666 C CA . ASN B 2 245 ? -75.469 27.511 34.399 1.00 99.83 245 ASN B CA 1
ATOM 9667 C C . ASN B 2 245 ? -74.625 26.562 35.242 1.00 100.66 245 ASN B C 1
ATOM 9668 O O . ASN B 2 245 ? -73.542 26.178 34.823 1.00 101.02 245 ASN B O 1
ATOM 9673 N N . GLU B 2 246 ? -75.084 26.218 36.435 1.00 101.51 246 GLU B N 1
ATOM 9674 C CA . GLU B 2 246 ? -74.322 26.669 37.572 1.00 98.67 246 GLU B CA 1
ATOM 9675 C C . GLU B 2 246 ? -72.944 26.089 37.894 1.00 99.12 246 GLU B C 1
ATOM 9676 O O . GLU B 2 246 ? -72.724 24.876 37.914 1.00 98.11 246 GLU B O 1
ATOM 9682 N N . GLU B 2 247 ? -72.044 27.058 38.156 1.00 98.86 247 GLU B N 1
ATOM 9683 C CA . GLU B 2 247 ? -70.600 26.872 38.380 1.00 96.24 247 GLU B CA 1
ATOM 9684 C C . GLU B 2 247 ? -69.874 26.244 37.190 1.00 96.21 247 GLU B C 1
ATOM 9685 O O . GLU B 2 247 ? -68.948 25.449 37.363 1.00 97.04 247 GLU B O 1
ATOM 9691 N N . GLU B 2 248 ? -70.287 26.593 35.973 1.00 94.38 248 GLU B N 1
ATOM 9692 C CA . GLU B 2 248 ? -69.642 26.082 34.772 1.00 93.51 248 GLU B CA 1
ATOM 9693 C C . GLU B 2 248 ? -68.966 27.234 34.041 1.00 89.72 248 GLU B C 1
ATOM 9694 O O . GLU B 2 248 ? -69.403 28.386 34.127 1.00 87.88 248 GLU B O 1
ATOM 9700 N N . ARG B 2 249 ? -67.853 26.915 33.374 1.00 89.56 249 ARG B N 1
ATOM 9701 C CA . ARG B 2 249 ? -67.031 27.893 32.673 1.00 82.78 249 ARG B CA 1
ATOM 9702 C C . ARG B 2 249 ? -66.680 27.375 31.284 1.00 84.28 249 ARG B C 1
ATOM 9703 O O . ARG B 2 249 ? -66.272 26.219 31.127 1.00 85.06 249 ARG B O 1
ATOM 9711 N N . ASN B 2 250 ? -66.843 28.242 30.281 1.00 84.29 250 ASN B N 1
ATOM 9712 C CA . ASN B 2 250 ? -66.441 27.987 28.902 1.00 83.69 250 ASN B CA 1
ATOM 9713 C C . ASN B 2 250 ? -65.602 29.165 28.420 1.00 81.74 250 ASN B C 1
ATOM 9714 O O . ASN B 2 250 ? -65.661 30.263 28.981 1.00 79.29 250 ASN B O 1
ATOM 9719 N N . ILE B 2 251 ? -64.821 28.944 27.368 1.00 78.19 251 ILE B N 1
ATOM 9720 C CA . ILE B 2 251 ? -63.963 29.990 26.816 1.00 80.30 251 ILE B CA 1
ATOM 9721 C C . ILE B 2 251 ? -64.586 30.473 25.509 1.00 79.08 251 ILE B C 1
ATOM 9722 O O . ILE B 2 251 ? -64.748 29.690 24.564 1.00 80.10 251 ILE B O 1
ATOM 9727 N N . ALA B 2 252 ? -64.943 31.759 25.464 1.00 75.17 252 ALA B N 1
ATOM 9728 C CA . ALA B 2 252 ? -65.465 32.378 24.254 1.00 69.77 252 ALA B CA 1
ATOM 9729 C C . ALA B 2 252 ? -64.361 32.555 23.214 1.00 73.29 252 ALA B C 1
ATOM 9730 O O . ALA B 2 252 ? -63.167 32.605 23.528 1.00 73.93 252 ALA B O 1
ATOM 9732 N N . GLU B 2 253 ? -64.778 32.651 21.957 1.00 77.14 253 GLU B N 1
ATOM 9733 C CA . GLU B 2 253 ? -63.841 32.929 20.878 1.00 77.09 253 GLU B CA 1
ATOM 9734 C C . GLU B 2 253 ? -63.231 34.317 21.069 1.00 71.42 253 GLU B C 1
ATOM 9735 O O . GLU B 2 253 ? -63.872 35.234 21.588 1.00 70.95 253 GLU B O 1
ATOM 9741 N N . PHE B 2 254 ? -61.979 34.476 20.650 1.00 73.24 254 PHE B N 1
ATOM 9742 C CA . PHE B 2 254 ? -61.312 35.769 20.717 1.00 70.66 254 PHE B CA 1
ATOM 9743 C C . PHE B 2 254 ? -61.114 36.358 19.316 1.00 68.58 254 PHE B C 1
ATOM 9744 O O . PHE B 2 254 ? -60.979 35.634 18.323 1.00 73.10 254 PHE B O 1
ATOM 9752 N N . MET B 2 255 ? -61.115 37.693 19.254 1.00 70.91 255 MET B N 1
ATOM 9753 C CA . MET B 2 255 ? -61.018 38.472 18.016 1.00 74.25 255 MET B CA 1
ATOM 9754 C C . MET B 2 255 ? -60.388 39.820 18.336 1.00 72.04 255 MET B C 1
ATOM 9755 O O . MET B 2 255 ? -60.937 40.586 19.134 1.00 69.94 255 MET B O 1
ATOM 9760 N N . ALA B 2 256 ? -59.227 40.104 17.754 1.00 74.55 256 ALA B N 1
ATOM 9761 C CA . ALA B 2 256 ? -58.786 41.492 17.723 1.00 79.95 256 ALA B CA 1
ATOM 9762 C C . ALA B 2 256 ? -59.686 42.294 16.784 1.00 79.78 256 ALA B C 1
ATOM 9763 O O . ALA B 2 256 ? -60.352 41.747 15.898 1.00 79.15 256 ALA B O 1
ATOM 9765 N N . CYS B 2 257 ? -59.722 43.608 17.008 1.00 84.83 257 CYS B N 1
ATOM 9766 C CA . CYS B 2 257 ? -60.760 44.455 16.431 1.00 81.36 257 CYS B CA 1
ATOM 9767 C C . CYS B 2 257 ? -60.275 45.546 15.486 1.00 88.41 257 CYS B C 1
ATOM 9768 O O . CYS B 2 257 ? -60.785 45.651 14.370 1.00 86.05 257 CYS B O 1
ATOM 9771 N N . GLY B 2 258 ? -59.264 46.329 15.829 1.00 89.74 258 GLY B N 1
ATOM 9772 C CA . GLY B 2 258 ? -58.910 47.425 14.951 1.00 83.11 258 GLY B CA 1
ATOM 9773 C C . GLY B 2 258 ? -58.221 46.955 13.679 1.00 79.60 258 GLY B C 1
ATOM 9774 O O . GLY B 2 258 ? -58.120 45.765 13.371 1.00 75.86 258 GLY B O 1
ATOM 9775 N N . SER B 2 259 ? -57.764 47.937 12.918 1.00 81.44 259 SER B N 1
ATOM 9776 C CA . SER B 2 259 ? -56.924 47.700 11.773 1.00 80.77 259 SER B CA 1
ATOM 9777 C C . SER B 2 259 ? -55.465 47.747 12.215 1.00 76.97 259 SER B C 1
ATOM 9778 O O . SER B 2 259 ? -54.604 47.098 11.626 1.00 76.55 259 SER B O 1
ATOM 9781 N N . MET C 1 1 ? -47.942 110.998 25.257 1.00 50.62 1 MET C N 1
ATOM 9782 C CA . MET C 1 1 ? -47.248 109.866 24.651 1.00 44.79 1 MET C CA 1
ATOM 9783 C C . MET C 1 1 ? -47.756 109.627 23.231 1.00 50.21 1 MET C C 1
ATOM 9784 O O . MET C 1 1 ? -48.922 109.880 22.936 1.00 45.75 1 MET C O 1
ATOM 9789 N N . LYS C 1 2 ? -46.899 109.116 22.350 1.00 47.16 2 LYS C N 1
ATOM 9790 C CA . LYS C 1 2 ? -47.287 108.845 20.977 1.00 45.86 2 LYS C CA 1
ATOM 9791 C C . LYS C 1 2 ? -47.011 107.391 20.631 1.00 40.45 2 LYS C C 1
ATOM 9792 O O . LYS C 1 2 ? -45.928 106.872 20.924 1.00 41.74 2 LYS C O 1
ATOM 9798 N N . ASP C 1 3 ? -47.998 106.746 20.012 1.00 42.73 3 ASP C N 1
ATOM 9799 C CA . ASP C 1 3 ? -47.861 105.368 19.561 1.00 41.69 3 ASP C CA 1
ATOM 9800 C C . ASP C 1 3 ? -47.121 105.329 18.235 1.00 46.05 3 ASP C C 1
ATOM 9801 O O . ASP C 1 3 ? -47.411 106.118 17.336 1.00 48.04 3 ASP C O 1
ATOM 9806 N N . LEU C 1 4 ? -46.159 104.410 18.120 1.00 45.10 4 LEU C N 1
ATOM 9807 C CA . LEU C 1 4 ? -45.248 104.331 16.984 1.00 43.72 4 LEU C CA 1
ATOM 9808 C C . LEU C 1 4 ? -45.507 103.098 16.122 1.00 46.69 4 LEU C C 1
ATOM 9809 O O . LEU C 1 4 ? -45.830 103.222 14.933 1.00 42.55 4 LEU C O 1
ATOM 9814 N N . SER C 1 5 ? -45.394 101.898 16.698 1.00 41.08 5 SER C N 1
ATOM 9815 C CA . SER C 1 5 ? -45.706 100.664 15.995 1.00 38.94 5 SER C CA 1
ATOM 9816 C C . SER C 1 5 ? -46.475 99.727 16.920 1.00 41.40 5 SER C C 1
ATOM 9817 O O . SER C 1 5 ? -46.479 99.875 18.154 1.00 39.93 5 SER C O 1
ATOM 9820 N N . HIS C 1 6 ? -47.110 98.739 16.297 1.00 36.97 6 HIS C N 1
ATOM 9821 C CA . HIS C 1 6 ? -47.853 97.710 17.011 1.00 39.48 6 HIS C CA 1
ATOM 9822 C C . HIS C 1 6 ? -47.746 96.398 16.259 1.00 36.36 6 HIS C C 1
ATOM 9823 O O . HIS C 1 6 ? -47.980 96.361 15.048 1.00 34.94 6 HIS C O 1
ATOM 9830 N N . TYR C 1 7 ? -47.435 95.325 16.980 1.00 33.62 7 TYR C N 1
ATOM 9831 C CA . TYR C 1 7 ? -47.520 93.976 16.431 1.00 32.54 7 TYR C CA 1
ATOM 9832 C C . TYR C 1 7 ? -48.416 93.146 17.334 1.00 34.10 7 TYR C C 1
ATOM 9833 O O . TYR C 1 7 ? -48.136 93.000 18.532 1.00 29.86 7 TYR C O 1
ATOM 9842 N N . GLY C 1 8 ? -49.511 92.633 16.774 1.00 31.88 8 GLY C N 1
ATOM 9843 C CA . GLY C 1 8 ? -50.463 91.919 17.582 1.00 30.50 8 GLY C CA 1
ATOM 9844 C C . GLY C 1 8 ? -51.632 91.411 16.787 1.00 31.37 8 GLY C C 1
ATOM 9845 O O . GLY C 1 8 ? -51.639 91.463 15.556 1.00 32.13 8 GLY C O 1
ATOM 9846 N N . PRO C 1 9 ? -52.652 90.922 17.491 1.00 31.27 9 PRO C N 1
ATOM 9847 C CA . PRO C 1 9 ? -53.780 90.263 16.826 1.00 28.74 9 PRO C CA 1
ATOM 9848 C C . PRO C 1 9 ? -54.300 91.064 15.639 1.00 32.40 9 PRO C C 1
ATOM 9849 O O . PRO C 1 9 ? -54.599 92.250 15.759 1.00 29.97 9 PRO C O 1
ATOM 9853 N N . ALA C 1 10 ? -54.359 90.407 14.471 1.00 31.10 10 ALA C N 1
ATOM 9854 C CA . ALA C 1 10 ? -54.873 90.984 13.230 1.00 27.62 10 ALA C CA 1
ATOM 9855 C C . ALA C 1 10 ? -56.102 90.171 12.854 1.00 30.52 10 ALA C C 1
ATOM 9856 O O . ALA C 1 10 ? -55.987 89.011 12.455 1.00 33.46 10 ALA C O 1
ATOM 9858 N N . LEU C 1 11 ? -57.277 90.758 13.006 1.00 27.14 11 LEU C N 1
ATOM 9859 C CA . LEU C 1 11 ? -58.491 89.963 13.032 1.00 27.60 11 LEU C CA 1
ATOM 9860 C C . LEU C 1 11 ? -59.082 89.672 11.655 1.00 31.55 11 LEU C C 1
ATOM 9861 O O . LEU C 1 11 ? -59.877 88.735 11.538 1.00 32.50 11 LEU C O 1
ATOM 9866 N N . CYS C 1 12 ? -58.730 90.425 10.610 1.00 29.10 12 CYS C N 1
ATOM 9867 C CA . CYS C 1 12 ? -59.322 90.175 9.295 1.00 32.13 12 CYS C CA 1
ATOM 9868 C C . CYS C 1 12 ? -58.377 90.647 8.202 1.00 32.71 12 CYS C C 1
ATOM 9869 O O . CYS C 1 12 ? -57.504 91.482 8.431 1.00 33.53 12 CYS C O 1
ATOM 9872 N N . VAL C 1 13 ? -58.571 90.105 7.004 1.00 32.82 13 VAL C N 1
ATOM 9873 C CA . VAL C 1 13 ? -57.798 90.500 5.833 1.00 35.55 13 VAL C CA 1
ATOM 9874 C C . VAL C 1 13 ? -58.687 90.420 4.608 1.00 36.02 13 VAL C C 1
ATOM 9875 O O . VAL C 1 13 ? -59.521 89.518 4.492 1.00 35.49 13 VAL C O 1
ATOM 9879 N N . LYS C 1 14 ? -58.470 91.339 3.670 1.00 37.87 14 LYS C N 1
ATOM 9880 C CA . LYS C 1 14 ? -59.210 91.350 2.413 1.00 36.49 14 LYS C CA 1
ATOM 9881 C C . LYS C 1 14 ? -58.268 91.624 1.257 1.00 35.52 14 LYS C C 1
ATOM 9882 O O . LYS C 1 14 ? -57.433 92.532 1.342 1.00 37.93 14 LYS C O 1
ATOM 9888 N N . PHE C 1 15 ? -58.409 90.835 0.188 1.00 35.95 15 PHE C N 1
ATOM 9889 C CA . PHE C 1 15 ? -57.806 91.159 -1.100 1.00 36.38 15 PHE C CA 1
ATOM 9890 C C . PHE C 1 15 ? -58.626 92.229 -1.820 1.00 42.55 15 PHE C C 1
ATOM 9891 O O . PHE C 1 15 ? -59.859 92.181 -1.829 1.00 39.99 15 PHE C O 1
ATOM 9899 N N . TYR C 1 16 ? -57.935 93.193 -2.442 1.00 43.91 16 TYR C N 1
ATOM 9900 C CA . TYR C 1 16 ? -58.629 94.236 -3.209 1.00 50.94 16 TYR C CA 1
ATOM 9901 C C . TYR C 1 16 ? -57.690 94.730 -4.313 1.00 48.49 16 TYR C C 1
ATOM 9902 O O . TYR C 1 16 ? -56.869 95.616 -4.075 1.00 47.14 16 TYR C O 1
ATOM 9911 N N . ASN C 1 17 ? -57.828 94.153 -5.514 1.00 51.34 17 ASN C N 1
ATOM 9912 C CA . ASN C 1 17 ? -57.095 94.617 -6.693 1.00 47.79 17 ASN C CA 1
ATOM 9913 C C . ASN C 1 17 ? -55.642 94.946 -6.391 1.00 52.29 17 ASN C C 1
ATOM 9914 O O . ASN C 1 17 ? -55.252 96.125 -6.429 1.00 51.17 17 ASN C O 1
ATOM 9919 N N . ASP C 1 18 ? -54.849 93.945 -6.036 1.00 44.32 18 ASP C N 1
ATOM 9920 C CA . ASP C 1 18 ? -53.414 94.096 -5.784 1.00 49.61 18 ASP C CA 1
ATOM 9921 C C . ASP C 1 18 ? -53.117 94.727 -4.420 1.00 47.31 18 ASP C C 1
ATOM 9922 O O . ASP C 1 18 ? -51.948 94.836 -4.055 1.00 46.44 18 ASP C O 1
ATOM 9927 N N . TYR C 1 19 ? -54.118 95.107 -3.647 1.00 46.83 19 TYR C N 1
ATOM 9928 C CA . TYR C 1 19 ? -53.891 95.441 -2.253 1.00 45.21 19 TYR C CA 1
ATOM 9929 C C . TYR C 1 19 ? -54.312 94.271 -1.383 1.00 40.05 19 TYR C C 1
ATOM 9930 O O . TYR C 1 19 ? -55.172 93.471 -1.755 1.00 38.34 19 TYR C O 1
ATOM 9939 N N . VAL C 1 20 ? -53.673 94.167 -0.227 1.00 43.18 20 VAL C N 1
ATOM 9940 C CA . VAL C 1 20 ? -54.242 93.477 0.920 1.00 37.74 20 VAL C CA 1
ATOM 9941 C C . VAL C 1 20 ? -54.553 94.548 1.948 1.00 36.82 20 VAL C C 1
ATOM 9942 O O . VAL C 1 20 ? -53.684 95.367 2.275 1.00 39.16 20 VAL C O 1
ATOM 9946 N N . LEU C 1 21 ? -55.794 94.577 2.414 1.00 33.57 21 LEU C N 1
ATOM 9947 C CA . LEU C 1 21 ? -56.184 95.400 3.551 1.00 38.58 21 LEU C CA 1
ATOM 9948 C C . LEU C 1 21 ? -56.329 94.475 4.754 1.00 38.27 21 LEU C C 1
ATOM 9949 O O . LEU C 1 21 ? -57.053 93.475 4.689 1.00 37.75 21 LEU C O 1
ATOM 9954 N N . ALA C 1 22 ? -55.621 94.786 5.830 1.00 32.74 22 ALA C N 1
ATOM 9955 C CA . ALA C 1 22 ? -55.627 93.951 7.019 1.00 36.49 22 ALA C CA 1
ATOM 9956 C C . ALA C 1 22 ? -56.134 94.781 8.179 1.00 34.00 22 ALA C C 1
ATOM 9957 O O . ALA C 1 22 ? -55.611 95.873 8.424 1.00 39.31 22 ALA C O 1
ATOM 9959 N N . GLY C 1 23 ? -57.164 94.287 8.866 1.00 31.12 23 GLY C N 1
ATOM 9960 C CA . GLY C 1 23 ? -57.495 94.806 10.183 1.00 31.11 23 GLY C CA 1
ATOM 9961 C C . GLY C 1 23 ? -56.379 94.403 11.134 1.00 32.24 23 GLY C C 1
ATOM 9962 O O . GLY C 1 23 ? -56.047 93.212 11.232 1.00 33.56 23 GLY C O 1
ATOM 9963 N N . TYR C 1 24 ? -55.749 95.370 11.783 1.00 31.78 24 TYR C N 1
ATOM 9964 C CA . TYR C 1 24 ? -54.491 95.118 12.489 1.00 35.40 24 TYR C CA 1
ATOM 9965 C C . TYR C 1 24 ? -54.570 95.908 13.786 1.00 31.57 24 TYR C C 1
ATOM 9966 O O . TYR C 1 24 ? -54.284 97.102 13.800 1.00 38.30 24 TYR C O 1
ATOM 9975 N N . GLY C 1 25 ? -54.974 95.262 14.865 1.00 34.68 25 GLY C N 1
ATOM 9976 C CA . GLY C 1 25 ? -55.318 96.015 16.043 1.00 30.19 25 GLY C CA 1
ATOM 9977 C C . GLY C 1 25 ? -56.432 96.976 15.663 1.00 33.94 25 GLY C C 1
ATOM 9978 O O . GLY C 1 25 ? -57.342 96.631 14.903 1.00 33.12 25 GLY C O 1
ATOM 9979 N N . PRO C 1 26 ? -56.363 98.213 16.144 1.00 34.12 26 PRO C N 1
ATOM 9980 C CA . PRO C 1 26 ? -57.357 99.216 15.765 1.00 30.97 26 PRO C CA 1
ATOM 9981 C C . PRO C 1 26 ? -57.071 99.898 14.437 1.00 37.82 26 PRO C C 1
ATOM 9982 O O . PRO C 1 26 ? -57.738 100.891 14.128 1.00 38.16 26 PRO C O 1
ATOM 9986 N N . PHE C 1 27 ? -56.091 99.418 13.663 1.00 34.85 27 PHE C N 1
ATOM 9987 C CA . PHE C 1 27 ? -55.718 100.029 12.394 1.00 37.84 27 PHE C CA 1
ATOM 9988 C C . PHE C 1 27 ? -56.193 99.189 11.218 1.00 39.48 27 PHE C C 1
ATOM 9989 O O . PHE C 1 27 ? -56.566 98.017 11.354 1.00 36.12 27 PHE C O 1
ATOM 9997 N N . ILE C 1 28 ? -56.158 99.826 10.049 1.00 36.50 28 ILE C N 1
ATOM 9998 C CA . ILE C 1 28 ? -56.103 99.150 8.760 1.00 36.21 28 ILE C CA 1
ATOM 9999 C C . ILE C 1 28 ? -54.698 99.344 8.222 1.00 37.54 28 ILE C C 1
ATOM 10000 O O . ILE C 1 28 ? -54.178 100.470 8.214 1.00 37.60 28 ILE C O 1
ATOM 10005 N N . HIS C 1 29 ? -54.080 98.243 7.809 1.00 34.61 29 HIS C N 1
ATOM 10006 C CA . HIS C 1 29 ? -52.837 98.243 7.055 1.00 35.24 29 HIS C CA 1
ATOM 10007 C C . HIS C 1 29 ? -53.179 97.963 5.600 1.00 36.63 29 HIS C C 1
ATOM 10008 O O . HIS C 1 29 ? -53.969 97.054 5.317 1.00 39.56 29 HIS C O 1
ATOM 10015 N N . VAL C 1 30 ? -52.607 98.744 4.686 1.00 38.79 30 VAL C N 1
ATOM 10016 C CA . VAL C 1 30 ? -52.766 98.519 3.247 1.00 43.69 30 VAL C CA 1
ATOM 10017 C C . VAL C 1 30 ? -51.404 98.130 2.694 1.00 40.68 30 VAL C C 1
ATOM 10018 O O . VAL C 1 30 ? -50.435 98.884 2.842 1.00 39.06 30 VAL C O 1
ATOM 10022 N N . TYR C 1 31 ? -51.333 96.955 2.073 1.00 37.35 31 TYR C N 1
ATOM 10023 C CA . TYR C 1 31 ? -50.112 96.419 1.501 1.00 39.47 31 TYR C CA 1
ATOM 10024 C C . TYR C 1 31 ? -50.243 96.264 -0.006 1.00 41.96 31 TYR C C 1
ATOM 10025 O O . TYR C 1 31 ? -51.307 95.892 -0.514 1.00 39.53 31 TYR C O 1
ATOM 10034 N N . ASP C 1 32 ? -49.148 96.524 -0.717 1.00 44.14 32 ASP C N 1
ATOM 10035 C CA . ASP C 1 32 ? -48.993 96.014 -2.076 1.00 41.35 32 ASP C CA 1
ATOM 10036 C C . ASP C 1 32 ? -48.457 94.595 -1.952 1.00 40.01 32 ASP C C 1
ATOM 10037 O O . ASP C 1 32 ? -47.295 94.398 -1.586 1.00 41.66 32 ASP C O 1
ATOM 10042 N N . TYR C 1 33 ? -49.308 93.599 -2.190 1.00 39.29 33 TYR C N 1
ATOM 10043 C CA . TYR C 1 33 ? -48.944 92.262 -1.733 1.00 41.19 33 TYR C CA 1
ATOM 10044 C C . TYR C 1 33 ? -47.940 91.555 -2.639 1.00 48.11 33 TYR C C 1
ATOM 10045 O O . TYR C 1 33 ? -47.265 90.626 -2.169 1.00 46.75 33 TYR C O 1
ATOM 10054 N N . HIS C 1 34 ? -47.797 91.962 -3.907 1.00 42.83 34 HIS C N 1
ATOM 10055 C CA . HIS C 1 34 ? -46.778 91.322 -4.744 1.00 40.28 34 HIS C CA 1
ATOM 10056 C C . HIS C 1 34 ? -45.374 91.687 -4.292 1.00 36.84 34 HIS C C 1
ATOM 10057 O O . HIS C 1 34 ? -44.461 90.858 -4.361 1.00 40.46 34 HIS C O 1
ATOM 10064 N N . SER C 1 35 ? -45.170 92.918 -3.822 1.00 41.77 35 SER C N 1
ATOM 10065 C CA . SER C 1 35 ? -43.865 93.313 -3.304 1.00 38.80 35 SER C CA 1
ATOM 10066 C C . SER C 1 35 ? -43.790 93.305 -1.779 1.00 45.35 35 SER C C 1
ATOM 10067 O O . SER C 1 35 ? -42.707 93.562 -1.230 1.00 39.11 35 SER C O 1
ATOM 10070 N N . ALA C 1 36 ? -44.911 93.057 -1.091 1.00 40.00 36 ALA C N 1
ATOM 10071 C CA . ALA C 1 36 ? -44.962 93.048 0.370 1.00 44.01 36 ALA C CA 1
ATOM 10072 C C . ALA C 1 36 ? -44.592 94.405 0.976 1.00 42.97 36 ALA C C 1
ATOM 10073 O O . ALA C 1 36 ? -44.027 94.486 2.060 1.00 42.68 36 ALA C O 1
ATOM 10075 N N . THR C 1 37 ? -44.973 95.493 0.332 1.00 45.89 37 THR C N 1
ATOM 10076 C CA . THR C 1 37 ? -44.621 96.807 0.857 1.00 44.83 37 THR C CA 1
ATOM 10077 C C . THR C 1 37 ? -45.800 97.358 1.637 1.00 39.76 37 THR C C 1
ATOM 10078 O O . THR C 1 37 ? -46.941 97.277 1.175 1.00 41.98 37 THR C O 1
ATOM 10082 N N . LEU C 1 38 ? -45.529 97.890 2.828 1.00 40.91 38 LEU C N 1
ATOM 10083 C CA . LEU C 1 38 ? -46.572 98.518 3.625 1.00 42.56 38 LEU C CA 1
ATOM 10084 C C . LEU C 1 38 ? -46.809 99.913 3.070 1.00 44.35 38 LEU C C 1
ATOM 10085 O O . LEU C 1 38 ? -45.974 100.803 3.232 1.00 44.40 38 LEU C O 1
ATOM 10090 N N . ILE C 1 39 ? -47.949 100.110 2.420 1.00 43.61 39 ILE C N 1
ATOM 10091 C CA . ILE C 1 39 ? -48.234 101.415 1.838 1.00 44.52 39 ILE C CA 1
ATOM 10092 C C . ILE C 1 39 ? -48.625 102.404 2.923 1.00 43.41 39 ILE C C 1
ATOM 10093 O O . ILE C 1 39 ? -48.095 103.517 2.976 1.00 45.55 39 ILE C O 1
ATOM 10098 N N . ASN C 1 40 ? -49.543 102.014 3.812 1.00 39.89 40 ASN C N 1
ATOM 10099 C CA . ASN C 1 40 ? -49.915 102.922 4.888 1.00 40.19 40 ASN C CA 1
ATOM 10100 C C . ASN C 1 40 ? -50.556 102.165 6.047 1.00 39.44 40 ASN C C 1
ATOM 10101 O O . ASN C 1 40 ? -51.120 101.086 5.867 1.00 40.41 40 ASN C O 1
ATOM 10106 N N . LYS C 1 41 ? -50.449 102.763 7.235 1.00 38.42 41 LYS C N 1
ATOM 10107 C CA . LYS C 1 41 ? -51.122 102.345 8.459 1.00 42.18 41 LYS C CA 1
ATOM 10108 C C . LYS C 1 41 ? -52.053 103.469 8.869 1.00 41.18 41 LYS C C 1
ATOM 10109 O O . LYS C 1 41 ? -51.586 104.561 9.206 1.00 42.01 41 LYS C O 1
ATOM 10115 N N . CYS C 1 42 ? -53.350 103.189 8.926 1.00 39.51 42 CYS C N 1
ATOM 10116 C CA . CYS C 1 42 ? -54.326 104.204 9.300 1.00 37.27 42 CYS C CA 1
ATOM 10117 C C . CYS C 1 42 ? -55.161 103.703 10.475 1.00 38.86 42 CYS C C 1
ATOM 10118 O O . CYS C 1 42 ? -55.811 102.659 10.375 1.00 35.69 42 CYS C O 1
ATOM 10121 N N . ARG C 1 43 ? -55.158 104.443 11.578 1.00 35.44 43 ARG C N 1
ATOM 10122 C CA . ARG C 1 43 ? -55.962 104.073 12.737 1.00 38.93 43 ARG C CA 1
ATOM 10123 C C . ARG C 1 43 ? -57.440 104.377 12.480 1.00 41.59 43 ARG C C 1
ATOM 10124 O O . ARG C 1 43 ? -57.800 105.524 12.203 1.00 45.99 43 ARG C O 1
ATOM 10132 N N . LEU C 1 44 ? -58.301 103.356 12.567 1.00 35.33 44 LEU C N 1
ATOM 10133 C CA . LEU C 1 44 ? -59.738 103.560 12.402 1.00 37.84 44 LEU C CA 1
ATOM 10134 C C . LEU C 1 44 ? -60.495 103.748 13.715 1.00 41.05 44 LEU C C 1
ATOM 10135 O O . LEU C 1 44 ? -61.489 104.482 13.734 1.00 40.77 44 LEU C O 1
ATOM 10140 N N . PHE C 1 45 ? -60.089 103.083 14.803 1.00 38.19 45 PHE C N 1
ATOM 10141 C CA . PHE C 1 45 ? -60.841 103.105 16.053 1.00 40.88 45 PHE C CA 1
ATOM 10142 C C . PHE C 1 45 ? -59.969 103.636 17.184 1.00 42.71 45 PHE C C 1
ATOM 10143 O O . PHE C 1 45 ? -58.747 103.497 17.162 1.00 41.76 45 PHE C O 1
ATOM 10151 N N . HIS C 1 46 ? -60.600 104.247 18.185 1.00 44.85 46 HIS C N 1
ATOM 10152 C CA . HIS C 1 46 ? -59.816 104.786 19.296 1.00 52.24 46 HIS C CA 1
ATOM 10153 C C . HIS C 1 46 ? -59.092 103.673 20.049 1.00 50.38 46 HIS C C 1
ATOM 10154 O O . HIS C 1 46 ? -57.884 103.764 20.307 1.00 51.01 46 HIS C O 1
ATOM 10161 N N . TYR C 1 47 ? -59.808 102.607 20.398 1.00 50.12 47 TYR C N 1
ATOM 10162 C CA . TYR C 1 47 ? -59.187 101.486 21.100 1.00 51.93 47 TYR C CA 1
ATOM 10163 C C . TYR C 1 47 ? -59.609 100.114 20.585 1.00 47.00 47 TYR C C 1
ATOM 10164 O O . TYR C 1 47 ? -58.822 99.169 20.717 1.00 47.54 47 TYR C O 1
ATOM 10173 N N . ASN C 1 48 ? -60.790 99.969 19.981 1.00 40.65 48 ASN C N 1
ATOM 10174 C CA . ASN C 1 48 ? -61.284 98.664 19.558 1.00 38.76 48 ASN C CA 1
ATOM 10175 C C . ASN C 1 48 ? -60.494 98.124 18.373 1.00 39.10 48 ASN C C 1
ATOM 10176 O O . ASN C 1 48 ? -60.067 98.865 17.478 1.00 37.40 48 ASN C O 1
ATOM 10181 N N . LYS C 1 49 ? -60.337 96.811 18.352 1.00 34.89 49 LYS C N 1
ATOM 10182 C CA . LYS C 1 49 ? -59.724 96.198 17.188 1.00 35.83 49 LYS C CA 1
ATOM 10183 C C . LYS C 1 49 ? -60.739 96.123 16.042 1.00 36.28 49 LYS C C 1
ATOM 10184 O O . LYS C 1 49 ? -61.957 96.103 16.254 1.00 33.71 49 LYS C O 1
ATOM 10190 N N . VAL C 1 50 ? -60.215 96.075 14.820 1.00 33.27 50 VAL C N 1
ATOM 10191 C CA . VAL C 1 50 ? -61.028 95.890 13.623 1.00 31.69 50 VAL C CA 1
ATOM 10192 C C . VAL C 1 50 ? -61.253 94.390 13.472 1.00 34.36 50 VAL C C 1
ATOM 10193 O O . VAL C 1 50 ? -60.324 93.639 13.150 1.00 32.23 50 VAL C O 1
ATOM 10197 N N . HIS C 1 51 ? -62.485 93.957 13.696 1.00 30.22 51 HIS C N 1
ATOM 10198 C CA . HIS C 1 51 ? -62.863 92.562 13.509 1.00 33.08 51 HIS C CA 1
ATOM 10199 C C . HIS C 1 51 ? -63.212 92.218 12.067 1.00 33.21 51 HIS C C 1
ATOM 10200 O O . HIS C 1 51 ? -63.051 91.063 11.653 1.00 32.85 51 HIS C O 1
ATOM 10207 N N . GLY C 1 52 ? -63.738 93.168 11.308 1.00 36.37 52 GLY C N 1
ATOM 10208 C CA . GLY C 1 52 ? -64.158 92.891 9.946 1.00 37.47 52 GLY C CA 1
ATOM 10209 C C . GLY C 1 52 ? -64.107 94.144 9.101 1.00 40.35 52 GLY C C 1
ATOM 10210 O O . GLY C 1 52 ? -64.254 95.267 9.600 1.00 36.45 52 GLY C O 1
ATOM 10211 N N . LEU C 1 53 ? -63.912 93.947 7.808 1.00 36.31 53 LEU C N 1
ATOM 10212 C CA . LEU C 1 53 ? -63.897 95.081 6.904 1.00 38.42 53 LEU C CA 1
ATOM 10213 C C . LEU C 1 53 ? -64.359 94.576 5.553 1.00 35.83 53 LEU C C 1
ATOM 10214 O O . LEU C 1 53 ? -64.207 93.396 5.249 1.00 42.34 53 LEU C O 1
ATOM 10219 N N . SER C 1 54 ? -64.996 95.452 4.775 1.00 43.48 54 SER C N 1
ATOM 10220 C CA . SER C 1 54 ? -65.297 95.143 3.378 1.00 41.73 54 SER C CA 1
ATOM 10221 C C . SER C 1 54 ? -65.280 96.430 2.563 1.00 43.27 54 SER C C 1
ATOM 10222 O O . SER C 1 54 ? -65.422 97.536 3.094 1.00 45.20 54 SER C O 1
ATOM 10225 N N . LEU C 1 55 ? -65.075 96.272 1.262 1.00 47.08 55 LEU C N 1
ATOM 10226 C CA . LEU C 1 55 ? -64.914 97.397 0.351 1.00 50.37 55 LEU C CA 1
ATOM 10227 C C . LEU C 1 55 ? -66.042 97.425 -0.662 1.00 48.41 55 LEU C C 1
ATOM 10228 O O . LEU C 1 55 ? -66.361 96.400 -1.267 1.00 50.03 55 LEU C O 1
ATOM 10233 N N . SER C 1 56 ? -66.613 98.603 -0.872 1.00 52.22 56 SER C N 1
ATOM 10234 C CA . SER C 1 56 ? -67.490 98.785 -2.017 1.00 55.53 56 SER C CA 1
ATOM 10235 C C . SER C 1 56 ? -66.653 98.890 -3.287 1.00 55.38 56 SER C C 1
ATOM 10236 O O . SER C 1 56 ? -65.451 99.171 -3.242 1.00 55.87 56 SER C O 1
ATOM 10239 N N . SER C 1 57 ? -67.308 98.652 -4.429 1.00 56.82 57 SER C N 1
ATOM 10240 C CA . SER C 1 57 ? -66.633 98.764 -5.723 1.00 63.01 57 SER C CA 1
ATOM 10241 C C . SER C 1 57 ? -66.007 100.141 -5.925 1.00 65.53 57 SER C C 1
ATOM 10242 O O . SER C 1 57 ? -64.963 100.261 -6.578 1.00 67.17 57 SER C O 1
ATOM 10245 N N . GLU C 1 58 ? -66.601 101.180 -5.341 1.00 60.83 58 GLU C N 1
ATOM 10246 C CA . GLU C 1 58 ? -66.142 102.547 -5.520 1.00 61.42 58 GLU C CA 1
ATOM 10247 C C . GLU C 1 58 ? -65.160 103.003 -4.440 1.00 67.59 58 GLU C C 1
ATOM 10248 O O . GLU C 1 58 ? -64.981 104.214 -4.250 1.00 65.39 58 GLU C O 1
ATOM 10254 N N . GLY C 1 59 ? -64.545 102.071 -3.711 1.00 63.94 59 GLY C N 1
ATOM 10255 C CA . GLY C 1 59 ? -63.484 102.418 -2.784 1.00 59.81 59 GLY C CA 1
ATOM 10256 C C . GLY C 1 59 ? -63.887 102.829 -1.381 1.00 53.72 59 GLY C C 1
ATOM 10257 O O . GLY C 1 59 ? -63.024 103.295 -0.622 1.00 53.13 59 GLY C O 1
ATOM 10258 N N . LYS C 1 60 ? -65.152 102.690 -1.001 1.00 54.11 60 LYS C N 1
ATOM 10259 C CA . LYS C 1 60 ? -65.521 102.909 0.391 1.00 52.44 60 LYS C CA 1
ATOM 10260 C C . LYS C 1 60 ? -65.218 101.661 1.220 1.00 45.73 60 LYS C C 1
ATOM 10261 O O . LYS C 1 60 ? -65.392 100.528 0.753 1.00 42.46 60 LYS C O 1
ATOM 10267 N N . ILE C 1 61 ? -64.725 101.875 2.439 1.00 38.51 61 ILE C N 1
ATOM 10268 C CA . ILE C 1 61 ? -64.429 100.795 3.379 1.00 40.40 61 ILE C CA 1
ATOM 10269 C C . ILE C 1 61 ? -65.450 100.836 4.521 1.00 37.34 61 ILE C C 1
ATOM 10270 O O . ILE C 1 61 ? -65.597 101.859 5.205 1.00 37.56 61 ILE C O 1
ATOM 10275 N N . LEU C 1 62 ? -66.154 99.724 4.723 1.00 33.80 62 LEU C N 1
ATOM 10276 C CA . LEU C 1 62 ? -66.987 99.513 5.909 1.00 36.94 62 LEU C CA 1
ATOM 10277 C C . LEU C 1 62 ? -66.226 98.636 6.907 1.00 38.56 62 LEU C C 1
ATOM 10278 O O . LEU C 1 62 ? -65.855 97.503 6.588 1.00 37.04 62 LEU C O 1
ATOM 10283 N N . ALA C 1 63 ? -65.991 99.150 8.106 1.00 39.43 63 ALA C N 1
ATOM 10284 C CA . ALA C 1 63 ? -65.231 98.419 9.114 1.00 39.07 63 ALA C CA 1
ATOM 10285 C C . ALA C 1 63 ? -65.980 98.402 10.436 1.00 40.45 63 ALA C C 1
ATOM 10286 O O . ALA C 1 63 ? -66.646 99.382 10.799 1.00 38.57 63 ALA C O 1
ATOM 10288 N N . TYR C 1 64 ? -65.863 97.287 11.157 1.00 38.71 64 TYR C N 1
ATOM 10289 C CA . TYR C 1 64 ? -66.515 97.146 12.450 1.00 35.64 64 TYR C CA 1
ATOM 10290 C C . TYR C 1 64 ? -65.606 96.374 13.398 1.00 37.49 64 TYR C C 1
ATOM 10291 O O . TYR C 1 64 ? -64.675 95.687 12.981 1.00 35.91 64 TYR C O 1
ATOM 10300 N N . GLY C 1 65 ? -65.897 96.485 14.689 1.00 37.06 65 GLY C N 1
ATOM 10301 C CA . GLY C 1 65 ? -65.167 95.733 15.685 1.00 36.82 65 GLY C CA 1
ATOM 10302 C C . GLY C 1 65 ? -65.721 95.993 17.067 1.00 36.13 65 GLY C C 1
ATOM 10303 O O . GLY C 1 65 ? -65.697 97.140 17.541 1.00 33.04 65 GLY C O 1
ATOM 10304 N N . ALA C 1 66 ? -66.218 94.940 17.719 1.00 32.76 66 ALA C N 1
ATOM 10305 C CA . ALA C 1 66 ? -66.895 95.045 19.021 1.00 33.81 66 ALA C CA 1
ATOM 10306 C C . ALA C 1 66 ? -68.078 95.969 18.790 1.00 36.14 66 ALA C C 1
ATOM 10307 O O . ALA C 1 66 ? -68.938 95.643 17.953 1.00 39.75 66 ALA C O 1
ATOM 10309 N N . ARG C 1 67 ? -68.170 97.113 19.453 1.00 36.55 67 ARG C N 1
ATOM 10310 C CA . ARG C 1 67 ? -69.280 98.015 19.200 1.00 39.79 67 ARG C CA 1
ATOM 10311 C C . ARG C 1 67 ? -68.929 99.142 18.231 1.00 40.23 67 ARG C C 1
ATOM 10312 O O . ARG C 1 67 ? -69.747 100.041 18.032 1.00 39.53 67 ARG C O 1
ATOM 10320 N N . SER C 1 68 ? -67.741 99.118 17.629 1.00 36.65 68 SER C N 1
ATOM 10321 C CA . SER C 1 68 ? -67.341 100.174 16.715 1.00 37.51 68 SER C CA 1
ATOM 10322 C C . SER C 1 68 ? -67.699 99.834 15.273 1.00 37.89 68 SER C C 1
ATOM 10323 O O . SER C 1 68 ? -67.667 98.675 14.846 1.00 37.52 68 SER C O 1
ATOM 10326 N N . VAL C 1 69 ? -68.054 100.873 14.526 1.00 38.58 69 VAL C N 1
ATOM 10327 C CA . VAL C 1 69 ? -68.279 100.769 13.096 1.00 34.54 69 VAL C CA 1
ATOM 10328 C C . VAL C 1 69 ? -67.837 102.083 12.480 1.00 39.13 69 VAL C C 1
ATOM 10329 O O . VAL C 1 69 ? -67.933 103.145 13.102 1.00 39.63 69 VAL C O 1
ATOM 10333 N N . THR C 1 70 ? -67.334 102.006 11.253 1.00 38.64 70 THR C N 1
ATOM 10334 C CA . THR C 1 70 ? -66.957 103.204 10.526 1.00 40.15 70 THR C CA 1
ATOM 10335 C C . THR C 1 70 ? -67.125 102.944 9.036 1.00 38.37 70 THR C C 1
ATOM 10336 O O . THR C 1 70 ? -67.118 101.795 8.578 1.00 37.23 70 THR C O 1
ATOM 10340 N N . ILE C 1 71 ? -67.352 104.024 8.297 1.00 43.55 71 ILE C N 1
ATOM 10341 C CA . ILE C 1 71 ? -67.306 104.022 6.839 1.00 43.20 71 ILE C CA 1
ATOM 10342 C C . ILE C 1 71 ? -66.278 105.054 6.422 1.00 40.24 71 ILE C C 1
ATOM 10343 O O . ILE C 1 71 ? -66.356 106.219 6.826 1.00 36.70 71 ILE C O 1
ATOM 10348 N N . VAL C 1 72 ? -65.312 104.636 5.624 1.00 38.45 72 VAL C N 1
ATOM 10349 C CA . VAL C 1 72 ? -64.157 105.476 5.403 1.00 38.45 72 VAL C CA 1
ATOM 10350 C C . VAL C 1 72 ? -63.686 105.270 3.967 1.00 44.28 72 VAL C C 1
ATOM 10351 O O . VAL C 1 72 ? -63.988 104.259 3.327 1.00 44.28 72 VAL C O 1
ATOM 10355 N N . GLU C 1 73 ? -62.993 106.271 3.434 1.00 41.95 73 GLU C N 1
ATOM 10356 C CA . GLU C 1 73 ? -62.582 106.252 2.039 1.00 46.33 73 GLU C CA 1
ATOM 10357 C C . GLU C 1 73 ? -61.194 105.617 1.875 1.00 43.87 73 GLU C C 1
ATOM 10358 O O . GLU C 1 73 ? -60.252 105.966 2.595 1.00 44.60 73 GLU C O 1
ATOM 10364 N N . LEU C 1 74 ? -61.079 104.671 0.933 1.00 42.27 74 LEU C N 1
ATOM 10365 C CA . LEU C 1 74 ? -59.795 104.017 0.684 1.00 42.05 74 LEU C CA 1
ATOM 10366 C C . LEU C 1 74 ? -58.707 105.034 0.380 1.00 48.75 74 LEU C C 1
ATOM 10367 O O . LEU C 1 74 ? -57.557 104.867 0.804 1.00 48.96 74 LEU C O 1
ATOM 10372 N N . GLU C 1 75 ? -59.055 106.106 -0.327 1.00 49.86 75 GLU C N 1
ATOM 10373 C CA . GLU C 1 75 ? -58.062 107.120 -0.632 1.00 54.72 75 GLU C CA 1
ATOM 10374 C C . GLU C 1 75 ? -57.573 107.814 0.633 1.00 52.00 75 GLU C C 1
ATOM 10375 O O . GLU C 1 75 ? -56.392 108.154 0.733 1.00 52.10 75 GLU C O 1
ATOM 10381 N N . ASP C 1 76 ? -58.445 108.003 1.621 1.00 50.55 76 ASP C N 1
ATOM 10382 C CA . ASP C 1 76 ? -57.991 108.576 2.885 1.00 51.89 76 ASP C CA 1
ATOM 10383 C C . ASP C 1 76 ? -57.159 107.581 3.678 1.00 51.46 76 ASP C C 1
ATOM 10384 O O . ASP C 1 76 ? -56.160 107.958 4.305 1.00 54.62 76 ASP C O 1
ATOM 10389 N N . VAL C 1 77 ? -57.575 106.313 3.686 1.00 49.94 77 VAL C N 1
ATOM 10390 C CA . VAL C 1 77 ? -56.834 105.281 4.402 1.00 50.01 77 VAL C CA 1
ATOM 10391 C C . VAL C 1 77 ? -55.438 105.133 3.811 1.00 48.28 77 VAL C C 1
ATOM 10392 O O . VAL C 1 77 ? -54.464 104.881 4.538 1.00 41.63 77 VAL C O 1
ATOM 10396 N N . LEU C 1 78 ? -55.303 105.371 2.500 1.00 49.98 78 LEU C N 1
ATOM 10397 C CA . LEU C 1 78 ? -53.987 105.312 1.870 1.00 47.55 78 LEU C CA 1
ATOM 10398 C C . LEU C 1 78 ? -53.043 106.396 2.385 1.00 48.68 78 LEU C C 1
ATOM 10399 O O . LEU C 1 78 ? -51.829 106.181 2.392 1.00 45.56 78 LEU C O 1
ATOM 10404 N N . LYS C 1 79 ? -53.553 107.556 2.837 1.00 49.78 79 LYS C N 1
ATOM 10405 C CA . LYS C 1 79 ? -52.643 108.664 3.138 1.00 53.00 79 LYS C CA 1
ATOM 10406 C C . LYS C 1 79 ? -52.752 109.271 4.528 1.00 52.55 79 LYS C C 1
ATOM 10407 O O . LYS C 1 79 ? -51.826 109.981 4.938 1.00 56.02 79 LYS C O 1
ATOM 10413 N N . LYS C 1 80 ? -53.802 109.010 5.282 1.00 54.20 80 LYS C N 1
ATOM 10414 C CA . LYS C 1 80 ? -53.922 109.644 6.581 1.00 53.90 80 LYS C CA 1
ATOM 10415 C C . LYS C 1 80 ? -53.447 108.708 7.685 1.00 53.36 80 LYS C C 1
ATOM 10416 O O . LYS C 1 80 ? -53.638 107.489 7.615 1.00 52.09 80 LYS C O 1
ATOM 10422 N N . GLU C 1 81 ? -52.817 109.302 8.699 1.00 48.67 81 GLU C N 1
ATOM 10423 C CA . GLU C 1 81 ? -52.392 108.567 9.882 1.00 51.31 81 GLU C CA 1
ATOM 10424 C C . GLU C 1 81 ? -53.584 108.002 10.651 1.00 51.39 81 GLU C C 1
ATOM 10425 O O . GLU C 1 81 ? -53.535 106.867 11.143 1.00 46.29 81 GLU C O 1
ATOM 10431 N N . SER C 1 82 ? -54.659 108.780 10.775 1.00 43.38 82 SER C N 1
ATOM 10432 C CA . SER C 1 82 ? -55.777 108.379 11.612 1.00 44.49 82 SER C CA 1
ATOM 10433 C C . SER C 1 82 ? -57.076 108.944 11.056 1.00 45.32 82 SER C C 1
ATOM 10434 O O . SER C 1 82 ? -57.112 110.047 10.504 1.00 46.35 82 SER C O 1
ATOM 10437 N N . LEU C 1 83 ? -58.150 108.178 11.238 1.00 47.22 83 LEU C N 1
ATOM 10438 C CA . LEU C 1 83 ? -59.502 108.542 10.835 1.00 44.39 83 LEU C CA 1
ATOM 10439 C C . LEU C 1 83 ? -60.492 108.233 11.956 1.00 47.21 83 LEU C C 1
ATOM 10440 O O . LEU C 1 83 ? -61.667 107.928 11.697 1.00 45.66 83 LEU C O 1
ATOM 10445 N N . VAL C 1 84 ? -60.026 108.324 13.211 1.00 42.86 84 VAL C N 1
ATOM 10446 C CA . VAL C 1 84 ? -60.825 107.949 14.376 1.00 43.91 84 VAL C CA 1
ATOM 10447 C C . VAL C 1 84 ? -62.044 108.837 14.584 1.00 49.64 84 VAL C C 1
ATOM 10448 O O . VAL C 1 84 ? -62.952 108.458 15.334 1.00 52.74 84 VAL C O 1
ATOM 10452 N N . ASP C 1 85 ? -62.088 110.022 13.965 1.00 50.24 85 ASP C N 1
ATOM 10453 C CA . ASP C 1 85 ? -63.249 110.888 14.152 1.00 52.25 85 ASP C CA 1
ATOM 10454 C C . ASP C 1 85 ? -64.486 110.320 13.486 1.00 49.80 85 ASP C C 1
ATOM 10455 O O . ASP C 1 85 ? -65.605 110.674 13.868 1.00 54.12 85 ASP C O 1
ATOM 10460 N N . PHE C 1 86 ? -64.313 109.442 12.511 1.00 50.30 86 PHE C N 1
ATOM 10461 C CA . PHE C 1 86 ? -65.450 108.837 11.847 1.00 47.88 86 PHE C CA 1
ATOM 10462 C C . PHE C 1 86 ? -65.965 107.612 12.584 1.00 47.70 86 PHE C C 1
ATOM 10463 O O . PHE C 1 86 ? -66.999 107.057 12.193 1.00 49.14 86 PHE C O 1
ATOM 10471 N N . GLU C 1 87 ? -65.287 107.195 13.650 1.00 48.37 87 GLU C N 1
ATOM 10472 C CA . GLU C 1 87 ? -65.734 106.038 14.410 1.00 44.48 87 GLU C CA 1
ATOM 10473 C C . GLU C 1 87 ? -67.086 106.322 15.050 1.00 50.14 87 GLU C C 1
ATOM 10474 O O . GLU C 1 87 ? -67.294 107.399 15.619 1.00 50.91 87 GLU C O 1
ATOM 10480 N N . ARG C 1 88 ? -68.019 105.368 14.932 1.00 45.21 88 ARG C N 1
ATOM 10481 C CA . ARG C 1 88 ? -69.281 105.418 15.662 1.00 49.13 88 ARG C CA 1
ATOM 10482 C C . ARG C 1 88 ? -69.405 104.186 16.551 1.00 46.48 88 ARG C C 1
ATOM 10483 O O . ARG C 1 88 ? -68.907 103.107 16.211 1.00 40.27 88 ARG C O 1
ATOM 10491 N N . ILE C 1 89 ? -70.074 104.355 17.693 1.00 45.15 89 ILE C N 1
ATOM 10492 C CA . ILE C 1 89 ? -70.254 103.295 18.678 1.00 43.03 89 ILE C CA 1
ATOM 10493 C C . ILE C 1 89 ? -71.722 102.880 18.699 1.00 45.59 89 ILE C C 1
ATOM 10494 O O . ILE C 1 89 ? -72.599 103.691 19.010 1.00 48.66 89 ILE C O 1
ATOM 10499 N N . ASN C 1 90 ? -71.989 101.611 18.402 1.00 43.39 90 ASN C N 1
ATOM 10500 C CA . ASN C 1 90 ? -73.331 101.065 18.528 1.00 43.67 90 ASN C CA 1
ATOM 10501 C C . ASN C 1 90 ? -73.559 100.549 19.944 1.00 47.15 90 ASN C C 1
ATOM 10502 O O . ASN C 1 90 ? -72.622 100.155 20.642 1.00 48.76 90 ASN C O 1
ATOM 10507 N N . SER C 1 91 ? -74.827 100.518 20.353 1.00 46.30 91 SER C N 1
ATOM 10508 C CA . SER C 1 91 ? -75.153 100.093 21.709 1.00 50.92 91 SER C CA 1
ATOM 10509 C C . SER C 1 91 ? -74.849 98.608 21.942 1.00 45.35 91 SER C C 1
ATOM 10510 O O . SER C 1 91 ? -74.481 98.230 23.058 1.00 46.30 91 SER C O 1
ATOM 10513 N N . ASP C 1 92 ? -74.975 97.762 20.919 1.00 41.09 92 ASP C N 1
ATOM 10514 C CA . ASP C 1 92 ? -74.702 96.333 21.023 1.00 39.55 92 ASP C CA 1
ATOM 10515 C C . ASP C 1 92 ? -73.457 95.955 20.216 1.00 44.53 92 ASP C C 1
ATOM 10516 O O . ASP C 1 92 ? -73.093 96.624 19.239 1.00 39.64 92 ASP C O 1
ATOM 10521 N N . TRP C 1 93 ? -72.842 94.832 20.606 1.00 38.53 93 TRP C N 1
ATOM 10522 C CA . TRP C 1 93 ? -71.751 94.241 19.836 1.00 39.30 93 TRP C CA 1
ATOM 10523 C C . TRP C 1 93 ? -72.182 94.017 18.388 1.00 38.04 93 TRP C C 1
ATOM 10524 O O . TRP C 1 93 ? -73.301 93.567 18.126 1.00 34.33 93 TRP C O 1
ATOM 10535 N N . ILE C 1 94 ? -71.295 94.355 17.452 1.00 29.31 94 ILE C N 1
ATOM 10536 C CA . ILE C 1 94 ? -71.547 94.199 16.021 1.00 34.85 94 ILE C CA 1
ATOM 10537 C C . ILE C 1 94 ? -70.886 92.907 15.558 1.00 32.17 94 ILE C C 1
ATOM 10538 O O . ILE C 1 94 ? -69.656 92.796 15.536 1.00 33.09 94 ILE C O 1
ATOM 10543 N N . THR C 1 95 ? -71.706 91.940 15.173 1.00 33.84 95 THR C N 1
ATOM 10544 C CA . THR C 1 95 ? -71.233 90.649 14.681 1.00 35.02 95 THR C CA 1
ATOM 10545 C C . THR C 1 95 ? -70.853 90.690 13.201 1.00 37.42 95 THR C C 1
ATOM 10546 O O . THR C 1 95 ? -69.903 90.016 12.787 1.00 39.47 95 THR C O 1
ATOM 10550 N N . GLY C 1 96 ? -71.577 91.461 12.381 1.00 34.87 96 GLY C N 1
ATOM 10551 C CA . GLY C 1 96 ? -71.213 91.580 10.981 1.00 34.08 96 GLY C CA 1
ATOM 10552 C C . GLY C 1 96 ? -71.679 92.885 10.369 1.00 37.60 96 GLY C C 1
ATOM 10553 O O . GLY C 1 96 ? -72.531 93.585 10.918 1.00 39.75 96 GLY C O 1
ATOM 10554 N N . ALA C 1 97 ? -71.129 93.189 9.192 1.00 37.16 97 ALA C N 1
ATOM 10555 C CA . ALA C 1 97 ? -71.474 94.398 8.459 1.00 37.60 97 ALA C CA 1
ATOM 10556 C C . ALA C 1 97 ? -71.268 94.152 6.971 1.00 38.81 97 ALA C C 1
ATOM 10557 O O . ALA C 1 97 ? -70.239 93.603 6.589 1.00 39.67 97 ALA C O 1
ATOM 10559 N N . THR C 1 98 ? -72.242 94.553 6.145 1.00 42.70 98 THR C N 1
ATOM 10560 C CA . THR C 1 98 ? -72.174 94.464 4.683 1.00 41.09 98 THR C CA 1
ATOM 10561 C C . THR C 1 98 ? -72.751 95.730 4.068 1.00 43.28 98 THR C C 1
ATOM 10562 O O . THR C 1 98 ? -73.712 96.308 4.585 1.00 44.40 98 THR C O 1
ATOM 10566 N N . PHE C 1 99 ? -72.207 96.120 2.924 1.00 41.84 99 PHE C N 1
ATOM 10567 C CA . PHE C 1 99 ? -72.868 97.136 2.116 1.00 40.73 99 PHE C CA 1
ATOM 10568 C C . PHE C 1 99 ? -74.162 96.586 1.530 1.00 43.49 99 PHE C C 1
ATOM 10569 O O . PHE C 1 99 ? -74.282 95.387 1.239 1.00 39.16 99 PHE C O 1
ATOM 10577 N N . SER C 1 100 ? -75.142 97.474 1.367 1.00 40.75 100 SER C N 1
ATOM 10578 C CA . SER C 1 100 ? -76.289 97.122 0.542 1.00 43.30 100 SER C CA 1
ATOM 10579 C C . SER C 1 100 ? -75.806 96.877 -0.880 1.00 41.89 100 SER C C 1
ATOM 10580 O O . SER C 1 100 ? -74.715 97.307 -1.264 1.00 39.26 100 SER C O 1
ATOM 10583 N N . PHE C 1 101 ? -76.648 96.197 -1.667 1.00 41.44 101 PHE C N 1
ATOM 10584 C CA . PHE C 1 101 ? -76.283 95.839 -3.034 1.00 40.85 101 PHE C CA 1
ATOM 10585 C C . PHE C 1 101 ? -75.804 97.046 -3.834 1.00 42.45 101 PHE C C 1
ATOM 10586 O O . PHE C 1 101 ? -74.848 96.943 -4.612 1.00 40.36 101 PHE C O 1
ATOM 10594 N N . ASP C 1 102 ? -76.460 98.190 -3.676 1.00 43.83 102 ASP C N 1
ATOM 10595 C CA . ASP C 1 102 ? -76.060 99.382 -4.415 1.00 42.16 102 ASP C CA 1
ATOM 10596 C C . ASP C 1 102 ? -75.080 100.268 -3.660 1.00 42.99 102 ASP C C 1
ATOM 10597 O O . ASP C 1 102 ? -74.770 101.360 -4.142 1.00 42.15 102 ASP C O 1
ATOM 10602 N N . ASN C 1 103 ? -74.625 99.848 -2.475 1.00 43.42 103 ASN C N 1
ATOM 10603 C CA . ASN C 1 103 ? -73.648 100.564 -1.656 1.00 37.54 103 ASN C CA 1
ATOM 10604 C C . ASN C 1 103 ? -74.172 101.891 -1.135 1.00 38.64 103 ASN C C 1
ATOM 10605 O O . ASN C 1 103 ? -73.385 102.750 -0.733 1.00 42.59 103 ASN C O 1
ATOM 10610 N N . LEU C 1 104 ? -75.489 102.065 -1.095 1.00 42.33 104 LEU C N 1
ATOM 10611 C CA . LEU C 1 104 ? -76.088 103.284 -0.555 1.00 44.66 104 LEU C CA 1
ATOM 10612 C C . LEU C 1 104 ? -76.463 103.161 0.922 1.00 44.77 104 LEU C C 1
ATOM 10613 O O . LEU C 1 104 ? -76.517 104.179 1.621 1.00 45.07 104 LEU C O 1
ATOM 10618 N N . GLN C 1 105 ? -76.714 101.948 1.414 1.00 40.17 105 GLN C N 1
ATOM 10619 C CA . GLN C 1 105 ? -76.863 101.693 2.840 1.00 44.58 105 GLN C CA 1
ATOM 10620 C C . GLN C 1 105 ? -75.795 100.703 3.314 1.00 48.41 105 GLN C C 1
ATOM 10621 O O . GLN C 1 105 ? -75.070 100.091 2.518 1.00 41.50 105 GLN C O 1
ATOM 10627 N N . ILE C 1 106 ? -75.706 100.549 4.637 1.00 41.25 106 ILE C N 1
ATOM 10628 C CA . ILE C 1 106 ? -74.975 99.434 5.226 1.00 41.66 106 ILE C CA 1
ATOM 10629 C C . ILE C 1 106 ? -75.935 98.632 6.101 1.00 41.83 106 ILE C C 1
ATOM 10630 O O . ILE C 1 106 ? -76.936 99.155 6.610 1.00 41.10 106 ILE C O 1
ATOM 10635 N N . TYR C 1 107 ? -75.646 97.337 6.238 1.00 39.05 107 TYR C N 1
ATOM 10636 C CA . TYR C 1 107 ? -76.415 96.434 7.087 1.00 38.37 107 TYR C CA 1
ATOM 10637 C C . TYR C 1 107 ? -75.517 95.975 8.235 1.00 43.40 107 TYR C C 1
ATOM 10638 O O . TYR C 1 107 ? -74.437 95.423 7.998 1.00 42.55 107 TYR C O 1
ATOM 10647 N N . LEU C 1 108 ? -75.949 96.221 9.471 1.00 40.88 108 LEU C N 1
ATOM 10648 C CA . LEU C 1 108 ? -75.196 95.840 10.663 1.00 38.01 108 LEU C CA 1
ATOM 10649 C C . LEU C 1 108 ? -75.933 94.721 11.386 1.00 36.87 108 LEU C C 1
ATOM 10650 O O . LEU C 1 108 ? -77.076 94.905 11.828 1.00 36.92 108 LEU C O 1
ATOM 10655 N N . LEU C 1 109 ? -75.279 93.574 11.524 1.00 34.75 109 LEU C N 1
ATOM 10656 C CA . LEU C 1 109 ? -75.835 92.460 12.280 1.00 34.44 109 LEU C CA 1
ATOM 10657 C C . LEU C 1 109 ? -75.319 92.563 13.713 1.00 36.77 109 LEU C C 1
ATOM 10658 O O . LEU C 1 109 ? -74.101 92.584 13.932 1.00 36.68 109 LEU C O 1
ATOM 10663 N N . THR C 1 110 ? -76.233 92.669 14.684 1.00 36.73 110 THR C N 1
ATOM 10664 C CA . THR C 1 110 ? -75.821 92.683 16.081 1.00 33.46 110 THR C CA 1
ATOM 10665 C C . THR C 1 110 ? -75.718 91.261 16.616 1.00 36.29 110 THR C C 1
ATOM 10666 O O . THR C 1 110 ? -76.179 90.301 15.996 1.00 33.38 110 THR C O 1
ATOM 10670 N N . CYS C 1 111 ? -75.125 91.140 17.814 1.00 35.26 111 CYS C N 1
ATOM 10671 C CA . CYS C 1 111 ? -74.972 89.846 18.463 1.00 37.71 111 CYS C CA 1
ATOM 10672 C C . CYS C 1 111 ? -76.294 89.269 18.932 1.00 38.75 111 CYS C C 1
ATOM 10673 O O . CYS C 1 111 ? -76.331 88.102 19.334 1.00 43.14 111 CYS C O 1
ATOM 10676 N N . TYR C 1 112 ? -77.370 90.046 18.898 1.00 38.18 112 TYR C N 1
ATOM 10677 C CA . TYR C 1 112 ? -78.693 89.541 19.226 1.00 41.73 112 TYR C CA 1
ATOM 10678 C C . TYR C 1 112 ? -79.523 89.276 17.982 1.00 38.28 112 TYR C C 1
ATOM 10679 O O . TYR C 1 112 ? -80.751 89.182 18.066 1.00 43.12 112 TYR C O 1
ATOM 10688 N N . ASN C 1 113 ? -78.865 89.135 16.832 1.00 39.56 113 ASN C N 1
ATOM 10689 C CA . ASN C 1 113 ? -79.516 88.752 15.576 1.00 44.92 113 ASN C CA 1
ATOM 10690 C C . ASN C 1 113 ? -80.552 89.793 15.128 1.00 38.83 113 ASN C C 1
ATOM 10691 O O . ASN C 1 113 ? -81.591 89.443 14.580 1.00 38.62 113 ASN C O 1
ATOM 10696 N N . LYS C 1 114 ? -80.295 91.079 15.386 1.00 39.66 114 LYS C N 1
ATOM 10697 C CA . LYS C 1 114 ? -81.057 92.173 14.789 1.00 42.03 114 LYS C CA 1
ATOM 10698 C C . LYS C 1 114 ? -80.163 92.818 13.745 1.00 39.60 114 LYS C C 1
ATOM 10699 O O . LYS C 1 114 ? -78.941 92.888 13.929 1.00 37.28 114 LYS C O 1
ATOM 10705 N N . VAL C 1 115 ? -80.761 93.244 12.635 1.00 39.64 115 VAL C N 1
ATOM 10706 C CA . VAL C 1 115 ? -80.046 93.941 11.571 1.00 42.78 115 VAL C CA 1
ATOM 10707 C C . VAL C 1 115 ? -80.456 95.407 11.589 1.00 42.19 115 VAL C C 1
ATOM 10708 O O . VAL C 1 115 ? -81.649 95.729 11.584 1.00 43.98 115 VAL C O 1
ATOM 10712 N N . LEU C 1 116 ? -79.470 96.292 11.623 1.00 41.42 116 LEU C N 1
ATOM 10713 C CA . LEU C 1 116 ? -79.704 97.726 11.561 1.00 43.67 116 LEU C CA 1
ATOM 10714 C C . LEU C 1 116 ? -79.379 98.192 10.148 1.00 43.93 116 LEU C C 1
ATOM 10715 O O . LEU C 1 116 ? -78.229 98.084 9.709 1.00 44.68 116 LEU C O 1
ATOM 10720 N N . ILE C 1 117 ? -80.380 98.701 9.437 1.00 36.76 117 ILE C N 1
ATOM 10721 C CA . ILE C 1 117 ? -80.154 99.282 8.118 1.00 37.10 117 ILE C CA 1
ATOM 10722 C C . ILE C 1 117 ? -79.814 100.751 8.322 1.00 39.29 117 ILE C C 1
ATOM 10723 O O . ILE C 1 117 ? -80.636 101.515 8.835 1.00 41.35 117 ILE C O 1
ATOM 10728 N N . CYS C 1 118 ? -78.591 101.140 7.951 1.00 36.19 118 CYS C N 1
ATOM 10729 C CA . CYS C 1 118 ? -78.070 102.475 8.209 1.00 39.56 118 CYS C CA 1
ATOM 10730 C C . CYS C 1 118 ? -77.716 103.191 6.911 1.00 40.58 118 CYS C C 1
ATOM 10731 O O . CYS C 1 118 ? -77.560 102.574 5.853 1.00 41.71 118 CYS C O 1
ATOM 10734 N N . ASP C 1 119 ? -77.576 104.511 7.008 1.00 44.28 119 ASP C N 1
ATOM 10735 C CA . ASP C 1 119 ? -77.102 105.314 5.893 1.00 44.05 119 ASP C CA 1
ATOM 10736 C C . ASP C 1 119 ? -75.581 105.386 5.942 1.00 46.65 119 ASP C C 1
ATOM 10737 O O . ASP C 1 119 ? -74.940 104.898 6.880 1.00 41.94 119 ASP C O 1
ATOM 10742 N N . LEU C 1 120 ? -74.988 106.033 4.940 1.00 46.42 120 LEU C N 1
ATOM 10743 C CA . LEU C 1 120 ? -73.528 106.022 4.950 1.00 40.02 120 LEU C CA 1
ATOM 10744 C C . LEU C 1 120 ? -72.925 106.960 5.976 1.00 42.15 120 LEU C C 1
ATOM 10745 O O . LEU C 1 120 ? -71.712 107.152 5.956 1.00 50.45 120 LEU C O 1
ATOM 10750 N N . ASN C 1 121 ? -73.680 107.542 6.901 1.00 46.79 121 ASN C N 1
ATOM 10751 C CA . ASN C 1 121 ? -73.120 108.114 8.117 1.00 45.43 121 ASN C CA 1
ATOM 10752 C C . ASN C 1 121 ? -73.263 107.168 9.306 1.00 47.79 121 ASN C C 1
ATOM 10753 O O . ASN C 1 121 ? -73.057 107.586 10.452 1.00 47.25 121 ASN C O 1
ATOM 10758 N N . CYS C 1 122 ? -73.669 105.921 9.057 1.00 41.19 122 CYS C N 1
ATOM 10759 C CA . CYS C 1 122 ? -73.896 104.913 10.087 1.00 46.87 122 CYS C CA 1
ATOM 10760 C C . CYS C 1 122 ? -75.084 105.258 10.980 1.00 47.08 122 CYS C C 1
ATOM 10761 O O . CYS C 1 122 ? -75.166 104.794 12.123 1.00 44.25 122 CYS C O 1
ATOM 10764 N N . GLU C 1 123 ? -76.030 106.045 10.479 1.00 47.06 123 GLU C N 1
ATOM 10765 C CA . GLU C 1 123 ? -77.227 106.358 11.241 1.00 45.07 123 GLU C CA 1
ATOM 10766 C C . GLU C 1 123 ? -78.308 105.367 10.863 1.00 43.54 123 GLU C C 1
ATOM 10767 O O . GLU C 1 123 ? -78.485 105.052 9.680 1.00 44.21 123 GLU C O 1
ATOM 10773 N N . VAL C 1 124 ? -79.004 104.859 11.875 1.00 40.62 124 VAL C N 1
ATOM 10774 C CA . VAL C 1 124 ? -80.013 103.833 11.671 1.00 39.63 124 VAL C CA 1
ATOM 10775 C C . VAL C 1 124 ? -81.203 104.430 10.938 1.00 45.32 124 VAL C C 1
ATOM 10776 O O . VAL C 1 124 ? -81.731 105.479 11.327 1.00 42.86 124 VAL C O 1
ATOM 10780 N N . LEU C 1 125 ? -81.650 103.739 9.898 1.00 41.66 125 LEU C N 1
ATOM 10781 C CA . LEU C 1 125 ? -82.883 104.046 9.202 1.00 42.90 125 LEU C CA 1
ATOM 10782 C C . LEU C 1 125 ? -84.045 103.200 9.701 1.00 44.56 125 LEU C C 1
ATOM 10783 O O . LEU C 1 125 ? -85.143 103.724 9.907 1.00 46.43 125 LEU C O 1
ATOM 10788 N N . PHE C 1 126 ? -83.829 101.906 9.904 1.00 45.07 126 PHE C N 1
ATOM 10789 C CA . PHE C 1 126 ? -84.820 101.037 10.532 1.00 46.86 126 PHE C CA 1
ATOM 10790 C C . PHE C 1 126 ? -84.125 99.731 10.905 1.00 43.32 126 PHE C C 1
ATOM 10791 O O . PHE C 1 126 ? -82.938 99.540 10.640 1.00 47.96 126 PHE C O 1
ATOM 10799 N N . ARG C 1 127 ? -84.868 98.845 11.551 1.00 46.56 127 ARG C N 1
ATOM 10800 C CA . ARG C 1 127 ? -84.329 97.601 12.079 1.00 45.85 127 ARG C CA 1
ATOM 10801 C C . ARG C 1 127 ? -85.162 96.426 11.603 1.00 45.23 127 ARG C C 1
ATOM 10802 O O . ARG C 1 127 ? -86.382 96.527 11.463 1.00 47.66 127 ARG C O 1
ATOM 10810 N N . LYS C 1 128 ? -84.498 95.311 11.345 1.00 43.99 128 LYS C N 1
ATOM 10811 C CA . LYS C 1 128 ? -85.188 94.081 11.012 1.00 44.40 128 LYS C CA 1
ATOM 10812 C C . LYS C 1 128 ? -84.839 93.030 12.050 1.00 46.92 128 LYS C C 1
ATOM 10813 O O . LYS C 1 128 ? -83.729 93.033 12.591 1.00 45.48 128 LYS C O 1
ATOM 10819 N N . SER C 1 129 ? -85.803 92.166 12.363 1.00 44.87 129 SER C N 1
ATOM 10820 C CA . SER C 1 129 ? -85.557 91.103 13.325 1.00 49.06 129 SER C CA 1
ATOM 10821 C C . SER C 1 129 ? -86.611 90.026 13.164 1.00 49.58 129 SER C C 1
ATOM 10822 O O . SER C 1 129 ? -87.682 90.250 12.596 1.00 51.17 129 SER C O 1
ATOM 10825 N N . LEU C 1 130 ? -86.297 88.858 13.697 1.00 50.66 130 LEU C N 1
ATOM 10826 C CA . LEU C 1 130 ? -87.225 87.746 13.691 1.00 50.34 130 LEU C CA 1
ATOM 10827 C C . LEU C 1 130 ? -88.183 87.860 14.874 1.00 54.67 130 LEU C C 1
ATOM 10828 O O . LEU C 1 130 ? -87.986 88.649 15.804 1.00 55.97 130 LEU C O 1
ATOM 10833 N N . GLY C 1 131 ? -89.238 87.050 14.825 1.00 55.24 131 GLY C N 1
ATOM 10834 C CA . GLY C 1 131 ? -90.089 86.823 15.969 1.00 64.87 131 GLY C CA 1
ATOM 10835 C C . GLY C 1 131 ? -89.638 85.585 16.723 1.00 66.09 131 GLY C C 1
ATOM 10836 O O . GLY C 1 131 ? -88.905 84.747 16.198 1.00 65.41 131 GLY C O 1
ATOM 10837 N N . GLY C 1 132 ? -90.078 85.473 17.965 1.00 69.75 132 GLY C N 1
ATOM 10838 C CA . GLY C 1 132 ? -89.675 84.362 18.803 1.00 71.55 132 GLY C CA 1
ATOM 10839 C C . GLY C 1 132 ? -88.663 84.812 19.839 1.00 74.92 132 GLY C C 1
ATOM 10840 O O . GLY C 1 132 ? -88.471 86.004 20.083 1.00 74.13 132 GLY C O 1
ATOM 10841 N N . GLU C 1 133 ? -88.007 83.831 20.457 1.00 80.42 133 GLU C N 1
ATOM 10842 C CA . GLU C 1 133 ? -87.111 84.143 21.565 1.00 81.43 133 GLU C CA 1
ATOM 10843 C C . GLU C 1 133 ? -85.789 84.691 21.044 1.00 74.27 133 GLU C C 1
ATOM 10844 O O . GLU C 1 133 ? -85.375 84.404 19.918 1.00 66.70 133 GLU C O 1
ATOM 10850 N N . ARG C 1 134 ? -85.122 85.490 21.877 1.00 74.69 134 ARG C N 1
ATOM 10851 C CA . ARG C 1 134 ? -83.877 86.091 21.433 1.00 71.50 134 ARG C CA 1
ATOM 10852 C C . ARG C 1 134 ? -82.867 85.008 21.122 1.00 65.97 134 ARG C C 1
ATOM 10853 O O . ARG C 1 134 ? -82.935 83.895 21.653 1.00 62.48 134 ARG C O 1
ATOM 10861 N N . SER C 1 135 ? -81.936 85.344 20.237 1.00 59.11 135 SER C N 1
ATOM 10862 C CA . SER C 1 135 ? -80.785 84.510 19.942 1.00 55.70 135 SER C CA 1
ATOM 10863 C C . SER C 1 135 ? -79.538 85.318 20.231 1.00 51.85 135 SER C C 1
ATOM 10864 O O . SER C 1 135 ? -79.446 86.485 19.831 1.00 48.31 135 SER C O 1
ATOM 10867 N N . ILE C 1 136 ? -78.593 84.696 20.930 1.00 46.74 136 ILE C N 1
ATOM 10868 C CA . ILE C 1 136 ? -77.269 85.246 21.159 1.00 45.62 136 ILE C CA 1
ATOM 10869 C C . ILE C 1 136 ? -76.348 84.642 20.113 1.00 44.76 136 ILE C C 1
ATOM 10870 O O . ILE C 1 136 ? -76.389 83.427 19.874 1.00 42.37 136 ILE C O 1
ATOM 10875 N N . LEU C 1 137 ? -75.546 85.481 19.462 1.00 40.31 137 LEU C N 1
ATOM 10876 C CA . LEU C 1 137 ? -74.714 85.042 18.350 1.00 36.84 137 LEU C CA 1
ATOM 10877 C C . LEU C 1 137 ? -73.236 85.106 18.709 1.00 37.14 137 LEU C C 1
ATOM 10878 O O . LEU C 1 137 ? -72.781 86.069 19.333 1.00 36.95 137 LEU C O 1
ATOM 10883 N N . TYR C 1 138 ? -72.481 84.093 18.276 1.00 36.17 138 TYR C N 1
ATOM 10884 C CA . TYR C 1 138 ? -71.027 84.182 18.282 1.00 38.51 138 TYR C CA 1
ATOM 10885 C C . TYR C 1 138 ? -70.462 84.462 16.905 1.00 39.73 138 TYR C C 1
ATOM 10886 O O . TYR C 1 138 ? -69.270 84.747 16.793 1.00 39.10 138 TYR C O 1
ATOM 10895 N N . SER C 1 139 ? -71.288 84.397 15.870 1.00 33.21 139 SER C N 1
ATOM 10896 C CA . SER C 1 139 ? -70.857 84.700 14.516 1.00 36.53 139 SER C CA 1
ATOM 10897 C C . SER C 1 139 ? -72.081 84.979 13.651 1.00 34.56 139 SER C C 1
ATOM 10898 O O . SER C 1 139 ? -73.225 84.745 14.052 1.00 37.52 139 SER C O 1
ATOM 10901 N N . GLY C 1 140 ? -71.815 85.446 12.445 1.00 33.27 140 GLY C N 1
ATOM 10902 C CA . GLY C 1 140 ? -72.838 85.595 11.433 1.00 33.02 140 GLY C CA 1
ATOM 10903 C C . GLY C 1 140 ? -72.376 86.510 10.329 1.00 35.86 140 GLY C C 1
ATOM 10904 O O . GLY C 1 140 ? -71.465 87.317 10.492 1.00 35.58 140 GLY C O 1
ATOM 10905 N N . ILE C 1 141 ? -73.006 86.361 9.164 1.00 35.41 141 ILE C N 1
ATOM 10906 C CA . ILE C 1 141 ? -72.768 87.276 8.059 1.00 36.44 141 ILE C CA 1
ATOM 10907 C C . ILE C 1 141 ? -74.078 87.594 7.367 1.00 38.27 141 ILE C C 1
ATOM 10908 O O . ILE C 1 141 ? -75.031 86.802 7.368 1.00 38.21 141 ILE C O 1
ATOM 10913 N N . ILE C 1 142 ? -74.098 88.762 6.741 1.00 39.80 142 ILE C N 1
ATOM 10914 C CA . ILE C 1 142 ? -75.184 89.158 5.869 1.00 41.06 142 ILE C CA 1
ATOM 10915 C C . ILE C 1 142 ? -74.695 89.012 4.434 1.00 38.18 142 ILE C C 1
ATOM 10916 O O . ILE C 1 142 ? -73.693 89.620 4.042 1.00 39.73 142 ILE C O 1
ATOM 10921 N N . LYS C 1 143 ? -75.390 88.173 3.671 1.00 39.29 143 LYS C N 1
ATOM 10922 C CA . LYS C 1 143 ? -75.038 87.815 2.301 1.00 40.61 143 LYS C CA 1
ATOM 10923 C C . LYS C 1 143 ? -76.029 88.483 1.347 1.00 40.76 143 LYS C C 1
ATOM 10924 O O . LYS C 1 143 ? -77.226 88.155 1.351 1.00 42.15 143 LYS C O 1
ATOM 10930 N N . VAL C 1 144 ? -75.532 89.399 0.527 1.00 36.08 144 VAL C N 1
ATOM 10931 C CA . VAL C 1 144 ? -76.350 90.186 -0.390 1.00 36.32 144 VAL C CA 1
ATOM 10932 C C . VAL C 1 144 ? -76.328 89.495 -1.747 1.00 42.59 144 VAL C C 1
ATOM 10933 O O . VAL C 1 144 ? -75.315 89.544 -2.450 1.00 43.46 144 VAL C O 1
ATOM 10937 N N . PHE C 1 145 ? -77.433 88.845 -2.130 1.00 42.36 145 PHE C N 1
ATOM 10938 C CA . PHE C 1 145 ? -77.497 88.200 -3.439 1.00 44.19 145 PHE C CA 1
ATOM 10939 C C . PHE C 1 145 ? -78.009 89.131 -4.533 1.00 41.28 145 PHE C C 1
ATOM 10940 O O . PHE C 1 145 ? -77.605 89.001 -5.686 1.00 47.36 145 PHE C O 1
ATOM 10948 N N . GLY C 1 146 ? -78.929 90.025 -4.213 1.00 44.88 146 GLY C N 1
ATOM 10949 C CA . GLY C 1 146 ? -79.442 90.976 -5.168 1.00 46.87 146 GLY C CA 1
ATOM 10950 C C . GLY C 1 146 ? -80.004 92.168 -4.421 1.00 46.51 146 GLY C C 1
ATOM 10951 O O . GLY C 1 146 ? -79.943 92.221 -3.185 1.00 44.44 146 GLY C O 1
ATOM 10952 N N . PRO C 1 147 ? -80.576 93.140 -5.146 1.00 44.13 147 PRO C N 1
ATOM 10953 C CA . PRO C 1 147 ? -81.075 94.351 -4.466 1.00 41.44 147 PRO C CA 1
ATOM 10954 C C . PRO C 1 147 ? -82.031 94.055 -3.325 1.00 45.70 147 PRO C C 1
ATOM 10955 O O . PRO C 1 147 ? -81.926 94.684 -2.259 1.00 39.26 147 PRO C O 1
ATOM 10959 N N . ASP C 1 148 ? -82.925 93.078 -3.503 1.00 42.37 148 ASP C N 1
ATOM 10960 C CA . ASP C 1 148 ? -83.950 92.750 -2.517 1.00 45.94 148 ASP C CA 1
ATOM 10961 C C . ASP C 1 148 ? -83.784 91.354 -1.923 1.00 45.38 148 ASP C C 1
ATOM 10962 O O . ASP C 1 148 ? -84.701 90.876 -1.258 1.00 42.12 148 ASP C O 1
ATOM 10967 N N . LYS C 1 149 ? -82.685 90.659 -2.213 1.00 42.76 149 LYS C N 1
ATOM 10968 C CA . LYS C 1 149 ? -82.462 89.287 -1.755 1.00 42.91 149 LYS C CA 1
ATOM 10969 C C . LYS C 1 149 ? -81.256 89.306 -0.805 1.00 44.56 149 LYS C C 1
ATOM 10970 O O . LYS C 1 149 ? -80.098 89.186 -1.224 1.00 43.11 149 LYS C O 1
ATOM 10976 N N . VAL C 1 150 ? -81.527 89.502 0.481 1.00 41.94 150 VAL C N 1
ATOM 10977 C CA . VAL C 1 150 ? -80.486 89.612 1.492 1.00 38.52 150 VAL C CA 1
ATOM 10978 C C . VAL C 1 150 ? -80.741 88.547 2.550 1.00 42.50 150 VAL C C 1
ATOM 10979 O O . VAL C 1 150 ? -81.811 88.521 3.173 1.00 44.80 150 VAL C O 1
ATOM 10983 N N . TYR C 1 151 ? -79.777 87.652 2.737 1.00 42.35 151 TYR C N 1
ATOM 10984 C CA . TYR C 1 151 ? -79.895 86.597 3.736 1.00 42.71 151 TYR C CA 1
ATOM 10985 C C . TYR C 1 151 ? -79.051 86.943 4.955 1.00 40.47 151 TYR C C 1
ATOM 10986 O O . TYR C 1 151 ? -77.865 87.255 4.829 1.00 40.91 151 TYR C O 1
ATOM 10995 N N . VAL C 1 152 ? -79.670 86.880 6.124 1.00 40.36 152 VAL C N 1
ATOM 10996 C CA . VAL C 1 152 ? -78.989 87.023 7.400 1.00 40.61 152 VAL C CA 1
ATOM 10997 C C . VAL C 1 152 ? -78.697 85.612 7.887 1.00 42.92 152 VAL C C 1
ATOM 10998 O O . VAL C 1 152 ? -79.616 84.787 8.005 1.00 40.12 152 VAL C O 1
ATOM 11002 N N . ASN C 1 153 ? -77.418 85.319 8.118 1.00 38.04 153 ASN C N 1
ATOM 11003 C CA . ASN C 1 153 ? -76.948 83.967 8.422 1.00 40.85 153 ASN C CA 1
ATOM 11004 C C . ASN C 1 153 ? -76.298 83.994 9.795 1.00 36.03 153 ASN C C 1
ATOM 11005 O O . ASN C 1 153 ? -75.152 84.427 9.919 1.00 39.60 153 ASN C O 1
ATOM 11010 N N . ALA C 1 154 ? -77.021 83.547 10.820 1.00 35.05 154 ALA C N 1
ATOM 11011 C CA . ALA C 1 154 ? -76.649 83.794 12.212 1.00 41.81 154 ALA C CA 1
ATOM 11012 C C . ALA C 1 154 ? -76.166 82.512 12.888 1.00 41.89 154 ALA C C 1
ATOM 11013 O O . ALA C 1 154 ? -76.872 81.492 12.877 1.00 41.94 154 ALA C O 1
ATOM 11015 N N . GLY C 1 155 ? -74.969 82.568 13.485 1.00 37.82 155 GLY C N 1
ATOM 11016 C CA . GLY C 1 155 ? -74.453 81.424 14.224 1.00 36.13 155 GLY C CA 1
ATOM 11017 C C . GLY C 1 155 ? -74.640 81.602 15.716 1.00 34.84 155 GLY C C 1
ATOM 11018 O O . GLY C 1 155 ? -73.944 82.429 16.310 1.00 34.10 155 GLY C O 1
ATOM 11019 N N . THR C 1 156 ? -75.589 80.873 16.323 1.00 31.12 156 THR C N 1
ATOM 11020 C CA . THR C 1 156 ? -75.940 81.069 17.726 1.00 38.81 156 THR C CA 1
ATOM 11021 C C . THR C 1 156 ? -74.981 80.337 18.671 1.00 40.30 156 THR C C 1
ATOM 11022 O O . THR C 1 156 ? -74.239 79.424 18.288 1.00 36.50 156 THR C O 1
ATOM 11026 N N . VAL C 1 157 ? -74.997 80.777 19.931 1.00 41.04 157 VAL C N 1
ATOM 11027 C CA . VAL C 1 157 ? -74.177 80.140 20.951 1.00 46.27 157 VAL C CA 1
ATOM 11028 C C . VAL C 1 157 ? -74.674 78.724 21.223 1.00 48.72 157 VAL C C 1
ATOM 11029 O O . VAL C 1 157 ? -73.876 77.835 21.540 1.00 44.88 157 VAL C O 1
ATOM 11033 N N . MET C 1 158 ? -75.985 78.482 21.064 1.00 46.39 158 MET C N 1
ATOM 11034 C CA . MET C 1 158 ? -76.597 77.178 21.292 1.00 44.79 158 MET C CA 1
ATOM 11035 C C . MET C 1 158 ? -76.347 76.185 20.168 1.00 52.50 158 MET C C 1
ATOM 11036 O O . MET C 1 158 ? -76.786 75.034 20.289 1.00 55.69 158 MET C O 1
ATOM 11041 N N . GLY C 1 159 ? -75.685 76.594 19.080 1.00 44.55 159 GLY C N 1
ATOM 11042 C CA . GLY C 1 159 ? -75.309 75.668 18.028 1.00 42.17 159 GLY C CA 1
ATOM 11043 C C . GLY C 1 159 ? -76.255 75.542 16.848 1.00 49.72 159 GLY C C 1
ATOM 11044 O O . GLY C 1 159 ? -76.091 74.608 16.046 1.00 41.50 159 GLY C O 1
ATOM 11045 N N . GLY C 1 160 ? -77.229 76.444 16.700 1.00 43.61 160 GLY C N 1
ATOM 11046 C CA . GLY C 1 160 ? -78.024 76.506 15.494 1.00 41.37 160 GLY C CA 1
ATOM 11047 C C . GLY C 1 160 ? -77.522 77.614 14.588 1.00 40.69 160 GLY C C 1
ATOM 11048 O O . GLY C 1 160 ? -77.034 78.643 15.052 1.00 41.20 160 GLY C O 1
ATOM 11049 N N . VAL C 1 161 ? -77.650 77.385 13.285 1.00 40.21 161 VAL C N 1
ATOM 11050 C CA . VAL C 1 161 ? -77.372 78.379 12.253 1.00 38.13 161 VAL C CA 1
ATOM 11051 C C . VAL C 1 161 ? -78.727 78.843 11.704 1.00 47.27 161 VAL C C 1
ATOM 11052 O O . VAL C 1 161 ? -79.432 78.076 11.025 1.00 43.52 161 VAL C O 1
ATOM 11056 N N . ILE C 1 162 ? -79.115 80.080 12.021 1.00 44.76 162 ILE C N 1
ATOM 11057 C CA . ILE C 1 162 ? -80.394 80.636 11.575 1.00 42.06 162 ILE C CA 1
ATOM 11058 C C . ILE C 1 162 ? -80.147 81.422 10.294 1.00 42.41 162 ILE C C 1
ATOM 11059 O O . ILE C 1 162 ? -79.378 82.389 10.288 1.00 44.96 162 ILE C O 1
ATOM 11064 N N . ILE C 1 163 ? -80.794 81.010 9.209 1.00 43.04 163 ILE C N 1
ATOM 11065 C CA . ILE C 1 163 ? -80.747 81.725 7.940 1.00 42.13 163 ILE C CA 1
ATOM 11066 C C . ILE C 1 163 ? -82.117 82.341 7.714 1.00 44.54 163 ILE C C 1
ATOM 11067 O O . ILE C 1 163 ? -83.128 81.625 7.644 1.00 40.74 163 ILE C O 1
ATOM 11072 N N . TRP C 1 164 ? -82.166 83.666 7.632 1.00 41.33 164 TRP C N 1
ATOM 11073 C CA . TRP C 1 164 ? -83.450 84.313 7.445 1.00 42.53 164 TRP C CA 1
ATOM 11074 C C . TRP C 1 164 ? -83.361 85.417 6.404 1.00 40.99 164 TRP C C 1
ATOM 11075 O O . TRP C 1 164 ? -82.288 85.969 6.142 1.00 41.55 164 TRP C O 1
ATOM 11086 N N . ASP C 1 165 ? -84.513 85.702 5.789 1.00 44.13 165 ASP C N 1
ATOM 11087 C CA . ASP C 1 165 ? -84.610 86.707 4.739 1.00 41.62 165 ASP C CA 1
ATOM 11088 C C . ASP C 1 165 ? -84.782 88.075 5.375 1.00 39.90 165 ASP C C 1
ATOM 11089 O O . ASP C 1 165 ? -85.726 88.289 6.142 1.00 39.61 165 ASP C O 1
ATOM 11094 N N . LEU C 1 166 ? -83.881 88.998 5.036 1.00 37.55 166 LEU C N 1
ATOM 11095 C CA . LEU C 1 166 ? -83.809 90.278 5.737 1.00 41.23 166 LEU C CA 1
ATOM 11096 C C . LEU C 1 166 ? -85.110 91.078 5.604 1.00 40.89 166 LEU C C 1
ATOM 11097 O O . LEU C 1 166 ? -85.720 91.465 6.604 1.00 44.38 166 LEU C O 1
ATOM 11102 N N . PHE C 1 167 ? -85.545 91.358 4.376 1.00 43.37 167 PHE C N 1
ATOM 11103 C CA . PHE C 1 167 ? -86.598 92.360 4.225 1.00 45.13 167 PHE C CA 1
ATOM 11104 C C . PHE C 1 167 ? -87.969 91.831 4.608 1.00 45.72 167 PHE C C 1
ATOM 11105 O O . PHE C 1 167 ? -88.789 92.599 5.128 1.00 49.18 167 PHE C O 1
ATOM 11113 N N . SER C 1 168 ? -88.225 90.538 4.415 1.00 44.33 168 SER C N 1
ATOM 11114 C CA . SER C 1 168 ? -89.483 89.975 4.871 1.00 43.70 168 SER C CA 1
ATOM 11115 C C . SER C 1 168 ? -89.457 89.521 6.326 1.00 45.36 168 SER C C 1
ATOM 11116 O O . SER C 1 168 ? -90.507 89.108 6.842 1.00 42.33 168 SER C O 1
ATOM 11119 N N . GLU C 1 169 ? -88.304 89.580 7.000 1.00 44.99 169 GLU C N 1
ATOM 11120 C CA . GLU C 1 169 ? -88.185 89.135 8.391 1.00 44.98 169 GLU C CA 1
ATOM 11121 C C . GLU C 1 169 ? -88.724 87.714 8.569 1.00 41.79 169 GLU C C 1
ATOM 11122 O O . GLU C 1 169 ? -89.473 87.418 9.493 1.00 46.81 169 GLU C O 1
ATOM 11128 N N . THR C 1 170 ? -88.321 86.822 7.673 1.00 40.09 170 THR C N 1
ATOM 11129 C CA . THR C 1 170 ? -88.888 85.487 7.582 1.00 44.64 170 THR C CA 1
ATOM 11130 C C . THR C 1 170 ? -87.783 84.444 7.727 1.00 42.50 170 THR C C 1
ATOM 11131 O O . THR C 1 170 ? -86.789 84.494 6.998 1.00 44.53 170 THR C O 1
ATOM 11135 N N . LYS C 1 171 ? -87.981 83.483 8.633 1.00 41.96 171 LYS C N 1
ATOM 11136 C CA . LYS C 1 171 ? -87.040 82.387 8.815 1.00 42.57 171 LYS C CA 1
ATOM 11137 C C . LYS C 1 171 ? -87.054 81.475 7.593 1.00 44.76 171 LYS C C 1
ATOM 11138 O O . LYS C 1 171 ? -88.113 81.038 7.145 1.00 48.89 171 LYS C O 1
ATOM 11144 N N . ILE C 1 172 ? -85.875 81.201 7.044 1.00 45.05 172 ILE C N 1
ATOM 11145 C CA . ILE C 1 172 ? -85.714 80.272 5.938 1.00 39.85 172 ILE C CA 1
ATOM 11146 C C . ILE C 1 172 ? -85.322 78.883 6.433 1.00 46.48 172 ILE C C 1
ATOM 11147 O O . ILE C 1 172 ? -85.879 77.876 5.998 1.00 48.66 172 ILE C O 1
ATOM 11152 N N . HIS C 1 173 ? -84.336 78.810 7.326 1.00 48.87 173 HIS C N 1
ATOM 11153 C CA . HIS C 1 173 ? -83.800 77.542 7.803 1.00 44.31 173 HIS C CA 1
ATOM 11154 C C . HIS C 1 173 ? -83.360 77.690 9.253 1.00 42.61 173 HIS C C 1
ATOM 11155 O O . HIS C 1 173 ? -82.928 78.762 9.684 1.00 43.93 173 HIS C O 1
ATOM 11162 N N . ASN C 1 174 ? -83.450 76.596 9.989 1.00 41.66 174 ASN C N 1
ATOM 11163 C CA . ASN C 1 174 ? -82.796 76.469 11.287 1.00 43.73 174 ASN C CA 1
ATOM 11164 C C . ASN C 1 174 ? -81.916 75.237 11.124 1.00 46.30 174 ASN C C 1
ATOM 11165 O O . ASN C 1 174 ? -82.400 74.105 11.225 1.00 45.62 174 ASN C O 1
ATOM 11170 N N . LEU C 1 175 ? -80.646 75.451 10.787 1.00 43.40 175 LEU C N 1
ATOM 11171 C CA . LEU C 1 175 ? -79.730 74.343 10.548 1.00 44.53 175 LEU C CA 1
ATOM 11172 C C . LEU C 1 175 ? -79.199 73.854 11.888 1.00 45.61 175 LEU C C 1
ATOM 11173 O O . LEU C 1 175 ? -78.446 74.572 12.561 1.00 45.51 175 LEU C O 1
ATOM 11178 N N . LEU C 1 176 ? -79.596 72.638 12.271 1.00 45.52 176 LEU C N 1
ATOM 11179 C CA . LEU C 1 176 ? -79.175 71.976 13.501 1.00 45.24 176 LEU C CA 1
ATOM 11180 C C . LEU C 1 176 ? -78.329 70.748 13.159 1.00 46.91 176 LEU C C 1
ATOM 11181 O O . LEU C 1 176 ? -78.499 70.126 12.104 1.00 44.24 176 LEU C O 1
ATOM 11186 N N . GLY C 1 177 ? -77.401 70.411 14.051 1.00 44.53 177 GLY C N 1
ATOM 11187 C CA . GLY C 1 177 ? -76.501 69.297 13.829 1.00 43.27 177 GLY C CA 1
ATOM 11188 C C . GLY C 1 177 ? -75.161 69.471 14.526 1.00 47.62 177 GLY C C 1
ATOM 11189 O O . GLY C 1 177 ? -74.597 68.506 15.054 1.00 44.58 177 GLY C O 1
ATOM 11190 N N . HIS C 1 178 ? -74.664 70.706 14.562 1.00 46.25 178 HIS C N 1
ATOM 11191 C CA . HIS C 1 178 ? -73.457 71.029 15.300 1.00 45.07 178 HIS C CA 1
ATOM 11192 C C . HIS C 1 178 ? -73.642 70.713 16.784 1.00 47.07 178 HIS C C 1
ATOM 11193 O O . HIS C 1 178 ? -74.755 70.669 17.298 1.00 43.17 178 HIS C O 1
ATOM 11200 N N . GLU C 1 179 ? -72.526 70.495 17.483 1.00 47.06 179 GLU C N 1
ATOM 11201 C CA . GLU C 1 179 ? -72.603 70.199 18.908 1.00 49.95 179 GLU C CA 1
ATOM 11202 C C . GLU C 1 179 ? -72.252 71.380 19.799 1.00 49.01 179 GLU C C 1
ATOM 11203 O O . GLU C 1 179 ? -72.716 71.428 20.942 1.00 57.97 179 GLU C O 1
ATOM 11209 N N . GLY C 1 180 ? -71.473 72.338 19.322 1.00 46.18 180 GLY C N 1
ATOM 11210 C CA . GLY C 1 180 ? -71.171 73.469 20.178 1.00 50.47 180 GLY C CA 1
ATOM 11211 C C . GLY C 1 180 ? -71.655 74.790 19.619 1.00 47.32 180 GLY C C 1
ATOM 11212 O O . GLY C 1 180 ? -72.517 74.812 18.742 1.00 43.60 180 GLY C O 1
ATOM 11213 N N . SER C 1 181 ? -71.100 75.890 20.119 1.00 41.95 181 SER C N 1
ATOM 11214 C CA . SER C 1 181 ? -71.381 77.211 19.585 1.00 42.81 181 SER C CA 1
ATOM 11215 C C . SER C 1 181 ? -70.854 77.341 18.162 1.00 44.09 181 SER C C 1
ATOM 11216 O O . SER C 1 181 ? -69.853 76.718 17.787 1.00 42.78 181 SER C O 1
ATOM 11219 N N . ILE C 1 182 ? -71.531 78.176 17.374 1.00 43.71 182 ILE C N 1
ATOM 11220 C CA . ILE C 1 182 ? -71.195 78.384 15.966 1.00 39.36 182 ILE C CA 1
ATOM 11221 C C . ILE C 1 182 ? -70.231 79.560 15.881 1.00 37.01 182 ILE C C 1
ATOM 11222 O O . ILE C 1 182 ? -70.607 80.701 16.158 1.00 37.25 182 ILE C O 1
ATOM 11227 N N . PHE C 1 183 ? -68.998 79.302 15.467 1.00 33.00 183 PHE C N 1
ATOM 11228 C CA . PHE C 1 183 ? -68.061 80.406 15.392 1.00 33.53 183 PHE C CA 1
ATOM 11229 C C . PHE C 1 183 ? -67.881 80.941 13.980 1.00 33.37 183 PHE C C 1
ATOM 11230 O O . PHE C 1 183 ? -67.327 82.025 13.829 1.00 34.81 183 PHE C O 1
ATOM 11238 N N . TYR C 1 184 ? -68.396 80.269 12.953 1.00 32.32 184 TYR C N 1
ATOM 11239 C CA . TYR C 1 184 ? -68.471 80.992 11.696 1.00 35.36 184 TYR C CA 1
ATOM 11240 C C . TYR C 1 184 ? -69.486 80.362 10.754 1.00 36.46 184 TYR C C 1
ATOM 11241 O O . TYR C 1 184 ? -69.698 79.141 10.755 1.00 34.00 184 TYR C O 1
ATOM 11250 N N . VAL C 1 185 ? -70.111 81.238 9.955 1.00 30.89 185 VAL C N 1
ATOM 11251 C CA . VAL C 1 185 ? -71.074 80.883 8.921 1.00 33.21 185 VAL C CA 1
ATOM 11252 C C . VAL C 1 185 ? -70.677 81.613 7.647 1.00 33.48 185 VAL C C 1
ATOM 11253 O O . VAL C 1 185 ? -70.370 82.810 7.691 1.00 31.83 185 VAL C O 1
ATOM 11257 N N . ASN C 1 186 ? -70.718 80.914 6.510 1.00 33.48 186 ASN C N 1
ATOM 11258 C CA . ASN C 1 186 ? -70.557 81.604 5.238 1.00 33.10 186 ASN C CA 1
ATOM 11259 C C . ASN C 1 186 ? -71.431 80.929 4.191 1.00 34.19 186 ASN C C 1
ATOM 11260 O O . ASN C 1 186 ? -71.910 79.810 4.381 1.00 33.03 186 ASN C O 1
ATOM 11265 N N . LEU C 1 187 ? -71.678 81.646 3.100 1.00 36.37 187 LEU C N 1
ATOM 11266 C CA . LEU C 1 187 ? -72.519 81.161 2.010 1.00 33.36 187 LEU C CA 1
ATOM 11267 C C . LEU C 1 187 ? -71.728 81.178 0.717 1.00 29.76 187 LEU C C 1
ATOM 11268 O O . LEU C 1 187 ? -70.964 82.112 0.461 1.00 35.68 187 LEU C O 1
ATOM 11273 N N . SER C 1 188 ? -71.919 80.159 -0.108 1.00 32.58 188 SER C N 1
ATOM 11274 C CA . SER C 1 188 ? -71.309 80.188 -1.436 1.00 35.15 188 SER C CA 1
ATOM 11275 C C . SER C 1 188 ? -71.875 81.344 -2.268 1.00 35.81 188 SER C C 1
ATOM 11276 O O . SER C 1 188 ? -72.997 81.802 -2.053 1.00 38.07 188 SER C O 1
ATOM 11279 N N . ASN C 1 189 ? -71.059 81.859 -3.186 1.00 42.37 189 ASN C N 1
ATOM 11280 C CA . ASN C 1 189 ? -71.507 82.961 -4.033 1.00 46.00 189 ASN C CA 1
ATOM 11281 C C . ASN C 1 189 ? -72.674 82.555 -4.932 1.00 45.73 189 ASN C C 1
ATOM 11282 O O . ASN C 1 189 ? -73.574 83.360 -5.176 1.00 44.11 189 ASN C O 1
ATOM 11287 N N . ASN C 1 190 ? -72.673 81.323 -5.441 1.00 40.31 190 ASN C N 1
ATOM 11288 C CA . ASN C 1 190 ? -73.732 80.886 -6.342 1.00 39.92 190 ASN C CA 1
ATOM 11289 C C . ASN C 1 190 ? -75.023 80.499 -5.625 1.00 43.03 190 ASN C C 1
ATOM 11290 O O . ASN C 1 190 ? -75.891 79.919 -6.269 1.00 39.05 190 ASN C O 1
ATOM 11295 N N . GLY C 1 191 ? -75.170 80.789 -4.328 1.00 44.43 191 GLY C N 1
ATOM 11296 C CA . GLY C 1 191 ? -76.408 80.506 -3.614 1.00 34.28 191 GLY C CA 1
ATOM 11297 C C . GLY C 1 191 ? -76.694 79.048 -3.322 1.00 37.81 191 GLY C C 1
ATOM 11298 O O . GLY C 1 191 ? -77.777 78.729 -2.824 1.00 38.62 191 GLY C O 1
ATOM 11299 N N . ARG C 1 192 ? -75.769 78.139 -3.601 1.00 40.40 192 ARG C N 1
ATOM 11300 C CA . ARG C 1 192 ? -76.072 76.723 -3.400 1.00 38.51 192 ARG C CA 1
ATOM 11301 C C . ARG C 1 192 ? -75.913 76.281 -1.953 1.00 42.29 192 ARG C C 1
ATOM 11302 O O . ARG C 1 192 ? -76.669 75.419 -1.490 1.00 39.55 192 ARG C O 1
ATOM 11310 N N . TYR C 1 193 ? -74.930 76.836 -1.219 1.00 40.24 193 TYR C N 1
ATOM 11311 C CA . TYR C 1 193 ? -74.446 76.175 -0.010 1.00 36.53 193 TYR C CA 1
ATOM 11312 C C . TYR C 1 193 ? -74.230 77.123 1.162 1.00 38.65 193 TYR C C 1
ATOM 11313 O O . TYR C 1 193 ? -73.786 78.269 1.003 1.00 33.39 193 TYR C O 1
ATOM 11322 N N . VAL C 1 194 ? -74.422 76.565 2.355 1.00 36.52 194 VAL C N 1
ATOM 11323 C CA . VAL C 1 194 ? -73.965 77.157 3.604 1.00 35.36 194 VAL C CA 1
ATOM 11324 C C . VAL C 1 194 ? -72.790 76.329 4.129 1.00 42.27 194 VAL C C 1
ATOM 11325 O O . VAL C 1 194 ? -72.750 75.100 3.964 1.00 39.97 194 VAL C O 1
ATOM 11329 N N . ALA C 1 195 ? -71.826 77.004 4.749 1.00 36.67 195 ALA C N 1
ATOM 11330 C CA . ALA C 1 195 ? -70.789 76.347 5.533 1.00 37.44 195 ALA C CA 1
ATOM 11331 C C . ALA C 1 195 ? -70.783 76.961 6.924 1.00 35.79 195 ALA C C 1
ATOM 11332 O O . ALA C 1 195 ? -70.877 78.184 7.072 1.00 37.40 195 ALA C O 1
ATOM 11334 N N . SER C 1 196 ? -70.729 76.113 7.937 1.00 34.78 196 SER C N 1
ATOM 11335 C CA . SER C 1 196 ? -70.626 76.561 9.310 1.00 32.89 196 SER C CA 1
ATOM 11336 C C . SER C 1 196 ? -69.529 75.767 10.007 1.00 39.02 196 SER C C 1
ATOM 11337 O O . SER C 1 196 ? -69.208 74.638 9.625 1.00 37.74 196 SER C O 1
ATOM 11340 N N . CYS C 1 197 ? -68.975 76.364 11.055 1.00 37.86 197 CYS C N 1
ATOM 11341 C CA . CYS C 1 197 ? -67.963 75.716 11.875 1.00 45.06 197 CYS C CA 1
ATOM 11342 C C . CYS C 1 197 ? -68.204 76.081 13.333 1.00 45.04 197 CYS C C 1
ATOM 11343 O O . CYS C 1 197 ? -68.798 77.125 13.646 1.00 42.03 197 CYS C O 1
ATOM 11346 N N . SER C 1 198 ? -67.746 75.191 14.222 1.00 40.14 198 SER C N 1
ATOM 11347 C CA . SER C 1 198 ? -68.027 75.280 15.643 1.00 43.73 198 SER C CA 1
ATOM 11348 C C . SER C 1 198 ? -66.767 74.965 16.450 1.00 48.44 198 SER C C 1
ATOM 11349 O O . SER C 1 198 ? -65.673 74.761 15.904 1.00 45.30 198 SER C O 1
ATOM 11352 N N . ASP C 1 199 ? -66.914 74.961 17.777 1.00 48.07 199 ASP C N 1
ATOM 11353 C CA . ASP C 1 199 ? -65.872 74.409 18.634 1.00 50.42 199 ASP C CA 1
ATOM 11354 C C . ASP C 1 199 ? -66.030 72.908 18.848 1.00 49.90 199 ASP C C 1
ATOM 11355 O O . ASP C 1 199 ? -65.251 72.327 19.607 1.00 49.69 199 ASP C O 1
ATOM 11360 N N . ASP C 1 200 ? -67.007 72.264 18.187 1.00 46.38 200 ASP C N 1
ATOM 11361 C CA . ASP C 1 200 ? -66.966 70.811 18.095 1.00 41.22 200 ASP C CA 1
ATOM 11362 C C . ASP C 1 200 ? -65.915 70.326 17.112 1.00 43.95 200 ASP C C 1
ATOM 11363 O O . ASP C 1 200 ? -65.821 69.115 16.895 1.00 51.70 200 ASP C O 1
ATOM 11368 N N . ARG C 1 201 ? -65.175 71.241 16.477 1.00 41.19 201 ARG C N 1
ATOM 11369 C CA . ARG C 1 201 ? -64.099 70.981 15.523 1.00 38.68 201 ARG C CA 1
ATOM 11370 C C . ARG C 1 201 ? -64.600 70.528 14.151 1.00 42.83 201 ARG C C 1
ATOM 11371 O O . ARG C 1 201 ? -63.776 70.188 13.264 1.00 37.54 201 ARG C O 1
ATOM 11379 N N . SER C 1 202 ? -65.907 70.540 13.903 1.00 41.45 202 SER C N 1
ATOM 11380 C CA . SER C 1 202 ? -66.414 70.102 12.610 1.00 42.85 202 SER C CA 1
ATOM 11381 C C . SER C 1 202 ? -66.765 71.289 11.712 1.00 40.88 202 SER C C 1
ATOM 11382 O O . SER C 1 202 ? -67.137 72.371 12.183 1.00 39.79 202 SER C O 1
ATOM 11385 N N . ILE C 1 203 ? -66.645 71.072 10.407 1.00 34.97 203 ILE C N 1
ATOM 11386 C CA . ILE C 1 203 ? -67.216 71.959 9.404 1.00 39.63 203 ILE C CA 1
ATOM 11387 C C . ILE C 1 203 ? -68.425 71.262 8.793 1.00 41.17 203 ILE C C 1
ATOM 11388 O O . ILE C 1 203 ? -68.360 70.070 8.458 1.00 42.50 203 ILE C O 1
ATOM 11393 N N . ARG C 1 204 ? -69.530 71.985 8.658 1.00 35.63 204 ARG C N 1
ATOM 11394 C CA . ARG C 1 204 ? -70.734 71.404 8.068 1.00 43.40 204 ARG C CA 1
ATOM 11395 C C . ARG C 1 204 ? -71.149 72.161 6.815 1.00 42.49 204 ARG C C 1
ATOM 11396 O O . ARG C 1 204 ? -71.270 73.391 6.827 1.00 40.57 204 ARG C O 1
ATOM 11404 N N . LEU C 1 205 ? -71.313 71.413 5.730 1.00 39.16 205 LEU C N 1
ATOM 11405 C CA . LEU C 1 205 ? -71.784 71.924 4.456 1.00 40.07 205 LEU C CA 1
ATOM 11406 C C . LEU C 1 205 ? -73.292 71.668 4.367 1.00 42.90 205 LEU C C 1
ATOM 11407 O O . LEU C 1 205 ? -73.745 70.534 4.559 1.00 42.44 205 LEU C O 1
ATOM 11412 N N . TRP C 1 206 ? -74.069 72.723 4.124 1.00 38.00 206 TRP C N 1
ATOM 11413 C CA . TRP C 1 206 ? -75.520 72.611 4.098 1.00 41.12 206 TRP C CA 1
ATOM 11414 C C . TRP C 1 206 ? -76.068 73.035 2.738 1.00 40.81 206 TRP C C 1
ATOM 11415 O O . TRP C 1 206 ? -75.534 73.934 2.077 1.00 42.04 206 TRP C O 1
ATOM 11426 N N . ASP C 1 207 ? -77.168 72.405 2.347 1.00 43.12 207 ASP C N 1
ATOM 11427 C CA . ASP C 1 207 ? -77.883 72.762 1.123 1.00 44.23 207 ASP C CA 1
ATOM 11428 C C . ASP C 1 207 ? -78.739 73.990 1.406 1.00 42.43 207 ASP C C 1
ATOM 11429 O O . ASP C 1 207 ? -79.693 73.918 2.183 1.00 41.67 207 ASP C O 1
ATOM 11434 N N . LEU C 1 208 ? -78.401 75.125 0.793 1.00 40.11 208 LEU C N 1
ATOM 11435 C CA . LEU C 1 208 ? -79.145 76.343 1.104 1.00 43.65 208 LEU C CA 1
ATOM 11436 C C . LEU C 1 208 ? -80.597 76.271 0.618 1.00 47.13 208 LEU C C 1
ATOM 11437 O O . LEU C 1 208 ? -81.488 76.853 1.248 1.00 47.01 208 LEU C O 1
ATOM 11442 N N . GLU C 1 209 ? -80.865 75.540 -0.464 1.00 45.20 209 GLU C N 1
ATOM 11443 C CA . GLU C 1 209 ? -82.239 75.410 -0.944 1.00 52.65 209 GLU C CA 1
ATOM 11444 C C . GLU C 1 209 ? -83.066 74.526 -0.014 1.00 52.13 209 GLU C C 1
ATOM 11445 O O . GLU C 1 209 ? -84.094 74.960 0.515 1.00 46.57 209 GLU C O 1
ATOM 11451 N N . THR C 1 210 ? -82.624 73.283 0.215 1.00 51.32 210 THR C N 1
ATOM 11452 C CA . THR C 1 210 ? -83.396 72.325 1.005 1.00 47.69 210 THR C CA 1
ATOM 11453 C C . THR C 1 210 ? -83.144 72.406 2.508 1.00 46.97 210 THR C C 1
ATOM 11454 O O . THR C 1 210 ? -83.896 71.791 3.276 1.00 49.14 210 THR C O 1
ATOM 11458 N N . GLY C 1 211 ? -82.107 73.116 2.951 1.00 45.86 211 GLY C N 1
ATOM 11459 C CA . GLY C 1 211 ? -81.772 73.146 4.370 1.00 48.07 211 GLY C CA 1
ATOM 11460 C C . GLY C 1 211 ? -81.225 71.852 4.937 1.00 42.33 211 GLY C C 1
ATOM 11461 O O . GLY C 1 211 ? -81.118 71.713 6.158 1.00 48.11 211 GLY C O 1
ATOM 11462 N N . LYS C 1 212 ? -80.829 70.917 4.087 1.00 44.37 212 LYS C N 1
ATOM 11463 C CA . LYS C 1 212 ? -80.290 69.642 4.538 1.00 49.32 212 LYS C CA 1
ATOM 11464 C C . LYS C 1 212 ? -78.774 69.714 4.696 1.00 45.81 212 LYS C C 1
ATOM 11465 O O . LYS C 1 212 ? -78.088 70.396 3.926 1.00 43.35 212 LYS C O 1
ATOM 11471 N N . GLN C 1 213 ? -78.263 69.019 5.712 1.00 41.16 213 GLN C N 1
ATOM 11472 C CA . GLN C 1 213 ? -76.828 68.846 5.877 1.00 42.88 213 GLN C CA 1
ATOM 11473 C C . GLN C 1 213 ? -76.303 67.851 4.846 1.00 47.99 213 GLN C C 1
ATOM 11474 O O . GLN C 1 213 ? -76.818 66.738 4.724 1.00 50.49 213 GLN C O 1
ATOM 11480 N N . LEU C 1 214 ? -75.270 68.243 4.108 1.00 42.83 214 LEU C N 1
ATOM 11481 C CA . LEU C 1 214 ? -74.733 67.416 3.036 1.00 45.30 214 LEU C CA 1
ATOM 11482 C C . LEU C 1 214 ? -73.456 66.687 3.420 1.00 50.02 214 LEU C C 1
ATOM 11483 O O . LEU C 1 214 ? -73.240 65.554 2.986 1.00 47.61 214 LEU C O 1
ATOM 11488 N N . SER C 1 215 ? -72.583 67.322 4.198 1.00 51.33 215 SER C N 1
ATOM 11489 C CA . SER C 1 215 ? -71.274 66.749 4.466 1.00 47.56 215 SER C CA 1
ATOM 11490 C C . SER C 1 215 ? -70.756 67.330 5.770 1.00 44.37 215 SER C C 1
ATOM 11491 O O . SER C 1 215 ? -71.050 68.482 6.097 1.00 46.34 215 SER C O 1
ATOM 11494 N N . VAL C 1 216 ? -70.024 66.519 6.525 1.00 45.81 216 VAL C N 1
ATOM 11495 C CA . VAL C 1 216 ? -69.371 66.965 7.752 1.00 43.76 216 VAL C CA 1
ATOM 11496 C C . VAL C 1 216 ? -67.889 66.675 7.607 1.00 46.77 216 VAL C C 1
ATOM 11497 O O . VAL C 1 216 ? -67.497 65.524 7.384 1.00 47.38 216 VAL C O 1
ATOM 11501 N N . GLY C 1 217 ? -67.066 67.710 7.750 1.00 41.72 217 GLY C N 1
ATOM 11502 C CA . GLY C 1 217 ? -65.632 67.587 7.599 1.00 41.48 217 GLY C CA 1
ATOM 11503 C C . GLY C 1 217 ? -64.961 67.683 8.950 1.00 43.50 217 GLY C C 1
ATOM 11504 O O . GLY C 1 217 ? -65.178 68.638 9.700 1.00 42.80 217 GLY C O 1
ATOM 11505 N N . TRP C 1 218 ? -64.159 66.665 9.270 1.00 42.46 218 TRP C N 1
ATOM 11506 C CA . TRP C 1 218 ? -63.321 66.646 10.462 1.00 41.24 218 TRP C CA 1
ATOM 11507 C C . TRP C 1 218 ? -61.857 66.603 10.072 1.00 42.24 218 TRP C C 1
ATOM 11508 O O . TRP C 1 218 ? -61.395 65.601 9.523 1.00 45.41 218 TRP C O 1
ATOM 11519 N N . SER C 1 219 ? -61.151 67.711 10.270 1.00 41.22 219 SER C N 1
ATOM 11520 C CA . SER C 1 219 ? -59.712 67.735 10.039 1.00 40.31 219 SER C CA 1
ATOM 11521 C C . SER C 1 219 ? -59.010 68.593 11.082 1.00 42.55 219 SER C C 1
ATOM 11522 O O . SER C 1 219 ? -58.073 68.129 11.745 1.00 40.03 219 SER C O 1
ATOM 11525 N N . HIS C 1 220 ? -59.455 69.848 11.220 1.00 37.81 220 HIS C N 1
ATOM 11526 C CA . HIS C 1 220 ? -58.899 70.728 12.234 1.00 38.44 220 HIS C CA 1
ATOM 11527 C C . HIS C 1 220 ? -58.871 70.045 13.597 1.00 40.57 220 HIS C C 1
ATOM 11528 O O . HIS C 1 220 ? -59.729 69.222 13.928 1.00 36.21 220 HIS C O 1
ATOM 11535 N N . THR C 1 221 ? -57.862 70.403 14.390 1.00 41.01 221 THR C N 1
ATOM 11536 C CA . THR C 1 221 ? -57.609 69.774 15.680 1.00 40.10 221 THR C CA 1
ATOM 11537 C C . THR C 1 221 ? -57.953 70.681 16.851 1.00 40.59 221 THR C C 1
ATOM 11538 O O . THR C 1 221 ? -57.667 70.321 18.001 1.00 44.04 221 THR C O 1
ATOM 11542 N N . ALA C 1 222 ? -58.486 71.871 16.584 1.00 34.62 222 ALA C N 1
ATOM 11543 C CA . ALA C 1 222 ? -59.014 72.752 17.619 1.00 34.72 222 ALA C CA 1
ATOM 11544 C C . ALA C 1 222 ? -60.102 73.633 16.993 1.00 38.89 222 ALA C C 1
ATOM 11545 O O . ALA C 1 222 ? -60.504 73.437 15.842 1.00 39.17 222 ALA C O 1
ATOM 11547 N N . ARG C 1 223 ? -60.558 74.628 17.747 1.00 38.26 223 ARG C N 1
ATOM 11548 C CA . ARG C 1 223 ? -61.704 75.427 17.329 1.00 37.18 223 ARG C CA 1
ATOM 11549 C C . ARG C 1 223 ? -61.416 76.169 16.025 1.00 34.23 223 ARG C C 1
ATOM 11550 O O . ARG C 1 223 ? -60.281 76.581 15.746 1.00 34.87 223 ARG C O 1
ATOM 11558 N N . ILE C 1 224 ? -62.447 76.302 15.198 1.00 37.00 224 ILE C N 1
ATOM 11559 C CA . ILE C 1 224 ? -62.328 76.907 13.876 1.00 35.55 224 ILE C CA 1
ATOM 11560 C C . ILE C 1 224 ? -62.955 78.287 13.930 1.00 33.93 224 ILE C C 1
ATOM 11561 O O . ILE C 1 224 ? -64.086 78.432 14.398 1.00 34.94 224 ILE C O 1
ATOM 11566 N N . TRP C 1 225 ? -62.228 79.297 13.446 1.00 32.59 225 TRP C N 1
ATOM 11567 C CA . TRP C 1 225 ? -62.632 80.684 13.648 1.00 33.28 225 TRP C CA 1
ATOM 11568 C C . TRP C 1 225 ? -63.167 81.392 12.401 1.00 34.97 225 TRP C C 1
ATOM 11569 O O . TRP C 1 225 ? -63.783 82.461 12.527 1.00 30.78 225 TRP C O 1
ATOM 11580 N N . ASN C 1 226 ? -62.926 80.852 11.211 1.00 31.63 226 ASN C N 1
ATOM 11581 C CA . ASN C 1 226 ? -63.271 81.559 9.992 1.00 28.97 226 ASN C CA 1
ATOM 11582 C C . ASN C 1 226 ? -63.254 80.576 8.831 1.00 30.56 226 ASN C C 1
ATOM 11583 O O . ASN C 1 226 ? -62.443 79.651 8.811 1.00 32.71 226 ASN C O 1
ATOM 11588 N N . LEU C 1 227 ? -64.147 80.787 7.861 1.00 28.23 227 LEU C N 1
ATOM 11589 C CA . LEU C 1 227 ? -64.141 79.959 6.663 1.00 30.54 227 LEU C CA 1
ATOM 11590 C C . LEU C 1 227 ? -64.858 80.693 5.538 1.00 32.80 227 LEU C C 1
ATOM 11591 O O . LEU C 1 227 ? -65.611 81.640 5.775 1.00 32.08 227 LEU C O 1
ATOM 11596 N N . MET C 1 228 ? -64.628 80.231 4.309 1.00 32.60 228 MET C N 1
ATOM 11597 C CA . MET C 1 228 ? -65.235 80.870 3.145 1.00 34.46 228 MET C CA 1
ATOM 11598 C C . MET C 1 228 ? -65.087 79.960 1.935 1.00 35.49 228 MET C C 1
ATOM 11599 O O . MET C 1 228 ? -64.199 79.100 1.881 1.00 37.16 228 MET C O 1
ATOM 11604 N N . PHE C 1 229 ? -65.991 80.151 0.973 1.00 37.95 229 PHE C N 1
ATOM 11605 C CA . PHE C 1 229 ? -65.934 79.497 -0.327 1.00 33.87 229 PHE C CA 1
ATOM 11606 C C . PHE C 1 229 ? -65.043 80.292 -1.267 1.00 33.33 229 PHE C C 1
ATOM 11607 O O . PHE C 1 229 ? -64.945 81.512 -1.156 1.00 33.83 229 PHE C O 1
ATOM 11615 N N . PHE C 1 230 ? -64.401 79.590 -2.204 1.00 33.02 230 PHE C N 1
ATOM 11616 C CA . PHE C 1 230 ? -63.545 80.248 -3.184 1.00 35.85 230 PHE C CA 1
ATOM 11617 C C . PHE C 1 230 ? -63.426 79.358 -4.416 1.00 38.76 230 PHE C C 1
ATOM 11618 O O . PHE C 1 230 ? -63.901 78.222 -4.435 1.00 38.93 230 PHE C O 1
ATOM 11626 N N . ASP C 1 231 ? -62.795 79.898 -5.459 1.00 40.93 231 ASP C N 1
ATOM 11627 C CA . ASP C 1 231 ? -62.629 79.196 -6.739 1.00 44.22 231 ASP C CA 1
ATOM 11628 C C . ASP C 1 231 ? -63.982 78.754 -7.316 1.00 47.61 231 ASP C C 1
ATOM 11629 O O . ASP C 1 231 ? -64.259 77.559 -7.501 1.00 44.58 231 ASP C O 1
ATOM 11634 N N . ASN C 1 232 ? -64.835 79.747 -7.585 1.00 46.34 232 ASN C N 1
ATOM 11635 C CA . ASN C 1 232 ? -66.199 79.511 -8.098 1.00 49.23 232 ASN C CA 1
ATOM 11636 C C . ASN C 1 232 ? -66.957 78.510 -7.241 1.00 44.74 232 ASN C C 1
ATOM 11637 O O . ASN C 1 232 ? -67.655 77.624 -7.761 1.00 38.17 232 ASN C O 1
ATOM 11642 N N . ASP C 1 233 ? -66.814 78.646 -5.920 1.00 40.85 233 ASP C N 1
ATOM 11643 C CA . ASP C 1 233 ? -67.568 77.838 -4.973 1.00 40.32 233 ASP C CA 1
ATOM 11644 C C . ASP C 1 233 ? -67.234 76.356 -5.092 1.00 43.07 233 ASP C C 1
ATOM 11645 O O . ASP C 1 233 ? -67.997 75.514 -4.626 1.00 39.43 233 ASP C O 1
ATOM 11650 N N . SER C 1 234 ? -66.099 76.018 -5.708 1.00 41.44 234 SER C N 1
ATOM 11651 C CA . SER C 1 234 ? -65.677 74.624 -5.800 1.00 44.86 234 SER C CA 1
ATOM 11652 C C . SER C 1 234 ? -64.808 74.191 -4.628 1.00 44.90 234 SER C C 1
ATOM 11653 O O . SER C 1 234 ? -64.555 72.987 -4.477 1.00 46.15 234 SER C O 1
ATOM 11656 N N . LYS C 1 235 ? -64.343 75.138 -3.809 1.00 42.51 235 LYS C N 1
ATOM 11657 C CA . LYS C 1 235 ? -63.463 74.845 -2.683 1.00 43.25 235 LYS C CA 1
ATOM 11658 C C . LYS C 1 235 ? -63.872 75.655 -1.460 1.00 39.52 235 LYS C C 1
ATOM 11659 O O . LYS C 1 235 ? -64.591 76.651 -1.550 1.00 34.56 235 LYS C O 1
ATOM 11665 N N . LEU C 1 236 ? -63.405 75.195 -0.306 1.00 42.92 236 LEU C N 1
ATOM 11666 C CA . LEU C 1 236 ? -63.617 75.861 0.964 1.00 35.38 236 LEU C CA 1
ATOM 11667 C C . LEU C 1 236 ? -62.283 75.971 1.689 1.00 37.32 236 LEU C C 1
ATOM 11668 O O . LEU C 1 236 ? -61.477 75.034 1.672 1.00 34.00 236 LEU C O 1
ATOM 11673 N N . ILE C 1 237 ? -62.054 77.118 2.316 1.00 34.43 237 ILE C N 1
ATOM 11674 C CA . ILE C 1 237 ? -60.829 77.393 3.053 1.00 33.85 237 ILE C CA 1
ATOM 11675 C C . ILE C 1 237 ? -61.220 77.741 4.484 1.00 31.92 237 ILE C C 1
ATOM 11676 O O . ILE C 1 237 ? -62.161 78.508 4.702 1.00 32.98 237 ILE C O 1
ATOM 11681 N N . SER C 1 238 ? -60.530 77.143 5.454 1.00 34.06 238 SER C N 1
ATOM 11682 C CA . SER C 1 238 ? -60.809 77.385 6.864 1.00 32.25 238 SER C CA 1
ATOM 11683 C C . SER C 1 238 ? -59.511 77.610 7.630 1.00 35.72 238 SER C C 1
ATOM 11684 O O . SER C 1 238 ? -58.411 77.258 7.189 1.00 34.20 238 SER C O 1
ATOM 11687 N N . VAL C 1 239 ? -59.664 78.183 8.811 1.00 33.93 239 VAL C N 1
ATOM 11688 C CA . VAL C 1 239 ? -58.555 78.767 9.537 1.00 31.99 239 VAL C CA 1
ATOM 11689 C C . VAL C 1 239 ? -58.894 78.640 11.022 1.00 37.04 239 VAL C C 1
ATOM 11690 O O . VAL C 1 239 ? -60.061 78.791 11.402 1.00 33.15 239 VAL C O 1
ATOM 11694 N N . SER C 1 240 ? -57.905 78.288 11.857 1.00 35.29 240 SER C N 1
ATOM 11695 C CA . SER C 1 240 ? -58.231 77.686 13.148 1.00 29.90 240 SER C CA 1
ATOM 11696 C C . SER C 1 240 ? -57.309 78.078 14.306 1.00 33.35 240 SER C C 1
ATOM 11697 O O . SER C 1 240 ? -56.191 78.588 14.140 1.00 30.94 240 SER C O 1
ATOM 11700 N N . GLU C 1 241 ? -57.820 77.780 15.505 1.00 29.81 241 GLU C N 1
ATOM 11701 C CA . GLU C 1 241 ? -57.019 77.791 16.722 1.00 30.28 241 GLU C CA 1
ATOM 11702 C C . GLU C 1 241 ? -55.806 76.863 16.610 1.00 30.91 241 GLU C C 1
ATOM 11703 O O . GLU C 1 241 ? -54.762 77.144 17.203 1.00 29.93 241 GLU C O 1
ATOM 11709 N N . ASP C 1 242 ? -55.885 75.811 15.792 1.00 32.98 242 ASP C N 1
ATOM 11710 C CA . ASP C 1 242 ? -54.757 74.900 15.608 1.00 33.74 242 ASP C CA 1
ATOM 11711 C C . ASP C 1 242 ? -53.642 75.492 14.750 1.00 32.64 242 ASP C C 1
ATOM 11712 O O . ASP C 1 242 ? -52.696 74.781 14.412 1.00 30.84 242 ASP C O 1
ATOM 11717 N N . CYS C 1 243 ? -53.735 76.764 14.380 1.00 32.07 243 CYS C N 1
ATOM 11718 C CA . CYS C 1 243 ? -52.724 77.462 13.602 1.00 30.67 243 CYS C CA 1
ATOM 11719 C C . CYS C 1 243 ? -52.589 76.939 12.177 1.00 33.06 243 CYS C C 1
ATOM 11720 O O . CYS C 1 243 ? -51.609 77.280 11.496 1.00 34.54 243 CYS C O 1
ATOM 11723 N N . THR C 1 244 ? -53.524 76.133 11.696 1.00 30.29 244 THR C N 1
ATOM 11724 C CA . THR C 1 244 ? -53.476 75.702 10.311 1.00 33.71 244 THR C CA 1
ATOM 11725 C C . THR C 1 244 ? -54.578 76.379 9.506 1.00 35.49 244 THR C C 1
ATOM 11726 O O . THR C 1 244 ? -55.639 76.756 10.026 1.00 33.07 244 THR C O 1
ATOM 11730 N N . CYS C 1 245 ? -54.274 76.550 8.230 1.00 35.83 245 CYS C N 1
ATOM 11731 C CA . CYS C 1 245 ? -55.215 76.930 7.198 1.00 31.90 245 CYS C CA 1
ATOM 11732 C C . CYS C 1 245 ? -55.468 75.694 6.346 1.00 33.29 245 CYS C C 1
ATOM 11733 O O . CYS C 1 245 ? -54.517 75.072 5.859 1.00 37.38 245 CYS C O 1
ATOM 11736 N N . ARG C 1 246 ? -56.732 75.315 6.183 1.00 34.60 246 ARG C N 1
ATOM 11737 C CA . ARG C 1 246 ? -57.074 74.080 5.491 1.00 30.87 246 ARG C CA 1
ATOM 11738 C C . ARG C 1 246 ? -57.971 74.365 4.302 1.00 36.66 246 ARG C C 1
ATOM 11739 O O . ARG C 1 246 ? -58.953 75.111 4.410 1.00 35.93 246 ARG C O 1
ATOM 11747 N N . VAL C 1 247 ? -57.623 73.761 3.173 1.00 40.27 247 VAL C N 1
ATOM 11748 C CA . VAL C 1 247 ? -58.372 73.861 1.931 1.00 33.79 247 VAL C CA 1
ATOM 11749 C C . VAL C 1 247 ? -59.145 72.570 1.730 1.00 41.01 247 VAL C C 1
ATOM 11750 O O . VAL C 1 247 ? -58.632 71.473 1.994 1.00 42.24 247 VAL C O 1
ATOM 11754 N N . TRP C 1 248 ? -60.408 72.703 1.324 1.00 38.26 248 TRP C N 1
ATOM 11755 C CA . TRP C 1 248 ? -61.287 71.571 1.115 1.00 40.06 248 TRP C CA 1
ATOM 11756 C C . TRP C 1 248 ? -61.828 71.640 -0.306 1.00 42.21 248 TRP C C 1
ATOM 11757 O O . TRP C 1 248 ? -62.015 72.728 -0.864 1.00 40.11 248 TRP C O 1
ATOM 11768 N N . ASN C 1 249 ? -62.058 70.473 -0.893 1.00 39.88 249 ASN C N 1
ATOM 11769 C CA . ASN C 1 249 ? -62.745 70.390 -2.170 1.00 43.84 249 ASN C CA 1
ATOM 11770 C C . ASN C 1 249 ? -64.221 70.179 -1.890 1.00 45.12 249 ASN C C 1
ATOM 11771 O O . ASN C 1 249 ? -64.588 69.434 -0.969 1.00 41.85 249 ASN C O 1
ATOM 11776 N N . ILE C 1 250 ? -65.058 70.888 -2.643 1.00 44.82 250 ILE C N 1
ATOM 11777 C CA . ILE C 1 250 ? -66.486 70.589 -2.711 1.00 48.08 250 ILE C CA 1
ATOM 11778 C C . ILE C 1 250 ? -66.660 69.649 -3.898 1.00 45.10 250 ILE C C 1
ATOM 11779 O O . ILE C 1 250 ? -66.438 70.044 -5.042 1.00 47.48 250 ILE C O 1
ATOM 11784 N N . ILE C 1 251 ? -66.983 68.390 -3.633 1.00 46.75 251 ILE C N 1
ATOM 11785 C CA . ILE C 1 251 ? -67.108 67.387 -4.687 1.00 49.24 251 ILE C CA 1
ATOM 11786 C C . ILE C 1 251 ? -68.589 67.130 -4.913 1.00 48.63 251 ILE C C 1
ATOM 11787 O O . ILE C 1 251 ? -69.283 66.603 -4.039 1.00 48.73 251 ILE C O 1
ATOM 11792 N N . GLU C 1 252 ? -69.077 67.498 -6.088 1.00 55.93 252 GLU C N 1
ATOM 11793 C CA . GLU C 1 252 ? -70.494 67.411 -6.404 1.00 63.48 252 GLU C CA 1
ATOM 11794 C C . GLU C 1 252 ? -70.750 66.181 -7.252 1.00 66.86 252 GLU C C 1
ATOM 11795 O O . GLU C 1 252 ? -70.060 65.954 -8.247 1.00 63.35 252 GLU C O 1
ATOM 11801 N N . SER C 1 253 ? -71.737 65.389 -6.847 1.00 72.94 253 SER C N 1
ATOM 11802 C CA . SER C 1 253 ? -72.185 64.235 -7.610 1.00 76.35 253 SER C CA 1
ATOM 11803 C C . SER C 1 253 ? -73.707 64.246 -7.612 1.00 80.99 253 SER C C 1
ATOM 11804 O O . SER C 1 253 ? -74.344 65.035 -6.907 1.00 80.20 253 SER C O 1
ATOM 11807 N N . ARG C 1 254 ? -74.304 63.409 -8.458 1.00 85.42 254 ARG C N 1
ATOM 11808 C CA . ARG C 1 254 ? -75.759 63.310 -8.445 1.00 85.41 254 ARG C CA 1
ATOM 11809 C C . ARG C 1 254 ? -76.261 62.510 -7.241 1.00 83.03 254 ARG C C 1
ATOM 11810 O O . ARG C 1 254 ? -77.210 62.932 -6.564 1.00 79.79 254 ARG C O 1
ATOM 11818 N N . GLU C 1 255 ? -75.612 61.376 -6.937 1.00 81.30 255 GLU C N 1
ATOM 11819 C CA . GLU C 1 255 ? -76.111 60.454 -5.912 1.00 82.13 255 GLU C CA 1
ATOM 11820 C C . GLU C 1 255 ? -75.966 61.001 -4.487 1.00 84.05 255 GLU C C 1
ATOM 11821 O O . GLU C 1 255 ? -76.705 60.578 -3.589 1.00 83.87 255 GLU C O 1
ATOM 11827 N N . ASN C 1 256 ? -75.016 61.905 -4.249 1.00 83.32 256 ASN C N 1
ATOM 11828 C CA . ASN C 1 256 ? -74.958 62.731 -3.047 1.00 78.15 256 ASN C CA 1
ATOM 11829 C C . ASN C 1 256 ? -74.772 64.155 -3.536 1.00 77.55 256 ASN C C 1
ATOM 11830 O O . ASN C 1 256 ? -73.997 64.375 -4.471 1.00 81.01 256 ASN C O 1
ATOM 11835 N N . VAL C 1 257 ? -75.462 65.125 -2.928 1.00 72.00 257 VAL C N 1
ATOM 11836 C CA . VAL C 1 257 ? -75.498 66.456 -3.541 1.00 71.84 257 VAL C CA 1
ATOM 11837 C C . VAL C 1 257 ? -74.088 67.027 -3.666 1.00 68.66 257 VAL C C 1
ATOM 11838 O O . VAL C 1 257 ? -73.662 67.444 -4.752 1.00 64.49 257 VAL C O 1
ATOM 11842 N N . ALA C 1 258 ? -73.342 67.036 -2.560 1.00 61.11 258 ALA C N 1
ATOM 11843 C CA . ALA C 1 258 ? -71.976 67.545 -2.511 1.00 55.84 258 ALA C CA 1
ATOM 11844 C C . ALA C 1 258 ? -71.345 67.084 -1.209 1.00 54.35 258 ALA C C 1
ATOM 11845 O O . ALA C 1 258 ? -72.045 66.859 -0.217 1.00 53.51 258 ALA C O 1
ATOM 11847 N N . GLU C 1 259 ? -70.023 66.960 -1.212 1.00 52.25 259 GLU C N 1
ATOM 11848 C CA . GLU C 1 259 ? -69.314 66.577 -0.002 1.00 54.38 259 GLU C CA 1
ATOM 11849 C C . GLU C 1 259 ? -67.983 67.306 0.073 1.00 49.77 259 GLU C C 1
ATOM 11850 O O . GLU C 1 259 ? -67.349 67.580 -0.952 1.00 46.00 259 GLU C O 1
ATOM 11856 N N . LEU C 1 260 ? -67.601 67.638 1.312 1.00 48.07 260 LEU C N 1
ATOM 11857 C CA . LEU C 1 260 ? -66.306 68.227 1.640 1.00 49.58 260 LEU C CA 1
ATOM 11858 C C . LEU C 1 260 ? -65.239 67.147 1.675 1.00 46.27 260 LEU C C 1
ATOM 11859 O O . LEU C 1 260 ? -65.444 66.078 2.253 1.00 49.25 260 LEU C O 1
ATOM 11864 N N . SER C 1 261 ? -64.096 67.433 1.077 1.00 45.88 261 SER C N 1
ATOM 11865 C CA . SER C 1 261 ? -62.982 66.497 1.053 1.00 47.98 261 SER C CA 1
ATOM 11866 C C . SER C 1 261 ? -61.708 67.279 1.327 1.00 44.73 261 SER C C 1
ATOM 11867 O O . SER C 1 261 ? -61.398 68.216 0.584 1.00 41.45 261 SER C O 1
ATOM 11870 N N . ILE C 1 262 ? -60.971 66.909 2.387 1.00 45.94 262 ILE C N 1
ATOM 11871 C CA . ILE C 1 262 ? -59.771 67.668 2.734 1.00 40.07 262 ILE C CA 1
ATOM 11872 C C . ILE C 1 262 ? -58.772 67.588 1.588 1.00 42.05 262 ILE C C 1
ATOM 11873 O O . ILE C 1 262 ? -58.610 66.541 0.948 1.00 45.74 262 ILE C O 1
ATOM 11878 N N . SER C 1 263 ? -58.119 68.713 1.295 1.00 43.80 263 SER C N 1
ATOM 11879 C CA . SER C 1 263 ? -57.212 68.803 0.155 1.00 42.22 263 SER C CA 1
ATOM 11880 C C . SER C 1 263 ? -55.800 69.216 0.542 1.00 46.04 263 SER C C 1
ATOM 11881 O O . SER C 1 263 ? -54.828 68.636 0.043 1.00 48.09 263 SER C O 1
ATOM 11884 N N . ASN C 1 264 ? -55.648 70.235 1.380 1.00 44.14 264 ASN C N 1
ATOM 11885 C CA . ASN C 1 264 ? -54.329 70.728 1.754 1.00 42.21 264 ASN C CA 1
ATOM 11886 C C . ASN C 1 264 ? -54.412 71.286 3.163 1.00 43.68 264 ASN C C 1
ATOM 11887 O O . ASN C 1 264 ? -55.434 71.854 3.561 1.00 42.73 264 ASN C O 1
ATOM 11892 N N . VAL C 1 265 ? -53.314 71.140 3.898 1.00 42.06 265 VAL C N 1
ATOM 11893 C CA . VAL C 1 265 ? -53.173 71.633 5.258 1.00 35.76 265 VAL C CA 1
ATOM 11894 C C . VAL C 1 265 ? -51.924 72.492 5.302 1.00 37.25 265 VAL C C 1
ATOM 11895 O O . VAL C 1 265 ? -50.842 72.028 4.932 1.00 40.24 265 VAL C O 1
ATOM 11899 N N . TYR C 1 266 ? -52.061 73.734 5.752 1.00 36.93 266 TYR C N 1
ATOM 11900 C CA . TYR C 1 266 ? -50.931 74.656 5.848 1.00 38.93 266 TYR C CA 1
ATOM 11901 C C . TYR C 1 266 ? -50.818 75.127 7.284 1.00 36.90 266 TYR C C 1
ATOM 11902 O O . TYR C 1 266 ? -51.774 75.690 7.830 1.00 36.31 266 TYR C O 1
ATOM 11911 N N . GLU C 1 267 ? -49.660 74.901 7.887 1.00 37.12 267 GLU C N 1
ATOM 11912 C CA . GLU C 1 267 ? -49.346 75.424 9.216 1.00 38.67 267 GLU C CA 1
ATOM 11913 C C . GLU C 1 267 ? -48.649 76.769 9.037 1.00 36.72 267 GLU C C 1
ATOM 11914 O O . GLU C 1 267 ? -47.507 76.811 8.584 1.00 38.63 267 GLU C O 1
ATOM 11920 N N . VAL C 1 268 ? -49.305 77.862 9.431 1.00 29.35 268 VAL C N 1
ATOM 11921 C CA . VAL C 1 268 ? -48.897 79.177 8.937 1.00 31.23 268 VAL C CA 1
ATOM 11922 C C . VAL C 1 268 ? -48.788 80.251 10.011 1.00 31.83 268 VAL C C 1
ATOM 11923 O O . VAL C 1 268 ? -48.284 81.345 9.737 1.00 34.20 268 VAL C O 1
ATOM 11927 N N . HIS C 1 269 ? -49.247 79.977 11.232 1.00 30.48 269 HIS C N 1
ATOM 11928 C CA . HIS C 1 269 ? -49.137 80.966 12.295 1.00 31.94 269 HIS C CA 1
ATOM 11929 C C . HIS C 1 269 ? -48.590 80.355 13.582 1.00 33.65 269 HIS C C 1
ATOM 11930 O O . HIS C 1 269 ? -48.550 79.141 13.754 1.00 36.31 269 HIS C O 1
ATOM 11937 N N . LEU C 1 270 ? -48.161 81.223 14.487 1.00 32.34 270 LEU C N 1
ATOM 11938 C CA . LEU C 1 270 ? -47.615 80.788 15.761 1.00 33.53 270 LEU C CA 1
ATOM 11939 C C . LEU C 1 270 ? -48.737 80.565 16.766 1.00 35.19 270 LEU C C 1
ATOM 11940 O O . LEU C 1 270 ? -49.833 81.135 16.659 1.00 31.39 270 LEU C O 1
ATOM 11945 N N . ILE C 1 271 ? -48.444 79.730 17.758 1.00 31.27 271 ILE C N 1
ATOM 11946 C CA . ILE C 1 271 ? -49.403 79.419 18.808 1.00 37.56 271 ILE C CA 1
ATOM 11947 C C . ILE C 1 271 ? -49.857 80.725 19.504 1.00 35.06 271 ILE C C 1
ATOM 11948 O O . ILE C 1 271 ? -49.019 81.497 19.943 1.00 36.02 271 ILE C O 1
ATOM 11953 N N . LYS C 1 272 ? -51.173 80.996 19.493 1.00 31.62 272 LYS C N 1
ATOM 11954 C CA . LYS C 1 272 ? -52.074 80.104 18.765 1.00 35.05 272 LYS C CA 1
ATOM 11955 C C . LYS C 1 272 ? -53.003 80.688 17.661 1.00 36.71 272 LYS C C 1
ATOM 11956 O O . LYS C 1 272 ? -52.672 80.540 16.499 1.00 54.60 272 LYS C O 1
ATOM 11962 N N . SER C 1 273 ? -54.108 81.343 17.890 1.00 35.48 273 SER C N 1
ATOM 11963 C CA . SER C 1 273 ? -55.154 81.229 16.844 1.00 29.38 273 SER C CA 1
ATOM 11964 C C . SER C 1 273 ? -54.884 81.975 15.514 1.00 29.55 273 SER C C 1
ATOM 11965 O O . SER C 1 273 ? -54.063 82.893 15.431 1.00 28.76 273 SER C O 1
ATOM 11968 N N . ILE C 1 274 ? -55.601 81.551 14.452 1.00 30.61 274 ILE C N 1
ATOM 11969 C CA . ILE C 1 274 ? -55.725 82.302 13.189 1.00 29.48 274 ILE C CA 1
ATOM 11970 C C . ILE C 1 274 ? -57.147 82.858 13.042 1.00 28.81 274 ILE C C 1
ATOM 11971 O O . ILE C 1 274 ? -58.122 82.098 13.068 1.00 29.57 274 ILE C O 1
ATOM 11976 N N . TRP C 1 275 ? -57.263 84.169 12.817 1.00 30.09 275 TRP C N 1
ATOM 11977 C CA . TRP C 1 275 ? -58.548 84.869 12.811 1.00 29.51 275 TRP C CA 1
ATOM 11978 C C . TRP C 1 275 ? -59.080 85.223 11.423 1.00 34.16 275 TRP C C 1
ATOM 11979 O O . TRP C 1 275 ? -60.293 85.103 11.190 1.00 35.33 275 TRP C O 1
ATOM 11990 N N . GLY C 1 276 ? -58.235 85.687 10.501 1.00 30.14 276 GLY C N 1
ATOM 11991 C CA . GLY C 1 276 ? -58.694 86.188 9.219 1.00 31.87 276 GLY C CA 1
ATOM 11992 C C . GLY C 1 276 ? -58.175 85.347 8.068 1.00 33.76 276 GLY C C 1
ATOM 11993 O O . GLY C 1 276 ? -57.110 84.728 8.165 1.00 35.57 276 GLY C O 1
ATOM 11994 N N . VAL C 1 277 ? -58.930 85.346 6.965 1.00 32.96 277 VAL C N 1
ATOM 11995 C CA . VAL C 1 277 ? -58.531 84.655 5.741 1.00 28.59 277 VAL C CA 1
ATOM 11996 C C . VAL C 1 277 ? -59.242 85.295 4.553 1.00 34.18 277 VAL C C 1
ATOM 11997 O O . VAL C 1 277 ? -60.389 85.738 4.660 1.00 36.17 277 VAL C O 1
ATOM 12001 N N . ASP C 1 278 ? -58.557 85.327 3.407 1.00 34.74 278 ASP C N 1
ATOM 12002 C CA . ASP C 1 278 ? -59.168 85.717 2.142 1.00 38.44 278 ASP C CA 1
ATOM 12003 C C . ASP C 1 278 ? -58.376 85.076 1.014 1.00 38.58 278 ASP C C 1
ATOM 12004 O O . ASP C 1 278 ? -57.186 84.790 1.164 1.00 38.30 278 ASP C O 1
ATOM 12009 N N . VAL C 1 279 ? -59.058 84.850 -0.108 1.00 37.25 279 VAL C N 1
ATOM 12010 C CA . VAL C 1 279 ? -58.498 84.189 -1.275 1.00 34.97 279 VAL C CA 1
ATOM 12011 C C . VAL C 1 279 ? -58.645 85.109 -2.485 1.00 41.54 279 VAL C C 1
ATOM 12012 O O . VAL C 1 279 ? -59.701 85.715 -2.696 1.00 38.53 279 VAL C O 1
ATOM 12016 N N . LYS C 1 280 ? -57.591 85.197 -3.289 1.00 42.73 280 LYS C N 1
ATOM 12017 C CA . LYS C 1 280 ? -57.624 85.887 -4.577 1.00 42.70 280 LYS C CA 1
ATOM 12018 C C . LYS C 1 280 ? -57.795 84.790 -5.624 1.00 44.18 280 LYS C C 1
ATOM 12019 O O . LYS C 1 280 ? -56.841 84.073 -5.941 1.00 40.00 280 LYS C O 1
ATOM 12025 N N . ASP C 1 281 ? -59.032 84.626 -6.115 1.00 40.86 281 ASP C N 1
ATOM 12026 C CA . ASP C 1 281 ? -59.335 83.536 -7.045 1.00 49.12 281 ASP C CA 1
ATOM 12027 C C . ASP C 1 281 ? -58.441 83.590 -8.275 1.00 50.33 281 ASP C C 1
ATOM 12028 O O . ASP C 1 281 ? -58.111 82.540 -8.843 1.00 48.33 281 ASP C O 1
ATOM 12033 N N . ASP C 1 282 ? -58.045 84.799 -8.691 1.00 48.45 282 ASP C N 1
ATOM 12034 C CA . ASP C 1 282 ? -57.190 84.977 -9.859 1.00 52.58 282 ASP C CA 1
ATOM 12035 C C . ASP C 1 282 ? -55.953 84.108 -9.754 1.00 54.70 282 ASP C C 1
ATOM 12036 O O . ASP C 1 282 ? -55.727 83.199 -10.561 1.00 50.13 282 ASP C O 1
ATOM 12041 N N . GLU C 1 283 ? -55.143 84.384 -8.737 1.00 45.38 283 GLU C N 1
ATOM 12042 C CA . GLU C 1 283 ? -53.831 83.788 -8.602 1.00 46.48 283 GLU C CA 1
ATOM 12043 C C . GLU C 1 283 ? -53.834 82.537 -7.733 1.00 43.67 283 GLU C C 1
ATOM 12044 O O . GLU C 1 283 ? -52.781 81.903 -7.589 1.00 42.60 283 GLU C O 1
ATOM 12050 N N . MET C 1 284 ? -54.986 82.150 -7.186 1.00 42.18 284 MET C N 1
ATOM 12051 C CA . MET C 1 284 ? -55.057 81.050 -6.222 1.00 44.56 284 MET C CA 1
ATOM 12052 C C . MET C 1 284 ? -54.057 81.273 -5.080 1.00 41.70 284 MET C C 1
ATOM 12053 O O . MET C 1 284 ? -53.245 80.410 -4.738 1.00 40.95 284 MET C O 1
ATOM 12058 N N . ILE C 1 285 ? -54.105 82.476 -4.519 1.00 38.69 285 ILE C N 1
ATOM 12059 C CA . ILE C 1 285 ? -53.320 82.870 -3.356 1.00 39.82 285 ILE C CA 1
ATOM 12060 C C . ILE C 1 285 ? -54.284 83.088 -2.191 1.00 41.83 285 ILE C C 1
ATOM 12061 O O . ILE C 1 285 ? -55.393 83.602 -2.386 1.00 42.32 285 ILE C O 1
ATOM 12066 N N . ALA C 1 286 ? -53.866 82.723 -0.984 1.00 35.65 286 ALA C N 1
ATOM 12067 C CA . ALA C 1 286 ? -54.622 83.056 0.217 1.00 37.00 286 ALA C CA 1
ATOM 12068 C C . ALA C 1 286 ? -53.808 83.995 1.096 1.00 35.70 286 ALA C C 1
ATOM 12069 O O . ALA C 1 286 ? -52.580 84.046 1.018 1.00 34.14 286 ALA C O 1
ATOM 12071 N N . VAL C 1 287 ? -54.506 84.761 1.927 1.00 34.36 287 VAL C N 1
ATOM 12072 C CA . VAL C 1 287 ? -53.871 85.596 2.941 1.00 33.47 287 VAL C CA 1
ATOM 12073 C C . VAL C 1 287 ? -54.533 85.260 4.272 1.00 35.12 287 VAL C C 1
ATOM 12074 O O . VAL C 1 287 ? -55.758 85.099 4.327 1.00 35.66 287 VAL C O 1
ATOM 12078 N N . THR C 1 288 ? -53.727 85.087 5.330 1.00 31.00 288 THR C N 1
ATOM 12079 C CA . THR C 1 288 ? -54.257 84.781 6.654 1.00 28.07 288 THR C CA 1
ATOM 12080 C C . THR C 1 288 ? -53.704 85.765 7.674 1.00 30.88 288 THR C C 1
ATOM 12081 O O . THR C 1 288 ? -52.567 86.237 7.544 1.00 31.22 288 THR C O 1
ATOM 12085 N N . SER C 1 289 ? -54.525 86.103 8.684 1.00 29.16 289 SER C N 1
ATOM 12086 C CA . SER C 1 289 ? -54.111 87.032 9.735 1.00 29.01 289 SER C CA 1
ATOM 12087 C C . SER C 1 289 ? -54.241 86.360 11.098 1.00 31.46 289 SER C C 1
ATOM 12088 O O . SER C 1 289 ? -55.253 85.705 11.388 1.00 28.00 289 SER C O 1
ATOM 12091 N N . GLY C 1 290 ? -53.204 86.503 11.928 1.00 29.39 290 GLY C N 1
ATOM 12092 C CA . GLY C 1 290 ? -53.107 85.687 13.118 1.00 27.00 290 GLY C CA 1
ATOM 12093 C C . GLY C 1 290 ? -53.105 86.419 14.442 1.00 30.92 290 GLY C C 1
ATOM 12094 O O . GLY C 1 290 ? -52.863 87.632 14.510 1.00 29.85 290 GLY C O 1
ATOM 12095 N N . ASN C 1 291 ? -53.349 85.669 15.519 1.00 27.46 291 ASN C N 1
ATOM 12096 C CA . ASN C 1 291 ? -53.168 86.239 16.844 1.00 28.83 291 ASN C CA 1
ATOM 12097 C C . ASN C 1 291 ? -51.737 86.713 17.036 1.00 27.74 291 ASN C C 1
ATOM 12098 O O . ASN C 1 291 ? -51.493 87.656 17.800 1.00 28.58 291 ASN C O 1
ATOM 12103 N N . ASP C 1 292 ? -50.782 86.081 16.342 1.00 25.69 292 ASP C N 1
ATOM 12104 C CA . ASP C 1 292 ? -49.371 86.469 16.384 1.00 29.96 292 ASP C CA 1
ATOM 12105 C C . ASP C 1 292 ? -49.053 87.763 15.614 1.00 32.35 292 ASP C C 1
ATOM 12106 O O . ASP C 1 292 ? -47.898 88.181 15.614 1.00 32.51 292 ASP C O 1
ATOM 12111 N N . GLY C 1 293 ? -50.012 88.407 14.950 1.00 29.35 293 GLY C N 1
ATOM 12112 C CA . GLY C 1 293 ? -49.688 89.608 14.205 1.00 29.91 293 GLY C CA 1
ATOM 12113 C C . GLY C 1 293 ? -48.980 89.342 12.903 1.00 30.36 293 GLY C C 1
ATOM 12114 O O . GLY C 1 293 ? -48.498 90.281 12.260 1.00 32.64 293 GLY C O 1
ATOM 12115 N N . ARG C 1 294 ? -48.889 88.088 12.511 1.00 28.21 294 ARG C N 1
ATOM 12116 C CA . ARG C 1 294 ? -48.344 87.721 11.228 1.00 31.17 294 ARG C CA 1
ATOM 12117 C C . ARG C 1 294 ? -49.453 87.814 10.187 1.00 29.65 294 ARG C C 1
ATOM 12118 O O . ARG C 1 294 ? -50.610 87.525 10.480 1.00 29.52 294 ARG C O 1
ATOM 12126 N N . LEU C 1 295 ? -49.098 88.263 8.984 1.00 33.20 295 LEU C N 1
ATOM 12127 C CA . LEU C 1 295 ? -49.960 88.171 7.805 1.00 32.01 295 LEU C CA 1
ATOM 12128 C C . LEU C 1 295 ? -49.235 87.277 6.808 1.00 32.85 295 LEU C C 1
ATOM 12129 O O . LEU C 1 295 ? -48.167 87.638 6.305 1.00 33.68 295 LEU C O 1
ATOM 12134 N N . LYS C 1 296 ? -49.800 86.111 6.532 1.00 29.81 296 LYS C N 1
ATOM 12135 C CA . LYS C 1 296 ? -49.139 85.099 5.725 1.00 33.03 296 LYS C CA 1
ATOM 12136 C C . LYS C 1 296 ? -49.816 85.011 4.361 1.00 35.26 296 LYS C C 1
ATOM 12137 O O . LYS C 1 296 ? -51.048 84.973 4.277 1.00 32.13 296 LYS C O 1
ATOM 12143 N N . LEU C 1 297 ? -49.013 84.985 3.302 1.00 33.82 297 LEU C N 1
ATOM 12144 C CA . LEU C 1 297 ? -49.494 84.697 1.957 1.00 36.08 297 LEU C CA 1
ATOM 12145 C C . LEU C 1 297 ? -49.219 83.230 1.648 1.00 34.00 297 LEU C C 1
ATOM 12146 O O . LEU C 1 297 ? -48.108 82.736 1.887 1.00 36.74 297 LEU C O 1
ATOM 12151 N N . ILE C 1 298 ? -50.222 82.535 1.135 1.00 34.48 298 ILE C N 1
ATOM 12152 C CA . ILE C 1 298 ? -50.132 81.098 0.904 1.00 36.89 298 ILE C CA 1
ATOM 12153 C C . ILE C 1 298 ? -50.350 80.831 -0.571 1.00 38.55 298 ILE C C 1
ATOM 12154 O O . ILE C 1 298 ? -51.408 81.171 -1.113 1.00 42.11 298 ILE C O 1
ATOM 12159 N N . ASP C 1 299 ? -49.376 80.182 -1.206 1.00 42.01 299 ASP C N 1
ATOM 12160 C CA . ASP C 1 299 ? -49.534 79.687 -2.572 1.00 39.40 299 ASP C CA 1
ATOM 12161 C C . ASP C 1 299 ? -50.405 78.441 -2.524 1.00 39.00 299 ASP C C 1
ATOM 12162 O O . ASP C 1 299 ? -49.940 77.361 -2.149 1.00 42.31 299 ASP C O 1
ATOM 12167 N N . LEU C 1 300 ? -51.669 78.573 -2.931 1.00 37.96 300 LEU C N 1
ATOM 12168 C CA . LEU C 1 300 ? -52.565 77.420 -2.897 1.00 39.09 300 LEU C CA 1
ATOM 12169 C C . LEU C 1 300 ? -52.237 76.383 -3.969 1.00 39.45 300 LEU C C 1
ATOM 12170 O O . LEU C 1 300 ? -52.809 75.290 -3.940 1.00 34.85 300 LEU C O 1
ATOM 12175 N N . LEU C 1 301 ? -51.317 76.677 -4.893 1.00 44.45 301 LEU C N 1
ATOM 12176 C CA . LEU C 1 301 ? -50.929 75.736 -5.943 1.00 46.01 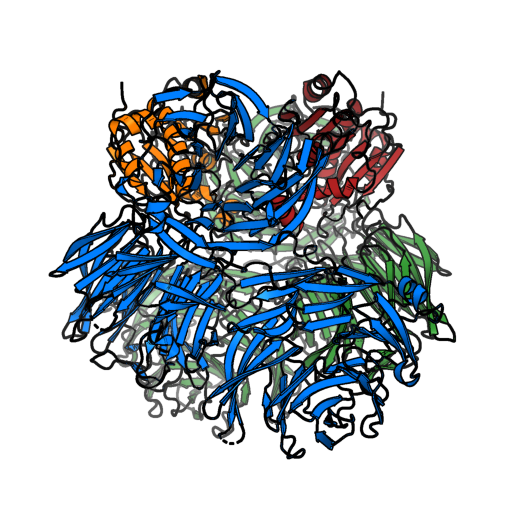301 LEU C CA 1
ATOM 12177 C C . LEU C 1 301 ? -49.451 75.388 -5.850 1.00 45.86 301 LEU C C 1
ATOM 12178 O O . LEU C 1 301 ? -48.779 75.196 -6.870 1.00 43.13 301 LEU C O 1
ATOM 12183 N N . GLN C 1 302 ? -48.933 75.298 -4.622 1.00 42.65 302 GLN C N 1
ATOM 12184 C CA . GLN C 1 302 ? -47.523 74.975 -4.432 1.00 45.28 302 GLN C CA 1
ATOM 12185 C C . GLN C 1 302 ? -47.163 73.678 -5.132 1.00 45.92 302 GLN C C 1
ATOM 12186 O O . GLN C 1 302 ? -46.037 73.520 -5.610 1.00 47.90 302 GLN C O 1
ATOM 12192 N N . LEU C 1 303 ? -48.103 72.749 -5.218 1.00 42.47 303 LEU C N 1
ATOM 12193 C CA . LEU C 1 303 ? -47.847 71.468 -5.844 1.00 41.39 303 LEU C CA 1
ATOM 12194 C C . LEU C 1 303 ? -48.250 71.418 -7.324 1.00 46.73 303 LEU C C 1
ATOM 12195 O O . LEU C 1 303 ? -48.069 70.371 -7.955 1.00 44.41 303 LEU C O 1
ATOM 12200 N N . LYS C 1 304 ? -48.790 72.506 -7.900 1.00 44.87 304 LYS C N 1
ATOM 12201 C CA . LYS C 1 304 ? -49.367 72.428 -9.252 1.00 46.49 304 LYS C CA 1
ATOM 12202 C C . LYS C 1 304 ? -49.026 73.582 -10.179 1.00 46.12 304 LYS C C 1
ATOM 12203 O O . LYS C 1 304 ? -49.242 73.437 -11.386 1.00 47.11 304 LYS C O 1
ATOM 12209 N N . ARG C 1 305 ? -48.534 74.719 -9.679 1.00 46.65 305 ARG C N 1
ATOM 12210 C CA . ARG C 1 305 ? -48.497 75.953 -10.465 1.00 46.52 305 ARG C CA 1
ATOM 12211 C C . ARG C 1 305 ? -47.683 75.791 -11.745 1.00 46.30 305 ARG C C 1
ATOM 12212 O O . ARG C 1 305 ? -48.098 76.236 -12.816 1.00 47.64 305 ARG C O 1
ATOM 12220 N N . HIS C 1 306 ? -46.506 75.194 -11.654 1.00 46.32 306 HIS C N 1
ATOM 12221 C CA . HIS C 1 306 ? -45.658 75.082 -12.827 1.00 47.37 306 HIS C CA 1
ATOM 12222 C C . HIS C 1 306 ? -45.795 73.756 -13.549 1.00 47.88 306 HIS C C 1
ATOM 12223 O O . HIS C 1 306 ? -45.306 73.639 -14.672 1.00 52.31 306 HIS C O 1
ATOM 12230 N N . GLY C 1 307 ? -46.464 72.776 -12.957 1.00 46.64 307 GLY C N 1
ATOM 12231 C CA . GLY C 1 307 ? -46.789 71.554 -13.658 1.00 43.13 307 GLY C CA 1
ATOM 12232 C C . GLY C 1 307 ? -45.744 70.470 -13.599 1.00 43.05 307 GLY C C 1
ATOM 12233 O O . GLY C 1 307 ? -45.989 69.373 -14.105 1.00 47.05 307 GLY C O 1
ATOM 12234 N N . ASP C 1 308 ? -44.582 70.725 -13.007 1.00 43.89 308 ASP C N 1
ATOM 12235 C CA . ASP C 1 308 ? -43.593 69.673 -12.828 1.00 41.10 308 ASP C CA 1
ATOM 12236 C C . ASP C 1 308 ? -43.185 69.498 -11.368 1.00 45.18 308 ASP C C 1
ATOM 12237 O O . ASP C 1 308 ? -42.101 68.972 -11.096 1.00 43.55 308 ASP C O 1
ATOM 12242 N N . GLU C 1 309 ? -44.040 69.895 -10.422 1.00 38.82 309 GLU C N 1
ATOM 12243 C CA . GLU C 1 309 ? -43.647 69.877 -9.011 1.00 41.50 309 GLU C CA 1
ATOM 12244 C C . GLU C 1 309 ? -43.463 68.463 -8.475 1.00 38.32 309 GLU C C 1
ATOM 12245 O O . GLU C 1 309 ? -42.617 68.240 -7.604 1.00 41.56 309 GLU C O 1
ATOM 12251 N N . GLU C 1 310 ? -44.271 67.509 -8.934 1.00 39.46 310 GLU C N 1
ATOM 12252 C CA . GLU C 1 310 ? -44.284 66.154 -8.396 1.00 40.15 310 GLU C CA 1
ATOM 12253 C C . GLU C 1 310 ? -44.194 65.139 -9.523 1.00 43.61 310 GLU C C 1
ATOM 12254 O O . GLU C 1 310 ? -44.981 65.193 -10.474 1.00 47.58 310 GLU C O 1
ATOM 12260 N N . THR C 1 311 ? -43.272 64.191 -9.380 1.00 37.55 311 THR C N 1
ATOM 12261 C CA . THR C 1 311 ? -43.018 63.143 -10.357 1.00 40.53 311 THR C CA 1
ATOM 12262 C C . THR C 1 311 ? -42.530 61.912 -9.615 1.00 41.49 311 THR C C 1
ATOM 12263 O O . THR C 1 311 ? -41.781 62.034 -8.645 1.00 36.29 311 THR C O 1
ATOM 12267 N N . SER C 1 312 ? -42.912 60.732 -10.084 1.00 38.96 312 SER C N 1
ATOM 12268 C CA . SER C 1 312 ? -42.373 59.545 -9.444 1.00 43.33 312 SER C CA 1
ATOM 12269 C C . SER C 1 312 ? -42.208 58.459 -10.489 1.00 39.96 312 SER C C 1
ATOM 12270 O O . SER C 1 312 ? -42.854 58.487 -11.530 1.00 44.14 312 SER C O 1
ATOM 12273 N N . PHE C 1 313 ? -41.276 57.546 -10.231 1.00 42.24 313 PHE C N 1
ATOM 12274 C CA . PHE C 1 313 ? -40.974 56.440 -11.126 1.00 40.10 313 PHE C CA 1
ATOM 12275 C C . PHE C 1 313 ? -40.716 55.199 -10.300 1.00 42.51 313 PHE C C 1
ATOM 12276 O O . PHE C 1 313 ? -39.867 55.224 -9.403 1.00 36.22 313 PHE C O 1
ATOM 12284 N N . SER C 1 314 ? -41.420 54.115 -10.624 1.00 36.43 314 SER C N 1
ATOM 12285 C CA . SER C 1 314 ? -41.009 52.831 -10.100 1.00 38.97 314 SER C CA 1
ATOM 12286 C C . SER C 1 314 ? -39.897 52.249 -10.972 1.00 40.26 314 SER C C 1
ATOM 12287 O O . SER C 1 314 ? -39.585 52.746 -12.058 1.00 37.25 314 SER C O 1
ATOM 12290 N N . LEU C 1 315 ? -39.292 51.170 -10.485 1.00 39.14 315 LEU C N 1
ATOM 12291 C CA . LEU C 1 315 ? -38.302 50.487 -11.302 1.00 40.05 315 LEU C CA 1
ATOM 12292 C C . LEU C 1 315 ? -38.899 49.981 -12.620 1.00 47.23 315 LEU C C 1
ATOM 12293 O O . LEU C 1 315 ? -38.182 49.876 -13.624 1.00 46.08 315 LEU C O 1
ATOM 12298 N N . ASP C 1 316 ? -40.205 49.666 -12.643 1.00 45.32 316 ASP C N 1
ATOM 12299 C CA . ASP C 1 316 ? -40.829 49.200 -13.880 1.00 40.59 316 ASP C CA 1
ATOM 12300 C C . ASP C 1 316 ? -40.982 50.323 -14.891 1.00 44.44 316 ASP C C 1
ATOM 12301 O O . ASP C 1 316 ? -40.782 50.109 -16.098 1.00 39.33 316 ASP C O 1
ATOM 12306 N N . ASP C 1 317 ? -41.408 51.506 -14.430 1.00 39.99 317 ASP C N 1
ATOM 12307 C CA . ASP C 1 317 ? -41.443 52.662 -15.319 1.00 41.86 317 ASP C CA 1
ATOM 12308 C C . ASP C 1 317 ? -40.074 52.890 -15.933 1.00 45.91 317 ASP C C 1
ATOM 12309 O O . ASP C 1 317 ? -39.950 53.117 -17.142 1.00 46.06 317 ASP C O 1
ATOM 12314 N N . ILE C 1 318 ? -39.029 52.802 -15.115 1.00 42.65 318 ILE C N 1
ATOM 12315 C CA . ILE C 1 318 ? -37.690 53.076 -15.611 1.00 48.15 318 ILE C CA 1
ATOM 12316 C C . ILE C 1 318 ? -37.299 52.026 -16.642 1.00 51.50 318 ILE C C 1
ATOM 12317 O O . ILE C 1 318 ? -36.827 52.353 -17.740 1.00 46.69 318 ILE C O 1
ATOM 12322 N N . ALA C 1 319 ? -37.556 50.752 -16.322 1.00 48.40 319 ALA C N 1
ATOM 12323 C CA . ALA C 1 319 ? -37.259 49.665 -17.243 1.00 48.33 319 ALA C CA 1
ATOM 12324 C C . ALA C 1 319 ? -38.041 49.783 -18.548 1.00 52.54 319 ALA C C 1
ATOM 12325 O O . ALA C 1 319 ? -37.575 49.306 -19.589 1.00 53.72 319 ALA C O 1
ATOM 12327 N N . LYS C 1 320 ? -39.223 50.405 -18.524 1.00 48.92 320 LYS C N 1
ATOM 12328 C CA . LYS C 1 320 ? -39.964 50.582 -19.772 1.00 51.89 320 LYS C CA 1
ATOM 12329 C C . LYS C 1 320 ? -39.182 51.430 -20.754 1.00 53.04 320 LYS C C 1
ATOM 12330 O O . LYS C 1 320 ? -39.424 51.358 -21.966 1.00 48.66 320 LYS C O 1
ATOM 12336 N N . GLN C 1 321 ? -38.275 52.268 -20.246 1.00 52.68 321 GLN C N 1
ATOM 12337 C CA . GLN C 1 321 ? -37.487 53.179 -21.063 1.00 50.61 321 GLN C CA 1
ATOM 12338 C C . GLN C 1 321 ? -36.061 52.702 -21.286 1.00 52.65 321 GLN C C 1
ATOM 12339 O O . GLN C 1 321 ? -35.541 52.854 -22.392 1.00 58.40 321 GLN C O 1
ATOM 12345 N N . CYS C 1 322 ? -35.418 52.118 -20.269 1.00 54.38 322 CYS C N 1
ATOM 12346 C CA . CYS C 1 322 ? -34.078 51.552 -20.412 1.00 52.42 322 CYS C CA 1
ATOM 12347 C C . CYS C 1 322 ? -34.085 50.134 -20.958 1.00 57.05 322 CYS C C 1
ATOM 12348 O O . CYS C 1 322 ? -33.019 49.613 -21.291 1.00 60.97 322 CYS C O 1
ATOM 12351 N N . GLY C 1 323 ? -35.229 49.468 -20.966 1.00 56.69 323 GLY C N 1
ATOM 12352 C CA . GLY C 1 323 ? -35.282 48.055 -21.267 1.00 57.15 323 GLY C CA 1
ATOM 12353 C C . GLY C 1 323 ? -35.293 47.214 -20.005 1.00 59.06 323 GLY C C 1
ATOM 12354 O O . GLY C 1 323 ? -34.997 47.674 -18.898 1.00 57.14 323 GLY C O 1
ATOM 12355 N N . ASP C 1 324 ? -35.631 45.938 -20.198 1.00 59.72 324 ASP C N 1
ATOM 12356 C CA . ASP C 1 324 ? -35.743 44.972 -19.106 1.00 58.06 324 ASP C CA 1
ATOM 12357 C C . ASP C 1 324 ? -34.324 44.522 -18.761 1.00 61.21 324 ASP C C 1
ATOM 12358 O O . ASP C 1 324 ? -33.845 43.463 -19.178 1.00 66.57 324 ASP C O 1
ATOM 12363 N N . ILE C 1 325 ? -33.631 45.359 -17.983 1.00 56.39 325 ILE C N 1
ATOM 12364 C CA . ILE C 1 325 ? -32.218 45.140 -17.681 1.00 52.42 325 ILE C CA 1
ATOM 12365 C C . ILE C 1 325 ? -31.939 44.879 -16.214 1.00 56.11 325 ILE C C 1
ATOM 12366 O O . ILE C 1 325 ? -30.791 44.545 -15.877 1.00 56.82 325 ILE C O 1
ATOM 12371 N N . PHE C 1 326 ? -32.913 45.035 -15.332 1.00 50.89 326 PHE C N 1
ATOM 12372 C CA . PHE C 1 326 ? -32.643 44.948 -13.905 1.00 56.52 326 PHE C CA 1
ATOM 12373 C C . PHE C 1 326 ? -32.781 43.520 -13.407 1.00 57.04 326 PHE C C 1
ATOM 12374 O O . PHE C 1 326 ? -33.619 42.754 -13.887 1.00 61.82 326 PHE C O 1
ATOM 12382 N N . GLU C 1 327 ? -31.914 43.157 -12.471 1.00 57.57 327 GLU C N 1
ATOM 12383 C CA . GLU C 1 327 ? -31.893 41.822 -11.905 1.00 59.63 327 GLU C CA 1
ATOM 12384 C C . GLU C 1 327 ? -32.868 41.726 -10.747 1.00 54.72 327 GLU C C 1
ATOM 12385 O O . GLU C 1 327 ? -33.379 42.725 -10.239 1.00 54.26 327 GLU C O 1
ATOM 12391 N N . LYS C 1 328 ? -33.109 40.496 -10.317 1.00 57.41 328 LYS C N 1
ATOM 12392 C CA . LYS C 1 328 ? -33.899 40.285 -9.120 1.00 60.23 328 LYS C CA 1
ATOM 12393 C C . LYS C 1 328 ? -33.253 41.031 -7.958 1.00 63.01 328 LYS C C 1
ATOM 12394 O O . LYS C 1 328 ? -32.027 40.974 -7.769 1.00 58.15 328 LYS C O 1
ATOM 12400 N N . ASN C 1 329 ? -34.077 41.788 -7.231 1.00 53.04 329 ASN C N 1
ATOM 12401 C CA . ASN C 1 329 ? -33.716 42.506 -6.013 1.00 53.07 329 ASN C CA 1
ATOM 12402 C C . ASN C 1 329 ? -32.803 43.707 -6.245 1.00 52.57 329 ASN C C 1
ATOM 12403 O O . ASN C 1 329 ? -32.214 44.208 -5.282 1.00 53.85 329 ASN C O 1
ATOM 12408 N N . GLU C 1 330 ? -32.664 44.186 -7.482 1.00 50.76 330 GLU C N 1
ATOM 12409 C CA . GLU C 1 330 ? -31.832 45.351 -7.778 1.00 48.54 330 GLU C CA 1
ATOM 12410 C C . GLU C 1 330 ? -32.658 46.628 -7.661 1.00 51.07 330 GLU C C 1
ATOM 12411 O O . GLU C 1 330 ? -33.749 46.724 -8.234 1.00 53.43 330 GLU C O 1
ATOM 12417 N N . SER C 1 331 ? -32.144 47.609 -6.926 1.00 47.07 331 SER C N 1
ATOM 12418 C CA . SER C 1 331 ? -32.872 48.858 -6.744 1.00 48.54 331 SER C CA 1
ATOM 12419 C C . SER C 1 331 ? -31.900 50.031 -6.780 1.00 45.32 331 SER C C 1
ATOM 12420 O O . SER C 1 331 ? -30.677 49.869 -6.727 1.00 42.72 331 SER C O 1
ATOM 12423 N N . ILE C 1 332 ? -32.472 51.227 -6.883 1.00 42.06 332 ILE C N 1
ATOM 12424 C CA . ILE C 1 332 ? -31.683 52.443 -6.896 1.00 39.93 332 ILE C CA 1
ATOM 12425 C C . ILE C 1 332 ? -31.107 52.680 -5.509 1.00 44.33 332 ILE C C 1
ATOM 12426 O O . ILE C 1 332 ? -31.833 52.661 -4.509 1.00 42.44 332 ILE C O 1
ATOM 12431 N N . LYS C 1 333 ? -29.789 52.893 -5.434 1.00 47.25 333 LYS C N 1
ATOM 12432 C CA . LYS C 1 333 ? -29.127 53.068 -4.149 1.00 44.66 333 LYS C CA 1
ATOM 12433 C C . LYS C 1 333 ? -28.444 54.418 -3.974 1.00 41.10 333 LYS C C 1
ATOM 12434 O O . LYS C 1 333 ? -27.957 54.700 -2.877 1.00 50.26 333 LYS C O 1
ATOM 12440 N N . GLY C 1 334 ? -28.429 55.272 -4.992 1.00 41.70 334 GLY C N 1
ATOM 12441 C CA . GLY C 1 334 ? -27.870 56.604 -4.858 1.00 35.30 334 GLY C CA 1
ATOM 12442 C C . GLY C 1 334 ? -28.340 57.454 -6.013 1.00 40.39 334 GLY C C 1
ATOM 12443 O O . GLY C 1 334 ? -28.718 56.934 -7.066 1.00 39.86 334 GLY C O 1
ATOM 12444 N N . PHE C 1 335 ? -28.341 58.772 -5.804 1.00 36.00 335 PHE C N 1
ATOM 12445 C CA . PHE C 1 335 ? -28.789 59.666 -6.859 1.00 35.07 335 PHE C CA 1
ATOM 12446 C C . PHE C 1 335 ? -28.307 61.080 -6.566 1.00 36.48 335 PHE C C 1
ATOM 12447 O O . PHE C 1 335 ? -28.140 61.467 -5.408 1.00 38.70 335 PHE C O 1
ATOM 12455 N N . GLN C 1 336 ? -28.085 61.841 -7.636 1.00 37.49 336 GLN C N 1
ATOM 12456 C CA . GLN C 1 336 ? -27.674 63.236 -7.550 1.00 39.57 336 GLN C CA 1
ATOM 12457 C C . GLN C 1 336 ? -28.439 64.024 -8.592 1.00 37.67 336 GLN C C 1
ATOM 12458 O O . GLN C 1 336 ? -28.759 63.502 -9.661 1.00 38.87 336 GLN C O 1
ATOM 12464 N N . TRP C 1 337 ? -28.692 65.292 -8.295 1.00 32.12 337 TRP C N 1
ATOM 12465 C CA . TRP C 1 337 ? -29.302 66.197 -9.251 1.00 37.56 337 TRP C CA 1
ATOM 12466 C C . TRP C 1 337 ? -28.239 67.103 -9.859 1.00 38.75 337 TRP C C 1
ATOM 12467 O O . TRP C 1 337 ? -27.424 67.689 -9.140 1.00 42.82 337 TRP C O 1
ATOM 12478 N N . PHE C 1 338 ? -28.263 67.219 -11.180 1.00 37.31 338 PHE C N 1
ATOM 12479 C CA . PHE C 1 338 ? -27.432 68.126 -11.958 1.00 39.16 338 PHE C CA 1
ATOM 12480 C C . PHE C 1 338 ? -28.343 68.958 -12.862 1.00 43.21 338 PHE C C 1
ATOM 12481 O O . PHE C 1 338 ? -29.567 68.761 -12.905 1.00 41.38 338 PHE C O 1
ATOM 12489 N N . SER C 1 339 ? -27.734 69.863 -13.629 1.00 45.74 339 SER C N 1
ATOM 12490 C CA . SER C 1 339 ? -28.507 70.752 -14.499 1.00 46.73 339 SER C CA 1
ATOM 12491 C C . SER C 1 339 ? -29.458 69.971 -15.400 1.00 41.23 339 SER C C 1
ATOM 12492 O O . SER C 1 339 ? -30.606 70.374 -15.601 1.00 46.80 339 SER C O 1
ATOM 12495 N N . PHE C 1 340 ? -29.001 68.841 -15.932 1.00 42.72 340 PHE C N 1
ATOM 12496 C CA . PHE C 1 340 ? -29.792 68.065 -16.872 1.00 45.41 340 PHE C CA 1
ATOM 12497 C C . PHE C 1 340 ? -30.820 67.161 -16.203 1.00 41.24 340 PHE C C 1
ATOM 12498 O O . PHE C 1 340 ? -31.759 66.717 -16.870 1.00 44.41 340 PHE C O 1
ATOM 12506 N N . GLY C 1 341 ? -30.664 66.866 -14.926 1.00 38.51 341 GLY C N 1
ATOM 12507 C CA . GLY C 1 341 ? -31.544 65.918 -14.283 1.00 39.18 341 GLY C CA 1
ATOM 12508 C C . GLY C 1 341 ? -30.783 65.031 -13.327 1.00 40.56 341 GLY C C 1
ATOM 12509 O O . GLY C 1 341 ? -29.850 65.494 -12.662 1.00 41.18 341 GLY C O 1
ATOM 12510 N N . VAL C 1 342 ? -31.119 63.750 -13.278 1.00 36.96 342 VAL C N 1
ATOM 12511 C CA . VAL C 1 342 ? -30.634 62.873 -12.228 1.00 34.17 342 VAL C CA 1
ATOM 12512 C C . VAL C 1 342 ? -29.561 61.960 -12.784 1.00 38.27 342 VAL C C 1
ATOM 12513 O O . VAL C 1 342 ? -29.647 61.488 -13.926 1.00 38.56 342 VAL C O 1
ATOM 12517 N N . ILE C 1 343 ? -28.530 61.740 -11.980 1.00 36.12 343 ILE C N 1
ATOM 12518 C CA . ILE C 1 343 ? -27.662 60.590 -12.134 1.00 38.04 343 ILE C CA 1
ATOM 12519 C C . ILE C 1 343 ? -27.946 59.716 -10.929 1.00 39.54 343 ILE C C 1
ATOM 12520 O O . ILE C 1 343 ? -28.050 60.219 -9.803 1.00 36.81 343 ILE C O 1
ATOM 12525 N N . ALA C 1 344 ? -28.195 58.440 -11.182 1.00 38.96 344 ALA C N 1
ATOM 12526 C CA . ALA C 1 344 ? -28.491 57.486 -10.135 1.00 38.95 344 ALA C CA 1
ATOM 12527 C C . ALA C 1 344 ? -27.643 56.243 -10.364 1.00 39.60 344 ALA C C 1
ATOM 12528 O O . ALA C 1 344 ? -27.127 56.017 -11.459 1.00 38.43 344 ALA C O 1
ATOM 12530 N N . ILE C 1 345 ? -27.510 55.433 -9.318 1.00 39.46 345 ILE C N 1
ATOM 12531 C CA . ILE C 1 345 ? -26.760 54.186 -9.382 1.00 39.74 345 ILE C CA 1
ATOM 12532 C C . ILE C 1 345 ? -27.559 53.112 -8.656 1.00 41.52 345 ILE C C 1
ATOM 12533 O O . ILE C 1 345 ? -28.189 53.382 -7.627 1.00 40.84 345 ILE C O 1
ATOM 12538 N N . THR C 1 346 ? -27.556 51.897 -9.213 1.00 40.83 346 THR C N 1
ATOM 12539 C CA . THR C 1 346 ? -28.258 50.772 -8.624 1.00 43.20 346 THR C CA 1
ATOM 12540 C C . THR C 1 346 ? -27.351 49.970 -7.694 1.00 47.57 346 THR C C 1
ATOM 12541 O O . THR C 1 346 ? -26.122 50.131 -7.669 1.00 47.07 346 THR C O 1
ATOM 12545 N N . SER C 1 347 ? -27.992 49.067 -6.941 1.00 41.97 347 SER C N 1
ATOM 12546 C CA . SER C 1 347 ? -27.312 48.161 -6.024 1.00 48.47 347 SER C CA 1
ATOM 12547 C C . SER C 1 347 ? -26.346 47.227 -6.734 1.00 47.46 347 SER C C 1
ATOM 12548 O O . SER C 1 347 ? -25.530 46.577 -6.068 1.00 51.30 347 SER C O 1
ATOM 12551 N N . LEU C 1 348 ? -26.447 47.127 -8.053 1.00 46.16 348 LEU C N 1
ATOM 12552 C CA . LEU C 1 348 ? -25.546 46.347 -8.881 1.00 51.29 348 LEU C CA 1
ATOM 12553 C C . LEU C 1 348 ? -24.608 47.226 -9.698 1.00 51.27 348 LEU C C 1
ATOM 12554 O O . LEU C 1 348 ? -23.970 46.734 -10.634 1.00 49.45 348 LEU C O 1
ATOM 12559 N N . GLY C 1 349 ? -24.519 48.516 -9.381 1.00 48.80 349 GLY C N 1
ATOM 12560 C CA . GLY C 1 349 ? -23.577 49.369 -10.075 1.00 46.95 349 GLY C CA 1
ATOM 12561 C C . GLY C 1 349 ? -24.003 49.793 -11.460 1.00 46.82 349 GLY C C 1
ATOM 12562 O O . GLY C 1 349 ? -23.151 50.141 -12.277 1.00 47.78 349 GLY C O 1
ATOM 12563 N N . LYS C 1 350 ? -25.293 49.750 -11.767 1.00 48.01 350 LYS C N 1
ATOM 12564 C CA . LYS C 1 350 ? -25.776 50.331 -13.009 1.00 47.04 350 LYS C CA 1
ATOM 12565 C C . LYS C 1 350 ? -25.978 51.825 -12.798 1.00 43.02 350 LYS C C 1
ATOM 12566 O O . LYS C 1 350 ? -26.658 52.242 -11.858 1.00 44.75 350 LYS C O 1
ATOM 12572 N N . ILE C 1 351 ? -25.385 52.631 -13.660 1.00 41.29 351 ILE C N 1
ATOM 12573 C CA . ILE C 1 351 ? -25.473 54.078 -13.552 1.00 39.07 351 ILE C CA 1
ATOM 12574 C C . ILE C 1 351 ? -26.478 54.562 -14.586 1.00 44.52 351 ILE C C 1
ATOM 12575 O O . ILE C 1 351 ? -26.301 54.327 -15.789 1.00 44.99 351 ILE C O 1
ATOM 12580 N N . LEU C 1 352 ? -27.532 55.233 -14.113 1.00 39.35 352 LEU C N 1
ATOM 12581 C CA . LEU C 1 352 ? -28.665 55.644 -14.925 1.00 41.07 352 LEU C CA 1
ATOM 12582 C C . LEU C 1 352 ? -28.756 57.163 -14.971 1.00 42.20 352 LEU C C 1
ATOM 12583 O O . LEU C 1 352 ? -28.344 57.857 -14.038 1.00 43.60 352 LEU C O 1
ATOM 12588 N N . LYS C 1 353 ? -29.336 57.674 -16.047 1.00 39.27 353 LYS C N 1
ATOM 12589 C CA . LYS C 1 353 ? -29.485 59.104 -16.232 1.00 41.06 353 LYS C CA 1
ATOM 12590 C C . LYS C 1 353 ? -30.945 59.402 -16.528 1.00 42.83 353 LYS C C 1
ATOM 12591 O O . LYS C 1 353 ? -31.546 58.769 -17.401 1.00 44.53 353 LYS C O 1
ATOM 12597 N N . TYR C 1 354 ? -31.527 60.328 -15.773 1.00 40.01 354 TYR C N 1
ATOM 12598 C CA . TYR C 1 354 ? -32.871 60.818 -16.039 1.00 40.96 354 TYR C CA 1
ATOM 12599 C C . TYR C 1 354 ? -32.754 62.245 -16.546 1.00 42.62 354 TYR C C 1
ATOM 12600 O O . TYR C 1 354 ? -32.120 63.083 -15.894 1.00 42.61 354 TYR C O 1
ATOM 12609 N N . SER C 1 355 ? -33.358 62.519 -17.703 1.00 41.75 355 SER C N 1
ATOM 12610 C CA . SER C 1 355 ? -33.295 63.841 -18.313 1.00 45.17 355 SER C CA 1
ATOM 12611 C C . SER C 1 355 ? -34.516 64.655 -17.907 1.00 46.96 355 SER C C 1
ATOM 12612 O O . SER C 1 355 ? -35.649 64.286 -18.232 1.00 47.04 355 SER C O 1
ATOM 12615 N N . ASP C 1 356 ? -34.284 65.786 -17.239 1.00 47.78 356 ASP C N 1
ATOM 12616 C CA . ASP C 1 356 ? -35.399 66.652 -16.863 1.00 48.29 356 ASP C CA 1
ATOM 12617 C C . ASP C 1 356 ? -36.156 67.174 -18.083 1.00 50.73 356 ASP C C 1
ATOM 12618 O O . ASP C 1 356 ? -37.358 67.458 -17.989 1.00 53.27 356 ASP C O 1
ATOM 12623 N N . VAL C 1 357 ? -35.482 67.305 -19.227 1.00 49.12 357 VAL C N 1
ATOM 12624 C CA . VAL C 1 357 ? -36.120 67.869 -20.418 1.00 51.58 357 VAL C CA 1
ATOM 12625 C C . VAL C 1 357 ? -37.040 66.847 -21.081 1.00 50.72 357 VAL C C 1
ATOM 12626 O O . VAL C 1 357 ? -38.248 67.073 -21.219 1.00 53.93 357 VAL C O 1
ATOM 12630 N N . THR C 1 358 ? -36.481 65.704 -21.490 1.00 48.38 358 THR C N 1
ATOM 12631 C CA . THR C 1 358 ? -37.221 64.690 -22.232 1.00 49.59 358 THR C CA 1
ATOM 12632 C C . THR C 1 358 ? -38.045 63.756 -21.346 1.00 52.36 358 THR C C 1
ATOM 12633 O O . THR C 1 358 ? -38.926 63.056 -21.864 1.00 51.28 358 THR C O 1
ATOM 12637 N N . LYS C 1 359 ? -37.800 63.738 -20.037 1.00 46.66 359 LYS C N 1
ATOM 12638 C CA . LYS C 1 359 ? -38.460 62.843 -19.090 1.00 47.26 359 LYS C CA 1
ATOM 12639 C C . LYS C 1 359 ? -38.076 61.382 -19.296 1.00 44.76 359 LYS C C 1
ATOM 12640 O O . LYS C 1 359 ? -38.754 60.490 -18.786 1.00 49.25 359 LYS C O 1
ATOM 12646 N N . GLN C 1 360 ? -36.976 61.105 -19.983 1.00 46.12 360 GLN C N 1
ATOM 12647 C CA . GLN C 1 360 ? -36.572 59.735 -20.269 1.00 47.16 360 GLN C CA 1
ATOM 12648 C C . GLN C 1 360 ? -35.421 59.290 -19.370 1.00 46.52 360 GLN C C 1
ATOM 12649 O O . GLN C 1 360 ? -34.544 60.080 -19.011 1.00 43.88 360 GLN C O 1
ATOM 12655 N N . TRP C 1 361 ? -35.442 58.010 -19.010 1.00 43.50 361 TRP C N 1
ATOM 12656 C CA . TRP C 1 361 ? -34.342 57.339 -18.338 1.00 44.96 361 TRP C CA 1
ATOM 12657 C C . TRP C 1 361 ? -33.531 56.559 -19.363 1.00 46.73 361 TRP C C 1
ATOM 12658 O O . TRP C 1 361 ? -34.075 56.069 -20.355 1.00 47.41 361 TRP C O 1
ATOM 12669 N N . LYS C 1 362 ? -32.228 56.421 -19.108 1.00 46.00 362 LYS C N 1
ATOM 12670 C CA . LYS C 1 362 ? -31.389 55.576 -19.949 1.00 45.81 362 LYS C CA 1
ATOM 12671 C C . LYS C 1 362 ? -30.196 55.030 -19.162 1.00 47.57 362 LYS C C 1
ATOM 12672 O O . LYS C 1 362 ? -29.679 55.665 -18.231 1.00 48.52 362 LYS C O 1
ATOM 12678 N N . LEU C 1 363 ? -29.779 53.825 -19.531 1.00 42.14 363 LEU C N 1
ATOM 12679 C CA . LEU C 1 363 ? -28.595 53.239 -18.931 1.00 44.15 363 LEU C CA 1
ATOM 12680 C C . LEU C 1 363 ? -27.377 53.979 -19.449 1.00 48.08 363 LEU C C 1
ATOM 12681 O O . LEU C 1 363 ? -27.240 54.190 -20.655 1.00 50.78 363 LEU C O 1
ATOM 12686 N N . LEU C 1 364 ? -26.513 54.415 -18.539 1.00 47.84 364 LEU C N 1
ATOM 12687 C CA . LEU C 1 364 ? -25.316 55.136 -18.950 1.00 52.29 364 LEU C CA 1
ATOM 12688 C C . LEU C 1 364 ? -24.084 54.255 -18.989 1.00 47.90 364 LEU C C 1
ATOM 12689 O O . LEU C 1 364 ? -23.299 54.361 -19.930 1.00 54.81 364 LEU C O 1
ATOM 12694 N N . LEU C 1 365 ? -23.918 53.365 -18.011 1.00 43.27 365 LEU C N 1
ATOM 12695 C CA . LEU C 1 365 ? -22.806 52.420 -17.965 1.00 50.57 365 LEU C CA 1
ATOM 12696 C C . LEU C 1 365 ? -22.945 51.598 -16.694 1.00 49.68 365 LEU C C 1
ATOM 12697 O O . LEU C 1 365 ? -23.680 51.954 -15.768 1.00 45.29 365 LEU C O 1
ATOM 12702 N N . THR C 1 366 ? -22.190 50.514 -16.646 1.00 50.15 366 THR C N 1
ATOM 12703 C CA . THR C 1 366 ? -22.191 49.626 -15.502 1.00 51.76 366 THR C CA 1
ATOM 12704 C C . THR C 1 366 ? -20.768 49.518 -14.987 1.00 51.21 366 THR C C 1
ATOM 12705 O O . THR C 1 366 ? -19.835 49.353 -15.772 1.00 53.91 366 THR C O 1
ATOM 12709 N N . ASN C 1 367 ? -20.596 49.659 -13.681 1.00 49.88 367 ASN C N 1
ATOM 12710 C CA . ASN C 1 367 ? -19.290 49.455 -13.068 1.00 52.61 367 ASN C CA 1
ATOM 12711 C C . ASN C 1 367 ? -19.499 48.483 -11.913 1.00 51.17 367 ASN C C 1
ATOM 12712 O O . ASN C 1 367 ? -19.968 48.862 -10.838 1.00 51.72 367 ASN C O 1
ATOM 12717 N N . GLU C 1 368 ? -19.141 47.222 -12.165 1.00 59.76 368 GLU C N 1
ATOM 12718 C CA . GLU C 1 368 ? -19.448 46.116 -11.266 1.00 58.56 368 GLU C CA 1
ATOM 12719 C C . GLU C 1 368 ? -18.804 46.269 -9.898 1.00 61.24 368 GLU C C 1
ATOM 12720 O O . GLU C 1 368 ? -19.276 45.644 -8.942 1.00 62.92 368 GLU C O 1
ATOM 12726 N N . LYS C 1 369 ? -17.732 47.069 -9.785 1.00 57.80 369 LYS C N 1
ATOM 12727 C CA . LYS C 1 369 ? -17.129 47.343 -8.478 1.00 56.76 369 LYS C CA 1
ATOM 12728 C C . LYS C 1 369 ? -18.153 47.901 -7.494 1.00 53.75 369 LYS C C 1
ATOM 12729 O O . LYS C 1 369 ? -18.080 47.633 -6.289 1.00 52.70 369 LYS C O 1
ATOM 12735 N N . PHE C 1 370 ? -19.119 48.669 -7.989 1.00 51.81 370 PHE C N 1
ATOM 12736 C CA . PHE C 1 370 ? -20.049 49.380 -7.128 1.00 55.72 370 PHE C CA 1
ATOM 12737 C C . PHE C 1 370 ? -21.374 48.631 -6.960 1.00 59.00 370 PHE C C 1
ATOM 12738 O O . PHE C 1 370 ? -22.411 49.242 -6.675 1.00 52.53 370 PHE C O 1
ATOM 12746 N N . ASN C 1 371 ? -21.340 47.301 -7.095 1.00 56.96 371 ASN C N 1
ATOM 12747 C CA . ASN C 1 371 ? -22.399 46.436 -6.600 1.00 57.08 371 ASN C CA 1
ATOM 12748 C C . ASN C 1 371 ? -22.159 46.030 -5.160 1.00 59.54 371 ASN C C 1
ATOM 12749 O O . ASN C 1 371 ? -22.811 45.108 -4.662 1.00 63.74 371 ASN C O 1
ATOM 12754 N N . SER C 1 372 ? -21.229 46.687 -4.485 1.00 60.85 372 SER C N 1
ATOM 12755 C CA . SER C 1 372 ? -20.909 46.378 -3.102 1.00 64.53 372 SER C CA 1
ATOM 12756 C C . SER C 1 372 ? -21.216 47.615 -2.267 1.00 63.51 372 SER C C 1
ATOM 12757 O O . SER C 1 372 ? -20.304 48.317 -1.816 1.00 60.73 372 SER C O 1
ATOM 12760 N N . TYR C 1 373 ? -22.517 47.879 -2.080 1.00 65.38 373 TYR C N 1
ATOM 12761 C CA . TYR C 1 373 ? -23.023 48.960 -1.238 1.00 64.20 373 TYR C CA 1
ATOM 12762 C C . TYR C 1 373 ? -22.497 50.310 -1.721 1.00 60.04 373 TYR C C 1
ATOM 12763 O O . TYR C 1 373 ? -21.743 50.979 -1.002 1.00 58.66 373 TYR C O 1
ATOM 12772 N N . PRO C 1 374 ? -22.879 50.746 -2.922 1.00 58.51 374 PRO C N 1
ATOM 12773 C CA . PRO C 1 374 ? -22.383 52.030 -3.434 1.00 53.08 374 PRO C CA 1
ATOM 12774 C C . PRO C 1 374 ? -22.928 53.216 -2.649 1.00 57.73 374 PRO C C 1
ATOM 12775 O O . PRO C 1 374 ? -24.078 53.222 -2.197 1.00 59.54 374 PRO C O 1
ATOM 12779 N N . ILE C 1 375 ? -22.082 54.232 -2.504 1.00 52.29 375 ILE C N 1
ATOM 12780 C CA . ILE C 1 375 ? -22.440 55.503 -1.894 1.00 52.07 375 ILE C CA 1
ATOM 12781 C C . ILE C 1 375 ? -22.298 56.561 -2.978 1.00 51.24 375 ILE C C 1
ATOM 12782 O O . ILE C 1 375 ? -21.414 56.464 -3.836 1.00 49.59 375 ILE C O 1
ATOM 12787 N N . THR C 1 376 ? -23.167 57.562 -2.946 1.00 46.41 376 THR C N 1
ATOM 12788 C CA . THR C 1 376 ? -23.224 58.581 -3.973 1.00 41.96 376 THR C CA 1
ATOM 12789 C C . THR C 1 376 ? -22.993 59.961 -3.384 1.00 43.97 376 THR C C 1
ATOM 12790 O O . THR C 1 376 ? -23.584 60.327 -2.369 1.00 48.43 376 THR C O 1
ATOM 12794 N N . ASN C 1 377 ? -22.144 60.729 -4.047 1.00 43.72 377 ASN C N 1
ATOM 12795 C CA . ASN C 1 377 ? -21.869 62.102 -3.680 1.00 45.83 377 ASN C CA 1
ATOM 12796 C C . ASN C 1 377 ? -21.788 62.891 -4.977 1.00 41.66 377 ASN C C 1
ATOM 12797 O O . ASN C 1 377 ? -21.930 62.324 -6.065 1.00 39.24 377 ASN C O 1
ATOM 12802 N N . GLY C 1 378 ? -21.608 64.204 -4.868 1.00 40.83 378 GLY C N 1
ATOM 12803 C CA . GLY C 1 378 ? -21.518 65.024 -6.061 1.00 40.88 378 GLY C CA 1
ATOM 12804 C C . GLY C 1 378 ? -21.128 66.454 -5.759 1.00 44.09 378 GLY C C 1
ATOM 12805 O O . GLY C 1 378 ? -21.263 66.940 -4.630 1.00 43.18 378 GLY C O 1
ATOM 12806 N N . ILE C 1 379 ? -20.635 67.119 -6.802 1.00 45.13 379 ILE C N 1
ATOM 12807 C CA . ILE C 1 379 ? -20.453 68.564 -6.828 1.00 45.19 379 ILE C CA 1
ATOM 12808 C C . ILE C 1 379 ? -21.460 69.091 -7.842 1.00 46.60 379 ILE C C 1
ATOM 12809 O O . ILE C 1 379 ? -21.183 69.109 -9.048 1.00 46.42 379 ILE C O 1
ATOM 12814 N N . GLN C 1 380 ? -22.639 69.500 -7.361 1.00 46.61 380 GLN C N 1
ATOM 12815 C CA . GLN C 1 380 ? -23.768 69.765 -8.254 1.00 52.21 380 GLN C CA 1
ATOM 12816 C C . GLN C 1 380 ? -23.439 70.834 -9.288 1.00 55.78 380 GLN C C 1
ATOM 12817 O O . GLN C 1 380 ? -23.698 70.657 -10.482 1.00 52.77 380 GLN C O 1
ATOM 12823 N N . THR C 1 381 ? -22.860 71.956 -8.847 1.00 60.20 381 THR C N 1
ATOM 12824 C CA . THR C 1 381 ? -22.627 73.083 -9.745 1.00 52.41 381 THR C CA 1
ATOM 12825 C C . THR C 1 381 ? -21.658 72.755 -10.869 1.00 58.32 381 THR C C 1
ATOM 12826 O O . THR C 1 381 ? -21.662 73.446 -11.892 1.00 62.92 381 THR C O 1
ATOM 12830 N N . GLN C 1 382 ? -20.826 71.725 -10.717 1.00 56.22 382 GLN C N 1
ATOM 12831 C CA . GLN C 1 382 ? -19.891 71.362 -11.768 1.00 54.15 382 GLN C CA 1
ATOM 12832 C C . GLN C 1 382 ? -20.182 70.002 -12.390 1.00 53.28 382 GLN C C 1
ATOM 12833 O O . GLN C 1 382 ? -19.346 69.495 -13.148 1.00 55.79 382 GLN C O 1
ATOM 12839 N N . ASN C 1 383 ? -21.365 69.423 -12.148 1.00 50.53 383 ASN C N 1
ATOM 12840 C CA . ASN C 1 383 ? -21.795 68.217 -12.867 1.00 49.63 383 ASN C CA 1
ATOM 12841 C C . ASN C 1 383 ? -20.811 67.063 -12.685 1.00 45.19 383 ASN C C 1
ATOM 12842 O O . ASN C 1 383 ? -20.416 66.387 -13.641 1.00 45.55 383 ASN C O 1
ATOM 12847 N N . ILE C 1 384 ? -20.399 66.850 -11.443 1.00 44.79 384 ILE C N 1
ATOM 12848 C CA . ILE C 1 384 ? -19.462 65.790 -11.095 1.00 46.08 384 ILE C CA 1
ATOM 12849 C C . ILE C 1 384 ? -20.154 64.829 -10.137 1.00 42.50 384 ILE C C 1
ATOM 12850 O O . ILE C 1 384 ? -20.600 65.232 -9.052 1.00 40.41 384 ILE C O 1
ATOM 12855 N N . ALA C 1 385 ? -20.223 63.560 -10.531 1.00 40.61 385 ALA C N 1
ATOM 12856 C CA . ALA C 1 385 ? -20.740 62.495 -9.688 1.00 40.93 385 ALA C CA 1
ATOM 12857 C C . ALA C 1 385 ? -19.576 61.756 -9.053 1.00 42.35 385 ALA C C 1
ATOM 12858 O O . ALA C 1 385 ? -18.533 61.555 -9.687 1.00 42.45 385 ALA C O 1
ATOM 12860 N N . VAL C 1 386 ? -19.767 61.341 -7.806 1.00 38.52 386 VAL C N 1
ATOM 12861 C CA . VAL C 1 386 ? -18.738 60.678 -7.014 1.00 42.18 386 VAL C CA 1
ATOM 12862 C C . VAL C 1 386 ? -19.320 59.388 -6.453 1.00 44.93 386 VAL C C 1
ATOM 12863 O O . VAL C 1 386 ? -20.227 59.427 -5.607 1.00 47.64 386 VAL C O 1
ATOM 12867 N N . PHE C 1 387 ? -18.783 58.252 -6.885 1.00 38.23 387 PHE C N 1
ATOM 12868 C CA . PHE C 1 387 ? -19.260 56.954 -6.436 1.00 41.07 387 PHE C CA 1
ATOM 12869 C C . PHE C 1 387 ? -18.177 56.280 -5.610 1.00 40.34 387 PHE C C 1
ATOM 12870 O O . PHE C 1 387 ? -17.014 56.238 -6.017 1.00 45.98 387 PHE C O 1
ATOM 12878 N N . SER C 1 388 ? -18.550 55.767 -4.450 1.00 40.08 388 SER C N 1
ATOM 12879 C CA . SER C 1 388 ? -17.635 55.013 -3.608 1.00 46.47 388 SER C CA 1
ATOM 12880 C C . SER C 1 388 ? -18.313 53.715 -3.191 1.00 46.61 388 SER C C 1
ATOM 12881 O O . SER C 1 388 ? -19.498 53.504 -3.451 1.00 48.58 388 SER C O 1
ATOM 12884 N N . ASN C 1 389 ? -17.544 52.817 -2.584 1.00 44.00 389 ASN C N 1
ATOM 12885 C CA . ASN C 1 389 ? -18.090 51.553 -2.111 1.00 49.61 389 ASN C CA 1
ATOM 12886 C C . ASN C 1 389 ? -17.422 51.212 -0.788 1.00 51.82 389 ASN C C 1
ATOM 12887 O O . ASN C 1 389 ? -16.737 52.038 -0.178 1.00 48.59 389 ASN C O 1
ATOM 12892 N N . ASN C 1 390 ? -17.648 49.988 -0.330 1.00 53.39 390 ASN C N 1
ATOM 12893 C CA . ASN C 1 390 ? -17.066 49.518 0.912 1.00 53.77 390 ASN C CA 1
ATOM 12894 C C . ASN C 1 390 ? -15.708 48.863 0.706 1.00 56.31 390 ASN C C 1
ATOM 12895 O O . ASN C 1 390 ? -15.141 48.342 1.670 1.00 56.42 390 ASN C O 1
ATOM 12900 N N . LYS C 1 391 ? -15.183 48.879 -0.526 1.00 55.16 391 LYS C N 1
ATOM 12901 C CA . LYS C 1 391 ? -13.912 48.258 -0.887 1.00 51.90 391 LYS C CA 1
ATOM 12902 C C . LYS C 1 391 ? -12.870 49.285 -1.322 1.00 54.45 391 LYS C C 1
ATOM 12903 O O . LYS C 1 391 ? -12.022 48.984 -2.167 1.00 58.42 391 LYS C O 1
ATOM 12909 N N . SER C 1 392 ? -12.942 50.505 -0.789 1.00 51.51 392 SER C N 1
ATOM 12910 C CA . SER C 1 392 ? -11.945 51.551 -1.042 1.00 52.38 392 SER C CA 1
ATOM 12911 C C . SER C 1 392 ? -11.831 51.936 -2.520 1.00 50.70 392 SER C C 1
ATOM 12912 O O . SER C 1 392 ? -10.775 52.394 -2.962 1.00 51.67 392 SER C O 1
ATOM 12915 N N . ASP C 1 393 ? -12.900 51.806 -3.299 1.00 49.04 393 ASP C N 1
ATOM 12916 C CA . ASP C 1 393 ? -12.874 52.219 -4.698 1.00 50.78 393 ASP C CA 1
ATOM 12917 C C . ASP C 1 393 ? -13.651 53.521 -4.882 1.00 46.81 393 ASP C C 1
ATOM 12918 O O . ASP C 1 393 ? -14.640 53.771 -4.195 1.00 45.99 393 ASP C O 1
ATOM 12923 N N . ILE C 1 394 ? -13.194 54.351 -5.819 1.00 46.54 394 ILE C N 1
ATOM 12924 C CA . ILE C 1 394 ? -13.811 55.642 -6.117 1.00 47.28 394 ILE C CA 1
ATOM 12925 C C . ILE C 1 394 ? -13.995 55.740 -7.627 1.00 44.92 394 ILE C C 1
ATOM 12926 O O . ILE C 1 394 ? -13.127 55.309 -8.394 1.00 48.35 394 ILE C O 1
ATOM 12931 N N . LEU C 1 395 ? -15.127 56.292 -8.058 1.00 40.65 395 LEU C N 1
ATOM 12932 C CA . LEU C 1 395 ? -15.374 56.581 -9.464 1.00 41.85 395 LEU C CA 1
ATOM 12933 C C . LEU C 1 395 ? -15.909 58.001 -9.580 1.00 42.54 395 LEU C C 1
ATOM 12934 O O . LEU C 1 395 ? -16.912 58.340 -8.945 1.00 46.41 395 LEU C O 1
ATOM 12939 N N . LEU C 1 396 ? -15.237 58.825 -10.378 1.00 41.32 396 LEU C N 1
ATOM 12940 C CA . LEU C 1 396 ? -15.620 60.205 -10.630 1.00 38.25 396 LEU C CA 1
ATOM 12941 C C . LEU C 1 396 ? -16.032 60.326 -12.082 1.00 42.73 396 LEU C C 1
ATOM 12942 O O . LEU C 1 396 ? -15.379 59.764 -12.960 1.00 44.70 396 LEU C O 1
ATOM 12947 N N . ILE C 1 397 ? -17.135 61.026 -12.333 1.00 40.40 397 ILE C N 1
ATOM 12948 C CA . ILE C 1 397 ? -17.609 61.249 -13.690 1.00 39.97 397 ILE C CA 1
ATOM 12949 C C . ILE C 1 397 ? -18.051 62.697 -13.774 1.00 42.94 397 ILE C C 1
ATOM 12950 O O . ILE C 1 397 ? -18.732 63.195 -12.872 1.00 45.98 397 ILE C O 1
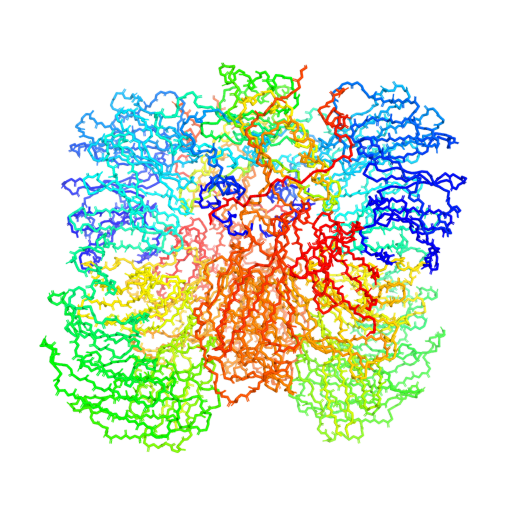ATOM 12955 N N . LYS C 1 398 ? -17.639 63.379 -14.834 1.00 42.95 398 LYS C N 1
ATOM 12956 C CA . LYS C 1 398 ? -18.076 64.735 -15.118 1.00 48.39 398 LYS C CA 1
ATOM 12957 C C . LYS C 1 398 ? -18.966 64.716 -16.355 1.00 49.66 398 LYS C C 1
ATOM 12958 O O . LYS C 1 398 ? -18.678 64.002 -17.319 1.00 50.07 398 LYS C O 1
ATOM 12964 N N . PHE C 1 399 ? -20.050 65.496 -16.320 1.00 47.96 399 PHE C N 1
ATOM 12965 C CA . PHE C 1 399 ? -21.046 65.531 -17.383 1.00 51.07 399 PHE C CA 1
ATOM 12966 C C . PHE C 1 399 ? -21.117 66.922 -17.997 1.00 56.10 399 PHE C C 1
ATOM 12967 O O . PHE C 1 399 ? -20.999 67.920 -17.283 1.00 55.05 399 PHE C O 1
ATOM 12975 N N . SER C 1 400 ? -21.335 66.988 -19.317 1.00 56.07 400 SER C N 1
ATOM 12976 C CA . SER C 1 400 ? -21.569 68.272 -19.981 1.00 59.72 400 SER C CA 1
ATOM 12977 C C . SER C 1 400 ? -22.920 68.863 -19.571 1.00 62.49 400 SER C C 1
ATOM 12978 O O . SER C 1 400 ? -23.889 68.135 -19.338 1.00 60.78 400 SER C O 1
ATOM 12981 N N . LYS C 1 401 ? -22.994 70.204 -19.547 1.00 63.40 401 LYS C N 1
ATOM 12982 C CA . LYS C 1 401 ? -24.123 70.929 -18.956 1.00 67.75 401 LYS C CA 1
ATOM 12983 C C . LYS C 1 401 ? -25.488 70.509 -19.502 1.00 65.46 401 LYS C C 1
ATOM 12984 O O . LYS C 1 401 ? -26.312 69.976 -18.753 1.00 65.53 401 LYS C O 1
ATOM 12990 N N . ASP C 1 402 ? -25.762 70.750 -20.781 1.00 74.25 402 ASP C N 1
ATOM 12991 C CA . ASP C 1 402 ? -27.052 70.340 -21.334 1.00 70.99 402 ASP C CA 1
ATOM 12992 C C . ASP C 1 402 ? -26.998 68.924 -21.892 1.00 68.99 402 ASP C C 1
ATOM 12993 O O . ASP C 1 402 ? -27.951 68.151 -21.732 1.00 66.88 402 ASP C O 1
ATOM 12998 N N . SER C 1 403 ? -25.884 68.578 -22.539 1.00 70.91 403 SER C N 1
ATOM 12999 C CA . SER C 1 403 ? -25.792 67.318 -23.266 1.00 66.33 403 SER C CA 1
ATOM 13000 C C . SER C 1 403 ? -25.858 66.117 -22.320 1.00 64.13 403 SER C C 1
ATOM 13001 O O . SER C 1 403 ? -26.530 65.122 -22.617 1.00 59.51 403 SER C O 1
ATOM 13004 N N . ALA C 1 404 ? -25.174 66.203 -21.171 1.00 65.68 404 ALA C N 1
ATOM 13005 C CA . ALA C 1 404 ? -24.973 65.134 -20.183 1.00 58.04 404 ALA C CA 1
ATOM 13006 C C . ALA C 1 404 ? -24.005 64.058 -20.663 1.00 57.12 404 ALA C C 1
ATOM 13007 O O . ALA C 1 404 ? -23.934 62.972 -20.061 1.00 54.09 404 ALA C O 1
ATOM 13009 N N . ASP C 1 405 ? -23.247 64.325 -21.723 1.00 56.44 405 ASP C N 1
ATOM 13010 C CA . ASP C 1 405 ? -22.215 63.392 -22.147 1.00 54.73 405 ASP C CA 1
ATOM 13011 C C . ASP C 1 405 ? -21.118 63.308 -21.098 1.00 54.07 405 ASP C C 1
ATOM 13012 O O . ASP C 1 405 ? -20.785 64.298 -20.436 1.00 54.76 405 ASP C O 1
ATOM 13017 N N . ILE C 1 406 ? -20.562 62.112 -20.947 1.00 51.85 406 ILE C N 1
ATOM 13018 C CA . ILE C 1 406 ? -19.416 61.913 -20.072 1.00 51.45 406 ILE C CA 1
ATOM 13019 C C . ILE C 1 406 ? -18.209 62.559 -20.735 1.00 54.32 406 ILE C C 1
ATOM 13020 O O . ILE C 1 406 ? -17.817 62.176 -21.842 1.00 53.94 406 ILE C O 1
ATOM 13025 N N . ILE C 1 407 ? -17.643 63.571 -20.086 1.00 54.68 407 ILE C N 1
ATOM 13026 C CA . ILE C 1 407 ? -16.507 64.284 -20.650 1.00 52.95 407 ILE C CA 1
ATOM 13027 C C . ILE C 1 407 ? -15.232 64.066 -19.853 1.00 50.57 407 ILE C C 1
ATOM 13028 O O . ILE C 1 407 ? -14.145 64.328 -20.385 1.00 56.38 407 ILE C O 1
ATOM 13033 N N . GLU C 1 408 ? -15.316 63.576 -18.615 1.00 54.60 408 GLU C N 1
ATOM 13034 C CA . GLU C 1 408 ? -14.141 63.175 -17.845 1.00 50.40 408 GLU C CA 1
ATOM 13035 C C . GLU C 1 408 ? -14.529 62.022 -16.937 1.00 51.19 408 GLU C C 1
ATOM 13036 O O . GLU C 1 408 ? -15.635 61.993 -16.390 1.00 51.64 408 GLU C O 1
ATOM 13042 N N . THR C 1 409 ? -13.600 61.098 -16.738 1.00 50.37 409 THR C N 1
ATOM 13043 C CA . THR C 1 409 ? -13.849 60.002 -15.821 1.00 47.46 409 THR C CA 1
ATOM 13044 C C . THR C 1 409 ? -12.521 59.576 -15.217 1.00 48.93 409 THR C C 1
ATOM 13045 O O . THR C 1 409 ? -11.487 59.603 -15.887 1.00 48.81 409 THR C O 1
ATOM 13049 N N . GLU C 1 410 ? -12.549 59.240 -13.933 1.00 45.86 410 GLU C N 1
ATOM 13050 C CA . GLU C 1 410 ? -11.367 58.751 -13.241 1.00 45.24 410 GLU C CA 1
ATOM 13051 C C . GLU C 1 410 ? -11.802 57.760 -12.182 1.00 42.74 410 GLU C C 1
ATOM 13052 O O . GLU C 1 410 ? -12.885 57.871 -11.598 1.00 43.55 410 GLU C O 1
ATOM 13058 N N . GLU C 1 411 ? -10.932 56.807 -11.926 1.00 42.99 411 GLU C N 1
ATOM 13059 C CA . GLU C 1 411 ? -11.220 55.733 -10.996 1.00 46.46 411 GLU C CA 1
ATOM 13060 C C . GLU C 1 411 ? -9.950 55.434 -10.220 1.00 48.63 411 GLU C C 1
ATOM 13061 O O . GLU C 1 411 ? -8.858 55.501 -10.782 1.00 48.84 411 GLU C O 1
ATOM 13067 N N . PHE C 1 412 ? -10.073 55.133 -8.932 1.00 47.77 412 PHE C N 1
ATOM 13068 C CA . PHE C 1 412 ? -8.884 54.721 -8.198 1.00 50.75 412 PHE C CA 1
ATOM 13069 C C . PHE C 1 412 ? -9.298 53.973 -6.947 1.00 52.06 412 PHE C C 1
ATOM 13070 O O . PHE C 1 412 ? -10.479 53.895 -6.604 1.00 53.47 412 PHE C O 1
ATOM 13078 N N . HIS C 1 413 ? -8.294 53.374 -6.313 1.00 48.42 413 HIS C N 1
ATOM 13079 C CA . HIS C 1 413 ? -8.437 52.515 -5.154 1.00 49.89 413 HIS C CA 1
ATOM 13080 C C . HIS C 1 413 ? -7.448 53.014 -4.113 1.00 52.42 413 HIS C C 1
ATOM 13081 O O . HIS C 1 413 ? -6.330 53.388 -4.469 1.00 51.03 413 HIS C O 1
ATOM 13088 N N . LEU C 1 414 ? -7.847 53.052 -2.834 1.00 51.46 414 LEU C N 1
ATOM 13089 C CA . LEU C 1 414 ? -6.954 53.547 -1.780 1.00 53.24 414 LEU C CA 1
ATOM 13090 C C . LEU C 1 414 ? -6.462 52.373 -0.940 1.00 54.11 414 LEU C C 1
ATOM 13091 O O . LEU C 1 414 ? -7.196 51.822 -0.112 1.00 51.25 414 LEU C O 1
ATOM 13096 N N . ASP C 1 415 ? -5.186 52.031 -1.141 1.00 57.83 415 ASP C N 1
ATOM 13097 C CA . ASP C 1 415 ? -4.575 50.910 -0.439 1.00 56.86 415 ASP C CA 1
ATOM 13098 C C . ASP C 1 415 ? -4.507 51.137 1.067 1.00 53.42 415 ASP C C 1
ATOM 13099 O O . ASP C 1 415 ? -4.512 50.166 1.834 1.00 55.91 415 ASP C O 1
ATOM 13104 N N . GLU C 1 416 ? -4.451 52.400 1.513 1.00 51.18 416 GLU C N 1
ATOM 13105 C CA . GLU C 1 416 ? -4.406 52.694 2.947 1.00 53.61 416 GLU C CA 1
ATOM 13106 C C . GLU C 1 416 ? -5.659 52.238 3.677 1.00 55.95 416 GLU C C 1
ATOM 13107 O O . GLU C 1 416 ? -5.647 52.157 4.912 1.00 53.92 416 GLU C O 1
ATOM 13113 N N . LEU C 1 417 ? -6.754 52.021 2.956 1.00 51.29 417 LEU C N 1
ATOM 13114 C CA . LEU C 1 417 ? -8.051 51.746 3.553 1.00 52.80 417 LEU C CA 1
ATOM 13115 C C . LEU C 1 417 ? -8.446 50.310 3.242 1.00 52.57 417 LEU C C 1
ATOM 13116 O O . LEU C 1 417 ? -8.444 49.903 2.078 1.00 53.63 417 LEU C O 1
ATOM 13121 N N . SER C 1 418 ? -8.743 49.540 4.286 1.00 57.72 418 SER C N 1
ATOM 13122 C CA . SER C 1 418 ? -9.153 48.152 4.103 1.00 58.93 418 SER C CA 1
ATOM 13123 C C . SER C 1 418 ? -10.613 48.083 3.687 1.00 68.03 418 SER C C 1
ATOM 13124 O O . SER C 1 418 ? -10.948 47.637 2.581 1.00 73.10 418 SER C O 1
ATOM 13127 N N . LYS C 1 419 ? -11.485 48.552 4.570 1.00 61.79 419 LYS C N 1
ATOM 13128 C CA . LYS C 1 419 ? -12.923 48.614 4.392 1.00 63.78 419 LYS C CA 1
ATOM 13129 C C . LYS C 1 419 ? -13.279 50.088 4.482 1.00 64.29 419 LYS C C 1
ATOM 13130 O O . LYS C 1 419 ? -12.634 50.832 5.216 1.00 66.79 419 LYS C O 1
ATOM 13136 N N . THR C 1 420 ? -14.234 50.545 3.689 1.00 55.18 420 THR C N 1
ATOM 13137 C CA . THR C 1 420 ? -14.602 51.954 3.708 1.00 53.94 420 THR C CA 1
ATOM 13138 C C . THR C 1 420 ? -16.084 52.092 4.024 1.00 55.61 420 THR C C 1
ATOM 13139 O O . THR C 1 420 ? -16.915 51.366 3.465 1.00 52.79 420 THR C O 1
ATOM 13143 N N . ASN C 1 421 ? -16.413 53.004 4.940 1.00 54.22 421 ASN C N 1
ATOM 13144 C CA . ASN C 1 421 ? -17.794 53.164 5.366 1.00 59.85 421 ASN C CA 1
ATOM 13145 C C . ASN C 1 421 ? -18.316 54.591 5.265 1.00 57.56 421 ASN C C 1
ATOM 13146 O O . ASN C 1 421 ? -19.468 54.825 5.647 1.00 57.01 421 ASN C O 1
ATOM 13151 N N . ASN C 1 422 ? -17.511 55.552 4.797 1.00 51.94 422 ASN C N 1
ATOM 13152 C CA . ASN C 1 422 ? -18.007 56.917 4.679 1.00 52.14 422 ASN C CA 1
ATOM 13153 C C . ASN C 1 422 ? -17.174 57.744 3.709 1.00 47.44 422 ASN C C 1
ATOM 13154 O O . ASN C 1 422 ? -15.956 57.856 3.874 1.00 44.51 422 ASN C O 1
ATOM 13159 N N . CYS C 1 423 ? -17.857 58.388 2.762 1.00 41.21 423 CYS C N 1
ATOM 13160 C CA . CYS C 1 423 ? -17.255 59.274 1.780 1.00 40.54 423 CYS C CA 1
ATOM 13161 C C . CYS C 1 423 ? -17.997 60.601 1.783 1.00 42.10 423 CYS C C 1
ATOM 13162 O O . CYS C 1 423 ? -19.203 60.639 1.515 1.00 43.50 423 CYS C O 1
ATOM 13165 N N . LEU C 1 424 ? -17.273 61.687 2.052 1.00 36.67 424 LEU C N 1
ATOM 13166 C CA . LEU C 1 424 ? -17.807 63.040 2.054 1.00 35.66 424 LEU C CA 1
ATOM 13167 C C . LEU C 1 424 ? -17.065 63.872 1.011 1.00 41.38 424 LEU C C 1
ATOM 13168 O O . LEU C 1 424 ? -15.890 63.615 0.711 1.00 35.40 424 LEU C O 1
ATOM 13173 N N . VAL C 1 425 ? -17.758 64.874 0.458 1.00 32.99 425 VAL C N 1
ATOM 13174 C CA . VAL C 1 425 ? -17.175 65.792 -0.511 1.00 37.78 425 VAL C CA 1
ATOM 13175 C C . VAL C 1 425 ? -17.578 67.209 -0.140 1.00 40.19 425 VAL C C 1
ATOM 13176 O O . VAL C 1 425 ? -18.606 67.434 0.505 1.00 39.33 425 VAL C O 1
ATOM 13180 N N . THR C 1 426 ? -16.737 68.166 -0.520 1.00 37.06 426 THR C N 1
ATOM 13181 C CA . THR C 1 426 ? -17.053 69.573 -0.339 1.00 33.43 426 THR C CA 1
ATOM 13182 C C . THR C 1 426 ? -16.250 70.365 -1.357 1.00 38.84 426 THR C C 1
ATOM 13183 O O . THR C 1 426 ? -15.239 69.887 -1.880 1.00 38.17 426 THR C O 1
ATOM 13187 N N . GLU C 1 427 ? -16.713 71.580 -1.633 1.00 38.35 427 GLU C N 1
ATOM 13188 C CA . GLU C 1 427 ? -15.999 72.454 -2.550 1.00 43.06 427 GLU C CA 1
ATOM 13189 C C . GLU C 1 427 ? -14.734 72.999 -1.893 1.00 43.42 427 GLU C C 1
ATOM 13190 O O . GLU C 1 427 ? -14.653 73.144 -0.670 1.00 43.69 427 GLU C O 1
ATOM 13196 N N . TYR C 1 428 ? -13.718 73.261 -2.713 1.00 39.52 428 TYR C N 1
ATOM 13197 C CA . TYR C 1 428 ? -12.459 73.785 -2.186 1.00 46.15 428 TYR C CA 1
ATOM 13198 C C . TYR C 1 428 ? -12.148 75.164 -2.747 1.00 45.38 428 TYR C C 1
ATOM 13199 O O . TYR C 1 428 ? -12.154 76.140 -1.994 1.00 46.20 428 TYR C O 1
ATOM 13208 N N . ASP C 1 429 ? -11.920 75.287 -4.049 1.00 47.80 429 ASP C N 1
ATOM 13209 C CA . ASP C 1 429 ? -11.695 76.590 -4.669 1.00 49.65 429 ASP C CA 1
ATOM 13210 C C . ASP C 1 429 ? -12.090 76.472 -6.134 1.00 46.15 429 ASP C C 1
ATOM 13211 O O . ASP C 1 429 ? -12.704 75.483 -6.543 1.00 48.53 429 ASP C O 1
ATOM 13216 N N . ASP C 1 430 ? -11.725 77.480 -6.931 1.00 50.30 430 ASP C N 1
ATOM 13217 C CA . ASP C 1 430 ? -12.173 77.546 -8.319 1.00 54.50 430 ASP C CA 1
ATOM 13218 C C . ASP C 1 430 ? -11.696 76.361 -9.157 1.00 53.86 430 ASP C C 1
ATOM 13219 O O . ASP C 1 430 ? -12.285 76.075 -10.208 1.00 47.06 430 ASP C O 1
ATOM 13224 N N . ASP C 1 431 ? -10.647 75.662 -8.731 1.00 49.06 431 ASP C N 1
ATOM 13225 C CA . ASP C 1 431 ? -10.079 74.606 -9.556 1.00 47.60 431 ASP C CA 1
ATOM 13226 C C . ASP C 1 431 ? -10.188 73.203 -8.979 1.00 43.28 431 ASP C C 1
ATOM 13227 O O . ASP C 1 431 ? -9.842 72.245 -9.677 1.00 40.42 431 ASP C O 1
ATOM 13232 N N . SER C 1 432 ? -10.645 73.035 -7.741 1.00 41.76 432 SER C N 1
ATOM 13233 C CA . SER C 1 432 ? -10.636 71.693 -7.192 1.00 42.59 432 SER C CA 1
ATOM 13234 C C . SER C 1 432 ? -11.693 71.547 -6.105 1.00 39.27 432 SER C C 1
ATOM 13235 O O . SER C 1 432 ? -12.238 72.526 -5.597 1.00 39.55 432 SER C O 1
ATOM 13238 N N . PHE C 1 433 ? -11.972 70.300 -5.757 1.00 36.74 433 PHE C N 1
ATOM 13239 C CA . PHE C 1 433 ? -12.841 69.977 -4.640 1.00 40.77 433 PHE C CA 1
ATOM 13240 C C . PHE C 1 433 ? -12.126 68.967 -3.756 1.00 39.65 433 PHE C C 1
ATOM 13241 O O . PHE C 1 433 ? -11.092 68.408 -4.133 1.00 40.58 433 PHE C O 1
ATOM 13249 N N . LEU C 1 434 ? -12.678 68.748 -2.567 1.00 33.05 434 LEU C N 1
ATOM 13250 C CA . LEU C 1 434 ? -12.134 67.801 -1.606 1.00 36.76 434 LEU C CA 1
ATOM 13251 C C . LEU C 1 434 ? -13.035 66.577 -1.498 1.00 40.96 434 LEU C C 1
ATOM 13252 O O . LEU C 1 434 ? -14.244 66.646 -1.748 1.00 36.84 434 LEU C O 1
ATOM 13257 N N . LEU C 1 435 ? -12.418 65.450 -1.154 1.00 37.22 435 LEU C N 1
ATOM 13258 C CA . LEU C 1 435 ? -13.097 64.177 -0.962 1.00 36.89 435 LEU C CA 1
ATOM 13259 C C . LEU C 1 435 ? -12.414 63.481 0.199 1.00 40.16 435 LEU C C 1
ATOM 13260 O O . LEU C 1 435 ? -11.188 63.334 0.180 1.00 37.67 435 LEU C O 1
ATOM 13265 N N . THR C 1 436 ? -13.184 63.079 1.216 1.00 36.83 436 THR C N 1
ATOM 13266 C CA . THR C 1 436 ? -12.635 62.337 2.343 1.00 35.42 436 THR C CA 1
ATOM 13267 C C . THR C 1 436 ? -13.226 60.938 2.387 1.00 38.38 436 THR C C 1
ATOM 13268 O O . THR C 1 436 ? -14.394 60.721 2.046 1.00 42.42 436 THR C O 1
ATOM 13272 N N . LEU C 1 437 ? -12.400 59.996 2.803 1.00 36.95 437 LEU C N 1
ATOM 13273 C CA . LEU C 1 437 ? -12.753 58.592 2.867 1.00 37.55 437 LEU C CA 1
ATOM 13274 C C . LEU C 1 437 ? -12.202 58.051 4.169 1.00 41.25 437 LEU C C 1
ATOM 13275 O O . LEU C 1 437 ? -11.080 58.381 4.564 1.00 45.61 437 LEU C O 1
ATOM 13280 N N . GLN C 1 438 ? -13.003 57.243 4.840 1.00 38.66 438 GLN C N 1
ATOM 13281 C CA . GLN C 1 438 ? -12.709 56.771 6.177 1.00 42.49 438 GLN C CA 1
ATOM 13282 C C . GLN C 1 438 ? -13.023 55.282 6.226 1.00 50.10 438 GLN C C 1
ATOM 13283 O O . GLN C 1 438 ? -13.796 54.757 5.412 1.00 51.69 438 GLN C O 1
ATOM 13289 N N . SER C 1 439 ? -12.419 54.612 7.187 1.00 42.84 439 SER C N 1
ATOM 13290 C CA . SER C 1 439 ? -12.596 53.192 7.437 1.00 46.92 439 SER C CA 1
ATOM 13291 C C . SER C 1 439 ? -12.916 53.018 8.906 1.00 47.05 439 SER C C 1
ATOM 13292 O O . SER C 1 439 ? -12.653 53.913 9.714 1.00 43.35 439 SER C O 1
ATOM 13295 N N . PRO C 1 440 ? -13.478 51.872 9.299 1.00 48.35 440 PRO C N 1
ATOM 13296 C CA . PRO C 1 440 ? -13.717 51.634 10.730 1.00 49.63 440 PRO C CA 1
ATOM 13297 C C . PRO C 1 440 ? -12.496 51.159 11.524 1.00 54.55 440 PRO C C 1
ATOM 13298 O O . PRO C 1 440 ? -12.581 51.142 12.760 1.00 54.73 440 PRO C O 1
ATOM 13302 N N . ASN C 1 441 ? -11.377 50.753 10.890 1.00 52.37 441 ASN C N 1
ATOM 13303 C CA . ASN C 1 441 ? -10.187 50.369 11.676 1.00 54.48 441 ASN C CA 1
ATOM 13304 C C . ASN C 1 441 ? -9.651 51.601 12.395 1.00 52.97 441 ASN C C 1
ATOM 13305 O O . ASN C 1 441 ? -9.395 52.625 11.751 1.00 53.60 441 ASN C O 1
ATOM 13310 N N . PRO C 1 442 ? -9.487 51.550 13.718 1.00 55.90 442 PRO C N 1
ATOM 13311 C CA . PRO C 1 442 ? -9.030 52.742 14.447 1.00 56.52 442 PRO C CA 1
ATOM 13312 C C . PRO C 1 442 ? -7.633 53.169 14.058 1.00 56.84 442 PRO C C 1
ATOM 13313 O O . PRO C 1 442 ? -7.281 54.350 14.213 1.00 53.36 442 PRO C O 1
ATOM 13317 N N . ARG C 1 443 ? -6.809 52.229 13.593 1.00 53.52 443 ARG C N 1
ATOM 13318 C CA . ARG C 1 443 ? -5.437 52.541 13.234 1.00 56.13 443 ARG C CA 1
ATOM 13319 C C . ARG C 1 443 ? -5.279 53.044 11.801 1.00 56.11 443 ARG C C 1
ATOM 13320 O O . ARG C 1 443 ? -4.276 53.703 11.510 1.00 52.42 443 ARG C O 1
ATOM 13328 N N . GLU C 1 444 ? -6.216 52.745 10.895 1.00 52.89 444 GLU C N 1
ATOM 13329 C CA . GLU C 1 444 ? -6.119 53.287 9.542 1.00 50.66 444 GLU C CA 1
ATOM 13330 C C . GLU C 1 444 ? -6.318 54.807 9.547 1.00 44.32 444 GLU C C 1
ATOM 13331 O O . GLU C 1 444 ? -6.733 55.412 10.539 1.00 49.57 444 GLU C O 1
ATOM 13337 N N . LYS C 1 445 ? -5.977 55.432 8.432 1.00 40.26 445 LYS C N 1
ATOM 13338 C CA . LYS C 1 445 ? -5.944 56.883 8.357 1.00 42.26 445 LYS C CA 1
ATOM 13339 C C . LYS C 1 445 ? -7.291 57.457 7.910 1.00 43.41 445 LYS C C 1
ATOM 13340 O O . LYS C 1 445 ? -8.103 56.790 7.264 1.00 40.11 445 LYS C O 1
ATOM 13346 N N . PHE C 1 446 ? -7.506 58.726 8.252 1.00 40.38 446 PHE C N 1
ATOM 13347 C CA . PHE C 1 446 ? -8.553 59.527 7.640 1.00 37.28 446 PHE C CA 1
ATOM 13348 C C . PHE C 1 446 ? -7.941 60.210 6.425 1.00 37.09 446 PHE C C 1
ATOM 13349 O O . PHE C 1 446 ? -7.031 61.031 6.575 1.00 42.19 446 PHE C O 1
ATOM 13357 N N . VAL C 1 447 ? -8.440 59.883 5.230 1.00 34.08 447 VAL C N 1
ATOM 13358 C CA . VAL C 1 447 ? -7.833 60.276 3.963 1.00 34.16 447 VAL C CA 1
ATOM 13359 C C . VAL C 1 447 ? -8.608 61.421 3.323 1.00 41.43 447 VAL C C 1
ATOM 13360 O O . VAL C 1 447 ? -9.811 61.298 3.061 1.00 38.42 447 VAL C O 1
ATOM 13364 N N . CYS C 1 448 ? -7.910 62.510 2.999 1.00 37.58 448 CYS C N 1
ATOM 13365 C CA . CYS C 1 448 ? -8.508 63.634 2.286 1.00 34.59 448 CYS C CA 1
ATOM 13366 C C . CYS C 1 448 ? -7.763 63.875 0.972 1.00 38.16 448 CYS C C 1
ATOM 13367 O O . CYS C 1 448 ? -6.551 64.131 0.977 1.00 40.07 448 CYS C O 1
ATOM 13370 N N . LEU C 1 449 ? -8.495 63.821 -0.142 1.00 34.43 449 LEU C N 1
ATOM 13371 C CA . LEU C 1 449 ? -7.969 64.021 -1.480 1.00 33.12 449 LEU C CA 1
ATOM 13372 C C . LEU C 1 449 ? -8.423 65.365 -2.028 1.00 36.74 449 LEU C C 1
ATOM 13373 O O . LEU C 1 449 ? -9.595 65.732 -1.913 1.00 37.68 449 LEU C O 1
ATOM 13378 N N . GLU C 1 450 ? -7.499 66.095 -2.639 1.00 36.88 450 GLU C N 1
ATOM 13379 C CA . GLU C 1 450 ? -7.829 67.300 -3.387 1.00 35.98 450 GLU C CA 1
ATOM 13380 C C . GLU C 1 450 ? -7.869 66.935 -4.864 1.00 39.45 450 GLU C C 1
ATOM 13381 O O . GLU C 1 450 ? -6.889 66.424 -5.406 1.00 37.68 450 GLU C O 1
ATOM 13387 N N . ILE C 1 451 ? -9.005 67.167 -5.505 1.00 37.49 451 ILE C N 1
ATOM 13388 C CA . ILE C 1 451 ? -9.266 66.621 -6.826 1.00 35.97 451 ILE C CA 1
ATOM 13389 C C . ILE C 1 451 ? -9.581 67.760 -7.773 1.00 38.69 451 ILE C C 1
ATOM 13390 O O . ILE C 1 451 ? -10.318 68.686 -7.421 1.00 39.00 451 ILE C O 1
ATOM 13395 N N . SER C 1 452 ? -9.044 67.675 -8.983 1.00 38.94 452 SER C N 1
ATOM 13396 C CA . SER C 1 452 ? -9.263 68.714 -9.976 1.00 40.89 452 SER C CA 1
ATOM 13397 C C . SER C 1 452 ? -10.716 68.743 -10.442 1.00 41.68 452 SER C C 1
ATOM 13398 O O . SER C 1 452 ? -11.299 67.711 -10.788 1.00 41.77 452 SER C O 1
ATOM 13401 N N . LEU C 1 453 ? -11.292 69.943 -10.481 1.00 44.55 453 LEU C N 1
ATOM 13402 C CA . LEU C 1 453 ? -12.585 70.133 -11.118 1.00 42.46 453 LEU C CA 1
ATOM 13403 C C . LEU C 1 453 ? -12.514 69.977 -12.634 1.00 51.44 453 LEU C C 1
ATOM 13404 O O . LEU C 1 453 ? -13.559 69.771 -13.275 1.00 48.14 453 LEU C O 1
ATOM 13409 N N . GLN C 1 454 ? -11.316 70.070 -13.227 1.00 48.12 454 GLN C N 1
ATOM 13410 C CA . GLN C 1 454 ? -11.237 70.075 -14.685 1.00 50.75 454 GLN C CA 1
ATOM 13411 C C . GLN C 1 454 ? -11.154 68.674 -15.270 1.00 47.35 454 GLN C C 1
ATOM 13412 O O . GLN C 1 454 ? -11.863 68.358 -16.231 1.00 47.46 454 GLN C O 1
ATOM 13418 N N . ASN C 1 455 ? -10.320 67.812 -14.688 1.00 42.86 455 ASN C N 1
ATOM 13419 C CA . ASN C 1 455 ? -10.114 66.475 -15.222 1.00 42.75 455 ASN C CA 1
ATOM 13420 C C . ASN C 1 455 ? -10.176 65.387 -14.152 1.00 42.03 455 ASN C C 1
ATOM 13421 O O . ASN C 1 455 ? -9.773 64.244 -14.419 1.00 42.42 455 ASN C O 1
ATOM 13426 N N . LEU C 1 456 ? -10.634 65.716 -12.942 1.00 38.94 456 LEU C N 1
ATOM 13427 C CA . LEU C 1 456 ? -10.880 64.734 -11.882 1.00 40.13 456 LEU C CA 1
ATOM 13428 C C . LEU C 1 456 ? -9.624 63.973 -11.484 1.00 41.51 456 LEU C C 1
ATOM 13429 O O . LEU C 1 456 ? -9.706 62.847 -10.986 1.00 41.25 456 LEU C O 1
ATOM 13434 N N . LYS C 1 457 ? -8.451 64.563 -11.666 1.00 41.53 457 LYS C N 1
ATOM 13435 C CA . LYS C 1 457 ? -7.251 63.898 -11.180 1.00 39.72 457 LYS C CA 1
ATOM 13436 C C . LYS C 1 457 ? -6.911 64.386 -9.775 1.00 39.04 457 LYS C C 1
ATOM 13437 O O . LYS C 1 457 ? -7.268 65.494 -9.369 1.00 38.42 457 LYS C O 1
ATOM 13443 N N . ILE C 1 458 ? -6.201 63.532 -9.042 1.00 39.23 458 ILE C N 1
ATOM 13444 C CA . ILE C 1 458 ? -5.770 63.815 -7.680 1.00 34.63 458 ILE C CA 1
ATOM 13445 C C . ILE C 1 458 ? -4.598 64.789 -7.701 1.00 40.09 458 ILE C C 1
ATOM 13446 O O . ILE C 1 458 ? -3.579 64.543 -8.355 1.00 41.42 458 ILE C O 1
ATOM 13451 N N . LYS C 1 459 ? -4.755 65.913 -7.004 1.00 37.47 459 LYS C N 1
ATOM 13452 C CA . LYS C 1 459 ? -3.732 66.936 -6.874 1.00 34.63 459 LYS C CA 1
ATOM 13453 C C . LYS C 1 459 ? -2.878 66.700 -5.651 1.00 41.18 459 LYS C C 1
ATOM 13454 O O . LYS C 1 459 ? -1.670 66.956 -5.677 1.00 38.03 459 LYS C O 1
ATOM 13460 N N . SER C 1 460 ? -3.492 66.220 -4.576 1.00 40.97 460 SER C N 1
ATOM 13461 C CA . SER C 1 460 ? -2.749 65.903 -3.373 1.00 38.58 460 SER C CA 1
ATOM 13462 C C . SER C 1 460 ? -3.611 65.021 -2.492 1.00 40.26 460 SER C C 1
ATOM 13463 O O . SER C 1 460 ? -4.839 65.128 -2.480 1.00 39.57 460 SER C O 1
ATOM 13466 N N . LYS C 1 461 ? -2.939 64.150 -1.759 1.00 38.29 461 LYS C N 1
ATOM 13467 C CA . LYS C 1 461 ? -3.551 63.215 -0.846 1.00 38.99 461 LYS C CA 1
ATOM 13468 C C . LYS C 1 461 ? -2.984 63.491 0.535 1.00 41.47 461 LYS C C 1
ATOM 13469 O O . LYS C 1 461 ? -1.769 63.639 0.687 1.00 43.27 461 LYS C O 1
ATOM 13475 N N . HIS C 1 462 ? -3.864 63.592 1.528 1.00 39.61 462 HIS C N 1
ATOM 13476 C CA . HIS C 1 462 ? -3.481 63.816 2.911 1.00 40.48 462 HIS C CA 1
ATOM 13477 C C . HIS C 1 462 ? -4.037 62.694 3.772 1.00 40.11 462 HIS C C 1
ATOM 13478 O O . HIS C 1 462 ? -5.180 62.272 3.592 1.00 38.46 462 HIS C O 1
ATOM 13485 N N . CYS C 1 463 ? -3.224 62.210 4.701 1.00 41.00 463 CYS C N 1
ATOM 13486 C CA . CYS C 1 463 ? -3.599 61.116 5.584 1.00 40.05 463 CYS C CA 1
ATOM 13487 C C . CYS C 1 463 ? -3.427 61.590 7.019 1.00 38.75 463 CYS C C 1
ATOM 13488 O O . CYS C 1 463 ? -2.334 62.006 7.415 1.00 37.86 463 CYS C O 1
ATOM 13491 N N . PHE C 1 464 ? -4.517 61.567 7.778 1.00 41.26 464 PHE C N 1
ATOM 13492 C CA . PHE C 1 464 ? -4.531 62.036 9.148 1.00 38.25 464 PHE C CA 1
ATOM 13493 C C . PHE C 1 464 ? -4.844 60.893 10.100 1.00 40.76 464 PHE C C 1
ATOM 13494 O O . PHE C 1 464 ? -5.551 59.941 9.746 1.00 40.28 464 PHE C O 1
ATOM 13502 N N . ASN C 1 465 ? -4.310 60.996 11.313 1.00 37.53 465 ASN C N 1
ATOM 13503 C CA . ASN C 1 465 ? -4.691 60.065 12.365 1.00 47.11 465 ASN C CA 1
ATOM 13504 C C . ASN C 1 465 ? -6.052 60.443 12.932 1.00 44.21 465 ASN C C 1
ATOM 13505 O O . ASN C 1 465 ? -6.364 61.625 13.109 1.00 41.21 465 ASN C O 1
ATOM 13510 N N . LYS C 1 466 ? -6.862 59.436 13.200 1.00 46.96 466 LYS C N 1
ATOM 13511 C CA . LYS C 1 466 ? -8.203 59.702 13.703 1.00 48.80 466 LYS C CA 1
ATOM 13512 C C . LYS C 1 466 ? -8.172 59.811 15.220 1.00 42.40 466 LYS C C 1
ATOM 13513 O O . LYS C 1 466 ? -7.650 58.917 15.885 1.00 43.91 466 LYS C O 1
ATOM 13519 N N . PRO C 1 467 ? -8.725 60.870 15.800 1.00 47.71 467 PRO C N 1
ATOM 13520 C CA . PRO C 1 467 ? -8.903 60.901 17.255 1.00 47.43 467 PRO C CA 1
ATOM 13521 C C . PRO C 1 467 ? -9.776 59.734 17.702 1.00 46.73 467 PRO C C 1
ATOM 13522 O O . PRO C 1 467 ? -10.323 58.974 16.896 1.00 47.82 467 PRO C O 1
ATOM 13526 N N . GLU C 1 468 ? -9.907 59.593 19.017 1.00 50.02 468 GLU C N 1
ATOM 13527 C CA . GLU C 1 468 ? -10.399 58.336 19.575 1.00 60.77 468 GLU C CA 1
ATOM 13528 C C . GLU C 1 468 ? -11.859 58.068 19.199 1.00 59.82 468 GLU C C 1
ATOM 13529 O O . GLU C 1 468 ? -12.179 57.042 18.589 1.00 64.30 468 GLU C O 1
ATOM 13535 N N . ASN C 1 469 ? -12.762 58.978 19.525 1.00 53.68 469 ASN C N 1
ATOM 13536 C CA . ASN C 1 469 ? -14.190 58.699 19.336 1.00 63.52 469 ASN C CA 1
ATOM 13537 C C . ASN C 1 469 ? -14.678 59.533 18.156 1.00 61.61 469 ASN C C 1
ATOM 13538 O O . ASN C 1 469 ? -15.282 60.594 18.330 1.00 60.54 469 ASN C O 1
ATOM 13543 N N . PHE C 1 470 ? -14.395 59.047 16.942 1.00 57.96 470 PHE C N 1
ATOM 13544 C CA . PHE C 1 470 ? -14.512 59.863 15.739 1.00 52.62 470 PHE C CA 1
ATOM 13545 C C . PHE C 1 470 ? -15.059 59.032 14.596 1.00 53.36 470 PHE C C 1
ATOM 13546 O O . PHE C 1 470 ? -14.440 58.045 14.189 1.00 57.24 470 PHE C O 1
ATOM 13554 N N . SER C 1 471 ? -16.197 59.455 14.061 1.00 48.44 471 SER C N 1
ATOM 13555 C CA . SER C 1 471 ? -16.765 58.879 12.848 1.00 47.60 471 SER C CA 1
ATOM 13556 C C . SER C 1 471 ? -17.304 60.054 12.045 1.00 45.78 471 SER C C 1
ATOM 13557 O O . SER C 1 471 ? -18.246 60.718 12.491 1.00 45.89 471 SER C O 1
ATOM 13560 N N . SER C 1 472 ? -16.700 60.326 10.889 1.00 39.62 472 SER C N 1
ATOM 13561 C CA . SER C 1 472 ? -16.984 61.555 10.152 1.00 40.49 472 SER C CA 1
ATOM 13562 C C . SER C 1 472 ? -18.411 61.559 9.588 1.00 36.75 472 SER C C 1
ATOM 13563 O O . SER C 1 472 ? -18.888 60.558 9.055 1.00 33.85 472 SER C O 1
ATOM 13566 N N . SER C 1 473 ? -19.106 62.689 9.719 1.00 36.71 473 SER C N 1
ATOM 13567 C CA . SER C 1 473 ? -20.488 62.768 9.235 1.00 39.94 473 SER C CA 1
ATOM 13568 C C . SER C 1 473 ? -20.751 63.905 8.280 1.00 37.46 473 SER C C 1
ATOM 13569 O O . SER C 1 473 ? -21.714 63.821 7.512 1.00 36.90 473 SER C O 1
ATOM 13572 N N . CYS C 1 474 ? -19.944 64.953 8.288 1.00 32.35 474 CYS C N 1
ATOM 13573 C CA . CYS C 1 474 ? -20.115 66.032 7.335 1.00 35.03 474 CYS C CA 1
ATOM 13574 C C . CYS C 1 474 ? -18.769 66.721 7.172 1.00 38.02 474 CYS C C 1
ATOM 13575 O O . CYS C 1 474 ? -17.861 66.555 7.994 1.00 35.37 474 CYS C O 1
ATOM 13578 N N . LEU C 1 475 ? -18.645 67.500 6.104 1.00 37.03 475 LEU C N 1
ATOM 13579 C CA . LEU C 1 475 ? -17.350 68.059 5.741 1.00 35.51 475 LEU C CA 1
ATOM 13580 C C . LEU C 1 475 ? -17.512 69.457 5.166 1.00 36.40 475 LEU C C 1
ATOM 13581 O O . LEU C 1 475 ? -18.371 69.686 4.310 1.00 36.32 475 LEU C O 1
ATOM 13586 N N . THR C 1 476 ? -16.676 70.381 5.625 1.00 33.51 476 THR C N 1
ATOM 13587 C CA . THR C 1 476 ? -16.551 71.678 4.988 1.00 35.18 476 THR C CA 1
ATOM 13588 C C . THR C 1 476 ? -15.076 72.077 5.007 1.00 32.72 476 THR C C 1
ATOM 13589 O O . THR C 1 476 ? -14.295 71.603 5.834 1.00 36.72 476 THR C O 1
ATOM 13593 N N . SER C 1 477 ? -14.685 72.936 4.079 1.00 36.02 477 SER C N 1
ATOM 13594 C CA . SER C 1 477 ? -13.304 73.398 3.990 1.00 36.73 477 SER C CA 1
ATOM 13595 C C . SER C 1 477 ? -13.246 74.906 4.180 1.00 38.53 477 SER C C 1
ATOM 13596 O O . SER C 1 477 ? -14.130 75.639 3.718 1.00 37.66 477 SER C O 1
ATOM 13599 N N . PHE C 1 478 ? -12.192 75.370 4.839 1.00 32.67 478 PHE C N 1
ATOM 13600 C CA . PHE C 1 478 ? -12.036 76.797 5.092 1.00 40.58 478 PHE C CA 1
ATOM 13601 C C . PHE C 1 478 ? -10.555 77.124 5.043 1.00 37.34 478 PHE C C 1
ATOM 13602 O O . PHE C 1 478 ? -9.785 76.588 5.840 1.00 36.59 478 PHE C O 1
ATOM 13610 N N . ARG C 1 479 ? -10.175 78.005 4.126 1.00 44.65 479 ARG C N 1
ATOM 13611 C CA . ARG C 1 479 ? -8.772 78.344 3.913 1.00 47.51 479 ARG C CA 1
ATOM 13612 C C . ARG C 1 479 ? -7.982 77.053 3.701 1.00 46.39 479 ARG C C 1
ATOM 13613 O O . ARG C 1 479 ? -8.235 76.336 2.723 1.00 44.89 479 ARG C O 1
ATOM 13621 N N . ASN C 1 480 ? -7.063 76.717 4.609 1.00 42.13 480 ASN C N 1
ATOM 13622 C CA . ASN C 1 480 ? -6.255 75.513 4.450 1.00 46.49 480 ASN C CA 1
ATOM 13623 C C . ASN C 1 480 ? -6.637 74.405 5.428 1.00 46.54 480 ASN C C 1
ATOM 13624 O O . ASN C 1 480 ? -5.855 73.463 5.633 1.00 40.61 480 ASN C O 1
ATOM 13629 N N . HIS C 1 481 ? -7.824 74.489 6.028 1.00 42.76 481 HIS C N 1
ATOM 13630 C CA . HIS C 1 481 ? -8.269 73.496 6.994 1.00 42.00 481 HIS C CA 1
ATOM 13631 C C . HIS C 1 481 ? -9.535 72.818 6.505 1.00 37.21 481 HIS C C 1
ATOM 13632 O O . HIS C 1 481 ? -10.309 73.380 5.726 1.00 36.50 481 HIS C O 1
ATOM 13639 N N . ILE C 1 482 ? -9.754 71.607 6.985 1.00 34.16 482 ILE C N 1
ATOM 13640 C CA . ILE C 1 482 ? -11.046 70.958 6.832 1.00 37.23 482 ILE C CA 1
ATOM 13641 C C . ILE C 1 482 ? -11.686 70.833 8.212 1.00 34.57 482 ILE C C 1
ATOM 13642 O O . ILE C 1 482 ? -11.015 70.490 9.198 1.00 34.71 482 ILE C O 1
ATOM 13647 N N . LEU C 1 483 ? -12.971 71.166 8.284 1.00 37.09 483 LEU C N 1
ATOM 13648 C CA . LEU C 1 483 ? -13.787 70.962 9.478 1.00 32.11 483 LEU C CA 1
ATOM 13649 C C . LEU C 1 483 ? -14.624 69.717 9.240 1.00 32.84 483 LEU C C 1
ATOM 13650 O O . LEU C 1 483 ? -15.399 69.671 8.281 1.00 34.95 483 LEU C O 1
ATOM 13655 N N . VAL C 1 484 ? -14.437 68.694 10.064 1.00 31.55 484 VAL C N 1
ATOM 13656 C CA . VAL C 1 484 ? -15.094 67.410 9.852 1.00 30.74 484 VAL C CA 1
ATOM 13657 C C . VAL C 1 484 ? -16.100 67.178 10.976 1.00 39.30 484 VAL C C 1
ATOM 13658 O O . VAL C 1 484 ? -15.720 66.887 12.120 1.00 35.60 484 VAL C O 1
ATOM 13662 N N . GLY C 1 485 ? -17.386 67.244 10.644 1.00 37.53 485 GLY C N 1
ATOM 13663 C CA . GLY C 1 485 ? -18.401 66.870 11.608 1.00 36.89 485 GLY C CA 1
ATOM 13664 C C . GLY C 1 485 ? -18.311 65.389 11.940 1.00 38.03 485 GLY C C 1
ATOM 13665 O O . GLY C 1 485 ? -18.043 64.545 11.080 1.00 34.96 485 GLY C O 1
ATOM 13666 N N . SER C 1 486 ? -18.521 65.077 13.214 1.00 33.86 486 SER C N 1
ATOM 13667 C CA . SER C 1 486 ? -18.410 63.713 13.697 1.00 37.15 486 SER C CA 1
ATOM 13668 C C . SER C 1 486 ? -19.604 63.390 14.588 1.00 40.28 486 SER C C 1
ATOM 13669 O O . SER C 1 486 ? -20.423 64.253 14.926 1.00 35.91 486 SER C O 1
ATOM 13672 N N . ARG C 1 487 ? -19.675 62.128 14.984 1.00 37.48 487 ARG C N 1
ATOM 13673 C CA . ARG C 1 487 ? -20.631 61.711 15.985 1.00 41.82 487 ARG C CA 1
ATOM 13674 C C . ARG C 1 487 ? -20.308 62.339 17.335 1.00 41.02 487 ARG C C 1
ATOM 13675 O O . ARG C 1 487 ? -19.274 62.991 17.526 1.00 39.80 487 ARG C O 1
ATOM 13683 N N . PHE C 1 488 ? -21.245 62.159 18.269 1.00 39.33 488 PHE C N 1
ATOM 13684 C CA . PHE C 1 488 ? -21.119 62.649 19.643 1.00 40.82 488 PHE C CA 1
ATOM 13685 C C . PHE C 1 488 ? -20.982 64.164 19.690 1.00 39.22 488 PHE C C 1
ATOM 13686 O O . PHE C 1 488 ? -20.451 64.727 20.649 1.00 37.98 488 PHE C O 1
ATOM 13694 N N . SER C 1 489 ? -21.497 64.835 18.662 1.00 37.55 489 SER C N 1
ATOM 13695 C CA . SER C 1 489 ? -21.442 66.292 18.560 1.00 40.93 489 SER C CA 1
ATOM 13696 C C . SER C 1 489 ? -20.006 66.822 18.482 1.00 42.48 489 SER C C 1
ATOM 13697 O O . SER C 1 489 ? -19.743 67.989 18.798 1.00 40.30 489 SER C O 1
ATOM 13700 N N . THR C 1 490 ? -19.075 65.977 18.061 1.00 39.53 490 THR C N 1
ATOM 13701 C CA . THR C 1 490 ? -17.678 66.343 17.942 1.00 39.98 490 THR C CA 1
ATOM 13702 C C . THR C 1 490 ? -17.423 66.973 16.577 1.00 42.88 490 THR C C 1
ATOM 13703 O O . THR C 1 490 ? -18.085 66.654 15.582 1.00 43.56 490 THR C O 1
ATOM 13707 N N . LEU C 1 491 ? -16.489 67.913 16.545 1.00 40.95 491 LEU C N 1
ATOM 13708 C CA . LEU C 1 491 ? -16.044 68.509 15.296 1.00 42.61 491 LEU C CA 1
ATOM 13709 C C . LEU C 1 491 ? -14.520 68.481 15.319 1.00 42.73 491 LEU C C 1
ATOM 13710 O O . LEU C 1 491 ? -13.917 68.978 16.277 1.00 41.62 491 LEU C O 1
ATOM 13715 N N . VAL C 1 492 ? -13.901 67.878 14.294 1.00 38.19 492 VAL C N 1
ATOM 13716 C CA . VAL C 1 492 ? -12.440 67.754 14.189 1.00 37.08 492 VAL C CA 1
ATOM 13717 C C . VAL C 1 492 ? -11.935 68.608 13.028 1.00 34.36 492 VAL C C 1
ATOM 13718 O O . VAL C 1 492 ? -12.391 68.455 11.887 1.00 34.99 492 VAL C O 1
ATOM 13722 N N . ILE C 1 493 ? -10.992 69.505 13.319 1.00 33.58 493 ILE C N 1
ATOM 13723 C CA . ILE C 1 493 ? -10.419 70.411 12.331 1.00 37.49 493 ILE C CA 1
ATOM 13724 C C . ILE C 1 493 ? -8.999 69.939 12.022 1.00 40.85 493 ILE C C 1
ATOM 13725 O O . ILE C 1 493 ? -8.150 69.873 12.920 1.00 38.90 493 ILE C O 1
ATOM 13730 N N . TYR C 1 494 ? -8.741 69.620 10.756 1.00 36.23 494 TYR C N 1
ATOM 13731 C CA . TYR C 1 494 ? -7.411 69.223 10.312 1.00 36.41 494 TYR C CA 1
ATOM 13732 C C . TYR C 1 494 ? -6.804 70.325 9.465 1.00 40.10 494 TYR C C 1
ATOM 13733 O O . TYR C 1 494 ? -7.511 71.162 8.890 1.00 38.95 494 TYR C O 1
ATOM 13742 N N . ASN C 1 495 ? -5.471 70.272 9.372 1.00 38.65 495 ASN C N 1
ATOM 13743 C CA . ASN C 1 495 ? -4.649 71.230 8.649 1.00 35.81 495 ASN C CA 1
ATOM 13744 C C . ASN C 1 495 ? -4.130 70.526 7.397 1.00 38.45 495 ASN C C 1
ATOM 13745 O O . ASN C 1 495 ? -3.341 69.578 7.493 1.00 35.00 495 ASN C O 1
ATOM 13750 N N . LEU C 1 496 ? -4.590 70.964 6.229 1.00 35.25 496 LEU C N 1
ATOM 13751 C CA . LEU C 1 496 ? -4.169 70.306 4.999 1.00 36.10 496 LEU C CA 1
ATOM 13752 C C . LEU C 1 496 ? -2.681 70.499 4.706 1.00 42.29 496 LEU C C 1
ATOM 13753 O O . LEU C 1 496 ? -2.132 69.753 3.891 1.00 39.12 496 LEU C O 1
ATOM 13758 N N . LEU C 1 497 ? -2.033 71.490 5.328 1.00 35.87 497 LEU C N 1
ATOM 13759 C CA . LEU C 1 497 ? -0.608 71.738 5.124 1.00 42.40 497 LEU C CA 1
ATOM 13760 C C . LEU C 1 497 ? 0.275 70.882 6.007 1.00 41.55 497 LEU C C 1
ATOM 13761 O O . LEU C 1 497 ? 1.486 70.837 5.774 1.00 45.22 497 LEU C O 1
ATOM 13766 N N . ASP C 1 498 ? -0.280 70.225 7.022 1.00 36.93 498 ASP C N 1
ATOM 13767 C CA . ASP C 1 498 ? 0.566 69.517 7.972 1.00 35.63 498 ASP C CA 1
ATOM 13768 C C . ASP C 1 498 ? -0.252 68.390 8.594 1.00 36.88 498 ASP C C 1
ATOM 13769 O O . ASP C 1 498 ? -0.903 68.581 9.620 1.00 39.37 498 ASP C O 1
ATOM 13774 N N . GLU C 1 499 ? -0.168 67.210 7.988 1.00 37.99 499 GLU C N 1
ATOM 13775 C CA . GLU C 1 499 ? -0.920 66.065 8.463 1.00 35.08 499 GLU C CA 1
ATOM 13776 C C . GLU C 1 499 ? -0.304 65.434 9.709 1.00 41.60 499 GLU C C 1
ATOM 13777 O O . GLU C 1 499 ? -0.860 64.466 10.247 1.00 42.57 499 GLU C O 1
ATOM 13783 N N . SER C 1 500 ? 0.801 65.976 10.211 1.00 40.38 500 SER C N 1
ATOM 13784 C CA . SER C 1 500 ? 1.306 65.562 11.506 1.00 41.56 500 SER C CA 1
ATOM 13785 C C . SER C 1 500 ? 0.876 66.484 12.637 1.00 42.94 500 SER C C 1
ATOM 13786 O O . SER C 1 500 ? 1.023 66.111 13.806 1.00 39.58 500 SER C O 1
ATOM 13789 N N . GLU C 1 501 ? 0.395 67.684 12.319 1.00 41.22 501 GLU C N 1
ATOM 13790 C CA . GLU C 1 501 ? -0.076 68.600 13.350 1.00 41.35 501 GLU C CA 1
ATOM 13791 C C . GLU C 1 501 ? -1.242 67.979 14.112 1.00 40.04 501 GLU C C 1
ATOM 13792 O O . GLU C 1 501 ? -2.036 67.213 13.564 1.00 40.91 501 GLU C O 1
ATOM 13798 N N . GLU C 1 502 ? -1.317 68.270 15.391 1.00 46.31 502 GLU C N 1
ATOM 13799 C CA . GLU C 1 502 ? -2.408 67.724 16.187 1.00 49.07 502 GLU C CA 1
ATOM 13800 C C . GLU C 1 502 ? -3.728 68.360 15.755 1.00 41.07 502 GLU C C 1
ATOM 13801 O O . GLU C 1 502 ? -3.805 69.586 15.615 1.00 39.61 502 GLU C O 1
ATOM 13807 N N . PRO C 1 503 ? -4.756 67.574 15.475 1.00 38.27 503 PRO C N 1
ATOM 13808 C CA . PRO C 1 503 ? -6.043 68.167 15.088 1.00 41.47 503 PRO C CA 1
ATOM 13809 C C . PRO C 1 503 ? -6.607 69.011 16.217 1.00 42.39 503 PRO C C 1
ATOM 13810 O O . PRO C 1 503 ? -6.384 68.738 17.396 1.00 44.68 503 PRO C O 1
ATOM 13814 N N . PHE C 1 504 ? -7.317 70.064 15.844 1.00 41.91 504 PHE C N 1
ATOM 13815 C CA . PHE C 1 504 ? -8.090 70.848 16.798 1.00 43.28 504 PHE C CA 1
ATOM 13816 C C . PHE C 1 504 ? -9.443 70.163 16.958 1.00 44.81 504 PHE C C 1
ATOM 13817 O O . PHE C 1 504 ? -10.183 70.001 15.979 1.00 41.99 504 PHE C O 1
ATOM 13825 N N . ILE C 1 505 ? -9.747 69.723 18.178 1.00 46.03 505 ILE C N 1
ATOM 13826 C CA . ILE C 1 505 ? -10.907 68.881 18.450 1.00 45.13 505 ILE C CA 1
ATOM 13827 C C . ILE C 1 505 ? -11.882 69.650 19.324 1.00 43.54 505 ILE C C 1
ATOM 13828 O O . ILE C 1 505 ? -11.552 70.016 20.457 1.00 41.59 505 ILE C O 1
ATOM 13833 N N . ILE C 1 506 ? -13.084 69.865 18.819 1.00 40.42 506 ILE C N 1
ATOM 13834 C CA . ILE C 1 506 ? -14.160 70.452 19.601 1.00 46.62 506 ILE C CA 1
ATOM 13835 C C . ILE C 1 506 ? -15.074 69.307 20.013 1.00 44.87 506 ILE C C 1
ATOM 13836 O O . ILE C 1 506 ? -15.670 68.640 19.160 1.00 41.25 506 ILE C O 1
ATOM 13841 N N . ARG C 1 507 ? -15.147 69.017 21.308 1.00 46.17 507 ARG C N 1
ATOM 13842 C CA . ARG C 1 507 ? -15.991 67.912 21.749 1.00 50.21 507 ARG C CA 1
ATOM 13843 C C . ARG C 1 507 ? -17.344 68.442 22.197 1.00 44.51 507 ARG C C 1
ATOM 13844 O O . ARG C 1 507 ? -17.491 69.624 22.511 1.00 49.10 507 ARG C O 1
ATOM 13852 N N . ARG C 1 508 ? -18.351 67.573 22.123 1.00 47.29 508 ARG C N 1
ATOM 13853 C CA . ARG C 1 508 ? -19.635 67.796 22.778 1.00 43.84 508 ARG C CA 1
ATOM 13854 C C . ARG C 1 508 ? -20.124 69.228 22.589 1.00 42.63 508 ARG C C 1
ATOM 13855 O O . ARG C 1 508 ? -20.082 70.017 23.530 1.00 44.27 508 ARG C O 1
ATOM 13863 N N . LEU C 1 509 ? -20.519 69.596 21.366 1.00 38.62 509 LEU C N 1
ATOM 13864 C CA . LEU C 1 509 ? -21.067 70.923 21.120 1.00 37.54 509 LEU C CA 1
ATOM 13865 C C . LEU C 1 509 ? -22.522 71.026 21.552 1.00 38.57 509 LEU C C 1
ATOM 13866 O O . LEU C 1 509 ? -23.031 72.134 21.733 1.00 41.19 509 LEU C O 1
ATOM 13871 N N . SER C 1 510 ? -23.194 69.892 21.696 1.00 38.60 510 SER C N 1
ATOM 13872 C CA . SER C 1 510 ? -24.625 69.831 21.939 1.00 32.91 510 SER C CA 1
ATOM 13873 C C . SER C 1 510 ? -24.913 68.483 22.560 1.00 33.60 510 SER C C 1
ATOM 13874 O O . SER C 1 510 ? -24.050 67.595 22.548 1.00 35.54 510 SER C O 1
ATOM 13877 N N . PRO C 1 511 ? -26.122 68.283 23.096 1.00 35.45 511 PRO C N 1
ATOM 13878 C CA . PRO C 1 511 ? -26.474 66.959 23.635 1.00 34.44 511 PRO C CA 1
ATOM 13879 C C . PRO C 1 511 ? -26.612 65.887 22.576 1.00 36.31 511 PRO C C 1
ATOM 13880 O O . PRO C 1 511 ? -26.840 64.722 22.933 1.00 40.39 511 PRO C O 1
ATOM 13884 N N . GLY C 1 512 ? -26.534 66.240 21.293 1.00 36.23 512 GLY C N 1
ATOM 13885 C CA . GLY C 1 512 ? -26.825 65.305 20.231 1.00 35.53 512 GLY C CA 1
ATOM 13886 C C . GLY C 1 512 ? -25.669 64.380 19.864 1.00 38.96 512 GLY C C 1
ATOM 13887 O O . GLY C 1 512 ? -24.603 64.352 20.482 1.00 39.78 512 GLY C O 1
ATOM 13888 N N . ASP C 1 513 ? -25.907 63.632 18.783 1.00 33.01 513 ASP C N 1
ATOM 13889 C CA . ASP C 1 513 ? -24.970 62.657 18.283 1.00 33.07 513 ASP C CA 1
ATOM 13890 C C . ASP C 1 513 ? -24.441 63.155 16.958 1.00 35.39 513 ASP C C 1
ATOM 13891 O O . ASP C 1 513 ? -23.481 63.962 16.943 1.00 34.22 513 ASP C O 1
ATOM 13896 N N . THR C 1 514 ? -25.029 62.799 15.818 1.00 30.43 514 THR C N 1
ATOM 13897 C CA . THR C 1 514 ? -24.432 63.053 14.513 1.00 35.98 514 THR C CA 1
ATOM 13898 C C . THR C 1 514 ? -24.448 64.534 14.120 1.00 35.14 514 THR C C 1
ATOM 13899 O O . THR C 1 514 ? -25.507 65.163 14.073 1.00 32.83 514 THR C O 1
ATOM 13903 N N . THR C 1 515 ? -23.273 65.080 13.794 1.00 30.68 515 THR C N 1
ATOM 13904 C CA . THR C 1 515 ? -23.170 66.419 13.209 1.00 31.98 515 THR C CA 1
ATOM 13905 C C . THR C 1 515 ? -23.603 66.375 11.739 1.00 34.44 515 THR C C 1
ATOM 13906 O O . THR C 1 515 ? -23.036 65.616 10.946 1.00 35.16 515 THR C O 1
ATOM 13910 N N . THR C 1 516 ? -24.589 67.191 11.360 1.00 30.86 516 THR C N 1
ATOM 13911 C CA . THR C 1 516 ? -25.178 67.024 10.039 1.00 29.41 516 THR C CA 1
ATOM 13912 C C . THR C 1 516 ? -24.693 68.026 9.005 1.00 30.14 516 THR C C 1
ATOM 13913 O O . THR C 1 516 ? -24.752 67.718 7.812 1.00 30.25 516 THR C O 1
ATOM 13917 N N . SER C 1 517 ? -24.223 69.203 9.416 1.00 27.04 517 SER C N 1
ATOM 13918 C CA . SER C 1 517 ? -23.749 70.201 8.465 1.00 26.72 517 SER C CA 1
ATOM 13919 C C . SER C 1 517 ? -22.849 71.180 9.199 1.00 33.61 517 SER C C 1
ATOM 13920 O O . SER C 1 517 ? -23.027 71.420 10.399 1.00 31.32 517 SER C O 1
ATOM 13923 N N . ILE C 1 518 ? -21.848 71.694 8.474 1.00 32.28 518 ILE C N 1
ATOM 13924 C CA . ILE C 1 518 ? -20.975 72.780 8.919 1.00 30.88 518 ILE C CA 1
ATOM 13925 C C . ILE C 1 518 ? -20.964 73.815 7.811 1.00 36.26 518 ILE C C 1
ATOM 13926 O O . ILE C 1 518 ? -20.615 73.501 6.666 1.00 38.01 518 ILE C O 1
ATOM 13931 N N . GLU C 1 519 ? -21.326 75.049 8.136 1.00 34.73 519 GLU C N 1
ATOM 13932 C CA . GLU C 1 519 ? -21.494 76.031 7.086 1.00 29.07 519 GLU C CA 1
ATOM 13933 C C . GLU C 1 519 ? -20.875 77.351 7.509 1.00 35.94 519 GLU C C 1
ATOM 13934 O O . GLU C 1 519 ? -21.201 77.894 8.573 1.00 34.58 519 GLU C O 1
ATOM 13940 N N . PHE C 1 520 ? -19.964 77.848 6.674 1.00 37.48 520 PHE C N 1
ATOM 13941 C CA . PHE C 1 520 ? -19.326 79.129 6.923 1.00 36.73 520 PHE C CA 1
ATOM 13942 C C . PHE C 1 520 ? -20.366 80.233 6.833 1.00 35.24 520 PHE C C 1
ATOM 13943 O O . PHE C 1 520 ? -21.209 80.244 5.933 1.00 35.46 520 PHE C O 1
ATOM 13951 N N . VAL C 1 521 ? -20.307 81.175 7.763 1.00 36.23 521 VAL C N 1
ATOM 13952 C CA . VAL C 1 521 ? -21.298 82.239 7.851 1.00 33.52 521 VAL C CA 1
ATOM 13953 C C . VAL C 1 521 ? -20.701 83.585 7.498 1.00 37.68 521 VAL C C 1
ATOM 13954 O O . VAL C 1 521 ? -21.220 84.294 6.634 1.00 36.65 521 VAL C O 1
ATOM 13958 N N . GLU C 1 522 ? -19.639 83.982 8.194 1.00 38.62 522 GLU C N 1
ATOM 13959 C CA . GLU C 1 522 ? -19.074 85.315 8.073 1.00 37.35 522 GLU C CA 1
ATOM 13960 C C . GLU C 1 522 ? -17.744 85.315 8.810 1.00 37.52 522 GLU C C 1
ATOM 13961 O O . GLU C 1 522 ? -17.478 84.448 9.648 1.00 38.12 522 GLU C O 1
ATOM 13967 N N . ASP C 1 523 ? -16.904 86.292 8.485 1.00 40.34 523 ASP C N 1
ATOM 13968 C CA . ASP C 1 523 ? -15.625 86.420 9.167 1.00 43.85 523 ASP C CA 1
ATOM 13969 C C . ASP C 1 523 ? -15.384 87.888 9.456 1.00 43.26 523 ASP C C 1
ATOM 13970 O O . ASP C 1 523 ? -15.910 88.765 8.770 1.00 41.19 523 ASP C O 1
ATOM 13975 N N . LYS C 1 524 ? -14.597 88.143 10.493 1.00 43.36 524 LYS C N 1
ATOM 13976 C CA . LYS C 1 524 ? -14.243 89.500 10.859 1.00 45.26 524 LYS C CA 1
ATOM 13977 C C . LYS C 1 524 ? -12.928 89.440 11.617 1.00 44.09 524 LYS C C 1
ATOM 13978 O O . LYS C 1 524 ? -12.720 88.523 12.415 1.00 45.87 524 LYS C O 1
ATOM 13984 N N . ASP C 1 525 ? -12.026 90.389 11.333 1.00 50.25 525 ASP C N 1
ATOM 13985 C CA . ASP C 1 525 ? -10.692 90.395 11.942 1.00 44.29 525 ASP C CA 1
ATOM 13986 C C . ASP C 1 525 ? -10.032 89.031 11.769 1.00 46.60 525 ASP C C 1
ATOM 13987 O O . ASP C 1 525 ? -9.912 88.527 10.651 1.00 45.90 525 ASP C O 1
ATOM 13992 N N . ASN C 1 526 ? -9.665 88.392 12.874 1.00 49.14 526 ASN C N 1
ATOM 13993 C CA . ASN C 1 526 ? -9.070 87.065 12.829 1.00 50.41 526 ASN C CA 1
ATOM 13994 C C . ASN C 1 526 ? -10.039 85.970 13.276 1.00 42.39 526 ASN C C 1
ATOM 13995 O O . ASN C 1 526 ? -9.618 84.935 13.791 1.00 45.97 526 ASN C O 1
ATOM 14000 N N . SER C 1 527 ? -11.329 86.155 13.046 1.00 43.06 527 SER C N 1
ATOM 14001 C CA . SER C 1 527 ? -12.323 85.179 13.474 1.00 44.08 527 SER C CA 1
ATOM 14002 C C . SER C 1 527 ? -13.267 84.829 12.337 1.00 38.84 527 SER C C 1
ATOM 14003 O O . SER C 1 527 ? -13.676 85.697 11.561 1.00 42.73 527 SER C O 1
ATOM 14006 N N . ALA C 1 528 ? -13.644 83.558 12.272 1.00 37.10 528 ALA C N 1
ATOM 14007 C CA . ALA C 1 528 ? -14.641 83.086 11.326 1.00 38.02 528 ALA C CA 1
ATOM 14008 C C . ALA C 1 528 ? -15.788 82.421 12.086 1.00 40.76 528 ALA C C 1
ATOM 14009 O O . ALA C 1 528 ? -15.561 81.779 13.116 1.00 35.48 528 ALA C O 1
ATOM 14011 N N . VAL C 1 529 ? -17.024 82.582 11.591 1.00 39.55 529 VAL C N 1
ATOM 14012 C CA . VAL C 1 529 ? -18.213 82.051 12.260 1.00 37.12 529 VAL C CA 1
ATOM 14013 C C . VAL C 1 529 ? -18.803 80.922 11.425 1.00 33.86 529 VAL C C 1
ATOM 14014 O O . VAL C 1 529 ? -19.003 81.080 10.222 1.00 35.84 529 VAL C O 1
ATOM 14018 N N . PHE C 1 530 ? -19.130 79.803 12.069 1.00 35.52 530 PHE C N 1
ATOM 14019 C CA . PHE C 1 530 ? -19.717 78.664 11.379 1.00 34.80 530 PHE C CA 1
ATOM 14020 C C . PHE C 1 530 ? -21.018 78.215 12.036 1.00 33.91 530 PHE C C 1
ATOM 14021 O O . PHE C 1 530 ? -21.130 78.145 13.265 1.00 36.78 530 PHE C O 1
ATOM 14029 N N . SER C 1 531 ? -21.981 77.873 11.197 1.00 32.20 531 SER C N 1
ATOM 14030 C CA . SER C 1 531 ? -23.186 77.191 11.618 1.00 33.29 531 SER C CA 1
ATOM 14031 C C . SER C 1 531 ? -22.899 75.698 11.658 1.00 31.87 531 SER C C 1
ATOM 14032 O O . SER C 1 531 ? -22.396 75.136 10.685 1.00 35.79 531 SER C O 1
ATOM 14035 N N . VAL C 1 532 ? -23.240 75.055 12.764 1.00 30.99 532 VAL C N 1
ATOM 14036 C CA . VAL C 1 532 ? -23.026 73.623 12.946 1.00 31.96 532 VAL C CA 1
ATOM 14037 C C . VAL C 1 532 ? -24.343 73.026 13.409 1.00 32.50 532 VAL C C 1
ATOM 14038 O O . VAL C 1 532 ? -24.850 73.386 14.484 1.00 32.96 532 VAL C O 1
ATOM 14042 N N . THR C 1 533 ? -24.913 72.145 12.598 1.00 27.48 533 THR C N 1
ATOM 14043 C CA . THR C 1 533 ? -26.194 71.552 12.917 1.00 31.98 533 THR C CA 1
ATOM 14044 C C . THR C 1 533 ? -25.969 70.124 13.355 1.00 28.76 533 THR C C 1
ATOM 14045 O O . THR C 1 533 ? -24.987 69.492 12.967 1.00 30.36 533 THR C O 1
ATOM 14049 N N . ASN C 1 534 ? -26.888 69.637 14.174 1.00 28.73 534 ASN C N 1
ATOM 14050 C CA . ASN C 1 534 ? -26.850 68.297 14.736 1.00 31.61 534 ASN C CA 1
ATOM 14051 C C . ASN C 1 534 ? -28.181 67.602 14.461 1.00 34.41 534 ASN C C 1
ATOM 14052 O O . ASN C 1 534 ? -29.248 68.213 14.587 1.00 33.36 534 ASN C O 1
ATOM 14057 N N . ARG C 1 535 ? -28.115 66.314 14.113 1.00 34.26 535 ARG C N 1
ATOM 14058 C CA . ARG C 1 535 ? -29.303 65.580 13.690 1.00 33.37 535 ARG C CA 1
ATOM 14059 C C . ARG C 1 535 ? -30.424 65.660 14.720 1.00 35.56 535 ARG C C 1
ATOM 14060 O O . ARG C 1 535 ? -31.605 65.725 14.356 1.00 33.58 535 ARG C O 1
ATOM 14068 N N . ASP C 1 536 ? -30.079 65.653 16.012 1.00 28.29 536 ASP C N 1
ATOM 14069 C CA . ASP C 1 536 ? -31.099 65.616 17.053 1.00 34.34 536 ASP C CA 1
ATOM 14070 C C . ASP C 1 536 ? -31.776 66.962 17.279 1.00 34.34 536 ASP C C 1
ATOM 14071 O O . ASP C 1 536 ? -32.618 67.068 18.173 1.00 36.41 536 ASP C O 1
ATOM 14076 N N . GLY C 1 537 ? -31.452 67.977 16.486 1.00 32.30 537 GLY C N 1
ATOM 14077 C CA . GLY C 1 537 ? -32.168 69.230 16.486 1.00 29.90 537 GLY C CA 1
ATOM 14078 C C . GLY C 1 537 ? -31.366 70.418 16.948 1.00 32.37 537 GLY C C 1
ATOM 14079 O O . GLY C 1 537 ? -31.821 71.554 16.761 1.00 37.34 537 GLY C O 1
ATOM 14080 N N . TYR C 1 538 ? -30.205 70.212 17.553 1.00 32.36 538 TYR C N 1
ATOM 14081 C CA . TYR C 1 538 ? -29.413 71.326 18.055 1.00 28.85 538 TYR C CA 1
ATOM 14082 C C . TYR C 1 538 ? -28.615 71.945 16.933 1.00 30.49 538 TYR C C 1
ATOM 14083 O O . TYR C 1 538 ? -28.146 71.250 16.033 1.00 29.02 538 TYR C O 1
ATOM 14092 N N . TYR C 1 539 ? -28.485 73.262 16.977 1.00 29.70 539 TYR C N 1
ATOM 14093 C CA . TYR C 1 539 ? -27.580 73.970 16.109 1.00 29.43 539 TYR C CA 1
ATOM 14094 C C . TYR C 1 539 ? -26.796 74.946 16.967 1.00 32.41 539 TYR C C 1
ATOM 14095 O O . TYR C 1 539 ? -27.296 75.472 17.965 1.00 35.15 539 TYR C O 1
ATOM 14104 N N . VAL C 1 540 ? -25.533 75.104 16.617 1.00 32.91 540 VAL C N 1
ATOM 14105 C CA . VAL C 1 540 ? -24.594 75.930 17.348 1.00 30.86 540 VAL C CA 1
ATOM 14106 C C . VAL C 1 540 ? -23.852 76.761 16.315 1.00 32.02 540 VAL C C 1
ATOM 14107 O O . VAL C 1 540 ? -23.583 76.277 15.211 1.00 34.09 540 VAL C O 1
ATOM 14111 N N . PHE C 1 541 ? -23.568 78.017 16.646 1.00 32.54 541 PHE C N 1
ATOM 14112 C CA . PHE C 1 541 ? -22.677 78.867 15.865 1.00 32.07 541 PHE C CA 1
ATOM 14113 C C . PHE C 1 541 ? -21.381 78.996 16.656 1.00 37.73 541 PHE C C 1
ATOM 14114 O O . PHE C 1 541 ? -21.408 79.422 17.817 1.00 35.94 541 PHE C O 1
ATOM 14122 N N . ILE C 1 542 ? -20.260 78.587 16.054 1.00 34.99 542 ILE C N 1
ATOM 14123 C CA . ILE C 1 542 ? -18.958 78.680 16.701 1.00 34.47 542 ILE C CA 1
ATOM 14124 C C . ILE C 1 542 ? -18.167 79.761 16.001 1.00 37.89 542 ILE C C 1
ATOM 14125 O O . ILE C 1 542 ? -18.348 80.030 14.799 1.00 38.33 542 ILE C O 1
ATOM 14130 N N . GLU C 1 543 ? -17.289 80.381 16.780 1.00 37.56 543 GLU C N 1
ATOM 14131 C CA . GLU C 1 543 ? -16.344 81.393 16.337 1.00 38.67 543 GLU C CA 1
ATOM 14132 C C . GLU C 1 543 ? -14.945 80.794 16.435 1.00 44.87 543 GLU C C 1
ATOM 14133 O O . GLU C 1 543 ? -14.516 80.401 17.528 1.00 40.54 543 GLU C O 1
ATOM 14139 N N . LEU C 1 544 ? -14.259 80.708 15.291 1.00 43.28 544 LEU C N 1
ATOM 14140 C CA . LEU C 1 544 ? -12.889 80.217 15.181 1.00 41.55 544 LEU C CA 1
ATOM 14141 C C . LEU C 1 544 ? -11.946 81.393 15.005 1.00 45.69 544 LEU C C 1
ATOM 14142 O O . LEU C 1 544 ? -12.102 82.179 14.059 1.00 37.67 544 LEU C O 1
ATOM 14147 N N . THR C 1 545 ? -10.947 81.487 15.882 1.00 43.39 545 THR C N 1
ATOM 14148 C CA . THR C 1 545 ? -9.995 82.582 15.835 1.00 51.76 545 THR C CA 1
ATOM 14149 C C . THR C 1 545 ? -8.562 82.069 15.691 1.00 54.67 545 THR C C 1
ATOM 14150 O O . THR C 1 545 ? -8.160 81.108 16.362 1.00 53.32 545 THR C O 1
ATOM 14154 N N . LYS C 1 546 ? -7.807 82.709 14.791 1.00 59.62 546 LYS C N 1
ATOM 14155 C CA . LYS C 1 546 ? -6.364 82.488 14.619 1.00 64.18 546 LYS C CA 1
ATOM 14156 C C . LYS C 1 546 ? -5.603 83.495 15.473 1.00 61.73 546 LYS C C 1
ATOM 14157 O O . LYS C 1 546 ? -5.637 84.696 15.192 1.00 63.59 546 LYS C O 1
ATOM 14163 N N . ASN C 1 547 ? -4.907 83.017 16.500 1.00 68.50 547 ASN C N 1
ATOM 14164 C CA . ASN C 1 547 ? -4.157 83.913 17.395 1.00 78.05 547 ASN C CA 1
ATOM 14165 C C . ASN C 1 547 ? -2.683 84.041 16.994 1.00 78.34 547 ASN C C 1
ATOM 14166 O O . ASN C 1 547 ? -1.937 83.060 16.998 1.00 81.07 547 ASN C O 1
ATOM 14171 N N . ARG C 1 555 ? -1.932 79.214 15.926 1.00 75.44 555 ARG C N 1
ATOM 14172 C CA . ARG C 1 555 ? -2.808 78.617 16.940 1.00 72.99 555 ARG C CA 1
ATOM 14173 C C . ARG C 1 555 ? -4.292 79.000 16.808 1.00 67.19 555 ARG C C 1
ATOM 14174 O O . ARG C 1 555 ? -4.613 80.152 16.512 1.00 65.74 555 ARG C O 1
ATOM 14182 N N . LEU C 1 556 ? -5.197 78.050 17.055 1.00 63.25 556 LEU C N 1
ATOM 14183 C CA . LEU C 1 556 ? -6.630 78.327 17.019 1.00 63.69 556 LEU C CA 1
ATOM 14184 C C . LEU C 1 556 ? -7.250 78.231 18.406 1.00 56.51 556 LEU C C 1
ATOM 14185 O O . LEU C 1 556 ? -6.804 77.472 19.270 1.00 54.06 556 LEU C O 1
ATOM 14190 N N . SER C 1 557 ? -8.338 78.976 18.566 1.00 50.70 557 SER C N 1
ATOM 14191 C CA . SER C 1 557 ? -9.237 78.874 19.702 1.00 50.70 557 SER C CA 1
ATOM 14192 C C . SER C 1 557 ? -10.664 79.009 19.175 1.00 49.57 557 SER C C 1
ATOM 14193 O O . SER C 1 557 ? -10.893 79.434 18.033 1.00 40.80 557 SER C O 1
ATOM 14196 N N . TYR C 1 558 ? -11.630 78.639 20.010 1.00 42.44 558 TYR C N 1
ATOM 14197 C CA . TYR C 1 558 ? -13.010 78.742 19.582 1.00 45.11 558 TYR C CA 1
ATOM 14198 C C . TYR C 1 558 ? -13.898 79.163 20.744 1.00 46.69 558 TYR C C 1
ATOM 14199 O O . TYR C 1 558 ? -13.585 78.924 21.911 1.00 41.73 558 TYR C O 1
ATOM 14208 N N . LYS C 1 559 ? -15.014 79.795 20.392 1.00 42.94 559 LYS C N 1
ATOM 14209 C CA . LYS C 1 559 ? -16.082 80.173 21.309 1.00 45.53 559 LYS C CA 1
ATOM 14210 C C . LYS C 1 559 ? -17.416 79.812 20.680 1.00 42.54 559 LYS C C 1
ATOM 14211 O O . LYS C 1 559 ? -17.583 79.891 19.455 1.00 38.82 559 LYS C O 1
ATOM 14217 N N . VAL C 1 560 ? -18.379 79.459 21.523 1.00 38.90 560 VAL C N 1
ATOM 14218 C CA . VAL C 1 560 ? -19.745 79.235 21.069 1.00 36.30 560 VAL C CA 1
ATOM 14219 C C . VAL C 1 560 ? -20.480 80.571 21.124 1.00 41.54 560 VAL C C 1
ATOM 14220 O O . VAL C 1 560 ? -20.609 81.175 22.196 1.00 36.39 560 VAL C O 1
ATOM 14224 N N . LEU C 1 561 ? -20.949 81.046 19.968 1.00 35.44 561 LEU C N 1
ATOM 14225 C CA . LEU C 1 561 ? -21.685 82.302 19.953 1.00 32.46 561 LEU C CA 1
ATOM 14226 C C . LEU C 1 561 ? -23.185 82.099 20.067 1.00 38.63 561 LEU C C 1
ATOM 14227 O O . LEU C 1 561 ? -23.876 82.963 20.618 1.00 39.17 561 LEU C O 1
ATOM 14232 N N . HIS C 1 562 ? -23.708 80.992 19.539 1.00 35.95 562 HIS C N 1
ATOM 14233 C CA . HIS C 1 562 ? -25.139 80.765 19.476 1.00 35.20 562 HIS C CA 1
ATOM 14234 C C . HIS C 1 562 ? -25.433 79.299 19.714 1.00 36.22 562 HIS C C 1
ATOM 14235 O O . HIS C 1 562 ? -24.725 78.429 19.205 1.00 36.00 562 HIS C O 1
ATOM 14242 N N . SER C 1 563 ? -26.487 79.029 20.476 1.00 33.67 563 SER C N 1
ATOM 14243 C CA . SER C 1 563 ? -26.979 77.670 20.616 1.00 33.97 563 SER C CA 1
ATOM 14244 C C . SER C 1 563 ? -28.490 77.708 20.686 1.00 34.09 563 SER C C 1
ATOM 14245 O O . SER C 1 563 ? -29.075 78.635 21.259 1.00 32.07 563 SER C O 1
ATOM 14248 N N . ASN C 1 564 ? -29.114 76.701 20.091 1.00 31.22 564 ASN C N 1
ATOM 14249 C CA . ASN C 1 564 ? -30.564 76.619 20.090 1.00 33.14 564 ASN C CA 1
ATOM 14250 C C . ASN C 1 564 ? -30.951 75.215 19.660 1.00 33.98 564 ASN C C 1
ATOM 14251 O O . ASN C 1 564 ? -30.126 74.439 19.173 1.00 29.64 564 ASN C O 1
ATOM 14256 N N . LYS C 1 565 ? -32.224 74.906 19.826 1.00 30.76 565 LYS C N 1
ATOM 14257 C CA . LYS C 1 565 ? -32.763 73.638 19.382 1.00 33.78 565 LYS C CA 1
ATOM 14258 C C . LYS C 1 565 ? -33.981 73.894 18.510 1.00 33.78 565 LYS C C 1
ATOM 14259 O O . LYS C 1 565 ? -34.832 74.720 18.859 1.00 36.49 565 LYS C O 1
ATOM 14265 N N . MET C 1 566 ? -34.075 73.177 17.389 1.00 36.37 566 MET C N 1
ATOM 14266 C CA . MET C 1 566 ? -35.301 73.204 16.602 1.00 36.55 566 MET C CA 1
ATOM 14267 C C . MET C 1 566 ? -36.458 72.740 17.474 1.00 34.95 566 MET C C 1
ATOM 14268 O O . MET C 1 566 ? -36.281 71.972 18.418 1.00 36.70 566 MET C O 1
ATOM 14273 N N . MET C 1 567 ? -37.649 73.217 17.142 1.00 37.85 567 MET C N 1
ATOM 14274 C CA . MET C 1 567 ? -38.850 72.824 17.873 1.00 46.29 567 MET C CA 1
ATOM 14275 C C . MET C 1 567 ? -39.040 71.311 17.835 1.00 42.51 567 MET C C 1
ATOM 14276 O O . MET C 1 567 ? -39.380 70.693 18.843 1.00 47.65 567 MET C O 1
ATOM 14281 N N . LYS C 1 568 ? -38.786 70.692 16.692 1.00 47.89 568 LYS C N 1
ATOM 14282 C CA . LYS C 1 568 ? -39.256 69.335 16.471 1.00 48.98 568 LYS C CA 1
ATOM 14283 C C . LYS C 1 568 ? -38.391 68.653 15.413 1.00 47.30 568 LYS C C 1
ATOM 14284 O O . LYS C 1 568 ? -37.963 69.299 14.455 1.00 49.93 568 LYS C O 1
ATOM 14290 N N . GLY C 1 569 ? -38.142 67.358 15.582 1.00 41.28 569 GLY C N 1
ATOM 14291 C CA . GLY C 1 569 ? -37.673 66.543 14.479 1.00 40.86 569 GLY C CA 1
ATOM 14292 C C . GLY C 1 569 ? -36.169 66.591 14.248 1.00 42.00 569 GLY C C 1
ATOM 14293 O O . GLY C 1 569 ? -35.405 67.259 14.942 1.00 40.55 569 GLY C O 1
ATOM 14294 N N . PHE C 1 570 ? -35.741 65.839 13.243 1.00 36.39 570 PHE C N 1
ATOM 14295 C CA . PHE C 1 570 ? -34.331 65.772 12.906 1.00 36.71 570 PHE C CA 1
ATOM 14296 C C . PHE C 1 570 ? -33.910 66.993 12.103 1.00 35.30 570 PHE C C 1
ATOM 14297 O O . PHE C 1 570 ? -34.642 67.462 11.227 1.00 36.51 570 PHE C O 1
ATOM 14305 N N . LEU C 1 571 ? -32.741 67.533 12.437 1.00 26.66 571 LEU C N 1
ATOM 14306 C CA . LEU C 1 571 ? -32.173 68.684 11.748 1.00 29.35 571 LEU C CA 1
ATOM 14307 C C . LEU C 1 571 ? -31.004 68.197 10.892 1.00 30.30 571 LEU C C 1
ATOM 14308 O O . LEU C 1 571 ? -29.952 67.813 11.426 1.00 32.60 571 LEU C O 1
ATOM 14313 N N . GLU C 1 572 ? -31.192 68.197 9.575 1.00 31.51 572 GLU C N 1
ATOM 14314 C CA . GLU C 1 572 ? -30.238 67.599 8.644 1.00 34.23 572 GLU C CA 1
ATOM 14315 C C . GLU C 1 572 ? -29.330 68.624 7.981 1.00 31.81 572 GLU C C 1
ATOM 14316 O O . GLU C 1 572 ? -28.343 68.228 7.366 1.00 31.66 572 GLU C O 1
ATOM 14322 N N . GLY C 1 573 ? -29.635 69.918 8.092 1.00 29.44 573 GLY C N 1
ATOM 14323 C CA . GLY C 1 573 ? -28.790 70.937 7.513 1.00 30.24 573 GLY C CA 1
ATOM 14324 C C . GLY C 1 573 ? -29.399 72.305 7.649 1.00 30.28 573 GLY C C 1
ATOM 14325 O O . GLY C 1 573 ? -30.598 72.405 7.934 1.00 29.62 573 GLY C O 1
ATOM 14326 N N . ALA C 1 574 ? -28.598 73.355 7.453 1.00 29.79 574 ALA C N 1
ATOM 14327 C CA . ALA C 1 574 ? -29.067 74.734 7.540 1.00 31.87 574 ALA C CA 1
ATOM 14328 C C . ALA C 1 574 ? -28.129 75.625 6.748 1.00 31.42 574 ALA C C 1
ATOM 14329 O O . ALA C 1 574 ? -26.923 75.388 6.716 1.00 34.68 574 ALA C O 1
ATOM 14331 N N . PHE C 1 575 ? -28.690 76.669 6.142 1.00 32.01 575 PHE C N 1
ATOM 14332 C CA . PHE C 1 575 ? -27.925 77.607 5.329 1.00 36.69 575 PHE C CA 1
ATOM 14333 C C . PHE C 1 575 ? -28.577 78.971 5.449 1.00 36.65 575 PHE C C 1
ATOM 14334 O O . PHE C 1 575 ? -29.695 79.108 5.947 1.00 36.39 575 PHE C O 1
ATOM 14342 N N . PHE C 1 576 ? -27.873 79.988 4.985 1.00 37.56 576 PHE C N 1
ATOM 14343 C CA . PHE C 1 576 ? -28.419 81.334 4.962 1.00 38.82 576 PHE C CA 1
ATOM 14344 C C . PHE C 1 576 ? -28.847 81.667 3.534 1.00 40.04 576 PHE C C 1
ATOM 14345 O O . PHE C 1 576 ? -28.133 81.355 2.580 1.00 36.90 576 PHE C O 1
ATOM 14353 N N . ASN C 1 577 ? -30.041 82.235 3.386 1.00 41.00 577 ASN C N 1
ATOM 14354 C CA . ASN C 1 577 ? -30.519 82.614 2.068 1.00 42.72 577 ASN C CA 1
ATOM 14355 C C . ASN C 1 577 ? -30.018 84.021 1.748 1.00 42.14 577 ASN C C 1
ATOM 14356 O O . ASN C 1 577 ? -29.276 84.625 2.526 1.00 42.58 577 ASN C O 1
ATOM 14361 N N . SER C 1 578 ? -30.396 84.550 0.581 1.00 39.48 578 SER C N 1
ATOM 14362 C CA . SER C 1 578 ? -29.856 85.848 0.186 1.00 42.58 578 SER C CA 1
ATOM 14363 C C . SER C 1 578 ? -30.351 86.969 1.074 1.00 44.42 578 SER C C 1
ATOM 14364 O O . SER C 1 578 ? -29.698 88.019 1.148 1.00 46.53 578 SER C O 1
ATOM 14367 N N . LYS C 1 579 ? -31.463 86.771 1.766 1.00 40.35 579 LYS C N 1
ATOM 14368 C CA . LYS C 1 579 ? -31.949 87.801 2.667 1.00 41.67 579 LYS C CA 1
ATOM 14369 C C . LYS C 1 579 ? -31.306 87.722 4.040 1.00 39.87 579 LYS C C 1
ATOM 14370 O O . LYS C 1 579 ? -31.642 88.530 4.909 1.00 40.51 579 LYS C O 1
ATOM 14376 N N . GLY C 1 580 ? -30.394 86.779 4.259 1.00 34.68 580 GLY C N 1
ATOM 14377 C CA . GLY C 1 580 ? -29.787 86.638 5.568 1.00 39.27 580 GLY C CA 1
ATOM 14378 C C . GLY C 1 580 ? -30.612 85.861 6.569 1.00 39.58 580 GLY C C 1
ATOM 14379 O O . GLY C 1 580 ? -30.377 85.976 7.771 1.00 35.26 580 GLY C O 1
ATOM 14380 N N . GLU C 1 581 ? -31.572 85.071 6.114 1.00 36.68 581 GLU C N 1
ATOM 14381 C CA . GLU C 1 581 ? -32.439 84.319 7.004 1.00 38.03 581 GLU C CA 1
ATOM 14382 C C . GLU C 1 581 ? -31.940 82.887 7.093 1.00 39.15 581 GLU C C 1
ATOM 14383 O O . GLU C 1 581 ? -31.521 82.298 6.094 1.00 38.63 581 GLU C O 1
ATOM 14389 N N . TYR C 1 582 ? -31.973 82.339 8.295 1.00 37.95 582 TYR C N 1
ATOM 14390 C CA . TYR C 1 582 ? -31.485 80.993 8.548 1.00 34.71 582 TYR C CA 1
ATOM 14391 C C . TYR C 1 582 ? -32.561 80.008 8.117 1.00 34.67 582 TYR C C 1
ATOM 14392 O O . TYR C 1 582 ? -33.646 79.969 8.707 1.00 32.37 582 TYR C O 1
ATOM 14401 N N . ILE C 1 583 ? -32.264 79.222 7.088 1.00 31.58 583 ILE C N 1
ATOM 14402 C CA . ILE C 1 583 ? -33.174 78.230 6.540 1.00 27.44 583 ILE C CA 1
ATOM 14403 C C . ILE C 1 583 ? -32.657 76.863 6.966 1.00 34.41 583 ILE C C 1
ATOM 14404 O O . ILE C 1 583 ? -31.440 76.614 6.942 1.00 33.28 583 ILE C O 1
ATOM 14409 N N . THR C 1 584 ? -33.572 75.990 7.384 1.00 30.72 584 THR C N 1
ATOM 14410 C CA . THR C 1 584 ? -33.238 74.695 7.966 1.00 28.50 584 THR C CA 1
ATOM 14411 C C . THR C 1 584 ? -34.044 73.617 7.258 1.00 30.59 584 THR C C 1
ATOM 14412 O O . THR C 1 584 ? -35.111 73.885 6.700 1.00 30.21 584 THR C O 1
ATOM 14416 N N . TYR C 1 585 ? -33.529 72.389 7.278 1.00 28.66 585 TYR C N 1
ATOM 14417 C CA . TYR C 1 585 ? -34.276 71.284 6.708 1.00 27.47 585 TYR C CA 1
ATOM 14418 C C . TYR C 1 585 ? -34.005 70.010 7.491 1.00 32.29 585 TYR C C 1
ATOM 14419 O O . TYR C 1 585 ? -32.966 69.857 8.148 1.00 28.94 585 TYR C O 1
ATOM 14428 N N . GLY C 1 586 ? -34.973 69.100 7.423 1.00 33.29 586 GLY C N 1
ATOM 14429 C CA . GLY C 1 586 ? -34.887 67.874 8.191 1.00 32.51 586 GLY C CA 1
ATOM 14430 C C . GLY C 1 586 ? -36.170 67.083 8.059 1.00 33.59 586 GLY C C 1
ATOM 14431 O O . GLY C 1 586 ? -36.927 67.249 7.094 1.00 35.96 586 GLY C O 1
ATOM 14432 N N . PHE C 1 587 ? -36.388 66.214 9.036 1.00 33.10 587 PHE C N 1
ATOM 14433 C CA . PHE C 1 587 ? -37.558 65.360 9.091 1.00 37.28 587 PHE C CA 1
ATOM 14434 C C . PHE C 1 587 ? -38.204 65.385 10.468 1.00 41.75 587 PHE C C 1
ATOM 14435 O O . PHE C 1 587 ? -37.524 65.393 11.499 1.00 38.05 587 PHE C O 1
ATOM 14443 N N . LYS C 1 588 ? -39.530 65.375 10.464 1.00 43.81 588 LYS C N 1
ATOM 14444 C CA . LYS C 1 588 ? -40.377 65.203 11.634 1.00 42.16 588 LYS C CA 1
ATOM 14445 C C . LYS C 1 588 ? -41.076 63.883 11.340 1.00 45.14 588 LYS C C 1
ATOM 14446 O O . LYS C 1 588 ? -42.076 63.857 10.618 1.00 44.71 588 LYS C O 1
ATOM 14452 N N . SER C 1 589 ? -40.518 62.788 11.843 1.00 44.38 589 SER C N 1
ATOM 14453 C CA . SER C 1 589 ? -41.010 61.436 11.561 1.00 47.86 589 SER C CA 1
ATOM 14454 C C . SER C 1 589 ? -40.985 61.258 10.047 1.00 50.78 589 SER C C 1
ATOM 14455 O O . SER C 1 589 ? -39.898 61.346 9.449 1.00 56.35 589 SER C O 1
ATOM 14458 N N . SER C 1 590 ? -42.108 61.038 9.382 1.00 51.75 590 SER C N 1
ATOM 14459 C CA . SER C 1 590 ? -42.050 60.702 7.970 1.00 54.63 590 SER C CA 1
ATOM 14460 C C . SER C 1 590 ? -42.040 61.923 7.064 1.00 49.23 590 SER C C 1
ATOM 14461 O O . SER C 1 590 ? -41.965 61.760 5.848 1.00 53.03 590 SER C O 1
ATOM 14464 N N . LEU C 1 591 ? -42.080 63.129 7.620 1.00 46.46 591 LEU C N 1
ATOM 14465 C CA . LEU C 1 591 ? -42.306 64.353 6.860 1.00 43.40 591 LEU C CA 1
ATOM 14466 C C . LEU C 1 591 ? -41.005 65.128 6.684 1.00 40.36 591 LEU C C 1
ATOM 14467 O O . LEU C 1 591 ? -40.351 65.478 7.673 1.00 37.24 591 LEU C O 1
ATOM 14472 N N . PHE C 1 592 ? -40.637 65.408 5.432 1.00 34.65 592 PHE C N 1
ATOM 14473 C CA . PHE C 1 592 ? -39.546 66.331 5.171 1.00 34.92 592 PHE C CA 1
ATOM 14474 C C . PHE C 1 592 ? -40.052 67.748 5.393 1.00 32.71 592 PHE C C 1
ATOM 14475 O O . PHE C 1 592 ? -41.188 68.064 5.042 1.00 34.76 592 PHE C O 1
ATOM 14483 N N . TYR C 1 593 ? -39.213 68.600 5.981 1.00 30.19 593 TYR C N 1
ATOM 14484 C CA . TYR C 1 593 ? -39.541 70.010 6.135 1.00 33.71 593 TYR C CA 1
ATOM 14485 C C . TYR C 1 593 ? -38.398 70.873 5.630 1.00 35.07 593 TYR C C 1
ATOM 14486 O O . TYR C 1 593 ? -37.228 70.500 5.734 1.00 35.06 593 TYR C O 1
ATOM 14495 N N . LEU C 1 594 ? -38.763 72.039 5.100 1.00 34.80 594 LEU C N 1
ATOM 14496 C CA . LEU C 1 594 ? -37.867 73.163 4.854 1.00 31.06 594 LEU C CA 1
ATOM 14497 C C . LEU C 1 594 ? -38.452 74.347 5.622 1.00 31.81 594 LEU C C 1
ATOM 14498 O O . LEU C 1 594 ? -39.618 74.700 5.417 1.00 36.28 594 LEU C O 1
ATOM 14503 N N . TYR C 1 595 ? -37.680 74.924 6.545 1.00 33.12 595 TYR C N 1
ATOM 14504 C CA . TYR C 1 595 ? -38.238 75.799 7.575 1.00 27.89 595 TYR C CA 1
ATOM 14505 C C . TYR C 1 595 ? -37.413 77.059 7.709 1.00 31.26 595 TYR C C 1
ATOM 14506 O O . TYR C 1 595 ? -36.179 77.002 7.827 1.00 32.94 595 TYR C O 1
ATOM 14515 N N . ASN C 1 596 ? -38.093 78.195 7.692 1.00 31.06 596 ASN C N 1
ATOM 14516 C CA . ASN C 1 596 ? -37.432 79.479 7.895 1.00 31.34 596 ASN C CA 1
ATOM 14517 C C . ASN C 1 596 ? -37.331 79.679 9.402 1.00 34.94 596 ASN C C 1
ATOM 14518 O O . ASN C 1 596 ? -38.324 80.012 10.066 1.00 34.55 596 ASN C O 1
ATOM 14523 N N . GLU C 1 597 ? -36.134 79.423 9.953 1.00 31.89 597 GLU C N 1
ATOM 14524 C CA . GLU C 1 597 ? -35.945 79.439 11.400 1.00 28.68 597 GLU C CA 1
ATOM 14525 C C . GLU C 1 597 ? -35.786 80.851 11.956 1.00 28.53 597 GLU C C 1
ATOM 14526 O O . GLU C 1 597 ? -36.032 81.073 13.147 1.00 33.53 597 GLU C O 1
ATOM 14532 N N . THR C 1 598 ? -35.408 81.820 11.119 1.00 32.73 598 THR C N 1
ATOM 14533 C CA . THR C 1 598 ? -35.325 83.198 11.581 1.00 35.08 598 THR C CA 1
ATOM 14534 C C . THR C 1 598 ? -36.710 83.751 11.909 1.00 34.33 598 THR C C 1
ATOM 14535 O O . THR C 1 598 ? -36.909 84.361 12.959 1.00 36.75 598 THR C O 1
ATOM 14539 N N . ASN C 1 599 ? -37.687 83.522 11.037 1.00 36.79 599 ASN C N 1
ATOM 14540 C CA . ASN C 1 599 ? -39.024 84.069 11.224 1.00 38.72 599 ASN C CA 1
ATOM 14541 C C . ASN C 1 599 ? -40.060 83.006 11.551 1.00 32.74 599 ASN C C 1
ATOM 14542 O O . ASN C 1 599 ? -41.245 83.318 11.583 1.00 33.34 599 ASN C O 1
ATOM 14547 N N . CYS C 1 600 ? -39.642 81.755 11.749 1.00 30.56 600 CYS C N 1
ATOM 14548 C CA . CYS C 1 600 ? -40.483 80.703 12.322 1.00 33.36 600 CYS C CA 1
ATOM 14549 C C . CYS C 1 600 ? -41.722 80.402 11.476 1.00 32.53 600 CYS C C 1
ATOM 14550 O O . CYS C 1 600 ? -42.847 80.426 11.967 1.00 33.30 600 CYS C O 1
ATOM 14553 N N . TYR C 1 601 ? -41.504 80.058 10.209 1.00 34.89 601 TYR C N 1
ATOM 14554 C CA . TYR C 1 601 ? -42.591 79.479 9.430 1.00 32.38 601 TYR C CA 1
ATOM 14555 C C . TYR C 1 601 ? -42.033 78.449 8.460 1.00 34.35 601 TYR C C 1
ATOM 14556 O O . TYR C 1 601 ? -40.898 78.555 7.986 1.00 33.05 601 TYR C O 1
ATOM 14565 N N . GLU C 1 602 ? -42.862 77.462 8.154 1.00 35.40 602 GLU C N 1
ATOM 14566 C CA . GLU C 1 602 ? -42.482 76.413 7.229 1.00 36.91 602 GLU C CA 1
ATOM 14567 C C . GLU C 1 602 ? -42.571 76.906 5.796 1.00 38.78 602 GLU C C 1
ATOM 14568 O O . GLU C 1 602 ? -43.547 77.557 5.410 1.00 39.85 602 GLU C O 1
ATOM 14574 N N . LEU C 1 603 ? -41.539 76.590 5.005 1.00 32.50 603 LEU C N 1
ATOM 14575 C CA . LEU C 1 603 ? -41.548 76.902 3.580 1.00 35.90 603 LEU C CA 1
ATOM 14576 C C . LEU C 1 603 ? -42.172 75.793 2.748 1.00 35.00 603 LEU C C 1
ATOM 14577 O O . LEU C 1 603 ? -42.748 76.076 1.696 1.00 30.82 603 LEU C O 1
ATOM 14582 N N . ALA C 1 604 ? -42.012 74.536 3.165 1.00 34.09 604 ALA C N 1
ATOM 14583 C CA . ALA C 1 604 ? -42.487 73.411 2.375 1.00 33.27 604 ALA C CA 1
ATOM 14584 C C . ALA C 1 604 ? -42.378 72.131 3.183 1.00 30.89 604 ALA C C 1
ATOM 14585 O O . ALA C 1 604 ? -41.655 72.051 4.182 1.00 35.75 604 ALA C O 1
ATOM 14587 N N . SER C 1 605 ? -43.108 71.124 2.732 1.00 32.20 605 SER C N 1
ATOM 14588 C CA . SER C 1 605 ? -43.082 69.853 3.421 1.00 34.88 605 SER C CA 1
ATOM 14589 C C . SER C 1 605 ? -43.437 68.776 2.420 1.00 30.92 605 SER C C 1
ATOM 14590 O O . SER C 1 605 ? -44.004 69.055 1.365 1.00 31.09 605 SER C O 1
ATOM 14593 N N . GLU C 1 606 ? -43.065 67.542 2.753 1.00 30.15 606 GLU C N 1
ATOM 14594 C CA . GLU C 1 606 ? -43.247 66.430 1.837 1.00 34.32 606 GLU C CA 1
ATOM 14595 C C . GLU C 1 606 ? -43.253 65.139 2.635 1.00 36.78 606 GLU C C 1
ATOM 14596 O O . GLU C 1 606 ? -42.399 64.944 3.504 1.00 42.42 606 GLU C O 1
ATOM 14602 N N . VAL C 1 607 ? -44.187 64.250 2.313 1.00 38.16 607 VAL C N 1
ATOM 14603 C CA . VAL C 1 607 ? -44.275 62.951 2.970 1.00 41.81 607 VAL C CA 1
ATOM 14604 C C . VAL C 1 607 ? -43.308 62.015 2.260 1.00 43.76 607 VAL C C 1
ATOM 14605 O O . VAL C 1 607 ? -43.553 61.612 1.124 1.00 42.58 607 VAL C O 1
ATOM 14609 N N . CYS C 1 608 ? -42.214 61.663 2.934 1.00 41.92 608 CYS C N 1
ATOM 14610 C CA . CYS C 1 608 ? -41.248 60.710 2.424 1.00 44.70 608 CYS C CA 1
ATOM 14611 C C . CYS C 1 608 ? -41.454 59.368 3.112 1.00 48.00 608 CYS C C 1
ATOM 14612 O O . CYS C 1 608 ? -42.419 59.165 3.857 1.00 51.07 608 CYS C O 1
ATOM 14615 N N . GLY C 1 609 ? -40.504 58.461 2.922 1.00 51.74 609 GLY C N 1
ATOM 14616 C CA . GLY C 1 609 ? -40.665 57.107 3.416 1.00 65.70 609 GLY C CA 1
ATOM 14617 C C . GLY C 1 609 ? -40.314 56.824 4.867 1.00 70.32 609 GLY C C 1
ATOM 14618 O O . GLY C 1 609 ? -39.359 56.085 5.120 1.00 75.01 609 GLY C O 1
ATOM 14619 N N . GLY C 1 610 ? -41.090 57.377 5.813 1.00 68.16 610 GLY C N 1
ATOM 14620 C CA . GLY C 1 610 ? -41.052 57.046 7.237 1.00 67.68 610 GLY C CA 1
ATOM 14621 C C . GLY C 1 610 ? -39.697 56.787 7.874 1.00 75.20 610 GLY C C 1
ATOM 14622 O O . GLY C 1 610 ? -39.261 57.519 8.777 1.00 69.71 610 GLY C O 1
ATOM 14623 N N . SER C 1 611 ? -39.055 55.694 7.439 1.00 74.03 611 SER C N 1
ATOM 14624 C CA . SER C 1 611 ? -37.630 55.488 7.681 1.00 75.19 611 SER C CA 1
ATOM 14625 C C . SER C 1 611 ? -36.780 56.490 6.898 1.00 72.36 611 SER C C 1
ATOM 14626 O O . SER C 1 611 ? -35.684 56.856 7.349 1.00 66.70 611 SER C O 1
ATOM 14629 N N . HIS C 1 612 ? -37.279 56.926 5.734 1.00 70.39 612 HIS C N 1
ATOM 14630 C CA . HIS C 1 612 ? -36.619 57.846 4.791 1.00 70.38 612 HIS C CA 1
ATOM 14631 C C . HIS C 1 612 ? -35.119 57.562 4.674 1.00 64.75 612 HIS C C 1
ATOM 14632 O O . HIS C 1 612 ? -34.274 58.424 4.917 1.00 62.97 612 HIS C O 1
ATOM 14639 N N . ARG C 1 613 ? -34.788 56.323 4.287 1.00 58.58 613 ARG C N 1
ATOM 14640 C CA . ARG C 1 613 ? -33.381 55.955 4.327 1.00 64.00 613 ARG C CA 1
ATOM 14641 C C . ARG C 1 613 ? -32.586 56.653 3.227 1.00 58.62 613 ARG C C 1
ATOM 14642 O O . ARG C 1 613 ? -31.411 56.987 3.434 1.00 57.25 613 ARG C O 1
ATOM 14650 N N . LEU C 1 614 ? -33.193 56.889 2.058 1.00 44.08 614 LEU C N 1
ATOM 14651 C CA . LEU C 1 614 ? -32.476 57.464 0.920 1.00 40.97 614 LEU C CA 1
ATOM 14652 C C . LEU C 1 614 ? -33.190 58.708 0.425 1.00 40.48 614 LEU C C 1
ATOM 14653 O O . LEU C 1 614 ? -34.324 58.625 -0.054 1.00 38.71 614 LEU C O 1
ATOM 14658 N N . TRP C 1 615 ? -32.507 59.842 0.497 1.00 33.66 615 TRP C N 1
ATOM 14659 C CA . TRP C 1 615 ? -33.069 61.115 0.084 1.00 35.65 615 TRP C CA 1
ATOM 14660 C C . TRP C 1 615 ? -31.911 62.048 -0.235 1.00 34.93 615 TRP C C 1
ATOM 14661 O O . TRP C 1 615 ? -30.772 61.832 0.184 1.00 32.32 615 TRP C O 1
ATOM 14672 N N . ASN C 1 616 ? -32.222 63.097 -0.972 1.00 33.80 616 ASN C N 1
ATOM 14673 C CA . ASN C 1 616 ? -31.218 64.073 -1.333 1.00 30.88 616 ASN C CA 1
ATOM 14674 C C . ASN C 1 616 ? -31.951 65.358 -1.655 1.00 32.78 616 ASN C C 1
ATOM 14675 O O . ASN C 1 616 ? -33.049 65.330 -2.226 1.00 37.38 616 ASN C O 1
ATOM 14680 N N . LEU C 1 617 ? -31.345 66.470 -1.286 1.00 34.09 617 LEU C N 1
ATOM 14681 C CA . LEU C 1 617 ? -31.871 67.798 -1.546 1.00 37.37 617 LEU C CA 1
ATOM 14682 C C . LEU C 1 617 ? -30.858 68.565 -2.387 1.00 40.30 617 LEU C C 1
ATOM 14683 O O . LEU C 1 617 ? -29.658 68.489 -2.127 1.00 38.80 617 LEU C O 1
ATOM 14688 N N . ALA C 1 618 ? -31.320 69.285 -3.412 1.00 38.83 618 ALA C N 1
ATOM 14689 C CA . ALA C 1 618 ? -30.400 70.082 -4.214 1.00 38.33 618 ALA C CA 1
ATOM 14690 C C . ALA C 1 618 ? -30.997 71.448 -4.529 1.00 42.46 618 ALA C C 1
ATOM 14691 O O . ALA C 1 618 ? -32.208 71.571 -4.754 1.00 44.68 618 ALA C O 1
ATOM 14693 N N . LYS C 1 619 ? -30.140 72.466 -4.569 1.00 40.47 619 LYS C N 1
ATOM 14694 C CA . LYS C 1 619 ? -30.570 73.810 -4.930 1.00 46.62 619 LYS C CA 1
ATOM 14695 C C . LYS C 1 619 ? -30.616 73.954 -6.443 1.00 49.22 619 LYS C C 1
ATOM 14696 O O . LYS C 1 619 ? -29.731 73.479 -7.154 1.00 56.42 619 LYS C O 1
ATOM 14702 N N . ILE C 1 620 ? -31.690 74.572 -6.934 1.00 49.33 620 ILE C N 1
ATOM 14703 C CA . ILE C 1 620 ? -31.896 74.837 -8.351 1.00 49.99 620 ILE C CA 1
ATOM 14704 C C . ILE C 1 620 ? -32.330 76.283 -8.477 1.00 53.10 620 ILE C C 1
ATOM 14705 O O . ILE C 1 620 ? -32.775 76.907 -7.509 1.00 55.04 620 ILE C O 1
ATOM 14710 N N . THR C 1 621 ? -32.232 76.812 -9.692 1.00 57.98 621 THR C N 1
ATOM 14711 C CA . THR C 1 621 ? -32.679 78.181 -9.904 1.00 60.38 621 THR C CA 1
ATOM 14712 C C . THR C 1 621 ? -34.177 78.239 -9.645 1.00 59.82 621 THR C C 1
ATOM 14713 O O . THR C 1 621 ? -34.943 77.455 -10.214 1.00 60.46 621 THR C O 1
ATOM 14717 N N . ASP C 1 622 ? -34.566 79.101 -8.705 1.00 60.74 622 ASP C N 1
ATOM 14718 C CA . ASP C 1 622 ? -35.942 79.302 -8.264 1.00 61.49 622 ASP C CA 1
ATOM 14719 C C . ASP C 1 622 ? -36.453 78.210 -7.329 1.00 56.66 622 ASP C C 1
ATOM 14720 O O . ASP C 1 622 ? -37.668 78.017 -7.215 1.00 56.86 622 ASP C O 1
ATOM 14725 N N . GLY C 1 623 ? -35.569 77.502 -6.625 1.00 56.72 623 GLY C N 1
ATOM 14726 C CA . GLY C 1 623 ? -36.030 76.596 -5.594 1.00 50.00 623 GLY C CA 1
ATOM 14727 C C . GLY C 1 623 ? -35.096 75.459 -5.228 1.00 47.63 623 GLY C C 1
ATOM 14728 O O . GLY C 1 623 ? -33.872 75.620 -5.118 1.00 42.42 623 GLY C O 1
ATOM 14729 N N . HIS C 1 624 ? -35.695 74.299 -4.988 1.00 38.94 624 HIS C N 1
ATOM 14730 C CA . HIS C 1 624 ? -34.956 73.103 -4.664 1.00 40.46 624 HIS C CA 1
ATOM 14731 C C . HIS C 1 624 ? -35.637 71.928 -5.330 1.00 40.04 624 HIS C C 1
ATOM 14732 O O . HIS C 1 624 ? -36.838 71.963 -5.617 1.00 40.49 624 HIS C O 1
ATOM 14739 N N . VAL C 1 625 ? -34.857 70.866 -5.526 1.00 40.31 625 VAL C N 1
ATOM 14740 C CA . VAL C 1 625 ? -35.372 69.552 -5.875 1.00 38.10 625 VAL C CA 1
ATOM 14741 C C . VAL C 1 625 ? -35.059 68.617 -4.720 1.00 38.48 625 VAL C C 1
ATOM 14742 O O . VAL C 1 625 ? -33.907 68.521 -4.286 1.00 38.57 625 VAL C O 1
ATOM 14746 N N . LEU C 1 626 ? -36.076 67.917 -4.246 1.00 35.97 626 LEU C N 1
ATOM 14747 C CA . LEU C 1 626 ? -35.951 66.897 -3.219 1.00 33.52 626 LEU C CA 1
ATOM 14748 C C . LEU C 1 626 ? -36.136 65.554 -3.907 1.00 32.90 626 LEU C C 1
ATOM 14749 O O . LEU C 1 626 ? -37.142 65.341 -4.592 1.00 36.89 626 LEU C O 1
ATOM 14754 N N . MET C 1 627 ? -35.160 64.675 -3.762 1.00 33.86 627 MET C N 1
ATOM 14755 C CA . MET C 1 627 ? -35.189 63.337 -4.333 1.00 31.80 627 MET C CA 1
ATOM 14756 C C . MET C 1 627 ? -35.295 62.346 -3.184 1.00 33.24 627 MET C C 1
ATOM 14757 O O . MET C 1 627 ? -34.618 62.514 -2.161 1.00 32.83 627 MET C O 1
ATOM 14762 N N . TYR C 1 628 ? -36.137 61.321 -3.330 1.00 32.18 628 TYR C N 1
ATOM 14763 C CA . TYR C 1 628 ? -36.235 60.321 -2.267 1.00 34.97 628 TYR C CA 1
ATOM 14764 C C . TYR C 1 628 ? -36.910 59.061 -2.786 1.00 37.24 628 TYR C C 1
ATOM 14765 O O . TYR C 1 628 ? -37.646 59.080 -3.778 1.00 35.36 628 TYR C O 1
ATOM 14774 N N . ILE C 1 629 ? -36.663 57.967 -2.072 1.00 39.07 629 ILE C N 1
ATOM 14775 C CA . ILE C 1 629 ? -37.273 56.672 -2.347 1.00 41.85 629 ILE C CA 1
ATOM 14776 C C . ILE C 1 629 ? -38.393 56.467 -1.342 1.00 39.42 629 ILE C C 1
ATOM 14777 O O . ILE C 1 629 ? -38.174 56.574 -0.132 1.00 39.61 629 ILE C O 1
ATOM 14782 N N . LYS C 1 630 ? -39.596 56.191 -1.835 1.00 46.41 630 LYS C N 1
ATOM 14783 C CA . LYS C 1 630 ? -40.728 55.865 -0.975 1.00 46.55 630 LYS C CA 1
ATOM 14784 C C . LYS C 1 630 ? -41.520 54.748 -1.631 1.00 45.64 630 LYS C C 1
ATOM 14785 O O . LYS C 1 630 ? -41.903 54.867 -2.797 1.00 41.94 630 LYS C O 1
ATOM 14791 N N . ALA C 1 631 ? -41.735 53.665 -0.887 1.00 51.25 631 ALA C N 1
ATOM 14792 C CA . ALA C 1 631 ? -42.596 52.560 -1.300 1.00 52.56 631 ALA C CA 1
ATOM 14793 C C . ALA C 1 631 ? -42.267 52.115 -2.724 1.00 49.95 631 ALA C C 1
ATOM 14794 O O . ALA C 1 631 ? -43.114 52.115 -3.613 1.00 42.34 631 ALA C O 1
ATOM 14796 N N . SER C 1 632 ? -41.002 51.760 -2.932 1.00 47.93 632 SER C N 1
ATOM 14797 C CA . SER C 1 632 ? -40.528 51.235 -4.210 1.00 44.88 632 SER C CA 1
ATOM 14798 C C . SER C 1 632 ? -40.701 52.231 -5.348 1.00 46.40 632 SER C C 1
ATOM 14799 O O . SER C 1 632 ? -40.786 51.835 -6.518 1.00 48.61 632 SER C O 1
ATOM 14802 N N . ARG C 1 633 ? -40.759 53.520 -5.035 1.00 42.14 633 ARG C N 1
ATOM 14803 C CA . ARG C 1 633 ? -40.792 54.556 -6.051 1.00 41.81 633 ARG C CA 1
ATOM 14804 C C . ARG C 1 633 ? -39.670 55.561 -5.820 1.00 41.46 633 ARG C C 1
ATOM 14805 O O . ARG C 1 633 ? -39.390 55.943 -4.678 1.00 35.89 633 ARG C O 1
ATOM 14813 N N . PHE C 1 634 ? -39.067 56.022 -6.914 1.00 35.92 634 PHE C N 1
ATOM 14814 C CA . PHE C 1 634 ? -38.173 57.169 -6.884 1.00 38.06 634 PHE C CA 1
ATOM 14815 C C . PHE C 1 634 ? -39.000 58.421 -7.169 1.00 38.98 634 PHE C C 1
ATOM 14816 O O . PHE C 1 634 ? -39.594 58.542 -8.248 1.00 37.81 634 PHE C O 1
ATOM 14824 N N . HIS C 1 635 ? -39.019 59.350 -6.210 1.00 34.38 635 HIS C N 1
ATOM 14825 C CA . HIS C 1 635 ? -39.805 60.578 -6.262 1.00 34.62 635 HIS C CA 1
ATOM 14826 C C . HIS C 1 635 ? -38.924 61.810 -6.492 1.00 38.59 635 HIS C C 1
ATOM 14827 O O . HIS C 1 635 ? -37.867 61.962 -5.866 1.00 35.06 635 HIS C O 1
ATOM 14834 N N . LEU C 1 636 ? -39.392 62.718 -7.345 1.00 34.66 636 LEU C N 1
ATOM 14835 C CA . LEU C 1 636 ? -38.799 64.040 -7.511 1.00 36.65 636 LEU C CA 1
ATOM 14836 C C . LEU C 1 636 ? -39.835 65.077 -7.111 1.00 40.90 636 LEU C C 1
ATOM 14837 O O . LEU C 1 636 ? -40.886 65.190 -7.750 1.00 41.51 636 LEU C O 1
ATOM 14842 N N . ARG C 1 637 ? -39.538 65.837 -6.074 1.00 40.71 637 ARG C N 1
ATOM 14843 C CA . ARG C 1 637 ? -40.391 66.930 -5.633 1.00 37.82 637 ARG C CA 1
ATOM 14844 C C . ARG C 1 637 ? -39.636 68.225 -5.884 1.00 36.65 637 ARG C C 1
ATOM 14845 O O . ARG C 1 637 ? -38.527 68.411 -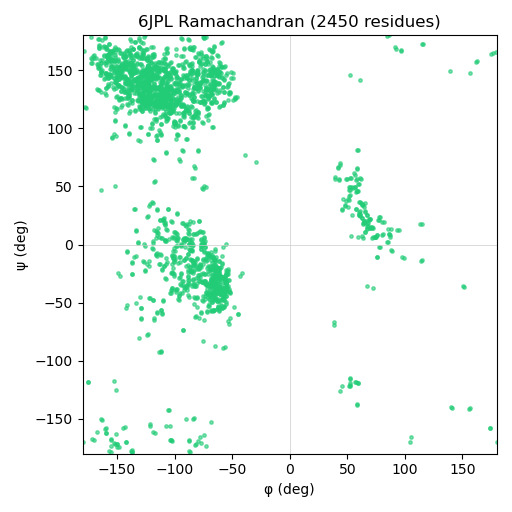5.369 1.00 40.08 637 ARG C O 1
ATOM 14853 N N . LYS C 1 638 ? -40.203 69.090 -6.706 1.00 38.24 638 LYS C N 1
ATOM 14854 C CA . LYS C 1 638 ? -39.645 70.411 -6.942 1.00 40.75 638 LYS C CA 1
ATOM 14855 C C . LYS C 1 638 ? -40.330 71.394 -6.010 1.00 38.21 638 LYS C C 1
ATOM 14856 O O . LYS C 1 638 ? -41.558 71.420 -5.927 1.00 41.96 638 LYS C O 1
ATOM 14862 N N . ILE C 1 639 ? -39.535 72.158 -5.284 1.00 42.32 639 ILE C N 1
ATOM 14863 C CA . ILE C 1 639 ? -40.017 73.098 -4.289 1.00 38.47 639 ILE C CA 1
ATOM 14864 C C . ILE C 1 639 ? -39.666 74.477 -4.820 1.00 44.60 639 ILE C C 1
ATOM 14865 O O . ILE C 1 639 ? -38.521 74.934 -4.707 1.00 42.60 639 ILE C O 1
ATOM 14870 N N . TYR C 1 640 ? -40.635 75.130 -5.436 1.00 45.47 640 TYR C N 1
ATOM 14871 C CA . TYR C 1 640 ? -40.375 76.412 -6.063 1.00 49.30 640 TYR C CA 1
ATOM 14872 C C . TYR C 1 640 ? -40.496 77.522 -5.037 1.00 47.96 640 TYR C C 1
ATOM 14873 O O . TYR C 1 640 ? -41.248 77.412 -4.069 1.00 51.21 640 TYR C O 1
ATOM 14882 N N . ASN C 1 641 ? -39.733 78.591 -5.241 1.00 50.56 641 ASN C N 1
ATOM 14883 C CA . ASN C 1 641 ? -39.959 79.792 -4.452 1.00 48.21 641 ASN C CA 1
ATOM 14884 C C . ASN C 1 641 ? -41.394 80.248 -4.634 1.00 52.68 641 ASN C C 1
ATOM 14885 O O . ASN C 1 641 ? -41.973 80.100 -5.716 1.00 51.59 641 ASN C O 1
ATOM 14890 N N . SER C 1 642 ? -41.997 80.745 -3.555 1.00 51.42 642 SER C N 1
ATOM 14891 C CA . SER C 1 642 ? -43.391 81.151 -3.656 1.00 49.77 642 SER C CA 1
ATOM 14892 C C . SER C 1 642 ? -43.543 82.223 -4.722 1.00 42.50 642 SER C C 1
ATOM 14893 O O . SER C 1 642 ? -42.670 83.080 -4.891 1.00 41.94 642 SER C O 1
ATOM 14896 N N . ILE C 1 643 ? -44.660 82.161 -5.448 1.00 46.43 643 ILE C N 1
ATOM 14897 C CA . ILE C 1 643 ? -44.962 83.191 -6.430 1.00 46.19 643 ILE C CA 1
ATOM 14898 C C . ILE C 1 643 ? -45.202 84.559 -5.788 1.00 46.30 643 ILE C C 1
ATOM 14899 O O . ILE C 1 643 ? -45.107 85.578 -6.477 1.00 51.17 643 ILE C O 1
ATOM 14904 N N . VAL C 1 644 ? -45.520 84.624 -4.494 1.00 46.72 644 VAL C N 1
ATOM 14905 C CA . VAL C 1 644 ? -45.646 85.912 -3.801 1.00 40.56 644 VAL C CA 1
ATOM 14906 C C . VAL C 1 644 ? -44.756 85.868 -2.565 1.00 42.12 644 VAL C C 1
ATOM 14907 O O . VAL C 1 644 ? -44.277 84.782 -2.212 1.00 42.55 644 VAL C O 1
ATOM 14911 N N . PRO C 1 645 ? -44.464 86.996 -1.904 1.00 40.11 645 PRO C N 1
ATOM 14912 C CA . PRO C 1 645 ? -43.691 86.926 -0.649 1.00 35.49 645 PRO C CA 1
ATOM 14913 C C . PRO C 1 645 ? -44.373 86.035 0.391 1.00 34.60 645 PRO C C 1
ATOM 14914 O O . PRO C 1 645 ? -45.589 85.845 0.391 1.00 33.46 645 PRO C O 1
ATOM 14918 N N . GLU C 1 646 ? -43.564 85.468 1.278 1.00 35.51 646 GLU C N 1
ATOM 14919 C CA . GLU C 1 646 ? -44.104 84.545 2.269 1.00 36.35 646 GLU C CA 1
ATOM 14920 C C . GLU C 1 646 ? -45.004 85.267 3.263 1.00 34.22 646 GLU C C 1
ATOM 14921 O O . GLU C 1 646 ? -46.075 84.755 3.619 1.00 33.82 646 GLU C O 1
ATOM 14927 N N . THR C 1 647 ? -44.604 86.468 3.698 1.00 35.32 647 THR C N 1
ATOM 14928 C CA . THR C 1 647 ? -45.342 87.217 4.704 1.00 37.83 647 THR C CA 1
ATOM 14929 C C . THR C 1 647 ? -45.450 88.678 4.292 1.00 37.87 647 THR C C 1
ATOM 14930 O O . THR C 1 647 ? -44.594 89.203 3.577 1.00 36.53 647 THR C O 1
ATOM 14934 N N . LEU C 1 648 ? -46.503 89.334 4.776 1.00 32.68 648 LEU C N 1
ATOM 14935 C CA . LEU C 1 648 ? -46.600 90.784 4.759 1.00 31.95 648 LEU C CA 1
ATOM 14936 C C . LEU C 1 648 ? -46.163 91.408 6.068 1.00 34.84 648 LEU C C 1
ATOM 14937 O O . LEU C 1 648 ? -45.730 92.567 6.076 1.00 33.28 648 LEU C O 1
ATOM 14942 N N . GLU C 1 649 ? -46.321 90.674 7.176 1.00 38.14 649 GLU C N 1
ATOM 14943 C CA . GLU C 1 649 ? -45.671 90.932 8.457 1.00 31.92 649 GLU C CA 1
ATOM 14944 C C . GLU C 1 649 ? -45.219 89.590 9.014 1.00 35.41 649 GLU C C 1
ATOM 14945 O O . GLU C 1 649 ? -45.983 88.618 8.990 1.00 37.30 649 GLU C O 1
ATOM 14951 N N . ASN C 1 650 ? -44.003 89.538 9.562 1.00 34.04 650 ASN C N 1
ATOM 14952 C CA . ASN C 1 650 ? -43.522 88.264 10.077 1.00 35.27 650 ASN C CA 1
ATOM 14953 C C . ASN C 1 650 ? -44.233 87.852 11.367 1.00 33.14 650 ASN C C 1
ATOM 14954 O O . ASN C 1 650 ? -44.484 86.659 11.572 1.00 32.08 650 ASN C O 1
ATOM 14959 N N . GLY C 1 651 ? -44.582 88.817 12.217 1.00 28.77 651 GLY C N 1
ATOM 14960 C CA . GLY C 1 651 ? -45.295 88.571 13.453 1.00 29.84 651 GLY C CA 1
ATOM 14961 C C . GLY C 1 651 ? -44.384 88.380 14.653 1.00 34.17 651 GLY C C 1
ATOM 14962 O O . GLY C 1 651 ? -43.164 88.233 14.544 1.00 32.82 651 GLY C O 1
ATOM 14963 N N . VAL C 1 652 ? -45.010 88.391 15.831 1.00 32.55 652 VAL C N 1
ATOM 14964 C CA . VAL C 1 652 ? -44.328 88.158 17.096 1.00 27.82 652 VAL C CA 1
ATOM 14965 C C . VAL C 1 652 ? -44.984 86.959 17.766 1.00 31.73 652 VAL C C 1
ATOM 14966 O O . VAL C 1 652 ? -45.576 86.113 17.088 1.00 30.93 652 VAL C O 1
ATOM 14970 N N . HIS C 1 653 ? -44.872 86.851 19.085 1.00 31.64 653 HIS C N 1
ATOM 14971 C CA . HIS C 1 653 ? -45.534 85.764 19.791 1.00 28.22 653 HIS C CA 1
ATOM 14972 C C . HIS C 1 653 ? -47.039 85.833 19.568 1.00 31.21 653 HIS C C 1
ATOM 14973 O O . HIS C 1 653 ? -47.617 86.916 19.472 1.00 30.77 653 HIS C O 1
ATOM 14980 N N . GLY C 1 654 ? -47.681 84.668 19.535 1.00 32.12 654 GLY C N 1
ATOM 14981 C CA . GLY C 1 654 ? -49.126 84.565 19.496 1.00 30.50 654 GLY C CA 1
ATOM 14982 C C . GLY C 1 654 ? -49.755 84.261 20.844 1.00 35.43 654 GLY C C 1
ATOM 14983 O O . GLY C 1 654 ? -50.947 83.918 20.890 1.00 30.60 654 GLY C O 1
ATOM 14984 N N . ARG C 1 655 ? -48.978 84.340 21.935 1.00 30.12 655 ARG C N 1
ATOM 14985 C CA . ARG C 1 655 ? -49.444 84.231 23.322 1.00 34.20 655 ARG C CA 1
ATOM 14986 C C . ARG C 1 655 ? -48.865 85.395 24.106 1.00 31.18 655 ARG C C 1
ATOM 14987 O O . ARG C 1 655 ? -48.019 86.144 23.603 1.00 27.95 655 ARG C O 1
ATOM 14995 N N . GLU C 1 656 ? -49.265 85.477 25.373 1.00 28.62 656 GLU C N 1
ATOM 14996 C CA . GLU C 1 656 ? -48.877 86.576 26.259 1.00 33.44 656 GLU C CA 1
ATOM 14997 C C . GLU C 1 656 ? -47.366 86.793 26.311 1.00 35.00 656 GLU C C 1
ATOM 14998 O O . GLU C 1 656 ? -46.581 85.842 26.410 1.00 26.26 656 GLU C O 1
ATOM 15004 N N . ILE C 1 657 ? -46.979 88.071 26.317 1.00 32.19 657 ILE C N 1
ATOM 15005 C CA . ILE C 1 657 ? -45.598 88.495 26.476 1.00 31.41 657 ILE C CA 1
ATOM 15006 C C . ILE C 1 657 ? -45.469 88.921 27.929 1.00 34.58 657 ILE C C 1
ATOM 15007 O O . ILE C 1 657 ? -45.949 89.992 28.312 1.00 39.76 657 ILE C O 1
ATOM 15012 N N . ARG C 1 658 ? -44.823 88.073 28.736 1.00 34.59 658 ARG C N 1
ATOM 15013 C CA . ARG C 1 658 ? -44.693 88.278 30.176 1.00 32.57 658 ARG C CA 1
ATOM 15014 C C . ARG C 1 658 ? -43.538 89.201 30.547 1.00 32.99 658 ARG C C 1
ATOM 15015 O O . ARG C 1 658 ? -43.530 89.755 31.648 1.00 34.82 658 ARG C O 1
ATOM 15023 N N . ASP C 1 659 ? -42.540 89.354 29.685 1.00 33.44 659 ASP C N 1
ATOM 15024 C CA . ASP C 1 659 ? -41.464 90.272 30.014 1.00 28.85 659 ASP C CA 1
ATOM 15025 C C . ASP C 1 659 ? -40.772 90.711 28.734 1.00 30.98 659 ASP C C 1
ATOM 15026 O O . ASP C 1 659 ? -40.829 90.037 27.705 1.00 28.41 659 ASP C O 1
ATOM 15031 N N . ILE C 1 660 ? -40.116 91.859 28.826 1.00 33.23 660 ILE C N 1
ATOM 15032 C CA . ILE C 1 660 ? -39.404 92.494 27.725 1.00 28.52 660 ILE C CA 1
ATOM 15033 C C . ILE C 1 660 ? -38.117 93.074 28.311 1.00 36.71 660 ILE C C 1
ATOM 15034 O O . ILE C 1 660 ? -38.125 93.641 29.415 1.00 31.73 660 ILE C O 1
ATOM 15039 N N . SER C 1 661 ? -37.004 92.924 27.590 1.00 33.52 661 SER C N 1
ATOM 15040 C CA . SER C 1 661 ? -35.766 93.565 28.023 1.00 33.18 661 SER C CA 1
ATOM 15041 C C . SER C 1 661 ? -35.002 94.059 26.804 1.00 39.80 661 SER C C 1
ATOM 15042 O O . SER C 1 661 ? -34.842 93.327 25.816 1.00 33.89 661 SER C O 1
ATOM 15045 N N . ILE C 1 662 ? -34.570 95.317 26.873 1.00 34.84 662 ILE C N 1
ATOM 15046 C CA . ILE C 1 662 ? -33.750 95.938 25.847 1.00 36.99 662 ILE C CA 1
ATOM 15047 C C . ILE C 1 662 ? -32.295 95.818 26.281 1.00 38.03 662 ILE C C 1
ATOM 15048 O O . ILE C 1 662 ? -31.970 95.980 27.467 1.00 36.80 662 ILE C O 1
ATOM 15053 N N . CYS C 1 663 ? -31.429 95.471 25.338 1.00 39.69 663 CYS C N 1
ATOM 15054 C CA . CYS C 1 663 ? -30.003 95.361 25.628 1.00 42.54 663 CYS C CA 1
ATOM 15055 C C . CYS C 1 663 ? -29.462 96.748 25.925 1.00 41.95 663 CYS C C 1
ATOM 15056 O O . CYS C 1 663 ? -29.633 97.656 25.102 1.00 45.75 663 CYS C O 1
ATOM 15059 N N . PRO C 1 664 ? -28.860 96.974 27.084 1.00 42.91 664 PRO C N 1
ATOM 15060 C CA . PRO C 1 664 ? -28.446 98.335 27.436 1.00 45.64 664 PRO C CA 1
ATOM 15061 C C . PRO C 1 664 ? -27.301 98.832 26.562 1.00 54.86 664 PRO C C 1
ATOM 15062 O O . PRO C 1 664 ? -26.466 98.064 26.073 1.00 53.14 664 PRO C O 1
ATOM 15066 N N . VAL C 1 665 ? -27.312 100.148 26.335 1.00 60.91 665 VAL C N 1
ATOM 15067 C CA . VAL C 1 665 ? -26.238 100.804 25.609 1.00 60.72 665 VAL C CA 1
ATOM 15068 C C . VAL C 1 665 ? -24.926 100.624 26.372 1.00 68.91 665 VAL C C 1
ATOM 15069 O O . VAL C 1 665 ? -24.899 100.526 27.606 1.00 64.67 665 VAL C O 1
ATOM 15073 N N . SER C 1 666 ? -23.826 100.582 25.627 1.00 75.09 666 SER C N 1
ATOM 15074 C CA . SER C 1 666 ? -22.532 100.208 26.173 1.00 81.73 666 SER C CA 1
ATOM 15075 C C . SER C 1 666 ? -21.441 101.093 25.586 1.00 85.79 666 SER C C 1
ATOM 15076 O O . SER C 1 666 ? -21.661 101.845 24.629 1.00 80.65 666 SER C O 1
ATOM 15079 N N . ASN C 1 667 ? -20.262 101.027 26.204 1.00 91.65 667 ASN C N 1
ATOM 15080 C CA . ASN C 1 667 ? -19.037 101.536 25.597 1.00 94.88 667 ASN C CA 1
ATOM 15081 C C . ASN C 1 667 ? -18.339 100.508 24.708 1.00 93.62 667 ASN C C 1
ATOM 15082 O O . ASN C 1 667 ? -17.343 100.847 24.059 1.00 91.02 667 ASN C O 1
ATOM 15087 N N . THR C 1 668 ? -18.834 99.269 24.658 1.00 96.22 668 THR C N 1
ATOM 15088 C CA . THR C 1 668 ? -18.190 98.233 23.863 1.00 94.50 668 THR C CA 1
ATOM 15089 C C . THR C 1 668 ? -18.483 98.470 22.379 1.00 92.28 668 THR C C 1
ATOM 15090 O O . THR C 1 668 ? -19.208 99.396 21.994 1.00 91.99 668 THR C O 1
ATOM 15094 N N . ASN C 1 669 ? -17.931 97.605 21.530 1.00 92.09 669 ASN C N 1
ATOM 15095 C CA . ASN C 1 669 ? -18.034 97.785 20.079 1.00 91.32 669 ASN C CA 1
ATOM 15096 C C . ASN C 1 669 ? -19.204 96.973 19.511 1.00 84.13 669 ASN C C 1
ATOM 15097 O O . ASN C 1 669 ? -19.042 95.966 18.815 1.00 79.55 669 ASN C O 1
ATOM 15102 N N . THR C 1 670 ? -20.411 97.456 19.809 1.00 78.01 670 THR C N 1
ATOM 15103 C CA . THR C 1 670 ? -21.609 96.951 19.149 1.00 74.35 670 THR C CA 1
ATOM 15104 C C . THR C 1 670 ? -21.613 97.384 17.688 1.00 71.45 670 THR C C 1
ATOM 15105 O O . THR C 1 670 ? -21.275 98.527 17.360 1.00 75.01 670 THR C O 1
ATOM 15109 N N . ASN C 1 671 ? -22.008 96.466 16.810 1.00 66.18 671 ASN C N 1
ATOM 15110 C CA . ASN C 1 671 ? -21.847 96.685 15.382 1.00 66.37 671 ASN C CA 1
ATOM 15111 C C . ASN C 1 671 ? -22.671 97.878 14.917 1.00 68.78 671 ASN C C 1
ATOM 15112 O O . ASN C 1 671 ? -23.743 98.182 15.451 1.00 68.82 671 ASN C O 1
ATOM 15117 N N . ASP C 1 672 ? -22.133 98.560 13.907 1.00 74.13 672 ASP C N 1
ATOM 15118 C CA . ASP C 1 672 ? -22.755 99.750 13.357 1.00 73.93 672 ASP C CA 1
ATOM 15119 C C . ASP C 1 672 ? -24.081 99.434 12.687 1.00 71.23 672 ASP C C 1
ATOM 15120 O O . ASP C 1 672 ? -24.884 100.320 12.518 1.00 75.17 672 ASP C O 1
ATOM 15125 N N . ASN C 1 673 ? -24.360 98.207 12.280 1.00 69.78 673 ASN C N 1
ATOM 15126 C CA . ASN C 1 673 ? -25.680 97.986 11.689 1.00 66.40 673 ASN C CA 1
ATOM 15127 C C . ASN C 1 673 ? -26.803 98.267 12.687 1.00 67.29 673 ASN C C 1
ATOM 15128 O O . ASN C 1 673 ? -27.913 98.654 12.294 1.00 67.84 673 ASN C O 1
ATOM 15133 N N . PHE C 1 674 ? -26.536 98.075 13.976 1.00 65.45 674 PHE C N 1
ATOM 15134 C CA . PHE C 1 674 ? -27.541 98.238 15.013 1.00 62.10 674 PHE C CA 1
ATOM 15135 C C . PHE C 1 674 ? -27.678 99.676 15.541 1.00 61.46 674 PHE C C 1
ATOM 15136 O O . PHE C 1 674 ? -28.538 99.916 16.394 1.00 55.74 674 PHE C O 1
ATOM 15144 N N . LYS C 1 675 ? -26.904 100.641 15.018 1.00 66.96 675 LYS C N 1
ATOM 15145 C CA . LYS C 1 675 ? -26.858 102.010 15.557 1.00 62.83 675 LYS C CA 1
ATOM 15146 C C . LYS C 1 675 ? -28.204 102.725 15.473 1.00 57.02 675 LYS C C 1
ATOM 15147 O O . LYS C 1 675 ? -28.457 103.631 16.274 1.00 53.75 675 LYS C O 1
ATOM 15153 N N . ASP C 1 676 ? -29.071 102.361 14.520 1.00 54.83 676 ASP C N 1
ATOM 15154 C CA . ASP C 1 676 ? -30.354 103.049 14.377 1.00 51.30 676 ASP C CA 1
ATOM 15155 C C . ASP C 1 676 ? -31.456 102.449 15.257 1.00 53.71 676 ASP C C 1
ATOM 15156 O O . ASP C 1 676 ? -32.628 102.852 15.156 1.00 45.97 676 ASP C O 1
ATOM 15161 N N . GLY C 1 677 ? -31.115 101.545 16.144 1.00 50.56 677 GLY C N 1
ATOM 15162 C CA . GLY C 1 677 ? -32.131 100.870 16.920 1.00 50.72 677 GLY C CA 1
ATOM 15163 C C . GLY C 1 677 ? -31.565 100.200 18.111 1.00 45.72 677 GLY C C 1
ATOM 15164 O O . GLY C 1 677 ? -30.552 100.641 18.655 1.00 48.10 677 GLY C O 1
ATOM 15165 N N . HIS C 1 678 ? -32.228 99.119 18.525 1.00 43.64 678 HIS C N 1
ATOM 15166 C CA . HIS C 1 678 ? -31.864 98.416 19.746 1.00 43.58 678 HIS C CA 1
ATOM 15167 C C . HIS C 1 678 ? -32.174 96.941 19.595 1.00 40.43 678 HIS C C 1
ATOM 15168 O O . HIS C 1 678 ? -33.171 96.566 18.975 1.00 42.57 678 HIS C O 1
ATOM 15175 N N . ILE C 1 679 ? -31.312 96.124 20.153 1.00 36.43 679 ILE C N 1
ATOM 15176 C CA . ILE C 1 679 ? -31.571 94.702 20.295 1.00 36.39 679 ILE C CA 1
ATOM 15177 C C . ILE C 1 679 ? -32.420 94.503 21.544 1.00 39.76 679 ILE C C 1
ATOM 15178 O O . ILE C 1 679 ? -32.182 95.155 22.568 1.00 36.19 679 ILE C O 1
ATOM 15183 N N . PHE C 1 680 ? -33.424 93.622 21.474 1.00 36.76 680 PHE C N 1
ATOM 15184 C CA . PHE C 1 680 ? -34.258 93.384 22.650 1.00 34.68 680 PHE C CA 1
ATOM 15185 C C . PHE C 1 680 ? -34.822 91.966 22.607 1.00 33.66 680 PHE C C 1
ATOM 15186 O O . PHE C 1 680 ? -34.793 91.287 21.575 1.00 31.86 680 PHE C O 1
ATOM 15194 N N . CYS C 1 681 ? -35.350 91.542 23.755 1.00 27.55 681 CYS C N 1
ATOM 15195 C CA . CYS C 1 681 ? -35.915 90.222 23.980 1.00 32.41 681 CYS C CA 1
ATOM 15196 C C . CYS C 1 681 ? -37.376 90.330 24.399 1.00 34.24 681 CYS C C 1
ATOM 15197 O O . CYS C 1 681 ? -37.750 91.238 25.146 1.00 33.05 681 CYS C O 1
ATOM 15200 N N . THR C 1 682 ? -38.193 89.381 23.957 1.00 31.57 682 THR C N 1
ATOM 15201 C CA . THR C 1 682 ? -39.527 89.196 24.505 1.00 31.19 682 THR C CA 1
ATOM 15202 C C . THR C 1 682 ? -39.607 87.786 25.058 1.00 30.58 682 THR C C 1
ATOM 15203 O O . THR C 1 682 ? -39.045 86.851 24.478 1.00 32.93 682 THR C O 1
ATOM 15207 N N . ALA C 1 683 ? -40.286 87.639 26.186 1.00 30.61 683 ALA C N 1
ATOM 15208 C CA . ALA C 1 683 ? -40.409 86.366 26.878 1.00 28.91 683 ALA C CA 1
ATOM 15209 C C . ALA C 1 683 ? -41.883 86.062 27.046 1.00 29.25 683 ALA C C 1
ATOM 15210 O O . ALA C 1 683 ? -42.620 86.863 27.633 1.00 32.67 683 ALA C O 1
ATOM 15212 N N . SER C 1 684 ? -42.303 84.898 26.573 1.00 27.41 684 SER C N 1
ATOM 15213 C CA . SER C 1 684 ? -43.715 84.644 26.351 1.00 30.37 684 SER C CA 1
ATOM 15214 C C . SER C 1 684 ? -44.205 83.412 27.101 1.00 31.19 684 SER C C 1
ATOM 15215 O O . SER C 1 684 ? -43.435 82.499 27.437 1.00 31.46 684 SER C O 1
ATOM 15218 N N . GLU C 1 685 ? -45.528 83.370 27.301 1.00 32.58 685 GLU C N 1
ATOM 15219 C CA . GLU C 1 685 ? -46.159 82.164 27.818 1.00 29.45 685 GLU C CA 1
ATOM 15220 C C . GLU C 1 685 ? -46.037 81.009 26.831 1.00 30.79 685 GLU C C 1
ATOM 15221 O O . GLU C 1 685 ? -46.276 79.856 27.209 1.00 25.69 685 GLU C O 1
ATOM 15227 N N . ASP C 1 686 ? -45.670 81.286 25.566 1.00 29.15 686 ASP C N 1
ATOM 15228 C CA . ASP C 1 686 ? -45.488 80.197 24.604 1.00 31.13 686 ASP C CA 1
ATOM 15229 C C . ASP C 1 686 ? -44.183 79.414 24.838 1.00 28.80 686 ASP C C 1
ATOM 15230 O O . ASP C 1 686 ? -43.872 78.507 24.071 1.00 28.58 686 ASP C O 1
ATOM 15235 N N . THR C 1 687 ? -43.436 79.757 25.891 1.00 30.89 687 THR C N 1
ATOM 15236 C CA . THR C 1 687 ? -42.213 79.125 26.419 1.00 31.51 687 THR C CA 1
ATOM 15237 C C . THR C 1 687 ? -40.973 79.533 25.634 1.00 30.59 687 THR C C 1
ATOM 15238 O O . THR C 1 687 ? -39.909 78.975 25.887 1.00 30.47 687 THR C O 1
ATOM 15242 N N . THR C 1 688 ? -41.062 80.494 24.718 1.00 29.48 688 THR C N 1
ATOM 15243 C CA . THR C 1 688 ? -39.919 80.905 23.921 1.00 25.30 688 THR C CA 1
ATOM 15244 C C . THR C 1 688 ? -39.463 82.292 24.352 1.00 31.86 688 THR C C 1
ATOM 15245 O O . THR C 1 688 ? -40.227 83.071 24.942 1.00 29.55 688 THR C O 1
ATOM 15249 N N . ILE C 1 689 ? -38.189 82.572 24.078 1.00 28.85 689 ILE C N 1
ATOM 15250 C CA . ILE C 1 689 ? -37.635 83.917 24.134 1.00 29.91 689 ILE C CA 1
ATOM 15251 C C . ILE C 1 689 ? -37.279 84.305 22.709 1.00 32.07 689 ILE C C 1
ATOM 15252 O O . ILE C 1 689 ? -36.528 83.582 22.042 1.00 31.55 689 ILE C O 1
ATOM 15257 N N . LYS C 1 690 ? -37.798 85.438 22.246 1.00 29.03 690 LYS C N 1
ATOM 15258 C CA . LYS C 1 690 ? -37.522 85.917 20.894 1.00 34.29 690 LYS C CA 1
ATOM 15259 C C . LYS C 1 690 ? -36.576 87.100 20.975 1.00 32.16 690 LYS C C 1
ATOM 15260 O O . LYS C 1 690 ? -36.814 88.040 21.735 1.00 35.15 690 LYS C O 1
ATOM 15266 N N . LEU C 1 691 ? -35.496 87.030 20.219 1.00 32.30 691 LEU C N 1
ATOM 15267 C CA . LEU C 1 691 ? -34.473 88.065 20.187 1.00 33.62 691 LEU C CA 1
ATOM 15268 C C . LEU C 1 691 ? -34.591 88.787 18.853 1.00 32.53 691 LEU C C 1
ATOM 15269 O O . LEU C 1 691 ? -34.474 88.167 17.791 1.00 33.93 691 LEU C O 1
ATOM 15274 N N . GLY C 1 692 ? -34.835 90.083 18.909 1.00 31.03 692 GLY C N 1
ATOM 15275 C CA . GLY C 1 692 ? -34.996 90.860 17.712 1.00 28.80 692 GLY C CA 1
ATOM 15276 C C . GLY C 1 692 ? -34.390 92.233 17.875 1.00 36.03 692 GLY C C 1
ATOM 15277 O O . GLY C 1 692 ? -33.502 92.454 18.716 1.00 36.27 692 GLY C O 1
ATOM 15278 N N . TYR C 1 693 ? -34.879 93.158 17.060 1.00 34.52 693 TYR C N 1
ATOM 15279 C CA . TYR C 1 693 ? -34.400 94.522 16.991 1.00 36.55 693 TYR C CA 1
ATOM 15280 C C . TYR C 1 693 ? -35.567 95.420 16.603 1.00 36.16 693 TYR C C 1
ATOM 15281 O O . TYR C 1 693 ? -36.474 95.007 15.862 1.00 33.00 693 TYR C O 1
ATOM 15290 N N . PHE C 1 694 ? -35.530 96.661 17.083 1.00 34.71 694 PHE C N 1
ATOM 15291 C CA . PHE C 1 694 ? -36.469 97.664 16.609 1.00 38.41 694 PHE C CA 1
ATOM 15292 C C . PHE C 1 694 ? -35.725 98.925 16.202 1.00 39.68 694 PHE C C 1
ATOM 15293 O O . PHE C 1 694 ? -34.691 99.276 16.776 1.00 41.68 694 PHE C O 1
ATOM 15301 N N . ASN C 1 695 ? -36.257 99.585 15.179 1.00 41.31 695 ASN C N 1
ATOM 15302 C CA . ASN C 1 695 ? -35.729 100.868 14.736 1.00 44.12 695 ASN C CA 1
ATOM 15303 C C . ASN C 1 695 ? -36.231 101.983 15.645 1.00 41.80 695 ASN C C 1
ATOM 15304 O O . ASN C 1 695 ? -37.430 102.071 15.920 1.00 46.32 695 ASN C O 1
ATOM 15309 N N . ASN C 1 696 ? -35.323 102.855 16.075 1.00 46.15 696 ASN C N 1
ATOM 15310 C CA . ASN C 1 696 ? -35.673 103.916 17.018 1.00 47.04 696 ASN C CA 1
ATOM 15311 C C . ASN C 1 696 ? -36.656 104.914 16.432 1.00 49.88 696 ASN C C 1
ATOM 15312 O O . ASN C 1 696 ? -37.477 105.480 17.159 1.00 48.57 696 ASN C O 1
ATOM 15317 N N . ARG C 1 697 ? -36.543 105.204 15.141 1.00 48.76 697 ARG C N 1
ATOM 15318 C CA . ARG C 1 697 ? -37.393 106.235 14.559 1.00 49.34 697 ARG C CA 1
ATOM 15319 C C . ARG C 1 697 ? -38.778 105.692 14.235 1.00 49.18 697 ARG C C 1
ATOM 15320 O O . ARG C 1 697 ? -39.791 106.356 14.488 1.00 52.37 697 ARG C O 1
ATOM 15328 N N . THR C 1 698 ? -38.828 104.508 13.632 1.00 47.10 698 THR C N 1
ATOM 15329 C CA . THR C 1 698 ? -40.051 103.940 13.093 1.00 44.72 698 THR C CA 1
ATOM 15330 C C . THR C 1 698 ? -40.692 102.898 14.002 1.00 44.60 698 THR C C 1
ATOM 15331 O O . THR C 1 698 ? -41.842 102.525 13.759 1.00 43.59 698 THR C O 1
ATOM 15335 N N . GLY C 1 699 ? -39.971 102.380 15.004 1.00 47.66 699 GLY C N 1
ATOM 15336 C CA . GLY C 1 699 ? -40.484 101.287 15.813 1.00 42.23 699 GLY C CA 1
ATOM 15337 C C . GLY C 1 699 ? -40.690 99.988 15.065 1.00 40.36 699 GLY C C 1
ATOM 15338 O O . GLY C 1 699 ? -41.327 99.074 15.597 1.00 39.49 699 GLY C O 1
ATOM 15339 N N . LYS C 1 700 ? -40.188 99.888 13.839 1.00 35.26 700 LYS C N 1
ATOM 15340 C CA . LYS C 1 700 ? -40.285 98.659 13.068 1.00 40.28 700 LYS C CA 1
ATOM 15341 C C . LYS C 1 700 ? -39.468 97.549 13.724 1.00 39.32 700 LYS C C 1
ATOM 15342 O O . LYS C 1 700 ? -38.345 97.773 14.178 1.00 36.60 700 LYS C O 1
ATOM 15348 N N . VAL C 1 701 ? -40.029 96.343 13.767 1.00 35.25 701 VAL C N 1
ATOM 15349 C CA . VAL C 1 701 ? -39.425 95.243 14.512 1.00 39.38 701 VAL C CA 1
ATOM 15350 C C . VAL C 1 701 ? -38.935 94.187 13.534 1.00 35.59 701 VAL C C 1
ATOM 15351 O O . VAL C 1 701 ? -39.673 93.780 12.631 1.00 39.48 701 VAL C O 1
ATOM 15355 N N . GLN C 1 702 ? -37.717 93.692 13.762 1.00 36.19 702 GLN C N 1
ATOM 15356 C CA . GLN C 1 702 ? -37.173 92.547 13.045 1.00 39.91 702 GLN C CA 1
ATOM 15357 C C . GLN C 1 702 ? -36.825 91.440 14.023 1.00 38.65 702 GLN C C 1
ATOM 15358 O O . GLN C 1 702 ? -36.310 91.695 15.121 1.00 38.68 702 GLN C O 1
ATOM 15364 N N . ASN C 1 703 ? -37.112 90.213 13.611 1.00 35.99 703 ASN C N 1
ATOM 15365 C CA . ASN C 1 703 ? -36.766 89.028 14.368 1.00 35.93 703 ASN C CA 1
ATOM 15366 C C . ASN C 1 703 ? -35.390 88.530 13.962 1.00 37.18 703 ASN C C 1
ATOM 15367 O O . ASN C 1 703 ? -35.003 88.595 12.787 1.00 39.33 703 ASN C O 1
ATOM 15372 N N . PHE C 1 704 ? -34.675 87.983 14.937 1.00 28.72 704 PHE C N 1
ATOM 15373 C CA . PHE C 1 704 ? -33.467 87.213 14.660 1.00 34.27 704 PHE C CA 1
ATOM 15374 C C . PHE C 1 704 ? -33.644 85.760 15.060 1.00 32.40 704 PHE C C 1
ATOM 15375 O O . PHE C 1 704 ? -33.501 84.880 14.208 1.00 31.25 704 PHE C O 1
ATOM 15383 N N . TRP C 1 705 ? -33.959 85.490 16.327 1.00 27.23 705 TRP C N 1
ATOM 15384 C CA . TRP C 1 705 ? -33.927 84.136 16.853 1.00 32.71 705 TRP C CA 1
ATOM 15385 C C . TRP C 1 705 ? -35.099 83.894 17.797 1.00 32.23 705 TRP C C 1
ATOM 15386 O O . TRP C 1 705 ? -35.557 84.802 18.492 1.00 34.78 705 TRP C O 1
ATOM 15397 N N . THR C 1 706 ? -35.530 82.638 17.863 1.00 31.48 706 THR C N 1
ATOM 15398 C CA . THR C 1 706 ? -36.532 82.169 18.814 1.00 30.58 706 THR C CA 1
ATOM 15399 C C . THR C 1 706 ? -35.830 81.096 19.643 1.00 30.15 706 THR C C 1
ATOM 15400 O O . THR C 1 706 ? -35.554 80.000 19.144 1.00 29.77 706 THR C O 1
ATOM 15404 N N . GLN C 1 707 ? -35.464 81.437 20.880 1.00 28.35 707 GLN C N 1
ATOM 15405 C CA . GLN C 1 707 ? -34.744 80.510 21.752 1.00 26.46 707 GLN C CA 1
ATOM 15406 C C . GLN C 1 707 ? -35.718 79.593 22.487 1.00 32.07 707 GLN C C 1
ATOM 15407 O O . GLN C 1 707 ? -36.651 80.076 23.139 1.00 31.39 707 GLN C O 1
ATOM 15413 N N . ARG C 1 708 ? -35.470 78.272 22.445 1.00 32.58 708 ARG C N 1
ATOM 15414 C CA . ARG C 1 708 ? -36.470 77.308 22.901 1.00 32.23 708 ARG C CA 1
ATOM 15415 C C . ARG C 1 708 ? -36.079 76.484 24.122 1.00 30.77 708 ARG C C 1
ATOM 15416 O O . ARG C 1 708 ? -36.825 75.580 24.482 1.00 35.71 708 ARG C O 1
ATOM 15424 N N . LYS C 1 709 ? -35.000 76.810 24.822 1.00 33.69 709 LYS C N 1
ATOM 15425 C CA . LYS C 1 709 ? -34.580 75.972 25.944 1.00 32.84 709 LYS C CA 1
ATOM 15426 C C . LYS C 1 709 ? -35.678 75.807 27.006 1.00 35.56 709 LYS C C 1
ATOM 15427 O O . LYS C 1 709 ? -35.895 74.692 27.502 1.00 32.91 709 LYS C O 1
ATOM 15433 N N . HIS C 1 710 ? -36.399 76.884 27.357 1.00 32.64 710 HIS C N 1
ATOM 15434 C CA . HIS C 1 710 ? -37.366 76.779 28.460 1.00 33.20 710 HIS C CA 1
ATOM 15435 C C . HIS C 1 710 ? -38.465 75.761 28.170 1.00 36.75 710 HIS C C 1
ATOM 15436 O O . HIS C 1 710 ? -39.005 75.680 27.060 1.00 33.46 710 HIS C O 1
ATOM 15443 N N . VAL C 1 711 ? -38.801 74.984 29.195 1.00 39.95 711 VAL C N 1
ATOM 15444 C CA . VAL C 1 711 ? -39.850 73.978 29.082 1.00 36.85 711 VAL C CA 1
ATOM 15445 C C . VAL C 1 711 ? -41.247 74.537 29.346 1.00 34.72 711 VAL C C 1
ATOM 15446 O O . VAL C 1 711 ? -42.238 73.953 28.893 1.00 37.15 711 VAL C O 1
ATOM 15450 N N . SER C 1 712 ? -41.369 75.645 30.062 1.00 34.14 712 SER C N 1
ATOM 15451 C CA . SER C 1 712 ? -42.689 76.161 30.385 1.00 37.40 712 SER C CA 1
ATOM 15452 C C . SER C 1 712 ? -42.675 77.667 30.191 1.00 36.98 712 SER C C 1
ATOM 15453 O O . SER C 1 712 ? -41.668 78.248 29.763 1.00 34.60 712 SER C O 1
ATOM 15456 N N . GLY C 1 713 ? -43.811 78.296 30.483 1.00 32.51 713 GLY C N 1
ATOM 15457 C CA . GLY C 1 713 ? -43.993 79.688 30.103 1.00 30.81 713 GLY C CA 1
ATOM 15458 C C . GLY C 1 713 ? -43.015 80.607 30.811 1.00 31.94 713 GLY C C 1
ATOM 15459 O O . GLY C 1 713 ? -42.723 80.444 31.992 1.00 31.66 713 GLY C O 1
ATOM 15460 N N . LEU C 1 714 ? -42.499 81.589 30.073 1.00 32.78 714 LEU C N 1
ATOM 15461 C CA . LEU C 1 714 ? -41.527 82.506 30.650 1.00 29.96 714 LEU C CA 1
ATOM 15462 C C . LEU C 1 714 ? -42.178 83.403 31.700 1.00 35.26 714 LEU C C 1
ATOM 15463 O O . LEU C 1 714 ? -43.341 83.777 31.597 1.00 38.80 714 LEU C O 1
ATOM 15468 N N . GLN C 1 715 ? -41.402 83.767 32.712 1.00 43.85 715 GLN C N 1
ATOM 15469 C CA . GLN C 1 715 ? -41.820 84.732 33.720 1.00 42.74 715 GLN C CA 1
ATOM 15470 C C . GLN C 1 715 ? -41.057 86.037 33.604 1.00 38.42 715 GLN C C 1
ATOM 15471 O O . GLN C 1 715 ? -41.651 87.120 33.621 1.00 39.63 715 GLN C O 1
ATOM 15477 N N . ARG C 1 716 ? -39.739 85.946 33.507 1.00 36.32 716 ARG C N 1
ATOM 15478 C CA . ARG C 1 716 ? -38.858 87.102 33.498 1.00 35.13 716 ARG C CA 1
ATOM 15479 C C . ARG C 1 716 ? -37.788 86.894 32.446 1.00 37.32 716 ARG C C 1
ATOM 15480 O O . ARG C 1 716 ? -37.421 85.758 32.136 1.00 36.65 716 ARG C O 1
ATOM 15488 N N . CYS C 1 717 ? -37.318 88.005 31.883 1.00 35.44 717 CYS C N 1
ATOM 15489 C CA . CYS C 1 717 ? -36.067 88.073 31.142 1.00 34.35 717 CYS C CA 1
ATOM 15490 C C . CYS C 1 717 ? -35.524 89.467 31.373 1.00 38.16 717 CYS C C 1
ATOM 15491 O O . CYS C 1 717 ? -36.277 90.448 31.374 1.00 36.81 717 CYS C O 1
ATOM 15494 N N . GLN C 1 718 ? -34.227 89.551 31.617 1.00 34.19 718 GLN C N 1
ATOM 15495 C CA . GLN C 1 718 ? -33.646 90.857 31.849 1.00 38.02 718 GLN C CA 1
ATOM 15496 C C . GLN C 1 718 ? -32.194 90.825 31.393 1.00 39.07 718 GLN C C 1
ATOM 15497 O O . GLN C 1 718 ? -31.431 89.933 31.784 1.00 39.75 718 GLN C O 1
ATOM 15503 N N . PHE C 1 719 ? -31.827 91.775 30.546 1.00 35.84 719 PHE C N 1
ATOM 15504 C CA . PHE C 1 719 ? -30.422 92.020 30.282 1.00 37.59 719 PHE C CA 1
ATOM 15505 C C . PHE C 1 719 ? -29.810 92.631 31.536 1.00 39.40 719 PHE C C 1
ATOM 15506 O O . PHE C 1 719 ? -30.167 93.743 31.934 1.00 40.18 719 PHE C O 1
ATOM 15514 N N . ILE C 1 720 ? -28.930 91.882 32.196 1.00 36.87 720 ILE C N 1
ATOM 15515 C CA . ILE C 1 720 ? -28.300 92.405 33.400 1.00 39.45 720 ILE C CA 1
ATOM 15516 C C . ILE C 1 720 ? -27.091 93.277 33.094 1.00 42.36 720 ILE C C 1
ATOM 15517 O O . ILE C 1 720 ? -26.638 94.011 33.975 1.00 45.38 720 ILE C O 1
ATOM 15522 N N . ASN C 1 721 ? -26.555 93.217 31.880 1.00 40.95 721 ASN C N 1
ATOM 15523 C CA . ASN C 1 721 ? -25.619 94.229 31.392 1.00 41.31 721 ASN C CA 1
ATOM 15524 C C . ASN C 1 721 ? -25.627 94.142 29.871 1.00 45.34 721 ASN C C 1
ATOM 15525 O O . ASN C 1 721 ? -26.545 93.555 29.284 1.00 43.05 721 ASN C O 1
ATOM 15530 N N . HIS C 1 722 ? -24.599 94.708 29.238 1.00 46.23 722 HIS C N 1
ATOM 15531 C CA . HIS C 1 722 ? -24.568 94.811 27.784 1.00 47.50 722 HIS C CA 1
ATOM 15532 C C . HIS C 1 722 ? -24.441 93.458 27.092 1.00 45.01 722 HIS C C 1
ATOM 15533 O O . HIS C 1 722 ? -24.763 93.367 25.908 1.00 44.56 722 HIS C O 1
ATOM 15540 N N . LYS C 1 723 ? -23.966 92.409 27.776 1.00 46.07 723 LYS C N 1
ATOM 15541 C CA . LYS C 1 723 ? -23.824 91.116 27.116 1.00 44.78 723 LYS C CA 1
ATOM 15542 C C . LYS C 1 723 ? -24.384 89.915 27.881 1.00 42.10 723 LYS C C 1
ATOM 15543 O O . LYS C 1 723 ? -24.259 88.787 27.390 1.00 41.21 723 LYS C O 1
ATOM 15549 N N . LEU C 1 724 ? -24.986 90.102 29.050 1.00 39.57 724 LEU C N 1
ATOM 15550 C CA . LEU C 1 724 ? -25.537 88.989 29.813 1.00 37.62 724 LEU C CA 1
ATOM 15551 C C . LEU C 1 724 ? -27.039 89.189 29.987 1.00 37.28 724 LEU C C 1
ATOM 15552 O O . LEU C 1 724 ? -27.518 90.319 30.112 1.00 37.52 724 LEU C O 1
ATOM 15557 N N . MET C 1 725 ? -27.782 88.089 29.984 1.00 36.74 725 MET C N 1
ATOM 15558 C CA . MET C 1 725 ? -29.230 88.146 30.077 1.00 36.32 725 MET C CA 1
ATOM 15559 C C . MET C 1 725 ? -29.715 86.939 30.860 1.00 37.08 725 MET C C 1
ATOM 15560 O O . MET C 1 725 ? -29.257 85.820 30.623 1.00 39.41 725 MET C O 1
ATOM 15565 N N . ILE C 1 726 ? -30.645 87.158 31.786 1.00 34.85 726 ILE C N 1
ATOM 15566 C CA . ILE C 1 726 ? -31.163 86.091 32.631 1.00 32.00 726 ILE C CA 1
ATOM 15567 C C . ILE C 1 726 ? -32.651 85.947 32.359 1.00 33.96 726 ILE C C 1
ATOM 15568 O O . ILE C 1 726 ? -33.378 86.946 32.288 1.00 33.19 726 ILE C O 1
ATOM 15573 N N . SER C 1 727 ? -33.082 84.723 32.169 1.00 31.68 727 SER C N 1
ATOM 15574 C CA . SER C 1 727 ? -34.468 84.400 32.013 1.00 36.54 727 SER C CA 1
ATOM 15575 C C . SER C 1 727 ? -34.882 83.355 33.033 1.00 33.45 727 SER C C 1
ATOM 15576 O O . SER C 1 727 ? -34.090 82.583 33.447 1.00 34.87 727 SER C O 1
ATOM 15579 N N . SER C 1 728 ? -36.132 83.360 33.435 1.00 34.08 728 SER C N 1
ATOM 15580 C CA . SER C 1 728 ? -36.632 82.366 34.339 1.00 33.60 728 SER C CA 1
ATOM 15581 C C . SER C 1 728 ? -38.064 82.080 34.123 1.00 37.06 728 SER C C 1
ATOM 15582 O O . SER C 1 728 ? -38.825 82.962 33.891 1.00 40.44 728 SER C O 1
ATOM 15585 N N . SER C 1 729 ? -38.417 80.820 34.165 1.00 41.15 729 SER C N 1
ATOM 15586 C CA . SER C 1 729 ? -39.764 80.416 33.893 1.00 43.83 729 SER C CA 1
ATOM 15587 C C . SER C 1 729 ? -40.547 79.815 35.043 1.00 59.28 729 SER C C 1
ATOM 15588 O O . SER C 1 729 ? -41.165 80.534 35.781 1.00 60.41 729 SER C O 1
ATOM 15591 N N . ALA C 1 730 ? -40.505 78.490 35.160 1.00 60.78 730 ALA C N 1
ATOM 15592 C CA . ALA C 1 730 ? -40.958 77.708 36.303 1.00 64.23 730 ALA C CA 1
ATOM 15593 C C . ALA C 1 730 ? -40.117 76.480 36.141 1.00 68.56 730 ALA C C 1
ATOM 15594 O O . ALA C 1 730 ? -39.255 76.458 35.270 1.00 65.83 730 ALA C O 1
ATOM 15596 N N . ARG C 1 731 ? -40.343 75.456 36.942 1.00 67.25 731 ARG C N 1
ATOM 15597 C CA . ARG C 1 731 ? -39.452 74.311 36.909 1.00 62.18 731 ARG C CA 1
ATOM 15598 C C . ARG C 1 731 ? -38.086 74.741 37.348 1.00 65.16 731 ARG C C 1
ATOM 15599 O O . ARG C 1 731 ? -37.112 74.056 37.087 1.00 62.61 731 ARG C O 1
ATOM 15607 N N . GLU C 1 732 ? -38.013 75.882 38.006 1.00 56.00 732 GLU C N 1
ATOM 15608 C CA . GLU C 1 732 ? -36.770 76.350 38.526 1.00 55.49 732 GLU C CA 1
ATOM 15609 C C . GLU C 1 732 ? -35.816 76.636 37.435 1.00 50.26 732 GLU C C 1
ATOM 15610 O O . GLU C 1 732 ? -34.633 76.708 37.653 1.00 53.40 732 GLU C O 1
ATOM 15616 N N . GLU C 1 733 ? -36.341 76.832 36.255 1.00 44.32 733 GLU C N 1
ATOM 15617 C CA . GLU C 1 733 ? -35.528 77.204 35.151 1.00 43.63 733 GLU C CA 1
ATOM 15618 C C . GLU C 1 733 ? -35.070 78.631 35.296 1.00 37.39 733 GLU C C 1
ATOM 15619 O O . GLU C 1 733 ? -35.842 79.517 35.176 1.00 47.42 733 GLU C O 1
ATOM 15625 N N . LEU C 1 734 ? -33.803 78.845 35.545 1.00 36.30 734 LEU C N 1
ATOM 15626 C CA . LEU C 1 734 ? -33.217 80.133 35.407 1.00 35.60 734 LEU C CA 1
ATOM 15627 C C . LEU C 1 734 ? -31.968 79.920 34.602 1.00 39.74 734 LEU C C 1
ATOM 15628 O O . LEU C 1 734 ? -31.181 79.090 34.943 1.00 39.16 734 LEU C O 1
ATOM 15633 N N . PHE C 1 735 ? -31.823 80.671 33.519 1.00 38.72 735 PHE C N 1
ATOM 15634 C CA . PHE C 1 735 ? -30.728 80.541 32.565 1.00 34.94 735 PHE C CA 1
ATOM 15635 C C . PHE C 1 735 ? -29.991 81.859 32.455 1.00 37.12 735 PHE C C 1
ATOM 15636 O O . PHE C 1 735 ? -30.615 82.902 32.245 1.00 37.53 735 PHE C O 1
ATOM 15644 N N . LEU C 1 736 ? -28.666 81.804 32.526 1.00 32.98 736 LEU C N 1
ATOM 15645 C CA . LEU C 1 736 ? -27.821 82.942 32.217 1.00 36.67 736 LEU C CA 1
ATOM 15646 C C . LEU C 1 736 ? -27.402 82.806 30.762 1.00 41.98 736 LEU C C 1
ATOM 15647 O O . LEU C 1 736 ? -26.878 81.761 30.349 1.00 41.97 736 LEU C O 1
ATOM 15652 N N . TRP C 1 737 ? -27.662 83.840 29.985 1.00 39.32 737 TRP C N 1
ATOM 15653 C CA . TRP C 1 737 ? -27.355 83.834 28.569 1.00 40.03 737 TRP C CA 1
ATOM 15654 C C . TRP C 1 737 ? -26.280 84.871 28.292 1.00 36.25 737 TRP C C 1
ATOM 15655 O O . TRP C 1 737 ? -26.209 85.902 28.966 1.00 33.19 737 TRP C O 1
ATOM 15666 N N . GLU C 1 738 ? -25.482 84.613 27.262 1.00 37.49 738 GLU C N 1
ATOM 15667 C CA . GLU C 1 738 ? -24.504 85.578 26.772 1.00 39.36 738 GLU C CA 1
ATOM 15668 C C . GLU C 1 738 ? -24.845 85.988 25.347 1.00 37.07 738 GLU C C 1
ATOM 15669 O O . GLU C 1 738 ? -25.062 85.140 24.472 1.00 37.17 738 GLU C O 1
ATOM 15675 N N . LEU C 1 739 ? -24.873 87.287 25.122 1.00 36.41 739 LEU C N 1
ATOM 15676 C CA . LEU C 1 739 ? -25.203 87.855 23.834 1.00 37.33 739 LEU C CA 1
ATOM 15677 C C . LEU C 1 739 ? -23.937 88.327 23.145 1.00 39.99 739 LEU C C 1
ATOM 15678 O O . LEU C 1 739 ? -23.027 88.853 23.793 1.00 40.68 739 LEU C O 1
ATOM 15683 N N . ASN C 1 740 ? -23.886 88.156 21.829 1.00 37.07 740 ASN C N 1
ATOM 15684 C CA . ASN C 1 740 ? -22.802 88.688 21.014 1.00 35.53 740 ASN C CA 1
ATOM 15685 C C . ASN C 1 740 ? -23.414 89.502 19.892 1.00 39.08 740 ASN C C 1
ATOM 15686 O O . ASN C 1 740 ? -24.190 88.966 19.092 1.00 39.29 740 ASN C O 1
ATOM 15691 N N . ASP C 1 741 ? -23.072 90.789 19.829 1.00 38.42 741 ASP C N 1
ATOM 15692 C CA . ASP C 1 741 ? -23.575 91.679 18.790 1.00 42.39 741 ASP C CA 1
ATOM 15693 C C . ASP C 1 741 ? -22.436 92.307 17.982 1.00 47.07 741 ASP C C 1
ATOM 15694 O O . ASP C 1 741 ? -22.534 93.452 17.528 1.00 47.00 741 ASP C O 1
ATOM 15699 N N . LYS C 1 742 ? -21.350 91.555 17.771 1.00 43.66 742 LYS C N 1
ATOM 15700 C CA . LYS C 1 742 ? -20.170 92.152 17.153 1.00 48.39 742 LYS C CA 1
ATOM 15701 C C . LYS C 1 742 ? -20.171 92.045 15.647 1.00 45.47 742 LYS C C 1
ATOM 15702 O O . LYS C 1 742 ? -19.445 92.796 14.996 1.00 47.79 742 LYS C O 1
ATOM 15708 N N . TYR C 1 743 ? -20.977 91.149 15.081 1.00 43.09 743 TYR C N 1
ATOM 15709 C CA . TYR C 1 743 ? -20.982 90.927 13.648 1.00 40.84 743 TYR C CA 1
ATOM 15710 C C . TYR C 1 743 ? -22.062 91.766 12.965 1.00 47.69 743 TYR C C 1
ATOM 15711 O O . TYR C 1 743 ? -22.820 92.498 13.602 1.00 49.49 743 TYR C O 1
ATOM 15720 N N . ASN C 1 744 ? -22.113 91.659 11.638 1.00 46.71 744 ASN C N 1
ATOM 15721 C CA . ASN C 1 744 ? -22.735 92.668 10.791 1.00 48.10 744 ASN C CA 1
ATOM 15722 C C . ASN C 1 744 ? -24.240 92.494 10.670 1.00 52.74 744 ASN C C 1
ATOM 15723 O O . ASN C 1 744 ? -24.963 93.476 10.483 1.00 54.14 744 ASN C O 1
ATOM 15728 N N . LYS C 1 745 ? -24.737 91.266 10.684 1.00 45.10 745 LYS C N 1
ATOM 15729 C CA . LYS C 1 745 ? -26.127 91.093 10.318 1.00 40.52 745 LYS C CA 1
ATOM 15730 C C . LYS C 1 745 ? -27.044 90.755 11.482 1.00 45.20 745 LYS C C 1
ATOM 15731 O O . LYS C 1 745 ? -28.206 91.159 11.469 1.00 48.55 745 LYS C O 1
ATOM 15737 N N . ARG C 1 746 ? -26.554 90.080 12.515 1.00 43.57 746 ARG C N 1
ATOM 15738 C CA . ARG C 1 746 ? -27.459 89.593 13.539 1.00 40.18 746 ARG C CA 1
ATOM 15739 C C . ARG C 1 746 ? -26.685 89.399 14.826 1.00 40.60 746 ARG C C 1
ATOM 15740 O O . ARG C 1 746 ? -25.474 89.130 14.791 1.00 40.91 746 ARG C O 1
ATOM 15748 N N . PRO C 1 747 ? -27.341 89.528 15.966 1.00 39.27 747 PRO C N 1
ATOM 15749 C CA . PRO C 1 747 ? -26.726 89.101 17.222 1.00 34.94 747 PRO C CA 1
ATOM 15750 C C . PRO C 1 747 ? -26.822 87.595 17.358 1.00 29.83 747 PRO C C 1
ATOM 15751 O O . PRO C 1 747 ? -27.591 86.925 16.670 1.00 34.55 747 PRO C O 1
ATOM 15755 N N . TYR C 1 748 ? -26.028 87.074 18.272 1.00 35.72 748 TYR C N 1
ATOM 15756 C CA . TYR C 1 748 ? -26.009 85.659 18.598 1.00 35.14 748 TYR C CA 1
ATOM 15757 C C . TYR C 1 748 ? -26.209 85.515 20.097 1.00 36.77 748 TYR C C 1
ATOM 15758 O O . TYR C 1 748 ? -25.826 86.401 20.864 1.00 35.90 748 TYR C O 1
ATOM 15767 N N . MET C 1 749 ? -26.835 84.416 20.523 1.00 35.17 749 MET C N 1
ATOM 15768 C CA . MET C 1 749 ? -27.038 84.231 21.955 1.00 36.84 749 MET C CA 1
ATOM 15769 C C . MET C 1 749 ? -26.866 82.774 22.325 1.00 31.04 749 MET C C 1
ATOM 15770 O O . MET C 1 749 ? -27.341 81.887 21.621 1.00 29.69 749 MET C O 1
ATOM 15775 N N . THR C 1 750 ? -26.202 82.523 23.444 1.00 32.57 750 THR C N 1
ATOM 15776 C CA . THR C 1 750 ? -26.003 81.146 23.858 1.00 34.33 750 THR C CA 1
ATOM 15777 C C . THR C 1 750 ? -26.110 81.052 25.373 1.00 31.90 750 THR C C 1
ATOM 15778 O O . THR C 1 750 ? -25.901 82.021 26.098 1.00 38.45 750 THR C O 1
ATOM 15782 N N . ILE C 1 751 ? -26.426 79.857 25.842 1.00 36.36 751 ILE C N 1
ATOM 15783 C CA . ILE C 1 751 ? -26.567 79.628 27.267 1.00 42.25 751 ILE C CA 1
ATOM 15784 C C . ILE C 1 751 ? -25.187 79.608 27.897 1.00 45.02 751 ILE C C 1
ATOM 15785 O O . ILE C 1 751 ? -24.273 78.937 27.407 1.00 47.42 751 ILE C O 1
ATOM 15790 N N . ARG C 1 752 ? -25.016 80.350 28.980 1.00 47.03 752 ARG C N 1
ATOM 15791 C CA . ARG C 1 752 ? -23.747 80.208 29.666 1.00 41.95 752 ARG C CA 1
ATOM 15792 C C . ARG C 1 752 ? -23.839 79.274 30.855 1.00 43.30 752 ARG C C 1
ATOM 15793 O O . ARG C 1 752 ? -22.921 78.491 31.073 1.00 48.99 752 ARG C O 1
ATOM 15801 N N . GLN C 1 753 ? -24.931 79.303 31.609 1.00 42.61 753 GLN C N 1
ATOM 15802 C CA . GLN C 1 753 ? -25.108 78.327 32.673 1.00 39.96 753 GLN C CA 1
ATOM 15803 C C . GLN C 1 753 ? -26.550 78.371 33.148 1.00 39.13 753 GLN C C 1
ATOM 15804 O O . GLN C 1 753 ? -27.204 79.407 33.062 1.00 43.21 753 GLN C O 1
ATOM 15810 N N . ALA C 1 754 ? -27.030 77.241 33.654 1.00 40.75 754 ALA C N 1
ATOM 15811 C CA . ALA C 1 754 ? -28.340 77.120 34.272 1.00 37.81 754 ALA C CA 1
ATOM 15812 C C . ALA C 1 754 ? -28.191 77.081 35.787 1.00 44.93 754 ALA C C 1
ATOM 15813 O O . ALA C 1 754 ? -27.192 76.584 36.313 1.00 47.13 754 ALA C O 1
ATOM 15815 N N . LEU C 1 755 ? -29.197 77.605 36.482 1.00 42.49 755 LEU C N 1
ATOM 15816 C CA . LEU C 1 755 ? -29.160 77.629 37.932 1.00 39.85 755 LEU C CA 1
ATOM 15817 C C . LEU C 1 755 ? -29.359 76.220 38.471 1.00 46.16 755 LEU C C 1
ATOM 15818 O O . LEU C 1 755 ? -30.203 75.479 37.954 1.00 43.23 755 LEU C O 1
ATOM 15823 N N . PRO C 1 756 ? -28.637 75.840 39.534 1.00 46.26 756 PRO C N 1
ATOM 15824 C CA . PRO C 1 756 ? -28.928 74.564 40.199 1.00 44.51 756 PRO C CA 1
ATOM 15825 C C . PRO C 1 756 ? -30.386 74.500 40.628 1.00 49.33 756 PRO C C 1
ATOM 15826 O O . PRO C 1 756 ? -30.990 75.506 41.009 1.00 50.12 756 PRO C O 1
ATOM 15830 N N . VAL C 1 757 ? -30.950 73.299 40.578 1.00 46.46 757 VAL C N 1
ATOM 15831 C CA . VAL C 1 757 ? -32.351 73.115 40.907 1.00 49.57 757 VAL C CA 1
ATOM 15832 C C . VAL C 1 757 ? -32.474 72.144 42.077 1.00 56.90 757 VAL C C 1
ATOM 15833 O O . VAL C 1 757 ? -31.716 71.175 42.193 1.00 56.42 757 VAL C O 1
ATOM 15837 N N . SER C 1 758 ? -33.468 72.399 42.925 1.00 53.39 758 SER C N 1
ATOM 15838 C CA . SER C 1 758 ? -33.738 71.587 44.104 1.00 61.33 758 SER C CA 1
ATOM 15839 C C . SER C 1 758 ? -33.956 70.107 43.784 1.00 58.84 758 SER C C 1
ATOM 15840 O O . SER C 1 758 ? -35.049 69.686 43.397 1.00 66.38 758 SER C O 1
ATOM 15843 N N . ASP C 1 763 ? -44.304 70.927 42.062 1.00 76.97 763 ASP C N 1
ATOM 15844 C CA . ASP C 1 763 ? -43.000 71.572 41.980 1.00 79.48 763 ASP C CA 1
ATOM 15845 C C . ASP C 1 763 ? -43.176 73.088 42.169 1.00 79.07 763 ASP C C 1
ATOM 15846 O O . ASP C 1 763 ? -44.285 73.548 42.455 1.00 75.24 763 ASP C O 1
ATOM 15851 N N . LEU C 1 764 ? -42.102 73.867 42.005 1.00 73.91 764 LEU C N 1
ATOM 15852 C CA . LEU C 1 764 ? -42.132 75.269 42.396 1.00 68.52 764 LEU C CA 1
ATOM 15853 C C . LEU C 1 764 ? -41.415 76.146 41.375 1.00 68.71 764 LEU C C 1
ATOM 15854 O O . LEU C 1 764 ? -40.546 75.692 40.626 1.00 69.77 764 LEU C O 1
ATOM 15859 N N . ARG C 1 765 ? -41.794 77.430 41.371 1.00 69.67 765 ARG C N 1
ATOM 15860 C CA . ARG C 1 765 ? -41.370 78.415 40.382 1.00 64.60 765 ARG C CA 1
ATOM 15861 C C . ARG C 1 765 ? -40.425 79.455 40.974 1.00 61.00 765 ARG C C 1
ATOM 15862 O O . ARG C 1 765 ? -40.529 79.830 42.148 1.00 58.81 765 ARG C O 1
ATOM 15870 N N . ILE C 1 766 ? -39.538 79.960 40.124 1.00 51.84 766 ILE C N 1
ATOM 15871 C CA . ILE C 1 766 ? -38.744 81.138 40.439 1.00 51.82 766 ILE C CA 1
ATOM 15872 C C . ILE C 1 766 ? -39.570 82.340 40.005 1.00 52.12 766 ILE C C 1
ATOM 15873 O O . ILE C 1 766 ? -39.658 82.654 38.810 1.00 50.24 766 ILE C O 1
ATOM 15878 N N . MET C 1 767 ? -40.150 83.035 40.982 1.00 47.93 767 MET C N 1
ATOM 15879 C CA . MET C 1 767 ? -41.013 84.159 40.660 1.00 46.24 767 MET C CA 1
ATOM 15880 C C . MET C 1 767 ? -40.237 85.384 40.198 1.00 46.60 767 MET C C 1
ATOM 15881 O O . MET C 1 767 ? -40.753 86.155 39.381 1.00 44.85 767 MET C O 1
ATOM 15886 N N . ASP C 1 768 ? -39.017 85.590 40.698 1.00 43.90 768 ASP C N 1
ATOM 15887 C CA . ASP C 1 768 ? -38.265 86.789 40.351 1.00 35.31 768 ASP C CA 1
ATOM 15888 C C . ASP C 1 768 ? -36.809 86.604 40.762 1.00 33.94 768 ASP C C 1
ATOM 15889 O O . ASP C 1 768 ? -36.450 85.662 41.466 1.00 36.39 768 ASP C O 1
ATOM 15894 N N . PHE C 1 769 ? -35.978 87.547 40.347 1.00 32.20 769 PHE C N 1
ATOM 15895 C CA . PHE C 1 769 ? -34.576 87.493 40.698 1.00 34.65 769 PHE C CA 1
ATOM 15896 C C . PHE C 1 769 ? -34.054 88.905 40.601 1.00 37.09 769 PHE C C 1
ATOM 15897 O O . PHE C 1 769 ? -34.691 89.780 40.001 1.00 33.95 769 PHE C O 1
ATOM 15905 N N . ASP C 1 770 ? -32.882 89.114 41.190 1.00 31.74 770 ASP C N 1
ATOM 15906 C CA . ASP C 1 770 ? -32.151 90.347 40.950 1.00 35.84 770 ASP C CA 1
ATOM 15907 C C . ASP C 1 770 ? -30.668 90.045 41.133 1.00 36.75 770 ASP C C 1
ATOM 15908 O O . ASP C 1 770 ? -30.292 89.016 41.706 1.00 36.58 770 ASP C O 1
ATOM 15913 N N . VAL C 1 771 ? -29.823 90.926 40.598 1.00 38.58 771 VAL C N 1
ATOM 15914 C CA . VAL C 1 771 ? -28.389 90.681 40.552 1.00 37.99 771 VAL C CA 1
ATOM 15915 C C . VAL C 1 771 ? -27.679 91.947 40.992 1.00 42.72 771 VAL C C 1
ATOM 15916 O O . VAL C 1 771 ? -28.152 93.065 40.752 1.00 42.48 771 VAL C O 1
ATOM 15920 N N . LYS C 1 772 ? -26.518 91.765 41.618 1.00 39.06 772 LYS C N 1
ATOM 15921 C CA . LYS C 1 772 ? -25.605 92.866 41.892 1.00 44.48 772 LYS C CA 1
ATOM 15922 C C . LYS C 1 772 ? -24.211 92.455 41.445 1.00 48.18 772 LYS C C 1
ATOM 15923 O O . LYS C 1 772 ? -23.740 91.364 41.800 1.00 45.60 772 LYS C O 1
ATOM 15929 N N . PHE C 1 773 ? -23.551 93.321 40.679 1.00 43.93 773 PHE C N 1
ATOM 15930 C CA . PHE C 1 773 ? -22.247 92.949 40.154 1.00 54.77 773 PHE C CA 1
ATOM 15931 C C . PHE C 1 773 ? -21.145 93.152 41.188 1.00 57.48 773 PHE C C 1
ATOM 15932 O O . PHE C 1 773 ? -21.189 94.057 42.031 1.00 57.18 773 PHE C O 1
ATOM 15940 N N . ILE C 1 774 ? -20.145 92.280 41.110 1.00 55.42 774 ILE C N 1
ATOM 15941 C CA . ILE C 1 774 ? -18.991 92.337 42.001 1.00 59.14 774 ILE C CA 1
ATOM 15942 C C . ILE C 1 774 ? -17.893 93.158 41.329 1.00 61.61 774 ILE C C 1
ATOM 15943 O O . ILE C 1 774 ? -17.009 92.624 40.667 1.00 66.61 774 ILE C O 1
ATOM 15948 N N . SER C 1 775 ? -18.031 94.487 41.417 1.00 65.83 775 SER C N 1
ATOM 15949 C CA . SER C 1 775 ? -17.077 95.485 40.926 1.00 73.73 775 SER C CA 1
ATOM 15950 C C . SER C 1 775 ? -16.591 95.077 39.534 1.00 79.00 775 SER C C 1
ATOM 15951 O O . SER C 1 775 ? -17.385 94.858 38.609 1.00 81.22 775 SER C O 1
ATOM 15954 N N . GLN C 1 776 ? -15.263 95.002 39.394 1.00 78.93 776 GLN C N 1
ATOM 15955 C CA . GLN C 1 776 ? -14.573 94.603 38.167 1.00 80.88 776 GLN C CA 1
ATOM 15956 C C . GLN C 1 776 ? -14.990 93.261 37.556 1.00 80.67 776 GLN C C 1
ATOM 15957 O O . GLN C 1 776 ? -14.788 93.050 36.355 1.00 83.16 776 GLN C O 1
ATOM 15963 N N . SER C 1 777 ? -15.555 92.356 38.359 1.00 80.31 777 SER C N 1
ATOM 15964 C CA . SER C 1 777 ? -15.322 90.925 38.175 1.00 72.50 777 SER C CA 1
ATOM 15965 C C . SER C 1 777 ? -16.022 90.349 36.955 1.00 70.57 777 SER C C 1
ATOM 15966 O O . SER C 1 777 ? -15.481 89.453 36.297 1.00 74.79 777 SER C O 1
ATOM 15969 N N . GLY C 1 778 ? -17.234 90.789 36.658 1.00 64.26 778 GLY C N 1
ATOM 15970 C CA . GLY C 1 778 ? -18.076 89.943 35.844 1.00 64.85 778 GLY C CA 1
ATOM 15971 C C . GLY C 1 778 ? -18.666 88.769 36.597 1.00 63.17 778 GLY C C 1
ATOM 15972 O O . GLY C 1 778 ? -19.543 88.083 36.054 1.00 61.64 778 GLY C O 1
ATOM 15973 N N . ASP C 1 779 ? -18.199 88.503 37.821 1.00 60.16 779 ASP C N 1
ATOM 15974 C CA . ASP C 1 779 ? -18.980 87.743 38.787 1.00 55.45 779 ASP C CA 1
ATOM 15975 C C . ASP C 1 779 ? -20.119 88.628 39.304 1.00 47.28 779 ASP C C 1
ATOM 15976 O O . ASP C 1 779 ? -20.097 89.856 39.166 1.00 46.09 779 ASP C O 1
ATOM 15981 N N . PHE C 1 780 ? -21.125 88.000 39.900 1.00 43.90 780 PHE C N 1
ATOM 15982 C CA . PHE C 1 780 ? -22.221 88.775 40.462 1.00 45.03 780 PHE C CA 1
ATOM 15983 C C . PHE C 1 780 ? -22.941 87.948 41.514 1.00 45.48 780 PHE C C 1
ATOM 15984 O O . PHE C 1 780 ? -22.803 86.722 41.577 1.00 45.31 780 PHE C O 1
ATOM 15992 N N . LEU C 1 781 ? -23.686 88.653 42.362 1.00 43.29 781 LEU C N 1
ATOM 15993 C CA . LEU C 1 781 ? -24.570 88.024 43.330 1.00 42.58 781 LEU C CA 1
ATOM 15994 C C . LEU C 1 781 ? -25.967 87.939 42.726 1.00 41.82 781 LEU C C 1
ATOM 15995 O O . LEU C 1 781 ? -26.411 88.852 42.023 1.00 39.61 781 LEU C O 1
ATOM 16000 N N . LEU C 1 782 ? -26.653 86.839 43.003 1.00 41.34 782 LEU C N 1
ATOM 16001 C CA . LEU C 1 782 ? -27.987 86.589 42.485 1.00 40.25 782 LEU C CA 1
ATOM 16002 C C . LEU C 1 782 ? -28.915 86.242 43.638 1.00 44.47 782 LEU C C 1
ATOM 16003 O O . LEU C 1 782 ? -28.588 85.372 44.454 1.00 45.86 782 LEU C O 1
ATOM 16008 N N . VAL C 1 783 ? -30.078 86.897 43.695 1.00 41.02 783 VAL C N 1
ATOM 16009 C CA . VAL C 1 783 ? -31.131 86.509 44.622 1.00 39.39 783 VAL C CA 1
ATOM 16010 C C . VAL C 1 783 ? -32.306 85.997 43.806 1.00 38.85 783 VAL C C 1
ATOM 16011 O O . VAL C 1 783 ? -32.684 86.604 42.800 1.00 38.57 783 VAL C O 1
ATOM 16015 N N . THR C 1 784 ? -32.866 84.873 44.231 1.00 38.73 784 THR C N 1
ATOM 16016 C CA . THR C 1 784 ? -34.064 84.312 43.642 1.00 40.56 784 THR C CA 1
ATOM 16017 C C . THR C 1 784 ? -35.088 84.078 44.743 1.00 41.32 784 THR C C 1
ATOM 16018 O O . THR C 1 784 ? -34.725 83.750 45.875 1.00 42.83 784 THR C O 1
ATOM 16022 N N . VAL C 1 785 ? -36.372 84.252 44.409 1.00 39.60 785 VAL C N 1
ATOM 16023 C CA . VAL C 1 785 ? -37.472 83.966 45.327 1.00 41.24 785 VAL C CA 1
ATOM 16024 C C . VAL C 1 785 ? -38.455 83.010 44.657 1.00 46.26 785 VAL C C 1
ATOM 16025 O O . VAL C 1 785 ? -38.632 83.023 43.436 1.00 47.33 785 VAL C O 1
ATOM 16029 N N . TYR C 1 786 ? -39.105 82.177 45.461 1.00 50.17 786 TYR C N 1
ATOM 16030 C CA . TYR C 1 786 ? -39.826 81.032 44.931 1.00 52.74 786 TYR C CA 1
ATOM 16031 C C . TYR C 1 786 ? -41.286 81.034 45.373 1.00 56.65 786 TYR C C 1
ATOM 16032 O O . TYR C 1 786 ? -41.690 81.775 46.275 1.00 57.99 786 TYR C O 1
ATOM 16041 N N . SER C 1 787 ? -42.071 80.155 44.733 1.00 54.93 787 SER C N 1
ATOM 16042 C CA . SER C 1 787 ? -43.488 80.018 45.068 1.00 60.73 787 SER C CA 1
ATOM 16043 C C . SER C 1 787 ? -43.692 79.585 46.511 1.00 63.56 787 SER C C 1
ATOM 16044 O O . SER C 1 787 ? -44.742 79.868 47.094 1.00 63.82 787 SER C O 1
ATOM 16047 N N . ASP C 1 788 ? -42.731 78.871 47.096 1.00 60.30 788 ASP C N 1
ATOM 16048 C CA . ASP C 1 788 ? -42.884 78.356 48.449 1.00 58.88 788 ASP C CA 1
ATOM 16049 C C . ASP C 1 788 ? -42.355 79.310 49.506 1.00 56.99 788 ASP C C 1
ATOM 16050 O O . ASP C 1 788 ? -42.098 78.881 50.634 1.00 56.44 788 ASP C O 1
ATOM 16055 N N . SER C 1 789 ? -42.157 80.579 49.159 1.00 57.39 789 SER C N 1
ATOM 16056 C CA . SER C 1 789 ? -41.646 81.614 50.053 1.00 58.11 789 SER C CA 1
ATOM 16057 C C . SER C 1 789 ? -40.160 81.477 50.333 1.00 54.46 789 SER C C 1
ATOM 16058 O O . SER C 1 789 ? -39.637 82.201 51.184 1.00 57.58 789 SER C O 1
ATOM 16061 N N . THR C 1 790 ? -39.461 80.565 49.669 1.00 54.58 790 THR C N 1
ATOM 16062 C CA . THR C 1 790 ? -38.049 80.459 49.990 1.00 51.78 790 THR C CA 1
ATOM 16063 C C . THR C 1 790 ? -37.281 81.581 49.301 1.00 48.86 790 THR C C 1
ATOM 16064 O O . THR C 1 790 ? -37.738 82.197 48.336 1.00 48.64 790 THR C O 1
ATOM 16068 N N . ILE C 1 791 ? -36.119 81.880 49.852 1.00 49.28 791 ILE C N 1
ATOM 16069 C CA . ILE C 1 791 ? -35.231 82.912 49.343 1.00 45.28 791 ILE C CA 1
ATOM 16070 C C . ILE C 1 791 ? -33.858 82.280 49.276 1.00 48.26 791 ILE C C 1
ATOM 16071 O O . ILE C 1 791 ? -33.447 81.597 50.220 1.00 49.22 791 ILE C O 1
ATOM 16076 N N . LYS C 1 792 ? -33.172 82.462 48.155 1.00 49.70 792 LYS C N 1
ATOM 16077 C CA . LYS C 1 792 ? -31.813 81.969 48.004 1.00 44.99 792 LYS C CA 1
ATOM 16078 C C . LYS C 1 792 ? -30.955 83.071 47.421 1.00 42.72 792 LYS C C 1
ATOM 16079 O O . LYS C 1 792 ? -31.406 83.832 46.560 1.00 41.24 792 LYS C O 1
ATOM 16085 N N . ILE C 1 793 ? -29.731 83.169 47.930 1.00 39.63 793 ILE C N 1
ATOM 16086 C CA . ILE C 1 793 ? -28.722 84.099 47.444 1.00 42.68 793 ILE C CA 1
ATOM 16087 C C . ILE C 1 793 ? -27.605 83.247 46.855 1.00 46.25 793 ILE C C 1
ATOM 16088 O O . ILE C 1 793 ? -27.226 82.224 47.445 1.00 45.95 793 ILE C O 1
ATOM 16093 N N . TRP C 1 794 ? -27.116 83.633 45.672 1.00 47.63 794 TRP C N 1
ATOM 16094 C CA . TRP C 1 794 ? -26.121 82.863 44.936 1.00 41.81 794 TRP C CA 1
ATOM 16095 C C . TRP C 1 794 ? -24.951 83.751 44.551 1.00 42.65 794 TRP C C 1
ATOM 16096 O O . TRP C 1 794 ? -25.111 84.950 44.306 1.00 41.37 794 TRP C O 1
ATOM 16107 N N . HIS C 1 795 ? -23.775 83.136 44.463 1.00 47.54 795 HIS C N 1
ATOM 16108 C CA . HIS C 1 795 ? -22.598 83.758 43.871 1.00 48.46 795 HIS C CA 1
ATOM 16109 C C . HIS C 1 795 ? -22.393 83.093 42.520 1.00 48.03 795 HIS C C 1
ATOM 16110 O O . HIS C 1 795 ? -22.264 81.862 42.443 1.00 48.44 795 HIS C O 1
ATOM 16117 N N . TYR C 1 796 ? -22.449 83.892 41.457 1.00 47.88 796 TYR C N 1
ATOM 16118 C CA . TYR C 1 796 ? -22.114 83.427 40.122 1.00 51.94 796 TYR C CA 1
ATOM 16119 C C . TYR C 1 796 ? -20.659 83.777 39.882 1.00 47.58 796 TYR C C 1
ATOM 16120 O O . TYR C 1 796 ? -20.265 84.951 39.951 1.00 43.58 796 TYR C O 1
ATOM 16129 N N . ARG C 1 797 ? -19.889 82.769 39.524 1.00 48.24 797 ARG C N 1
ATOM 16130 C CA . ARG C 1 797 ? -18.462 82.945 39.328 1.00 56.62 797 ARG C CA 1
ATOM 16131 C C . ARG C 1 797 ? -18.115 82.679 37.875 1.00 53.58 797 ARG C C 1
ATOM 16132 O O . ARG C 1 797 ? -18.380 81.587 37.361 1.00 51.99 797 ARG C O 1
ATOM 16140 N N . GLU C 1 798 ? -17.487 83.665 37.230 1.00 54.47 798 GLU C N 1
ATOM 16141 C CA . GLU C 1 798 ? -17.302 83.581 35.788 1.00 56.34 798 GLU C CA 1
ATOM 16142 C C . GLU C 1 798 ? -16.365 82.429 35.439 1.00 62.19 798 GLU C C 1
ATOM 16143 O O . GLU C 1 798 ? -16.753 81.502 34.719 1.00 59.76 798 GLU C O 1
ATOM 16149 N N . ASN C 1 799 ? -15.143 82.442 36.007 1.00 60.39 799 ASN C N 1
ATOM 16150 C CA . ASN C 1 799 ? -14.083 81.515 35.599 1.00 58.91 799 ASN C CA 1
ATOM 16151 C C . ASN C 1 799 ? -14.497 80.056 35.752 1.00 57.77 799 ASN C C 1
ATOM 16152 O O . ASN C 1 799 ? -14.276 79.245 34.846 1.00 58.90 799 ASN C O 1
ATOM 16157 N N . GLN C 1 800 ? -15.105 79.692 36.873 1.00 56.80 800 GLN C N 1
ATOM 16158 C CA . GLN C 1 800 ? -15.587 78.319 36.963 1.00 60.15 800 GLN C CA 1
ATOM 16159 C C . GLN C 1 800 ? -17.018 78.176 36.487 1.00 59.33 800 GLN C C 1
ATOM 16160 O O . GLN C 1 800 ? -17.552 77.058 36.510 1.00 56.25 800 GLN C O 1
ATOM 16166 N N . ASN C 1 801 ? -17.611 79.256 35.982 1.00 60.43 801 ASN C N 1
ATOM 16167 C CA . ASN C 1 801 ? -18.947 79.239 35.398 1.00 55.32 801 ASN C CA 1
ATOM 16168 C C . ASN C 1 801 ? -19.913 78.410 36.245 1.00 55.91 801 ASN C C 1
ATOM 16169 O O . ASN C 1 801 ? -20.509 77.433 35.787 1.00 58.31 801 ASN C O 1
ATOM 16174 N N . LYS C 1 802 ? -20.039 78.772 37.519 1.00 49.80 802 LYS C N 1
ATOM 16175 C CA . LYS C 1 802 ? -20.998 78.043 38.337 1.00 53.56 802 LYS C CA 1
ATOM 16176 C C . LYS C 1 802 ? -21.665 78.989 39.332 1.00 44.83 802 LYS C C 1
ATOM 16177 O O . LYS C 1 802 ? -21.202 80.106 39.589 1.00 44.63 802 LYS C O 1
ATOM 16183 N N . PHE C 1 803 ? -22.808 78.540 39.832 1.00 51.82 803 PHE C N 1
ATOM 16184 C CA . PHE C 1 803 ? -23.590 79.252 40.835 1.00 49.05 803 PHE C CA 1
ATOM 16185 C C . PHE C 1 803 ? -23.373 78.558 42.174 1.00 50.74 803 PHE C C 1
ATOM 16186 O O . PHE C 1 803 ? -23.709 77.375 42.313 1.00 48.08 803 PHE C O 1
ATOM 16194 N N . ASP C 1 804 ? -22.847 79.291 43.163 1.00 47.85 804 ASP C N 1
ATOM 16195 C CA . ASP C 1 804 ? -22.719 78.775 44.525 1.00 50.98 804 ASP C CA 1
ATOM 16196 C C . ASP C 1 804 ? -23.787 79.377 45.437 1.00 50.25 804 ASP C C 1
ATOM 16197 O O . ASP C 1 804 ? -23.952 80.600 45.489 1.00 50.59 804 ASP C O 1
ATOM 16202 N N . LEU C 1 805 ? -24.518 78.512 46.133 1.00 44.54 805 LEU C N 1
ATOM 16203 C CA . LEU C 1 805 ? -25.476 78.940 47.140 1.00 45.21 805 LEU C CA 1
ATOM 16204 C C . LEU C 1 805 ? -24.749 79.460 48.383 1.00 54.29 805 LEU C C 1
ATOM 16205 O O . LEU C 1 805 ? -24.062 78.697 49.069 1.00 50.83 805 LEU C O 1
ATOM 16210 N N . ILE C 1 806 ? -24.925 80.740 48.706 1.00 51.72 806 ILE C N 1
ATOM 16211 C CA . ILE C 1 806 ? -24.296 81.312 49.893 1.00 50.97 806 ILE C CA 1
ATOM 16212 C C . ILE C 1 806 ? -25.294 81.682 50.990 1.00 51.86 806 ILE C C 1
ATOM 16213 O O . ILE C 1 806 ? -24.866 82.023 52.105 1.00 52.69 806 ILE C O 1
ATOM 16218 N N . MET C 1 807 ? -26.597 81.629 50.721 1.00 53.33 807 MET C N 1
ATOM 16219 C CA . MET C 1 807 ? -27.603 81.950 51.722 1.00 48.52 807 MET C CA 1
ATOM 16220 C C . MET C 1 807 ? -28.939 81.371 51.299 1.00 49.32 807 MET C C 1
ATOM 16221 O O . MET C 1 807 ? -29.275 81.364 50.113 1.00 47.43 807 MET C O 1
ATOM 16226 N N . GLN C 1 808 ? -29.693 80.885 52.279 1.00 52.21 808 GLN C N 1
ATOM 16227 C CA . GLN C 1 808 ? -31.050 80.444 52.034 1.00 50.06 808 GLN C CA 1
ATOM 16228 C C . GLN C 1 808 ? -31.883 80.688 53.276 1.00 53.19 808 GLN C C 1
ATOM 16229 O O . GLN C 1 808 ? -31.375 80.713 54.403 1.00 52.98 808 GLN C O 1
ATOM 16235 N N . GLY C 1 809 ? -33.167 80.888 53.040 1.00 51.47 809 GLY C N 1
ATOM 16236 C CA . GLY C 1 809 ? -34.124 81.123 54.093 1.00 48.96 809 GLY C CA 1
ATOM 16237 C C . GLY C 1 809 ? -35.502 81.099 53.486 1.00 52.99 809 GLY C C 1
ATOM 16238 O O . GLY C 1 809 ? -35.691 80.667 52.348 1.00 49.05 809 GLY C O 1
ATOM 16239 N N . ARG C 1 810 ? -36.472 81.559 54.259 1.00 58.28 810 ARG C N 1
ATOM 16240 C CA . ARG C 1 810 ? -37.838 81.607 53.769 1.00 59.26 810 ARG C CA 1
ATOM 16241 C C . ARG C 1 810 ? -38.555 82.732 54.484 1.00 61.69 810 ARG C C 1
ATOM 16242 O O . ARG C 1 810 ? -38.206 83.094 55.616 1.00 57.94 810 ARG C O 1
ATOM 16250 N N . TYR C 1 811 ? -39.547 83.297 53.806 1.00 56.11 811 TYR C N 1
ATOM 16251 C CA . TYR C 1 811 ? -40.292 84.396 54.410 1.00 57.51 811 TYR C CA 1
ATOM 16252 C C . TYR C 1 811 ? -41.351 83.856 55.364 1.00 59.34 811 TYR C C 1
ATOM 16253 O O . TYR C 1 811 ? -41.278 84.058 56.579 1.00 60.19 811 TYR C O 1
ATOM 16262 N N . LYS C 1 812 ? -42.269 83.088 54.806 1.00 59.98 812 LYS C N 1
ATOM 16263 C CA . LYS C 1 812 ? -43.214 82.283 55.544 1.00 65.30 812 LYS C CA 1
ATOM 16264 C C . LYS C 1 812 ? -43.560 81.090 54.677 1.00 69.76 812 LYS C C 1
ATOM 16265 O O . LYS C 1 812 ? -42.699 80.378 54.240 1.00 69.86 812 LYS C O 1
ATOM 16271 N N . THR C 1 813 ? -44.830 80.873 54.426 1.00 70.53 813 THR C N 1
ATOM 16272 C CA . THR C 1 813 ? -45.259 80.064 53.324 1.00 71.06 813 THR C CA 1
ATOM 16273 C C . THR C 1 813 ? -45.908 80.623 52.054 1.00 75.29 813 THR C C 1
ATOM 16274 O O . THR C 1 813 ? -45.980 79.899 51.051 1.00 76.33 813 THR C O 1
ATOM 16278 N N . CYS C 1 814 ? -46.302 81.901 52.035 1.00 71.21 814 CYS C N 1
ATOM 16279 C CA . CYS C 1 814 ? -46.977 82.415 50.850 1.00 68.89 814 CYS C CA 1
ATOM 16280 C C . CYS C 1 814 ? -45.976 82.695 49.732 1.00 71.09 814 CYS C C 1
ATOM 16281 O O . CYS C 1 814 ? -44.760 82.783 49.949 1.00 65.95 814 CYS C O 1
ATOM 16284 N N . CYS C 1 815 ? -46.510 82.846 48.521 1.00 64.65 815 CYS C N 1
ATOM 16285 C CA . CYS C 1 815 ? -45.674 83.112 47.361 1.00 62.46 815 CYS C CA 1
ATOM 16286 C C . CYS C 1 815 ? -44.986 84.476 47.488 1.00 57.41 815 CYS C C 1
ATOM 16287 O O . CYS C 1 815 ? -45.507 85.411 48.100 1.00 50.96 815 CYS C O 1
ATOM 16290 N N . LEU C 1 816 ? -43.803 84.583 46.896 1.00 53.35 816 LEU C N 1
ATOM 16291 C CA . LEU C 1 816 ? -43.033 85.821 46.880 1.00 54.46 816 LEU C CA 1
ATOM 16292 C C . LEU C 1 816 ? -42.954 86.305 45.443 1.00 52.07 816 LEU C C 1
ATOM 16293 O O . LEU C 1 816 ? -42.347 85.642 44.599 1.00 59.06 816 LEU C O 1
ATOM 16298 N N . PHE C 1 817 ? -43.511 87.474 45.170 1.00 46.16 817 PHE C N 1
ATOM 16299 C CA . PHE C 1 817 ? -43.631 87.840 43.767 1.00 49.03 817 PHE C CA 1
ATOM 16300 C C . PHE C 1 817 ? -42.439 88.615 43.211 1.00 43.32 817 PHE C C 1
ATOM 16301 O O . PHE C 1 817 ? -42.108 88.458 42.030 1.00 45.73 817 PHE C O 1
ATOM 16309 N N . ASN C 1 818 ? -41.813 89.487 43.997 1.00 40.44 818 ASN C N 1
ATOM 16310 C CA . ASN C 1 818 ? -40.724 90.307 43.485 1.00 40.46 818 ASN C CA 1
ATOM 16311 C C . ASN C 1 818 ? -39.604 90.366 44.499 1.00 39.98 818 ASN C C 1
ATOM 16312 O O . ASN C 1 818 ? -39.818 90.211 45.697 1.00 42.99 818 ASN C O 1
ATOM 16317 N N . VAL C 1 819 ? -38.402 90.633 44.009 1.00 37.59 819 VAL C N 1
ATOM 16318 C CA . VAL C 1 819 ? -37.261 90.784 44.893 1.00 40.37 819 VAL C CA 1
ATOM 16319 C C . VAL C 1 819 ? -36.309 91.753 44.228 1.00 41.86 819 VAL C C 1
ATOM 16320 O O . VAL C 1 819 ? -36.214 91.810 43.006 1.00 39.40 819 VAL C O 1
ATOM 16324 N N . VAL C 1 820 ? -35.578 92.502 45.038 1.00 44.18 820 VAL C N 1
ATOM 16325 C CA . VAL C 1 820 ? -34.676 93.508 44.502 1.00 39.04 820 VAL C CA 1
ATOM 16326 C C . VAL C 1 820 ? -33.535 93.688 45.501 1.00 44.09 820 VAL C C 1
ATOM 16327 O O . VAL C 1 820 ? -33.743 93.625 46.724 1.00 42.81 820 VAL C O 1
ATOM 16331 N N . PHE C 1 821 ? -32.315 93.835 44.977 1.00 38.26 821 PHE C N 1
ATOM 16332 C CA . PHE C 1 821 ? -31.169 94.227 45.793 1.00 38.07 821 PHE C CA 1
ATOM 16333 C C . PHE C 1 821 ? -31.181 95.735 45.925 1.00 43.17 821 PHE C C 1
ATOM 16334 O O . PHE C 1 821 ? -31.353 96.445 44.928 1.00 37.97 821 PHE C O 1
ATOM 16342 N N . ILE C 1 822 ? -30.964 96.236 47.140 1.00 42.03 822 ILE C N 1
ATOM 16343 C CA . ILE C 1 822 ? -30.751 97.663 47.325 1.00 40.98 822 ILE C CA 1
ATOM 16344 C C . ILE C 1 822 ? -29.487 97.842 48.159 1.00 46.68 822 ILE C C 1
ATOM 16345 O O . ILE C 1 822 ? -29.386 97.317 49.280 1.00 43.41 822 ILE C O 1
ATOM 16350 N N . ALA C 1 823 ? -28.536 98.588 47.618 1.00 45.70 823 ALA C N 1
ATOM 16351 C CA . ALA C 1 823 ? -27.300 98.908 48.313 1.00 50.24 823 ALA C CA 1
ATOM 16352 C C . ALA C 1 823 ? -27.394 100.345 48.795 1.00 50.23 823 ALA C C 1
ATOM 16353 O O . ALA C 1 823 ? -27.525 101.267 47.981 1.00 52.03 823 ALA C O 1
ATOM 16355 N N . LEU C 1 824 ? -27.348 100.526 50.114 1.00 50.43 824 LEU C N 1
ATOM 16356 C CA . LEU C 1 824 ? -27.356 101.847 50.730 1.00 52.54 824 LEU C CA 1
ATOM 16357 C C . LEU C 1 824 ? -26.193 101.934 51.704 1.00 56.78 824 LEU C C 1
ATOM 16358 O O . LEU C 1 824 ? -26.017 101.034 52.534 1.00 56.39 824 LEU C O 1
ATOM 16363 N N . LYS C 1 825 ? -25.397 103.009 51.593 1.00 57.78 825 LYS C N 1
ATOM 16364 C CA . LYS C 1 825 ? -24.199 103.174 52.415 1.00 55.32 825 LYS C CA 1
ATOM 16365 C C . LYS C 1 825 ? -23.349 101.923 52.281 1.00 58.77 825 LYS C C 1
ATOM 16366 O O . LYS C 1 825 ? -22.926 101.575 51.178 1.00 59.86 825 LYS C O 1
ATOM 16372 N N . GLU C 1 826 ? -23.100 101.225 53.384 1.00 58.71 826 GLU C N 1
ATOM 16373 C CA . GLU C 1 826 ? -22.291 100.015 53.328 1.00 61.89 826 GLU C CA 1
ATOM 16374 C C . GLU C 1 826 ? -23.115 98.759 53.578 1.00 60.06 826 GLU C C 1
ATOM 16375 O O . GLU C 1 826 ? -22.553 97.712 53.930 1.00 60.75 826 GLU C O 1
ATOM 16381 N N . GLU C 1 827 ? -24.429 98.832 53.381 1.00 55.41 827 GLU C N 1
ATOM 16382 C CA . GLU C 1 827 ? -25.307 97.696 53.618 1.00 54.37 827 GLU C CA 1
ATOM 16383 C C . GLU C 1 827 ? -25.862 97.157 52.309 1.00 49.29 827 GLU C C 1
ATOM 16384 O O . GLU C 1 827 ? -26.211 97.918 51.402 1.00 49.18 827 GLU C O 1
ATOM 16390 N N . LEU C 1 828 ? -25.968 95.836 52.240 1.00 51.68 828 LEU C N 1
ATOM 16391 C CA . LEU C 1 828 ? -26.633 95.152 51.144 1.00 47.91 828 LEU C CA 1
ATOM 16392 C C . LEU C 1 828 ? -27.995 94.684 51.642 1.00 41.71 828 LEU C C 1
ATOM 16393 O O . LEU C 1 828 ? -28.077 93.797 52.494 1.00 40.32 828 LEU C O 1
ATOM 16398 N N . LEU C 1 829 ? -29.057 95.268 51.099 1.00 43.84 829 LEU C N 1
ATOM 16399 C CA . LEU C 1 829 ? -30.421 94.956 51.508 1.00 39.45 829 LEU C CA 1
ATOM 16400 C C . LEU C 1 829 ? -31.131 94.119 50.453 1.00 44.14 829 LEU C C 1
ATOM 16401 O O . LEU C 1 829 ? -30.925 94.293 49.244 1.00 40.96 829 LEU C O 1
ATOM 16406 N N . VAL C 1 830 ? -31.993 93.224 50.929 1.00 42.74 830 VAL C N 1
ATOM 16407 C CA . VAL C 1 830 ? -32.892 92.456 50.083 1.00 38.57 830 VAL C CA 1
ATOM 16408 C C . VAL C 1 830 ? -34.316 92.869 50.426 1.00 43.24 830 VAL C C 1
ATOM 16409 O O . VAL C 1 830 ? -34.717 92.807 51.594 1.00 43.65 830 VAL C O 1
ATOM 16413 N N . VAL C 1 831 ? -35.076 93.272 49.409 1.00 41.86 831 VAL C N 1
ATOM 16414 C CA . VAL C 1 831 ? -36.449 93.734 49.560 1.00 40.11 831 VAL C CA 1
ATOM 16415 C C . VAL C 1 831 ? -37.354 92.783 48.788 1.00 38.82 831 VAL C C 1
ATOM 16416 O O . VAL C 1 831 ? -37.185 92.619 47.580 1.00 41.03 831 VAL C O 1
ATOM 16420 N N . ILE C 1 832 ? -38.326 92.180 49.476 1.00 40.87 832 ILE C N 1
ATOM 16421 C CA . ILE C 1 832 ? -39.296 91.290 48.849 1.00 39.69 832 ILE C CA 1
ATOM 16422 C C . ILE C 1 832 ? -40.701 91.852 49.033 1.00 44.72 832 ILE C C 1
ATOM 16423 O O . ILE C 1 832 ? -40.962 92.718 49.876 1.00 43.30 832 ILE C O 1
ATOM 16428 N N . SER C 1 833 ? -41.609 91.357 48.202 1.00 41.72 833 SER C N 1
ATOM 16429 C CA . SER C 1 833 ? -43.013 91.749 48.227 1.00 45.46 833 SER C CA 1
ATOM 16430 C C . SER C 1 833 ? -43.846 90.474 48.211 1.00 47.56 833 SER C C 1
ATOM 16431 O O . SER C 1 833 ? -44.189 89.952 47.139 1.00 47.89 833 SER C O 1
ATOM 16434 N N . PRO C 1 834 ? -44.173 89.934 49.381 1.00 48.07 834 PRO C N 1
ATOM 16435 C CA . PRO C 1 834 ? -45.024 88.743 49.442 1.00 47.14 834 PRO C CA 1
ATOM 16436 C C . PRO C 1 834 ? -46.450 89.072 49.031 1.00 45.95 834 PRO C C 1
ATOM 16437 O O . PRO C 1 834 ? -46.855 90.234 48.943 1.00 44.82 834 PRO C O 1
ATOM 16441 N N . THR C 1 835 ? -47.227 88.008 48.819 1.00 42.23 835 THR C N 1
ATOM 16442 C CA . THR C 1 835 ? -48.634 88.142 48.475 1.00 46.10 835 THR C CA 1
ATOM 16443 C C . THR C 1 835 ? -49.466 88.719 49.618 1.00 46.26 835 THR C C 1
ATOM 16444 O O . THR C 1 835 ? -50.610 89.115 49.385 1.00 44.20 835 THR C O 1
ATOM 16448 N N . ASP C 1 836 ? -48.917 88.826 50.833 1.00 40.59 836 ASP C N 1
ATOM 16449 C CA . ASP C 1 836 ? -49.642 89.521 51.891 1.00 45.77 836 ASP C CA 1
ATOM 16450 C C . ASP C 1 836 ? -49.638 91.033 51.705 1.00 46.77 836 ASP C C 1
ATOM 16451 O O . ASP C 1 836 ? -50.288 91.735 52.488 1.00 43.97 836 ASP C O 1
ATOM 16456 N N . GLY C 1 837 ? -48.906 91.549 50.720 1.00 44.95 837 GLY C N 1
ATOM 16457 C CA . GLY C 1 837 ? -48.893 92.971 50.454 1.00 38.44 837 GLY C CA 1
ATOM 16458 C C . GLY C 1 837 ? -47.886 93.782 51.232 1.00 40.61 837 GLY C C 1
ATOM 16459 O O . GLY C 1 837 ? -47.938 95.016 51.163 1.00 39.80 837 GLY C O 1
ATOM 16460 N N . HIS C 1 838 ? -46.983 93.139 51.978 1.00 43.02 838 HIS C N 1
ATOM 16461 C CA . HIS C 1 838 ? -45.946 93.834 52.735 1.00 43.75 838 HIS C CA 1
ATOM 16462 C C . HIS C 1 838 ? -44.698 94.093 51.885 1.00 43.55 838 HIS C C 1
ATOM 16463 O O . HIS C 1 838 ? -44.393 93.358 50.943 1.00 42.43 838 HIS C O 1
ATOM 16470 N N . LEU C 1 839 ? -43.958 95.132 52.257 1.00 45.23 839 LEU C N 1
ATOM 16471 C CA . LEU C 1 839 ? -42.572 95.307 51.841 1.00 44.32 839 LEU C CA 1
ATOM 16472 C C . LEU C 1 839 ? -41.718 94.816 53.003 1.00 46.94 839 LEU C C 1
ATOM 16473 O O . LEU C 1 839 ? -41.850 95.322 54.124 1.00 48.71 839 LEU C O 1
ATOM 16478 N N . VAL C 1 840 ? -40.881 93.810 52.743 1.00 45.06 840 VAL C N 1
ATOM 16479 C CA . VAL C 1 840 ? -40.063 93.148 53.753 1.00 41.28 840 VAL C CA 1
ATOM 16480 C C . VAL C 1 840 ? -38.600 93.339 53.385 1.00 46.16 840 VAL C C 1
ATOM 16481 O O . VAL C 1 840 ? -38.211 93.098 52.235 1.00 47.54 840 VAL C O 1
ATOM 16485 N N . VAL C 1 841 ? -37.801 93.819 54.345 1.00 45.58 841 VAL C N 1
ATOM 16486 C CA . VAL C 1 841 ? -36.401 94.172 54.120 1.00 42.51 841 VAL C CA 1
ATOM 16487 C C . VAL C 1 841 ? -35.515 93.238 54.930 1.00 45.22 841 VAL C C 1
ATOM 16488 O O . VAL C 1 841 ? -35.770 92.990 56.114 1.00 42.51 841 VAL C O 1
ATOM 16492 N N . TYR C 1 842 ? -34.461 92.735 54.293 1.00 44.19 842 TYR C N 1
ATOM 16493 C CA . TYR C 1 842 ? -33.419 91.977 54.967 1.00 41.09 842 TYR C CA 1
ATOM 16494 C C . TYR C 1 842 ? -32.102 92.709 54.763 1.00 42.63 842 TYR C C 1
ATOM 16495 O O . TYR C 1 842 ? -31.871 93.309 53.711 1.00 38.68 842 TYR C O 1
ATOM 16504 N N . ASN C 1 843 ? -31.261 92.688 55.789 1.00 43.34 843 ASN C N 1
ATOM 16505 C CA . ASN C 1 843 ? -29.921 93.250 55.728 1.00 44.97 843 ASN C CA 1
ATOM 16506 C C . ASN C 1 843 ? -28.975 92.055 55.806 1.00 47.25 843 ASN C C 1
ATOM 16507 O O . ASN C 1 843 ? -28.779 91.473 56.876 1.00 45.96 843 ASN C O 1
ATOM 16512 N N . ILE C 1 844 ? -28.401 91.667 54.670 1.00 45.33 844 ILE C N 1
ATOM 16513 C CA . ILE C 1 844 ? -27.649 90.420 54.640 1.00 50.40 844 ILE C CA 1
ATOM 16514 C C . ILE C 1 844 ? -26.150 90.631 54.793 1.00 46.66 844 ILE C C 1
ATOM 16515 O O . ILE C 1 844 ? -25.408 89.648 54.799 1.00 48.49 844 ILE C O 1
ATOM 16520 N N . THR C 1 845 ? -25.700 91.875 54.990 1.00 44.23 845 THR C N 1
ATOM 16521 C CA . THR C 1 845 ? -24.284 92.235 54.876 1.00 50.61 845 THR C CA 1
ATOM 16522 C C . THR C 1 845 ? -23.384 91.384 55.769 1.00 54.66 845 THR C C 1
ATOM 16523 O O . THR C 1 845 ? -22.372 90.831 55.309 1.00 53.42 845 THR C O 1
ATOM 16527 N N . GLU C 1 846 ? -23.743 91.265 57.052 1.00 54.65 846 GLU C N 1
ATOM 16528 C CA . GLU C 1 846 ? -22.923 90.533 58.008 1.00 54.64 846 GLU C CA 1
ATOM 16529 C C . GLU C 1 846 ? -22.788 89.063 57.665 1.00 57.03 846 GLU C C 1
ATOM 16530 O O . GLU C 1 846 ? -21.870 88.409 58.168 1.00 61.95 846 GLU C O 1
ATOM 16536 N N . TYR C 1 847 ? -23.690 88.515 56.856 1.00 52.36 847 TYR C N 1
ATOM 16537 C CA . TYR C 1 847 ? -23.748 87.077 56.653 1.00 51.18 847 TYR C CA 1
ATOM 16538 C C . TYR C 1 847 ? -23.275 86.638 55.278 1.00 51.18 847 TYR C C 1
ATOM 16539 O O . TYR C 1 847 ? -23.362 85.444 54.969 1.00 50.81 847 TYR C O 1
ATOM 16548 N N . VAL C 1 848 ? -22.789 87.551 54.440 1.00 51.24 848 VAL C N 1
ATOM 16549 C CA . VAL C 1 848 ? -22.205 87.128 53.166 1.00 52.02 848 VAL C CA 1
ATOM 16550 C C . VAL C 1 848 ? -20.786 87.676 53.055 1.00 49.53 848 VAL C C 1
ATOM 16551 O O . VAL C 1 848 ? -20.505 88.791 53.515 1.00 44.00 848 VAL C O 1
ATOM 16555 N N . PRO C 1 849 ? -19.877 86.938 52.452 1.00 52.41 849 PRO C N 1
ATOM 16556 C CA . PRO C 1 849 ? -18.463 87.341 52.377 1.00 52.52 849 PRO C CA 1
ATOM 16557 C C . PRO C 1 849 ? -18.177 88.429 51.346 1.00 48.42 849 PRO C C 1
ATOM 16558 O O . PRO C 1 849 ? -17.261 88.311 50.540 1.00 51.77 849 PRO C O 1
ATOM 16562 N N . PHE C 1 850 ? -18.970 89.498 51.373 1.00 50.58 850 PHE C N 1
ATOM 16563 C CA . PHE C 1 850 ? -18.832 90.603 50.431 1.00 49.96 850 PHE C CA 1
ATOM 16564 C C . PHE C 1 850 ? -18.998 91.924 51.167 1.00 49.47 850 PHE C C 1
ATOM 16565 O O . PHE C 1 850 ? -19.649 91.995 52.209 1.00 49.61 850 PHE C O 1
ATOM 16573 N N . SER C 1 851 ? -18.433 92.981 50.593 1.00 50.41 851 SER C N 1
ATOM 16574 C CA . SER C 1 851 ? -18.512 94.314 51.171 1.00 52.75 851 SER C CA 1
ATOM 16575 C C . SER C 1 851 ? -19.126 95.279 50.171 1.00 52.92 851 SER C C 1
ATOM 16576 O O . SER C 1 851 ? -18.983 95.109 48.962 1.00 53.50 851 SER C O 1
ATOM 16579 N N . VAL C 1 852 ? -19.768 96.324 50.687 1.00 55.64 852 VAL C N 1
ATOM 16580 C CA . VAL C 1 852 ? -20.454 97.314 49.864 1.00 56.61 852 VAL C CA 1
ATOM 16581 C C . VAL C 1 852 ? -19.651 98.606 49.875 1.00 62.03 852 VAL C C 1
ATOM 16582 O O . VAL C 1 852 ? -19.381 99.173 50.940 1.00 62.21 852 VAL C O 1
ATOM 16586 N N . ASP C 1 853 ? -19.288 99.075 48.693 1.00 67.19 853 ASP C N 1
ATOM 16587 C CA . ASP C 1 853 ? -18.648 100.377 48.555 1.00 73.42 853 ASP C CA 1
ATOM 16588 C C . ASP C 1 853 ? -19.690 101.453 48.840 1.00 75.43 853 ASP C C 1
ATOM 16589 O O . ASP C 1 853 ? -20.813 101.359 48.329 1.00 73.47 853 ASP C O 1
ATOM 16594 N N . PRO C 1 854 ? -19.373 102.468 49.657 1.00 79.67 854 PRO C N 1
ATOM 16595 C CA . PRO C 1 854 ? -20.406 103.445 50.060 1.00 76.29 854 PRO C CA 1
ATOM 16596 C C . PRO C 1 854 ? -21.143 104.165 48.927 1.00 76.66 854 PRO C C 1
ATOM 16597 O O . PRO C 1 854 ? -22.307 104.530 49.138 1.00 78.46 854 PRO C O 1
ATOM 16601 N N . ILE C 1 855 ? -20.553 104.392 47.743 1.00 80.02 855 ILE C N 1
ATOM 16602 C CA . ILE C 1 855 ? -21.325 105.039 46.684 1.00 81.43 855 ILE C CA 1
ATOM 16603 C C . ILE C 1 855 ? -21.213 104.519 45.245 1.00 81.05 855 ILE C C 1
ATOM 16604 O O . ILE C 1 855 ? -20.151 104.110 44.771 1.00 78.14 855 ILE C O 1
ATOM 16609 N N . SER C 1 856 ? -22.365 104.553 44.560 1.00 87.16 856 SER C N 1
ATOM 16610 C CA . SER C 1 856 ? -22.862 103.596 43.563 1.00 87.12 856 SER C CA 1
ATOM 16611 C C . SER C 1 856 ? -22.897 102.134 44.021 1.00 81.97 856 SER C C 1
ATOM 16612 O O . SER C 1 856 ? -23.199 101.246 43.215 1.00 79.73 856 SER C O 1
ATOM 16615 N N . GLY C 1 857 ? -22.623 101.873 45.306 1.00 78.90 857 GLY C N 1
ATOM 16616 C CA . GLY C 1 857 ? -23.004 100.629 45.949 1.00 74.45 857 GLY C CA 1
ATOM 16617 C C . GLY C 1 857 ? -22.452 99.381 45.296 1.00 75.89 857 GLY C C 1
ATOM 16618 O O . GLY C 1 857 ? -23.211 98.485 44.914 1.00 72.26 857 GLY C O 1
ATOM 16619 N N . ASP C 1 858 ? -21.133 99.310 45.165 1.00 76.12 858 ASP C N 1
ATOM 16620 C CA . ASP C 1 858 ? -20.474 98.250 44.419 1.00 72.79 858 ASP C CA 1
ATOM 16621 C C . ASP C 1 858 ? -20.038 97.158 45.385 1.00 64.72 858 ASP C C 1
ATOM 16622 O O . ASP C 1 858 ? -19.554 97.446 46.482 1.00 65.28 858 ASP C O 1
ATOM 16627 N N . LEU C 1 859 ? -20.211 95.910 44.979 1.00 56.39 859 LEU C N 1
ATOM 16628 C CA . LEU C 1 859 ? -19.780 94.802 45.818 1.00 59.57 859 LEU C CA 1
ATOM 16629 C C . LEU C 1 859 ? -18.275 94.571 45.694 1.00 60.69 859 LEU C C 1
ATOM 16630 O O . LEU C 1 859 ? -17.679 94.782 44.631 1.00 59.03 859 LEU C O 1
ATOM 16635 N N . VAL C 1 860 ? -17.658 94.142 46.797 1.00 56.12 860 VAL C N 1
ATOM 16636 C CA . VAL C 1 860 ? -16.239 93.778 46.818 1.00 56.91 860 VAL C CA 1
ATOM 16637 C C . VAL C 1 860 ? -16.094 92.356 47.365 1.00 55.38 860 VAL C C 1
ATOM 16638 O O . VAL C 1 860 ? -16.572 92.053 48.467 1.00 50.14 860 VAL C O 1
ATOM 16642 N N . ASP C 1 861 ? -15.443 91.488 46.584 1.00 53.68 861 ASP C N 1
ATOM 16643 C CA . ASP C 1 861 ? -15.262 90.085 46.938 1.00 54.48 861 ASP C CA 1
ATOM 16644 C C . ASP C 1 861 ? -14.163 89.953 47.993 1.00 56.13 861 ASP C C 1
ATOM 16645 O O . ASP C 1 861 ? -13.067 90.488 47.815 1.00 52.55 861 ASP C O 1
ATOM 16650 N N . HIS C 1 862 ? -14.469 89.261 49.100 1.00 54.60 862 HIS C N 1
ATOM 16651 C CA . HIS C 1 862 ? -13.497 88.958 50.145 1.00 54.10 862 HIS C CA 1
ATOM 16652 C C . HIS C 1 862 ? -12.751 87.655 49.895 1.00 57.09 862 HIS C C 1
ATOM 16653 O O . HIS C 1 862 ? -11.827 87.335 50.648 1.00 59.24 862 HIS C O 1
ATOM 16660 N N . LYS C 1 863 ? -13.158 86.879 48.890 1.00 56.79 863 LYS C N 1
ATOM 16661 C CA . LYS C 1 863 ? -12.443 85.667 48.486 1.00 61.38 863 LYS C CA 1
ATOM 16662 C C . LYS C 1 863 ? -12.347 84.666 49.636 1.00 59.99 863 LYS C C 1
ATOM 16663 O O . LYS C 1 863 ? -11.268 84.187 49.988 1.00 60.08 863 LYS C O 1
ATOM 16669 N N . LEU C 1 864 ? -13.501 84.365 50.227 1.00 57.83 864 LEU C N 1
ATOM 16670 C CA . LEU C 1 864 ? -13.659 83.381 51.287 1.00 56.29 864 LEU C CA 1
ATOM 16671 C C . LEU C 1 864 ? -14.363 82.133 50.757 1.00 59.71 864 LEU C C 1
ATOM 16672 O O . LEU C 1 864 ? -14.922 82.114 49.658 1.00 63.52 864 LEU C O 1
ATOM 16677 N N . ASP C 1 865 ? -14.346 81.083 51.572 1.00 60.22 865 ASP C N 1
ATOM 16678 C CA . ASP C 1 865 ? -14.943 79.819 51.181 1.00 63.00 865 ASP C CA 1
ATOM 16679 C C . ASP C 1 865 ? -16.459 79.865 51.331 1.00 65.27 865 ASP C C 1
ATOM 16680 O O . ASP C 1 865 ? -17.009 80.671 52.084 1.00 64.43 865 ASP C O 1
ATOM 16685 N N . ALA C 1 866 ? -17.134 78.984 50.588 1.00 66.00 866 ALA C N 1
ATOM 16686 C CA . ALA C 1 866 ? -18.591 79.022 50.479 1.00 68.18 866 ALA C CA 1
ATOM 16687 C C . ALA C 1 866 ? -19.235 78.288 51.654 1.00 66.26 866 ALA C C 1
ATOM 16688 O O . ALA C 1 866 ? -19.174 77.057 51.750 1.00 65.43 866 ALA C O 1
ATOM 16690 N N . THR C 1 867 ? -19.878 79.047 52.536 1.00 66.62 867 THR C N 1
ATOM 16691 C CA . THR C 1 867 ? -20.778 78.508 53.541 1.00 65.06 867 THR C CA 1
ATOM 16692 C C . THR C 1 867 ? -22.186 78.991 53.226 1.00 60.41 867 THR C C 1
ATOM 16693 O O . THR C 1 867 ? -22.367 80.065 52.641 1.00 58.80 867 THR C O 1
ATOM 16697 N N . ILE C 1 868 ? -23.180 78.176 53.566 1.00 52.90 868 ILE C N 1
ATOM 16698 C CA . ILE C 1 868 ? -24.574 78.549 53.354 1.00 57.79 868 ILE C CA 1
ATOM 16699 C C . ILE C 1 868 ? -25.060 79.220 54.635 1.00 60.72 868 ILE C C 1
ATOM 16700 O O . ILE C 1 868 ? -25.380 78.551 55.620 1.00 63.78 868 ILE C O 1
ATOM 16705 N N . SER C 1 869 ? -25.126 80.548 54.623 1.00 54.48 869 SER C N 1
ATOM 16706 C CA . SER C 1 869 ? -25.693 81.243 55.762 1.00 52.47 869 SER C CA 1
ATOM 16707 C C . SER C 1 869 ? -27.201 81.065 55.773 1.00 56.99 869 SER C C 1
ATOM 16708 O O . SER C 1 869 ? -27.840 80.827 54.743 1.00 57.03 869 SER C O 1
ATOM 16711 N N . ASN C 1 870 ? -27.774 81.192 56.953 1.00 54.28 870 ASN C N 1
ATOM 16712 C CA . ASN C 1 870 ? -29.215 81.267 57.055 1.00 51.10 870 ASN C CA 1
ATOM 16713 C C . ASN C 1 870 ? -29.636 82.722 56.874 1.00 51.62 870 ASN C C 1
ATOM 16714 O O . ASN C 1 870 ? -28.882 83.650 57.174 1.00 47.94 870 ASN C O 1
ATOM 16719 N N . LEU C 1 871 ? -30.816 82.909 56.317 1.00 49.54 871 LEU C N 1
ATOM 16720 C CA . LEU C 1 871 ? -31.345 84.250 56.121 1.00 50.78 871 LEU C CA 1
ATOM 16721 C C . LEU C 1 871 ? -31.713 84.852 57.476 1.00 41.31 871 LEU C C 1
ATOM 16722 O O . LEU C 1 871 ? -32.446 84.225 58.236 1.00 41.59 871 LEU C O 1
ATOM 16727 N N . PRO C 1 872 ? -31.228 86.047 57.815 1.00 41.77 872 PRO C N 1
ATOM 16728 C CA . PRO C 1 872 ? -31.617 86.668 59.086 1.00 45.96 872 PRO C CA 1
ATOM 16729 C C . PRO C 1 872 ? -33.086 87.059 59.093 1.00 45.15 872 PRO C C 1
ATOM 16730 O O . PRO C 1 872 ? -33.776 87.087 58.068 1.00 47.05 872 PRO C O 1
ATOM 16734 N N . ALA C 1 873 ? -33.558 87.370 60.295 1.00 44.74 873 ALA C N 1
ATOM 16735 C CA . ALA C 1 873 ? -34.889 87.914 60.460 1.00 44.00 873 ALA C CA 1
ATOM 16736 C C . ALA C 1 873 ? -34.963 89.286 59.796 1.00 45.06 873 ALA C C 1
ATOM 16737 O O . ALA C 1 873 ? -33.953 89.994 59.705 1.00 44.95 873 ALA C O 1
ATOM 16739 N N . PRO C 1 874 ? -36.136 89.670 59.295 1.00 41.11 874 PRO C N 1
ATOM 16740 C CA . PRO C 1 874 ? -36.251 90.960 58.611 1.00 39.85 874 PRO C CA 1
ATOM 16741 C C . PRO C 1 874 ? -35.971 92.120 59.546 1.00 44.72 874 PRO C C 1
ATOM 16742 O O . PRO C 1 874 ? -36.287 92.075 60.736 1.00 48.13 874 PRO C O 1
ATOM 16746 N N . VAL C 1 875 ? -35.363 93.175 58.989 1.00 45.24 875 VAL C N 1
ATOM 16747 C CA . VAL C 1 875 ? -35.179 94.414 59.736 1.00 41.33 875 VAL C CA 1
ATOM 16748 C C . VAL C 1 875 ? -36.315 95.404 59.530 1.00 44.58 875 VAL C C 1
ATOM 16749 O O . VAL C 1 875 ? -36.394 96.396 60.271 1.00 48.98 875 VAL C O 1
ATOM 16753 N N . ALA C 1 876 ? -37.178 95.195 58.537 1.00 47.58 876 ALA C N 1
ATOM 16754 C CA . ALA C 1 876 ? -38.336 96.064 58.344 1.00 42.44 876 ALA C CA 1
ATOM 16755 C C . ALA C 1 876 ? -39.457 95.295 57.656 1.00 45.04 876 ALA C C 1
ATOM 16756 O O . ALA C 1 876 ? -39.210 94.455 56.785 1.00 44.95 876 ALA C O 1
ATOM 16758 N N . GLN C 1 877 ? -40.694 95.586 58.057 1.00 50.11 877 GLN C N 1
ATOM 16759 C CA . GLN C 1 877 ? -41.876 94.911 57.518 1.00 42.99 877 GLN C CA 1
ATOM 16760 C C . GLN C 1 877 ? -42.983 95.948 57.418 1.00 48.98 877 GLN C C 1
ATOM 16761 O O . GLN C 1 877 ? -43.603 96.305 58.425 1.00 49.65 877 GLN C O 1
ATOM 16767 N N . LEU C 1 878 ? -43.247 96.428 56.214 1.00 49.06 878 LEU C N 1
ATOM 16768 C CA . LEU C 1 878 ? -44.248 97.464 56.089 1.00 42.83 878 LEU C CA 1
ATOM 16769 C C . LEU C 1 878 ? -45.412 96.950 55.258 1.00 46.26 878 LEU C C 1
ATOM 16770 O O . LEU C 1 878 ? -45.212 96.538 54.101 1.00 46.38 878 LEU C O 1
ATOM 16775 N N . PRO C 1 879 ? -46.631 96.939 55.798 1.00 48.30 879 PRO C N 1
ATOM 16776 C CA . PRO C 1 879 ? -47.802 96.610 54.968 1.00 46.06 879 PRO C CA 1
ATOM 16777 C C . PRO C 1 879 ? -48.103 97.769 54.030 1.00 45.58 879 PRO C C 1
ATOM 16778 O O . PRO C 1 879 ? -48.076 98.935 54.436 1.00 45.17 879 PRO C O 1
ATOM 16782 N N . VAL C 1 880 ? -48.351 97.454 52.761 1.00 44.72 880 VAL C N 1
ATOM 16783 C CA . VAL C 1 880 ? -48.525 98.514 51.775 1.00 42.94 880 VAL C CA 1
ATOM 16784 C C . VAL C 1 880 ? -49.806 98.287 50.988 1.00 46.35 880 VAL C C 1
ATOM 16785 O O . VAL C 1 880 ? -50.656 99.174 50.876 1.00 44.40 880 VAL C O 1
ATOM 16789 N N . HIS C 1 881 ? -49.930 97.108 50.412 1.00 45.53 881 HIS C N 1
ATOM 16790 C CA . HIS C 1 881 ? -51.072 96.756 49.599 1.00 42.67 881 HIS C CA 1
ATOM 16791 C C . HIS C 1 881 ? -51.914 95.737 50.334 1.00 51.66 881 HIS C C 1
ATOM 16792 O O . HIS C 1 881 ? -51.481 95.088 51.291 1.00 50.62 881 HIS C O 1
ATOM 16799 N N . GLN C 1 882 ? -53.125 95.597 49.852 1.00 51.29 882 GLN C N 1
ATOM 16800 C CA . GLN C 1 882 ? -54.081 94.708 50.460 1.00 53.03 882 GLN C CA 1
ATOM 16801 C C . GLN C 1 882 ? -53.972 93.285 49.930 1.00 53.79 882 GLN C C 1
ATOM 16802 O O . GLN C 1 882 ? -54.607 92.377 50.472 1.00 55.83 882 GLN C O 1
ATOM 16808 N N . SER C 1 883 ? -53.107 93.055 48.951 1.00 49.76 883 SER C N 1
ATOM 16809 C CA . SER C 1 883 ? -53.009 91.761 48.296 1.00 51.32 883 SER C CA 1
ATOM 16810 C C . SER C 1 883 ? -51.641 91.686 47.621 1.00 52.22 883 SER C C 1
ATOM 16811 O O . SER C 1 883 ? -50.721 92.430 47.981 1.00 48.57 883 SER C O 1
ATOM 16814 N N . GLY C 1 884 ? -51.518 90.816 46.623 1.00 50.27 884 GLY C N 1
ATOM 16815 C CA . GLY C 1 884 ? -50.229 90.609 45.997 1.00 46.53 884 GLY C CA 1
ATOM 16816 C C . GLY C 1 884 ? -49.712 91.865 45.323 1.00 48.77 884 GLY C C 1
ATOM 16817 O O . GLY C 1 884 ? -50.473 92.695 44.818 1.00 48.22 884 GLY C O 1
ATOM 16818 N N . VAL C 1 885 ? -48.392 92.003 45.336 1.00 50.59 885 VAL C N 1
ATOM 16819 C CA . VAL C 1 885 ? -47.691 93.111 44.703 1.00 45.51 885 VAL C CA 1
ATOM 16820 C C . VAL C 1 885 ? -47.148 92.589 43.386 1.00 43.18 885 VAL C C 1
ATOM 16821 O O . VAL C 1 885 ? -46.287 91.706 43.367 1.00 45.76 885 VAL C O 1
ATOM 16825 N N . LYS C 1 886 ? -47.654 93.127 42.290 1.00 40.93 886 LYS C N 1
ATOM 16826 C CA . LYS C 1 886 ? -47.264 92.668 40.971 1.00 40.21 886 LYS C CA 1
ATOM 16827 C C . LYS C 1 886 ? -46.035 93.373 40.440 1.00 39.77 886 LYS C C 1
ATOM 16828 O O . LYS C 1 886 ? -45.308 92.787 39.636 1.00 42.35 886 LYS C O 1
ATOM 16834 N N . SER C 1 887 ? -45.794 94.627 40.809 1.00 36.67 887 SER C N 1
ATOM 16835 C CA . SER C 1 887 ? -44.626 95.313 40.269 1.00 42.19 887 SER C CA 1
ATOM 16836 C C . SER C 1 887 ? -43.831 95.969 41.389 1.00 39.54 887 SER C C 1
ATOM 16837 O O . SER C 1 887 ? -44.402 96.503 42.346 1.00 40.33 887 SER C O 1
ATOM 16840 N N . LEU C 1 888 ? -42.508 95.915 41.262 1.00 35.40 888 LEU C N 1
ATOM 16841 C CA . LEU C 1 888 ? -41.606 96.434 42.280 1.00 39.61 888 LEU C CA 1
ATOM 16842 C C . LEU C 1 888 ? -40.446 97.119 41.575 1.00 40.35 888 LEU C C 1
ATOM 16843 O O . LEU C 1 888 ? -39.827 96.540 40.679 1.00 39.29 888 LEU C O 1
ATOM 16848 N N . ASP C 1 889 ? -40.169 98.351 41.972 1.00 39.87 889 ASP C N 1
ATOM 16849 C CA . ASP C 1 889 ? -39.064 99.120 41.422 1.00 39.04 889 ASP C CA 1
ATOM 16850 C C . ASP C 1 889 ? -38.535 100.000 42.547 1.00 39.80 889 ASP C C 1
ATOM 16851 O O . ASP C 1 889 ? -39.193 100.179 43.577 1.00 42.85 889 ASP C O 1
ATOM 16856 N N . TYR C 1 890 ? -37.340 100.545 42.360 1.00 37.07 890 TYR C N 1
ATOM 16857 C CA . TYR C 1 890 ? -36.784 101.419 43.389 1.00 43.56 890 TYR C CA 1
ATOM 16858 C C . TYR C 1 890 ? -35.798 102.359 42.734 1.00 43.45 890 TYR C C 1
ATOM 16859 O O . TYR C 1 890 ? -35.281 102.070 41.657 1.00 46.78 890 TYR C O 1
ATOM 16868 N N . VAL C 1 891 ? -35.539 103.486 43.393 1.00 46.84 891 VAL C N 1
ATOM 16869 C CA . VAL C 1 891 ? -34.453 104.385 42.997 1.00 47.57 891 VAL C CA 1
ATOM 16870 C C . VAL C 1 891 ? -33.836 104.973 44.257 1.00 49.46 891 VAL C C 1
ATOM 16871 O O . VAL C 1 891 ? -34.554 105.467 45.132 1.00 54.79 891 VAL C O 1
ATOM 16875 N N . ALA C 1 892 ? -32.508 104.926 44.344 1.00 48.82 892 ALA C N 1
ATOM 16876 C CA . ALA C 1 892 ? -31.783 105.435 45.494 1.00 52.64 892 ALA C CA 1
ATOM 16877 C C . ALA C 1 892 ? -31.387 106.887 45.269 1.00 55.36 892 ALA C C 1
ATOM 16878 O O . ALA C 1 892 ? -31.183 107.323 44.134 1.00 50.81 892 ALA C O 1
ATOM 16880 N N . ASN C 1 893 ? -31.270 107.633 46.368 1.00 54.68 893 ASN C N 1
ATOM 16881 C CA . ASN C 1 893 ? -30.908 109.042 46.275 1.00 58.07 893 ASN C CA 1
ATOM 16882 C C . ASN C 1 893 ? -29.419 109.183 45.940 1.00 60.47 893 ASN C C 1
ATOM 16883 O O . ASN C 1 893 ? -28.680 108.199 45.814 1.00 64.40 893 ASN C O 1
ATOM 16888 N N . ALA C 1 894 ? -28.976 110.433 45.780 1.00 60.83 894 ALA C N 1
ATOM 16889 C CA . ALA C 1 894 ? -27.614 110.688 45.315 1.00 63.03 894 ALA C CA 1
ATOM 16890 C C . ALA C 1 894 ? -26.565 110.200 46.312 1.00 62.05 894 ALA C C 1
ATOM 16891 O O . ALA C 1 894 ? -25.479 109.764 45.910 1.00 58.67 894 ALA C O 1
ATOM 16893 N N . THR C 1 895 ? -26.864 110.268 47.606 1.00 60.90 895 THR C N 1
ATOM 16894 C CA . THR C 1 895 ? -25.930 109.833 48.635 1.00 62.04 895 THR C CA 1
ATOM 16895 C C . THR C 1 895 ? -26.102 108.373 49.024 1.00 61.33 895 THR C C 1
ATOM 16896 O O . THR C 1 895 ? -25.438 107.925 49.969 1.00 56.49 895 THR C O 1
ATOM 16900 N N . ARG C 1 896 ? -27.001 107.642 48.356 1.00 60.59 896 ARG C N 1
ATOM 16901 C CA . ARG C 1 896 ? -27.236 106.228 48.645 1.00 56.84 896 ARG C CA 1
ATOM 16902 C C . ARG C 1 896 ? -27.468 106.014 50.132 1.00 57.80 896 ARG C C 1
ATOM 16903 O O . ARG C 1 896 ? -26.969 105.055 50.733 1.00 55.60 896 ARG C O 1
ATOM 16911 N N . THR C 1 897 ? -28.187 106.955 50.737 1.00 51.56 897 THR C N 1
ATOM 16912 C CA . THR C 1 897 ? -28.635 106.815 52.109 1.00 55.37 897 THR C CA 1
ATOM 16913 C C . THR C 1 897 ? -30.095 106.407 52.197 1.00 57.15 897 THR C C 1
ATOM 16914 O O . THR C 1 897 ? -30.556 106.024 53.281 1.00 58.40 897 THR C O 1
ATOM 16918 N N . SER C 1 898 ? -30.817 106.468 51.080 1.00 56.35 898 SER C N 1
ATOM 16919 C CA . SER C 1 898 ? -32.232 106.142 51.048 1.00 54.37 898 SER C CA 1
ATOM 16920 C C . SER C 1 898 ? -32.652 105.780 49.633 1.00 52.12 898 SER C C 1
ATOM 16921 O O . SER C 1 898 ? -32.023 106.178 48.651 1.00 55.00 898 SER C O 1
ATOM 16924 N N . ALA C 1 899 ? -33.775 105.084 49.543 1.00 53.48 899 ALA C N 1
ATOM 16925 C CA . ALA C 1 899 ? -34.345 104.731 48.259 1.00 52.24 899 ALA C CA 1
ATOM 16926 C C . ALA C 1 899 ? -35.853 104.824 48.351 1.00 47.13 899 ALA C C 1
ATOM 16927 O O . ALA C 1 899 ? -36.451 104.466 49.370 1.00 47.19 899 ALA C O 1
ATOM 16929 N N . THR C 1 900 ? -36.465 105.283 47.275 1.00 45.32 900 THR C N 1
ATOM 16930 C CA . THR C 1 900 ? -37.913 105.308 47.188 1.00 54.15 900 THR C CA 1
ATOM 16931 C C . THR C 1 900 ? -38.367 104.088 46.389 1.00 50.32 900 THR C C 1
ATOM 16932 O O . THR C 1 900 ? -37.772 103.752 45.357 1.00 44.68 900 THR C O 1
ATOM 16936 N N . ILE C 1 901 ? -39.379 103.398 46.904 1.00 47.13 901 ILE C N 1
ATOM 16937 C CA . ILE C 1 901 ? -39.796 102.097 46.401 1.00 43.42 901 ILE C CA 1
ATOM 16938 C C . ILE C 1 901 ? -41.209 102.237 45.861 1.00 43.18 901 ILE C C 1
ATOM 16939 O O . ILE C 1 901 ? -42.114 102.653 46.592 1.00 46.90 901 ILE C O 1
ATOM 16944 N N . LEU C 1 902 ? -41.398 101.882 44.589 1.00 37.76 902 LEU C N 1
ATOM 16945 C CA . LEU C 1 902 ? -42.685 101.975 43.913 1.00 40.62 902 LEU C CA 1
ATOM 16946 C C . LEU C 1 902 ? -43.297 100.587 43.736 1.00 43.02 902 LEU C C 1
ATOM 16947 O O . LEU C 1 902 ? -42.642 99.683 43.201 1.00 42.24 902 LEU C O 1
ATOM 16952 N N . THR C 1 903 ? -44.564 100.421 44.147 1.00 41.47 903 THR C N 1
ATOM 16953 C CA . THR C 1 903 ? -45.240 99.131 44.043 1.00 37.76 903 THR C CA 1
ATOM 16954 C C . THR C 1 903 ? -46.592 99.269 43.358 1.00 41.39 903 THR C C 1
ATOM 16955 O O . THR C 1 903 ? -47.371 100.178 43.660 1.00 40.55 903 THR C O 1
ATOM 16959 N N . GLY C 1 904 ? -46.879 98.340 42.451 1.00 42.47 904 GLY C N 1
ATOM 16960 C CA . GLY C 1 904 ? -48.175 98.248 41.801 1.00 34.35 904 GLY C CA 1
ATOM 16961 C C . GLY C 1 904 ? -48.858 96.974 42.273 1.00 37.67 904 GLY C C 1
ATOM 16962 O O . GLY C 1 904 ? -48.220 95.930 42.388 1.00 41.53 904 GLY C O 1
ATOM 16963 N N . GLY C 1 905 ? -50.138 97.088 42.598 1.00 38.34 905 GLY C N 1
ATOM 16964 C CA . GLY C 1 905 ? -50.767 95.977 43.278 1.00 39.18 905 GLY C CA 1
ATOM 16965 C C . GLY C 1 905 ? -51.853 95.273 42.512 1.00 39.02 905 GLY C C 1
ATOM 16966 O O . GLY C 1 905 ? -52.467 95.861 41.623 1.00 39.66 905 GLY C O 1
ATOM 16967 N N . ASP C 1 906 ? -52.117 94.013 42.870 1.00 41.19 906 ASP C N 1
ATOM 16968 C CA . ASP C 1 906 ? -53.321 93.344 42.397 1.00 43.83 906 ASP C CA 1
ATOM 16969 C C . ASP C 1 906 ? -54.583 94.024 42.929 1.00 46.34 906 ASP C C 1
ATOM 16970 O O . ASP C 1 906 ? -55.685 93.726 42.443 1.00 48.33 906 ASP C O 1
ATOM 16975 N N . ASP C 1 907 ? -54.452 94.951 43.883 1.00 43.08 907 ASP C N 1
ATOM 16976 C CA . ASP C 1 907 ? -55.586 95.711 44.405 1.00 50.76 907 ASP C CA 1
ATOM 16977 C C . ASP C 1 907 ? -55.853 97.002 43.612 1.00 45.56 907 ASP C C 1
ATOM 16978 O O . ASP C 1 907 ? -56.557 97.889 44.102 1.00 48.67 907 ASP C O 1
ATOM 16983 N N . ASN C 1 908 ? -55.306 97.096 42.402 1.00 41.84 908 ASN C N 1
ATOM 16984 C CA . ASN C 1 908 ? -55.260 98.294 41.546 1.00 45.89 9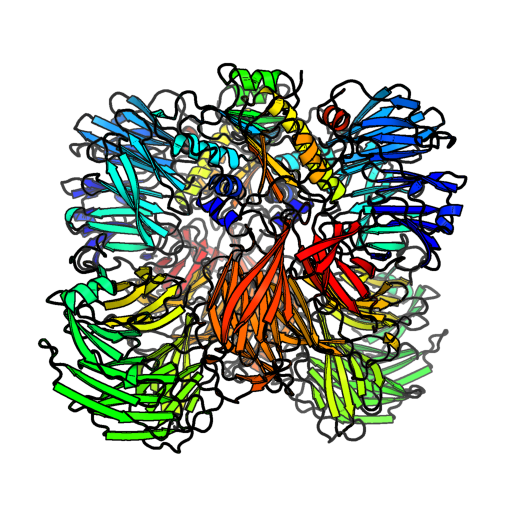08 ASN C CA 1
ATOM 16985 C C . ASN C 1 908 ? -54.849 99.567 42.300 1.00 43.80 908 ASN C C 1
ATOM 16986 O O . ASN C 1 908 ? -55.201 100.681 41.903 1.00 45.64 908 ASN C O 1
ATOM 16991 N N . GLY C 1 909 ? -54.017 99.418 43.336 1.00 41.36 909 GLY C N 1
ATOM 16992 C CA . GLY C 1 909 ? -53.393 100.542 43.994 1.00 41.80 909 GLY C CA 1
ATOM 16993 C C . GLY C 1 909 ? -51.923 100.710 43.621 1.00 44.11 909 GLY C C 1
ATOM 16994 O O . GLY C 1 909 ? -51.254 99.760 43.218 1.00 44.34 909 GLY C O 1
ATOM 16995 N N . LEU C 1 910 ? -51.424 101.938 43.776 1.00 42.87 910 LEU C N 1
ATOM 16996 C CA . LEU C 1 910 ? -50.044 102.291 43.462 1.00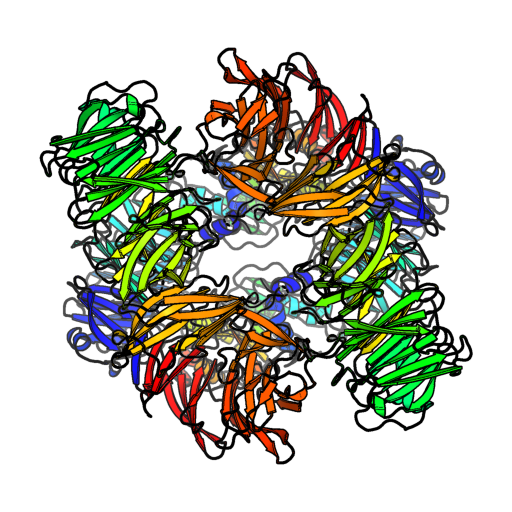 42.50 910 LEU C CA 1
ATOM 16997 C C . LEU C 1 910 ? -49.372 102.882 44.697 1.00 46.31 910 LEU C C 1
ATOM 16998 O O . LEU C 1 910 ? -49.770 103.951 45.176 1.00 46.88 910 LEU C O 1
ATOM 17003 N N . GLY C 1 911 ? -48.337 102.213 45.194 1.00 40.42 911 GLY C N 1
ATOM 17004 C CA . GLY C 1 911 ? -47.707 102.576 46.463 1.00 42.40 911 GLY C CA 1
ATOM 17005 C C . GLY C 1 911 ? -46.317 103.160 46.288 1.00 46.26 911 GLY C C 1
ATOM 17006 O O . GLY C 1 911 ? -45.538 102.712 45.435 1.00 49.75 911 GLY C O 1
ATOM 17007 N N . LEU C 1 912 ? -45.996 104.145 47.120 1.00 45.10 912 LEU C N 1
ATOM 17008 C CA . LEU C 1 912 ? -44.683 104.773 47.118 1.00 47.52 912 LEU C CA 1
ATOM 17009 C C . LEU C 1 912 ? -44.162 104.772 48.543 1.00 51.21 912 LEU C C 1
ATOM 17010 O O . LEU C 1 912 ? -44.766 105.386 49.428 1.00 56.65 912 LEU C O 1
ATOM 17015 N N . SER C 1 913 ? -43.051 104.088 48.764 1.00 49.66 913 SER C N 1
ATOM 17016 C CA . SER C 1 913 ? -42.500 103.926 50.093 1.00 47.13 913 SER C CA 1
ATOM 17017 C C . SER C 1 913 ? -41.068 104.429 50.110 1.00 51.61 913 SER C C 1
ATOM 17018 O O . SER C 1 913 ? -40.432 104.578 49.063 1.00 51.00 913 SER C O 1
ATOM 17021 N N . ASN C 1 914 ? -40.587 104.716 51.323 1.00 52.75 914 ASN C N 1
ATOM 17022 C CA . ASN C 1 914 ? -39.251 105.244 51.562 1.00 54.78 914 ASN C CA 1
ATOM 17023 C C . ASN C 1 914 ? -38.479 104.266 52.431 1.00 50.34 914 ASN C C 1
ATOM 17024 O O . ASN C 1 914 ? -38.969 103.835 53.479 1.00 49.72 914 ASN C O 1
ATOM 17029 N N . LEU C 1 915 ? -37.286 103.906 51.980 1.00 49.92 915 LEU C N 1
ATOM 17030 C CA . LEU C 1 915 ? -36.375 103.047 52.727 1.00 52.99 915 LEU C CA 1
ATOM 17031 C C . LEU C 1 915 ? -35.194 103.914 53.125 1.00 53.62 915 LEU C C 1
ATOM 17032 O O . LEU C 1 915 ? -34.525 104.466 52.250 1.00 51.92 915 LEU C O 1
ATOM 17037 N N . LYS C 1 916 ? -34.941 104.048 54.430 1.00 53.58 916 LYS C N 1
ATOM 17038 C CA . LYS C 1 916 ? -33.877 104.947 54.857 1.00 58.82 916 LYS C CA 1
ATOM 17039 C C . LYS C 1 916 ? -33.002 104.336 55.945 1.00 58.51 916 LYS C C 1
ATOM 17040 O O . LYS C 1 916 ? -33.447 103.539 56.780 1.00 56.38 916 LYS C O 1
ATOM 17046 N N . LEU C 1 917 ? -31.734 104.729 55.899 1.00 58.05 917 LEU C N 1
ATOM 17047 C CA . LEU C 1 917 ? -30.742 104.408 56.911 1.00 62.58 917 LEU C CA 1
ATOM 17048 C C . LEU C 1 917 ? -30.430 105.708 57.635 1.00 62.45 917 LEU C C 1
ATOM 17049 O O . LEU C 1 917 ? -30.231 106.739 56.984 1.00 61.32 917 LEU C O 1
ATOM 17054 N N . ASP C 1 918 ? -30.419 105.684 58.961 1.00 60.35 918 ASP C N 1
ATOM 17055 C CA . ASP C 1 918 ? -29.982 106.879 59.667 1.00 63.31 918 ASP C CA 1
ATOM 17056 C C . ASP C 1 918 ? -28.463 106.827 59.844 1.00 66.26 918 ASP C C 1
ATOM 17057 O O . ASP C 1 918 ? -27.776 105.984 59.258 1.00 66.15 918 ASP C O 1
ATOM 17062 N N . ASP C 1 919 ? -27.925 107.727 60.678 1.00 68.76 919 ASP C N 1
ATOM 17063 C CA . ASP C 1 919 ? -26.481 107.772 60.899 1.00 67.68 919 ASP C CA 1
ATOM 17064 C C . ASP C 1 919 ? -25.954 106.478 61.510 1.00 65.43 919 ASP C C 1
ATOM 17065 O O . ASP C 1 919 ? -24.787 106.127 61.307 1.00 66.61 919 ASP C O 1
ATOM 17070 N N . SER C 1 920 ? -26.790 105.763 62.255 1.00 64.55 920 SER C N 1
ATOM 17071 C CA . SER C 1 920 ? -26.411 104.511 62.894 1.00 65.97 920 SER C CA 1
ATOM 17072 C C . SER C 1 920 ? -26.687 103.278 62.028 1.00 63.89 920 SER C C 1
ATOM 17073 O O . SER C 1 920 ? -26.519 102.153 62.511 1.00 60.28 920 SER C O 1
ATOM 17076 N N . ASN C 1 921 ? -27.121 103.470 60.774 1.00 65.30 921 ASN C N 1
ATOM 17077 C CA . ASN C 1 921 ? -27.463 102.386 59.837 1.00 62.61 921 ASN C CA 1
ATOM 17078 C C . ASN C 1 921 ? -28.637 101.529 60.311 1.00 61.26 921 ASN C C 1
ATOM 17079 O O . ASN C 1 921 ? -28.688 100.327 60.040 1.00 62.56 921 ASN C O 1
ATOM 17084 N N . LYS C 1 922 ? -29.610 102.111 60.997 1.00 60.47 922 LYS C N 1
ATOM 17085 C CA . LYS C 1 922 ? -30.827 101.371 61.282 1.00 58.78 922 LYS C CA 1
ATOM 17086 C C . LYS C 1 922 ? -31.810 101.598 60.136 1.00 56.36 922 LYS C C 1
ATOM 17087 O O . LYS C 1 922 ? -31.928 102.706 59.599 1.00 55.88 922 LYS C O 1
ATOM 17093 N N . VAL C 1 923 ? -32.477 100.527 59.736 1.00 54.02 923 VAL C N 1
ATOM 17094 C CA . VAL C 1 923 ? -33.361 100.549 58.583 1.00 56.20 923 VAL C CA 1
ATOM 17095 C C . VAL C 1 923 ? -34.752 100.936 59.053 1.00 52.16 923 VAL C C 1
ATOM 17096 O O . VAL C 1 923 ? -35.269 100.368 60.021 1.00 55.35 923 VAL C O 1
ATOM 17100 N N . THR C 1 924 ? -35.354 101.911 58.378 1.00 50.44 924 THR C N 1
ATOM 17101 C CA . THR C 1 924 ? -36.764 102.222 58.552 1.00 53.10 924 THR C CA 1
ATOM 17102 C C . THR C 1 924 ? -37.426 102.290 57.183 1.00 55.50 924 THR C C 1
ATOM 17103 O O . THR C 1 924 ? -36.883 102.884 56.243 1.00 55.61 924 THR C O 1
ATOM 17107 N N . LEU C 1 925 ? -38.594 101.669 57.080 1.00 54.78 925 LEU C N 1
ATOM 17108 C CA . LEU C 1 925 ? -39.391 101.650 55.864 1.00 51.66 925 LEU C CA 1
ATOM 17109 C C . LEU C 1 925 ? -40.742 102.246 56.197 1.00 52.23 925 LEU C C 1
ATOM 17110 O O . LEU C 1 925 ? -41.491 101.660 56.979 1.00 53.32 925 LEU C O 1
ATOM 17115 N N . LYS C 1 926 ? -41.064 103.387 55.596 1.00 52.12 926 LYS C N 1
ATOM 17116 C CA . LYS C 1 926 ? -42.328 104.064 55.847 1.00 56.93 926 LYS C CA 1
ATOM 17117 C C . LYS C 1 926 ? -42.969 104.458 54.527 1.00 57.75 926 LYS C C 1
ATOM 17118 O O . LYS C 1 926 ? -42.283 104.715 53.534 1.00 59.49 926 LYS C O 1
ATOM 17124 N N . THR C 1 927 ? -44.293 104.481 54.507 1.00 53.45 927 THR C N 1
ATOM 17125 C CA . THR C 1 927 ? -44.989 104.711 53.253 1.00 58.99 927 THR C CA 1
ATOM 17126 C C . THR C 1 927 ? -45.248 106.199 53.041 1.00 57.72 927 THR C C 1
ATOM 17127 O O . THR C 1 927 ? -45.592 106.932 53.972 1.00 57.48 927 THR C O 1
ATOM 17131 N N . SER C 1 928 ? -45.013 106.640 51.810 1.00 53.03 928 SER C N 1
ATOM 17132 C CA . SER C 1 928 ? -45.010 108.045 51.441 1.00 51.47 928 SER C CA 1
ATOM 17133 C C . SER C 1 928 ? -46.291 108.498 50.762 1.00 56.16 928 SER C C 1
ATOM 17134 O O . SER C 1 928 ? -46.597 109.696 50.779 1.00 55.21 928 SER C O 1
ATOM 17137 N N . ASP C 1 929 ? -47.011 107.581 50.120 1.00 54.68 929 ASP C N 1
ATOM 17138 C CA . ASP C 1 929 ? -48.258 107.884 49.433 1.00 49.64 929 ASP C CA 1
ATOM 17139 C C . ASP C 1 929 ? -48.864 106.559 49.002 1.00 51.80 929 ASP C C 1
ATOM 17140 O O . ASP C 1 929 ? -48.152 105.564 48.855 1.00 53.05 929 ASP C O 1
ATOM 17145 N N . PHE C 1 930 ? -50.183 106.551 48.808 1.00 51.89 930 PHE C N 1
ATOM 17146 C CA . PHE C 1 930 ? -50.859 105.370 48.280 1.00 52.05 930 PHE C CA 1
ATOM 17147 C C . PHE C 1 930 ? -52.084 105.816 47.501 1.00 49.87 930 PHE C C 1
ATOM 17148 O O . PHE C 1 930 ? -52.992 106.407 48.087 1.00 55.10 930 PHE C O 1
ATOM 17156 N N . ILE C 1 931 ? -52.108 105.547 46.192 1.00 52.86 931 ILE C N 1
ATOM 17157 C CA . ILE C 1 931 ? -53.239 105.883 45.326 1.00 49.91 931 ILE C CA 1
ATOM 17158 C C . ILE C 1 931 ? -54.079 104.620 45.210 1.00 49.62 931 ILE C C 1
ATOM 17159 O O . ILE C 1 931 ? -53.728 103.703 44.463 1.00 48.97 931 ILE C O 1
ATOM 17164 N N . ALA C 1 932 ? -55.194 104.571 45.951 1.00 50.78 932 ALA C N 1
ATOM 17165 C CA . ALA C 1 932 ? -55.986 103.344 46.062 1.00 48.91 932 ALA C CA 1
ATOM 17166 C C . ALA C 1 932 ? -56.653 102.955 44.746 1.00 51.60 932 ALA C C 1
ATOM 17167 O O . ALA C 1 932 ? -56.893 101.759 44.501 1.00 51.05 932 ALA C O 1
ATOM 17169 N N . ALA C 1 933 ? -56.997 103.931 43.909 1.00 44.86 933 ALA C N 1
ATOM 17170 C CA . ALA C 1 933 ? -57.644 103.595 42.645 1.00 49.97 933 ALA C CA 1
ATOM 17171 C C . ALA C 1 933 ? -56.774 104.049 41.485 1.00 46.01 933 ALA C C 1
ATOM 17172 O O . ALA C 1 933 ? -57.247 104.751 40.585 1.00 47.51 933 ALA C O 1
ATOM 17174 N N . ALA C 1 934 ? -55.509 103.618 41.490 1.00 42.65 934 ALA C N 1
ATOM 17175 C CA . ALA C 1 934 ? -54.563 103.989 40.445 1.00 41.72 934 ALA C CA 1
ATOM 17176 C C . ALA C 1 934 ? -54.932 103.416 39.087 1.00 35.92 934 ALA C C 1
ATOM 17177 O O . ALA C 1 934 ? -54.472 103.930 38.068 1.00 41.08 934 ALA C O 1
ATOM 17179 N N . ALA C 1 935 ? -55.743 102.371 39.046 1.00 39.36 935 ALA C N 1
ATOM 17180 C CA . ALA C 1 935 ? -56.137 101.765 37.783 1.00 45.75 935 ALA C CA 1
ATOM 17181 C C . ALA C 1 935 ? -57.461 101.053 38.014 1.00 40.91 935 ALA C C 1
ATOM 17182 O O . ALA C 1 935 ? -57.866 100.839 39.153 1.00 46.30 935 ALA C O 1
ATOM 17184 N N . SER C 1 936 ? -58.125 100.675 36.926 1.00 42.11 936 SER C N 1
ATOM 17185 C CA . SER C 1 936 ? -59.386 99.946 37.034 1.00 44.91 936 SER C CA 1
ATOM 17186 C C . SER C 1 936 ? -59.193 98.473 37.353 1.00 49.33 936 SER C C 1
ATOM 17187 O O . SER C 1 936 ? -60.162 97.807 37.745 1.00 45.02 936 SER C O 1
ATOM 17190 N N . SER C 1 937 ? -57.991 97.939 37.134 1.00 43.66 937 SER C N 1
ATOM 17191 C CA . SER C 1 937 ? -57.724 96.523 37.345 1.00 41.80 937 SER C CA 1
ATOM 17192 C C . SER C 1 937 ? -56.268 96.371 37.742 1.00 40.84 937 SER C C 1
ATOM 17193 O O . SER C 1 937 ? -55.556 97.361 37.923 1.00 42.38 937 SER C O 1
ATOM 17196 N N . THR C 1 938 ? -55.817 95.122 37.812 1.00 40.68 938 THR C N 1
ATOM 17197 C CA . THR C 1 938 ? -54.468 94.797 38.265 1.00 43.72 938 THR C CA 1
ATOM 17198 C C . THR C 1 938 ? -53.410 95.689 37.624 1.00 40.67 938 THR C C 1
ATOM 17199 O O . THR C 1 938 ? -53.335 95.803 36.398 1.00 40.31 938 THR C O 1
ATOM 17203 N N . ILE C 1 939 ? -52.578 96.304 38.457 1.00 39.34 939 ILE C N 1
ATOM 17204 C CA . ILE C 1 939 ? -51.402 97.005 37.956 1.00 37.63 939 ILE C CA 1
ATOM 17205 C C . ILE C 1 939 ? -50.295 95.978 37.767 1.00 33.94 939 ILE C C 1
ATOM 17206 O O . ILE C 1 939 ? -49.930 95.267 38.706 1.00 40.03 939 ILE C O 1
ATOM 17211 N N . THR C 1 940 ? -49.766 95.890 36.546 1.00 36.21 940 THR C N 1
ATOM 17212 C CA . THR C 1 940 ? -48.854 94.820 36.177 1.00 32.13 940 THR C CA 1
ATOM 17213 C C . THR C 1 940 ? -47.417 95.276 35.981 1.00 33.44 940 THR C C 1
ATOM 17214 O O . THR C 1 940 ? -46.528 94.427 35.976 1.00 36.24 940 THR C O 1
ATOM 17218 N N . SER C 1 941 ? -47.174 96.572 35.790 1.00 35.41 941 SER C N 1
ATOM 17219 C CA . SER C 1 941 ? -45.826 97.126 35.690 1.00 34.81 941 SER C CA 1
ATOM 17220 C C . SER C 1 941 ? -45.836 98.517 36.289 1.00 36.19 941 SER C C 1
ATOM 17221 O O . SER C 1 941 ? -46.799 99.263 36.107 1.00 37.05 941 SER C O 1
ATOM 17224 N N . GLY C 1 942 ? -44.748 98.877 36.953 1.00 37.87 942 GLY C N 1
ATOM 17225 C CA . GLY C 1 942 ? -44.589 100.222 37.464 1.00 36.56 942 GLY C CA 1
ATOM 17226 C C . GLY C 1 942 ? -43.119 100.560 37.535 1.00 41.79 942 GLY C C 1
ATOM 17227 O O . GLY C 1 942 ? -42.407 100.018 38.383 1.00 38.28 942 GLY C O 1
ATOM 17228 N N . MET C 1 943 ? -42.639 101.415 36.639 1.00 38.10 943 MET C N 1
ATOM 17229 C CA . MET C 1 943 ? -41.218 101.700 36.547 1.00 42.72 943 MET C CA 1
ATOM 17230 C C . MET C 1 943 ? -40.959 103.167 36.841 1.00 45.53 943 MET C C 1
ATOM 17231 O O . MET C 1 943 ? -41.704 104.045 36.390 1.00 46.51 943 MET C O 1
ATOM 17236 N N . LEU C 1 944 ? -39.891 103.419 37.591 1.00 44.75 944 LEU C N 1
ATOM 17237 C CA . LEU C 1 944 ? -39.433 104.768 37.871 1.00 46.66 944 LEU C CA 1
ATOM 17238 C C . LEU C 1 944 ? -38.485 105.208 36.770 1.00 47.49 944 LEU C C 1
ATOM 17239 O O . LEU C 1 944 ? -37.653 104.422 36.313 1.00 43.52 944 LEU C O 1
ATOM 17244 N N . ILE C 1 945 ? -38.640 106.459 36.329 1.00 45.06 945 ILE C N 1
ATOM 17245 C CA . ILE C 1 945 ? -37.795 107.061 35.308 1.00 50.83 945 ILE C CA 1
ATOM 17246 C C . ILE C 1 945 ? -37.438 108.470 35.765 1.00 55.73 945 ILE C C 1
ATOM 17247 O O . ILE C 1 945 ? -38.032 109.013 36.701 1.00 50.66 945 ILE C O 1
ATOM 17252 N N . ASN C 1 946 ? -36.478 109.075 35.062 1.00 61.79 946 ASN C N 1
ATOM 17253 C CA . ASN C 1 946 ? -36.020 110.448 35.315 1.00 62.30 946 ASN C CA 1
ATOM 17254 C C . ASN C 1 946 ? -35.639 110.646 36.783 1.00 59.78 946 ASN C C 1
ATOM 17255 O O . ASN C 1 946 ? -36.179 111.499 37.494 1.00 60.14 946 ASN C O 1
ATOM 17260 N N . GLY C 1 947 ? -34.697 109.821 37.228 1.00 57.29 947 GLY C N 1
ATOM 17261 C CA . GLY C 1 947 ? -34.209 109.902 38.595 1.00 57.72 947 GLY C CA 1
ATOM 17262 C C . GLY C 1 947 ? -35.276 109.736 39.650 1.00 56.64 947 GLY C C 1
ATOM 17263 O O . GLY C 1 947 ? -35.174 110.329 40.726 1.00 61.33 947 GLY C O 1
ATOM 17264 N N . GLY C 1 948 ? -36.314 108.962 39.370 1.00 59.00 948 GLY C N 1
ATOM 17265 C CA . GLY C 1 948 ? -37.380 108.809 40.330 1.00 52.90 948 GLY C CA 1
ATOM 17266 C C . GLY C 1 948 ? -38.436 109.890 40.300 1.00 56.88 948 GLY C C 1
ATOM 17267 O O . GLY C 1 948 ? -39.347 109.866 41.138 1.00 56.89 948 GLY C O 1
ATOM 17268 N N . LYS C 1 949 ? -38.343 110.854 39.386 1.00 56.59 949 LYS C N 1
ATOM 17269 C CA . LYS C 1 949 ? -39.325 111.930 39.386 1.00 54.86 949 LYS C CA 1
ATOM 17270 C C . LYS C 1 949 ? -40.638 111.516 38.735 1.00 58.24 949 LYS C C 1
ATOM 17271 O O . LYS C 1 949 ? -41.686 112.093 39.051 1.00 60.53 949 LYS C O 1
ATOM 17277 N N . GLU C 1 950 ? -40.613 110.541 37.825 1.00 55.88 950 GLU C N 1
ATOM 17278 C CA . GLU C 1 950 ? -41.798 110.156 37.072 1.00 52.36 950 GLU C CA 1
ATOM 17279 C C . GLU C 1 950 ? -42.025 108.654 37.170 1.00 49.09 950 GLU C C 1
ATOM 17280 O O . GLU C 1 950 ? -41.148 107.893 37.569 1.00 46.34 950 GLU C O 1
ATOM 17286 N N . VAL C 1 951 ? -43.228 108.232 36.800 1.00 49.74 951 VAL C N 1
ATOM 17287 C CA . VAL C 1 951 ? -43.606 106.827 36.847 1.00 48.35 951 VAL C CA 1
ATOM 17288 C C . VAL C 1 951 ? -44.430 106.514 35.612 1.00 46.01 951 VAL C C 1
ATOM 17289 O O . VAL C 1 951 ? -45.333 107.270 35.246 1.00 48.47 951 VAL C O 1
ATOM 17293 N N . ILE C 1 952 ? -44.128 105.397 34.970 1.00 43.53 952 ILE C N 1
ATOM 17294 C CA . ILE C 1 952 ? -44.991 104.845 33.940 1.00 40.01 952 ILE C CA 1
ATOM 17295 C C . ILE C 1 952 ? -45.551 103.548 34.484 1.00 37.63 952 ILE C C 1
ATOM 17296 O O . ILE C 1 952 ? -44.791 102.708 34.986 1.00 39.97 952 ILE C O 1
ATOM 17301 N N . THR C 1 953 ? -46.870 103.395 34.421 1.00 36.16 953 THR C N 1
ATOM 17302 C CA . THR C 1 953 ? -47.492 102.155 34.840 1.00 34.87 953 THR C CA 1
ATOM 17303 C C . THR C 1 953 ? -48.263 101.549 33.686 1.00 37.86 953 THR C C 1
ATOM 17304 O O . THR C 1 953 ? -48.762 102.234 32.787 1.00 36.85 953 THR C O 1
ATOM 17308 N N . THR C 1 954 ? -48.431 100.253 33.811 1.00 38.80 954 THR C N 1
ATOM 17309 C CA . THR C 1 954 ? -49.174 99.418 32.897 1.00 35.07 954 THR C CA 1
ATOM 17310 C C . THR C 1 954 ? -50.186 98.654 33.743 1.00 39.16 954 THR C C 1
ATOM 17311 O O . THR C 1 954 ? -49.965 98.431 34.946 1.00 33.07 954 THR C O 1
ATOM 17315 N N . SER C 1 955 ? -51.332 98.335 33.148 1.00 34.48 955 SER C N 1
ATOM 17316 C CA . SER C 1 955 ? -52.323 97.552 33.867 1.00 35.51 955 SER C CA 1
ATOM 17317 C C . SER C 1 955 ? -53.244 96.859 32.882 1.00 35.04 955 SER C C 1
ATOM 17318 O O . SER C 1 955 ? -53.348 97.235 31.716 1.00 34.64 955 SER C O 1
ATOM 17321 N N . VAL C 1 956 ? -53.940 95.852 33.402 1.00 34.44 956 VAL C N 1
ATOM 17322 C CA . VAL C 1 956 ? -54.841 95.017 32.626 1.00 33.69 956 VAL C CA 1
ATOM 17323 C C . VAL C 1 956 ? -56.048 95.774 32.089 1.00 36.41 956 VAL C C 1
ATOM 17324 O O . VAL C 1 956 ? -56.730 95.287 31.172 1.00 35.46 956 VAL C O 1
ATOM 17328 N N . ASP C 1 957 ? -56.297 96.986 32.582 1.00 35.48 957 ASP C N 1
ATOM 17329 C CA . ASP C 1 957 ? -57.330 97.827 31.984 1.00 38.80 957 ASP C CA 1
ATOM 17330 C C . ASP C 1 957 ? -56.896 98.444 30.661 1.00 36.16 957 ASP C C 1
ATOM 17331 O O . ASP C 1 957 ? -57.682 99.192 30.083 1.00 40.46 957 ASP C O 1
ATOM 17336 N N . GLN C 1 958 ? -55.674 98.171 30.192 1.00 35.47 958 GLN C N 1
ATOM 17337 C CA . GLN C 1 958 ? -55.163 98.648 28.905 1.00 35.30 958 GLN C CA 1
ATOM 17338 C C . GLN C 1 958 ? -55.019 100.160 28.871 1.00 36.44 958 GLN C C 1
ATOM 17339 O O . GLN C 1 958 ? -55.110 100.771 27.804 1.00 41.02 958 GLN C O 1
ATOM 17345 N N . VAL C 1 959 ? -54.771 100.776 30.025 1.00 34.32 959 VAL C N 1
ATOM 17346 C CA . VAL C 1 959 ? -54.496 102.203 30.112 1.00 38.30 959 VAL C CA 1
ATOM 17347 C C . VAL C 1 959 ? -53.063 102.381 30.588 1.00 39.70 959 VAL C C 1
ATOM 17348 O O . VAL C 1 959 ? -52.713 101.955 31.695 1.00 43.97 959 VAL C O 1
ATOM 17352 N N . ILE C 1 960 ? -52.246 103.027 29.778 1.00 39.59 960 ILE C N 1
ATOM 17353 C CA . ILE C 1 960 ? -50.894 103.396 30.179 1.00 39.77 960 ILE C CA 1
ATOM 17354 C C . ILE C 1 960 ? -50.966 104.726 30.927 1.00 44.52 960 ILE C C 1
ATOM 17355 O O . ILE C 1 960 ? -51.511 105.706 30.413 1.00 44.78 960 ILE C O 1
ATOM 17360 N N . ARG C 1 961 ? -50.432 104.775 32.143 1.00 40.19 961 ARG C N 1
ATOM 17361 C CA . ARG C 1 961 ? -50.483 105.999 32.931 1.00 43.24 961 ARG C CA 1
ATOM 17362 C C . ARG C 1 961 ? -49.086 106.539 33.205 1.00 44.45 961 ARG C C 1
ATOM 17363 O O . ARG C 1 961 ? -48.179 105.782 33.569 1.00 46.46 961 ARG C O 1
ATOM 17371 N N . ALA C 1 962 ? -48.920 107.848 33.021 1.00 43.24 962 ALA C N 1
ATOM 17372 C CA . ALA C 1 962 ? -47.696 108.564 33.363 1.00 45.76 962 ALA C CA 1
ATOM 17373 C C . ALA C 1 962 ? -47.943 109.363 34.632 1.00 47.55 962 ALA C C 1
ATOM 17374 O O . ALA C 1 962 ? -48.980 110.019 34.764 1.00 48.18 962 ALA C O 1
ATOM 17376 N N . TRP C 1 963 ? -47.010 109.298 35.572 1.00 47.61 963 TRP C N 1
ATOM 17377 C CA . TRP C 1 963 ? -47.198 109.954 36.858 1.00 50.39 963 TRP C CA 1
ATOM 17378 C C . TRP C 1 963 ? -46.009 110.857 37.149 1.00 54.58 963 TRP C C 1
ATOM 17379 O O . TRP C 1 963 ? -44.923 110.706 36.579 1.00 50.79 963 TRP C O 1
ATOM 17390 N N . GLU C 1 964 ? -46.222 111.798 38.062 1.00 57.64 964 GLU C N 1
ATOM 17391 C CA . GLU C 1 964 ? -45.139 112.604 38.598 1.00 58.05 964 GLU C CA 1
ATOM 17392 C C . GLU C 1 964 ? -45.116 112.460 40.109 1.00 53.61 964 GLU C C 1
ATOM 17393 O O . GLU C 1 964 ? -46.152 112.245 40.743 1.00 58.23 964 GLU C O 1
ATOM 17399 N N . ILE C 1 965 ? -43.910 112.507 40.665 1.00 56.54 965 ILE C N 1
ATOM 17400 C CA . ILE C 1 965 ? -43.682 112.405 42.100 1.00 59.06 965 ILE C CA 1
ATOM 17401 C C . ILE C 1 965 ? -43.142 113.743 42.579 1.00 60.56 965 ILE C C 1
ATOM 17402 O O . ILE C 1 965 ? -42.085 114.190 42.119 1.00 58.23 965 ILE C O 1
ATOM 17407 N N . THR C 1 966 ? -43.864 114.380 43.498 1.00 57.07 966 THR C N 1
ATOM 17408 C CA . THR C 1 966 ? -43.430 115.636 44.095 1.00 61.37 966 THR C CA 1
ATOM 17409 C C . THR C 1 966 ? -43.562 115.509 45.601 1.00 62.17 966 THR C C 1
ATOM 17410 O O . THR C 1 966 ? -44.665 115.275 46.105 1.00 60.07 966 THR C O 1
ATOM 17414 N N . ALA C 1 967 ? -42.432 115.635 46.303 1.00 59.73 967 ALA C N 1
ATOM 17415 C CA . ALA C 1 967 ? -42.375 115.519 47.758 1.00 62.08 967 ALA C CA 1
ATOM 17416 C C . ALA C 1 967 ? -42.970 114.193 48.230 1.00 61.45 967 ALA C C 1
ATOM 17417 O O . ALA C 1 967 ? -43.813 114.152 49.129 1.00 60.90 967 ALA C O 1
ATOM 17419 N N . GLY C 1 968 ? -42.536 113.101 47.599 1.00 62.08 968 GLY C N 1
ATOM 17420 C CA . GLY C 1 968 ? -43.023 111.784 47.969 1.00 55.36 968 GLY C CA 1
ATOM 17421 C C . GLY C 1 968 ? -44.489 111.542 47.677 1.00 55.56 968 GLY C C 1
ATOM 17422 O O . GLY C 1 968 ? -45.076 110.592 48.207 1.00 55.29 968 GLY C O 1
ATOM 17423 N N . LYS C 1 969 ? -45.106 112.373 46.849 1.00 57.38 969 LYS C N 1
ATOM 17424 C CA . LYS C 1 969 ? -46.531 112.276 46.575 1.00 57.43 969 LYS C CA 1
ATOM 17425 C C . LYS C 1 969 ? -46.754 112.130 45.079 1.00 58.51 969 LYS C C 1
ATOM 17426 O O . LYS C 1 969 ? -46.080 112.785 44.274 1.00 56.76 969 LYS C O 1
ATOM 17432 N N . LEU C 1 970 ? -47.694 111.260 44.713 1.00 55.64 970 LEU C N 1
ATOM 17433 C CA . LEU C 1 970 ? -47.924 110.897 43.320 1.00 56.62 970 LEU C CA 1
ATOM 17434 C C . LEU C 1 970 ? -49.120 111.654 42.762 1.00 56.17 970 LEU C C 1
ATOM 17435 O O . LEU C 1 970 ? -50.142 111.806 43.436 1.00 55.00 970 LEU C O 1
ATOM 17440 N N . SER C 1 971 ? -48.993 112.122 41.525 1.00 58.56 971 SER C N 1
ATOM 17441 C CA . SER C 1 971 ? -50.135 112.680 40.813 1.00 58.26 971 SER C CA 1
ATOM 17442 C C . SER C 1 971 ? -50.135 112.163 39.383 1.00 54.19 971 SER C C 1
ATOM 17443 O O . SER C 1 971 ? -49.085 112.121 38.731 1.00 55.88 971 SER C O 1
ATOM 17446 N N . LEU C 1 972 ? -51.317 111.780 38.899 1.00 51.52 972 LEU C N 1
ATOM 17447 C CA . LEU C 1 972 ? -51.463 111.286 37.538 1.00 49.56 972 LEU C CA 1
ATOM 17448 C C . LEU C 1 972 ? -51.373 112.459 36.582 1.00 51.65 972 LEU C C 1
ATOM 17449 O O . LEU C 1 972 ? -52.148 113.408 36.699 1.00 55.00 972 LEU C O 1
ATOM 17454 N N . VAL C 1 973 ? -50.440 112.400 35.640 1.00 46.84 973 VAL C N 1
ATOM 17455 C CA . VAL C 1 973 ? -50.245 113.495 34.703 1.00 53.42 973 VAL C CA 1
ATOM 17456 C C . VAL C 1 973 ? -50.644 113.152 33.268 1.00 59.27 973 VAL C C 1
ATOM 17457 O O . VAL C 1 973 ? -50.912 114.076 32.484 1.00 61.92 973 VAL C O 1
ATOM 17461 N N . ASP C 1 974 ? -50.702 111.877 32.892 1.00 55.08 974 ASP C N 1
ATOM 17462 C CA . ASP C 1 974 ? -51.127 111.543 31.538 1.00 51.70 974 ASP C CA 1
ATOM 17463 C C . ASP C 1 974 ? -51.597 110.096 31.528 1.00 50.71 974 ASP C C 1
ATOM 17464 O O . ASP C 1 974 ? -51.245 109.303 32.404 1.00 46.56 974 ASP C O 1
ATOM 17469 N N . LYS C 1 975 ? -52.432 109.776 30.544 1.00 47.56 975 LYS C N 1
ATOM 17470 C CA . LYS C 1 975 ? -52.914 108.422 30.359 1.00 42.85 975 LYS C CA 1
ATOM 17471 C C . LYS C 1 975 ? -53.230 108.234 28.884 1.00 47.02 975 LYS C C 1
ATOM 17472 O O . LYS C 1 975 ? -53.424 109.201 28.147 1.00 47.54 975 LYS C O 1
ATOM 17478 N N . LYS C 1 976 ? -53.233 106.977 28.443 1.00 48.37 976 LYS C N 1
ATOM 17479 C CA . LYS C 1 976 ? -53.401 106.670 27.025 1.00 42.01 976 LYS C CA 1
ATOM 17480 C C . LYS C 1 976 ? -53.710 105.188 26.888 1.00 42.87 976 LYS C C 1
ATOM 17481 O O . LYS C 1 976 ? -53.038 104.359 27.513 1.00 40.15 976 LYS C O 1
ATOM 17487 N N . ARG C 1 977 ? -54.725 104.859 26.093 1.00 40.52 977 ARG C N 1
ATOM 17488 C CA . ARG C 1 977 ? -55.113 103.473 25.907 1.00 38.63 977 ARG C CA 1
ATOM 17489 C C . ARG C 1 977 ? -54.195 102.773 24.911 1.00 41.13 977 ARG C C 1
ATOM 17490 O O . ARG C 1 977 ? -53.668 103.397 23.980 1.00 39.31 977 ARG C O 1
ATOM 17498 N N . THR C 1 978 ? -54.031 101.451 25.097 1.00 38.51 978 THR C N 1
ATOM 17499 C CA . THR C 1 978 ? -53.341 100.589 24.133 1.00 38.08 978 THR C CA 1
ATOM 17500 C C . THR C 1 978 ? -54.248 99.433 23.735 1.00 34.75 978 THR C C 1
ATOM 17501 O O . THR C 1 978 ? -55.079 98.992 24.532 1.00 34.80 978 THR C O 1
ATOM 17505 N N . THR C 1 979 ? -54.099 98.946 22.489 1.00 34.52 979 THR C N 1
ATOM 17506 C CA . THR C 1 979 ? -54.818 97.730 22.105 1.00 35.47 979 THR C CA 1
ATOM 17507 C C . THR C 1 979 ? -54.262 96.487 22.741 1.00 33.61 979 THR C C 1
ATOM 17508 O O . THR C 1 979 ? -54.872 95.424 22.577 1.00 37.68 979 THR C O 1
ATOM 17512 N N . VAL C 1 980 ? -53.077 96.559 23.323 1.00 32.87 980 VAL C N 1
ATOM 17513 C CA . VAL C 1 980 ? -52.449 95.357 23.837 1.00 33.17 980 VAL C CA 1
ATOM 17514 C C . VAL C 1 980 ? -53.283 94.874 25.014 1.00 31.73 980 VAL C C 1
ATOM 17515 O O . VAL C 1 980 ? -53.224 95.444 26.112 1.00 32.32 980 VAL C O 1
ATOM 17519 N N . ALA C 1 981 ? -54.108 93.854 24.770 1.00 28.87 981 ALA C N 1
ATOM 17520 C CA . ALA C 1 981 ? -54.952 93.312 25.826 1.00 30.99 981 ALA C CA 1
ATOM 17521 C C . ALA C 1 981 ? -54.093 92.640 26.893 1.00 33.04 981 ALA C C 1
ATOM 17522 O O . ALA C 1 981 ? -52.978 92.174 26.619 1.00 35.45 981 ALA C O 1
ATOM 17524 N N . ASP C 1 982 ? -54.601 92.622 28.131 1.00 33.47 982 ASP C N 1
ATOM 17525 C CA . ASP C 1 982 ? -53.935 91.925 29.241 1.00 30.15 982 ASP C CA 1
ATOM 17526 C C . ASP C 1 982 ? -52.533 92.490 29.452 1.00 33.13 982 ASP C C 1
ATOM 17527 O O . ASP C 1 982 ? -51.543 91.763 29.575 1.00 33.03 982 ASP C O 1
ATOM 17532 N N . THR C 1 983 ? -52.465 93.818 29.447 1.00 33.39 983 THR C N 1
ATOM 17533 C CA . THR C 1 983 ? -51.211 94.545 29.432 1.00 30.86 983 THR C CA 1
ATOM 17534 C C . THR C 1 983 ? -50.437 94.198 30.684 1.00 33.78 983 THR C C 1
ATOM 17535 O O . THR C 1 983 ? -50.920 94.439 31.802 1.00 29.54 983 THR C O 1
ATOM 17539 N N . GLY C 1 984 ? -49.252 93.613 30.486 1.00 31.91 984 GLY C N 1
ATOM 17540 C CA . GLY C 1 984 ? -48.551 92.940 31.559 1.00 33.89 984 GLY C CA 1
ATOM 17541 C C . GLY C 1 984 ? -47.046 93.106 31.592 1.00 36.72 984 GLY C C 1
ATOM 17542 O O . GLY C 1 984 ? -46.422 92.645 32.551 1.00 37.50 984 GLY C O 1
ATOM 17543 N N . SER C 1 985 ? -46.444 93.756 30.586 1.00 30.04 985 SER C N 1
ATOM 17544 C CA . SER C 1 985 ? -44.999 93.965 30.592 1.00 36.28 985 SER C CA 1
ATOM 17545 C C . SER C 1 985 ? -44.662 95.330 30.013 1.00 38.52 985 SER C C 1
ATOM 17546 O O . SER C 1 985 ? -45.380 95.868 29.155 1.00 34.40 985 SER C O 1
ATOM 17549 N N . LEU C 1 986 ? -43.544 95.871 30.489 1.00 33.68 986 LEU C N 1
ATOM 17550 C CA . LEU C 1 986 ? -43.129 97.224 30.157 1.00 37.30 986 LEU C CA 1
ATOM 17551 C C . LEU C 1 986 ? -41.614 97.301 30.207 1.00 38.96 986 LEU C C 1
ATOM 17552 O O . LEU C 1 986 ? -40.983 96.794 31.138 1.00 41.12 986 LEU C O 1
ATOM 17557 N N . GLU C 1 987 ? -41.038 97.931 29.201 1.00 41.59 987 GLU C N 1
ATOM 17558 C CA . GLU C 1 987 ? -39.613 98.195 29.180 1.00 39.82 987 GLU C CA 1
ATOM 17559 C C . GLU C 1 987 ? -39.415 99.597 28.634 1.00 39.69 987 GLU C C 1
ATOM 17560 O O . GLU C 1 987 ? -40.133 100.018 27.721 1.00 36.81 987 GLU C O 1
ATOM 17566 N N . ILE C 1 988 ? -38.461 100.323 29.210 1.00 44.30 988 ILE C N 1
ATOM 17567 C CA . ILE C 1 988 ? -38.202 101.712 28.854 1.00 44.03 988 ILE C CA 1
ATOM 17568 C C . ILE C 1 988 ? -36.703 101.894 28.665 1.00 47.73 988 ILE C C 1
ATOM 17569 O O . ILE C 1 988 ? -35.907 101.411 29.478 1.00 48.16 988 ILE C O 1
ATOM 17574 N N . ILE C 1 989 ? -36.318 102.615 27.611 1.00 49.33 989 ILE C N 1
ATOM 17575 C CA . ILE C 1 989 ? -34.936 103.036 27.413 1.00 50.87 989 ILE C CA 1
ATOM 17576 C C . ILE C 1 989 ? -34.914 104.507 26.999 1.00 54.84 989 ILE C C 1
ATOM 17577 O O . ILE C 1 989 ? -35.789 104.968 26.256 1.00 56.88 989 ILE C O 1
ATOM 17582 N N . SER C 1 990 ? -33.920 105.246 27.503 1.00 55.75 990 SER C N 1
ATOM 17583 C CA . SER C 1 990 ? -33.733 106.661 27.190 1.00 64.76 990 SER C CA 1
ATOM 17584 C C . SER C 1 990 ? -32.942 106.802 25.903 1.00 67.05 990 SER C C 1
ATOM 17585 O O . SER C 1 990 ? -32.095 105.970 25.577 1.00 67.23 990 SER C O 1
ATOM 17588 N N . ASN C 1 991 ? -33.206 107.874 25.169 1.00 75.73 991 ASN C N 1
ATOM 17589 C CA . ASN C 1 991 ? -32.511 107.988 23.895 1.00 83.60 991 ASN C CA 1
ATOM 17590 C C . ASN C 1 991 ? -31.109 108.555 24.079 1.00 87.55 991 ASN C C 1
ATOM 17591 O O . ASN C 1 991 ? -30.144 108.010 23.532 1.00 89.80 991 ASN C O 1
ATOM 17596 N N . ASP C 1 992 ? -30.963 109.621 24.867 1.00 89.54 992 ASP C N 1
ATOM 17597 C CA . ASP C 1 992 ? -29.632 110.075 25.280 1.00 92.09 992 ASP C CA 1
ATOM 17598 C C . ASP C 1 992 ? -29.681 110.720 26.665 1.00 87.77 992 ASP C C 1
ATOM 17599 O O . ASP C 1 992 ? -28.848 110.437 27.525 1.00 88.17 992 ASP C O 1
ATOM 17604 N N . SER C 1 997 ? -35.359 113.584 29.439 1.00 86.25 997 SER C N 1
ATOM 17605 C CA . SER C 1 997 ? -34.992 113.046 28.129 1.00 88.43 997 SER C CA 1
ATOM 17606 C C . SER C 1 997 ? -36.135 112.227 27.511 1.00 82.33 997 SER C C 1
ATOM 17607 O O . SER C 1 997 ? -36.926 111.607 28.227 1.00 79.12 997 SER C O 1
ATOM 17610 N N . GLU C 1 998 ? -36.202 112.226 26.179 1.00 77.46 998 GLU C N 1
ATOM 17611 C CA . GLU C 1 998 ? -37.216 111.459 25.465 1.00 73.45 998 GLU C CA 1
ATOM 17612 C C . GLU C 1 998 ? -36.978 109.958 25.642 1.00 70.17 998 GLU C C 1
ATOM 17613 O O . GLU C 1 998 ? -35.839 109.487 25.628 1.00 70.60 998 GLU C O 1
ATOM 17619 N N . LYS C 1 999 ? -38.065 109.199 25.794 1.00 64.45 999 LYS C N 1
ATOM 17620 C CA . LYS C 1 999 ? -37.981 107.780 26.107 1.00 58.57 999 LYS C CA 1
ATOM 17621 C C . LYS C 1 999 ? -38.707 106.932 25.070 1.00 54.50 999 LYS C C 1
ATOM 17622 O O . LYS C 1 999 ? -39.649 107.385 24.416 1.00 55.27 999 LYS C O 1
ATOM 17628 N N . THR C 1 1000 ? -38.263 105.687 24.936 1.00 49.00 1000 THR C N 1
ATOM 17629 C CA . THR C 1 1000 ? -38.955 104.688 24.138 1.00 46.65 1000 THR C CA 1
ATOM 17630 C C . THR C 1 1000 ? -39.597 103.682 25.085 1.00 45.02 1000 THR C C 1
ATOM 17631 O O . THR C 1 1000 ? -38.943 103.187 26.008 1.00 43.91 1000 THR C O 1
ATOM 17635 N N . LEU C 1 1001 ? -40.879 103.405 24.878 1.00 41.33 1001 LEU C N 1
ATOM 17636 C CA . LEU C 1 1001 ? -41.602 102.457 25.712 1.00 43.35 1001 LEU C CA 1
ATOM 17637 C C . LEU C 1 1001 ? -41.941 101.228 24.889 1.00 37.70 1001 LEU C C 1
ATOM 17638 O O . LEU C 1 1001 ? -42.434 101.346 23.767 1.00 37.33 1001 LEU C O 1
ATOM 17643 N N . LEU C 1 1002 ? -41.666 100.059 25.443 1.00 39.49 1002 LEU C N 1
ATOM 17644 C CA . LEU C 1 1002 ? -42.106 98.798 24.872 1.00 39.02 1002 LEU C CA 1
ATOM 17645 C C . LEU C 1 1002 ? -43.171 98.227 25.794 1.00 37.10 1002 LEU C C 1
ATOM 17646 O O . LEU C 1 1002 ? -42.930 98.062 26.993 1.00 37.78 1002 LEU C O 1
ATOM 17651 N N . ILE C 1 1003 ? -44.338 97.945 25.222 1.00 35.95 1003 ILE C N 1
ATOM 17652 C CA . ILE C 1 1003 ? -45.560 97.595 25.931 1.00 34.48 1003 ILE C CA 1
ATOM 17653 C C . ILE C 1 1003 ? -45.970 96.199 25.494 1.00 33.48 1003 ILE C C 1
ATOM 17654 O O . ILE C 1 1003 ? -46.234 95.973 24.309 1.00 33.80 1003 ILE C O 1
ATOM 17659 N N . GLY C 1 1004 ? -46.051 95.273 26.435 1.00 33.71 1004 GLY C N 1
ATOM 17660 C CA . GLY C 1 1004 ? -46.333 93.896 26.101 1.00 31.36 1004 GLY C CA 1
ATOM 17661 C C . GLY C 1 1004 ? -47.520 93.318 26.843 1.00 31.56 1004 GLY C C 1
ATOM 17662 O O . GLY C 1 1004 ? -47.810 93.674 27.988 1.00 34.13 1004 GLY C O 1
ATOM 17663 N N . GLY C 1 1005 ? -48.180 92.380 26.170 1.00 29.30 1005 GLY C N 1
ATOM 17664 C CA . GLY C 1 1005 ? -49.249 91.569 26.711 1.00 27.67 1005 GLY C CA 1
ATOM 17665 C C . GLY C 1 1005 ? -49.620 90.575 25.635 1.00 32.17 1005 GLY C C 1
ATOM 17666 O O . GLY C 1 1005 ? -48.791 89.772 25.192 1.00 30.89 1005 GLY C O 1
ATOM 17667 N N . VAL C 1 1006 ? -50.855 90.624 25.158 1.00 31.14 1006 VAL C N 1
ATOM 17668 C CA . VAL C 1 1006 ? -51.189 89.939 23.915 1.00 31.48 1006 VAL C CA 1
ATOM 17669 C C . VAL C 1 1006 ? -50.919 90.952 22.804 1.00 29.34 1006 VAL C C 1
ATOM 17670 O O . VAL C 1 1006 ? -51.768 91.759 22.445 1.00 29.75 1006 VAL C O 1
ATOM 17674 N N . GLY C 1 1007 ? -49.701 90.923 22.293 1.00 29.89 1007 GLY C N 1
ATOM 17675 C CA . GLY C 1 1007 ? -49.232 91.914 21.345 1.00 29.60 1007 GLY C CA 1
ATOM 17676 C C . GLY C 1 1007 ? -48.092 92.731 21.919 1.00 34.74 1007 GLY C C 1
ATOM 17677 O O . GLY C 1 1007 ? -47.745 92.643 23.097 1.00 31.97 1007 GLY C O 1
ATOM 17678 N N . LEU C 1 1008 ? -47.517 93.554 21.037 1.00 31.99 1008 LEU C N 1
ATOM 17679 C CA . LEU C 1 1008 ? -46.387 94.410 21.378 1.00 32.87 1008 LEU C CA 1
ATOM 17680 C C . LEU C 1 1008 ? -46.563 95.774 20.719 1.00 35.13 1008 LEU C C 1
ATOM 17681 O O . LEU C 1 1008 ? -46.782 95.864 19.504 1.00 35.13 1008 LEU C O 1
ATOM 17686 N N . SER C 1 1009 ? -46.426 96.830 21.513 1.00 31.32 1009 SER C N 1
ATOM 17687 C CA . SER C 1 1009 ? -46.502 98.188 21.011 1.00 34.91 1009 SER C CA 1
ATOM 17688 C C . SER C 1 1009 ? -45.266 98.951 21.459 1.00 33.67 1009 SER C C 1
ATOM 17689 O O . SER C 1 1009 ? -44.736 98.725 22.546 1.00 32.33 1009 SER C O 1
ATOM 17692 N N . ILE C 1 1010 ? -44.822 99.857 20.602 1.00 34.42 1010 ILE C N 1
ATOM 17693 C CA . ILE C 1 1010 ? -43.674 100.714 20.862 1.00 37.07 1010 ILE C CA 1
ATOM 17694 C C . ILE C 1 1010 ? -44.165 102.153 20.837 1.00 38.30 1010 ILE C C 1
ATOM 17695 O O . ILE C 1 1010 ? -44.818 102.576 19.874 1.00 40.09 1010 ILE C O 1
ATOM 17700 N N . TRP C 1 1011 ? -43.862 102.896 21.891 1.00 38.97 1011 TRP C N 1
ATOM 17701 C CA . TRP C 1 1011 ? -44.305 104.274 22.029 1.00 39.16 1011 TRP C CA 1
ATOM 17702 C C . TRP C 1 1011 ? -43.114 105.168 22.326 1.00 40.92 1011 TRP C C 1
ATOM 17703 O O . TRP C 1 1011 ? -42.055 104.708 22.764 1.00 44.52 1011 TRP C O 1
ATOM 17714 N N . LYS C 1 1012 ? -43.321 106.465 22.135 1.00 48.00 1012 LYS C N 1
ATOM 17715 C CA . LYS C 1 1012 ? -42.350 107.480 22.510 1.00 49.87 1012 LYS C CA 1
ATOM 17716 C C . LYS C 1 1012 ? -42.974 108.390 23.552 1.00 50.94 1012 LYS C C 1
ATOM 17717 O O . LYS C 1 1012 ? -44.184 108.647 23.525 1.00 50.91 1012 LYS C O 1
ATOM 17723 N N . LYS C 1 1013 ? -42.150 108.868 24.476 1.00 54.73 1013 LYS C N 1
ATOM 17724 C CA . LYS C 1 1013 ? -42.644 109.800 25.485 1.00 59.47 1013 LYS C CA 1
ATOM 17725 C C . LYS C 1 1013 ? -41.844 111.101 25.457 1.00 57.35 1013 LYS C C 1
ATOM 17726 O O . LYS C 1 1013 ? -40.634 111.084 25.634 1.00 58.00 1013 LYS C O 1
ATOM 17732 N N . ARG D 2 9 ? -55.102 71.569 37.408 1.00 77.59 9 ARG D N 1
ATOM 17733 C CA . ARG D 2 9 ? -53.919 70.741 37.186 1.00 80.94 9 ARG D CA 1
ATOM 17734 C C . ARG D 2 9 ? -52.930 70.925 38.360 1.00 80.89 9 ARG D C 1
ATOM 17735 O O . ARG D 2 9 ? -51.941 70.191 38.508 1.00 83.60 9 ARG D O 1
ATOM 17743 N N . ASP D 2 10 ? -53.251 71.879 39.229 1.00 77.18 10 ASP D N 1
ATOM 17744 C CA . ASP D 2 10 ? -52.348 72.402 40.240 1.00 71.44 10 ASP D CA 1
ATOM 17745 C C . ASP D 2 10 ? -52.712 71.849 41.619 1.00 70.21 10 ASP D C 1
ATOM 17746 O O . ASP D 2 10 ? -53.345 70.790 41.741 1.00 68.57 10 ASP D O 1
ATOM 17751 N N . LEU D 2 11 ? -52.316 72.585 42.662 1.00 64.93 11 LEU D N 1
ATOM 17752 C CA . LEU D 2 11 ? -52.739 72.330 44.033 1.00 65.95 11 LEU D CA 1
ATOM 17753 C C . LEU D 2 11 ? -54.240 72.055 44.134 1.00 68.79 11 LEU D C 1
ATOM 17754 O O . LEU D 2 11 ? -54.661 70.999 44.620 1.00 70.62 11 LEU D O 1
ATOM 17759 N N . TYR D 2 12 ? -55.067 73.017 43.723 1.00 68.05 12 TYR D N 1
ATOM 17760 C CA . TYR D 2 12 ? -56.490 72.924 44.047 1.00 62.66 12 TYR D CA 1
ATOM 17761 C C . TYR D 2 12 ? -57.209 71.834 43.266 1.00 60.31 12 TYR D C 1
ATOM 17762 O O . TYR D 2 12 ? -58.151 71.234 43.793 1.00 62.80 12 TYR D O 1
ATOM 17771 N N . TYR D 2 13 ? -56.803 71.564 42.021 1.00 59.21 13 TYR D N 1
ATOM 17772 C CA . TYR D 2 13 ? -57.346 70.403 41.324 1.00 61.39 13 TYR D CA 1
ATOM 17773 C C . TYR D 2 13 ? -57.094 69.131 42.115 1.00 63.82 13 TYR D C 1
ATOM 17774 O O . TYR D 2 13 ? -57.952 68.241 42.171 1.00 61.74 13 TYR D O 1
ATOM 17783 N N . ARG D 2 14 ? -55.901 69.019 42.702 1.00 64.36 14 ARG D N 1
ATOM 17784 C CA . ARG D 2 14 ? -55.577 67.917 43.605 1.00 68.50 14 ARG D CA 1
ATOM 17785 C C . ARG D 2 14 ? -56.479 67.929 44.844 1.00 66.64 14 ARG D C 1
ATOM 17786 O O . ARG D 2 14 ? -57.119 66.918 45.171 1.00 65.09 14 ARG D O 1
ATOM 17794 N N . LYS D 2 15 ? -56.552 69.068 45.549 1.00 61.33 15 LYS D N 1
ATOM 17795 C CA . LYS D 2 15 ? -57.374 69.115 46.752 1.00 61.45 15 LYS D CA 1
ATOM 17796 C C . LYS D 2 15 ? -58.875 69.078 46.478 1.00 65.24 15 LYS D C 1
ATOM 17797 O O . LYS D 2 15 ? -59.640 68.765 47.397 1.00 61.69 15 LYS D O 1
ATOM 17803 N N . ALA D 2 16 ? -59.324 69.372 45.254 1.00 62.29 16 ALA D N 1
ATOM 17804 C CA . ALA D 2 16 ? -60.734 69.156 44.947 1.00 62.70 16 ALA D CA 1
ATOM 17805 C C . ALA D 2 16 ? -61.052 67.666 44.937 1.00 63.24 16 ALA D C 1
ATOM 17806 O O . ALA D 2 16 ? -62.086 67.242 45.471 1.00 59.74 16 ALA D O 1
ATOM 17808 N N . LYS D 2 17 ? -60.176 66.858 44.322 1.00 61.70 17 LYS D N 1
ATOM 17809 C CA . LYS D 2 17 ? -60.382 65.412 44.317 1.00 64.79 17 LYS D CA 1
ATOM 17810 C C . LYS D 2 17 ? -60.282 64.833 45.728 1.00 61.12 17 LYS D C 1
ATOM 17811 O O . LYS D 2 17 ? -61.014 63.898 46.071 1.00 60.22 17 LYS D O 1
ATOM 17817 N N . GLU D 2 18 ? -59.392 65.382 46.561 1.00 59.65 18 GLU D N 1
ATOM 17818 C CA . GLU D 2 18 ? -59.231 64.876 47.924 1.00 59.09 18 GLU D CA 1
ATOM 17819 C C . GLU D 2 18 ? -60.446 65.175 48.790 1.00 58.37 18 GLU D C 1
ATOM 17820 O O . GLU D 2 18 ? -60.748 64.413 49.714 1.00 58.40 18 GLU D O 1
ATOM 17826 N N . GLN D 2 19 ? -61.147 66.270 48.523 1.00 61.28 19 GLN D N 1
ATOM 17827 C CA . GLN D 2 19 ? -62.296 66.658 49.321 1.00 55.45 19 GLN D CA 1
ATOM 17828 C C . GLN D 2 19 ? -63.619 66.317 48.648 1.00 55.77 19 GLN D C 1
ATOM 17829 O O . GLN D 2 19 ? -64.685 66.693 49.159 1.00 53.54 19 GLN D O 1
ATOM 17835 N N . GLY D 2 20 ? -63.583 65.620 47.514 1.00 53.10 20 GLY D N 1
ATOM 17836 C CA . GLY D 2 20 ? -64.827 65.278 46.854 1.00 55.09 20 GLY D CA 1
ATOM 17837 C C . GLY D 2 20 ? -65.560 66.450 46.233 1.00 58.08 20 GLY D C 1
ATOM 17838 O O . GLY D 2 20 ? -66.775 66.380 46.040 1.00 54.73 20 GLY D O 1
ATOM 17839 N N . TYR D 2 21 ? -64.864 67.545 45.934 1.00 58.92 21 TYR D N 1
ATOM 17840 C CA . TYR D 2 21 ? -65.488 68.673 45.261 1.00 53.91 21 TYR D CA 1
ATOM 17841 C C . TYR D 2 21 ? -65.413 68.466 43.756 1.00 53.58 21 TYR D C 1
ATOM 17842 O O . TYR D 2 21 ? -64.402 67.981 43.229 1.00 53.86 21 TYR D O 1
ATOM 17851 N N . ARG D 2 22 ? -66.488 68.850 43.066 1.00 44.96 22 ARG D N 1
ATOM 17852 C CA . ARG D 2 22 ? -66.562 68.562 41.641 1.00 52.07 22 ARG D CA 1
ATOM 17853 C C . ARG D 2 22 ? -65.535 69.346 40.836 1.00 52.23 22 ARG D C 1
ATOM 17854 O O . ARG D 2 22 ? -65.134 68.895 39.758 1.00 54.22 22 ARG D O 1
ATOM 17862 N N . ALA D 2 23 ? -65.098 70.506 41.326 1.00 54.65 23 ALA D N 1
ATOM 17863 C CA . ALA D 2 23 ? -64.094 71.290 40.619 1.00 55.51 23 ALA D CA 1
ATOM 17864 C C . ALA D 2 23 ? -63.250 72.065 41.614 1.00 51.46 23 ALA D C 1
ATOM 17865 O O . ALA D 2 23 ? -63.663 72.317 42.751 1.00 48.46 23 ALA D O 1
ATOM 17867 N N . ARG D 2 24 ? -62.059 72.462 41.151 1.00 55.08 24 ARG D N 1
ATOM 17868 C CA . ARG D 2 24 ? -61.191 73.313 41.962 1.00 58.40 24 ARG D CA 1
ATOM 17869 C C . ARG D 2 24 ? -61.877 74.627 42.323 1.00 54.16 24 ARG D C 1
ATOM 17870 O O . ARG D 2 24 ? -61.586 75.206 43.378 1.00 49.54 24 ARG D O 1
ATOM 17878 N N . SER D 2 25 ? -62.813 75.093 41.481 1.00 48.04 25 SER D N 1
ATOM 17879 C CA . SER D 2 25 ? -63.482 76.366 41.734 1.00 51.10 25 SER D CA 1
ATOM 17880 C C . SER D 2 25 ? -64.201 76.393 43.074 1.00 48.85 25 SER D C 1
ATOM 17881 O O . SER D 2 25 ? -64.552 77.477 43.553 1.00 46.87 25 SER D O 1
ATOM 17884 N N . ALA D 2 26 ? -64.442 75.226 43.681 1.00 53.40 26 ALA D N 1
ATOM 17885 C CA . ALA D 2 26 ? -65.091 75.191 44.985 1.00 51.19 26 ALA D CA 1
ATOM 17886 C C . ALA D 2 26 ? -64.341 76.042 45.996 1.00 48.47 26 ALA D C 1
ATOM 17887 O O . ALA D 2 26 ? -64.954 76.668 46.867 1.00 49.84 26 ALA D O 1
ATOM 17889 N N . PHE D 2 27 ? -63.021 76.117 45.866 1.00 50.00 27 PHE D N 1
ATOM 17890 C CA . PHE D 2 27 ? -62.230 76.881 46.820 1.00 58.08 27 PHE D CA 1
ATOM 17891 C C . PHE D 2 27 ? -62.349 78.382 46.608 1.00 57.44 27 PHE D C 1
ATOM 17892 O O . PHE D 2 27 ? -62.178 79.137 47.569 1.00 58.40 27 PHE D O 1
ATOM 17900 N N . LYS D 2 28 ? -62.681 78.833 45.394 1.00 55.46 28 LYS D N 1
ATOM 17901 C CA . LYS D 2 28 ? -62.922 80.259 45.200 1.00 56.73 28 LYS D CA 1
ATOM 17902 C C . LYS D 2 28 ? -64.084 80.753 46.053 1.00 50.10 28 LYS D C 1
ATOM 17903 O O . LYS D 2 28 ? -64.005 81.837 46.629 1.00 55.84 28 LYS D O 1
ATOM 17909 N N . LEU D 2 29 ? -65.170 79.984 46.157 1.00 51.32 29 LEU D N 1
ATOM 17910 C CA . LEU D 2 29 ? -66.272 80.434 47.010 1.00 51.72 29 LEU D CA 1
ATOM 17911 C C . LEU D 2 29 ? -65.951 80.277 48.495 1.00 52.54 29 LEU D C 1
ATOM 17912 O O . LEU D 2 29 ? -66.406 81.085 49.314 1.00 56.45 29 LEU D O 1
ATOM 17917 N N . LEU D 2 30 ? -65.163 79.265 48.863 1.00 53.78 30 LEU D N 1
ATOM 17918 C CA . LEU D 2 30 ? -64.738 79.133 50.255 1.00 57.58 30 LEU D CA 1
ATOM 17919 C C . LEU D 2 30 ? -63.785 80.261 50.635 1.00 61.63 30 LEU D C 1
ATOM 17920 O O . LEU D 2 30 ? -64.056 81.030 51.566 1.00 63.17 30 LEU D O 1
ATOM 17925 N N . GLN D 2 31 ? -62.669 80.388 49.898 1.00 60.50 31 GLN D N 1
ATOM 17926 C CA . GLN D 2 31 ? -61.726 81.487 50.102 1.00 62.74 31 GLN D CA 1
ATOM 17927 C C . GLN D 2 31 ? -62.408 82.839 50.009 1.00 64.50 31 GLN D C 1
ATOM 17928 O O . GLN D 2 31 ? -61.926 83.808 50.601 1.00 72.23 31 GLN D O 1
ATOM 17934 N N . LEU D 2 32 ? -63.532 82.925 49.294 1.00 65.09 32 LEU D N 1
ATOM 17935 C CA . LEU D 2 32 ? -64.318 84.148 49.332 1.00 66.93 32 LEU D CA 1
ATOM 17936 C C . LEU D 2 32 ? -64.932 84.327 50.711 1.00 64.97 32 LEU D C 1
ATOM 17937 O O . LEU D 2 32 ? -64.779 85.381 51.328 1.00 68.83 32 LEU D O 1
ATOM 17942 N N . ASN D 2 33 ? -65.574 83.279 51.240 1.00 66.84 33 ASN D N 1
ATOM 17943 C CA . ASN D 2 33 ? -66.337 83.402 52.477 1.00 69.16 33 ASN D CA 1
ATOM 17944 C C . ASN D 2 33 ? -65.439 83.485 53.711 1.00 69.41 33 ASN D C 1
ATOM 17945 O O . ASN D 2 33 ? -65.903 83.927 54.766 1.00 73.54 33 ASN D O 1
ATOM 17950 N N . ASP D 2 34 ? -64.149 83.171 53.585 1.00 65.71 34 ASP D N 1
ATOM 17951 C CA . ASP D 2 34 ? -63.155 83.484 54.609 1.00 72.10 34 ASP D CA 1
ATOM 17952 C C . ASP D 2 34 ? -63.092 84.982 54.920 1.00 78.39 34 ASP D C 1
ATOM 17953 O O . ASP D 2 34 ? -62.304 85.411 55.768 1.00 81.12 34 ASP D O 1
ATOM 17958 N N . GLN D 2 35 ? -63.893 85.776 54.203 1.00 82.24 35 GLN D N 1
ATOM 17959 C CA . GLN D 2 35 ? -64.206 87.170 54.506 1.00 80.60 35 GLN D CA 1
ATOM 17960 C C . GLN D 2 35 ? -65.599 87.402 53.950 1.00 77.42 35 GLN D C 1
ATOM 17961 O O . GLN D 2 35 ? -66.154 86.536 53.277 1.00 82.00 35 GLN D O 1
ATOM 17967 N N . PHE D 2 36 ? -66.208 88.528 54.319 1.00 75.42 36 PHE D N 1
ATOM 17968 C CA . PHE D 2 36 ? -67.593 88.821 53.950 1.00 81.46 36 PHE D CA 1
ATOM 17969 C C . PHE D 2 36 ? -68.512 87.930 54.768 1.00 85.30 36 PHE D C 1
ATOM 17970 O O . PHE D 2 36 ? -69.615 88.346 55.146 1.00 86.10 36 PHE D O 1
ATOM 17978 N N . HIS D 2 37 ? -68.072 86.681 54.980 1.00 80.59 37 HIS D N 1
ATOM 17979 C CA . HIS D 2 37 ? -68.739 85.716 55.854 1.00 82.52 37 HIS D CA 1
ATOM 17980 C C . HIS D 2 37 ? -70.238 85.647 55.570 1.00 82.01 37 HIS D C 1
ATOM 17981 O O . HIS D 2 37 ? -71.037 85.432 56.484 1.00 81.93 37 HIS D O 1
ATOM 17988 N N . PHE D 2 38 ? -70.625 85.831 54.294 1.00 83.64 38 PHE D N 1
ATOM 17989 C CA . PHE D 2 38 ? -72.037 85.846 53.906 1.00 80.27 38 PHE D CA 1
ATOM 17990 C C . PHE D 2 38 ? -72.687 84.476 53.985 1.00 79.60 38 PHE D C 1
ATOM 17991 O O . PHE D 2 38 ? -73.915 84.384 53.855 1.00 74.73 38 PHE D O 1
ATOM 17999 N N . LEU D 2 39 ? -71.902 83.423 54.206 1.00 74.50 39 LEU D N 1
ATOM 18000 C CA . LEU D 2 39 ? -72.429 82.085 54.416 1.00 79.51 39 LEU D CA 1
ATOM 18001 C C . LEU D 2 39 ? -72.091 81.506 55.790 1.00 79.49 39 LEU D C 1
ATOM 18002 O O . LEU D 2 39 ? -72.285 80.304 56.010 1.00 79.91 39 LEU D O 1
ATOM 18007 N N . ASP D 2 40 ? -71.601 82.333 56.714 1.00 76.16 40 ASP D N 1
ATOM 18008 C CA . ASP D 2 40 ? -71.356 81.978 58.111 1.00 78.17 40 ASP D CA 1
ATOM 18009 C C . ASP D 2 40 ? -72.459 82.466 59.051 1.00 81.59 40 ASP D C 1
ATOM 18010 O O . ASP D 2 40 ? -72.290 82.419 60.270 1.00 81.20 40 ASP D O 1
ATOM 18015 N N . ASP D 2 41 ? -73.528 83.016 58.494 1.00 77.06 41 ASP D N 1
ATOM 18016 C CA . ASP D 2 41 ? -74.673 83.592 59.188 1.00 76.24 41 ASP D CA 1
ATOM 18017 C C . ASP D 2 41 ? -75.676 82.551 59.655 1.00 80.07 41 ASP D C 1
ATOM 18018 O O . ASP D 2 41 ? -76.154 81.711 58.883 1.00 78.14 41 ASP D O 1
ATOM 18023 N N . PRO D 2 42 ? -75.959 82.548 60.938 1.00 81.93 42 PRO D N 1
ATOM 18024 C CA . PRO D 2 42 ? -77.067 81.698 61.446 1.00 81.58 42 PRO D CA 1
ATOM 18025 C C . PRO D 2 42 ? -78.423 82.004 60.782 1.00 77.87 42 PRO D C 1
ATOM 18026 O O . PRO D 2 42 ? -79.167 81.068 60.453 1.00 73.70 42 PRO D O 1
ATOM 18030 N N . ASN D 2 43 ? -78.730 83.280 60.489 1.00 79.42 43 ASN D N 1
ATOM 18031 C CA . ASN D 2 43 ? -79.979 83.690 59.852 1.00 81.23 43 ASN D CA 1
ATOM 18032 C C . ASN D 2 43 ? -80.048 83.318 58.363 1.00 82.51 43 ASN D C 1
ATOM 18033 O O . ASN D 2 43 ? -81.113 83.454 57.765 1.00 81.66 43 ASN D O 1
ATOM 18038 N N . LEU D 2 44 ? -78.943 82.894 57.735 1.00 81.71 44 LEU D N 1
ATOM 18039 C CA . LEU D 2 44 ? -78.936 82.670 56.288 1.00 83.35 44 LEU D CA 1
ATOM 18040 C C . LEU D 2 44 ? -79.831 81.484 55.929 1.00 82.20 44 LEU D C 1
ATOM 18041 O O . LEU D 2 44 ? -79.726 80.412 56.539 1.00 83.73 44 LEU D O 1
ATOM 18046 N N . LYS D 2 45 ? -80.732 81.667 54.957 1.00 77.86 45 LYS D N 1
ATOM 18047 C CA . LYS D 2 45 ? -81.702 80.601 54.781 1.00 80.02 45 LYS D CA 1
ATOM 18048 C C . LYS D 2 45 ? -81.804 80.163 53.307 1.00 81.86 45 LYS D C 1
ATOM 18049 O O . LYS D 2 45 ? -81.841 78.956 53.059 1.00 76.97 45 LYS D O 1
ATOM 18055 N N . ARG D 2 46 ? -81.879 81.038 52.307 1.00 77.76 46 ARG D N 1
ATOM 18056 C CA . ARG D 2 46 ? -82.013 80.553 50.931 1.00 80.35 46 ARG D CA 1
ATOM 18057 C C . ARG D 2 46 ? -80.967 81.099 49.987 1.00 72.91 46 ARG D C 1
ATOM 18058 O O . ARG D 2 46 ? -80.695 82.307 49.979 1.00 71.08 46 ARG D O 1
ATOM 18066 N N . VAL D 2 47 ? -80.475 80.239 49.126 1.00 66.91 47 VAL D N 1
ATOM 18067 C CA . VAL D 2 47 ? -79.400 80.649 48.269 1.00 65.39 47 VAL D CA 1
ATOM 18068 C C . VAL D 2 47 ? -79.826 80.185 46.888 1.00 64.11 47 VAL D C 1
ATOM 18069 O O . VAL D 2 47 ? -80.586 79.221 46.755 1.00 55.80 47 VAL D O 1
ATOM 18073 N N . VAL D 2 48 ? -79.396 80.913 45.863 1.00 66.26 48 VAL D N 1
ATOM 18074 C CA . VAL D 2 48 ? -79.572 80.510 44.475 1.00 61.48 48 VAL D CA 1
ATOM 18075 C C . VAL D 2 48 ? -78.193 80.519 43.837 1.00 54.65 48 VAL D C 1
ATOM 18076 O O . VAL D 2 48 ? -77.472 81.517 43.929 1.00 58.19 48 VAL D O 1
ATOM 18080 N N . ASP D 2 49 ? -77.816 79.396 43.238 1.00 53.27 49 ASP D N 1
ATOM 18081 C CA . ASP D 2 49 ? -76.551 79.233 42.530 1.00 51.22 49 ASP D CA 1
ATOM 18082 C C . ASP D 2 49 ? -76.893 79.185 41.049 1.00 52.77 49 ASP D C 1
ATOM 18083 O O . ASP D 2 49 ? -77.529 78.231 40.588 1.00 49.82 49 ASP D O 1
ATOM 18088 N N . LEU D 2 50 ? -76.496 80.220 40.310 1.00 53.73 50 LEU D N 1
ATOM 18089 C CA . LEU D 2 50 ? -76.838 80.351 38.897 1.00 55.75 50 LEU D CA 1
ATOM 18090 C C . LEU D 2 50 ? -75.689 79.888 38.010 1.00 54.35 50 LEU D C 1
ATOM 18091 O O . LEU D 2 50 ? -74.523 80.187 38.282 1.00 48.16 50 LEU D O 1
ATOM 18096 N N . CYS D 2 51 ? -76.036 79.185 36.929 1.00 55.15 51 CYS D N 1
ATOM 18097 C CA . CYS D 2 51 ? -75.051 78.604 36.023 1.00 59.52 51 CYS D CA 1
ATOM 18098 C C . CYS D 2 51 ? -74.113 77.677 36.799 1.00 56.81 51 CYS D C 1
ATOM 18099 O O . CYS D 2 51 ? -72.894 77.770 36.703 1.00 55.76 51 CYS D O 1
ATOM 18102 N N . ALA D 2 52 ? -74.703 76.778 37.591 1.00 55.01 52 ALA D N 1
ATOM 18103 C CA . ALA D 2 52 ? -73.954 76.049 38.611 1.00 51.81 52 ALA D CA 1
ATOM 18104 C C . ALA D 2 52 ? -73.109 74.896 38.081 1.00 54.99 52 ALA D C 1
ATOM 18105 O O . ALA D 2 52 ? -72.242 74.413 38.817 1.00 55.57 52 ALA D O 1
ATOM 18107 N N . ALA D 2 53 ? -73.357 74.412 36.865 1.00 53.17 53 ALA D N 1
ATOM 18108 C CA . ALA D 2 53 ? -72.698 73.190 36.374 1.00 53.57 53 ALA D CA 1
ATOM 18109 C C . ALA D 2 53 ? -71.185 73.310 36.380 1.00 54.66 53 ALA D C 1
ATOM 18110 O O . ALA D 2 53 ? -70.650 74.318 35.950 1.00 56.30 53 ALA D O 1
ATOM 18112 N N . PRO D 2 54 ? -70.484 72.266 36.844 1.00 55.00 54 PRO D N 1
ATOM 18113 C CA . PRO D 2 54 ? -71.010 70.971 37.292 1.00 51.13 54 PRO D CA 1
ATOM 18114 C C . PRO D 2 54 ? -71.503 70.935 38.750 1.00 51.17 54 PRO D C 1
ATOM 18115 O O . PRO D 2 54 ? -71.918 69.866 39.184 1.00 54.06 54 PRO D O 1
ATOM 18119 N N . GLY D 2 55 ? -71.424 72.035 39.492 1.00 50.86 55 GLY D N 1
ATOM 18120 C CA . GLY D 2 55 ? -72.030 72.126 40.806 1.00 50.59 55 GLY D CA 1
ATOM 18121 C C . GLY D 2 55 ? -71.111 72.258 42.033 1.00 50.37 55 GLY D C 1
ATOM 18122 O O . GLY D 2 55 ? -71.578 72.019 43.152 1.00 50.42 55 GLY D O 1
ATOM 18123 N N . SER D 2 56 ? -69.846 72.637 41.860 1.00 46.61 56 SER D N 1
ATOM 18124 C CA . SER D 2 56 ? -68.945 72.673 43.005 1.00 48.73 56 SER D CA 1
ATOM 18125 C C . SER D 2 56 ? -69.308 73.793 43.977 1.00 49.06 56 SER D C 1
ATOM 18126 O O . SER D 2 56 ? -69.169 73.625 45.194 1.00 48.12 56 SER D O 1
ATOM 18129 N N . TRP D 2 57 ? -69.791 74.938 43.481 1.00 45.71 57 TRP D N 1
ATOM 18130 C CA . TRP D 2 57 ? -70.268 75.948 44.423 1.00 44.30 57 TRP D CA 1
ATOM 18131 C C . TRP D 2 57 ? -71.513 75.478 45.156 1.00 45.72 57 TRP D C 1
ATOM 18132 O O . TRP D 2 57 ? -71.746 75.881 46.296 1.00 47.32 57 TRP D O 1
ATOM 18143 N N . SER D 2 58 ? -72.330 74.647 44.516 1.00 42.81 58 SER D N 1
ATOM 18144 C CA . SER D 2 58 ? -73.519 74.151 45.184 1.00 48.73 58 SER D CA 1
ATOM 18145 C C . SER D 2 58 ? -73.171 73.112 46.238 1.00 44.95 58 SER D C 1
ATOM 18146 O O . SER D 2 58 ? -73.896 72.972 47.227 1.00 43.26 58 SER D O 1
ATOM 18149 N N . GLN D 2 59 ? -72.099 72.354 46.020 1.00 41.28 59 GLN D N 1
ATOM 18150 C CA . GLN D 2 59 ? -71.583 71.493 47.074 1.00 45.65 59 GLN D CA 1
ATOM 18151 C C . GLN D 2 59 ? -71.157 72.323 48.272 1.00 46.54 59 GLN D C 1
ATOM 18152 O O . GLN D 2 59 ? -71.512 72.010 49.413 1.00 48.09 59 GLN D O 1
ATOM 18158 N N . VAL D 2 60 ? -70.381 73.389 48.024 1.00 48.38 60 VAL D N 1
ATOM 18159 C CA . VAL D 2 60 ? -69.930 74.263 49.106 1.00 48.28 60 VAL D CA 1
ATOM 18160 C C . VAL D 2 60 ? -71.132 74.833 49.833 1.00 47.08 60 VAL D C 1
ATOM 18161 O O . VAL D 2 60 ? -71.165 74.885 51.065 1.00 52.51 60 VAL D O 1
ATOM 18165 N N . LEU D 2 61 ? -72.146 75.251 49.080 1.00 47.39 61 LEU D N 1
ATOM 18166 C CA . LEU D 2 61 ? -73.366 75.734 49.704 1.00 50.51 61 LEU D CA 1
ATOM 18167 C C . LEU D 2 61 ? -74.009 74.641 50.542 1.00 54.10 61 LEU D C 1
ATOM 18168 O O . LEU D 2 61 ? -74.548 74.912 51.623 1.00 60.65 61 LEU D O 1
ATOM 18173 N N . SER D 2 62 ? -73.963 73.400 50.062 1.00 47.53 62 SER D N 1
ATOM 18174 C CA . SER D 2 62 ? -74.594 72.310 50.796 1.00 55.37 62 SER D CA 1
ATOM 18175 C C . SER D 2 62 ? -73.824 72.007 52.073 1.00 56.90 62 SER D C 1
ATOM 18176 O O . SER D 2 62 ? -74.413 71.862 53.153 1.00 52.26 62 SER D O 1
ATOM 18179 N N . ARG D 2 63 ? -72.499 71.907 51.957 1.00 53.48 63 ARG D N 1
ATOM 18180 C CA . ARG D 2 63 ? -71.667 71.581 53.102 1.00 54.37 63 ARG D CA 1
ATOM 18181 C C . ARG D 2 63 ? -71.744 72.660 54.170 1.00 59.38 63 ARG D C 1
ATOM 18182 O O . ARG D 2 63 ? -71.802 72.352 55.365 1.00 62.21 63 ARG D O 1
ATOM 18190 N N . LYS D 2 64 ? -71.740 73.929 53.763 1.00 58.43 64 LYS D N 1
ATOM 18191 C CA . LYS D 2 64 ? -71.784 75.004 54.745 1.00 63.11 64 LYS D CA 1
ATOM 18192 C C . LYS D 2 64 ? -73.152 75.090 55.407 1.00 64.67 64 LYS D C 1
ATOM 18193 O O . LYS D 2 64 ? -73.244 75.289 56.621 1.00 74.85 64 LYS D O 1
ATOM 18199 N N . LEU D 2 65 ? -74.222 74.942 54.632 1.00 64.33 65 LEU D N 1
ATOM 18200 C CA . LEU D 2 65 ? -75.573 75.152 55.148 1.00 68.84 65 LEU D CA 1
ATOM 18201 C C . LEU D 2 65 ? -76.176 73.941 55.848 1.00 71.54 65 LEU D C 1
ATOM 18202 O O . LEU D 2 65 ? -77.184 74.093 56.550 1.00 72.85 65 LEU D O 1
ATOM 18207 N N . PHE D 2 66 ? -75.646 72.739 55.630 1.00 68.00 66 PHE D N 1
ATOM 18208 C CA . PHE D 2 66 ? -76.284 71.572 56.227 1.00 66.65 66 PHE D CA 1
ATOM 18209 C C . PHE D 2 66 ? -75.284 70.706 56.986 1.00 68.60 66 PHE D C 1
ATOM 18210 O O . PHE D 2 66 ? -75.395 70.563 58.207 1.00 74.11 66 PHE D O 1
ATOM 18218 N N . ASP D 2 67 ? -74.300 70.134 56.286 1.00 60.60 67 ASP D N 1
ATOM 18219 C CA . ASP D 2 67 ? -73.312 69.283 56.949 1.00 63.12 67 ASP D CA 1
ATOM 18220 C C . ASP D 2 67 ? -72.597 69.973 58.109 1.00 68.52 67 ASP D C 1
ATOM 18221 O O . ASP D 2 67 ? -72.228 69.310 59.086 1.00 66.73 67 ASP D O 1
ATOM 18226 N N . GLU D 2 68 ? -72.356 71.282 58.016 1.00 72.15 68 GLU D N 1
ATOM 18227 C CA . GLU D 2 68 ? -71.591 71.984 59.038 1.00 75.61 68 GLU D CA 1
ATOM 18228 C C . GLU D 2 68 ? -72.417 72.989 59.837 1.00 78.46 68 GLU D C 1
ATOM 18229 O O . GLU D 2 68 ? -71.838 73.871 60.480 1.00 79.64 68 GLU D O 1
ATOM 18235 N N . SER D 2 69 ? -73.745 72.857 59.868 1.00 76.62 69 SER D N 1
ATOM 18236 C CA . SER D 2 69 ? -74.529 73.846 60.596 1.00 82.17 69 SER D CA 1
ATOM 18237 C C . SER D 2 69 ? -75.445 73.210 61.632 1.00 86.07 69 SER D C 1
ATOM 18238 O O . SER D 2 69 ? -76.070 72.173 61.359 1.00 80.38 69 SER D O 1
ATOM 18241 N N . PRO D 2 70 ? -75.537 73.791 62.837 1.00 90.18 70 PRO D N 1
ATOM 18242 C CA . PRO D 2 70 ? -76.449 73.281 63.869 1.00 89.69 70 PRO D CA 1
ATOM 18243 C C . PRO D 2 70 ? -77.863 73.058 63.349 1.00 91.33 70 PRO D C 1
ATOM 18244 O O . PRO D 2 70 ? -78.355 73.799 62.493 1.00 90.77 70 PRO D O 1
ATOM 18248 N N . SER D 2 71 ? -78.495 71.986 63.846 1.00 91.03 71 SER D N 1
ATOM 18249 C CA . SER D 2 71 ? -79.829 71.610 63.391 1.00 92.22 71 SER D CA 1
ATOM 18250 C C . SER D 2 71 ? -80.837 72.740 63.563 1.00 94.84 71 SER D C 1
ATOM 18251 O O . SER D 2 71 ? -81.838 72.761 62.840 1.00 91.89 71 SER D O 1
ATOM 18254 N N . SER D 2 72 ? -80.617 73.652 64.528 1.00 98.24 72 SER D N 1
ATOM 18255 C CA . SER D 2 72 ? -81.517 74.794 64.721 1.00 99.43 72 SER D CA 1
ATOM 18256 C C . SER D 2 72 ? -81.337 75.882 63.654 1.00 97.26 72 SER D C 1
ATOM 18257 O O . SER D 2 72 ? -82.155 76.804 63.584 1.00 97.28 72 SER D O 1
ATOM 18260 N N . ASP D 2 73 ? -80.237 75.884 62.905 1.00 96.88 73 ASP D N 1
ATOM 18261 C CA . ASP D 2 73 ? -80.124 76.832 61.798 1.00 95.89 73 ASP D CA 1
ATOM 18262 C C . ASP D 2 73 ? -80.488 76.231 60.441 1.00 92.91 73 ASP D C 1
ATOM 18263 O O . ASP D 2 73 ? -80.467 76.955 59.439 1.00 86.20 73 ASP D O 1
ATOM 18268 N N . LYS D 2 74 ? -80.841 74.938 60.390 1.00 93.01 74 LYS D N 1
ATOM 18269 C CA . LYS D 2 74 ? -81.256 74.249 59.168 1.00 90.21 74 LYS D CA 1
ATOM 18270 C C . LYS D 2 74 ? -82.753 74.358 58.823 1.00 88.74 74 LYS D C 1
ATOM 18271 O O . LYS D 2 74 ? -83.187 73.538 58.003 1.00 88.72 74 LYS D O 1
ATOM 18277 N N . GLU D 2 75 ? -83.558 75.311 59.301 1.00 90.57 75 GLU D N 1
ATOM 18278 C CA . GLU D 2 75 ? -85.001 75.234 59.050 1.00 94.25 75 GLU D CA 1
ATOM 18279 C C . GLU D 2 75 ? -85.397 76.209 57.975 1.00 88.58 75 GLU D C 1
ATOM 18280 O O . GLU D 2 75 ? -85.035 77.391 58.013 1.00 91.09 75 GLU D O 1
ATOM 18286 N N . ASP D 2 76 ? -86.185 75.697 57.052 1.00 85.76 76 ASP D N 1
ATOM 18287 C CA . ASP D 2 76 ? -86.610 76.374 55.847 1.00 88.85 76 ASP D CA 1
ATOM 18288 C C . ASP D 2 76 ? -85.451 76.719 54.931 1.00 84.79 76 ASP D C 1
ATOM 18289 O O . ASP D 2 76 ? -85.660 77.432 53.947 1.00 83.24 76 ASP D O 1
ATOM 18294 N N . ARG D 2 77 ? -84.233 76.245 55.235 1.00 78.09 77 ARG D N 1
ATOM 18295 C CA . ARG D 2 77 ? -83.100 76.469 54.345 1.00 78.04 77 ARG D CA 1
ATOM 18296 C C . ARG D 2 77 ? -83.323 75.711 53.046 1.00 74.28 77 ARG D C 1
ATOM 18297 O O . ARG D 2 77 ? -83.714 74.540 53.052 1.00 76.25 77 ARG D O 1
ATOM 18305 N N . LYS D 2 78 ? -83.060 76.380 51.926 1.00 70.11 78 LYS D N 1
ATOM 18306 C CA . LYS D 2 78 ? -83.363 75.816 50.616 1.00 69.63 78 LYS D CA 1
ATOM 18307 C C . LYS D 2 78 ? -82.322 76.287 49.609 1.00 70.19 78 LYS D C 1
ATOM 18308 O O . LYS D 2 78 ? -82.093 77.493 49.459 1.00 70.66 78 LYS D O 1
ATOM 18314 N N . ILE D 2 79 ? -81.705 75.339 48.914 1.00 63.43 79 ILE D N 1
ATOM 18315 C CA . ILE D 2 79 ? -80.679 75.635 47.926 1.00 57.28 79 ILE D CA 1
ATOM 18316 C C . ILE D 2 79 ? -81.218 75.223 46.570 1.00 53.83 79 ILE D C 1
ATOM 18317 O O . ILE D 2 79 ? -81.529 74.046 46.352 1.00 50.22 79 ILE D O 1
ATOM 18322 N N . VAL D 2 80 ? -81.320 76.184 45.658 1.00 58.35 80 VAL D N 1
ATOM 18323 C CA . VAL D 2 80 ? -81.680 75.915 44.272 1.00 55.69 80 VAL D CA 1
ATOM 18324 C C . VAL D 2 80 ? -80.487 76.294 43.396 1.00 58.55 80 VAL D C 1
ATOM 18325 O O . VAL D 2 80 ? -79.888 77.368 43.566 1.00 52.18 80 VAL D O 1
ATOM 18329 N N . SER D 2 81 ? -80.084 75.368 42.529 1.00 52.40 81 SER D N 1
ATOM 18330 C CA . SER D 2 81 ? -78.993 75.592 41.599 1.00 51.18 81 SER D CA 1
ATOM 18331 C C . SER D 2 81 ? -79.511 75.392 40.180 1.00 55.20 81 SER D C 1
ATOM 18332 O O . SER D 2 81 ? -80.162 74.383 39.881 1.00 51.93 81 SER D O 1
ATOM 18335 N N . VAL D 2 82 ? -79.240 76.372 39.320 1.00 54.71 82 VAL D N 1
ATOM 18336 C CA . VAL D 2 82 ? -79.814 76.446 37.983 1.00 58.31 82 VAL D CA 1
ATOM 18337 C C . VAL D 2 82 ? -78.707 76.377 36.944 1.00 57.87 82 VAL D C 1
ATOM 18338 O O . VAL D 2 82 ? -77.689 77.071 37.050 1.00 57.32 82 VAL D O 1
ATOM 18342 N N . ASP D 2 83 ? -78.931 75.562 35.923 1.00 57.89 83 ASP D N 1
ATOM 18343 C CA . ASP D 2 83 ? -78.079 75.530 34.747 1.00 64.85 83 ASP D CA 1
ATOM 18344 C C . ASP D 2 83 ? -78.893 74.910 33.623 1.00 69.69 83 ASP D C 1
ATOM 18345 O O . ASP D 2 83 ? -79.721 74.029 33.869 1.00 69.16 83 ASP D O 1
ATOM 18350 N N . LEU D 2 84 ? -78.675 75.384 32.396 1.00 71.19 84 LEU D N 1
ATOM 18351 C CA . LEU D 2 84 ? -79.299 74.716 31.264 1.00 68.48 84 LEU D CA 1
ATOM 18352 C C . LEU D 2 84 ? -78.656 73.379 30.983 1.00 68.57 84 LEU D C 1
ATOM 18353 O O . LEU D 2 84 ? -79.287 72.523 30.354 1.00 69.92 84 LEU D O 1
ATOM 18358 N N . GLN D 2 85 ? -77.445 73.168 31.462 1.00 69.12 85 GLN D N 1
ATOM 18359 C CA . GLN D 2 85 ? -76.910 71.828 31.391 1.00 68.07 85 GLN D CA 1
ATOM 18360 C C . GLN D 2 85 ? -77.478 71.014 32.542 1.00 71.62 85 GLN D C 1
ATOM 18361 O O . GLN D 2 85 ? -77.764 71.559 33.613 1.00 68.30 85 GLN D O 1
ATOM 18367 N N . PRO D 2 86 ? -77.667 69.714 32.342 1.00 74.59 86 PRO D N 1
ATOM 18368 C CA . PRO D 2 86 ? -78.076 68.859 33.458 1.00 70.13 86 PRO D CA 1
ATOM 18369 C C . PRO D 2 86 ? -76.915 68.648 34.416 1.00 69.80 86 PRO D C 1
ATOM 18370 O O . PRO D 2 86 ? -75.744 68.591 34.017 1.00 61.35 86 PRO D O 1
ATOM 18374 N N . MET D 2 87 ? -77.262 68.545 35.695 1.00 61.89 87 MET D N 1
ATOM 18375 C CA . MET D 2 87 ? -76.295 68.419 36.771 1.00 63.71 87 MET D CA 1
ATOM 18376 C C . MET D 2 87 ? -76.562 67.151 37.566 1.00 62.18 87 MET D C 1
ATOM 18377 O O . MET D 2 87 ? -77.719 66.767 37.775 1.00 59.24 87 MET D O 1
ATOM 18382 N N . SER D 2 88 ? -75.493 66.505 38.011 1.00 54.13 88 SER D N 1
ATOM 18383 C CA . SER D 2 88 ? -75.662 65.390 38.923 1.00 58.02 88 SER D CA 1
ATOM 18384 C C . SER D 2 88 ? -76.224 65.908 40.247 1.00 58.21 88 SER D C 1
ATOM 18385 O O . SER D 2 88 ? -75.856 66.999 40.693 1.00 60.05 88 SER D O 1
ATOM 18388 N N . PRO D 2 89 ? -77.138 65.175 40.875 1.00 59.14 89 PRO D N 1
ATOM 18389 C CA . PRO D 2 89 ? -77.817 65.699 42.069 1.00 59.06 89 PRO D CA 1
ATOM 18390 C C . PRO D 2 89 ? -76.877 65.895 43.252 1.00 54.04 89 PRO D C 1
ATOM 18391 O O . PRO D 2 89 ? -75.884 65.187 43.422 1.00 54.94 89 PRO D O 1
ATOM 18395 N N . ILE D 2 90 ? -77.213 66.876 44.083 1.00 53.61 90 ILE D N 1
ATOM 18396 C CA . ILE D 2 90 ? -76.420 67.186 45.270 1.00 53.80 90 ILE D CA 1
ATOM 18397 C C . ILE D 2 90 ? -77.318 67.145 46.502 1.00 51.22 90 ILE D C 1
ATOM 18398 O O . ILE D 2 90 ? -78.406 67.739 46.492 1.00 47.95 90 ILE D O 1
ATOM 18403 N N . PRO D 2 91 ? -76.896 66.477 47.578 1.00 50.68 91 PRO D N 1
ATOM 18404 C CA . PRO D 2 91 ? -77.699 66.446 48.808 1.00 49.79 91 PRO D CA 1
ATOM 18405 C C . PRO D 2 91 ? -78.087 67.842 49.270 1.00 51.45 91 PRO D C 1
ATOM 18406 O O . PRO D 2 91 ? -77.252 68.743 49.351 1.00 55.16 91 PRO D O 1
ATOM 18410 N N . HIS D 2 92 ? -79.374 68.013 49.558 1.00 53.10 92 HIS D N 1
ATOM 18411 C CA . HIS D 2 92 ? -79.969 69.252 50.052 1.00 55.38 92 HIS D CA 1
ATOM 18412 C C . HIS D 2 92 ? -79.992 70.365 49.011 1.00 51.53 92 HIS D C 1
ATOM 18413 O O . HIS D 2 92 ? -80.122 71.537 49.363 1.00 53.57 92 HIS D O 1
ATOM 18420 N N . VAL D 2 93 ? -79.897 70.025 47.730 1.00 47.98 93 VAL D N 1
ATOM 18421 C CA . VAL D 2 93 ? -79.958 71.001 46.652 1.00 54.58 93 VAL D CA 1
ATOM 18422 C C . VAL D 2 93 ? -81.024 70.570 45.653 1.00 52.27 93 VAL D C 1
ATOM 18423 O O . VAL D 2 93 ? -81.012 69.431 45.179 1.00 51.00 93 VAL D O 1
ATOM 18427 N N . THR D 2 94 ? -81.929 71.481 45.320 1.00 49.98 94 THR D N 1
ATOM 18428 C CA . THR D 2 94 ? -82.849 71.271 44.217 1.00 52.22 94 THR D CA 1
ATOM 18429 C C . THR D 2 94 ? -82.195 71.821 42.954 1.00 55.35 94 THR D C 1
ATOM 18430 O O . THR D 2 94 ? -81.952 73.028 42.851 1.00 54.90 94 THR D O 1
ATOM 18434 N N . THR D 2 95 ? -81.903 70.942 42.001 1.00 51.87 95 THR D N 1
ATOM 18435 C CA . THR D 2 95 ? -81.234 71.333 40.770 1.00 56.77 95 THR D CA 1
ATOM 18436 C C . THR D 2 95 ? -82.281 71.519 39.680 1.00 64.16 95 THR D C 1
ATOM 18437 O O . THR D 2 95 ? -83.054 70.598 39.391 1.00 64.47 95 THR D O 1
ATOM 18441 N N . LEU D 2 96 ? -82.306 72.710 39.086 1.00 65.44 96 LEU D N 1
ATOM 18442 C CA . LEU D 2 96 ? -83.230 73.045 38.009 1.00 64.24 96 LEU D CA 1
ATOM 18443 C C . LEU D 2 96 ? -82.449 73.112 36.712 1.00 66.32 96 LEU D C 1
ATOM 18444 O O . LEU D 2 96 ? -81.417 73.789 36.640 1.00 64.06 96 LEU D O 1
ATOM 18449 N N . GLN D 2 97 ? -82.951 72.421 35.694 1.00 71.12 97 GLN D N 1
ATOM 18450 C CA . GLN D 2 97 ? -82.380 72.477 34.355 1.00 67.39 97 GLN D CA 1
ATOM 18451 C C . GLN D 2 97 ? -83.247 73.453 33.578 1.00 69.63 97 GLN D C 1
ATOM 18452 O O . GLN D 2 97 ? -84.255 73.087 32.973 1.00 74.17 97 GLN D O 1
ATOM 18458 N N . ALA D 2 98 ? -82.856 74.715 33.616 1.00 67.29 98 ALA D N 1
ATOM 18459 C CA . ALA D 2 98 ? -83.692 75.758 33.061 1.00 71.39 98 ALA D CA 1
ATOM 18460 C C . ALA D 2 98 ? -82.816 76.913 32.606 1.00 75.03 98 ALA D C 1
ATOM 18461 O O . ALA D 2 98 ? -81.632 76.996 32.940 1.00 72.84 98 ALA D O 1
ATOM 18463 N N . ASP D 2 99 ? -83.431 77.827 31.864 1.00 78.72 99 ASP D N 1
ATOM 18464 C CA . ASP D 2 99 ? -82.756 79.009 31.360 1.00 76.26 99 ASP D CA 1
ATOM 18465 C C . ASP D 2 99 ? -83.032 80.146 32.320 1.00 77.27 99 ASP D C 1
ATOM 18466 O O . ASP D 2 99 ? -84.183 80.381 32.700 1.00 82.20 99 ASP D O 1
ATOM 18471 N N . ILE D 2 100 ? -81.975 80.849 32.712 1.00 74.93 100 ILE D N 1
ATOM 18472 C CA . ILE D 2 100 ? -82.145 81.941 33.642 1.00 74.89 100 ILE D CA 1
ATOM 18473 C C . ILE D 2 100 ? -82.970 83.073 33.048 1.00 75.17 100 ILE D C 1
ATOM 18474 O O . ILE D 2 100 ? -83.261 84.025 33.735 1.00 72.46 100 ILE D O 1
ATOM 18479 N N . THR D 2 101 ? -83.345 83.016 31.775 1.00 79.63 101 THR D N 1
ATOM 18480 C CA . THR D 2 101 ? -84.214 84.066 31.235 1.00 81.05 101 THR D CA 1
ATOM 18481 C C . THR D 2 101 ? -85.701 83.681 31.094 1.00 81.09 101 THR D C 1
ATOM 18482 O O . THR D 2 101 ? -86.556 84.583 31.027 1.00 85.67 101 THR D O 1
ATOM 18486 N N . HIS D 2 102 ? -86.037 82.340 31.064 1.00 85.45 102 HIS D N 1
ATOM 18487 C CA . HIS D 2 102 ? -87.293 81.725 30.627 1.00 86.81 102 HIS D CA 1
ATOM 18488 C C . HIS D 2 102 ? -88.351 81.866 31.720 1.00 92.47 102 HIS D C 1
ATOM 18489 O O . HIS D 2 102 ? -88.169 82.632 32.671 1.00 89.16 102 HIS D O 1
ATOM 18496 N N . PRO D 2 103 ? -89.485 81.108 31.618 1.00 97.71 103 PRO D N 1
ATOM 18497 C CA . PRO D 2 103 ? -90.836 81.642 31.987 1.00 94.78 103 PRO D CA 1
ATOM 18498 C C . PRO D 2 103 ? -91.127 81.760 33.463 1.00 93.80 103 PRO D C 1
ATOM 18499 O O . PRO D 2 103 ? -91.026 82.790 34.096 1.00 90.73 103 PRO D O 1
ATOM 18503 N N . LYS D 2 104 ? -91.525 80.613 33.920 1.00 95.70 104 LYS D N 1
ATOM 18504 C CA . LYS D 2 104 ? -91.692 80.155 35.247 1.00 97.72 104 LYS D CA 1
ATOM 18505 C C . LYS D 2 104 ? -90.352 79.994 35.901 1.00 93.45 104 LYS D C 1
ATOM 18506 O O . LYS D 2 104 ? -90.295 79.839 37.114 1.00 90.17 104 LYS D O 1
ATOM 18512 N N . THR D 2 105 ? -89.254 80.062 35.156 1.00 96.25 105 THR D N 1
ATOM 18513 C CA . THR D 2 105 ? -88.025 79.813 35.885 1.00 89.83 105 THR D CA 1
ATOM 18514 C C . THR D 2 105 ? -87.770 80.903 36.898 1.00 87.95 105 THR D C 1
ATOM 18515 O O . THR D 2 105 ? -87.105 80.636 37.906 1.00 88.22 105 THR D O 1
ATOM 18519 N N . LEU D 2 106 ? -88.280 82.122 36.711 1.00 88.04 106 LEU D N 1
ATOM 18520 C CA . LEU D 2 106 ? -88.181 82.668 38.050 1.00 91.94 106 LEU D CA 1
ATOM 18521 C C . LEU D 2 106 ? -89.438 82.334 38.849 1.00 95.37 106 LEU D C 1
ATOM 18522 O O . LEU D 2 106 ? -89.342 82.199 40.075 1.00 92.43 106 LEU D O 1
ATOM 18527 N N . ALA D 2 107 ? -90.595 82.149 38.182 1.00 95.63 107 ALA D N 1
ATOM 18528 C CA . ALA D 2 107 ? -91.798 81.700 38.892 1.00 93.32 107 ALA D CA 1
ATOM 18529 C C . ALA D 2 107 ? -91.559 80.357 39.581 1.00 95.26 107 ALA D C 1
ATOM 18530 O O . ALA D 2 107 ? -91.997 80.135 40.717 1.00 93.55 107 ALA D O 1
ATOM 18532 N N . ARG D 2 108 ? -90.880 79.434 38.902 1.00 95.89 108 ARG D N 1
ATOM 18533 C CA . ARG D 2 108 ? -90.626 78.142 39.521 1.00 93.49 108 ARG D CA 1
ATOM 18534 C C . ARG D 2 108 ? -89.663 78.315 40.683 1.00 91.19 108 ARG D C 1
ATOM 18535 O O . ARG D 2 108 ? -89.984 77.935 41.811 1.00 92.14 108 ARG D O 1
ATOM 18543 N N . ILE D 2 109 ? -88.606 79.108 40.487 1.00 89.27 109 ILE D N 1
ATOM 18544 C CA . ILE D 2 109 ? -87.668 79.340 41.583 1.00 88.47 109 ILE D CA 1
ATOM 18545 C C . ILE D 2 109 ? -88.359 79.913 42.828 1.00 91.60 109 ILE D C 1
ATOM 18546 O O . ILE D 2 109 ? -88.166 79.384 43.927 1.00 91.05 109 ILE D O 1
ATOM 18551 N N . LEU D 2 110 ? -89.210 80.951 42.698 1.00 91.49 110 LEU D N 1
ATOM 18552 C CA . LEU D 2 110 ? -89.915 81.461 43.893 1.00 93.55 110 LEU D CA 1
ATOM 18553 C C . LEU D 2 110 ? -90.756 80.381 44.551 1.00 93.62 110 LEU D C 1
ATOM 18554 O O . LEU D 2 110 ? -90.838 80.322 45.783 1.00 90.24 110 LEU D O 1
ATOM 18559 N N . LYS D 2 111 ? -91.461 79.571 43.745 1.00 92.84 111 LYS D N 1
ATOM 18560 C CA . LYS D 2 111 ? -92.350 78.574 44.333 1.00 91.17 111 LYS D CA 1
ATOM 18561 C C . LYS D 2 111 ? -91.595 77.660 45.290 1.00 93.23 111 LYS D C 1
ATOM 18562 O O . LYS D 2 111 ? -92.112 77.307 46.356 1.00 91.87 111 LYS D O 1
ATOM 18568 N N . LEU D 2 112 ? -90.363 77.278 44.936 1.00 89.24 112 LEU D N 1
ATOM 18569 C CA . LEU D 2 112 ? -89.579 76.415 45.816 1.00 87.15 112 LEU D CA 1
ATOM 18570 C C . LEU D 2 112 ? -89.170 77.105 47.108 1.00 87.33 112 LEU D C 1
ATOM 18571 O O . LEU D 2 112 ? -88.744 76.427 48.050 1.00 85.72 112 LEU D O 1
ATOM 18576 N N . PHE D 2 113 ? -89.257 78.424 47.174 1.00 89.93 113 PHE D N 1
ATOM 18577 C CA . PHE D 2 113 ? -89.276 79.116 48.452 1.00 93.71 113 PHE D CA 1
ATOM 18578 C C . PHE D 2 113 ? -90.728 79.452 48.795 1.00 93.96 113 PHE D C 1
ATOM 18579 O O . PHE D 2 113 ? -91.628 79.342 47.961 1.00 92.55 113 PHE D O 1
ATOM 18587 N N . GLY D 2 114 ? -90.969 79.866 50.032 1.00 92.67 114 GLY D N 1
ATOM 18588 C CA . GLY D 2 114 ? -92.341 80.201 50.376 1.00 94.31 114 GLY D CA 1
ATOM 18589 C C . GLY D 2 114 ? -92.793 81.511 49.744 1.00 94.99 114 GLY D C 1
ATOM 18590 O O . GLY D 2 114 ? -93.338 82.376 50.438 1.00 89.81 114 GLY D O 1
ATOM 18591 N N . ASN D 2 115 ? -92.569 81.651 48.422 1.00 95.68 115 ASN D N 1
ATOM 18592 C CA . ASN D 2 115 ? -92.612 82.929 47.683 1.00 91.05 115 ASN D CA 1
ATOM 18593 C C . ASN D 2 115 ? -91.873 84.034 48.375 1.00 88.22 115 ASN D C 1
ATOM 18594 O O . ASN D 2 115 ? -92.310 85.185 48.417 1.00 88.26 115 ASN D O 1
ATOM 18599 N N . GLU D 2 116 ? -90.766 83.664 48.929 1.00 89.11 116 GLU D N 1
ATOM 18600 C CA . GLU D 2 116 ? -89.921 84.577 49.621 1.00 91.90 116 GLU D CA 1
ATOM 18601 C C . GLU D 2 116 ? -88.633 84.824 48.853 1.00 89.77 116 GLU D C 1
ATOM 18602 O O . GLU D 2 116 ? -88.184 83.989 48.059 1.00 90.72 116 GLU D O 1
ATOM 18608 N N . LYS D 2 117 ? -88.098 86.015 49.046 1.00 87.26 117 LYS D N 1
ATOM 18609 C CA . LYS D 2 117 ? -86.865 86.397 48.415 1.00 81.79 117 LYS D CA 1
ATOM 18610 C C . LYS D 2 117 ? -85.680 85.643 49.003 1.00 86.65 117 LYS D C 1
ATOM 18611 O O . LYS D 2 117 ? -85.658 85.271 50.184 1.00 83.50 117 LYS D O 1
ATOM 18617 N N . ALA D 2 118 ? -84.684 85.443 48.142 1.00 80.99 118 ALA D N 1
ATOM 18618 C CA . ALA D 2 118 ? -83.481 84.708 48.484 1.00 75.36 118 ALA D CA 1
ATOM 18619 C C . ALA D 2 118 ? -82.583 85.578 49.342 1.00 75.95 118 ALA D C 1
ATOM 18620 O O . ALA D 2 118 ? -82.518 86.794 49.165 1.00 80.18 118 ALA D O 1
ATOM 18622 N N . ASP D 2 119 ? -81.904 84.954 50.294 1.00 73.68 119 ASP D N 1
ATOM 18623 C CA . ASP D 2 119 ? -80.914 85.680 51.077 1.00 78.95 119 ASP D CA 1
ATOM 18624 C C . ASP D 2 119 ? -79.731 86.118 50.214 1.00 83.15 119 ASP D C 1
ATOM 18625 O O . ASP D 2 119 ? -79.122 87.165 50.476 1.00 79.08 119 ASP D O 1
ATOM 18630 N N . PHE D 2 120 ? -79.376 85.316 49.207 1.00 80.25 120 PHE D N 1
ATOM 18631 C CA . PHE D 2 120 ? -78.092 85.454 48.540 1.00 76.99 120 PHE D CA 1
ATOM 18632 C C . PHE D 2 120 ? -78.106 84.627 47.258 1.00 74.78 120 PHE D C 1
ATOM 18633 O O . PHE D 2 120 ? -78.555 83.479 47.263 1.00 71.64 120 PHE D O 1
ATOM 18641 N N . VAL D 2 121 ? -77.626 85.227 46.168 1.00 75.21 121 VAL D N 1
ATOM 18642 C CA . VAL D 2 121 ? -77.547 84.605 44.848 1.00 67.42 121 VAL D CA 1
ATOM 18643 C C . VAL D 2 121 ? -76.095 84.665 44.390 1.00 66.75 121 VAL D C 1
ATOM 18644 O O . VAL D 2 121 ? -75.456 85.723 44.470 1.00 62.78 121 VAL D O 1
ATOM 18648 N N . CYS D 2 122 ? -75.560 83.528 43.955 1.00 61.02 122 CYS D N 1
ATOM 18649 C CA . CYS D 2 122 ? -74.195 83.477 43.463 1.00 55.50 122 CYS D CA 1
ATOM 18650 C C . CYS D 2 122 ? -74.179 82.924 42.042 1.00 55.43 122 CYS D C 1
ATOM 18651 O O . CYS D 2 122 ? -75.100 82.220 41.618 1.00 50.51 122 CYS D O 1
ATOM 18654 N N . SER D 2 123 ? -73.143 83.291 41.293 1.00 52.77 123 SER D N 1
ATOM 18655 C CA . SER D 2 123 ? -72.931 82.734 39.964 1.00 53.63 123 SER D CA 1
ATOM 18656 C C . SER D 2 123 ? -71.439 82.669 39.692 1.00 47.84 123 SER D C 1
ATOM 18657 O O . SER D 2 123 ? -70.751 83.687 39.766 1.00 49.70 123 SER D O 1
ATOM 18660 N N . ASP D 2 124 ? -70.950 81.480 39.367 1.00 46.23 124 ASP D N 1
ATOM 18661 C CA . ASP D 2 124 ? -69.563 81.283 38.974 1.00 50.03 124 ASP D CA 1
ATOM 18662 C C . ASP D 2 124 ? -69.445 80.942 37.492 1.00 49.12 124 ASP D C 1
ATOM 18663 O O . ASP D 2 124 ? -68.447 80.358 37.062 1.00 53.88 124 ASP D O 1
ATOM 18668 N N . GLY D 2 125 ? -70.463 81.282 36.711 1.00 45.10 125 GLY D N 1
ATOM 18669 C CA . GLY D 2 125 ? -70.491 80.891 35.319 1.00 47.74 125 GLY D CA 1
ATOM 18670 C C . GLY D 2 125 ? -69.544 81.716 34.471 1.00 51.70 125 GLY D C 1
ATOM 18671 O O . GLY D 2 125 ? -69.372 82.919 34.676 1.00 51.04 125 GLY D O 1
ATOM 18672 N N . ALA D 2 126 ? -68.899 81.042 33.523 1.00 51.90 126 ALA D N 1
ATOM 18673 C CA . ALA D 2 126 ? -68.153 81.690 32.458 1.00 49.40 126 ALA D CA 1
ATOM 18674 C C . ALA D 2 126 ? -67.969 80.723 31.305 1.00 51.00 126 ALA D C 1
ATOM 18675 O O . ALA D 2 126 ? -67.586 79.564 31.509 1.00 47.23 126 ALA D O 1
ATOM 18677 N N . PRO D 2 127 ? -68.198 81.178 30.081 1.00 49.86 127 PRO D N 1
ATOM 18678 C CA . PRO D 2 127 ? -67.874 80.355 28.915 1.00 50.63 127 PRO D CA 1
ATOM 18679 C C . PRO D 2 127 ? -66.370 80.197 28.793 1.00 47.49 127 PRO D C 1
ATOM 18680 O O . PRO D 2 127 ? -65.594 80.987 29.332 1.00 44.14 127 PRO D O 1
ATOM 18684 N N . ASP D 2 128 ? -65.970 79.168 28.046 1.00 46.47 128 ASP D N 1
ATOM 18685 C CA . ASP D 2 128 ? -64.562 78.969 27.732 1.00 52.81 128 ASP D CA 1
ATOM 18686 C C . ASP D 2 128 ? -64.055 80.160 26.946 1.00 45.95 128 ASP D C 1
ATOM 18687 O O . ASP D 2 128 ? -64.702 80.603 25.997 1.00 53.28 128 ASP D O 1
ATOM 18692 N N . VAL D 2 129 ? -62.921 80.711 27.365 1.00 39.15 129 VAL D N 1
ATOM 18693 C CA . VAL D 2 129 ? -62.402 81.880 26.674 1.00 43.50 129 VAL D CA 1
ATOM 18694 C C . VAL D 2 129 ? -61.930 81.488 25.272 1.00 43.81 129 VAL D C 1
ATOM 18695 O O . VAL D 2 129 ? -61.453 80.363 25.026 1.00 39.63 129 VAL D O 1
ATOM 18699 N N . THR D 2 130 ? -62.100 82.414 24.331 1.00 40.02 130 THR D N 1
ATOM 18700 C CA . THR D 2 130 ? -61.614 82.212 22.972 1.00 36.23 130 THR D CA 1
ATOM 18701 C C . THR D 2 130 ? -60.184 82.675 22.790 1.00 36.65 130 THR D C 1
ATOM 18702 O O . THR D 2 130 ? -59.483 82.166 21.909 1.00 35.60 130 THR D O 1
ATOM 18706 N N . GLY D 2 131 ? -59.720 83.584 23.627 1.00 38.53 131 GLY D N 1
ATOM 18707 C CA . GLY D 2 131 ? -58.463 84.243 23.402 1.00 32.79 131 GLY D CA 1
ATOM 18708 C C . GLY D 2 131 ? -58.628 85.607 22.780 1.00 37.15 131 GLY D C 1
ATOM 18709 O O . GLY D 2 131 ? -57.654 86.365 22.725 1.00 39.99 131 GLY D O 1
ATOM 18710 N N . LEU D 2 132 ? -59.834 85.932 22.310 1.00 34.66 132 LEU D N 1
ATOM 18711 C CA . LEU D 2 132 ? -60.167 87.273 21.835 1.00 37.13 132 LEU D CA 1
ATOM 18712 C C . LEU D 2 132 ? -60.718 88.034 23.029 1.00 35.19 132 LEU D C 1
ATOM 18713 O O . LEU D 2 132 ? -61.902 87.893 23.370 1.00 32.80 132 LEU D O 1
ATOM 18718 N N . HIS D 2 133 ? -59.884 88.882 23.633 1.00 32.90 133 HIS D N 1
ATOM 18719 C CA . HIS D 2 133 ? -60.242 89.455 24.932 1.00 35.11 133 HIS D CA 1
ATOM 18720 C C . HIS D 2 133 ? -61.489 90.332 24.858 1.00 37.12 133 HIS D C 1
ATOM 18721 O O . HIS D 2 133 ? -62.330 90.285 25.761 1.00 37.08 133 HIS D O 1
ATOM 18728 N N . ASP D 2 134 ? -61.626 91.157 23.810 1.00 34.56 134 ASP D N 1
ATOM 18729 C CA . ASP D 2 134 ? -62.807 92.016 23.764 1.00 35.79 134 ASP D CA 1
ATOM 18730 C C . ASP D 2 134 ? -64.073 91.175 23.662 1.00 33.75 134 ASP D C 1
ATOM 18731 O O . ASP D 2 134 ? -65.047 91.419 24.379 1.00 32.24 134 ASP D O 1
ATOM 18736 N N . LEU D 2 135 ? -64.037 90.115 22.865 1.00 34.33 135 LEU D N 1
ATOM 18737 C CA . LEU D 2 135 ? -65.177 89.208 22.818 1.00 36.26 135 LEU D CA 1
ATOM 18738 C C . LEU D 2 135 ? -65.396 88.516 24.167 1.00 38.02 135 LEU D C 1
ATOM 18739 O O . LEU D 2 135 ? -66.527 88.459 24.676 1.00 36.49 135 LEU D O 1
ATOM 18744 N N . ASP D 2 136 ? -64.319 87.995 24.771 1.00 35.86 136 ASP D N 1
ATOM 18745 C CA . ASP D 2 136 ? -64.463 87.250 26.014 1.00 35.44 136 ASP D CA 1
ATOM 18746 C C . ASP D 2 136 ? -65.055 88.124 27.109 1.00 37.80 136 ASP D C 1
ATOM 18747 O O . ASP D 2 136 ? -65.940 87.688 27.855 1.00 36.70 136 ASP D O 1
ATOM 18752 N N . GLU D 2 137 ? -64.587 89.367 27.207 1.00 35.13 137 GLU D N 1
ATOM 18753 C CA . GLU D 2 137 ? -65.091 90.272 28.229 1.00 40.10 137 GLU D CA 1
ATOM 18754 C C . GLU D 2 137 ? -66.549 90.647 27.978 1.00 39.90 137 GLU D C 1
ATOM 18755 O O . GLU D 2 137 ? -67.356 90.694 28.914 1.00 39.44 137 GLU D O 1
ATOM 18761 N N . TYR D 2 138 ? -66.902 90.924 26.724 1.00 37.46 138 TYR D N 1
ATOM 18762 C CA . TYR D 2 138 ? -68.277 91.300 26.420 1.00 42.01 138 TYR D CA 1
ATOM 18763 C C . TYR D 2 138 ? -69.227 90.161 26.752 1.00 41.89 138 TYR D C 1
ATOM 18764 O O . TYR D 2 138 ? -70.256 90.362 27.402 1.00 42.50 138 TYR D O 1
ATOM 18773 N N . VAL D 2 139 ? -68.880 88.949 26.319 1.00 41.86 139 VAL D N 1
ATOM 18774 C CA . VAL D 2 139 ? -69.692 87.779 26.614 1.00 41.57 139 VAL D CA 1
ATOM 18775 C C . VAL D 2 139 ? -69.851 87.603 28.119 1.00 46.33 139 VAL D C 1
ATOM 18776 O O . VAL D 2 139 ? -70.945 87.300 28.605 1.00 50.29 139 VAL D O 1
ATOM 18780 N N . GLN D 2 140 ? -68.778 87.816 28.885 1.00 42.66 140 GLN D N 1
ATOM 18781 C CA . GLN D 2 140 ? -68.891 87.724 30.340 1.00 45.38 140 GLN D CA 1
ATOM 18782 C C . GLN D 2 140 ? -69.837 88.786 30.889 1.00 48.34 140 GLN D C 1
ATOM 18783 O O . GLN D 2 140 ? -70.625 88.509 31.800 1.00 45.41 140 GLN D O 1
ATOM 18789 N N . GLN D 2 141 ? -69.764 90.016 30.363 1.00 50.46 141 GLN D N 1
ATOM 18790 C CA . GLN D 2 141 ? -70.719 91.047 30.770 1.00 50.26 141 GLN D CA 1
ATOM 18791 C C . GLN D 2 141 ? -72.142 90.630 30.432 1.00 51.98 141 GLN D C 1
ATOM 18792 O O . GLN D 2 141 ? -73.078 90.932 31.180 1.00 54.21 141 GLN D O 1
ATOM 18798 N N . GLN D 2 142 ? -72.323 89.950 29.295 1.00 49.19 142 GLN D N 1
ATOM 18799 C CA . GLN D 2 142 ? -73.639 89.439 28.920 1.00 52.90 142 GLN D CA 1
ATOM 18800 C C . GLN D 2 142 ? -74.184 88.506 29.993 1.00 56.44 142 GLN D C 1
ATOM 18801 O O . GLN D 2 142 ? -75.296 88.701 30.494 1.00 55.42 142 GLN D O 1
ATOM 18807 N N . LEU D 2 143 ? -73.399 87.484 30.360 1.00 55.30 143 LEU D N 1
ATOM 18808 C CA . LEU D 2 143 ? -73.820 86.526 31.378 1.00 55.91 143 LEU D CA 1
ATOM 18809 C C . LEU D 2 143 ? -74.176 87.216 32.686 1.00 53.24 143 LEU D C 1
ATOM 18810 O O . LEU D 2 143 ? -75.154 86.850 33.343 1.00 56.32 143 LEU D O 1
ATOM 18815 N N . ILE D 2 144 ? -73.388 88.205 33.092 1.00 51.01 144 ILE D N 1
ATOM 18816 C CA . ILE D 2 144 ? -73.675 88.876 34.351 1.00 52.51 144 ILE D CA 1
ATOM 18817 C C . ILE D 2 144 ? -74.983 89.644 34.260 1.00 59.65 144 ILE D C 1
ATOM 18818 O O . ILE D 2 144 ? -75.809 89.587 35.178 1.00 60.04 144 ILE D O 1
ATOM 18823 N N . MET D 2 145 ? -75.203 90.352 33.147 1.00 60.97 145 MET D N 1
ATOM 18824 C CA . MET D 2 145 ? -76.438 91.110 32.966 1.00 62.17 145 MET D CA 1
ATOM 18825 C C . MET D 2 145 ? -77.659 90.203 33.048 1.00 62.96 145 MET D C 1
ATOM 18826 O O . MET D 2 145 ? -78.575 90.447 33.842 1.00 65.38 145 MET D O 1
ATOM 18831 N N . SER D 2 146 ? -77.690 89.147 32.232 1.00 60.32 146 SER D N 1
ATOM 18832 C CA . SER D 2 146 ? -78.838 88.248 32.250 1.00 60.79 146 SER D CA 1
ATOM 18833 C C . SER D 2 146 ? -79.009 87.595 33.622 1.00 67.76 146 SER D C 1
ATOM 18834 O O . SER D 2 146 ? -80.136 87.449 34.112 1.00 71.33 146 SER D O 1
ATOM 18837 N N . ALA D 2 147 ? -77.901 87.213 34.267 1.00 63.94 147 ALA D N 1
ATOM 18838 C CA . ALA D 2 147 ? -77.975 86.758 35.651 1.00 63.93 147 ALA D CA 1
ATOM 18839 C C . ALA D 2 147 ? -78.510 87.856 36.552 1.00 70.04 147 ALA D C 1
ATOM 18840 O O . ALA D 2 147 ? -79.264 87.582 37.494 1.00 75.83 147 ALA D O 1
ATOM 18842 N N . LEU D 2 148 ? -78.142 89.109 36.273 1.00 67.34 148 LEU D N 1
ATOM 18843 C CA . LEU D 2 148 ? -78.630 90.210 37.089 1.00 71.19 148 LEU D CA 1
ATOM 18844 C C . LEU D 2 148 ? -80.136 90.355 37.055 1.00 75.40 148 LEU D C 1
ATOM 18845 O O . LEU D 2 148 ? -80.699 90.923 37.997 1.00 76.87 148 LEU D O 1
ATOM 18850 N N . GLN D 2 149 ? -80.815 89.868 36.014 1.00 72.20 149 GLN D N 1
ATOM 18851 C CA . GLN D 2 149 ? -82.242 90.149 35.949 1.00 76.86 149 GLN D CA 1
ATOM 18852 C C . GLN D 2 149 ? -83.034 89.230 36.893 1.00 82.70 149 GLN D C 1
ATOM 18853 O O . GLN D 2 149 ? -84.028 89.661 37.495 1.00 84.99 149 GLN D O 1
ATOM 18859 N N . LEU D 2 150 ? -82.562 87.995 37.127 1.00 77.42 150 LEU D N 1
ATOM 18860 C CA . LEU D 2 150 ? -83.217 87.200 38.167 1.00 77.12 150 LEU D CA 1
ATOM 18861 C C . LEU D 2 150 ? -82.860 87.715 39.536 1.00 78.05 150 LEU D C 1
ATOM 18862 O O . LEU D 2 150 ? -83.717 87.794 40.424 1.00 76.59 150 LEU D O 1
ATOM 18867 N N . THR D 2 151 ? -81.582 88.016 39.730 1.00 75.10 151 THR D N 1
ATOM 18868 C CA . THR D 2 151 ? -81.178 88.569 41.005 1.00 74.00 151 THR D CA 1
ATOM 18869 C C . THR D 2 151 ? -81.906 89.875 41.287 1.00 80.19 151 THR D C 1
ATOM 18870 O O . THR D 2 151 ? -82.130 90.215 42.454 1.00 80.71 151 THR D O 1
ATOM 18874 N N . ALA D 2 152 ? -82.319 90.596 40.234 1.00 83.46 152 ALA D N 1
ATOM 18875 C CA . ALA D 2 152 ? -83.078 91.831 40.415 1.00 81.10 152 ALA D CA 1
ATOM 18876 C C . ALA D 2 152 ? -84.336 91.586 41.242 1.00 81.59 152 ALA D C 1
ATOM 18877 O O . ALA D 2 152 ? -84.678 92.388 42.119 1.00 82.27 152 ALA D O 1
ATOM 18879 N N . CYS D 2 153 ? -85.015 90.465 40.996 1.00 82.85 153 CYS D N 1
ATOM 18880 C CA . CYS D 2 153 ? -86.276 90.133 41.669 1.00 79.44 153 CYS D CA 1
ATOM 18881 C C . CYS D 2 153 ? -86.013 89.289 42.918 1.00 78.23 153 CYS D C 1
ATOM 18882 O O . CYS D 2 153 ? -86.069 89.801 44.038 1.00 77.80 153 CYS D O 1
ATOM 18885 N N . ILE D 2 154 ? -85.656 88.011 42.723 1.00 74.01 154 ILE D N 1
ATOM 18886 C CA . ILE D 2 154 ? -85.588 87.009 43.790 1.00 72.56 154 ILE D CA 1
ATOM 18887 C C . ILE D 2 154 ? -84.708 87.430 44.953 1.00 77.21 154 ILE D C 1
ATOM 18888 O O . ILE D 2 154 ? -84.850 86.908 46.066 1.00 82.16 154 ILE D O 1
ATOM 18893 N N . LEU D 2 155 ? -83.780 88.347 44.720 1.00 77.07 155 LEU D N 1
ATOM 18894 C CA . LEU D 2 155 ? -82.899 88.721 45.809 1.00 77.22 155 LEU D CA 1
ATOM 18895 C C . LEU D 2 155 ? -83.670 89.570 46.815 1.00 82.08 155 LEU D C 1
ATOM 18896 O O . LEU D 2 155 ? -84.398 90.500 46.448 1.00 79.31 155 LEU D O 1
ATOM 18901 N N . LYS D 2 156 ? -83.517 89.221 48.086 1.00 83.50 156 LYS D N 1
ATOM 18902 C CA . LYS D 2 156 ? -84.078 90.000 49.173 1.00 82.22 156 LYS D CA 1
ATOM 18903 C C . LYS D 2 156 ? -83.406 91.360 49.231 1.00 85.10 156 LYS D C 1
ATOM 18904 O O . LYS D 2 156 ? -82.188 91.476 49.047 1.00 84.55 156 LYS D O 1
ATOM 18910 N N . LYS D 2 157 ? -84.221 92.395 49.422 1.00 82.39 157 LYS D N 1
ATOM 18911 C CA . LYS D 2 157 ? -83.704 93.735 49.654 1.00 84.16 157 LYS D CA 1
ATOM 18912 C C . LYS D 2 157 ? -82.637 93.676 50.744 1.00 87.01 157 LYS D C 1
ATOM 18913 O O . LYS D 2 157 ? -82.878 93.161 51.841 1.00 86.09 157 LYS D O 1
ATOM 18919 N N . GLY D 2 158 ? -81.442 94.167 50.427 1.00 83.27 158 GLY D N 1
ATOM 18920 C CA . GLY D 2 158 ? -80.340 94.087 51.363 1.00 85.38 158 GLY D CA 1
ATOM 18921 C C . GLY D 2 158 ? -79.555 92.794 51.334 1.00 90.75 158 GLY D C 1
ATOM 18922 O O . GLY D 2 158 ? -78.747 92.564 52.244 1.00 89.80 158 GLY D O 1
ATOM 18923 N N . GLY D 2 159 ? -79.736 91.958 50.308 1.00 90.59 159 GLY D N 1
ATOM 18924 C CA . GLY D 2 159 ? -79.059 90.673 50.214 1.00 89.98 159 GLY D CA 1
ATOM 18925 C C . GLY D 2 159 ? -77.944 90.677 49.182 1.00 85.31 159 GLY D C 1
ATOM 18926 O O . GLY D 2 159 ? -78.020 91.367 48.162 1.00 83.12 159 GLY D O 1
ATOM 18927 N N . THR D 2 160 ? -76.903 89.903 49.459 1.00 79.49 160 THR D N 1
ATOM 18928 C CA . THR D 2 160 ? -75.699 89.935 48.648 1.00 79.53 160 THR D CA 1
ATOM 18929 C C . THR D 2 160 ? -75.856 89.105 47.368 1.00 80.12 160 THR D C 1
ATOM 18930 O O . THR D 2 160 ? -76.560 88.091 47.341 1.00 77.12 160 THR D O 1
ATOM 18934 N N . PHE D 2 161 ? -75.204 89.573 46.294 1.00 81.00 161 PHE D N 1
ATOM 18935 C CA . PHE D 2 161 ? -75.127 88.903 44.994 1.00 74.93 161 PHE D CA 1
ATOM 18936 C C . PHE D 2 161 ? -73.671 88.795 44.573 1.00 68.83 161 PHE D C 1
ATOM 18937 O O . PHE D 2 161 ? -72.952 89.798 44.568 1.00 71.11 161 PHE D O 1
ATOM 18945 N N . VAL D 2 162 ? -73.238 87.582 44.233 1.00 64.46 162 VAL D N 1
ATOM 18946 C CA . VAL D 2 162 ? -71.845 87.284 43.921 1.00 59.71 162 VAL D CA 1
ATOM 18947 C C . VAL D 2 162 ? -71.759 86.726 42.508 1.00 62.74 162 VAL D C 1
ATOM 18948 O O . VAL D 2 162 ? -72.540 85.839 42.133 1.00 57.90 162 VAL D O 1
ATOM 18952 N N . ALA D 2 163 ? -70.793 87.231 41.734 1.00 58.71 163 ALA D N 1
ATOM 18953 C CA . ALA D 2 163 ? -70.651 86.853 40.337 1.00 47.99 163 ALA D CA 1
ATOM 18954 C C . ALA D 2 163 ? -69.186 86.890 39.935 1.00 51.19 163 ALA D C 1
ATOM 18955 O O . ALA D 2 163 ? -68.410 87.725 40.409 1.00 53.97 163 ALA D O 1
ATOM 18957 N N . LYS D 2 164 ? -68.822 85.983 39.034 1.00 47.38 164 LYS D N 1
ATOM 18958 C CA . LYS D 2 164 ? -67.496 85.984 38.438 1.00 45.83 164 LYS D CA 1
ATOM 18959 C C . LYS D 2 164 ? -67.433 86.985 37.295 1.00 43.71 164 LYS D C 1
ATOM 18960 O O . LYS D 2 164 ? -68.334 87.029 36.452 1.00 40.93 164 LYS D O 1
ATOM 18966 N N . ILE D 2 165 ? -66.363 87.777 37.260 1.00 42.05 165 ILE D N 1
ATOM 18967 C CA . ILE D 2 165 ? -66.172 88.790 36.230 1.00 44.33 165 ILE D CA 1
ATOM 18968 C C . ILE D 2 165 ? -64.858 88.574 35.496 1.00 45.11 165 ILE D C 1
ATOM 18969 O O . ILE D 2 165 ? -63.924 87.909 35.974 1.00 44.58 165 ILE D O 1
ATOM 18974 N N . PHE D 2 166 ? -64.794 89.192 34.326 1.00 43.51 166 PHE D N 1
ATOM 18975 C CA . PHE D 2 166 ? -63.593 89.306 33.506 1.00 45.61 166 PHE D CA 1
ATOM 18976 C C . PHE D 2 166 ? -63.061 90.707 33.795 1.00 45.57 166 PHE D C 1
ATOM 18977 O O . PHE D 2 166 ? -63.627 91.705 33.342 1.00 49.47 166 PHE D O 1
ATOM 18985 N N . ARG D 2 167 ? -62.008 90.789 34.604 1.00 47.39 167 ARG D N 1
ATOM 18986 C CA . ARG D 2 167 ? -61.541 92.068 35.158 1.00 52.04 167 ARG D CA 1
ATOM 18987 C C . ARG D 2 167 ? -60.633 92.824 34.178 1.00 49.45 167 ARG D C 1
ATOM 18988 O O . ARG D 2 167 ? -59.492 93.157 34.492 1.00 50.87 167 ARG D O 1
ATOM 18996 N N . GLY D 2 168 ? -61.157 93.105 32.984 1.00 48.85 168 GLY D N 1
ATOM 18997 C CA . GLY D 2 168 ? -60.393 93.677 31.866 1.00 42.78 168 GLY D CA 1
ATOM 18998 C C . GLY D 2 168 ? -60.667 95.148 31.580 1.00 43.49 168 GLY D C 1
ATOM 18999 O O . GLY D 2 168 ? -60.879 95.964 32.483 1.00 46.39 168 GLY D O 1
ATOM 19000 N N . ARG D 2 169 ? -60.678 95.486 30.290 1.00 44.50 169 ARG D N 1
ATOM 19001 C CA . ARG D 2 169 ? -60.677 96.880 29.843 1.00 47.59 169 ARG D CA 1
ATOM 19002 C C . ARG D 2 169 ? -61.958 97.630 30.217 1.00 47.73 169 ARG D C 1
ATOM 19003 O O . ARG D 2 169 ? -61.906 98.824 30.525 1.00 44.58 169 ARG D O 1
ATOM 19011 N N . ASP D 2 170 ? -63.119 96.971 30.165 1.00 48.18 170 ASP D N 1
ATOM 19012 C CA . ASP D 2 170 ? -64.404 97.645 30.344 1.00 52.99 170 ASP D CA 1
ATOM 19013 C C . ASP D 2 170 ? -65.073 97.305 31.668 1.00 58.06 170 ASP D C 1
ATOM 19014 O O . ASP D 2 170 ? -66.287 97.496 31.810 1.00 57.59 170 ASP D O 1
ATOM 19019 N N . ILE D 2 171 ? -64.312 96.798 32.639 1.00 56.31 171 ILE D N 1
ATOM 19020 C CA . ILE D 2 171 ? -64.928 96.399 33.900 1.00 58.67 171 ILE D CA 1
ATOM 19021 C C . ILE D 2 171 ? -65.528 97.608 34.604 1.00 60.09 171 ILE D C 1
ATOM 19022 O O . ILE D 2 171 ? -66.571 97.502 35.256 1.00 64.05 171 ILE D O 1
ATOM 19027 N N . ASP D 2 172 ? -64.888 98.773 34.488 1.00 60.99 172 ASP D N 1
ATOM 19028 C CA . ASP D 2 172 ? -65.388 99.943 35.202 1.00 64.73 172 ASP D CA 1
ATOM 19029 C C . ASP D 2 172 ? -66.770 100.380 34.716 1.00 67.56 172 ASP D C 1
ATOM 19030 O O . ASP D 2 172 ? -67.473 101.077 35.451 1.00 72.27 172 ASP D O 1
ATOM 19035 N N . MET D 2 173 ? -67.173 100.009 33.498 1.00 67.73 173 MET D N 1
ATOM 19036 C CA . MET D 2 173 ? -68.555 100.243 33.083 1.00 72.56 173 MET D CA 1
ATOM 19037 C C . MET D 2 173 ? -69.515 99.387 33.892 1.00 73.96 173 MET D C 1
ATOM 19038 O O . MET D 2 173 ? -70.523 99.883 34.410 1.00 74.40 173 MET D O 1
ATOM 19043 N N . LEU D 2 174 ? -69.206 98.094 34.020 1.00 69.78 174 LEU D N 1
ATOM 19044 C CA . LEU D 2 174 ? -70.062 97.203 34.787 1.00 70.28 174 LEU D CA 1
ATOM 19045 C C . LEU D 2 174 ? -70.226 97.717 36.209 1.00 70.23 174 LEU D C 1
ATOM 19046 O O . LEU D 2 174 ? -71.306 97.603 36.794 1.00 69.42 174 LEU D O 1
ATOM 19051 N N . TYR D 2 175 ? -69.164 98.287 36.781 1.00 70.49 175 TYR D N 1
ATOM 19052 C CA . TYR D 2 175 ? -69.249 98.823 38.137 1.00 71.25 175 TYR D CA 1
ATOM 19053 C C . TYR D 2 175 ? -70.272 99.965 38.235 1.00 78.06 175 TYR D C 1
ATOM 19054 O O . TYR D 2 175 ? -71.013 100.055 39.221 1.00 78.71 175 TYR D O 1
ATOM 19063 N N . SER D 2 176 ? -70.340 100.837 37.219 1.00 79.40 176 SER D N 1
ATOM 19064 C CA . SER D 2 176 ? -71.249 101.985 37.245 1.00 79.68 176 SER D CA 1
ATOM 19065 C C . SER D 2 176 ? -72.659 101.485 37.116 1.00 79.64 176 SER D C 1
ATOM 19066 O O . SER D 2 176 ? -73.570 101.846 37.881 1.00 85.38 176 SER D O 1
ATOM 19069 N N . GLN D 2 177 ? -72.827 100.664 36.082 1.00 80.40 177 GLN D N 1
ATOM 19070 C CA . GLN D 2 177 ? -74.085 100.044 35.751 1.00 82.19 177 GLN D CA 1
ATOM 19071 C C . GLN D 2 177 ? -74.640 99.318 36.949 1.00 81.54 177 GLN D C 1
ATOM 19072 O O . GLN D 2 177 ? -75.857 99.157 37.070 1.00 88.23 177 GLN D O 1
ATOM 19078 N N . LEU D 2 178 ? -73.774 98.899 37.858 1.00 75.92 178 LEU D N 1
ATOM 19079 C CA . LEU D 2 178 ? -74.218 98.264 39.081 1.00 78.31 178 LEU D CA 1
ATOM 19080 C C . LEU D 2 178 ? -74.246 99.216 40.264 1.00 84.02 178 LEU D C 1
ATOM 19081 O O . LEU D 2 178 ? -74.631 98.801 41.363 1.00 84.85 178 LEU D O 1
ATOM 19086 N N . GLY D 2 179 ? -73.856 100.477 40.077 1.00 85.68 179 GLY D N 1
ATOM 19087 C CA . GLY D 2 179 ? -73.917 101.415 41.185 1.00 87.80 179 GLY D CA 1
ATOM 19088 C C . GLY D 2 179 ? -75.343 101.675 41.626 1.00 87.21 179 GLY D C 1
ATOM 19089 O O . GLY D 2 179 ? -75.620 101.823 42.821 1.00 84.94 179 GLY D O 1
ATOM 19090 N N . TYR D 2 180 ? -76.271 101.712 40.665 1.00 87.58 180 TYR D N 1
ATOM 19091 C CA . TYR D 2 180 ? -77.664 102.017 40.956 1.00 89.77 180 TYR D CA 1
ATOM 19092 C C . TYR D 2 180 ? -78.288 101.013 41.923 1.00 90.85 180 TYR D C 1
ATOM 19093 O O . TYR D 2 180 ? -79.305 101.330 42.551 1.00 91.62 180 TYR D O 1
ATOM 19102 N N . LEU D 2 181 ? -77.708 99.816 42.065 1.00 89.36 181 LEU D N 1
ATOM 19103 C CA . LEU D 2 181 ? -78.393 98.715 42.725 1.00 84.71 181 LEU D CA 1
ATOM 19104 C C . LEU D 2 181 ? -77.722 98.169 43.980 1.00 85.03 181 LEU D C 1
ATOM 19105 O O . LEU D 2 181 ? -78.231 97.193 44.536 1.00 87.81 181 LEU D O 1
ATOM 19110 N N . PHE D 2 182 ? -76.611 98.725 44.455 1.00 81.68 182 PHE D N 1
ATOM 19111 C CA . PHE D 2 182 ? -76.000 98.105 45.626 1.00 88.37 182 PHE D CA 1
ATOM 19112 C C . PHE D 2 182 ? -75.381 99.132 46.564 1.00 87.50 182 PHE D C 1
ATOM 19113 O O . PHE D 2 182 ? -74.968 100.218 46.153 1.00 89.24 182 PHE D O 1
ATOM 19121 N N . ASP D 2 183 ? -75.344 98.764 47.849 1.00 89.21 183 ASP D N 1
ATOM 19122 C CA . ASP D 2 183 ? -74.753 99.621 48.878 1.00 94.33 183 ASP D CA 1
ATOM 19123 C C . ASP D 2 183 ? -73.239 99.690 48.738 1.00 90.76 183 ASP D C 1
ATOM 19124 O O . ASP D 2 183 ? -72.659 100.779 48.673 1.00 93.01 183 ASP D O 1
ATOM 19129 N N . LYS D 2 184 ? -72.583 98.536 48.697 1.00 85.37 184 LYS D N 1
ATOM 19130 C CA . LYS D 2 184 ? -71.132 98.477 48.602 1.00 85.07 184 LYS D CA 1
ATOM 19131 C C . LYS D 2 184 ? -70.787 97.441 47.550 1.00 87.05 184 LYS D C 1
ATOM 19132 O O . LYS D 2 184 ? -71.058 96.249 47.737 1.00 83.50 184 LYS D O 1
ATOM 19138 N N . ILE D 2 185 ? -70.177 97.891 46.459 1.00 86.99 185 ILE D N 1
ATOM 19139 C CA . ILE D 2 185 ? -69.754 97.006 45.387 1.00 79.71 185 ILE D CA 1
ATOM 19140 C C . ILE D 2 185 ? -68.281 96.721 45.573 1.00 77.11 185 ILE D C 1
ATOM 19141 O O . ILE D 2 185 ? -67.456 97.639 45.669 1.00 77.43 185 ILE D O 1
ATOM 19146 N N . VAL D 2 186 ? -67.964 95.443 45.635 1.00 75.47 186 VAL D N 1
ATOM 19147 C CA . VAL D 2 186 ? -66.636 94.966 45.946 1.00 73.13 186 VAL D CA 1
ATOM 19148 C C . VAL D 2 186 ? -66.151 94.114 44.782 1.00 76.83 186 VAL D C 1
ATOM 19149 O O . VAL D 2 186 ? -66.936 93.612 43.971 1.00 73.87 186 VAL D O 1
ATOM 19153 N N . CYS D 2 187 ? -64.835 93.976 44.698 1.00 69.05 187 CYS D N 1
ATOM 19154 C CA . CYS D 2 187 ? -64.195 93.197 43.666 1.00 63.73 187 CYS D CA 1
ATOM 19155 C C . CYS D 2 187 ? -63.083 92.444 44.359 1.00 67.78 187 CYS D C 1
ATOM 19156 O O . CYS D 2 187 ? -62.343 93.038 45.147 1.00 64.37 187 CYS D O 1
ATOM 19159 N N . ALA D 2 188 ? -62.983 91.141 44.087 1.00 68.82 188 ALA D N 1
ATOM 19160 C CA . ALA D 2 188 ? -62.061 90.297 44.835 1.00 66.00 188 ALA D CA 1
ATOM 19161 C C . ALA D 2 188 ? -61.463 89.192 43.987 1.00 62.37 188 ALA D C 1
ATOM 19162 O O . ALA D 2 188 ? -62.201 88.388 43.418 1.00 68.49 188 ALA D O 1
ATOM 19164 N N . LYS D 2 189 ? -60.158 89.123 43.942 1.00 65.62 189 LYS D N 1
ATOM 19165 C CA . LYS D 2 189 ? -59.660 87.794 43.673 1.00 66.53 189 LYS D CA 1
ATOM 19166 C C . LYS D 2 189 ? -59.676 86.996 44.975 1.00 78.04 189 LYS D C 1
ATOM 19167 O O . LYS D 2 189 ? -59.569 87.571 46.069 1.00 78.11 189 LYS D O 1
ATOM 19173 N N . PRO D 2 190 ? -59.889 85.683 44.892 1.00 75.99 190 PRO D N 1
ATOM 19174 C CA . PRO D 2 190 ? -59.473 84.813 45.992 1.00 72.17 190 PRO D CA 1
ATOM 19175 C C . PRO D 2 190 ? -58.014 84.505 45.769 1.00 72.53 190 PRO D C 1
ATOM 19176 O O . PRO D 2 190 ? -57.318 85.281 45.107 1.00 77.36 190 PRO D O 1
ATOM 19180 N N . ARG D 2 191 ? -57.568 83.340 46.215 1.00 69.33 191 ARG D N 1
ATOM 19181 C CA . ARG D 2 191 ? -56.183 82.933 46.058 1.00 67.37 191 ARG D CA 1
ATOM 19182 C C . ARG D 2 191 ? -56.052 81.625 45.299 1.00 69.87 191 ARG D C 1
ATOM 19183 O O . ARG D 2 191 ? -54.994 81.369 44.707 1.00 67.00 191 ARG D O 1
ATOM 19191 N N . SER D 2 192 ? -57.128 80.851 45.210 1.00 69.43 192 SER D N 1
ATOM 19192 C CA . SER D 2 192 ? -57.262 79.768 44.251 1.00 66.73 192 SER D CA 1
ATOM 19193 C C . SER D 2 192 ? -57.573 80.261 42.843 1.00 70.14 192 SER D C 1
ATOM 19194 O O . SER D 2 192 ? -57.701 79.431 41.931 1.00 65.26 192 SER D O 1
ATOM 19197 N N . SER D 2 193 ? -57.713 81.574 42.641 1.00 69.49 193 SER D N 1
ATOM 19198 C CA . SER D 2 193 ? -57.866 82.108 41.292 1.00 71.87 193 SER D CA 1
ATOM 19199 C C . SER D 2 193 ? -56.496 82.228 40.628 1.00 69.63 193 SER D C 1
ATOM 19200 O O . SER D 2 193 ? -55.640 82.998 41.088 1.00 63.64 193 SER D O 1
ATOM 19203 N N . ARG D 2 194 ? -56.298 81.449 39.560 1.00 68.23 194 ARG D N 1
ATOM 19204 C CA . ARG D 2 194 ? -55.018 81.374 38.860 1.00 70.81 194 ARG D CA 1
ATOM 19205 C C . ARG D 2 194 ? -54.502 82.759 38.478 1.00 73.88 194 ARG D C 1
ATOM 19206 O O . ARG D 2 194 ? -55.235 83.569 37.896 1.00 75.27 194 ARG D O 1
ATOM 19214 N N . GLY D 2 195 ? -53.225 83.022 38.800 1.00 69.34 195 GLY D N 1
ATOM 19215 C CA . GLY D 2 195 ? -52.590 84.269 38.386 1.00 70.99 195 GLY D CA 1
ATOM 19216 C C . GLY D 2 195 ? -52.688 84.539 36.896 1.00 71.56 195 GLY D C 1
ATOM 19217 O O . GLY D 2 195 ? -52.765 85.698 36.476 1.00 72.14 195 GLY D O 1
ATOM 19218 N N . THR D 2 196 ? -52.720 83.478 36.080 1.00 71.68 196 THR D N 1
ATOM 19219 C CA . THR D 2 196 ? -52.811 83.550 34.621 1.00 70.08 196 THR D CA 1
ATOM 19220 C C . THR D 2 196 ? -54.235 83.786 34.107 1.00 74.96 196 THR D C 1
ATOM 19221 O O . THR D 2 196 ? -54.471 83.681 32.892 1.00 76.00 196 THR D O 1
ATOM 19225 N N . SER D 2 197 ? -55.186 84.094 34.985 1.00 73.60 197 SER D N 1
ATOM 19226 C CA . SER D 2 197 ? -56.557 84.377 34.585 1.00 67.66 197 SER D CA 1
ATOM 19227 C C . SER D 2 197 ? -56.892 85.826 34.913 1.00 61.18 197 SER D C 1
ATOM 19228 O O . SER D 2 197 ? -56.441 86.370 35.933 1.00 59.09 197 SER D O 1
ATOM 19231 N N . LEU D 2 198 ? -57.678 86.449 34.036 1.00 56.19 198 LEU D N 1
ATOM 19232 C CA . LEU D 2 198 ? -58.208 87.788 34.263 1.00 53.12 198 LEU D CA 1
ATOM 19233 C C . LEU D 2 198 ? -59.414 87.776 35.211 1.00 50.56 198 LEU D C 1
ATOM 19234 O O . LEU D 2 198 ? -60.194 88.728 35.270 1.00 47.38 198 LEU D O 1
ATOM 19239 N N . GLU D 2 199 ? -59.528 86.700 35.975 1.00 49.13 199 GLU D N 1
ATOM 19240 C CA . GLU D 2 199 ? -60.692 86.413 36.783 1.00 46.62 199 GLU D CA 1
ATOM 19241 C C . GLU D 2 199 ? -60.734 87.290 38.020 1.00 48.47 199 GLU D C 1
ATOM 19242 O O . GLU D 2 199 ? -59.709 87.685 38.578 1.00 49.52 199 GLU D O 1
ATOM 19248 N N . ALA D 2 200 ? -61.947 87.602 38.440 1.00 42.30 200 ALA D N 1
ATOM 19249 C CA . ALA D 2 200 ? -62.188 88.232 39.721 1.00 47.79 200 ALA D CA 1
ATOM 19250 C C . ALA D 2 200 ? -63.644 87.986 40.063 1.00 48.01 200 ALA D C 1
ATOM 19251 O O . ALA D 2 200 ? -64.382 87.342 39.310 1.00 44.78 200 ALA D O 1
ATOM 19253 N N . PHE D 2 201 ? -64.047 88.461 41.223 1.00 47.50 201 PHE D N 1
ATOM 19254 C CA . PHE D 2 201 ? -65.417 88.275 41.648 1.00 48.49 201 PHE D CA 1
ATOM 19255 C C . PHE D 2 201 ? -65.942 89.609 42.118 1.00 52.17 201 PHE D C 1
ATOM 19256 O O . PHE D 2 201 ? -65.237 90.377 42.776 1.00 59.56 201 PHE D O 1
ATOM 19264 N N . ILE D 2 202 ? -67.161 89.898 41.718 1.00 55.20 202 ILE D N 1
ATOM 19265 C CA . ILE D 2 202 ? -67.837 91.120 42.096 1.00 60.02 202 ILE D CA 1
ATOM 19266 C C . ILE D 2 202 ? -68.766 90.715 43.244 1.00 67.61 202 ILE D C 1
ATOM 19267 O O . ILE D 2 202 ? -69.755 89.997 43.060 1.00 63.55 202 ILE D O 1
ATOM 19272 N N . VAL D 2 203 ? -68.377 91.076 44.464 1.00 68.75 203 VAL D N 1
ATOM 19273 C CA . VAL D 2 203 ? -69.108 90.690 45.667 1.00 70.20 203 VAL D CA 1
ATOM 19274 C C . VAL D 2 203 ? -69.998 91.871 46.029 1.00 71.21 203 VAL D C 1
ATOM 19275 O O . VAL D 2 203 ? -69.576 92.786 46.737 1.00 76.15 203 VAL D O 1
ATOM 19279 N N . CYS D 2 204 ? -71.242 91.842 45.567 1.00 68.00 204 CYS D N 1
ATOM 19280 C CA . CYS D 2 204 ? -72.157 92.960 45.755 1.00 74.73 204 CYS D CA 1
ATOM 19281 C C . CYS D 2 204 ? -72.877 92.794 47.094 1.00 81.70 204 CYS D C 1
ATOM 19282 O O . CYS D 2 204 ? -73.670 91.865 47.268 1.00 79.69 204 CYS D O 1
ATOM 19285 N N . LEU D 2 205 ? -72.603 93.693 48.040 1.00 82.82 205 LEU D N 1
ATOM 19286 C CA . LEU D 2 205 ? -73.194 93.641 49.370 1.00 77.31 205 LEU D CA 1
ATOM 19287 C C . LEU D 2 205 ? -74.341 94.638 49.498 1.00 83.16 205 LEU D C 1
ATOM 19288 O O . LEU D 2 205 ? -74.325 95.716 48.895 1.00 85.21 205 LEU D O 1
ATOM 19293 N N . GLY D 2 206 ? -75.332 94.269 50.312 1.00 86.13 206 GLY D N 1
ATOM 19294 C CA . GLY D 2 206 ? -76.484 95.110 50.578 1.00 83.77 206 GLY D CA 1
ATOM 19295 C C . GLY D 2 206 ? -77.288 95.484 49.350 1.00 85.27 206 GLY D C 1
ATOM 19296 O O . GLY D 2 206 ? -77.117 96.576 48.801 1.00 89.61 206 GLY D O 1
ATOM 19297 N N . TYR D 2 207 ? -78.156 94.587 48.897 1.00 82.60 207 TYR D N 1
ATOM 19298 C CA . TYR D 2 207 ? -79.020 94.885 47.761 1.00 83.32 207 TYR D CA 1
ATOM 19299 C C . TYR D 2 207 ? -79.875 96.117 48.048 1.00 87.21 207 TYR D C 1
ATOM 19300 O O . TYR D 2 207 ? -80.674 96.129 48.993 1.00 88.52 207 TYR D O 1
ATOM 19309 N N . ASN D 2 208 ? -79.717 97.146 47.211 1.00 89.95 208 ASN D N 1
ATOM 19310 C CA . ASN D 2 208 ? -80.363 98.454 47.328 1.00 93.41 208 ASN D CA 1
ATOM 19311 C C . ASN D 2 208 ? -81.525 98.559 46.324 1.00 90.02 208 ASN D C 1
ATOM 19312 O O . ASN D 2 208 ? -81.915 97.521 45.770 1.00 81.81 208 ASN D O 1
ATOM 19317 N N . PRO D 2 209 ? -82.129 99.728 46.054 1.00 96.19 209 PRO D N 1
ATOM 19318 C CA . PRO D 2 209 ? -83.411 99.717 45.335 1.00 98.09 209 PRO D CA 1
ATOM 19319 C C . PRO D 2 209 ? -83.218 99.482 43.848 1.00 99.16 209 PRO D C 1
ATOM 19320 O O . PRO D 2 209 ? -82.491 100.232 43.176 1.00 95.98 209 PRO D O 1
ATOM 19324 N N . PRO D 2 210 ? -83.846 98.427 43.294 1.00 99.40 210 PRO D N 1
ATOM 19325 C CA . PRO D 2 210 ? -83.933 98.307 41.829 1.00 101.21 210 PRO D CA 1
ATOM 19326 C C . PRO D 2 210 ? -85.000 99.249 41.275 1.00 104.28 210 PRO D C 1
ATOM 19327 O O . PRO D 2 210 ? -85.539 100.098 41.997 1.00 103.46 210 PRO D O 1
ATOM 19331 N N . SER D 2 211 ? -85.316 99.102 39.987 1.00 104.05 211 SER D N 1
ATOM 19332 C CA . SER D 2 211 ? -86.254 99.999 39.320 1.00 104.23 211 SER D CA 1
ATOM 19333 C C . SER D 2 211 ? -87.727 99.799 39.668 1.00 106.04 211 SER D C 1
ATOM 19334 O O . SER D 2 211 ? -88.052 99.127 40.655 1.00 104.91 211 SER D O 1
ATOM 19337 N N . ASN D 2 212 ? -88.575 100.373 38.824 1.00 108.01 212 ASN D N 1
ATOM 19338 C CA . ASN D 2 212 ? -90.008 100.429 39.025 1.00 103.46 212 ASN D CA 1
ATOM 19339 C C . ASN D 2 212 ? -90.736 100.490 37.694 1.00 97.41 212 ASN D C 1
ATOM 19340 O O . ASN D 2 212 ? -91.436 99.554 37.313 1.00 93.60 212 ASN D O 1
ATOM 19345 N N . ASN D 2 233 ? -87.468 88.297 22.810 1.00 83.42 233 ASN D N 1
ATOM 19346 C CA . ASN D 2 233 ? -86.891 89.187 21.803 1.00 85.47 233 ASN D CA 1
ATOM 19347 C C . ASN D 2 233 ? -87.391 90.625 21.913 1.00 90.33 233 ASN D C 1
ATOM 19348 O O . ASN D 2 233 ? -88.146 91.083 21.052 1.00 93.43 233 ASN D O 1
ATOM 19353 N N . LYS D 2 234 ? -86.966 91.338 22.952 1.00 93.75 234 LYS D N 1
ATOM 19354 C CA . LYS D 2 234 ? -87.260 92.765 23.081 1.00 96.77 234 LYS D CA 1
ATOM 19355 C C . LYS D 2 234 ? -86.371 93.314 24.203 1.00 100.28 234 LYS D C 1
ATOM 19356 O O . LYS D 2 234 ? -85.390 92.674 24.604 1.00 102.14 234 LYS D O 1
ATOM 19362 N N . LEU D 2 235 ? -86.748 94.481 24.726 1.00 96.30 235 LEU D N 1
ATOM 19363 C CA . LEU D 2 235 ? -85.971 95.224 25.709 1.00 99.51 235 LEU D CA 1
ATOM 19364 C C . LEU D 2 235 ? -85.585 94.383 26.932 1.00 100.93 235 LEU D C 1
ATOM 19365 O O . LEU D 2 235 ? -86.435 93.728 27.548 1.00 101.00 235 LEU D O 1
ATOM 19370 N N . CYS D 2 236 ? -84.286 94.402 27.273 1.00 101.14 236 CYS D N 1
ATOM 19371 C CA . CYS D 2 236 ? -83.705 93.648 28.388 1.00 100.70 236 CYS D CA 1
ATOM 19372 C C . CYS D 2 236 ? -82.859 94.564 29.276 1.00 98.18 236 CYS D C 1
ATOM 19373 O O . CYS D 2 236 ? -82.641 95.741 28.967 1.00 97.93 236 CYS D O 1
ATOM 19376 N N . ILE D 2 237 ? -82.380 94.000 30.397 1.00 97.85 237 ILE D N 1
ATOM 19377 C CA . ILE D 2 237 ? -81.658 94.789 31.403 1.00 93.99 237 ILE D CA 1
ATOM 19378 C C . ILE D 2 237 ? -80.386 95.405 30.826 1.00 92.61 237 ILE D C 1
ATOM 19379 O O . ILE D 2 237 ? -80.009 96.527 31.189 1.00 92.69 237 ILE D O 1
ATOM 19384 N N . SER D 2 238 ? -79.690 94.681 29.944 1.00 90.01 238 SER D N 1
ATOM 19385 C CA . SER D 2 238 ? -78.448 95.214 29.393 1.00 91.89 238 SER D CA 1
ATOM 19386 C C . SER D 2 238 ? -78.715 96.463 28.563 1.00 94.63 238 SER D C 1
ATOM 19387 O O . SER D 2 238 ? -77.944 97.427 28.618 1.00 94.31 238 SER D O 1
ATOM 19390 N N . ASP D 2 239 ? -79.819 96.478 27.809 1.00 94.73 239 ASP D N 1
ATOM 19391 C CA . ASP D 2 239 ? -80.206 97.697 27.105 1.00 96.40 239 ASP D CA 1
ATOM 19392 C C . ASP D 2 239 ? -80.845 98.724 28.042 1.00 96.69 239 ASP D C 1
ATOM 19393 O O . ASP D 2 239 ? -80.795 99.923 27.749 1.00 95.70 239 ASP D O 1
ATOM 19398 N N . LYS D 2 240 ? -81.450 98.300 29.165 1.00 99.92 240 LYS D N 1
ATOM 19399 C CA . LYS D 2 240 ? -81.954 99.314 30.094 1.00 99.86 240 LYS D CA 1
ATOM 19400 C C . LYS D 2 240 ? -80.843 99.868 30.988 1.00 97.67 240 LYS D C 1
ATOM 19401 O O . LYS D 2 240 ? -80.912 101.028 31.403 1.00 96.88 240 LYS D O 1
ATOM 19407 N N . LEU D 2 241 ? -79.809 99.073 31.287 1.00 95.99 241 LEU D N 1
ATOM 19408 C CA . LEU D 2 241 ? -78.638 99.612 31.977 1.00 99.94 241 LEU D CA 1
ATOM 19409 C C . LEU D 2 241 ? -77.720 100.360 31.016 1.00 97.15 241 LEU D C 1
ATOM 19410 O O . LEU D 2 241 ? -77.079 101.341 31.404 1.00 95.36 241 LEU D O 1
ATOM 19415 N N . SER D 2 242 ? -77.668 99.931 29.752 1.00 98.29 242 SER D N 1
ATOM 19416 C CA . SER D 2 242 ? -77.031 100.740 28.716 1.00 100.56 242 SER D CA 1
ATOM 19417 C C . SER D 2 242 ? -77.801 102.036 28.481 1.00 103.69 242 SER D C 1
ATOM 19418 O O . SER D 2 242 ? -77.213 103.041 28.074 1.00 103.11 242 SER D O 1
ATOM 19421 N N . HIS D 2 243 ? -79.120 102.022 28.707 1.00 104.18 243 HIS D N 1
ATOM 19422 C CA . HIS D 2 243 ? -79.942 103.219 28.528 1.00 105.98 243 HIS D CA 1
ATOM 19423 C C . HIS D 2 243 ? -79.514 104.327 29.491 1.00 103.56 243 HIS D C 1
ATOM 19424 O O . HIS D 2 243 ? -79.165 105.436 29.065 1.00 103.97 243 HIS D O 1
ATOM 19431 N N . TRP D 2 244 ? -79.465 104.018 30.796 1.00 99.03 244 TRP D N 1
ATOM 19432 C CA . TRP D 2 244 ? -79.213 105.023 31.827 1.00 100.91 244 TRP D CA 1
ATOM 19433 C C . TRP D 2 244 ? -77.732 105.348 31.973 1.00 103.81 244 TRP D C 1
ATOM 19434 O O . TRP D 2 244 ? -77.351 106.524 31.968 1.00 103.17 244 TRP D O 1
ATOM 19445 N N . ASN D 2 245 ? -76.912 104.318 32.180 1.00 103.60 245 ASN D N 1
ATOM 19446 C CA . ASN D 2 245 ? -75.470 104.416 32.412 1.00 99.18 245 ASN D CA 1
ATOM 19447 C C . ASN D 2 245 ? -74.650 105.361 31.552 1.00 100.12 245 ASN D C 1
ATOM 19448 O O . ASN D 2 245 ? -73.577 105.783 31.962 1.00 100.98 245 ASN D O 1
ATOM 19453 N N . GLU D 2 246 ? -75.105 105.625 30.341 1.00 101.93 246 GLU D N 1
ATOM 19454 C CA . GLU D 2 246 ? -74.265 105.188 29.262 1.00 100.12 246 GLU D CA 1
ATOM 19455 C C . GLU D 2 246 ? -72.960 105.890 28.884 1.00 99.63 246 GLU D C 1
ATOM 19456 O O . GLU D 2 246 ? -72.837 107.118 28.833 1.00 99.16 246 GLU D O 1
ATOM 19462 N N . GLU D 2 247 ? -72.006 104.984 28.621 1.00 98.52 247 GLU D N 1
ATOM 19463 C CA . GLU D 2 247 ? -70.600 105.241 28.318 1.00 96.00 247 GLU D CA 1
ATOM 19464 C C . GLU D 2 247 ? -69.861 105.871 29.503 1.00 95.41 247 GLU D C 1
ATOM 19465 O O . GLU D 2 247 ? -68.919 106.643 29.323 1.00 96.89 247 GLU D O 1
ATOM 19471 N N . GLU D 2 248 ? -70.263 105.514 30.729 1.00 92.53 248 GLU D N 1
ATOM 19472 C CA . GLU D 2 248 ? -69.637 106.018 31.946 1.00 93.41 248 GLU D CA 1
ATOM 19473 C C . GLU D 2 248 ? -68.982 104.858 32.687 1.00 90.55 248 GLU D C 1
ATOM 19474 O O . GLU D 2 248 ? -69.427 103.707 32.589 1.00 89.15 248 GLU D O 1
ATOM 19480 N N . ARG D 2 249 ? -67.892 105.167 33.394 1.00 90.36 249 ARG D N 1
ATOM 19481 C CA . ARG D 2 249 ? -67.096 104.182 34.115 1.00 82.95 249 ARG D CA 1
ATOM 19482 C C . ARG D 2 249 ? -66.781 104.682 35.521 1.00 83.97 249 ARG D C 1
ATOM 19483 O O . ARG D 2 249 ? -66.413 105.847 35.709 1.00 85.85 249 ARG D O 1
ATOM 19491 N N . ASN D 2 250 ? -66.944 103.789 36.504 1.00 84.69 250 ASN D N 1
ATOM 19492 C CA . ASN D 2 250 ? -66.554 104.005 37.895 1.00 84.44 250 ASN D CA 1
ATOM 19493 C C . ASN D 2 250 ? -65.689 102.843 38.360 1.00 80.02 250 ASN D C 1
ATOM 19494 O O . ASN D 2 250 ? -65.707 101.753 37.784 1.00 78.82 250 ASN D O 1
ATOM 19499 N N . ILE D 2 251 ? -64.937 103.084 39.428 1.00 75.76 251 ILE D N 1
ATOM 19500 C CA . ILE D 2 251 ? -64.048 102.084 40.010 1.00 78.03 251 ILE D CA 1
ATOM 19501 C C . ILE D 2 251 ? -64.664 101.573 41.306 1.00 77.49 251 ILE D C 1
ATOM 19502 O O . ILE D 2 251 ? -64.877 102.345 42.252 1.00 82.62 251 ILE D O 1
ATOM 19507 N N . ALA D 2 252 ? -64.956 100.273 41.342 1.00 74.98 252 ALA D N 1
ATOM 19508 C CA . ALA D 2 252 ? -65.458 99.628 42.543 1.00 70.90 252 ALA D CA 1
ATOM 19509 C C . ALA D 2 252 ? -64.351 99.506 43.588 1.00 71.02 252 ALA D C 1
ATOM 19510 O O . ALA D 2 252 ? -63.155 99.560 43.287 1.00 74.00 252 ALA D O 1
ATOM 19512 N N . GLU D 2 253 ? -64.772 99.376 44.839 1.00 73.24 253 GLU D N 1
ATOM 19513 C CA . GLU D 2 253 ? -63.836 99.119 45.923 1.00 77.15 253 GLU D CA 1
ATOM 19514 C C . GLU D 2 253 ? -63.195 97.747 45.725 1.00 72.67 253 GLU D C 1
ATOM 19515 O O . GLU D 2 253 ? -63.817 96.821 45.201 1.00 68.92 253 GLU D O 1
ATOM 19521 N N . PHE D 2 254 ? -61.950 97.599 46.160 1.00 73.30 254 PHE D N 1
ATOM 19522 C CA . PHE D 2 254 ? -61.299 96.303 46.055 1.00 70.67 254 PHE D CA 1
ATOM 19523 C C . PHE D 2 254 ? -61.149 95.645 47.427 1.00 70.75 254 PHE D C 1
ATOM 19524 O O . PHE D 2 254 ? -60.952 96.318 48.444 1.00 71.30 254 PHE D O 1
ATOM 19532 N N . MET D 2 255 ? -61.198 94.306 47.429 1.00 73.11 255 MET D N 1
ATOM 19533 C CA . MET D 2 255 ? -61.203 93.503 48.653 1.00 74.57 255 MET D CA 1
ATOM 19534 C C . MET D 2 255 ? -60.581 92.145 48.342 1.00 71.02 255 MET D C 1
ATOM 19535 O O . MET D 2 255 ? -61.132 91.389 47.549 1.00 72.23 255 MET D O 1
ATOM 19540 N N . ALA D 2 256 ? -59.426 91.843 48.932 1.00 72.87 256 ALA D N 1
ATOM 19541 C CA . ALA D 2 256 ? -58.947 90.468 49.017 1.00 77.15 256 ALA D CA 1
ATOM 19542 C C . ALA D 2 256 ? -59.812 89.692 50.014 1.00 78.14 256 ALA D C 1
ATOM 19543 O O . ALA D 2 256 ? -60.438 90.268 50.907 1.00 79.34 256 ALA D O 1
ATOM 19545 N N . CYS D 2 257 ? -59.863 88.371 49.859 1.00 81.14 257 CYS D N 1
ATOM 19546 C CA . CYS D 2 257 ? -60.941 87.636 50.512 1.00 82.11 257 CYS D CA 1
ATOM 19547 C C . CYS D 2 257 ? -60.513 86.603 51.542 1.00 86.87 257 CYS D C 1
ATOM 19548 O O . CYS D 2 257 ? -61.108 86.544 52.628 1.00 84.62 257 CYS D O 1
ATOM 19551 N N . GLY D 2 258 ? -59.541 85.752 51.224 1.00 89.24 258 GLY D N 1
ATOM 19552 C CA . GLY D 2 258 ? -59.130 84.692 52.119 1.00 82.64 258 GLY D CA 1
ATOM 19553 C C . GLY D 2 258 ? -58.214 85.181 53.223 1.00 80.84 258 GLY D C 1
ATOM 19554 O O . GLY D 2 258 ? -58.037 86.378 53.463 1.00 81.89 258 GLY D O 1
ATOM 19555 N N . SER D 2 259 ? -57.635 84.212 53.920 1.00 81.34 259 SER D N 1
ATOM 19556 C CA . SER D 2 259 ? -56.580 84.476 54.883 1.00 84.20 259 SER D CA 1
ATOM 19557 C C . SER D 2 259 ? -55.228 84.417 54.194 1.00 77.37 259 SER D C 1
ATOM 19558 O O . SER D 2 259 ? -54.220 84.842 54.751 1.00 83.64 259 SER D O 1
#

Nearest PDB structures (foldseek):
  6jpl-assembly2_C  TM=1.001E+00  e=0.000E+00  Saccharomyces cerevisiae S288C
  5nrl-assembly1_H  TM=8.076E-01  e=4.199E-09  Saccharomyces cerevisiae
  7s22-assembly1_A  TM=6.337E-01  e=6.578E-09  Schizosaccharomyces pombe
  7s23-assembly1_A  TM=5.633E-01  e=3.208E-09  Schizosaccharomyces pombe
  3ur4-assembly1_A  TM=4.911E-01  e=2.048E-09  Homo sapiens

Sequence (2458 aa):
MKDLSHYGPALCVKFYNDYVLAGYGPFIHVYDYHSATLINKCRLFHYNKVHGLSLSSEGKILAYGARSVTIVELEDVLKKESLVDFERINSDWITGATFSFDNLQIYLLTCYNKVLICDLNCEVLFRKSLGGERSILYSGIIKVFGPDKVYVNAGTVMGGVIIWDLFSETKIHNLLGHEGSIFYVNLSNNGRYVASCSDDRSIRLWDLETGKQLSVGWSHTARIWNLMFFDNDSKLISVSEDCTCRVWNIIESRENVAELSISNVYEVHLIKSIWGVDVKDDEMIAVTSGNDGRLKLIDLLQLKRHGDEETSFSLDDIAKQCGDIFEKNESIKGFQWFSFGVIAITSLGKILKYSDVTKQWKLLLTNEKFNSYPITNGIQTQNIAVFSNNKSDILLIKFSKDSADIIETEEFHLDELSKTNNCLVTEYDDDSFLLTLQSPNPREKFVCLEISLQNLKIKSKHCFNKPENFSSSCLTSFRNHILVGSRFSTLVIYNLLDESEEPFIIRRLSPGDTTTSIEFVEDKDNSAVFSVTNRDGYYVFIELTKNRLSYKVLHSNKMMKGFLEGAFFNSKGEYITYGFKSSLFYLYNETNCYELASEVCGGSHRLWNLAKITDGHVLMYIKASRFHLRKIYNSIVPETLENGVHGREIRDISICPVSNTNTNDNFKDGHIFCTASEDTTIKLGYFNNRTGKVQNFWTQRKHVSGLQRCQFINHKLMISSSAREELFLWELNDKYNKRPYMTIRQALPVSDLRIMDFDVKFISQSGDFLLVTVYSDSTIKIWHYRENQNKFDLIMQGRYKTCCLFNVVFIALKEELLVVISPTDGHLVVYNITEYVPFSVDPISGDLVDHKLDATISNLPAPVAQLPVHQSGVKSLDYVANATRTSATILTGGDDNGLGLSNLKLDDSNKVTLKTSDFIAAAASSTITSGMLINGGKEVITTSVDQVIRAWEITAGKLSLVDKKRTTVADTGSLEIISNDSEKTLLIGGVGLSIWKKRDLYYRKAKEQGYRARSAFKLLQLNDQFHFLDDPNLKRVVDLCAAPGSWSQVLSRKLFDESPSSDKEDRKIVSVDLQPMSPIPHVTTLQADITHPKTLARILKLFGNEKADFVCSDGAPDVTGLHDLDEYVQQQLIMSALQLTACILKKGGTFVAKIFRGRDIDMLYSQLGYLFDKIVCAKPRSSRGTSLEAFIVCLGYNPPSNNKLCISDKLSHWNEEERNIAEFMACGSMKDLSHYGPALCVKFYNDYVLAGYGPFIHVYDYHSATLINKCRLFHYNKVHGLSLSSEGKILAYGARSVTIVELEDVLKKESLVDFERINSDWITGATFSFDNLQIYLLTCYNKVLICDLNCEVLFRKSLGGERSILYSGIIKVFGPDKVYVNAGTVMGGVIIWDLFSETKIHNLLGHEGSIFYVNLSNNGRYVASCSDDRSIRLWDLETGKQLSVGWSHTARIWNLMFFDNDSKLISVSEDCTCRVWNIIESRENVAELSISNVYEVHLIKSIWGVDVKDDEMIAVTSGNDGRLKLIDLLQLKRHGDEETSFSLDDIAKQCGDIFEKNESIKGFQWFSFGVIAITSLGKILKYSDVTKQWKLLLTNEKFNSYPITNGIQTQNIAVFSNNKSDILLIKFSKDSADIIETEEFHLDELSKTNNCLVTEYDDDSFLLTLQSPNPREKFVCLEISLQNLKIKSKHCFNKPENFSSSCLTSFRNHILVGSRFSTLVIYNLLDESEEPFIIRRLSPGDTTTSIEFVEDKDNSAVFSVTNRDGYYVFIELTKNRLSYKVLHSNKMMKGFLEGAFFNSKGEYITYGFKSSLFYLYNETNCYELASEVCGGSHRLWNLAKITDGHVLMYIKASRFHLRKIYNSIVPETLENGVHGREIRDISICPVSNTNTNDNFKDGHIFCTASEDTTIKLGYFNNRTGKVQNFWTQRKHVSGLQRCQFINHKLMISSSAREELFLWELNDKYNKRPYMTIRQALPVSDLRIMDFDVKFISQSGDFLLVTVYSDSTIKIWHYRENQNKFDLIMQGRYKTCCLFNVVFIALKEELLVVISPTDGHLVVYNITEYVPFSVDPISGDLVDHKLDATISNLPAPVAQLPVHQSGVKSLDYVANATRTSATILTGGDDNGLGLSNLKLDDSNKVTLKTSDFIAAAASSTITSGMLINGGKEVITTSVDQVIRAWEITAGKLSLVDKKRTTVADTGSLEIISNDSEKTLLIGGVGLSIWKKRDLYYRKAKEQGYRARSAFKLLQLNDQFHFLDDPNLKRVVDLCAAPGSWSQVLSRKLFDESPSSDKEDRKIVSVDLQPMSPIPHVTTLQADITHPKTLARILKLFGNEKADFVCSDGAPDVTGLHDLDEYVQQQLIMSALQLTACILKKGGTFVAKIFRGRDIDMLYSQLGYLFDKIVCAKPRSSRGTSLEAFIVCLGYNPPSNNKLCISDKLSHWNEEERNIAEFMACGS

InterPro domains:
  IPR001680 WD40 repeat [PF00400] (171-207)
  IPR001680 WD40 repeat [PF00400] (219-249)
  IPR001680 WD40 repeat [PS50082] (175-216)
  IPR001680 WD40 repeat [PS50082] (217-258)
  IPR001680 WD40 repeat [SM00320] (35-73)
  IPR001680 WD40 repeat [SM00320] (168-207)
  IPR001680 WD40 repeat [SM00320] (210-249)
  IPR001680 WD40 repeat [SM00320] (264-299)
  IPR001680 WD40 repeat [SM00320] (641-693)
  IPR001680 WD40 repeat [SM00320] (700-738)
  IPR001680 WD40 repeat [SM00320] (760-795)
  IPR001680 WD40 repeat [SM00320] (871-914)
  IPR001680 WD40 repeat [SM00320] (925-964)
  IPR015943 WD40/YVTN repeat-like-containing domain superfamily [G3DSA:2.130.10.10] (35-337)
  IPR015943 WD40/YVTN repeat-like-containing domain superfamily [G3DSA:2.130.10.10] (341-747)
  IPR015943 WD40/YVTN repeat-like-containing domain superfamily [G3DSA:2.130.10.10] (757-1006)
  IPR019775 WD40 repeat, conserved site [PS00678] (194-208)
  IPR019775 WD40 repeat, conserved site [PS00678] (236-250)
  IPR036322 WD40-repeat-containing domain superfamily [SSF50978] (6-307)
  IPR036322 WD40-repeat-containing domain superfamily [SSF50978] (455-739)

Foldseek 3Di:
DFFFDWFFFWFAWDDDDQWIWTQFFQWTWIASFQALHTQAIEGAAQGFTWNDWDADPQAWIWTFGFQKIFIHGNVCSRDPRYDHVLIDGHPATFQEKDAAPVNQWMWTQGQFRKIFTGGNSRHGPDIAAADDDTFGALHWYWDHLDNQFIWTWTWGQQAWTWIAGGPVNGTDETQHDDHGTWQYWEAQNVQQWIWTFFQVQWIWIAGSNPSHTQEIDHDDPGGWHDKYAALNRQKMWTFWQDQKIWIWGFAADDVGGTYTHTDDIFRFDFHGGKRYKDADRVQRWMWTTARQSWIFIDRNQQCPDVNPQKDKFFPVNQCVQAPPDDDPPKAWQAWDQALQGIWTAILQAFTWGAGPVVRHIYTDDGDRVNNARKDWDDDRDQQWIWIDHQAQKIKIFGADHHVGDTDAIDIDGDPLEHTWDDKAKEQDDPFWIKIWIDYPDQAGWTKIFTATSPHRHTPDIATAHDDDQFDFAYWDDDDQWIWTWGFQRKIWIGGNVDRVDDIDIDHNPDRATTWQDWAWDDDDDQWTWIWIFGQQFKIWIKIWGDVVIDIDTFAIAGHPAGTWRDWDADPVRWIWTWGDHQQKTWIAGQQLTGTQDIDGAARPQPYKDWADDVQFIWIWGDHPSMIMIGTRGHDSRDGTSDSGHHSAFFQEKEWQDDDPDCFDPQQVQWTWMWTFFQVQWIWIWIAGPPNRDIGTGHIHRPGPGGWNYWYNLHNFWIWTFRAQQWIWIKGWARNDDDDIHIDTLDTADGDNKTFQEKEWADAPPFVWIKMWTAMQQQKIWIWTQHDPVRYTATQEIEGDHGGGWHYWYWAAAAWWTKIWTWTFQQKTWIFTCRVRGQWTFHNPPTHIHHNPDDGDYYYGDDTLDIGHWDRGGWQEWEWFADRRSQKIWIWTWAQQRKIWIKIWGQDPVGRTDIGTLEMGRNNDPGGWAYWYADDRNQKIWTDAQVQKIWIWGADRSYIDTDDIGGHNAHRWHYWDWDPPVVKIWIWTTTSIIIIGID/DDDQQVVCVVVVAPGSCLVQVVLQCLPPVLLVDLQAAEEEEEQQVQPRVVQNSCCSQPVVDPPVSNPNHAYEYEHCDDYDDDPRYHYYNDDLQDDCVLVVVCVVHPNAAHQEYEYEDADDDPPPLVVRQVVQVVVVQSNVVSCLPSHDQQHKYKYKHQQDDCVQLVVVLCVVWADAWEKEGRDSPDPPGSIIMTIGGGTHHDDPVPDGSVVVSCVPSPPDGDDGHYDYGGD/DFFFDWFFFWFAWDDDDQWIWTFFFQWTWIASFQALDTQAIEGAAQGFTWNDWDADPQAWIWTFGFQKIFIHGNVCSRDPRYDHVLIDGHPATFQEKDAQPVNQWMWTQGQQRKIFTGGNSRHGPDIAAADDDTFGALHWYWDHLDNQFIWTWTWGQQGWTWIAGGPVNGTDETQHDDHGTWQYWEAQNVQQWIWTFFQVQWIWIAGRNVRHTQEIDHDDPGGWHDKYAALNSQKMWTWWQDQKIWIWGWAADDVGGTYTHTDDIFRFDFHGGWRYKDADSVQRWMWTTARQSWIFIDRNPQCPDVNPQKDKFFPVNQCVQAPPDDDPPKAWQAWDQALQGIWTAILQQFTKGAGPVVRHIYTDDGDRVNNARKDWDDDRDQQWIWIDHQAQKIKIFGADRHVGDTDAIDIDGDPLEGTWDDKEKEQDDPFWIKIWIDYPDQAGWTKIFTATSPHRHTPDIATAHDDDQFDFAYWDDDDQWIWTWGFQRKIWIGGNVDRPDDIDIDHNPDRATTWQYWAWDDADDQKTWIWIFGQQFKIWIKIWGDVVIDIDTFAIAGDPAGTWRDWDADPVRWIWTWHDRQQKTWIARQQLTGTQDIDGAARPQPYKDWADDVQFIWIWGDHPSMIMIGTRGHDSRDGTSGSGHHSAFFQEKEWQDDDPDQFDPLQVQWTWMWTFFQSQWIWIWIAGPPNRDIGTGHIHRPGPGGWNYWYNLHNFWIWTFRAVQWIWIKGWARNDDDDIHIDTLDTADDDNKGFQEKEWADAPPAVWIKMWTFMQQQKIWIWTQHRPVRYTATQEIEGDHGGGWHYWYWAAAAWWIKIWTWGFQQKTWIFTCRVRGQWIFHQPPTHIHHNPDDGDYYYGDHTLEIGHWDRGGWQEWEWFADRRRQKIWIWTWAQQCKIWIWIWGQDPVGRTDIGTLEMGRNNDPGGWQYWYADDRRQKIWTWAQVQKIWIWGADRSYIDTDDIGGHNAHRWHYWDWDPPVPKIWIWTITSIIIIGID/DDVQQVVCVVVVAPGSCLVFVVLQCLPPVLLVDLQAAEEEEEQQVQPRVVQNSCCSQPVPDPPSSNPLHAYEYEHCDDYDDDPRYHYYNDDLQDDCVLVVVCVSHVVAAHQEYEYEDADDDPPPLVVRQVVQVVVVQSNVVSCLPRHDQQHKYKYKHQQDDCVQLVVQLCPVWADAWEKEGEDSPDPPGSIIMTIGGGTHHDDPVPDGSVVVSCVPSPPDGDDGHYDYGHD

B-factor: mean 50.37, std 16.18, range [23.81, 108.97]

Solvent-accessible surface area: 91986 Å² total; per-residue (Å²): 53,107,39,37,9,14,21,0,4,0,8,15,4,70,20,44,110,73,58,0,0,0,0,0,1,0,24,0,7,0,1,43,0,76,67,33,71,65,72,29,70,0,36,0,0,99,50,5,19,0,32,7,10,26,32,4,95,157,10,66,0,1,0,32,0,5,39,0,4,0,17,9,61,18,96,48,0,31,138,106,121,49,16,26,120,110,17,105,79,24,55,21,18,1,18,3,17,33,11,4,111,80,37,110,52,0,5,4,0,3,3,14,6,46,0,3,2,1,40,50,113,16,102,57,91,97,146,40,32,28,72,51,151,70,24,70,6,44,7,6,30,7,31,32,53,10,98,110,100,0,29,0,0,0,0,10,32,144,4,5,0,19,0,0,25,0,68,67,73,71,122,56,27,70,4,114,7,11,57,18,18,0,17,52,1,26,4,0,102,71,27,133,6,0,0,0,0,0,41,9,47,0,0,5,0,5,17,10,149,78,19,125,36,42,11,17,5,61,27,6,52,16,28,0,18,20,0,38,9,4,36,135,6,41,47,0,0,0,0,0,12,24,6,12,0,22,8,6,46,13,85,85,35,195,150,65,74,0,73,17,41,80,49,44,77,30,102,9,7,33,94,56,2,0,17,0,10,10,13,30,68,107,44,23,0,0,0,0,0,0,13,0,0,4,0,8,2,8,14,14,51,44,53,143,67,99,68,41,3,90,47,39,21,24,55,87,48,1,22,163,76,24,30,141,46,30,103,180,136,7,48,12,91,5,7,18,12,0,76,10,0,0,1,0,0,0,22,57,0,23,0,0,33,3,11,31,129,80,92,89,4,113,67,41,50,63,24,120,108,0,67,9,131,12,58,23,27,17,8,53,98,62,10,0,0,1,0,1,2,37,105,1,11,0,6,0,1,38,3,20,159,131,71,6,89,76,87,65,75,52,68,38,92,4,130,58,5,65,117,6,49,36,2,24,25,24,96,52,79,142,76,1,0,0,0,1,2,4,0,20,49,65,222,33,74,0,0,0,0,33,0,10,10,130,50,0,114,67,106,37,88,25,21,2,92,23,20,142,64,3,12,5,29,12,20,16,23,57,130,46,19,0,0,0,0,0,11,29,4,1,0,0,4,4,27,11,129,60,77,93,86,150,24,51,61,0,98,130,25,10,101,4,32,16,4,21,18,8,74,83,28,26,92,64,138,88,19,5,0,0,1,8,0,6,85,53,0,49,0,5,0,0,18,15,26,92,129,234,36,47,81,137,48,8,0,25,13,69,10,151,102,14,81,0,19,0,6,47,49,41,118,165,18,25,0,5,0,43,0,1,46,76,41,49,0,6,7,48,2,0,9,4,7,14,41,41,4,38,21,85,3,16,23,27,24,175,55,66,36,29,12,107,28,133,96,2,18,0,0,0,2,46,56,92,102,96,4,30,5,4,15,8,44,94,34,92,6,42,39,18,12,31,49,8,10,2,1,53,21,2,70,26,6,5,8,12,49,114,41,167,51,121,51,18,103,82,12,140,82,7,26,7,6,0,6,0,0,50,22,39,19,0,16,1,5,31,0,30,37,194,42,0,144,23,86,21,11,3,7,1,37,100,6,92,24,23,1,44,57,1,68,13,18,40,56,80,4,0,0,0,0,0,16,136,8,20,0,12,0,4,52,7,29,13,76,7,68,132,16,0,0,0,15,50,47,58,41,4,64,102,118,164,31,93,0,3,12,7,20,20,29,56,2,57,160,30,26,15,0,0,0,0,0,0,6,30,61,0,23,1,47,0,11,13,0,56,62,148,94,45,56,12,7,19,6,1,62,20,82,22,108,106,38,27,0,43,4,4,18,1,0,0,0,45,93,24,1,0,0,0,0,0,0,33,48,0,44,0,0,0,4,29,0,29,146,74,10,24,8,43,10,56,70,103,83,2,51,1,72,32,84,146,67,25,28,47,38,21,88,22,24,82,46,72,14,99,29,83,22,8,89,14,6,1,51,9,29,34,50,43,25,57,99,80,37,43,13,2,43,0,0,0,0,0,11,7,8,0,0,0,2,0,57,0,109,8,73,146,93,48,122,8,49,16,139,74,17,27,74,40,70,55,4,1,7,0,15,1,26,12,4,50,15,13,60,73,10,135,27,0,0,2,0,0,8,1,16,13,0,22,1,8,79,30,99,100,21,117,16,60,76,65,58,130,53,73,4,9,0,4,25,0,25,3,12,26,22,23,50,46,174,97,96,12,0,0,0,0,0,1,6,2,1,5,0,6,35,73,191,44,82,33,114,145,87,0,90,56,50,22,11,64,25,25,18,0,15,16,0,34,30,0,4,70,25,40,97,16,8,69,62,92,123,7,22,26,0,0,1,0,27,10,36,77,0,3,6,0,4,1,0,6,10,54,1,18,22,92,20,69,69,96,28,56,99,107,17,74,0,0,0,0,22,88,65,18,15,43,96,6,34,89,18,42,45,10,103,14,38,19,87,119,93,116,8,54,38,77,0,75,136,32,8,73,113,76,86,0,11,2,0,0,9,25,13,49,48,127,89,8,27,20,29,19,22,14,12,37,9,10,28,23,51,6,10,31,3,2,46,4,1,20,52,12,0,76,107,45,1,22,0,0,2,33,2,28,4,4,23,24,2,13,19,0,9,10,12,1,41,100,10,12,106,89,20,0,3,0,26,7,104,2,8,100,64,96,46,32,17,0,0,0,0,0,49,18,6,44,99,51,65,206,49,169,118,40,19,29,41,60,0,16,135,97,1,58,84,98,70,86,66,14,82,17,58,19,0,13,141,42,162,61,48,8,12,21,0,3,0,9,14,4,68,20,44,111,72,58,0,0,0,0,1,0,0,24,0,6,0,0,41,0,77,68,33,75,67,72,29,70,0,34,0,0,98,43,4,19,0,30,6,10,24,32,4,94,156,10,65,0,1,0,33,0,5,36,0,3,0,17,8,58,19,96,46,0,33,137,105,157,49,15,27,118,110,17,115,72,23,57,22,18,1,16,2,17,33,13,5,110,80,35,109,52,0,4,4,0,2,4,10,8,41,0,2,3,0,38,53,109,19,115,62,93,96,145,42,32,28,75,56,134,71,23,70,7,42,7,6,32,8,37,32,52,10,101,113,100,0,28,0,0,0,0,11,30,154,3,6,0,20,0,0,28,0,69,67,72,69,124,56,26,67,3,113,7,12,59,19,18,0,18,51,0,24,4,0,100,73,26,122,6,0,0,0,0,0,41,9,46,0,0,5,0,4,17,11,151,78,19,125,35,41,12,22,5,61,29,5,51,16,28,0,16,20,0,38,10,4,37,135,6,41,48,0,0,0,0,0,13,25,8,11,0,23,8,5,48,14,83,84,45,227,167,64,77,1,72,18,41,78,50,42,74,31,103,8,9,30,94,55,2,0,18,0,10,8,13,27,72,125,47,24,0,0,0,0,0,0,12,0,0,4,0,8,1,8,15,15,51,45,55,142,65,98,66,40,3,89,47,40,21,25,56,86,50,1,20,163,75,24,31,143,48,30,105,183,134,6,49,12,91,5,7,18,10,0,75,12,0,0,1,0,0,0,23,58,0,23,0,0,31,3,11,30,127,80,89,88,4,110,66,43,52,61,24,120,106,0,66,10,130,5,79,25,27,17,7,53,100,70,8,0,0,0,1,3,6,46,109,0,12,0,5,0,1,31,3,22,163,136,71,4,89,75,89,62,74,50,67,39,92,5,129,58,4,78,91,5,51,42,4,24,26,22,98,53,81,140,78,1,0,0,0,1,1,3,0,6,52,64,224,30,74,0,0,0,0,32,0,10,9,133,53,0,113,69,107,38,88,25,20,2,92,23,20,147,46,6,18,4,30,12,18,17,23,44,122,50,30,0,0,0,0,0,11,33,4,1,0,0,4,4,28,12,135,59,78,93,82,149,26,52,60,1,98,132,24,9,103,4,32,16,2,20,18,8,74,87,29,27,89,64,134,86,19,5,0,0,1,8,0,6,84,54,0,49,0,5,0,0,19,15,26,90,125,221,34,49,80,138,51,9,0,23,14,74,10,156,104,19,86,0,18,0,5,46,48,41,115,163,17,27,0,5,0,45,0,0,43,80,40,49,0,7,7,47,2,0,10,2,6,14,42,40,4,38,20,86,3,20,22,44,30,171,58,63,36,30,11,106,29,131,99,2,19,0,0,0,1,45,55,94,98,97,3,29,6,3,15,6,43,92,34,96,6,41,39,18,12,29,40,8,9,3,1,53,22,1,70,26,6,5,8,13,49,115,40,166,53,105,53,19,106,86,12,152,81,8,26,8,5,0,7,0,0,52,22,40,18,0,17,1,4,31,0,30,35,190,44,0,135,21,68,20,21,2,6,1,35,99,6,90,30,23,1,44,52,2,68,13,17,38,56,80,4,0,0,0,0,0,18,141,8,20,1,12,0,5,53,6,27,13,66,8,70,132,18,0,0,0,14,48,46,60,37,4,63,99,118,165,32,91,0,4,14,8,20,19,28,56,2,58,158,29,26,12,0,0,0,0,0,0,5,27,65,0,26,1,46,0,11,12,0,64,62,143,109,44,70,10,14,20,6,1,59,21,85,22,113,119,26,24,0,43,4,4,17,1,0,0,0,45,91,25,1,0,0,0,0,0,0,42,52,0,45,0,0,0,3,30,0,28,144,76,9,31,7,44,10,54,69,105,82,2,50,0,71,29,82,138,70,22,26,48,42,26,88,24,26,82,44,74,14,95,17,84,22,10,84,20,6,1,47,10,29,32,49,43,24,55,99,80,34,38,14,1,43,0,0,1,0,0,11,8,7,0,0,0,2,0,62,0,113,9,59,150,94,42,118,17,47,7,131,66,17,25,71,38,69,54,3,1,7,0,15,0,26,11,4,50,16,14,58,71,9,142,26,0,0,2,0,0,9,2,16,13,0,21,1,8,77,29,100,99,21,113,17,56,77,68,58,130,52,78,4,7,0,3,25,0,24,3,12,26,22,23,42,48,166,93,95,20,0,0,0,0,0,2,7,2,0,5,0,5,36,73,202,58,81,20,115,129,64,0,93,33,49,22,11,62,26,25,17,0,13,16,0,34,26,0,8,72,62,34,99,17,8,71,61,91,116,11,49,15,0,0,1,0,26,9,30,78,0,4,5,0,3,3,0,6,13,59,1,17,22,92,22,72,69,92,37,58,87,105,18,73,0,0,0,1,22,96,102,20,15,43,96,7,35,88,19,45,44,12,102,10,40,17,81,102,90,111,8,51,46,78,2,60,133,36,10,76,93,60,105,0,11,1,0,0,9,25,12,50,50,129,88,8,25,19,26,22,23,14,9,35,14,9,28,24,52,5,9,32,3,3,51,2,2,22,54,8,2,73,158,29,1,22,0,0,1,31,3,28,4,4,23,24,3,13,17,0,11,9,14,1,42,102,11,13,105,86,21,0,3,0,28,13,146,1,9,100,66,98,45,31,18,0,0,0,0,0,52,19,8,42,98,56,61,200,51,152,135,41,18,26,44,62,0,18,141,94,1,55,86,95,76,91,70,13,82,19,32,34,2,35,153

Organism: Saccharomyces cerevisiae (strain ATCC 204508 / S288c) (NCBI:txid559292)